Protein AF-0000000075661983 (afdb_homodimer)

Radius of gyration: 36.16 Å; Cα contacts (8 Å, |Δi|>4): 3374; chains: 2; bounding box: 96×124×109 Å

Structure (mmCIF, N/CA/C/O backbone):
data_AF-0000000075661983-model_v1
#
loop_
_entity.id
_entity.type
_entity.pdbx_description
1 polymer 'Chloride channel protein'
#
loop_
_atom_site.group_PDB
_atom_site.id
_atom_site.type_symbol
_atom_site.label_atom_id
_atom_site.label_alt_id
_atom_site.label_comp_id
_atom_site.label_asym_id
_atom_site.label_entity_id
_atom_site.label_seq_id
_atom_site.pdbx_PDB_ins_code
_atom_site.Cartn_x
_atom_site.Cartn_y
_atom_site.Cartn_z
_atom_site.occupancy
_atom_site.B_iso_or_equiv
_atom_site.auth_seq_id
_atom_site.auth_comp_id
_atom_site.auth_asym_id
_atom_site.auth_atom_id
_atom_site.pdbx_PDB_model_num
ATOM 1 N N . MET A 1 1 ? -43.844 42.156 27.781 1 22.03 1 MET A N 1
ATOM 2 C CA . MET A 1 1 ? -42.781 41.406 28.438 1 22.03 1 MET A CA 1
ATOM 3 C C . MET A 1 1 ? -43.062 39.938 28.422 1 22.03 1 MET A C 1
ATOM 5 O O . MET A 1 1 ? -42.156 39.094 28.359 1 22.03 1 MET A O 1
ATOM 9 N N . ALA A 1 2 ? -44.281 39.469 28.75 1 28.72 2 ALA A N 1
ATOM 10 C CA . ALA A 1 2 ? -44.906 38.156 28.812 1 28.72 2 ALA A CA 1
ATOM 11 C C . ALA A 1 2 ? -44.969 37.531 27.422 1 28.72 2 ALA A C 1
ATOM 13 O O . ALA A 1 2 ? -44.812 36.312 27.281 1 28.72 2 ALA A O 1
ATOM 14 N N . GLU A 1 3 ? -45.406 38.281 26.469 1 25.56 3 GLU A N 1
ATOM 15 C CA . GLU A 1 3 ? -45.625 37.75 25.125 1 25.56 3 GLU A CA 1
ATOM 16 C C . GLU A 1 3 ? -44.312 37.406 24.438 1 25.56 3 GLU A C 1
ATOM 18 O O . GLU A 1 3 ? -44.312 36.594 23.484 1 25.56 3 GLU A O 1
ATOM 23 N N . VAL A 1 4 ? -43.281 38.219 24.688 1 26.27 4 VAL A N 1
ATOM 24 C CA . VAL A 1 4 ? -42.031 37.938 24.016 1 26.27 4 VAL A CA 1
ATOM 25 C C . VAL A 1 4 ? -41.438 36.625 24.516 1 26.27 4 VAL A C 1
ATOM 27 O O . VAL A 1 4 ? -40.438 36.156 23.984 1 26.27 4 VAL A O 1
ATOM 30 N N . ARG A 1 5 ? -41.812 36.031 25.688 1 28.92 5 ARG A N 1
ATOM 31 C CA . ARG A 1 5 ? -41.438 34.781 26.297 1 28.92 5 ARG A CA 1
ATOM 32 C C . ARG A 1 5 ? -41.938 33.594 25.484 1 28.92 5 ARG A C 1
ATOM 34 O O . ARG A 1 5 ? -41.406 32.469 25.609 1 28.92 5 ARG A O 1
ATOM 41 N N . SER A 1 6 ? -43.125 33.656 24.938 1 29.36 6 SER A N 1
ATOM 42 C CA . SER A 1 6 ? -43.781 32.5 24.312 1 29.36 6 SER A CA 1
ATOM 43 C C . SER A 1 6 ? -43.062 32.094 23.031 1 29.36 6 SER A C 1
ATOM 45 O O . SER A 1 6 ? -43.25 30.969 22.531 1 29.36 6 SER A O 1
ATOM 47 N N . ARG A 1 7 ? -42.656 32.969 22.203 1 29.38 7 ARG A N 1
ATOM 48 C CA . ARG A 1 7 ? -42.156 32.688 20.875 1 29.38 7 ARG A CA 1
ATOM 49 C C . ARG A 1 7 ? -40.719 32.156 20.922 1 29.38 7 ARG A C 1
ATOM 51 O O . ARG A 1 7 ? -40.031 32.062 19.906 1 29.38 7 ARG A O 1
ATOM 58 N N . ARG A 1 8 ? -39.969 32.312 22.078 1 33.81 8 ARG A N 1
ATOM 59 C CA . ARG A 1 8 ? -38.656 31.656 22.094 1 33.81 8 ARG A CA 1
ATOM 60 C C . ARG A 1 8 ? -38.812 30.156 21.812 1 33.81 8 ARG A C 1
ATOM 62 O O . ARG A 1 8 ? -39.094 29.375 22.719 1 33.81 8 ARG A O 1
ATOM 69 N N . LYS A 1 9 ? -39.625 29.797 20.906 1 32.94 9 LYS A N 1
ATOM 70 C CA . LYS A 1 9 ? -39.812 28.453 20.344 1 32.94 9 LYS A CA 1
ATOM 71 C C . LYS A 1 9 ? -38.531 27.672 20.281 1 32.94 9 LYS A C 1
ATOM 73 O O . LYS A 1 9 ? -37.438 28.266 20.203 1 32.94 9 LYS A O 1
ATOM 78 N N . LYS A 1 10 ? -38.625 26.312 20.234 1 33.84 10 LYS A N 1
ATOM 79 C CA . LYS A 1 10 ? -38.031 24.984 20.297 1 33.84 10 LYS A CA 1
ATOM 80 C C . LYS A 1 10 ? -36.938 24.828 19.234 1 33.84 10 LYS A C 1
ATOM 82 O O . LYS A 1 10 ? -36.938 23.875 18.469 1 33.84 10 LYS A O 1
ATOM 87 N N . HIS A 1 11 ? -36.5 25.797 18.609 1 34.69 11 HIS A N 1
ATOM 88 C CA . HIS A 1 11 ? -35.469 25.375 17.688 1 34.69 11 HIS A CA 1
ATOM 89 C C . HIS A 1 11 ? -34.312 24.734 18.422 1 34.69 11 HIS A C 1
ATOM 91 O O . HIS A 1 11 ? -33.188 25.297 18.438 1 34.69 11 HIS A O 1
ATOM 97 N N . THR A 1 12 ? -34.5 24.266 19.672 1 33.44 12 THR A N 1
ATOM 98 C CA . THR A 1 12 ? -33.406 23.562 20.344 1 33.44 12 THR A CA 1
ATOM 99 C C . THR A 1 12 ? -32.75 22.562 19.406 1 33.44 12 THR A C 1
ATOM 101 O O . THR A 1 12 ? -33.438 21.703 18.828 1 33.44 12 THR A O 1
ATOM 104 N N . TYR A 1 13 ? -31.75 22.969 18.656 1 36.19 13 TYR A N 1
ATOM 105 C CA . TYR A 1 13 ? -30.938 21.953 18.016 1 36.19 13 TYR A CA 1
ATOM 106 C C . TYR A 1 13 ? -30.766 20.734 18.922 1 36.19 13 TYR A C 1
ATOM 108 O O . TYR A 1 13 ? -30.047 20.797 19.922 1 36.19 13 TYR A O 1
ATOM 116 N N . SER A 1 14 ? -31.875 20.203 19.438 1 35.03 14 SER A N 1
ATOM 117 C CA . SER A 1 14 ? -31.719 18.922 20.125 1 35.03 14 SER A CA 1
ATOM 118 C C . SER A 1 14 ? -30.734 18.016 19.391 1 35.03 14 SER A C 1
ATOM 120 O O . SER A 1 14 ? -30.969 17.641 18.234 1 35.03 14 SER A O 1
ATOM 122 N N . VAL A 1 15 ? -29.578 18.219 19.578 1 38.28 15 VAL A N 1
ATOM 123 C CA . VAL A 1 15 ? -28.547 17.266 19.141 1 38.28 15 VAL A CA 1
ATOM 124 C C . VAL A 1 15 ? -29.109 15.852 19.188 1 38.28 15 VAL A C 1
ATOM 126 O O . VAL A 1 15 ? -28.703 14.992 18.406 1 38.28 15 VAL A O 1
ATOM 129 N N . SER A 1 16 ? -29.875 15.531 20.312 1 35 16 SER A N 1
ATOM 130 C CA . SER A 1 16 ? -30.203 14.18 20.75 1 35 16 SER A CA 1
ATOM 131 C C . SER A 1 16 ? -31.219 13.531 19.812 1 35 16 SER A C 1
ATOM 133 O O . SER A 1 16 ? -31.344 12.305 19.781 1 35 16 SER A O 1
ATOM 135 N N . GLN A 1 17 ? -32.25 14.227 19.438 1 34.88 17 GLN A N 1
ATOM 136 C CA . GLN A 1 17 ? -33.438 13.43 19.062 1 34.88 17 GLN A CA 1
ATOM 137 C C . GLN A 1 17 ? -33.281 12.898 17.641 1 34.88 17 GLN A C 1
ATOM 139 O O . GLN A 1 17 ? -34.281 12.883 16.891 1 34.88 17 GLN A O 1
ATOM 144 N N . VAL A 1 18 ? -32.188 13.086 17.047 1 36.97 18 VAL A N 1
ATOM 145 C CA . VAL A 1 18 ? -32.375 12.25 15.867 1 36.97 18 VAL A CA 1
ATOM 146 C C . VAL A 1 18 ? -32.812 10.844 16.281 1 36.97 18 VAL A C 1
ATOM 148 O O . VAL A 1 18 ? -32.031 10.125 16.938 1 36.97 18 VAL A O 1
ATOM 151 N N . HIS A 1 19 ? -34.031 10.703 16.672 1 35.12 19 HIS A N 1
ATOM 152 C CA . HIS A 1 19 ? -34.5 9.32 16.781 1 35.12 19 HIS A CA 1
ATOM 153 C C . HIS A 1 19 ? -33.688 8.398 15.867 1 35.12 19 HIS A C 1
ATOM 155 O O . HIS A 1 19 ? -33.469 8.719 14.703 1 35.12 19 HIS A O 1
ATOM 161 N N . SER A 1 20 ? -32.844 7.691 16.422 1 38.06 20 SER A N 1
ATOM 162 C CA . SER A 1 20 ? -32 6.645 15.859 1 38.06 20 SER A CA 1
ATOM 163 C C . SER A 1 20 ? -32.75 5.812 14.836 1 38.06 20 SER A C 1
ATOM 165 O O . SER A 1 20 ? -33.188 4.688 15.125 1 38.06 20 SER A O 1
ATOM 167 N N . VAL A 1 21 ? -33.781 6.285 14.32 1 38.88 21 VAL A N 1
ATOM 168 C CA . VAL A 1 21 ? -34.375 5.301 13.422 1 38.88 21 VAL A CA 1
ATOM 169 C C . VAL A 1 21 ? -33.344 4.828 12.406 1 38.88 21 VAL A C 1
ATOM 171 O O . VAL A 1 21 ? -32.781 5.637 11.648 1 38.88 21 VAL A O 1
ATOM 174 N N . ASP A 1 22 ? -32.656 3.848 12.695 1 43.91 22 ASP A N 1
ATOM 175 C CA . ASP A 1 22 ? -31.703 3.113 11.844 1 43.91 22 ASP A CA 1
ATOM 176 C C . ASP A 1 22 ? -31.984 3.371 10.367 1 43.91 22 ASP A C 1
ATOM 178 O O . ASP A 1 22 ? -31.062 3.449 9.562 1 43.91 22 ASP A O 1
ATOM 182 N N . ASP A 1 23 ? -33.281 3.01 9.812 1 46.06 23 ASP A N 1
ATOM 183 C CA . ASP A 1 23 ? -33.688 2.912 8.406 1 46.06 23 ASP A CA 1
ATOM 184 C C . ASP A 1 23 ? -34.344 4.199 7.934 1 46.06 23 ASP A C 1
ATOM 186 O O . ASP A 1 23 ? -34.719 4.324 6.762 1 46.06 23 ASP A O 1
ATOM 190 N N . VAL A 1 24 ? -35 5.031 8.805 1 42.31 24 VAL A N 1
ATOM 191 C CA . VAL A 1 24 ? -36.094 5.891 8.414 1 42.31 24 VAL A CA 1
ATOM 192 C C . VAL A 1 24 ? -35.594 7.055 7.574 1 42.31 24 VAL A C 1
ATOM 194 O O . VAL A 1 24 ? -36.375 7.762 6.934 1 42.31 24 VAL A O 1
ATOM 197 N N . HIS A 1 25 ? -34.406 7.469 7.719 1 45.62 25 HIS A N 1
ATOM 198 C CA . HIS A 1 25 ? -34.062 8.789 7.215 1 45.62 25 HIS A CA 1
ATOM 199 C C . HIS A 1 25 ? -34.156 8.844 5.695 1 45.62 25 HIS A C 1
ATOM 201 O O . HIS A 1 25 ? -34.156 9.93 5.105 1 45.62 25 HIS A O 1
ATOM 207 N N . LEU A 1 26 ? -33.938 7.703 5.023 1 49.19 26 LEU A N 1
ATOM 208 C CA . LEU A 1 26 ? -33.719 7.781 3.584 1 49.19 26 LEU A CA 1
ATOM 209 C C . LEU A 1 26 ? -35.031 7.98 2.836 1 49.19 26 LEU A C 1
ATOM 211 O O . LEU A 1 26 ? -35.031 8.109 1.611 1 49.19 26 LEU A O 1
ATOM 215 N N . ALA A 1 27 ? -36.156 7.676 3.455 1 48.12 27 ALA A N 1
ATOM 216 C CA . ALA A 1 27 ? -37.438 7.605 2.748 1 48.12 27 ALA A CA 1
ATOM 217 C C . ALA A 1 27 ? -37.812 8.953 2.133 1 48.12 27 ALA A C 1
ATOM 219 O O . ALA A 1 27 ? -38.531 9.016 1.142 1 48.12 27 ALA A O 1
ATOM 220 N N . GLN A 1 28 ? -37.312 10.039 2.732 1 48.91 28 GLN A N 1
ATOM 221 C CA . GLN A 1 28 ? -37.969 11.266 2.291 1 48.91 28 GLN A CA 1
ATOM 22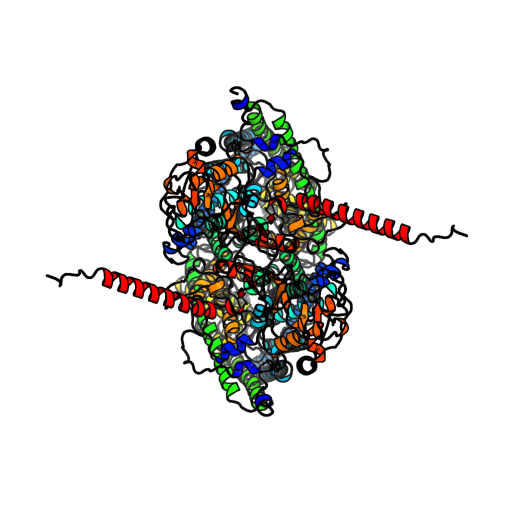2 C C . GLN A 1 28 ? -37.25 11.867 1.082 1 48.91 28 GLN A C 1
ATOM 224 O O . GLN A 1 28 ? -37.656 12.93 0.587 1 48.91 28 GLN A O 1
ATOM 229 N N . ALA A 1 29 ? -36.219 11.18 0.588 1 50.44 29 ALA A N 1
ATOM 230 C CA . ALA A 1 29 ? -35.5 11.977 -0.423 1 50.44 29 ALA A CA 1
ATOM 231 C C . ALA A 1 29 ? -36.344 12.094 -1.695 1 50.44 29 ALA A C 1
ATOM 233 O O . ALA A 1 29 ? -36.969 11.117 -2.127 1 50.44 29 ALA A O 1
ATOM 234 N N . ASP A 1 30 ? -36.719 13.289 -2.119 1 52.12 30 ASP A N 1
ATOM 235 C CA . ASP A 1 30 ? -37.438 13.758 -3.301 1 52.12 30 ASP A CA 1
ATOM 236 C C . ASP A 1 30 ? -36.969 13.016 -4.551 1 52.12 30 ASP A C 1
ATOM 238 O O . ASP A 1 30 ? -35.812 13.141 -4.973 1 52.12 30 ASP A O 1
ATOM 242 N N . THR A 1 31 ? -37.438 11.828 -4.809 1 54.28 31 THR A N 1
ATOM 243 C CA . THR A 1 31 ? -37.344 11.008 -6.008 1 54.28 31 THR A CA 1
ATOM 244 C C . THR A 1 31 ? -37.875 11.758 -7.227 1 54.28 31 THR A C 1
ATOM 246 O O . THR A 1 31 ? -38.188 11.148 -8.25 1 54.28 31 THR A O 1
ATOM 249 N N . SER A 1 32 ? -38.062 13.031 -7.113 1 52.72 32 SER A N 1
ATOM 250 C CA . SER A 1 32 ? -38.781 13.664 -8.219 1 52.72 32 SER A CA 1
ATOM 251 C C . SER A 1 32 ? -37.938 13.648 -9.492 1 52.72 32 SER A C 1
ATOM 253 O O . SER A 1 32 ? -38.406 14.062 -10.555 1 52.72 32 SER A O 1
ATOM 255 N N . GLU A 1 33 ? -36.688 13.352 -9.336 1 58.03 33 GLU A N 1
ATOM 256 C CA . GLU A 1 33 ? -36 13.555 -10.617 1 58.03 33 GLU A CA 1
ATOM 257 C C . GLU A 1 33 ? -36.156 12.336 -11.516 1 58.03 33 GLU A C 1
ATOM 259 O O . GLU A 1 33 ? -36.344 11.219 -11.031 1 58.03 33 GLU A O 1
ATOM 264 N N . GLY A 1 34 ? -36.406 12.625 -12.867 1 58.12 34 GLY A N 1
ATOM 265 C CA . GLY A 1 34 ? -36.562 11.641 -13.93 1 58.12 34 GLY A CA 1
ATOM 266 C C . GLY A 1 34 ? -35.531 10.523 -13.859 1 58.12 34 GLY A C 1
ATOM 267 O O . GLY A 1 34 ? -34.5 10.648 -13.164 1 58.12 34 GLY A O 1
ATOM 268 N N . PHE A 1 35 ? -35.844 9.367 -14.359 1 63.06 35 PHE A N 1
ATOM 269 C CA . PHE A 1 35 ? -35.062 8.133 -14.367 1 63.06 35 PHE A CA 1
ATOM 270 C C . PHE A 1 35 ? -33.656 8.375 -14.875 1 63.06 35 PHE A C 1
ATOM 272 O O . PHE A 1 35 ? -32.688 7.809 -14.344 1 63.06 35 PHE A O 1
ATOM 279 N N . PHE A 1 36 ? -33.5 9.211 -15.805 1 61.91 36 PHE A N 1
ATOM 280 C CA . PHE A 1 36 ? -32.188 9.445 -16.391 1 61.91 36 PHE A CA 1
ATOM 281 C C . PHE A 1 36 ? -31.672 10.828 -16.016 1 61.91 36 PHE A C 1
ATOM 283 O O . PHE A 1 36 ? -30.891 11.422 -16.766 1 61.91 36 PHE A O 1
ATOM 290 N N . ALA A 1 37 ? -32.125 11.297 -14.984 1 63.09 37 ALA A N 1
ATOM 291 C CA . ALA A 1 37 ? -31.688 12.633 -14.602 1 63.09 37 ALA A CA 1
ATOM 292 C C . ALA A 1 37 ? -30.203 12.648 -14.297 1 63.09 37 ALA A C 1
ATOM 294 O O . ALA A 1 37 ? -29.688 11.766 -13.594 1 63.09 37 ALA A O 1
ATOM 295 N N . ARG A 1 38 ? -29.609 13.602 -15.086 1 63.78 38 ARG A N 1
ATOM 296 C CA . ARG A 1 38 ? -28.156 13.766 -14.938 1 63.78 38 ARG A CA 1
ATOM 297 C C . ARG A 1 38 ? -27.828 14.445 -13.617 1 63.78 38 ARG A C 1
ATOM 299 O O . ARG A 1 38 ? -28.688 15.086 -13.008 1 63.78 38 ARG A O 1
ATOM 306 N N . GLY A 1 39 ? -26.672 14.148 -13.102 1 62.06 39 GLY A N 1
ATOM 307 C CA . GLY A 1 39 ? -26.156 14.867 -11.953 1 62.06 39 GLY A CA 1
ATOM 308 C C . GLY A 1 39 ? -26.203 14.055 -10.672 1 62.06 39 GLY A C 1
ATOM 309 O O . GLY A 1 39 ? -25.641 14.461 -9.656 1 62.06 39 GLY A O 1
ATOM 310 N N . ARG A 1 40 ? -26.922 12.938 -10.883 1 65.75 40 ARG A N 1
ATOM 311 C CA . ARG A 1 40 ? -27.062 12.242 -9.609 1 65.75 40 ARG A CA 1
ATOM 312 C C . ARG A 1 40 ? -26.531 10.812 -9.711 1 65.75 40 ARG A C 1
ATOM 314 O O . ARG A 1 40 ? -25.656 10.414 -8.938 1 65.75 40 ARG A O 1
ATOM 321 N N . GLU A 1 41 ? -27.094 10.078 -10.703 1 68.81 41 GLU A N 1
ATOM 322 C CA . GLU A 1 41 ? -26.75 8.664 -10.688 1 68.81 41 GLU A CA 1
ATOM 323 C C . GLU A 1 41 ? -25.875 8.297 -11.883 1 68.81 41 GLU A C 1
ATOM 325 O O . GLU A 1 41 ? -25.109 7.332 -11.82 1 68.81 41 GLU A O 1
ATOM 330 N N . PHE A 1 42 ? -26 8.961 -12.859 1 76.62 42 PHE A N 1
ATOM 331 C CA . PHE A 1 42 ? -25.25 8.664 -14.078 1 76.62 42 PHE A CA 1
ATOM 332 C C . PHE A 1 42 ? -24.25 9.773 -14.391 1 76.62 42 PHE A C 1
ATOM 334 O O . PHE A 1 42 ? -24.484 10.578 -15.297 1 76.62 42 PHE A O 1
ATOM 341 N N . GLU A 1 43 ? -23.312 9.828 -13.562 1 83.62 43 GLU A N 1
ATOM 342 C CA . GLU A 1 43 ? -22.281 10.852 -13.766 1 83.62 43 GLU A CA 1
ATOM 343 C C . GLU A 1 43 ? -20.891 10.258 -13.641 1 83.62 43 GLU A C 1
ATOM 345 O O . GLU A 1 43 ? -20.672 9.328 -12.859 1 83.62 43 GLU A O 1
ATOM 350 N N . SER A 1 44 ? -20.109 10.836 -14.5 1 84.12 44 SER A N 1
ATOM 351 C CA . SER A 1 44 ? -18.703 10.445 -14.438 1 84.12 44 SER A CA 1
ATOM 352 C C . SER A 1 44 ? -18.062 10.875 -13.117 1 84.12 44 SER A C 1
ATOM 354 O O . SER A 1 44 ? -18.625 11.703 -12.398 1 84.12 44 SER A O 1
ATOM 356 N N . VAL A 1 45 ? -16.938 10.273 -12.805 1 84.81 45 VAL A N 1
ATOM 357 C CA . VAL A 1 45 ? -16.219 10.586 -11.578 1 84.81 45 VAL A CA 1
ATOM 358 C C . VAL A 1 45 ? -15.75 12.047 -11.609 1 84.81 45 VAL A C 1
ATOM 360 O O . VAL A 1 45 ? -15.461 12.633 -10.562 1 84.81 45 VAL A O 1
ATOM 363 N N . TYR A 1 46 ? -15.805 12.68 -12.742 1 83.56 46 TYR A N 1
ATOM 364 C CA . TYR A 1 46 ? -15.312 14.039 -12.922 1 83.56 46 TYR A CA 1
ATOM 365 C C . TYR A 1 46 ? -16.406 15.062 -12.656 1 83.56 46 TYR A C 1
ATOM 367 O O . TYR A 1 46 ? -16.188 16.266 -12.727 1 83.56 46 TYR A O 1
ATOM 375 N N . VAL A 1 47 ? -17.594 14.523 -12.383 1 86.38 47 VAL A N 1
ATOM 376 C CA . VAL A 1 47 ? -18.703 15.383 -12.016 1 86.38 47 VAL A CA 1
ATOM 377 C C . VAL A 1 47 ? -19.172 15.062 -10.602 1 86.38 47 VAL A C 1
ATOM 379 O O . VAL A 1 47 ? -19.469 13.906 -10.289 1 86.38 47 VAL A O 1
ATOM 382 N N . ASN A 1 48 ? -19.219 16.078 -9.773 1 88.25 48 ASN A N 1
ATOM 383 C CA . ASN A 1 48 ? -19.609 15.875 -8.383 1 88.25 48 ASN A CA 1
ATOM 384 C C . ASN A 1 48 ? -21.109 15.641 -8.25 1 88.25 48 ASN A C 1
ATOM 386 O O . ASN A 1 48 ? -21.891 16.188 -9.023 1 88.25 48 ASN A O 1
ATOM 390 N N . HIS A 1 49 ? -21.453 14.852 -7.297 1 87.62 49 HIS A N 1
ATOM 391 C CA . HIS A 1 49 ? -22.859 14.57 -6.996 1 87.62 49 HIS A CA 1
ATOM 392 C C . HIS A 1 49 ? -23.578 15.82 -6.52 1 87.62 49 HIS A C 1
ATOM 394 O O . HIS A 1 49 ? -23.062 16.578 -5.703 1 87.62 49 HIS A O 1
ATOM 400 N N . ARG A 1 50 ? -24.766 16.062 -7.059 1 85.62 50 ARG A N 1
ATOM 401 C CA . ARG A 1 50 ? -25.594 17.188 -6.648 1 85.62 50 ARG A CA 1
ATOM 402 C C . ARG A 1 50 ? -26.641 16.75 -5.629 1 85.62 50 ARG A C 1
ATOM 404 O O . ARG A 1 50 ? -27.5 15.922 -5.93 1 85.62 50 ARG A O 1
ATOM 411 N N . TYR A 1 51 ? -26.578 17.328 -4.473 1 88.25 51 TYR A N 1
ATOM 412 C CA . TYR A 1 51 ? -27.5 17 -3.395 1 88.25 51 TYR A CA 1
ATOM 413 C C . TYR A 1 51 ? -28.734 17.906 -3.434 1 88.25 51 TYR A C 1
ATOM 415 O O . TYR A 1 51 ? -28.625 19.094 -3.691 1 88.25 51 TYR A O 1
ATOM 423 N N . THR A 1 52 ? -29.922 17.359 -3.203 1 85.31 52 THR A N 1
ATOM 424 C CA . THR A 1 52 ? -31.141 18.141 -3.047 1 85.31 52 THR A CA 1
ATOM 425 C C . THR A 1 52 ? -31.188 18.797 -1.674 1 85.31 52 THR A C 1
ATOM 427 O O . THR A 1 52 ? -30.359 18.5 -0.809 1 85.31 52 THR A O 1
ATOM 430 N N . ALA A 1 53 ? -32.125 19.688 -1.476 1 86.06 53 ALA A N 1
ATOM 431 C CA . ALA A 1 53 ? -32.25 20.406 -0.205 1 86.06 53 ALA A CA 1
ATOM 432 C C . ALA A 1 53 ? -32.5 19.438 0.943 1 86.06 53 ALA A C 1
ATOM 434 O O . ALA A 1 53 ? -31.953 19.578 2.033 1 86.06 53 ALA A O 1
ATOM 435 N N . GLN A 1 54 ? -33.312 18.453 0.637 1 84.62 54 GLN A N 1
ATOM 436 C CA . GLN A 1 54 ? -33.625 17.453 1.663 1 84.62 54 GLN A CA 1
ATOM 437 C C . GLN A 1 54 ? -32.375 16.594 1.981 1 84.62 54 GLN A C 1
ATOM 439 O O . GLN A 1 54 ? -32.156 16.25 3.139 1 84.62 54 GLN A O 1
ATOM 444 N N . GLU A 1 55 ? -31.703 16.203 0.962 1 87.38 55 GLU A N 1
ATOM 445 C CA . GLU A 1 55 ? -30.484 15.398 1.156 1 87.38 55 GLU A CA 1
ATOM 446 C C . GLU A 1 55 ? -29.422 16.188 1.92 1 87.38 55 GLU A C 1
ATOM 448 O O . GLU A 1 55 ? -28.656 15.617 2.699 1 87.38 55 GLU A O 1
ATOM 453 N N . ARG A 1 56 ? -29.359 17.453 1.683 1 89.12 56 ARG A N 1
ATOM 454 C CA . ARG A 1 56 ? -28.422 18.312 2.391 1 89.12 56 ARG A CA 1
ATOM 455 C C . ARG A 1 56 ? -28.734 18.375 3.881 1 89.12 56 ARG A C 1
ATOM 457 O O . ARG A 1 56 ? -27.828 18.453 4.715 1 89.12 56 ARG A O 1
ATOM 464 N N . GLU A 1 57 ? -29.969 18.359 4.168 1 87.62 57 GLU A N 1
ATOM 465 C CA . GLU A 1 57 ? -30.375 18.328 5.57 1 87.62 57 GLU A CA 1
ATOM 466 C C . GLU A 1 57 ? -29.953 17.031 6.238 1 87.62 57 GLU A C 1
ATOM 468 O O . GLU A 1 57 ? -29.516 17.031 7.395 1 87.62 57 GLU A O 1
ATOM 473 N N . GLU A 1 58 ? -30.094 15.945 5.508 1 87.62 58 GLU A N 1
ATOM 474 C CA . GLU A 1 58 ? -29.656 14.656 6.039 1 87.62 58 GLU A CA 1
ATOM 475 C C . GLU A 1 58 ? -28.141 14.625 6.227 1 87.62 58 GLU A C 1
ATOM 477 O O . GLU A 1 58 ? -27.641 14.055 7.195 1 87.62 58 GLU A O 1
ATOM 482 N N . LEU A 1 59 ? -27.5 15.172 5.297 1 89.31 59 LEU A N 1
ATOM 483 C CA . LEU A 1 59 ? -26.047 15.242 5.34 1 89.31 59 LEU A CA 1
ATOM 484 C C . LEU A 1 59 ? -25.578 16.016 6.57 1 89.31 59 LEU A C 1
ATOM 486 O O . LEU A 1 59 ? -24.547 15.672 7.16 1 89.31 59 LEU A O 1
ATOM 490 N N . SER A 1 60 ? -26.297 16.984 6.984 1 87.31 60 SER A N 1
ATOM 491 C CA . SER A 1 60 ? -25.922 17.875 8.086 1 87.31 60 SER A CA 1
ATOM 492 C C . SER A 1 60 ? -26.062 17.172 9.43 1 87.31 60 SER A C 1
ATOM 494 O O . SER A 1 60 ? -25.469 17.594 10.43 1 87.31 60 SER A O 1
ATOM 496 N N . LYS A 1 61 ? -26.766 16.062 9.391 1 85.25 61 LYS A N 1
ATOM 497 C CA . LYS A 1 61 ? -27.016 15.359 10.641 1 85.25 61 LYS A CA 1
ATOM 498 C C . LYS A 1 61 ? -25.812 14.508 11.047 1 85.25 61 LYS A C 1
ATOM 500 O O . LYS A 1 61 ? -25.703 14.102 12.211 1 85.25 61 LYS A O 1
ATOM 505 N N . PHE A 1 62 ? -24.938 14.242 10.18 1 88.38 62 PHE A N 1
ATOM 506 C CA . PHE A 1 62 ? -23.781 13.414 10.484 1 88.38 62 PHE A CA 1
ATOM 507 C C . PHE A 1 62 ? -22.703 14.219 11.203 1 88.38 62 PHE A C 1
ATOM 509 O O . PHE A 1 62 ? -22.484 15.391 10.883 1 88.38 62 PHE A O 1
ATOM 516 N N . ASP A 1 63 ? -22.109 13.555 12.188 1 87.06 63 ASP A N 1
ATOM 517 C CA . ASP A 1 63 ? -20.984 14.156 12.906 1 87.06 63 ASP A CA 1
ATOM 518 C C . ASP A 1 63 ? -19.656 13.555 12.453 1 87.06 63 ASP A C 1
ATOM 520 O O . ASP A 1 63 ? -19.625 12.492 11.828 1 87.06 63 ASP A O 1
ATOM 524 N N . SER A 1 64 ? -18.609 14.305 12.695 1 87.69 64 SER A N 1
ATOM 525 C CA . SER A 1 64 ? -17.266 13.844 12.328 1 87.69 64 SER A CA 1
ATOM 526 C C . SER A 1 64 ? -16.422 13.57 13.57 1 87.69 64 SER A C 1
ATOM 528 O O . SER A 1 64 ? -16.766 14.016 14.672 1 87.69 64 SER A O 1
ATOM 530 N N . LEU A 1 65 ? -15.414 12.75 13.367 1 85.5 65 LEU A N 1
ATOM 531 C CA . LEU A 1 65 ? -14.477 12.406 14.438 1 85.5 65 LEU A CA 1
ATOM 532 C C . LEU A 1 65 ? -13.047 12.742 14.031 1 85.5 65 LEU A C 1
ATOM 534 O O . LEU A 1 65 ? -12.703 12.688 12.852 1 85.5 65 LEU A O 1
ATOM 538 N N . ASP A 1 66 ? -12.289 13.086 15.133 1 85.56 66 ASP A N 1
ATOM 539 C CA . ASP A 1 66 ? -10.859 13.281 14.914 1 85.56 66 ASP A CA 1
ATOM 540 C C . ASP A 1 66 ? -10.102 11.953 14.977 1 85.56 66 ASP A C 1
ATOM 542 O O . ASP A 1 66 ? -10.484 11.047 15.719 1 85.56 66 ASP A O 1
ATOM 546 N N . TYR A 1 67 ? -9.062 11.883 14.227 1 85.25 67 TYR A N 1
ATOM 547 C CA . TYR A 1 67 ? -8.227 10.695 14.281 1 85.25 67 TYR A CA 1
ATOM 548 C C . TYR A 1 67 ? -7.383 10.68 15.555 1 85.25 67 TYR A C 1
ATOM 550 O O . TYR A 1 67 ? -7.367 9.68 16.281 1 85.25 67 TYR A O 1
ATOM 558 N N . LEU A 1 68 ? -6.664 11.789 15.844 1 88.06 68 LEU A N 1
ATOM 559 C CA . LEU A 1 68 ? -5.824 11.883 17.031 1 88.06 68 LEU A CA 1
ATOM 560 C C . LEU A 1 68 ? -6.617 12.414 18.219 1 88.06 68 LEU A C 1
ATOM 562 O O . LEU A 1 68 ? -7.504 13.258 18.047 1 88.06 68 LEU A O 1
ATOM 566 N N . PRO A 1 69 ? -6.27 11.992 19.391 1 89.81 69 PRO A N 1
ATOM 567 C CA . PRO A 1 69 ? -6.965 12.492 20.578 1 89.81 69 PRO A CA 1
ATOM 568 C C . PRO A 1 69 ? -6.66 13.969 20.859 1 89.81 69 PRO A C 1
ATOM 570 O O . PRO A 1 69 ? -5.691 14.516 20.328 1 89.81 69 PRO A O 1
ATOM 573 N N . SER A 1 70 ? -7.512 14.547 21.703 1 91.56 70 SER A N 1
ATOM 574 C CA . SER A 1 70 ? -7.32 15.938 22.094 1 91.56 70 SER A CA 1
ATOM 575 C C . SER A 1 70 ? -6.066 16.109 22.938 1 91.56 70 SER A C 1
ATOM 577 O O . SER A 1 70 ? -5.895 15.422 23.953 1 91.56 70 SER A O 1
ATOM 579 N N . HIS A 1 71 ? -5.199 16.953 22.5 1 94 71 HIS A N 1
ATOM 580 C CA . HIS A 1 71 ? -3.951 17.219 23.203 1 94 71 HIS A CA 1
ATOM 581 C C . HIS A 1 71 ? -4.156 18.219 24.328 1 94 71 HIS A C 1
ATOM 583 O O . HIS A 1 71 ? -3.572 19.312 24.312 1 94 71 HIS A O 1
ATOM 589 N N . SER A 1 72 ? -4.973 17.891 25.344 1 94.19 72 SER A N 1
ATOM 590 C CA . SER A 1 72 ? -5.25 18.703 26.516 1 94.19 72 SER A CA 1
ATOM 591 C C . SER A 1 72 ? -4.348 18.312 27.688 1 94.19 72 SER A C 1
ATOM 593 O O . SER A 1 72 ? -3.607 17.344 27.609 1 94.19 72 SER A O 1
ATOM 595 N N . PHE A 1 73 ? -4.402 19.141 28.688 1 93.31 73 PHE A N 1
ATOM 596 C CA . PHE A 1 73 ? -3.637 18.812 29.891 1 93.31 73 PHE A CA 1
ATOM 597 C C . PHE A 1 73 ? -4.172 17.531 30.547 1 93.31 73 PHE A C 1
ATOM 599 O O . PHE A 1 73 ? -3.404 16.75 31.109 1 93.31 73 PHE A O 1
ATOM 606 N N . ALA A 1 74 ? -5.438 17.375 30.406 1 91.25 74 ALA A N 1
ATOM 607 C CA . ALA A 1 74 ? -6.035 16.141 30.922 1 91.25 74 ALA A CA 1
ATOM 608 C C . ALA A 1 74 ? -5.477 14.922 30.188 1 91.25 74 ALA A C 1
ATOM 610 O O . ALA A 1 74 ? -5.211 13.883 30.812 1 91.25 74 ALA A O 1
ATOM 611 N N . TYR A 1 75 ? -5.359 15.031 28.891 1 91.44 75 TYR A N 1
ATOM 612 C CA . TYR A 1 75 ? -4.789 13.961 28.078 1 91.44 75 TYR A CA 1
ATOM 613 C C . TYR A 1 75 ? -3.334 13.711 28.453 1 91.44 75 TYR A C 1
ATOM 615 O O . TYR A 1 75 ? -2.906 12.562 28.578 1 91.44 75 TYR A O 1
ATOM 623 N N . LYS A 1 76 ? -2.568 14.727 28.625 1 91.31 76 LYS A N 1
ATOM 624 C CA . LYS A 1 76 ? -1.161 14.609 29 1 91.31 76 LYS A CA 1
ATOM 625 C C . LYS A 1 76 ? -1.007 13.906 30.344 1 91.31 76 LYS A C 1
ATOM 627 O O . LYS A 1 76 ? -0.116 13.07 30.516 1 91.31 76 LYS A O 1
ATOM 632 N N . ASN A 1 77 ? -1.861 14.266 31.281 1 89.81 77 ASN A N 1
ATOM 633 C CA . ASN A 1 77 ? -1.832 13.617 32.594 1 89.81 77 ASN A CA 1
ATOM 634 C C . ASN A 1 77 ? -2.17 12.133 32.5 1 89.81 77 ASN A C 1
ATOM 636 O O . ASN A 1 77 ? -1.611 11.312 33.219 1 89.81 77 ASN A O 1
ATOM 640 N N . TRP A 1 78 ? -3.066 11.883 31.641 1 86.81 78 TRP A N 1
ATOM 641 C CA . TRP A 1 78 ? -3.438 10.492 31.422 1 86.81 78 TRP A CA 1
ATOM 642 C C . TRP A 1 78 ? -2.271 9.703 30.828 1 86.81 78 TRP A C 1
ATOM 644 O O . TRP A 1 78 ? -2.018 8.57 31.219 1 86.81 78 TRP A O 1
ATOM 654 N N . ILE A 1 79 ? -1.587 10.25 29.875 1 86.5 79 ILE A N 1
ATOM 655 C CA . ILE A 1 79 ? -0.461 9.594 29.219 1 86.5 79 ILE A CA 1
ATOM 656 C C . ILE A 1 79 ? 0.643 9.32 30.234 1 86.5 79 ILE A C 1
ATOM 658 O O . ILE A 1 79 ? 1.327 8.297 30.156 1 86.5 79 ILE A O 1
ATOM 662 N N . LYS A 1 80 ? 0.854 10.258 31.156 1 85.25 80 LYS A N 1
ATOM 663 C CA . LYS A 1 80 ? 1.892 10.117 32.156 1 85.25 80 LYS A CA 1
ATOM 664 C C . LYS A 1 80 ? 1.625 8.906 33.062 1 85.25 80 LYS A C 1
ATOM 666 O O . LYS A 1 80 ? 2.561 8.297 33.594 1 85.25 80 LYS A O 1
ATOM 671 N N . ARG A 1 81 ? 0.396 8.578 33.219 1 81.12 81 ARG A N 1
ATOM 672 C CA . ARG A 1 81 ? 0.02 7.488 34.094 1 81.12 81 ARG A CA 1
ATOM 673 C C . ARG A 1 81 ? 0.033 6.152 33.375 1 81.12 81 ARG A C 1
ATOM 675 O O . ARG A 1 81 ? -0.076 5.094 34 1 81.12 81 ARG A O 1
ATOM 682 N N . GLN A 1 82 ? 0.1 6.234 32.094 1 78 82 GLN A N 1
ATOM 683 C CA . GLN A 1 82 ? 0.096 4.996 31.328 1 78 82 GLN A CA 1
ATOM 684 C C . GLN A 1 82 ? 1.477 4.344 31.328 1 78 82 GLN A C 1
ATOM 686 O O . GLN A 1 82 ? 2.496 5.039 31.359 1 78 82 GLN A O 1
ATOM 691 N N . PRO A 1 83 ? 1.441 3.045 31.609 1 67.62 83 PRO A N 1
ATOM 692 C CA . PRO A 1 83 ? 2.74 2.371 31.562 1 67.62 83 PRO A CA 1
ATOM 693 C C . PRO A 1 83 ? 3.465 2.58 30.234 1 67.62 83 PRO A C 1
ATOM 695 O O . PRO A 1 83 ? 2.822 2.684 29.188 1 67.62 83 PRO A O 1
ATOM 698 N N . SER A 1 84 ? 4.605 3.17 30.359 1 59.31 84 SER A N 1
ATOM 699 C CA . SER A 1 84 ? 5.426 3.414 29.172 1 59.31 84 SER A CA 1
ATOM 700 C C . SER A 1 84 ? 5.543 2.16 28.312 1 59.31 84 SER A C 1
ATOM 702 O O . SER A 1 84 ? 6.41 2.08 27.438 1 59.31 84 SER A O 1
ATOM 704 N N . ARG A 1 85 ? 4.453 1.237 28.672 1 55.38 85 ARG A N 1
ATOM 705 C CA . ARG A 1 85 ? 4.668 -0.116 28.172 1 55.38 85 ARG A CA 1
ATOM 706 C C . ARG A 1 85 ? 4.684 -0.138 26.641 1 55.38 85 ARG A C 1
ATOM 708 O O . ARG A 1 85 ? 4.07 0.713 26 1 55.38 85 ARG A O 1
ATOM 715 N N . LEU A 1 86 ? 5.508 -1.078 26.094 1 61.44 86 LEU A N 1
ATOM 716 C CA . LEU A 1 86 ? 5.941 -1.599 24.797 1 61.44 86 LEU A CA 1
ATOM 717 C C . LEU A 1 86 ? 4.742 -2.018 23.953 1 61.44 86 LEU A C 1
ATOM 719 O O . LEU A 1 86 ? 3.654 -2.254 24.484 1 61.44 86 LEU A O 1
ATOM 723 N N . ASP A 1 87 ? 4.551 -1.726 22.688 1 75.88 87 ASP A N 1
ATOM 724 C CA . ASP A 1 87 ? 3.645 -2.055 21.594 1 75.88 87 ASP A CA 1
ATOM 725 C C . ASP A 1 87 ? 3.26 -3.531 21.625 1 75.88 87 ASP A C 1
ATOM 727 O O . ASP A 1 87 ? 2.648 -4.039 20.688 1 75.88 87 ASP A O 1
ATOM 731 N N . TRP A 1 88 ? 3.432 -4.309 22.906 1 81.62 88 TRP A N 1
ATOM 732 C CA . TRP A 1 88 ? 3.127 -5.738 22.922 1 81.62 88 TRP A CA 1
ATOM 733 C C . TRP A 1 88 ? 1.622 -5.969 23.016 1 81.62 88 TRP A C 1
ATOM 735 O O . TRP A 1 88 ? 1.1 -6.922 22.422 1 81.62 88 TRP A O 1
ATOM 745 N N . ASP A 1 89 ? 0.908 -5.18 23.781 1 86.5 89 ASP A N 1
ATOM 746 C CA . ASP A 1 89 ? -0.538 -5.32 23.938 1 86.5 89 ASP A CA 1
ATOM 747 C C . ASP A 1 89 ? -1.253 -5.094 22.609 1 86.5 89 ASP A C 1
ATOM 749 O O . ASP A 1 89 ? -2.266 -5.738 22.328 1 86.5 89 ASP A O 1
ATOM 753 N N . ARG A 1 90 ? -0.708 -4.176 21.844 1 90.19 90 ARG A N 1
ATOM 754 C CA . ARG A 1 90 ? -1.309 -3.93 20.547 1 90.19 90 ARG A CA 1
ATOM 755 C C . ARG A 1 90 ? -1.16 -5.148 19.641 1 90.19 90 ARG A C 1
ATOM 757 O O . ARG A 1 90 ? -2.076 -5.484 18.891 1 90.19 90 ARG A O 1
ATOM 764 N N . TRP A 1 91 ? -0.049 -5.867 19.719 1 92.06 91 TRP A N 1
ATOM 765 C CA . TRP A 1 91 ? 0.196 -7.055 18.906 1 92.06 91 TRP A CA 1
ATOM 766 C C . TRP A 1 91 ? -0.719 -8.203 19.328 1 92.06 91 TRP A C 1
ATOM 768 O O . TRP A 1 91 ? -1.229 -8.938 18.484 1 92.06 91 TRP A O 1
ATOM 778 N N . VAL A 1 92 ? -0.887 -8.328 20.547 1 92.88 92 VAL A N 1
ATOM 779 C CA . VAL A 1 92 ? -1.764 -9.383 21.062 1 92.88 92 VAL A CA 1
ATOM 780 C C . VAL A 1 92 ? -3.199 -9.117 20.609 1 92.88 92 VAL A C 1
ATOM 782 O O . VAL A 1 92 ? -3.902 -10.039 20.188 1 92.88 92 VAL A O 1
ATOM 785 N N . MET A 1 93 ? -3.594 -7.844 20.703 1 94.12 93 MET A N 1
ATOM 786 C CA . MET A 1 93 ? -4.945 -7.488 20.281 1 94.12 93 MET A CA 1
ATOM 787 C C . MET A 1 93 ? -5.121 -7.734 18.781 1 94.12 93 MET A C 1
ATOM 789 O O . MET A 1 93 ? -6.156 -8.25 18.359 1 94.12 93 MET A O 1
ATOM 793 N N . MET A 1 94 ? -4.09 -7.379 18 1 97.12 94 MET A N 1
ATOM 794 C CA . MET A 1 94 ? -4.148 -7.633 16.562 1 97.12 94 MET A CA 1
ATOM 795 C C . MET A 1 94 ? -4.258 -9.125 16.281 1 97.12 94 MET A C 1
ATOM 797 O O . MET A 1 94 ? -4.992 -9.539 15.383 1 97.12 94 MET A O 1
ATOM 801 N N . GLY A 1 95 ? -3.508 -9.906 17.047 1 97 95 GLY A N 1
ATOM 802 C CA . GLY A 1 95 ? -3.588 -11.359 16.922 1 97 95 GLY A CA 1
ATOM 803 C C . GLY A 1 95 ? -4.945 -11.914 17.297 1 97 95 GLY A C 1
ATOM 804 O O . GLY A 1 95 ? -5.477 -12.789 16.609 1 97 95 GLY A O 1
ATOM 805 N N . LEU A 1 96 ? -5.5 -11.383 18.312 1 96.81 96 LEU A N 1
ATOM 806 C CA . LEU A 1 96 ? -6.809 -11.836 18.766 1 96.81 96 LEU A CA 1
ATOM 807 C C . LEU A 1 96 ? -7.891 -11.484 17.75 1 96.81 96 LEU A C 1
ATOM 809 O O . LEU A 1 96 ? -8.805 -12.273 17.5 1 96.81 96 LEU A O 1
ATOM 813 N N . ILE A 1 97 ? -7.809 -10.273 17.219 1 97.88 97 ILE A N 1
ATOM 814 C CA . ILE A 1 97 ? -8.766 -9.867 16.188 1 97.88 97 ILE A CA 1
ATOM 815 C C . ILE A 1 97 ? -8.641 -10.781 14.977 1 97.88 97 ILE A C 1
ATOM 817 O O . ILE A 1 97 ? -9.648 -11.281 14.469 1 97.88 97 ILE A O 1
ATOM 821 N N . GLY A 1 98 ? -7.387 -11.039 14.523 1 98.5 98 GLY A N 1
ATOM 822 C CA . GLY A 1 98 ? -7.18 -11.938 13.398 1 98.5 98 GLY A CA 1
ATOM 823 C C . GLY A 1 98 ? -7.719 -13.336 13.641 1 98.5 98 GLY A C 1
ATOM 824 O O . GLY A 1 98 ? -8.383 -13.906 12.773 1 98.5 98 GLY A O 1
ATOM 825 N N . PHE A 1 99 ? -7.488 -13.844 14.758 1 98.19 99 PHE A N 1
ATOM 826 C CA . PHE A 1 99 ? -7.945 -15.188 15.109 1 98.19 99 PHE A CA 1
ATOM 827 C C . PHE A 1 99 ? -9.469 -15.25 15.133 1 98.19 99 PHE A C 1
ATOM 829 O O . PHE A 1 99 ? -10.062 -16.188 14.586 1 98.19 99 PHE A O 1
ATOM 836 N N . SER A 1 100 ? -10.062 -14.258 15.742 1 98.06 100 SER A N 1
ATOM 837 C CA . SER A 1 100 ? -11.516 -14.242 15.875 1 98.06 100 SER A CA 1
ATOM 838 C C . SER A 1 100 ? -12.188 -14.094 14.508 1 98.06 100 SER A C 1
ATOM 840 O O . SER A 1 100 ? -13.18 -14.766 14.234 1 98.06 100 SER A O 1
ATOM 842 N N . VAL A 1 101 ? -11.656 -13.234 13.703 1 98.38 101 VAL A N 1
ATOM 843 C CA . VAL A 1 101 ? -12.227 -13.039 12.375 1 98.38 101 VAL A CA 1
ATOM 844 C C . VAL A 1 101 ? -12.055 -14.305 11.539 1 98.38 101 VAL A C 1
ATOM 846 O O . VAL A 1 101 ? -12.969 -14.719 10.82 1 98.38 101 VAL A O 1
ATOM 849 N N . GLY A 1 102 ? -10.844 -14.922 11.594 1 97.88 102 GLY A N 1
ATOM 850 C CA . GLY A 1 102 ? -10.609 -16.172 10.883 1 97.88 102 GLY A CA 1
ATOM 851 C C . GLY A 1 102 ? -11.539 -17.281 11.328 1 97.88 102 GLY A C 1
ATOM 852 O O . GLY A 1 102 ? -12.055 -18.031 10.492 1 97.88 102 GLY A O 1
ATOM 853 N N . PHE A 1 103 ? -11.766 -17.375 12.523 1 97.38 103 PHE A N 1
ATOM 854 C CA . PHE A 1 103 ? -12.656 -18.391 13.062 1 97.38 103 PHE A CA 1
ATOM 855 C C . PHE A 1 103 ? -14.094 -18.141 12.625 1 97.38 103 PHE A C 1
ATOM 857 O O . PHE A 1 103 ? -14.82 -19.078 12.305 1 97.38 103 PHE A O 1
ATOM 864 N N . LEU A 1 104 ? -14.445 -16.875 12.648 1 97.56 104 LEU A N 1
ATOM 865 C CA . LEU A 1 104 ? -15.781 -16.5 12.195 1 97.56 104 LEU A CA 1
ATOM 866 C C . LEU A 1 104 ? -15.992 -16.891 10.734 1 97.56 104 LEU A C 1
ATOM 868 O O . LEU A 1 104 ? -17.062 -17.375 10.367 1 97.56 104 LEU A O 1
ATOM 872 N N . GLY A 1 105 ? -15 -16.578 9.938 1 96 105 GLY A N 1
ATOM 873 C CA . GLY A 1 105 ? -15.094 -16.953 8.531 1 96 105 GLY A CA 1
ATOM 874 C C . GLY A 1 105 ? -15.258 -18.453 8.328 1 96 105 GLY A C 1
ATOM 875 O O . GLY A 1 105 ? -16.047 -18.891 7.488 1 96 105 GLY A O 1
ATOM 876 N N . PHE A 1 106 ? -14.555 -19.281 9.102 1 93.81 106 PHE A N 1
ATOM 877 C CA . PHE A 1 106 ? -14.672 -20.734 9.055 1 93.81 106 PHE A CA 1
ATOM 878 C C . PHE A 1 106 ? -16.078 -21.188 9.438 1 93.81 106 PHE A C 1
ATOM 880 O O . PHE A 1 106 ? -16.688 -22 8.742 1 93.81 106 PHE A O 1
ATOM 887 N N . LEU A 1 107 ? -16.625 -20.578 10.477 1 96 107 LEU A N 1
ATOM 888 C CA . LEU A 1 107 ? -17.953 -20.953 10.961 1 96 107 LEU A CA 1
ATOM 889 C C . LEU A 1 107 ? -19.016 -20.609 9.93 1 96 107 LEU A C 1
ATOM 891 O O . LEU A 1 107 ? -19.922 -21.406 9.672 1 96 107 LEU A O 1
ATOM 895 N N . LEU A 1 108 ? -18.906 -19.438 9.398 1 95.88 108 LEU A N 1
ATOM 896 C CA . LEU A 1 108 ? -19.875 -18.984 8.406 1 95.88 108 LEU A CA 1
ATOM 897 C C . LEU A 1 108 ? -19.859 -19.906 7.184 1 95.88 108 LEU A C 1
ATOM 899 O O . LEU A 1 108 ? -20.922 -20.297 6.684 1 95.88 108 LEU A O 1
ATOM 903 N N . HIS A 1 109 ? -18.75 -20.281 6.773 1 92.19 109 HIS A N 1
ATOM 904 C CA . HIS A 1 109 ? -18.625 -21.125 5.598 1 92.19 109 HIS A CA 1
ATOM 905 C C . HIS A 1 109 ? -19.188 -22.516 5.863 1 92.19 109 HIS A C 1
ATOM 907 O O . HIS A 1 109 ? -19.828 -23.109 4.988 1 92.19 109 HIS A O 1
ATOM 913 N N . GLN A 1 110 ? -18.938 -23.078 7.016 1 93.44 110 GLN A N 1
ATOM 914 C CA . GLN A 1 110 ? -19.438 -24.406 7.363 1 93.44 110 GLN A CA 1
ATOM 915 C C . GLN A 1 110 ? -20.953 -24.438 7.41 1 93.44 110 GLN A C 1
ATOM 917 O O . GLN A 1 110 ? -21.594 -25.375 6.938 1 93.44 110 GLN A O 1
ATOM 922 N N . ILE A 1 111 ? -21.484 -23.375 7.914 1 95.12 111 ILE A N 1
ATOM 923 C CA . ILE A 1 111 ? -22.938 -23.281 8.023 1 95.12 111 ILE A CA 1
ATOM 924 C C . ILE A 1 111 ? -23.562 -23.188 6.633 1 95.12 111 ILE A C 1
ATOM 926 O O . ILE A 1 111 ? -24.531 -23.875 6.328 1 95.12 111 ILE A O 1
ATOM 930 N N . ILE A 1 112 ? -23.031 -22.375 5.805 1 93.5 112 ILE A N 1
ATOM 931 C CA . ILE A 1 112 ? -23.516 -22.203 4.445 1 93.5 112 ILE A CA 1
ATOM 932 C C . ILE A 1 112 ? -23.406 -23.516 3.684 1 93.5 112 ILE A C 1
ATOM 934 O O . ILE A 1 112 ? -24.344 -23.922 2.992 1 93.5 112 ILE A O 1
ATOM 938 N N . GLU A 1 113 ? -22.312 -24.234 3.855 1 90.81 113 GLU A N 1
ATOM 939 C CA . GLU A 1 113 ? -22.047 -25.453 3.117 1 90.81 113 GLU A CA 1
ATOM 940 C C . GLU A 1 113 ? -23.016 -26.562 3.531 1 90.81 113 GLU A C 1
ATOM 942 O O . GLU A 1 113 ? -23.547 -27.281 2.682 1 90.81 113 GLU A O 1
ATOM 947 N N . ILE A 1 114 ? -23.234 -26.719 4.789 1 93.25 114 ILE A N 1
ATOM 948 C CA . ILE A 1 114 ? -24.078 -27.797 5.273 1 93.25 114 ILE A CA 1
ATOM 949 C C . ILE A 1 114 ? -25.516 -27.578 4.797 1 93.25 114 ILE A C 1
ATOM 951 O O . ILE A 1 114 ? -26.172 -28.531 4.367 1 93.25 114 ILE A O 1
ATOM 955 N N . ILE A 1 115 ? -25.953 -26.375 4.82 1 94.31 115 ILE A N 1
ATOM 956 C CA . ILE A 1 115 ? -27.328 -26.078 4.418 1 94.31 115 ILE A CA 1
ATOM 957 C C . ILE A 1 115 ? -27.469 -26.219 2.906 1 94.31 115 ILE A C 1
ATOM 959 O O . ILE A 1 115 ? -28.438 -26.797 2.416 1 94.31 115 ILE A O 1
ATOM 963 N N . SER A 1 116 ? -26.516 -25.719 2.211 1 91.44 116 SER A N 1
ATOM 964 C CA . SER A 1 116 ? -26.562 -25.781 0.753 1 91.44 116 SER A CA 1
ATOM 965 C C . SER A 1 116 ? -26.469 -27.234 0.27 1 91.44 116 SER A C 1
ATOM 967 O O . SER A 1 116 ? -27.172 -27.609 -0.67 1 91.44 116 SER A O 1
ATOM 969 N N . GLU A 1 117 ? -25.609 -28.031 0.857 1 89.69 117 GLU A N 1
ATOM 970 C CA . GLU A 1 117 ? -25.469 -29.438 0.479 1 89.69 117 GLU A CA 1
ATOM 971 C C . GLU A 1 117 ? -26.766 -30.203 0.746 1 89.69 117 GLU A C 1
ATOM 973 O O . GLU A 1 117 ? -27.203 -31 -0.085 1 89.69 117 GLU A O 1
ATOM 978 N N . TYR A 1 118 ? -27.281 -29.922 1.856 1 92.19 118 TYR A N 1
ATOM 979 C CA . TYR A 1 118 ? -28.531 -30.594 2.205 1 92.19 118 TYR A CA 1
ATOM 980 C C . TYR A 1 118 ? -29.641 -30.203 1.242 1 92.19 118 TYR A C 1
ATOM 982 O O . TYR A 1 118 ? -30.422 -31.047 0.795 1 92.19 118 TYR A O 1
ATOM 990 N N . LYS A 1 119 ? -29.734 -29.016 0.89 1 93.12 119 LYS A N 1
ATOM 991 C CA . LYS A 1 119 ? -30.766 -28.484 -0.004 1 93.12 119 LYS A CA 1
ATOM 992 C C . LYS A 1 119 ? -30.625 -29.062 -1.408 1 93.12 119 LYS A C 1
ATOM 994 O O . LYS A 1 119 ? -31.578 -29.609 -1.96 1 93.12 119 LYS A O 1
ATOM 999 N N . TRP A 1 120 ? -29.453 -29.109 -1.941 1 89.38 120 TRP A N 1
ATOM 1000 C CA . TRP A 1 120 ? -29.266 -29.469 -3.342 1 89.38 120 TRP A CA 1
ATOM 1001 C C . TRP A 1 120 ? -29.141 -30.984 -3.5 1 89.38 120 TRP A C 1
ATOM 1003 O O . TRP A 1 120 ? -29.531 -31.531 -4.523 1 89.38 120 TRP A O 1
ATOM 1013 N N . ASP A 1 121 ? -28.594 -31.672 -2.482 1 89.5 121 ASP A N 1
ATOM 1014 C CA . ASP A 1 121 ? -28.484 -33.125 -2.562 1 89.5 121 ASP A CA 1
ATOM 1015 C C . ASP A 1 121 ? -29.875 -33.781 -2.631 1 89.5 121 ASP A C 1
ATOM 1017 O O . ASP A 1 121 ? -30.125 -34.656 -3.449 1 89.5 121 ASP A O 1
ATOM 1021 N N . LYS A 1 122 ? -30.734 -33.312 -1.823 1 92.5 122 LYS A N 1
ATOM 1022 C CA . LYS A 1 122 ? -32.094 -33.844 -1.826 1 92.5 122 LYS A CA 1
ATOM 1023 C C . LYS A 1 122 ? -32.844 -33.469 -3.1 1 92.5 122 LYS A C 1
ATOM 1025 O O . LYS A 1 122 ? -33.625 -34.25 -3.617 1 92.5 122 LYS A O 1
ATOM 1030 N N . ALA A 1 123 ? -32.594 -32.281 -3.572 1 92.5 123 ALA A N 1
ATOM 1031 C CA . ALA A 1 123 ? -33.219 -31.844 -4.82 1 92.5 123 ALA A CA 1
ATOM 1032 C C . ALA A 1 123 ? -32.75 -32.719 -5.992 1 92.5 123 ALA A C 1
ATOM 1034 O O . ALA A 1 123 ? -33.531 -33.062 -6.871 1 92.5 123 ALA A O 1
ATOM 1035 N N . GLU A 1 124 ? -31.5 -33.031 -6.023 1 88.38 124 GLU A N 1
ATOM 1036 C CA . GLU A 1 124 ? -30.969 -33.875 -7.082 1 88.38 124 GLU A CA 1
ATOM 1037 C C . GLU A 1 124 ? -31.578 -35.281 -7.043 1 88.38 124 GLU A C 1
ATOM 1039 O O . GLU A 1 124 ? -31.828 -35.875 -8.094 1 88.38 124 GLU A O 1
ATOM 1044 N N . ASP A 1 125 ? -31.812 -35.781 -5.871 1 90.31 125 ASP A N 1
ATOM 1045 C CA . ASP A 1 125 ? -32.438 -37.062 -5.719 1 90.31 125 ASP A CA 1
ATOM 1046 C C . ASP A 1 125 ? -33.875 -37.062 -6.273 1 90.31 125 ASP A C 1
ATOM 1048 O O . ASP A 1 125 ? -34.312 -38 -6.938 1 90.31 125 ASP A O 1
ATOM 1052 N N . PHE A 1 126 ? -34.531 -35.969 -5.996 1 93.19 126 PHE A N 1
ATOM 1053 C CA . PHE A 1 126 ? -35.906 -35.844 -6.492 1 93.19 126 PHE A CA 1
ATOM 1054 C C . PHE A 1 126 ? -35.906 -35.75 -8.016 1 93.19 126 PHE A C 1
ATOM 1056 O O . PHE A 1 126 ? -36.781 -36.344 -8.664 1 93.19 126 PHE A O 1
ATOM 1063 N N . ILE A 1 127 ? -35 -35.125 -8.602 1 89.31 127 ILE A N 1
ATOM 1064 C CA . ILE A 1 127 ? -34.938 -34.938 -10.047 1 89.31 127 ILE A CA 1
ATOM 1065 C C . ILE A 1 127 ? -34.562 -36.25 -10.719 1 89.31 127 ILE A C 1
ATOM 1067 O O . ILE A 1 127 ? -35.125 -36.594 -11.773 1 89.31 127 ILE A O 1
ATOM 1071 N N . LYS A 1 128 ? -33.656 -37 -10.102 1 84.62 128 LYS A N 1
ATOM 1072 C CA . LYS A 1 128 ? -33.25 -38.281 -10.625 1 84.62 128 LYS A CA 1
ATOM 1073 C C . LYS A 1 128 ? -34.438 -39.25 -10.648 1 84.62 128 LYS A C 1
ATOM 1075 O O . LYS A 1 128 ? -34.562 -40.094 -11.531 1 84.62 128 LYS A O 1
ATOM 1080 N N . GLU A 1 129 ? -35.344 -39.094 -9.711 1 88.81 129 GLU A N 1
ATOM 1081 C CA . GLU A 1 129 ? -36.531 -39.938 -9.633 1 88.81 129 GLU A CA 1
ATOM 1082 C C . GLU A 1 129 ? -37.625 -39.438 -10.578 1 88.81 129 GLU A C 1
ATOM 1084 O O . GLU A 1 129 ? -38.656 -40.094 -10.734 1 88.81 129 GLU A O 1
ATOM 1089 N N . GLY A 1 130 ? -37.375 -38.344 -11.219 1 86.44 130 GLY A N 1
ATOM 1090 C CA . GLY A 1 130 ? -38.281 -37.844 -12.234 1 86.44 130 GLY A CA 1
ATOM 1091 C C . GLY A 1 130 ? -39.312 -36.875 -11.695 1 86.44 130 GLY A C 1
ATOM 1092 O O . GLY A 1 130 ? -40.219 -36.469 -12.406 1 86.44 130 GLY A O 1
ATOM 1093 N N . ASP A 1 131 ? -39.188 -36.469 -10.516 1 91.94 131 ASP A N 1
ATOM 1094 C CA . ASP A 1 131 ? -40.125 -35.562 -9.891 1 91.94 131 ASP A CA 1
ATOM 1095 C C . ASP A 1 131 ? -39.594 -34.125 -9.82 1 91.94 131 ASP A C 1
ATOM 1097 O O . ASP A 1 131 ? -39.219 -33.656 -8.742 1 91.94 131 ASP A O 1
ATOM 1101 N N . ILE A 1 132 ? -39.656 -33.438 -10.797 1 91.44 132 ILE A N 1
ATOM 1102 C CA . ILE A 1 132 ? -39.094 -32.094 -10.883 1 91.44 132 ILE A CA 1
ATOM 1103 C C . ILE A 1 132 ? -39.938 -31.125 -10.055 1 91.44 132 ILE A C 1
ATOM 1105 O O . ILE A 1 132 ? -39.438 -30.172 -9.461 1 91.44 132 ILE A O 1
ATOM 1109 N N . ALA A 1 133 ? -41.219 -31.375 -9.969 1 93.75 133 ALA A N 1
ATOM 1110 C CA . ALA A 1 133 ? -42.125 -30.516 -9.211 1 93.75 133 ALA A CA 1
ATOM 1111 C C . ALA A 1 133 ? -41.844 -30.594 -7.719 1 93.75 133 ALA A C 1
ATOM 1113 O O . ALA A 1 133 ? -41.844 -29.578 -7.02 1 93.75 133 ALA A O 1
ATOM 1114 N N . VAL A 1 134 ? -41.562 -31.797 -7.289 1 95.12 134 VAL A N 1
ATOM 1115 C CA . VAL A 1 134 ? -41.281 -31.969 -5.875 1 95.12 134 VAL A CA 1
ATOM 1116 C C . VAL A 1 134 ? -39.938 -31.312 -5.547 1 95.12 134 VAL A C 1
ATOM 1118 O O . VAL A 1 134 ? -39.75 -30.734 -4.477 1 95.12 134 VAL A O 1
ATOM 1121 N N . ALA A 1 135 ? -39 -31.516 -6.492 1 94.81 135 ALA A N 1
ATOM 1122 C CA . ALA A 1 135 ? -37.719 -30.859 -6.309 1 94.81 135 ALA A CA 1
ATOM 1123 C C . ALA A 1 135 ? -37.875 -29.344 -6.219 1 94.81 135 ALA A C 1
ATOM 1125 O O . ALA A 1 135 ? -37.25 -28.703 -5.391 1 94.81 135 ALA A O 1
ATOM 1126 N N . TYR A 1 136 ? -38.719 -28.75 -6.988 1 95.94 136 TYR A N 1
ATOM 1127 C CA . TYR A 1 136 ? -38.969 -27.312 -6.996 1 95.94 136 TYR A CA 1
ATOM 1128 C C . TYR A 1 136 ? -39.562 -26.859 -5.676 1 95.94 136 TYR A C 1
ATOM 1130 O O . TYR A 1 136 ? -39.125 -25.859 -5.094 1 95.94 136 TYR A O 1
ATOM 1138 N N . ILE A 1 137 ? -40.531 -27.562 -5.156 1 96.94 137 ILE A N 1
ATOM 1139 C CA . ILE A 1 137 ? -41.219 -27.203 -3.914 1 96.94 137 ILE A CA 1
ATOM 1140 C C . ILE A 1 137 ? -40.25 -27.312 -2.746 1 96.94 137 ILE A C 1
ATOM 1142 O O . ILE A 1 137 ? -40.25 -26.5 -1.822 1 96.94 137 ILE A O 1
ATOM 1146 N N . TRP A 1 138 ? -39.375 -28.328 -2.828 1 96.44 138 TRP A N 1
ATOM 1147 C CA . TRP A 1 138 ? -38.406 -28.531 -1.774 1 96.44 138 TRP A CA 1
ATOM 1148 C C . TRP A 1 138 ? -37.406 -27.359 -1.73 1 96.44 138 TRP A C 1
ATOM 1150 O O . TRP A 1 138 ? -37.188 -26.75 -0.676 1 96.44 138 TRP A O 1
ATOM 1160 N N . VAL A 1 139 ? -36.875 -27.062 -2.867 1 96.56 139 VAL A N 1
ATOM 1161 C CA . VAL A 1 139 ? -35.844 -26.016 -2.922 1 96.56 139 VAL A CA 1
ATOM 1162 C C . VAL A 1 139 ? -36.5 -24.672 -2.6 1 96.56 139 VAL A C 1
ATOM 1164 O O . VAL A 1 139 ? -35.938 -23.859 -1.852 1 96.56 139 VAL A O 1
ATOM 1167 N N . LEU A 1 140 ? -37.625 -24.391 -3.115 1 97.69 140 LEU A N 1
ATOM 1168 C CA . LEU A 1 140 ? -38.344 -23.141 -2.861 1 97.69 140 LEU A CA 1
ATOM 1169 C C . LEU A 1 140 ? -38.719 -23.016 -1.393 1 97.69 140 LEU A C 1
ATOM 1171 O O . LEU A 1 140 ? -38.594 -21.953 -0.796 1 97.69 140 LEU A O 1
ATOM 1175 N N . GLY A 1 141 ? -39.219 -24.094 -0.834 1 97.75 141 GLY A N 1
ATOM 1176 C CA . GLY A 1 141 ? -39.625 -24.078 0.564 1 97.75 141 GLY A CA 1
ATOM 1177 C C . GLY A 1 141 ? -38.469 -23.766 1.508 1 97.75 141 GLY A C 1
ATOM 1178 O O . GLY A 1 141 ? -38.594 -22.906 2.387 1 97.75 141 GLY A O 1
ATOM 1179 N N . ILE A 1 142 ? -37.406 -24.422 1.311 1 97.56 142 ILE A N 1
ATOM 1180 C CA . ILE A 1 142 ? -36.219 -24.203 2.17 1 97.56 142 ILE A CA 1
ATOM 1181 C C . ILE A 1 142 ? -35.688 -22.797 1.949 1 97.56 142 ILE A C 1
ATOM 1183 O O . ILE A 1 142 ? -35.312 -22.109 2.906 1 97.56 142 ILE A O 1
ATOM 1187 N N . SER A 1 143 ? -35.562 -22.406 0.717 1 98.06 143 SER A N 1
ATOM 1188 C CA . SER A 1 143 ? -35.031 -21.094 0.393 1 98.06 143 SER A CA 1
ATOM 1189 C C . SER A 1 143 ? -35.906 -19.984 0.939 1 98.06 143 SER A C 1
ATOM 1191 O O . SER A 1 143 ? -35.406 -18.969 1.437 1 98.06 143 SER A O 1
ATOM 1193 N N . LEU A 1 144 ? -37.219 -20.156 0.839 1 98.31 144 LEU A N 1
ATOM 1194 C CA . LEU A 1 144 ? -38.125 -19.156 1.374 1 98.31 144 LEU A CA 1
ATOM 1195 C C . LEU A 1 144 ? -38.031 -19.078 2.893 1 98.31 144 LEU A C 1
ATOM 1197 O O . LEU A 1 144 ? -38.062 -17.984 3.465 1 98.31 144 LEU A O 1
ATOM 1201 N N . LEU A 1 145 ? -37.875 -20.188 3.496 1 98.19 145 LEU A N 1
ATOM 1202 C CA . LEU A 1 145 ? -37.719 -20.203 4.949 1 98.19 145 LEU A CA 1
ATOM 1203 C C . LEU A 1 145 ? -36.469 -19.453 5.371 1 98.19 145 LEU A C 1
ATOM 1205 O O . LEU A 1 145 ? -36.5 -18.641 6.297 1 98.19 145 LEU A O 1
ATOM 1209 N N . LEU A 1 146 ? -35.438 -19.75 4.727 1 98.25 146 LEU A N 1
ATOM 1210 C CA . LEU A 1 146 ? -34.156 -19.109 5.059 1 98.25 146 LEU A CA 1
ATOM 1211 C C . LEU A 1 146 ? -34.219 -17.609 4.809 1 98.25 146 LEU A C 1
ATOM 1213 O O . LEU A 1 146 ? -33.719 -16.828 5.613 1 98.25 146 LEU A O 1
ATOM 1217 N N . VAL A 1 147 ? -34.781 -17.172 3.73 1 98.25 147 VAL A N 1
ATOM 1218 C CA . VAL A 1 147 ? -34.875 -15.766 3.385 1 98.25 147 VAL A CA 1
ATOM 1219 C C . VAL A 1 147 ? -35.812 -15.039 4.367 1 98.25 147 VAL A C 1
ATOM 1221 O O . VAL A 1 147 ? -35.531 -13.914 4.777 1 98.25 147 VAL A O 1
ATOM 1224 N N . ILE A 1 148 ? -36.906 -15.672 4.77 1 98.19 148 ILE A N 1
ATOM 1225 C CA . ILE A 1 148 ? -37.844 -15.07 5.711 1 98.19 148 ILE A CA 1
ATOM 1226 C C . ILE A 1 148 ? -37.156 -14.891 7.07 1 98.19 148 ILE A C 1
ATOM 1228 O O . ILE A 1 148 ? -37.281 -13.836 7.695 1 98.19 148 ILE A O 1
ATOM 1232 N N . VAL A 1 149 ? -36.406 -15.859 7.43 1 97.94 149 VAL A N 1
ATOM 1233 C CA . VAL A 1 149 ? -35.719 -15.766 8.703 1 97.94 149 VAL A CA 1
ATOM 1234 C C . VAL A 1 149 ? -34.594 -14.727 8.609 1 97.94 149 VAL A C 1
ATOM 1236 O O . VAL A 1 149 ? -34.438 -13.883 9.5 1 97.94 149 VAL A O 1
ATOM 1239 N N . GLY A 1 150 ? -33.844 -14.82 7.555 1 97.69 150 GLY A N 1
ATOM 1240 C CA . GLY A 1 150 ? -32.719 -13.891 7.387 1 97.69 150 GLY A CA 1
ATOM 1241 C C . GLY A 1 150 ? -33.188 -12.445 7.273 1 97.69 150 GLY A C 1
ATOM 1242 O O . GLY A 1 150 ? -32.625 -11.57 7.93 1 97.69 150 GLY A O 1
ATOM 1243 N N . SER A 1 151 ? -34.094 -12.172 6.438 1 97.75 151 SER A N 1
ATOM 1244 C CA . SER A 1 151 ? -34.625 -10.82 6.258 1 97.75 151 SER A CA 1
ATOM 1245 C C . SER A 1 151 ? -35.406 -10.359 7.48 1 97.75 151 SER A C 1
ATOM 1247 O O . SER A 1 151 ? -35.375 -9.188 7.848 1 97.75 151 SER A O 1
ATOM 1249 N N . GLY A 1 152 ? -36.125 -11.258 8.102 1 96.94 152 GLY A N 1
ATOM 1250 C CA . GLY A 1 152 ? -36.875 -10.93 9.305 1 96.94 152 GLY A CA 1
ATOM 1251 C C . GLY A 1 152 ? -36 -10.438 10.438 1 96.94 152 GLY A C 1
ATOM 1252 O O . GLY A 1 152 ? -36.375 -9.508 11.156 1 96.94 152 GLY A O 1
ATOM 1253 N N . LEU A 1 153 ? -34.875 -11.016 10.594 1 96.88 153 LEU A N 1
ATOM 1254 C CA . LEU A 1 153 ? -33.938 -10.602 11.633 1 96.88 153 LEU A CA 1
ATOM 1255 C C . LEU A 1 153 ? -33.438 -9.18 11.391 1 96.88 153 LEU A C 1
ATOM 1257 O O . LEU A 1 153 ? -33.281 -8.398 12.328 1 96.88 153 LEU A O 1
ATOM 1261 N N . VAL A 1 154 ? -33.25 -8.844 10.133 1 95.94 154 VAL A N 1
ATOM 1262 C CA . VAL A 1 154 ? -32.719 -7.523 9.789 1 95.94 154 VAL A CA 1
ATOM 1263 C C . VAL A 1 154 ? -33.812 -6.48 9.961 1 95.94 154 VAL A C 1
ATOM 1265 O O . VAL A 1 154 ? -33.594 -5.418 10.539 1 95.94 154 VAL A O 1
ATOM 1268 N N . VAL A 1 155 ? -35.031 -6.785 9.539 1 95.31 155 VAL A N 1
ATOM 1269 C CA . VAL A 1 155 ? -36.125 -5.816 9.5 1 95.31 155 VAL A CA 1
ATOM 1270 C C . VAL A 1 155 ? -36.656 -5.59 10.906 1 95.31 155 VAL A C 1
ATOM 1272 O O . VAL A 1 155 ? -36.969 -4.453 11.289 1 95.31 155 VAL A O 1
ATOM 1275 N N . TYR A 1 156 ? -36.688 -6.629 11.734 1 94 156 TYR A N 1
ATOM 1276 C CA . TYR A 1 156 ? -37.344 -6.516 13.023 1 94 156 TYR A CA 1
ATOM 1277 C C . TYR A 1 156 ? -36.344 -6.273 14.141 1 94 156 TYR A C 1
ATOM 1279 O O . TYR A 1 156 ? -36.656 -5.625 15.141 1 94 156 TYR A O 1
ATOM 1287 N N . LEU A 1 157 ? -35.156 -6.719 13.992 1 92.44 157 LEU A N 1
ATOM 1288 C CA . LEU A 1 157 ? -34.219 -6.613 15.102 1 92.44 157 LEU A CA 1
ATOM 1289 C C . LEU A 1 157 ? -33.219 -5.469 14.875 1 92.44 157 LEU A C 1
ATOM 1291 O O . LEU A 1 157 ? -33.094 -4.582 15.719 1 92.44 157 LEU A O 1
ATOM 1295 N N . ARG A 1 158 ? -32.469 -5.562 13.758 1 91.44 158 ARG A N 1
ATOM 1296 C CA . ARG A 1 158 ? -31.438 -4.547 13.523 1 91.44 158 ARG A CA 1
ATOM 1297 C C . ARG A 1 158 ? -31.312 -4.23 12.039 1 91.44 158 ARG A C 1
ATOM 1299 O O . ARG A 1 158 ? -30.469 -4.812 11.352 1 91.44 158 ARG A O 1
ATOM 1306 N N . PRO A 1 159 ? -31.922 -3.186 11.586 1 89.62 159 PRO A N 1
ATOM 1307 C CA . PRO A 1 159 ? -31.859 -2.816 10.164 1 89.62 159 PRO A CA 1
ATOM 1308 C C . PRO A 1 159 ? -30.469 -2.363 9.727 1 89.62 159 PRO A C 1
ATOM 1310 O O . PRO A 1 159 ? -30.156 -2.389 8.539 1 89.62 159 PRO A O 1
ATOM 1313 N N . SER A 1 160 ? -29.594 -1.989 10.688 1 88.56 160 SER A N 1
ATOM 1314 C CA . SER A 1 160 ? -28.234 -1.559 10.359 1 88.56 160 SER A CA 1
ATOM 1315 C C . SER A 1 160 ? -27.391 -2.723 9.844 1 88.56 160 SER A C 1
ATOM 1317 O O . SER A 1 160 ? -26.344 -2.514 9.25 1 88.56 160 SER A O 1
ATOM 1319 N N . ALA A 1 161 ? -27.922 -3.875 10.039 1 92.12 161 ALA A N 1
ATOM 1320 C CA . ALA A 1 161 ? -27.188 -5.066 9.609 1 92.12 161 ALA A CA 1
ATOM 1321 C C . ALA A 1 161 ? -27.5 -5.398 8.156 1 92.12 161 ALA A C 1
ATOM 1323 O O . ALA A 1 161 ? -26.875 -6.293 7.574 1 92.12 161 ALA A O 1
ATOM 1324 N N . GLY A 1 162 ? -28.391 -4.625 7.551 1 91.81 162 GLY A N 1
ATOM 1325 C CA . GLY A 1 162 ? -28.766 -4.883 6.168 1 91.81 162 GLY A CA 1
ATOM 1326 C C . GLY A 1 162 ? -27.703 -4.465 5.176 1 91.81 162 GLY A C 1
ATOM 1327 O O . GLY A 1 162 ? -26.953 -3.52 5.422 1 91.81 162 GLY A O 1
ATOM 1328 N N . GLY A 1 163 ? -27.625 -5.195 4.023 1 91.44 163 GLY A N 1
ATOM 1329 C CA . GLY A 1 163 ? -26.672 -4.859 2.984 1 91.44 163 GLY A CA 1
ATOM 1330 C C . GLY A 1 163 ? -25.266 -5.336 3.295 1 91.44 163 GLY A C 1
ATOM 1331 O O . GLY A 1 163 ? -25.062 -6.191 4.16 1 91.44 163 GLY A O 1
ATOM 1332 N N . SER A 1 164 ? -24.359 -4.852 2.621 1 91.69 164 SER A N 1
ATOM 1333 C CA . SER A 1 164 ? -22.969 -5.254 2.811 1 91.69 164 SER A CA 1
ATOM 1334 C C . SER A 1 164 ? -22.344 -4.539 4.008 1 91.69 164 SER A C 1
ATOM 1336 O O . SER A 1 164 ? -21.469 -5.09 4.676 1 91.69 164 SER A O 1
ATOM 1338 N N . GLY A 1 165 ? -22.703 -3.297 4.363 1 91.94 165 GLY A N 1
ATOM 1339 C CA . GLY A 1 165 ? -22.141 -2.48 5.422 1 91.94 165 GLY A CA 1
ATOM 1340 C C . GLY A 1 165 ? -20.875 -1.737 4.996 1 91.94 165 GLY A C 1
ATOM 1341 O O . GLY A 1 165 ? -20.281 -1.003 5.789 1 91.94 165 GLY A O 1
ATOM 1342 N N . MET A 1 166 ? -20.531 -1.825 3.684 1 93.44 166 MET A N 1
ATOM 1343 C CA . MET A 1 166 ? -19.266 -1.271 3.182 1 93.44 166 MET A CA 1
ATOM 1344 C C . MET A 1 166 ? -19.328 0.252 3.145 1 93.44 166 MET A C 1
ATOM 1346 O O . MET A 1 166 ? -18.391 0.922 3.596 1 93.44 166 MET A O 1
ATOM 1350 N N . PRO A 1 167 ? -20.422 0.856 2.631 1 93.12 167 PRO A N 1
ATOM 1351 C CA . PRO A 1 167 ? -20.453 2.32 2.6 1 93.12 167 PRO A CA 1
ATOM 1352 C C . PRO A 1 167 ? -20.359 2.941 3.99 1 93.12 167 PRO A C 1
ATOM 1354 O O . PRO A 1 167 ? -19.656 3.943 4.176 1 93.12 167 PRO A O 1
ATOM 1357 N N . GLU A 1 168 ? -21 2.318 4.977 1 92.94 168 GLU A N 1
ATOM 1358 C CA . GLU A 1 168 ? -20.969 2.814 6.348 1 92.94 168 GLU A CA 1
ATOM 1359 C C . GLU A 1 168 ? -19.562 2.664 6.949 1 92.94 168 GLU A C 1
ATOM 1361 O O . GLU A 1 168 ? -19.094 3.551 7.66 1 92.94 168 GLU A O 1
ATOM 1366 N N . LEU A 1 169 ? -18.984 1.557 6.629 1 93.69 169 LEU A N 1
ATOM 1367 C CA . LEU A 1 169 ? -17.641 1.311 7.133 1 93.69 169 LEU A CA 1
ATOM 1368 C C . LEU A 1 169 ? -16.641 2.297 6.527 1 93.69 169 LEU A C 1
ATOM 1370 O O . LEU A 1 169 ? -15.781 2.826 7.234 1 93.69 169 LEU A O 1
ATOM 1374 N N . ILE A 1 170 ? -16.734 2.543 5.219 1 93.56 170 ILE A N 1
ATOM 1375 C CA . ILE A 1 170 ? -15.875 3.498 4.531 1 93.56 170 ILE A CA 1
ATOM 1376 C C . ILE A 1 170 ? -16.094 4.89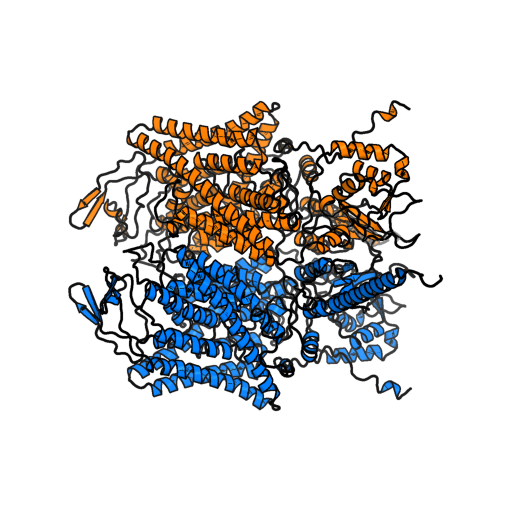5 5.102 1 93.56 170 ILE A C 1
ATOM 1378 O O . ILE A 1 170 ? -15.133 5.621 5.367 1 93.56 170 ILE A O 1
ATOM 1382 N N . GLY A 1 171 ? -17.359 5.273 5.336 1 92.5 171 GLY A N 1
ATOM 1383 C CA . GLY A 1 171 ? -17.672 6.566 5.926 1 92.5 171 GLY A CA 1
ATOM 1384 C C . GLY A 1 171 ? -17.078 6.75 7.309 1 92.5 171 GLY A C 1
ATOM 1385 O O . GLY A 1 171 ? -16.484 7.789 7.605 1 92.5 171 GLY A O 1
ATOM 1386 N N . PHE A 1 172 ? -17.156 5.715 8.18 1 91.12 172 PHE A N 1
ATOM 1387 C CA . PHE A 1 172 ? -16.641 5.793 9.539 1 91.12 172 PHE A CA 1
ATOM 1388 C C . PHE A 1 172 ? -15.133 5.949 9.531 1 91.12 172 PHE A C 1
ATOM 1390 O O . PHE A 1 172 ? -14.586 6.766 10.281 1 91.12 172 PHE A O 1
ATOM 1397 N N . LEU A 1 173 ? -14.484 5.156 8.703 1 91 173 LEU A N 1
ATOM 1398 C CA . LEU A 1 173 ? -13.031 5.156 8.703 1 91 173 LEU A CA 1
ATOM 1399 C C . LEU A 1 173 ? -12.484 6.402 8.016 1 91 173 LEU A C 1
ATOM 1401 O O . LEU A 1 173 ? -11.297 6.719 8.141 1 91 173 LEU A O 1
ATOM 1405 N N . ASN A 1 174 ? -13.336 7.117 7.285 1 89.06 174 ASN A N 1
ATOM 1406 C CA . ASN A 1 174 ? -12.977 8.414 6.734 1 89.06 174 ASN A CA 1
ATOM 1407 C C . ASN A 1 174 ? -13.281 9.547 7.715 1 89.06 174 ASN A C 1
ATOM 1409 O O . ASN A 1 174 ? -13.016 10.711 7.422 1 89.06 174 ASN A O 1
ATOM 1413 N N . GLY A 1 175 ? -13.875 9.227 8.914 1 87.81 175 GLY A N 1
ATOM 1414 C CA . GLY A 1 175 ? -14.023 10.211 9.969 1 87.81 175 GLY A CA 1
ATOM 1415 C C . GLY A 1 175 ? -15.469 10.57 10.25 1 87.81 175 GLY A C 1
ATOM 1416 O O . GLY A 1 175 ? -15.75 11.5 11.016 1 87.81 175 GLY A O 1
ATOM 1417 N N . THR A 1 176 ? -16.438 9.844 9.656 1 89.25 176 THR A N 1
ATOM 1418 C CA . THR A 1 176 ? -17.844 10.141 9.883 1 89.25 176 THR A CA 1
ATOM 1419 C C . THR A 1 176 ? -18.453 9.164 10.891 1 89.25 176 THR A C 1
ATOM 1421 O O . THR A 1 176 ? -18.188 7.957 10.828 1 89.25 176 THR A O 1
ATOM 1424 N N . VAL A 1 177 ? -19.156 9.695 11.797 1 84.12 177 VAL A N 1
ATOM 1425 C CA . VAL A 1 177 ? -19.766 8.852 12.812 1 84.12 177 VAL A CA 1
ATOM 1426 C C . VAL A 1 177 ? -21.062 8.242 12.258 1 84.12 177 VAL A C 1
ATOM 1428 O O . VAL A 1 177 ? -21.969 8.969 11.852 1 84.12 177 VAL A O 1
ATOM 1431 N N . VAL A 1 178 ? -21.047 7 12.141 1 80.38 178 VAL A N 1
ATOM 1432 C CA . VAL A 1 178 ? -22.25 6.273 11.734 1 80.38 178 VAL A CA 1
ATOM 1433 C C . VAL A 1 178 ? -22.797 5.473 12.914 1 80.38 178 VAL A C 1
ATOM 1435 O O . VAL A 1 178 ? -22.062 4.691 13.531 1 80.38 178 VAL A O 1
ATOM 1438 N N . ARG A 1 179 ? -23.938 5.613 13.203 1 75.69 179 ARG A N 1
ATOM 1439 C CA . ARG A 1 179 ? -24.516 5.055 14.414 1 75.69 179 ARG A CA 1
ATOM 1440 C C . ARG A 1 179 ? -24.891 3.588 14.219 1 75.69 179 ARG A C 1
ATOM 1442 O O . ARG A 1 179 ? -25.266 3.18 13.125 1 75.69 179 ARG A O 1
ATOM 1449 N N . HIS A 1 180 ? -24.781 2.764 15.195 1 74.62 180 HIS A N 1
ATOM 1450 C CA . HIS A 1 180 ? -25.25 1.395 15.359 1 74.62 180 HIS A CA 1
ATOM 1451 C C . HIS A 1 180 ? -24.547 0.443 14.398 1 74.62 180 HIS A C 1
ATOM 1453 O O . HIS A 1 180 ? -25.062 -0.638 14.102 1 74.62 180 HIS A O 1
ATOM 1459 N N . ILE A 1 181 ? -23.516 0.848 13.914 1 80.94 181 ILE A N 1
ATOM 1460 C CA . ILE A 1 181 ? -22.828 -0.037 12.977 1 80.94 181 ILE A CA 1
ATOM 1461 C C . ILE A 1 181 ? -21.844 -0.933 13.734 1 80.94 181 ILE A C 1
ATOM 1463 O O . ILE A 1 181 ? -21.469 -1.999 13.242 1 80.94 181 ILE A O 1
ATOM 1467 N N . PHE A 1 182 ? -21.562 -0.518 14.953 1 82.69 182 PHE A N 1
ATOM 1468 C CA . PHE A 1 182 ? -20.594 -1.313 15.695 1 82.69 182 PHE A CA 1
ATOM 1469 C C . PHE A 1 182 ? -21.188 -1.803 17.016 1 82.69 182 PHE A C 1
ATOM 1471 O O . PHE A 1 182 ? -20.641 -1.537 18.078 1 82.69 182 PHE A O 1
ATOM 1478 N N . ASN A 1 183 ? -22.312 -2.453 16.938 1 86.5 183 ASN A N 1
ATOM 1479 C CA . ASN A 1 183 ? -23 -3.039 18.094 1 86.5 183 ASN A CA 1
ATOM 1480 C C . ASN A 1 183 ? -23 -4.562 18.016 1 86.5 183 ASN A C 1
ATOM 1482 O O . ASN A 1 183 ? -22.938 -5.145 16.938 1 86.5 183 ASN A O 1
ATOM 1486 N N . VAL A 1 184 ? -23.031 -5.168 19.125 1 88.81 184 VAL A N 1
ATOM 1487 C CA . VAL A 1 184 ? -23 -6.625 19.203 1 88.81 184 VAL A CA 1
ATOM 1488 C C . VAL A 1 184 ? -24.266 -7.203 18.578 1 88.81 184 VAL A C 1
ATOM 1490 O O . VAL A 1 184 ? -24.234 -8.273 17.969 1 88.81 184 VAL A O 1
ATOM 1493 N N . LYS A 1 185 ? -25.375 -6.535 18.703 1 90.94 185 LYS A N 1
ATOM 1494 C CA . LYS A 1 185 ? -26.609 -6.988 18.078 1 90.94 185 LYS A CA 1
ATOM 1495 C C . LYS A 1 185 ? -26.484 -6.984 16.562 1 90.94 185 LYS A C 1
ATOM 1497 O O . LYS A 1 185 ? -26.984 -7.891 15.891 1 90.94 185 LYS A O 1
ATOM 1502 N N . THR A 1 186 ? -25.891 -5.902 16.109 1 93 186 THR A N 1
ATOM 1503 C CA . THR A 1 186 ? -25.656 -5.832 14.672 1 93 186 THR A CA 1
ATOM 1504 C C . THR A 1 186 ? -24.766 -6.984 14.211 1 93 186 THR A C 1
ATOM 1506 O O . THR A 1 186 ? -24.984 -7.555 13.141 1 93 186 THR A O 1
ATOM 1509 N N . PHE A 1 187 ? -23.859 -7.375 15.047 1 95.12 187 PHE A N 1
ATOM 1510 C CA . PHE A 1 187 ? -22.922 -8.461 14.734 1 95.12 187 PHE A CA 1
ATOM 1511 C C . PHE A 1 187 ? -23.672 -9.781 14.602 1 95.12 187 PHE A C 1
ATOM 1513 O O . PHE A 1 187 ? -23.531 -10.492 13.602 1 95.12 187 PHE A O 1
ATOM 1520 N N . VAL A 1 188 ? -24.469 -10.148 15.531 1 95.38 188 VAL A N 1
ATOM 1521 C CA . VAL A 1 188 ? -25.172 -11.422 15.578 1 95.38 188 VAL A CA 1
ATOM 1522 C C . VAL A 1 188 ? -26.203 -11.492 14.445 1 95.38 188 VAL A C 1
ATOM 1524 O O . VAL A 1 188 ? -26.297 -12.516 13.758 1 95.38 188 VAL A O 1
ATOM 1527 N N . VAL A 1 189 ? -26.906 -10.414 14.242 1 96.62 189 VAL A N 1
ATOM 1528 C CA . VAL A 1 189 ? -27.938 -10.383 13.203 1 96.62 189 VAL A CA 1
ATOM 1529 C C . VAL A 1 189 ? -27.281 -10.484 11.828 1 96.62 189 VAL A C 1
ATOM 1531 O O . VAL A 1 189 ? -27.781 -11.195 10.953 1 96.62 189 VAL A O 1
ATOM 1534 N N . LYS A 1 190 ? -26.203 -9.742 11.633 1 96.75 190 LYS A N 1
ATOM 1535 C CA . LYS A 1 190 ? -25.516 -9.789 10.344 1 96.75 190 LYS A CA 1
ATOM 1536 C C . LYS A 1 190 ? -24.969 -11.188 10.07 1 96.75 190 LYS A C 1
ATOM 1538 O O . LYS A 1 190 ? -25.016 -11.664 8.93 1 96.75 190 LYS A O 1
ATOM 1543 N N . PHE A 1 191 ? -24.438 -11.844 11.07 1 97.62 191 PHE A N 1
ATOM 1544 C CA . PHE A 1 191 ? -23.891 -13.188 10.93 1 97.62 191 PHE A CA 1
ATOM 1545 C C . PHE A 1 191 ? -24.969 -14.18 10.531 1 97.62 191 PHE A C 1
ATOM 1547 O O . PHE A 1 191 ? -24.812 -14.914 9.555 1 97.62 191 PHE A O 1
ATOM 1554 N N . LEU A 1 192 ? -26.047 -14.18 11.203 1 97.75 192 LEU A N 1
ATOM 1555 C CA . LEU A 1 192 ? -27.141 -15.125 10.953 1 97.75 192 LEU A CA 1
ATOM 1556 C C . LEU A 1 192 ? -27.844 -14.805 9.641 1 97.75 192 LEU A C 1
ATOM 1558 O O . LEU A 1 192 ? -28.188 -15.711 8.875 1 97.75 192 LEU A O 1
ATOM 1562 N N . SER A 1 193 ? -28.062 -13.531 9.414 1 98.19 193 SER A N 1
ATOM 1563 C CA . SER A 1 193 ? -28.719 -13.125 8.18 1 98.19 193 SER A CA 1
ATOM 1564 C C . SER A 1 193 ? -27.875 -13.469 6.961 1 98.19 193 SER A C 1
ATOM 1566 O O . SER A 1 193 ? -28.406 -13.883 5.93 1 98.19 193 SER A O 1
ATOM 1568 N N . CYS A 1 194 ? -26.594 -13.234 7.051 1 97.69 194 CYS A N 1
ATOM 1569 C CA . CYS A 1 194 ? -25.688 -13.547 5.945 1 97.69 194 CYS A CA 1
ATOM 1570 C C . CYS A 1 194 ? -25.688 -15.047 5.656 1 97.69 194 CYS A C 1
ATOM 1572 O O . CYS A 1 194 ? -25.734 -15.453 4.496 1 97.69 194 CYS A O 1
ATOM 1574 N N . ALA A 1 195 ? -25.625 -15.867 6.695 1 97.5 195 ALA A N 1
ATOM 1575 C CA . ALA A 1 195 ? -25.656 -17.312 6.531 1 97.5 195 ALA A CA 1
ATOM 1576 C C . ALA A 1 195 ? -26.922 -17.766 5.809 1 97.5 195 ALA A C 1
ATOM 1578 O O . ALA A 1 195 ? -26.875 -18.594 4.895 1 97.5 195 ALA A O 1
ATOM 1579 N N . CYS A 1 196 ? -28.031 -17.156 6.172 1 97.62 196 CYS A N 1
ATOM 1580 C CA . CYS A 1 196 ? -29.312 -17.5 5.562 1 97.62 196 CYS A CA 1
ATOM 1581 C C . CYS A 1 196 ? -29.375 -17.016 4.121 1 97.62 196 CYS A C 1
ATOM 1583 O O . CYS A 1 196 ? -29.859 -17.719 3.242 1 97.62 196 CYS A O 1
ATOM 1585 N N . ALA A 1 197 ? -28.844 -15.828 3.9 1 97.44 197 ALA A N 1
ATOM 1586 C CA . ALA A 1 197 ? -28.891 -15.234 2.566 1 97.44 197 ALA A CA 1
ATOM 1587 C C . ALA A 1 197 ? -28.109 -16.078 1.564 1 97.44 197 ALA A C 1
ATOM 1589 O O . ALA A 1 197 ? -28.625 -16.422 0.499 1 97.44 197 ALA A O 1
ATOM 1590 N N . VAL A 1 198 ? -26.938 -16.438 1.893 1 96 198 VAL A N 1
ATOM 1591 C CA . VAL A 1 198 ? -26.062 -17.156 0.973 1 96 198 VAL A CA 1
ATOM 1592 C C . VAL A 1 198 ? -26.531 -18.594 0.827 1 96 198 VAL A C 1
ATOM 1594 O O . VAL A 1 198 ? -26.547 -19.141 -0.279 1 96 198 VAL A O 1
ATOM 1597 N N . ALA A 1 199 ? -26.969 -19.234 1.886 1 96 199 ALA A N 1
ATOM 1598 C CA . ALA A 1 199 ? -27.422 -20.625 1.86 1 96 199 ALA A CA 1
ATOM 1599 C C . ALA A 1 199 ? -28.734 -20.766 1.097 1 96 199 ALA A C 1
ATOM 1601 O O . ALA A 1 199 ? -29.031 -21.828 0.569 1 96 199 ALA A O 1
ATOM 1602 N N . SER A 1 200 ? -29.562 -19.734 1.083 1 96.19 200 SER A N 1
ATOM 1603 C CA . SER A 1 200 ? -30.828 -19.797 0.376 1 96.19 200 SER A CA 1
ATOM 1604 C C . SER A 1 200 ? -30.625 -19.922 -1.129 1 96.19 200 SER A C 1
ATOM 1606 O O . SER A 1 200 ? -31.5 -20.438 -1.84 1 96.19 200 SER A O 1
ATOM 1608 N N . GLY A 1 201 ? -29.5 -19.406 -1.58 1 94.12 201 GLY A N 1
ATOM 1609 C CA . GLY A 1 201 ? -29.234 -19.453 -3.008 1 94.12 201 GLY A CA 1
ATOM 1610 C C . GLY A 1 201 ? -29.438 -18.109 -3.699 1 94.12 201 GLY A C 1
ATOM 1611 O O . GLY A 1 201 ? -29.344 -18.031 -4.926 1 94.12 201 GLY A O 1
ATOM 1612 N N . LEU A 1 202 ? -29.688 -17.047 -2.963 1 95.88 202 LEU A N 1
ATOM 1613 C CA . LEU A 1 202 ? -29.719 -15.703 -3.539 1 95.88 202 LEU A CA 1
ATOM 1614 C C . LEU A 1 202 ? -28.406 -15.367 -4.227 1 95.88 202 LEU A C 1
ATOM 1616 O O . LEU A 1 202 ? -27.344 -15.891 -3.85 1 95.88 202 LEU A O 1
ATOM 1620 N N . PRO A 1 203 ? -28.438 -14.586 -5.324 1 96.19 203 PRO A N 1
ATOM 1621 C CA . PRO A 1 203 ? -27.188 -14.188 -5.98 1 96.19 203 PRO A CA 1
ATOM 1622 C C . PRO A 1 203 ? -26.375 -13.188 -5.156 1 96.19 203 PRO A C 1
ATOM 1624 O O . PRO A 1 203 ? -26.203 -12.039 -5.57 1 96.19 203 PRO A O 1
ATOM 1627 N N . VAL A 1 204 ? -25.875 -13.648 -4.012 1 96.19 204 VAL A N 1
ATOM 1628 C CA . VAL A 1 204 ? -25.109 -12.82 -3.084 1 96.19 204 VAL A CA 1
ATOM 1629 C C . VAL A 1 204 ? -23.891 -13.602 -2.588 1 96.19 204 VAL A C 1
ATOM 1631 O O . VAL A 1 204 ? -23.719 -14.773 -2.922 1 96.19 204 VAL A O 1
ATOM 1634 N N . GLY A 1 205 ? -22.984 -12.875 -1.934 1 94.25 205 GLY A N 1
ATOM 1635 C CA . GLY A 1 205 ? -21.797 -13.484 -1.339 1 94.25 205 GLY A CA 1
ATOM 1636 C C . GLY A 1 205 ? -21.578 -13.07 0.102 1 94.25 205 GLY A C 1
ATOM 1637 O O . GLY A 1 205 ? -22.188 -12.102 0.576 1 94.25 205 GLY A O 1
ATOM 1638 N N . PRO A 1 206 ? -20.797 -13.781 0.757 1 95.19 206 PRO A N 1
ATOM 1639 C CA . PRO A 1 206 ? -20.562 -13.5 2.176 1 95.19 206 PRO A CA 1
ATOM 1640 C C . PRO A 1 206 ? -19.469 -12.461 2.396 1 95.19 206 PRO A C 1
ATOM 1642 O O . PRO A 1 206 ? -19.266 -12 3.523 1 95.19 206 PRO A O 1
ATOM 1645 N N . GLU A 1 207 ? -18.75 -11.992 1.449 1 93.62 207 GLU A N 1
ATOM 1646 C CA . GLU A 1 207 ? -17.531 -11.203 1.587 1 93.62 207 GLU A CA 1
ATOM 1647 C C . GLU A 1 207 ? -17.828 -9.82 2.168 1 93.62 207 GLU A C 1
ATOM 1649 O O . GLU A 1 207 ? -17.125 -9.352 3.055 1 93.62 207 GLU A O 1
ATOM 1654 N N . GLY A 1 208 ? -18.859 -9.156 1.641 1 94.75 208 GLY A N 1
ATOM 1655 C CA . GLY A 1 208 ? -19.234 -7.852 2.17 1 94.75 208 GLY A CA 1
ATOM 1656 C C . GLY A 1 208 ? -19.516 -7.871 3.658 1 94.75 208 GLY A C 1
ATOM 1657 O O . GLY A 1 208 ? -18.859 -7.18 4.438 1 94.75 208 GLY A O 1
ATOM 1658 N N . PRO A 1 209 ? -20.438 -8.711 4.008 1 96.75 209 PRO A N 1
ATOM 1659 C CA . PRO A 1 209 ? -20.75 -8.852 5.434 1 96.75 209 PRO A CA 1
ATOM 1660 C C . PRO A 1 209 ? -19.547 -9.25 6.27 1 96.75 209 PRO A C 1
ATOM 1662 O O . PRO A 1 209 ? -19.391 -8.805 7.414 1 96.75 209 PRO A O 1
ATOM 1665 N N . MET A 1 210 ? -18.688 -10.102 5.734 1 97.31 210 MET A N 1
ATOM 1666 C CA . MET A 1 210 ? -17.5 -10.531 6.469 1 97.31 210 MET A CA 1
ATOM 1667 C C . MET A 1 210 ? -16.578 -9.352 6.742 1 97.31 210 MET A C 1
ATOM 1669 O O . MET A 1 210 ? -15.945 -9.281 7.805 1 97.31 210 MET A O 1
ATOM 1673 N N . ILE A 1 211 ? -16.422 -8.438 5.828 1 96.94 211 ILE A N 1
ATOM 1674 C CA . ILE A 1 211 ? -15.602 -7.25 6.012 1 96.94 211 ILE A CA 1
ATOM 1675 C C . ILE A 1 211 ? -16.172 -6.391 7.137 1 96.94 211 ILE A C 1
ATOM 1677 O O . ILE A 1 211 ? -15.445 -5.93 8.016 1 96.94 211 ILE A O 1
ATOM 1681 N N . HIS A 1 212 ? -17.484 -6.254 7.098 1 96.5 212 HIS A N 1
ATOM 1682 C CA . HIS A 1 212 ? -18.141 -5.48 8.141 1 96.5 212 HIS A CA 1
ATOM 1683 C C . HIS A 1 212 ? -18.031 -6.164 9.5 1 96.5 212 HIS A C 1
ATOM 1685 O O . HIS A 1 212 ? -17.734 -5.512 10.5 1 96.5 212 HIS A O 1
ATOM 1691 N N . MET A 1 213 ? -18.281 -7.43 9.523 1 97.75 213 MET A N 1
ATOM 1692 C CA . MET A 1 213 ? -18.156 -8.172 10.781 1 97.75 213 MET A CA 1
ATOM 1693 C C . MET A 1 213 ? -16.734 -8.133 11.305 1 97.75 213 MET A C 1
ATOM 1695 O O . MET A 1 213 ? -16.516 -8.094 12.516 1 97.75 213 MET A O 1
ATOM 1699 N N . GLY A 1 214 ? -15.758 -8.211 10.367 1 97.75 214 GLY A N 1
ATOM 1700 C CA . GLY A 1 214 ? -14.383 -8.023 10.797 1 97.75 214 GLY A CA 1
ATOM 1701 C C . GLY A 1 214 ? -14.156 -6.699 11.5 1 97.75 214 GLY A C 1
ATOM 1702 O O . GLY A 1 214 ? -13.484 -6.648 12.531 1 97.75 214 GLY A O 1
ATOM 1703 N N . GLY A 1 215 ? -14.703 -5.621 10.93 1 96.31 215 GLY A N 1
ATOM 1704 C CA . GLY A 1 215 ? -14.641 -4.328 11.594 1 96.31 215 GLY A CA 1
ATOM 1705 C C . GLY A 1 215 ? -15.312 -4.32 12.945 1 96.31 215 GLY A C 1
ATOM 1706 O O . GLY A 1 215 ? -14.812 -3.713 13.891 1 96.31 215 GLY A O 1
ATOM 1707 N N . LEU A 1 216 ? -16.438 -5.059 13.07 1 96.19 216 LEU A N 1
ATOM 1708 C CA . LEU A 1 216 ? -17.172 -5.152 14.32 1 96.19 216 LEU A CA 1
ATOM 1709 C C . LEU A 1 216 ? -16.359 -5.867 15.391 1 96.19 216 LEU A C 1
ATOM 1711 O O . LEU A 1 216 ? -16.375 -5.469 16.562 1 96.19 216 LEU A O 1
ATOM 1715 N N . ILE A 1 217 ? -15.68 -6.852 14.977 1 96.88 217 ILE A N 1
ATOM 1716 C CA . ILE A 1 217 ? -14.82 -7.574 15.914 1 96.88 217 ILE A CA 1
ATOM 1717 C C . ILE A 1 217 ? -13.672 -6.672 16.359 1 96.88 217 ILE A C 1
ATOM 1719 O O . ILE A 1 217 ? -13.32 -6.648 17.547 1 96.88 217 ILE A O 1
ATOM 1723 N N . GLY A 1 218 ? -13.094 -5.988 15.422 1 95.56 218 GLY A N 1
ATOM 1724 C CA . GLY A 1 218 ? -12.055 -5.031 15.773 1 95.56 218 GLY A CA 1
ATOM 1725 C C . GLY A 1 218 ? -12.516 -3.994 16.781 1 95.56 218 GLY A C 1
ATOM 1726 O O . GLY A 1 218 ? -11.789 -3.666 17.719 1 95.56 218 GLY A O 1
ATOM 1727 N N . ALA A 1 219 ? -13.727 -3.521 16.625 1 92.88 219 ALA A N 1
ATOM 1728 C CA . ALA A 1 219 ? -14.297 -2.535 17.547 1 92.88 219 ALA A CA 1
ATOM 1729 C C . ALA A 1 219 ? -14.633 -3.168 18.891 1 92.88 219 ALA A C 1
ATOM 1731 O O . ALA A 1 219 ? -14.344 -2.592 19.938 1 92.88 219 ALA A O 1
ATOM 1732 N N . GLY A 1 220 ? -15.188 -4.328 18.922 1 90.12 220 GLY A N 1
ATOM 1733 C CA . GLY A 1 220 ? -15.656 -4.984 20.141 1 90.12 220 GLY A CA 1
ATOM 1734 C C . GLY A 1 220 ? -14.523 -5.473 21.016 1 90.12 220 GLY A C 1
ATOM 1735 O O . GLY A 1 220 ? -14.547 -5.262 22.234 1 90.12 220 GLY A O 1
ATOM 1736 N N . LEU A 1 221 ? -13.578 -6.078 20.406 1 90.19 221 LEU A N 1
ATOM 1737 C CA . LEU A 1 221 ? -12.484 -6.641 21.188 1 90.19 221 LEU A CA 1
ATOM 1738 C C . LEU A 1 221 ? -11.586 -5.535 21.734 1 90.19 221 LEU A C 1
ATOM 1740 O O . LEU A 1 221 ? -11.031 -5.668 22.828 1 90.19 221 LEU A O 1
ATOM 1744 N N . SER A 1 222 ? -11.461 -4.504 21 1 86.31 222 SER A N 1
ATOM 1745 C CA . SER A 1 222 ? -10.555 -3.447 21.438 1 86.31 222 SER A CA 1
ATOM 1746 C C . SER A 1 222 ? -11.172 -2.609 22.562 1 86.31 222 SER A C 1
ATOM 1748 O O . SER A 1 222 ? -10.461 -2.117 23.438 1 86.31 222 SER A O 1
ATOM 1750 N N . GLN A 1 223 ? -12.453 -2.465 22.547 1 80.31 223 GLN A N 1
ATOM 1751 C CA . GLN A 1 223 ? -13.109 -1.643 23.562 1 80.31 223 GLN A CA 1
ATOM 1752 C C . GLN A 1 223 ? -13.617 -2.496 24.719 1 80.31 223 GLN A C 1
ATOM 1754 O O . GLN A 1 223 ? -13.672 -2.035 25.859 1 80.31 223 GLN A O 1
ATOM 1759 N N . PHE A 1 224 ? -13.859 -3.791 24.562 1 73.25 224 PHE A N 1
ATOM 1760 C CA . PHE A 1 224 ? -14.406 -4.75 25.516 1 73.25 224 PHE A CA 1
ATOM 1761 C C . PHE A 1 224 ? -15.5 -4.105 26.359 1 73.25 224 PHE A C 1
ATOM 1763 O O . PHE A 1 224 ? -15.516 -4.254 27.578 1 73.25 224 PHE A O 1
ATOM 1770 N N . ARG A 1 225 ? -16.172 -3.133 25.828 1 70.5 225 ARG A N 1
ATOM 1771 C CA . ARG A 1 225 ? -17.344 -2.531 26.453 1 70.5 225 ARG A CA 1
ATOM 1772 C C . ARG A 1 225 ? -18.578 -2.73 25.578 1 70.5 225 ARG A C 1
ATOM 1774 O O . ARG A 1 225 ? -18.484 -2.717 24.344 1 70.5 225 ARG A O 1
ATOM 1781 N N . SER A 1 226 ? -19.625 -3.287 26.203 1 69.19 226 SER A N 1
ATOM 1782 C CA . SER A 1 226 ? -20.859 -3.445 25.453 1 69.19 226 SER A CA 1
ATOM 1783 C C . SER A 1 226 ? -22 -2.643 26.094 1 69.19 226 SER A C 1
ATOM 1785 O O . SER A 1 226 ? -22.328 -2.852 27.266 1 69.19 226 SER A O 1
ATOM 1787 N N . GLY A 1 227 ? -22.406 -1.587 25.375 1 65 227 GLY A N 1
ATOM 1788 C CA . GLY A 1 227 ? -23.562 -0.843 25.859 1 65 227 GLY A CA 1
ATOM 1789 C C . GLY A 1 227 ? -24.812 -1.68 25.938 1 65 227 GLY A C 1
ATOM 1790 O O . GLY A 1 227 ? -25.594 -1.548 26.891 1 65 227 GLY A O 1
ATOM 1791 N N . THR A 1 228 ? -24.969 -2.645 25.094 1 65 228 THR A N 1
ATOM 1792 C CA . THR A 1 228 ? -26.156 -3.494 25.047 1 65 228 THR A CA 1
ATOM 1793 C C . THR A 1 228 ? -26.156 -4.504 26.188 1 65 228 THR A C 1
ATOM 1795 O O . THR A 1 228 ? -27.188 -4.742 26.812 1 65 228 THR A O 1
ATOM 1798 N N . LEU A 1 229 ? -24.906 -5.062 26.422 1 70.69 229 LEU A N 1
ATOM 1799 C CA . LEU A 1 229 ? -24.828 -6.059 27.484 1 70.69 229 LEU A CA 1
ATOM 1800 C C . LEU A 1 229 ? -24.5 -5.398 28.812 1 70.69 229 LEU A C 1
ATOM 1802 O O . LEU A 1 229 ? -24.609 -6.035 29.875 1 70.69 229 LEU A O 1
ATOM 1806 N N . GLY A 1 230 ? -24.188 -4.16 28.797 1 64.94 230 GLY A N 1
ATOM 1807 C CA . GLY A 1 230 ? -23.969 -3.348 29.984 1 64.94 230 GLY A CA 1
ATOM 1808 C C . GLY A 1 230 ? -22.703 -3.717 30.719 1 64.94 230 GLY A C 1
ATOM 1809 O O . GLY A 1 230 ? -22.656 -3.666 31.953 1 64.94 230 GLY A O 1
ATOM 1810 N N . PHE A 1 231 ? -21.734 -4.395 30.047 1 69.75 231 PHE A N 1
ATOM 1811 C CA . PHE A 1 231 ? -20.516 -4.727 30.781 1 69.75 231 PHE A CA 1
ATOM 1812 C C . PHE A 1 231 ? -19.328 -3.934 30.25 1 69.75 231 PHE A C 1
ATOM 1814 O O . PHE A 1 231 ? -19.312 -3.549 29.078 1 69.75 231 PHE A O 1
ATOM 1821 N N . ALA A 1 232 ? -18.594 -3.379 31.078 1 67.94 232 ALA A N 1
ATOM 1822 C CA . ALA A 1 232 ? -17.312 -2.752 30.75 1 67.94 232 ALA A CA 1
ATOM 1823 C C . ALA A 1 232 ? -16.156 -3.434 31.5 1 67.94 232 ALA A C 1
ATOM 1825 O O . ALA A 1 232 ? -16.016 -3.258 32.719 1 67.94 232 ALA A O 1
ATOM 1826 N N . LEU A 1 233 ? -15.469 -4.316 30.781 1 70.62 233 LEU A N 1
ATOM 1827 C CA . LEU A 1 233 ? -14.359 -5.012 31.422 1 70.62 233 LEU A CA 1
ATOM 1828 C C . LEU A 1 233 ? -13.156 -4.086 31.578 1 70.62 233 LEU A C 1
ATOM 1830 O O . LEU A 1 233 ? -12.875 -3.281 30.688 1 70.62 233 LEU A O 1
ATOM 1834 N N . PRO A 1 234 ? -12.625 -4.059 32.75 1 68.38 234 PRO A N 1
ATOM 1835 C CA . PRO A 1 234 ? -11.531 -3.137 33.031 1 68.38 234 PRO A CA 1
ATOM 1836 C C . PRO A 1 234 ? -10.234 -3.506 32.312 1 68.38 234 PRO A C 1
ATOM 1838 O O . PRO A 1 234 ? -9.172 -2.963 32.625 1 68.38 234 PRO A O 1
ATOM 1841 N N . PHE A 1 235 ? -10.43 -4.43 31.359 1 69.88 235 PHE A N 1
ATOM 1842 C CA . PHE A 1 235 ? -9.219 -4.805 30.641 1 69.88 235 PHE A CA 1
ATOM 1843 C C . PHE A 1 235 ? -9.07 -3.992 29.359 1 69.88 235 PHE A C 1
ATOM 1845 O O . PHE A 1 235 ? -10.07 -3.598 28.75 1 69.88 235 PHE A O 1
ATOM 1852 N N . PHE A 1 236 ? -7.953 -3.479 29.016 1 73.25 236 PHE A N 1
ATOM 1853 C CA . PHE A 1 236 ? -7.574 -2.818 27.766 1 73.25 236 PHE A CA 1
ATOM 1854 C C . PHE A 1 236 ? -8.211 -1.438 27.672 1 73.25 236 PHE A C 1
ATOM 1856 O O . PHE A 1 236 ? -8.656 -1.026 26.594 1 73.25 236 PHE A O 1
ATOM 1863 N N . GLU A 1 237 ? -8.43 -0.774 28.75 1 74.88 237 GLU A N 1
ATOM 1864 C CA . GLU A 1 237 ? -8.969 0.58 28.781 1 74.88 237 GLU A CA 1
ATOM 1865 C C . GLU A 1 237 ? -8.07 1.561 28.047 1 74.88 237 GLU A C 1
ATOM 1867 O O . GLU A 1 237 ? -8.523 2.615 27.594 1 74.88 237 GLU A O 1
ATOM 1872 N N . ARG A 1 238 ? -6.926 1.059 27.844 1 78.38 238 ARG A N 1
ATOM 1873 C CA . ARG A 1 238 ? -5.945 1.928 27.188 1 78.38 238 ARG A CA 1
ATOM 1874 C C . ARG A 1 238 ? -6.289 2.148 25.719 1 78.38 238 ARG A C 1
ATOM 1876 O O . ARG A 1 238 ? -5.891 3.154 25.141 1 78.38 238 ARG A O 1
ATOM 1883 N N . PHE A 1 239 ? -7.066 1.24 25.172 1 83.69 239 PHE A N 1
ATOM 1884 C CA . PHE A 1 239 ? -7.352 1.302 23.75 1 83.69 239 PHE A CA 1
ATOM 1885 C C . PHE A 1 239 ? -8.633 2.086 23.484 1 83.69 239 PHE A C 1
ATOM 1887 O O . PHE A 1 239 ? -9.078 2.191 22.344 1 83.69 239 PHE A O 1
ATOM 1894 N N . ARG A 1 240 ? -9.164 2.674 24.562 1 80.38 240 ARG A N 1
ATOM 1895 C CA . ARG A 1 240 ? -10.414 3.416 24.406 1 80.38 240 ARG A CA 1
ATOM 1896 C C . ARG A 1 240 ? -10.141 4.859 24 1 80.38 240 ARG A C 1
ATOM 1898 O O . ARG A 1 240 ? -10.547 5.797 24.688 1 80.38 240 ARG A O 1
ATOM 1905 N N . ASN A 1 241 ? -9.43 5.047 22.953 1 81.56 241 ASN A N 1
ATOM 1906 C CA . ASN A 1 241 ? -9.18 6.32 22.297 1 81.56 241 ASN A CA 1
ATOM 1907 C C . ASN A 1 241 ? -9.508 6.254 20.797 1 81.56 241 ASN A C 1
ATOM 1909 O O . ASN A 1 241 ? -9.648 5.164 20.234 1 81.56 241 ASN A O 1
ATOM 1913 N N . SER A 1 242 ? -9.711 7.344 20.234 1 83.69 242 SER A N 1
ATOM 1914 C CA . SER A 1 242 ? -10.188 7.422 18.859 1 83.69 242 SER A CA 1
ATOM 1915 C C . SER A 1 242 ? -9.18 6.797 17.891 1 83.69 242 SER A C 1
ATOM 1917 O O . SER A 1 242 ? -9.57 6.125 16.938 1 83.69 242 SER A O 1
ATOM 1919 N N . GLU A 1 243 ? -7.938 6.965 18.156 1 87.44 243 GLU A N 1
ATOM 1920 C CA . GLU A 1 243 ? -6.91 6.449 17.25 1 87.44 243 GLU A CA 1
ATOM 1921 C C . GLU A 1 243 ? -6.895 4.926 17.25 1 87.44 243 GLU A C 1
ATOM 1923 O O . GLU A 1 243 ? -6.945 4.301 16.188 1 87.44 243 GLU A O 1
ATOM 1928 N N . ASP A 1 244 ? -6.805 4.324 18.391 1 89.12 244 ASP A N 1
ATOM 1929 C CA . ASP A 1 244 ? -6.723 2.871 18.5 1 89.12 244 ASP A CA 1
ATOM 1930 C C . ASP A 1 244 ? -8.008 2.213 18.016 1 89.12 244 ASP A C 1
ATOM 1932 O O . ASP A 1 244 ? -7.969 1.16 17.375 1 89.12 244 ASP A O 1
ATOM 1936 N N . ARG A 1 245 ? -9.094 2.801 18.359 1 88.62 245 ARG A N 1
ATOM 1937 C CA . ARG A 1 245 ? -10.375 2.25 17.922 1 88.62 245 ARG A CA 1
ATOM 1938 C C . ARG A 1 245 ? -10.43 2.16 16.391 1 88.62 245 ARG A C 1
ATOM 1940 O O . ARG A 1 245 ? -10.797 1.121 15.844 1 88.62 245 ARG A O 1
ATOM 1947 N N . ARG A 1 246 ? -10.094 3.193 15.75 1 91.31 246 ARG A N 1
ATOM 1948 C CA . ARG A 1 246 ? -10.117 3.223 14.289 1 91.31 246 ARG A CA 1
ATOM 1949 C C . ARG A 1 246 ? -9.094 2.256 13.703 1 91.31 246 ARG A C 1
ATOM 1951 O O . ARG A 1 246 ? -9.367 1.59 12.703 1 91.31 246 ARG A O 1
ATOM 1958 N N . ASN A 1 247 ? -7.938 2.176 14.336 1 93.25 247 ASN A N 1
ATOM 1959 C CA . ASN A 1 247 ? -6.879 1.296 13.852 1 93.25 247 ASN A CA 1
ATOM 1960 C C . ASN A 1 247 ? -7.293 -0.171 13.93 1 93.25 247 ASN A C 1
ATOM 1962 O O . ASN A 1 247 ? -7.066 -0.933 12.984 1 93.25 247 ASN A O 1
ATOM 1966 N N . PHE A 1 248 ? -7.895 -0.563 15.031 1 95.44 248 PHE A N 1
ATOM 1967 C CA . PHE A 1 248 ? -8.289 -1.956 15.203 1 95.44 248 PHE A CA 1
ATOM 1968 C C . PHE A 1 248 ? -9.461 -2.299 14.289 1 95.44 248 PHE A C 1
ATOM 1970 O O . PHE A 1 248 ? -9.555 -3.416 13.773 1 95.44 248 PHE A O 1
ATOM 1977 N N . ILE A 1 249 ? -10.391 -1.349 14.07 1 95.12 249 ILE A N 1
ATOM 1978 C CA . ILE A 1 249 ? -11.508 -1.571 13.164 1 95.12 249 ILE A CA 1
ATOM 1979 C C . ILE A 1 249 ? -10.992 -1.744 11.742 1 95.12 249 ILE A C 1
ATOM 1981 O O . ILE A 1 249 ? -11.453 -2.627 11.008 1 95.12 249 ILE A O 1
ATOM 1985 N N . GLN A 1 250 ? -10.07 -0.927 11.406 1 95.56 250 GLN A N 1
ATOM 1986 C CA . GLN A 1 250 ? -9.461 -1.033 10.078 1 95.56 250 GLN A CA 1
ATOM 1987 C C . GLN A 1 250 ? -8.766 -2.377 9.898 1 95.56 250 GLN A C 1
ATOM 1989 O O . GLN A 1 250 ? -8.875 -3.006 8.844 1 95.56 250 GLN A O 1
ATOM 1994 N N . ALA A 1 251 ? -8.008 -2.814 10.875 1 97.06 251 ALA A N 1
ATOM 1995 C CA . ALA A 1 251 ? -7.348 -4.117 10.836 1 97.06 251 ALA A CA 1
ATOM 1996 C C . ALA A 1 251 ? -8.367 -5.246 10.734 1 97.06 251 ALA A C 1
ATOM 1998 O O . ALA A 1 251 ? -8.156 -6.219 10 1 97.06 251 ALA A O 1
ATOM 1999 N N . GLY A 1 252 ? -9.414 -5.09 11.469 1 97.88 252 GLY A N 1
ATOM 2000 C CA . GLY A 1 252 ? -10.477 -6.078 11.398 1 97.88 252 GLY A CA 1
ATOM 2001 C C . GLY A 1 252 ? -11.117 -6.168 10.023 1 97.88 252 GLY A C 1
ATOM 2002 O O . GLY A 1 252 ? -11.406 -7.262 9.539 1 97.88 252 GLY A O 1
ATOM 2003 N N . ALA A 1 253 ? -11.367 -5.043 9.414 1 97.25 253 ALA A N 1
ATOM 2004 C CA . ALA A 1 253 ? -11.938 -5.023 8.07 1 97.25 253 ALA A CA 1
ATOM 2005 C C . ALA A 1 253 ? -11.016 -5.734 7.078 1 97.25 253 ALA A C 1
ATOM 2007 O O . ALA A 1 253 ? -11.477 -6.527 6.254 1 97.25 253 ALA A O 1
ATOM 2008 N N . GLY A 1 254 ? -9.711 -5.43 7.141 1 97.5 254 GLY A N 1
ATOM 2009 C CA . GLY A 1 254 ? -8.75 -6.137 6.301 1 97.5 254 GLY A CA 1
ATOM 2010 C C . GLY A 1 254 ? -8.727 -7.633 6.551 1 97.5 254 GLY A C 1
ATOM 2011 O O . GLY A 1 254 ? -8.656 -8.422 5.609 1 97.5 254 GLY A O 1
ATOM 2012 N N . ALA A 1 255 ? -8.812 -8.047 7.816 1 98.31 255 ALA A N 1
ATOM 2013 C CA . ALA A 1 255 ? -8.852 -9.453 8.188 1 98.31 255 ALA A CA 1
ATOM 2014 C C . ALA A 1 255 ? -10.102 -10.133 7.637 1 98.31 255 ALA A C 1
ATOM 2016 O O . ALA A 1 255 ? -10.078 -11.32 7.312 1 98.31 255 ALA A O 1
ATOM 2017 N N . GLY A 1 256 ? -11.164 -9.375 7.617 1 97.69 256 GLY A N 1
ATOM 2018 C CA . GLY A 1 256 ? -12.375 -9.914 7.02 1 97.69 256 GLY A CA 1
ATOM 2019 C C . GLY A 1 256 ? -12.188 -10.336 5.574 1 97.69 256 GLY A C 1
ATOM 2020 O O . GLY A 1 256 ? -12.609 -11.422 5.184 1 97.69 256 GLY A O 1
ATOM 2021 N N . VAL A 1 257 ? -11.555 -9.492 4.793 1 96 257 VAL A N 1
ATOM 2022 C CA . VAL A 1 257 ? -11.273 -9.82 3.4 1 96 257 VAL A CA 1
ATOM 2023 C C . VAL A 1 257 ? -10.312 -11.008 3.334 1 96 257 VAL A C 1
ATOM 2025 O O . VAL A 1 257 ? -10.5 -11.922 2.529 1 96 257 VAL A O 1
ATOM 2028 N N . ALA A 1 258 ? -9.297 -10.992 4.184 1 96.94 258 ALA A N 1
ATOM 2029 C CA . ALA A 1 258 ? -8.305 -12.055 4.227 1 96.94 258 ALA A CA 1
ATOM 2030 C C . ALA A 1 258 ? -8.953 -13.406 4.504 1 96.94 258 ALA A C 1
ATOM 2032 O O . ALA A 1 258 ? -8.609 -14.414 3.873 1 96.94 258 ALA A O 1
ATOM 2033 N N . SER A 1 259 ? -9.875 -13.43 5.367 1 95.69 259 SER A N 1
ATOM 2034 C CA . SER A 1 259 ? -10.547 -14.664 5.742 1 95.69 259 SER A CA 1
ATOM 2035 C C . SER A 1 259 ? -11.516 -15.117 4.656 1 95.69 259 SER A C 1
ATOM 2037 O O . SER A 1 259 ? -11.602 -16.312 4.348 1 95.69 259 SER A O 1
ATOM 2039 N N . ALA A 1 260 ? -12.164 -14.172 4.074 1 92.94 260 ALA A N 1
ATOM 2040 C CA . ALA A 1 260 ? -13.203 -14.492 3.098 1 92.94 260 ALA A CA 1
ATOM 2041 C C . ALA A 1 260 ? -12.594 -15.008 1.797 1 92.94 260 ALA A C 1
ATOM 2043 O O . ALA A 1 260 ? -13.141 -15.906 1.156 1 92.94 260 ALA A O 1
ATOM 2044 N N . PHE A 1 261 ? -11.43 -14.477 1.395 1 90.12 261 PHE A N 1
ATOM 2045 C CA . PHE A 1 261 ? -10.867 -14.797 0.088 1 90.12 261 PHE A CA 1
ATOM 2046 C C . PHE A 1 261 ? -9.617 -15.648 0.232 1 90.12 261 PHE A C 1
ATOM 2048 O O . PHE A 1 261 ? -9.086 -16.156 -0.759 1 90.12 261 PHE A O 1
ATOM 2055 N N . GLY A 1 262 ? -9.18 -15.797 1.436 1 91.81 262 GLY A N 1
ATOM 2056 C CA . GLY A 1 262 ? -7.875 -16.422 1.589 1 91.81 262 GLY A CA 1
ATOM 2057 C C . GLY A 1 262 ? -6.746 -15.578 1.021 1 91.81 262 GLY A C 1
ATOM 2058 O O . GLY A 1 262 ? -5.82 -16.109 0.406 1 91.81 262 GLY A O 1
ATOM 2059 N N . ALA A 1 263 ? -6.898 -14.32 1.133 1 94.94 263 ALA A N 1
ATOM 2060 C CA . ALA A 1 263 ? -5.941 -13.375 0.563 1 94.94 263 ALA A CA 1
ATOM 2061 C C . ALA A 1 263 ? -5.418 -12.414 1.626 1 94.94 263 ALA A C 1
ATOM 2063 O O . ALA A 1 263 ? -5.887 -11.273 1.722 1 94.94 263 ALA A O 1
ATOM 2064 N N . PRO A 1 264 ? -4.414 -12.812 2.383 1 96.19 264 PRO A N 1
ATOM 2065 C CA . PRO A 1 264 ? -3.936 -11.969 3.482 1 96.19 264 PRO A CA 1
ATOM 2066 C C . PRO A 1 264 ? -3.34 -10.648 2.998 1 96.19 264 PRO A C 1
ATOM 2068 O O . PRO A 1 264 ? -3.607 -9.594 3.584 1 96.19 264 PRO A O 1
ATOM 2071 N N . VAL A 1 265 ? -2.537 -10.633 1.959 1 96.38 265 VAL A N 1
ATOM 2072 C CA . VAL A 1 265 ? -1.952 -9.398 1.449 1 96.38 265 VAL A CA 1
ATOM 2073 C C . VAL A 1 265 ? -3.027 -8.562 0.754 1 96.38 265 VAL A C 1
ATOM 2075 O O . VAL A 1 265 ? -3.049 -7.336 0.879 1 96.38 265 VAL A O 1
ATOM 2078 N N . GLY A 1 266 ? -3.902 -9.289 0.052 1 96.31 266 GLY A N 1
ATOM 2079 C CA . GLY A 1 266 ? -5.027 -8.602 -0.568 1 96.31 266 GLY A CA 1
ATOM 2080 C C . GLY A 1 266 ? -5.902 -7.867 0.429 1 96.31 266 GLY A C 1
ATOM 2081 O O . GLY A 1 266 ? -6.367 -6.758 0.156 1 96.31 266 GLY A O 1
ATOM 2082 N N . GLY A 1 267 ? -6.121 -8.492 1.572 1 96.88 267 GLY A N 1
ATOM 2083 C CA . GLY A 1 267 ? -6.898 -7.848 2.617 1 96.88 267 GLY A CA 1
ATOM 2084 C C . GLY A 1 267 ? -6.246 -6.586 3.15 1 96.88 267 GLY A C 1
ATOM 2085 O O . GLY A 1 267 ? -6.926 -5.582 3.383 1 96.88 267 GLY A O 1
ATOM 2086 N N . LEU A 1 268 ? -4.973 -6.625 3.332 1 96.31 268 LEU A N 1
ATOM 2087 C CA . LEU A 1 268 ? -4.211 -5.461 3.771 1 96.31 268 LEU A CA 1
ATOM 2088 C C . LEU A 1 268 ? -4.328 -4.32 2.764 1 96.31 268 LEU A C 1
ATOM 2090 O O . LEU A 1 268 ? -4.621 -3.184 3.137 1 96.31 268 LEU A O 1
ATOM 2094 N N . LEU A 1 269 ? -4.129 -4.637 1.49 1 95.31 269 LEU A N 1
ATOM 2095 C CA . LEU A 1 269 ? -4.152 -3.615 0.447 1 95.31 269 LEU A CA 1
ATOM 2096 C C . LEU A 1 269 ? -5.562 -3.068 0.252 1 95.31 269 LEU A C 1
ATOM 2098 O O . LEU A 1 269 ? -5.738 -1.888 -0.058 1 95.31 269 LEU A O 1
ATOM 2102 N N . PHE A 1 270 ? -6.504 -3.91 0.451 1 95.19 270 PHE A N 1
ATOM 2103 C CA . PHE A 1 270 ? -7.891 -3.465 0.372 1 95.19 270 PHE A CA 1
ATOM 2104 C C . PHE A 1 270 ? -8.188 -2.422 1.443 1 95.19 270 PHE A C 1
ATOM 2106 O O . PHE A 1 270 ? -8.836 -1.409 1.169 1 95.19 270 PHE A O 1
ATOM 2113 N N . ALA A 1 271 ? -7.793 -2.732 2.641 1 94.62 271 ALA A N 1
ATOM 2114 C CA . ALA A 1 271 ? -7.98 -1.777 3.73 1 94.62 271 ALA A CA 1
ATOM 2115 C C . ALA A 1 271 ? -7.293 -0.451 3.42 1 94.62 271 ALA A C 1
ATOM 2117 O O . ALA A 1 271 ? -7.832 0.618 3.717 1 94.62 271 ALA A O 1
ATOM 2118 N N . MET A 1 272 ? -6.203 -0.518 2.738 1 90.56 272 MET A N 1
ATOM 2119 C CA . MET A 1 272 ? -5.418 0.676 2.441 1 90.56 272 MET A CA 1
ATOM 2120 C C . MET A 1 272 ? -6.027 1.453 1.279 1 90.56 272 MET A C 1
ATOM 2122 O O . MET A 1 272 ? -6.047 2.686 1.293 1 90.56 272 MET A O 1
ATOM 2126 N N . GLU A 1 273 ? -6.516 0.804 0.273 1 90.25 273 GLU A N 1
ATOM 2127 C CA . GLU A 1 273 ? -6.957 1.447 -0.96 1 90.25 273 GLU A CA 1
ATOM 2128 C C . GLU A 1 273 ? -8.414 1.898 -0.855 1 90.25 273 GLU A C 1
ATOM 2130 O O . GLU A 1 273 ? -8.766 2.975 -1.341 1 90.25 273 GLU A O 1
ATOM 2135 N N . GLU A 1 274 ? -9.203 1.095 -0.217 1 88 274 GLU A N 1
ATOM 2136 C CA . GLU A 1 274 ? -10.641 1.35 -0.279 1 88 274 GLU A CA 1
ATOM 2137 C C . GLU A 1 274 ? -11.156 1.915 1.04 1 88 274 GLU A C 1
ATOM 2139 O O . GLU A 1 274 ? -12.047 2.768 1.05 1 88 274 GLU A O 1
ATOM 2144 N N . VAL A 1 275 ? -10.641 1.49 2.16 1 84.25 275 VAL A N 1
ATOM 2145 C CA . VAL A 1 275 ? -11.359 1.699 3.414 1 84.25 275 VAL A CA 1
ATOM 2146 C C . VAL A 1 275 ? -10.727 2.855 4.184 1 84.25 275 VAL A C 1
ATOM 2148 O O . VAL A 1 275 ? -11.43 3.693 4.75 1 84.25 275 VAL A O 1
ATOM 2151 N N . SER A 1 276 ? -9.43 2.967 4.172 1 80.56 276 SER A N 1
ATOM 2152 C CA . SER A 1 276 ? -8.82 3.934 5.082 1 80.56 276 SER A CA 1
ATOM 2153 C C . SER A 1 276 ? -8.258 5.129 4.324 1 80.56 276 SER A C 1
ATOM 2155 O O . SER A 1 276 ? -7.77 4.98 3.199 1 80.56 276 SER A O 1
ATOM 2157 N N . SER A 1 277 ? -8.453 6.305 4.984 1 76 277 SER A N 1
ATOM 2158 C CA . SER A 1 277 ? -7.871 7.523 4.43 1 76 277 SER A CA 1
ATOM 2159 C C . SER A 1 277 ? -6.523 7.832 5.074 1 76 277 SER A C 1
ATOM 2161 O O . SER A 1 277 ? -5.68 8.5 4.473 1 76 277 SER A O 1
ATOM 2163 N N . PHE A 1 278 ? -6.34 7.426 6.309 1 75.19 278 PHE A N 1
ATOM 2164 C CA . PHE A 1 278 ? -5.082 7.668 7.004 1 75.19 278 PHE A CA 1
ATOM 2165 C C . PHE A 1 278 ? -4.324 6.363 7.223 1 75.19 278 PHE A C 1
ATOM 2167 O O . PHE A 1 278 ? -4.922 5.348 7.602 1 75.19 278 PHE A O 1
ATOM 2174 N N . TRP A 1 279 ? -3.072 6.414 6.883 1 75.25 279 TRP A N 1
ATOM 2175 C CA . TRP A 1 279 ? -2.295 5.184 6.969 1 75.25 279 TRP A CA 1
ATOM 2176 C C . TRP A 1 279 ? -0.848 5.477 7.348 1 75.25 279 TRP A C 1
ATOM 2178 O O . TRP A 1 279 ? -0.269 6.465 6.895 1 75.25 279 TRP A O 1
ATOM 2188 N N . ASN A 1 280 ? -0.366 4.762 8.375 1 80.81 280 ASN A N 1
ATOM 2189 C CA . ASN A 1 280 ? 1.043 4.828 8.75 1 80.81 280 ASN A CA 1
ATOM 2190 C C . ASN A 1 280 ? 1.721 3.465 8.617 1 80.81 280 ASN A C 1
ATOM 2192 O O . ASN A 1 280 ? 1.047 2.439 8.508 1 80.81 280 ASN A O 1
ATOM 2196 N N . MET A 1 281 ? 2.973 3.439 8.578 1 82.44 281 MET A N 1
ATOM 2197 C CA . MET A 1 281 ? 3.748 2.225 8.336 1 82.44 281 MET A CA 1
ATOM 2198 C C . MET A 1 281 ? 3.615 1.251 9.5 1 82.44 281 MET A C 1
ATOM 2200 O O . MET A 1 281 ? 3.594 0.036 9.297 1 82.44 281 MET A O 1
ATOM 2204 N N . LYS A 1 282 ? 3.531 1.754 10.688 1 85.5 282 LYS A N 1
ATOM 2205 C CA . LYS A 1 282 ? 3.344 0.882 11.844 1 85.5 282 LYS A CA 1
ATOM 2206 C C . LYS A 1 282 ? 2.02 0.131 11.758 1 85.5 282 LYS A C 1
ATOM 2208 O O . LYS A 1 282 ? 1.962 -1.072 12.016 1 85.5 282 LYS A O 1
ATOM 2213 N N . LEU A 1 283 ? 1.014 0.872 11.414 1 89.25 283 LEU A N 1
ATOM 2214 C CA . LEU A 1 283 ? -0.303 0.262 11.266 1 89.25 283 LEU A CA 1
ATOM 2215 C C . LEU A 1 283 ? -0.299 -0.768 10.141 1 89.25 283 LEU A C 1
ATOM 2217 O O . LEU A 1 283 ? -0.976 -1.795 10.227 1 89.25 283 LEU A O 1
ATOM 2221 N N . THR A 1 284 ? 0.472 -0.537 9.117 1 89.75 284 THR A N 1
ATOM 2222 C CA . THR A 1 284 ? 0.58 -1.478 8.008 1 89.75 284 THR A CA 1
ATOM 2223 C C . THR A 1 284 ? 1.157 -2.809 8.477 1 89.75 284 THR A C 1
ATOM 2225 O O . THR A 1 284 ? 0.64 -3.873 8.133 1 89.75 284 THR A O 1
ATOM 2228 N N . TRP A 1 285 ? 2.129 -2.721 9.242 1 89.94 285 TRP A N 1
ATOM 2229 C CA . TRP A 1 285 ? 2.801 -3.914 9.742 1 89.94 285 TRP A CA 1
ATOM 2230 C C . TRP A 1 285 ? 1.892 -4.695 10.688 1 89.94 285 TRP A C 1
ATOM 2232 O O . TRP A 1 285 ? 1.861 -5.926 10.648 1 89.94 285 TRP A O 1
ATOM 2242 N N . GLN A 1 286 ? 1.203 -4.004 11.492 1 94 286 GLN A N 1
ATOM 2243 C CA . GLN A 1 286 ? 0.284 -4.648 12.43 1 94 286 GLN A CA 1
ATOM 2244 C C . GLN A 1 286 ? -0.893 -5.281 11.695 1 94 286 GLN A C 1
ATOM 2246 O O . GLN A 1 286 ? -1.324 -6.387 12.031 1 94 286 GLN A O 1
ATOM 2251 N N . THR A 1 287 ? -1.441 -4.527 10.734 1 95.88 287 THR A N 1
ATOM 2252 C CA . THR A 1 287 ? -2.547 -5.066 9.945 1 95.88 287 THR A CA 1
ATOM 2253 C C . THR A 1 287 ? -2.09 -6.262 9.117 1 95.88 287 THR A C 1
ATOM 2255 O O . THR A 1 287 ? -2.85 -7.215 8.922 1 95.88 287 THR A O 1
ATOM 2258 N N . PHE A 1 288 ? -0.799 -6.184 8.656 1 95.38 288 PHE A N 1
ATOM 2259 C CA . PHE A 1 288 ? -0.185 -7.312 7.969 1 95.38 288 PHE A CA 1
ATOM 2260 C C . PHE A 1 288 ? -0.218 -8.562 8.836 1 95.38 288 PHE A C 1
ATOM 2262 O O . PHE A 1 288 ? -0.634 -9.633 8.383 1 95.38 288 PHE A O 1
ATOM 2269 N N . PHE A 1 289 ? 0.131 -8.438 10.016 1 96.5 289 PHE A N 1
ATOM 2270 C CA . PHE A 1 289 ? 0.127 -9.523 10.984 1 96.5 289 PHE A CA 1
ATOM 2271 C C . PHE A 1 289 ? -1.294 -10.008 11.25 1 96.5 289 PHE A C 1
ATOM 2273 O O . PHE A 1 289 ? -1.548 -11.211 11.297 1 96.5 289 PHE A O 1
ATOM 2280 N N . CYS A 1 290 ? -2.213 -9.078 11.461 1 98.06 290 CYS A N 1
ATOM 2281 C CA . CYS A 1 290 ? -3.609 -9.406 11.727 1 98.06 290 CYS A CA 1
ATOM 2282 C C . CYS A 1 290 ? -4.199 -10.227 10.586 1 98.06 290 CYS A C 1
ATOM 2284 O O . CYS A 1 290 ? -4.848 -11.25 10.82 1 98.06 290 CYS A O 1
ATOM 2286 N N . CYS A 1 291 ? -3.984 -9.852 9.336 1 98.12 291 CYS A N 1
ATOM 2287 C CA . CYS A 1 291 ? -4.492 -10.547 8.164 1 98.12 291 CYS A CA 1
ATOM 2288 C C . CYS A 1 291 ? -3.861 -11.93 8.031 1 98.12 291 CYS A C 1
ATOM 2290 O O . CYS A 1 291 ? -4.527 -12.883 7.641 1 98.12 291 CYS A O 1
ATOM 2292 N N . MET A 1 292 ? -2.605 -12.031 8.336 1 96.81 292 MET A N 1
ATOM 2293 C CA . MET A 1 292 ? -1.903 -13.312 8.305 1 96.81 292 MET A CA 1
ATOM 2294 C C . MET A 1 292 ? -2.531 -14.305 9.273 1 96.81 292 MET A C 1
ATOM 2296 O O . MET A 1 292 ? -2.801 -15.453 8.906 1 96.81 292 MET A O 1
ATOM 2300 N N . ILE A 1 293 ? -2.83 -13.859 10.453 1 97.62 293 ILE A N 1
ATOM 2301 C CA . ILE A 1 293 ? -3.414 -14.719 11.477 1 97.62 293 ILE A CA 1
ATOM 2302 C C . ILE A 1 293 ? -4.828 -15.125 11.07 1 97.62 293 ILE A C 1
ATOM 2304 O O . ILE A 1 293 ? -5.238 -16.266 11.289 1 97.62 293 ILE A O 1
ATOM 2308 N N . ALA A 1 294 ? -5.516 -14.164 10.523 1 98.25 294 ALA A N 1
ATOM 2309 C CA . ALA A 1 294 ? -6.879 -14.469 10.086 1 98.25 294 ALA A CA 1
ATOM 2310 C C . ALA A 1 294 ? -6.879 -15.562 9.023 1 98.25 294 ALA A C 1
ATOM 2312 O O . ALA A 1 294 ? -7.656 -16.516 9.109 1 98.25 294 ALA A O 1
ATOM 2313 N N . THR A 1 295 ? -6.051 -15.438 8.047 1 95.88 295 THR A N 1
ATOM 2314 C CA . THR A 1 295 ? -5.973 -16.422 6.973 1 95.88 295 THR A CA 1
ATOM 2315 C C . THR A 1 295 ? -5.48 -17.766 7.508 1 95.88 295 THR A C 1
ATOM 2317 O O . THR A 1 295 ? -6 -18.812 7.129 1 95.88 295 THR A O 1
ATOM 2320 N N . PHE A 1 296 ? -4.508 -17.734 8.367 1 94.06 296 PHE A N 1
ATOM 2321 C CA . PHE A 1 296 ? -3.979 -18.953 8.984 1 94.06 296 PHE A CA 1
ATOM 2322 C C . PHE A 1 296 ? -5.07 -19.703 9.742 1 94.06 296 PHE A C 1
ATOM 2324 O O . PHE A 1 296 ? -5.203 -20.922 9.609 1 94.06 296 PHE A O 1
ATOM 2331 N N . THR A 1 297 ? -5.797 -18.969 10.5 1 95.5 297 THR A N 1
ATOM 2332 C CA . THR A 1 297 ? -6.859 -19.562 11.297 1 95.5 297 THR A CA 1
ATOM 2333 C C . THR A 1 297 ? -7.938 -20.156 10.406 1 95.5 297 THR A C 1
ATOM 2335 O O . THR A 1 297 ? -8.375 -21.297 10.625 1 95.5 297 THR A O 1
ATOM 2338 N N . THR A 1 298 ? -8.352 -19.438 9.438 1 94.12 298 THR A N 1
ATOM 2339 C CA . THR A 1 298 ? -9.367 -19.938 8.516 1 94.12 298 THR A CA 1
ATOM 2340 C C . THR A 1 298 ? -8.883 -21.203 7.812 1 94.12 298 THR A C 1
ATOM 2342 O O . THR A 1 298 ? -9.617 -22.188 7.727 1 94.12 298 THR A O 1
ATOM 2345 N N . ASP A 1 299 ? -7.66 -21.188 7.344 1 90.38 299 ASP A N 1
ATOM 2346 C CA . ASP A 1 299 ? -7.113 -22.328 6.602 1 90.38 299 ASP A CA 1
ATOM 2347 C C . ASP A 1 299 ? -6.922 -23.531 7.512 1 90.38 299 ASP A C 1
ATOM 2349 O O . ASP A 1 299 ? -7.117 -24.672 7.086 1 90.38 299 ASP A O 1
ATOM 2353 N N . LEU A 1 300 ? -6.52 -23.312 8.703 1 90.62 300 LEU A N 1
ATOM 2354 C CA . LEU A 1 300 ? -6.305 -24.391 9.664 1 90.62 300 LEU A CA 1
ATOM 2355 C C . LEU A 1 300 ? -7.605 -25.141 9.938 1 90.62 300 LEU A C 1
ATOM 2357 O O . LEU A 1 300 ? -7.652 -26.375 9.844 1 90.62 300 LEU A O 1
ATOM 2361 N N . PHE A 1 301 ? -8.617 -24.438 10.148 1 91.25 301 PHE A N 1
ATOM 2362 C CA . PHE A 1 301 ? -9.883 -25.078 10.484 1 91.25 301 PHE A CA 1
ATOM 2363 C C . PHE A 1 301 ? -10.555 -25.641 9.234 1 91.25 301 PHE A C 1
ATOM 2365 O O . PHE A 1 301 ? -11.227 -26.672 9.297 1 91.25 301 PHE A O 1
ATOM 2372 N N . ASN A 1 302 ? -10.398 -24.984 8.148 1 88.38 302 ASN A N 1
ATOM 2373 C CA . ASN A 1 302 ? -10.961 -25.5 6.902 1 88.38 302 ASN A CA 1
ATOM 2374 C C . ASN A 1 302 ? -10.258 -26.781 6.465 1 88.38 302 ASN A C 1
ATOM 2376 O O . ASN A 1 302 ? -10.836 -27.594 5.738 1 88.38 302 ASN A O 1
ATOM 2380 N N . SER A 1 303 ? -9.008 -26.953 6.812 1 85.38 303 SER A N 1
ATOM 2381 C CA . SER A 1 303 ? -8.289 -28.188 6.484 1 85.38 303 SER A CA 1
ATOM 2382 C C . SER A 1 303 ? -8.828 -29.359 7.281 1 85.38 303 SER A C 1
ATOM 2384 O O . SER A 1 303 ? -8.82 -30.5 6.801 1 85.38 303 SER A O 1
ATOM 2386 N N . ALA A 1 304 ? -9.344 -29.078 8.414 1 82.94 304 ALA A N 1
ATOM 2387 C CA . ALA A 1 304 ? -9.766 -30.141 9.32 1 82.94 304 ALA A CA 1
ATOM 2388 C C . ALA A 1 304 ? -11.242 -30.484 9.125 1 82.94 304 ALA A C 1
ATOM 2390 O O . ALA A 1 304 ? -11.648 -31.641 9.258 1 82.94 304 ALA A O 1
ATOM 2391 N N . PHE A 1 305 ? -11.953 -29.406 8.773 1 82.5 305 PHE A N 1
ATOM 2392 C CA . PHE A 1 305 ? -13.391 -29.609 8.805 1 82.5 305 PHE A CA 1
ATOM 2393 C C . PHE A 1 305 ? -14.023 -29.234 7.469 1 82.5 305 PHE A C 1
ATOM 2395 O O . PHE A 1 305 ? -13.609 -28.266 6.836 1 82.5 305 PHE A O 1
ATOM 2402 N N . THR A 1 306 ? -14.852 -30.078 6.949 1 76.5 306 THR A N 1
ATOM 2403 C CA . THR A 1 306 ? -15.758 -29.766 5.84 1 76.5 306 THR A CA 1
ATOM 2404 C C . THR A 1 306 ? -17.203 -30.062 6.227 1 76.5 306 THR A C 1
ATOM 2406 O O . THR A 1 306 ? -17.547 -31.203 6.543 1 76.5 306 THR A O 1
ATOM 2409 N N . SER A 1 307 ? -18.078 -29.109 6.215 1 83.12 307 SER A N 1
ATOM 2410 C CA . SER A 1 307 ? -19.469 -29.281 6.656 1 83.12 307 SER A CA 1
ATOM 2411 C C . SER A 1 307 ? -19.531 -29.844 8.07 1 83.12 307 SER A C 1
ATOM 2413 O O . SER A 1 307 ? -20.25 -30.812 8.32 1 83.12 307 SER A O 1
ATOM 2415 N N . PHE A 1 308 ? -18.688 -29.359 8.93 1 84.31 308 PHE A N 1
ATOM 2416 C CA . PHE A 1 308 ? -18.578 -29.688 10.344 1 84.31 308 PHE A CA 1
ATOM 2417 C C . PHE A 1 308 ? -18.188 -31.156 10.516 1 84.31 308 PHE A C 1
ATOM 2419 O O . PHE A 1 308 ? -18.406 -31.734 11.586 1 84.31 308 PHE A O 1
ATOM 2426 N N . GLN A 1 309 ? -17.703 -31.766 9.445 1 86.06 309 GLN A N 1
ATOM 2427 C CA . GLN A 1 309 ? -17.188 -33.125 9.531 1 86.06 309 GLN A CA 1
ATOM 2428 C C . GLN A 1 309 ? -15.664 -33.156 9.469 1 86.06 309 GLN A C 1
ATOM 2430 O O . GLN A 1 309 ? -15.062 -32.5 8.617 1 86.06 309 GLN A O 1
ATOM 2435 N N . TYR A 1 310 ? -15.117 -33.812 10.367 1 83.62 310 TYR A N 1
ATOM 2436 C CA . TYR A 1 310 ? -13.664 -33.906 10.445 1 83.62 310 TYR A CA 1
ATOM 2437 C C . TYR A 1 310 ? -13.125 -34.812 9.328 1 83.62 310 TYR A C 1
ATOM 2439 O O . TYR A 1 310 ? -13.555 -35.938 9.18 1 83.62 310 TYR A O 1
ATOM 2447 N N . LYS A 1 311 ? -12.344 -34.375 8.344 1 76.31 311 LYS A N 1
ATOM 2448 C CA . LYS A 1 311 ? -11.844 -35.125 7.195 1 76.31 311 LYS A CA 1
ATOM 2449 C C . LYS A 1 311 ? -10.445 -35.688 7.453 1 76.31 311 LYS A C 1
ATOM 2451 O O . LYS A 1 311 ? -9.797 -36.188 6.539 1 76.31 311 LYS A O 1
ATOM 2456 N N . GLY A 1 312 ? -9.922 -35.656 8.672 1 67.94 312 GLY A N 1
ATOM 2457 C CA . GLY A 1 312 ? -8.695 -36.312 9.047 1 67.94 312 GLY A CA 1
ATOM 2458 C C . GLY A 1 312 ? -7.445 -35.562 8.609 1 67.94 312 GLY A C 1
ATOM 2459 O O . GLY A 1 312 ? -6.344 -36.125 8.648 1 67.94 312 GLY A O 1
ATOM 2460 N N . SER A 1 313 ? -7.504 -34.594 8 1 76.56 313 SER A N 1
ATOM 2461 C CA . SER A 1 313 ? -6.305 -33.906 7.504 1 76.56 313 SER A CA 1
ATOM 2462 C C . SER A 1 313 ? -6.082 -32.562 8.211 1 76.56 313 SER A C 1
ATOM 2464 O O . SER A 1 313 ? -5.949 -31.547 7.555 1 76.56 313 SER A O 1
ATOM 2466 N N . PHE A 1 314 ? -6.062 -32.688 9.57 1 78.06 314 PHE A N 1
ATOM 2467 C CA . PHE A 1 314 ? -5.859 -31.469 10.344 1 78.06 314 PHE A CA 1
ATOM 2468 C C . PHE A 1 314 ? -4.469 -30.906 10.102 1 78.06 314 PHE A C 1
ATOM 2470 O O . PHE A 1 314 ? -3.467 -31.609 10.266 1 78.06 314 PHE A O 1
ATOM 2477 N N . GLY A 1 315 ? -4.465 -29.75 9.547 1 76.31 315 GLY A N 1
ATOM 2478 C CA . GLY A 1 315 ? -3.197 -29.062 9.406 1 76.31 315 GLY A CA 1
ATOM 2479 C C . GLY A 1 315 ? -2.59 -29.188 8.023 1 76.31 315 GLY A C 1
ATOM 2480 O O . GLY A 1 315 ? -1.52 -28.641 7.754 1 76.31 315 GLY A O 1
ATOM 2481 N N . LEU A 1 316 ? -3.229 -29.953 7.164 1 75.56 316 LEU A N 1
ATOM 2482 C CA . LEU A 1 316 ? -2.76 -30.094 5.789 1 75.56 316 LEU A CA 1
ATOM 2483 C C . LEU A 1 316 ? -3.416 -29.047 4.887 1 75.56 316 LEU A C 1
ATOM 2485 O O . LEU A 1 316 ? -4.602 -29.156 4.57 1 75.56 316 LEU A O 1
ATOM 2489 N N . PHE A 1 317 ? -2.646 -28.016 4.504 1 75.56 317 PHE A N 1
ATOM 2490 C CA . PHE A 1 317 ? -3.148 -26.922 3.662 1 75.56 317 PHE A CA 1
ATOM 2491 C C . PHE A 1 317 ? -3.045 -27.297 2.188 1 75.56 317 PHE A C 1
ATOM 2493 O O . PHE A 1 317 ? -2.035 -27.016 1.54 1 75.56 317 PHE A O 1
ATOM 2500 N N . ARG A 1 318 ? -4.059 -27.891 1.692 1 72.44 318 ARG A N 1
ATOM 2501 C CA . ARG A 1 318 ? -4.098 -28.234 0.277 1 72.44 318 ARG A CA 1
ATOM 2502 C C . ARG A 1 318 ? -4.504 -27.031 -0.573 1 72.44 318 ARG A C 1
ATOM 2504 O O . ARG A 1 318 ? -5.348 -26.234 -0.167 1 72.44 318 ARG A O 1
ATOM 2511 N N . ALA A 1 319 ? -3.889 -26.922 -1.706 1 69.31 319 ALA A N 1
ATOM 2512 C CA . ALA A 1 319 ? -4.172 -25.812 -2.602 1 69.31 319 ALA A CA 1
ATOM 2513 C C . ALA A 1 319 ? -5.652 -25.75 -2.963 1 69.31 319 ALA A C 1
ATOM 2515 O O . ALA A 1 319 ? -6.23 -24.672 -3.082 1 69.31 319 ALA A O 1
ATOM 2516 N N . GLU A 1 320 ? -6.258 -26.922 -3.025 1 64.31 320 GLU A N 1
ATOM 2517 C CA . GLU A 1 320 ? -7.656 -26.969 -3.445 1 64.31 320 GLU A CA 1
ATOM 2518 C C . GLU A 1 320 ? -8.578 -26.375 -2.389 1 64.31 320 GLU A C 1
ATOM 2520 O O . GLU A 1 320 ? -9.633 -25.828 -2.715 1 64.31 320 GLU A O 1
ATOM 2525 N N . LYS A 1 321 ? -8.117 -26.438 -1.179 1 64.25 321 LYS A N 1
ATOM 2526 C CA . LYS A 1 321 ? -8.961 -25.938 -0.098 1 64.25 321 LYS A CA 1
ATOM 2527 C C . LYS A 1 321 ? -8.555 -24.516 0.301 1 64.25 321 LYS A C 1
ATOM 2529 O O . LYS A 1 321 ? -9.398 -23.719 0.703 1 64.25 321 LYS A O 1
ATOM 2534 N N . TYR A 1 322 ? -7.316 -24.266 0.059 1 67.06 322 TYR A N 1
ATOM 2535 C CA . TYR A 1 322 ? -6.738 -23.016 0.511 1 67.06 322 TYR A CA 1
ATOM 2536 C C . TYR A 1 322 ? -6.957 -21.906 -0.521 1 67.06 322 TYR A C 1
ATOM 2538 O O . TYR A 1 322 ? -7.145 -20.75 -0.165 1 67.06 322 TYR A O 1
ATOM 2546 N N . ILE A 1 323 ? -6.941 -22.312 -1.732 1 67.88 323 ILE A N 1
ATOM 2547 C CA . ILE A 1 323 ? -7.133 -21.359 -2.822 1 67.88 323 ILE A CA 1
ATOM 2548 C C . ILE A 1 323 ? -8.539 -21.516 -3.402 1 67.88 323 ILE A C 1
ATOM 2550 O O . ILE A 1 323 ? -8.859 -22.547 -4 1 67.88 323 ILE A O 1
ATOM 2554 N N . LEU A 1 324 ? -9.273 -20.5 -3.229 1 63.91 324 LEU A N 1
ATOM 2555 C CA . LEU A 1 324 ? -10.711 -20.547 -3.496 1 63.91 324 LEU A CA 1
ATOM 2556 C C . LEU A 1 324 ? -10.977 -20.938 -4.945 1 63.91 324 LEU A C 1
ATOM 2558 O O . LEU A 1 324 ? -11.875 -21.734 -5.223 1 63.91 324 LEU A O 1
ATOM 2562 N N . PHE A 1 325 ? -10.086 -20.344 -5.902 1 72.38 325 PHE A N 1
ATOM 2563 C CA . PHE A 1 325 ? -10.281 -20.594 -7.324 1 72.38 325 PHE A CA 1
ATOM 2564 C C . PHE A 1 325 ? -8.984 -21.047 -7.98 1 72.38 325 PHE A C 1
ATOM 2566 O O . PHE A 1 325 ? -8.539 -20.438 -8.961 1 72.38 325 PHE A O 1
ATOM 2573 N N . GLN A 1 326 ? -8.445 -22.188 -7.465 1 67.75 326 GLN A N 1
ATOM 2574 C CA . GLN A 1 326 ? -7.148 -22.672 -7.926 1 67.75 326 GLN A CA 1
ATOM 2575 C C . GLN A 1 326 ? -7.207 -23.078 -9.391 1 67.75 326 GLN A C 1
ATOM 2577 O O . GLN A 1 326 ? -8.078 -23.859 -9.789 1 67.75 326 GLN A O 1
ATOM 2582 N N . VAL A 1 327 ? -6.312 -22.453 -10.188 1 65.88 327 VAL A N 1
ATOM 2583 C CA . VAL A 1 327 ? -6.156 -22.828 -11.586 1 65.88 327 VAL A CA 1
ATOM 2584 C C . VAL A 1 327 ? -5 -23.812 -11.727 1 65.88 327 VAL A C 1
ATOM 2586 O O . VAL A 1 327 ? -3.875 -23.531 -11.305 1 65.88 327 VAL A O 1
ATOM 2589 N N . ARG A 1 328 ? -5.055 -25 -12.109 1 62.69 328 ARG A N 1
ATOM 2590 C CA . ARG A 1 328 ? -4.051 -26.062 -12.117 1 62.69 328 ARG A CA 1
ATOM 2591 C C . ARG A 1 328 ? -3.244 -26.047 -13.414 1 62.69 328 ARG A C 1
ATOM 2593 O O . ARG A 1 328 ? -2.035 -26.266 -13.406 1 62.69 328 ARG A O 1
ATOM 2600 N N . ASN A 1 329 ? -3.898 -25.766 -14.547 1 66 329 ASN A N 1
ATOM 2601 C CA . ASN A 1 329 ? -3.18 -25.844 -15.812 1 66 329 ASN A CA 1
ATOM 2602 C C . ASN A 1 329 ? -2.811 -24.469 -16.344 1 66 329 ASN A C 1
ATOM 2604 O O . ASN A 1 329 ? -3.686 -23.641 -16.594 1 66 329 ASN A O 1
ATOM 2608 N N . GLU A 1 330 ? -1.371 -24.391 -16.359 1 72.38 330 GLU A N 1
ATOM 2609 C CA . GLU A 1 330 ? -0.888 -23.094 -16.797 1 72.38 330 GLU A CA 1
ATOM 2610 C C . GLU A 1 330 ? -0.816 -23.031 -18.328 1 72.38 330 GLU A C 1
ATOM 2612 O O . GLU A 1 330 ? -0.464 -24 -18.984 1 72.38 330 GLU A O 1
ATOM 2617 N N . ILE A 1 331 ? -1.416 -22.062 -18.859 1 77.38 331 ILE A N 1
ATOM 2618 C CA . ILE A 1 331 ? -1.354 -21.766 -20.281 1 77.38 331 ILE A CA 1
ATOM 2619 C C . ILE A 1 331 ? -0.508 -20.516 -20.516 1 77.38 331 ILE A C 1
ATOM 2621 O O . ILE A 1 331 ? -0.606 -19.547 -19.766 1 77.38 331 ILE A O 1
ATOM 2625 N N . PRO A 1 332 ? 0.364 -20.609 -21.469 1 81.38 332 PRO A N 1
ATOM 2626 C CA . PRO A 1 332 ? 1.169 -19.422 -21.75 1 81.38 332 PRO A CA 1
ATOM 2627 C C . PRO A 1 332 ? 0.341 -18.266 -22.312 1 81.38 332 PRO A C 1
ATOM 2629 O O . PRO A 1 332 ? -0.667 -18.5 -22.984 1 81.38 332 PRO A O 1
ATOM 2632 N N . VAL A 1 333 ? 0.799 -17.109 -22.031 1 85.75 333 VAL A N 1
ATOM 2633 C CA . VAL A 1 333 ? 0.111 -15.906 -22.5 1 85.75 333 VAL A CA 1
ATOM 2634 C C . VAL A 1 333 ? 0.808 -15.359 -23.734 1 85.75 333 VAL A C 1
ATOM 2636 O O . VAL A 1 333 ? 2.037 -15.398 -23.828 1 85.75 333 VAL A O 1
ATOM 2639 N N . ASN A 1 334 ? -0.008 -15.047 -24.734 1 89.69 334 ASN A N 1
ATOM 2640 C CA . ASN A 1 334 ? 0.487 -14.43 -25.969 1 89.69 334 ASN A CA 1
ATOM 2641 C C . ASN A 1 334 ? 0.149 -12.938 -26.016 1 89.69 334 ASN A C 1
ATOM 2643 O O . ASN A 1 334 ? -0.816 -12.492 -25.406 1 89.69 334 ASN A O 1
ATOM 2647 N N . ILE A 1 335 ? 0.973 -12.141 -26.719 1 90.12 335 ILE A N 1
ATOM 2648 C CA . ILE A 1 335 ? 0.775 -10.703 -26.844 1 90.12 335 ILE A CA 1
ATOM 2649 C C . ILE A 1 335 ? -0.581 -10.422 -27.484 1 90.12 335 ILE A C 1
ATOM 2651 O O . ILE A 1 335 ? -1.229 -9.422 -27.172 1 90.12 335 ILE A O 1
ATOM 2655 N N . LEU A 1 336 ? -1.03 -11.281 -28.281 1 91.38 336 LEU A N 1
ATOM 2656 C CA . LEU A 1 336 ? -2.303 -11.102 -28.969 1 91.38 336 LEU A CA 1
ATOM 2657 C C . LEU A 1 336 ? -3.471 -11.219 -28 1 91.38 336 LEU A C 1
ATOM 2659 O O . LEU A 1 336 ? -4.57 -10.734 -28.281 1 91.38 336 LEU A O 1
ATOM 2663 N N . ALA A 1 337 ? -3.205 -11.906 -26.922 1 93.31 337 ALA A N 1
ATOM 2664 C CA . ALA A 1 337 ? -4.258 -12.07 -25.922 1 93.31 337 ALA A CA 1
ATOM 2665 C C . ALA A 1 337 ? -4.656 -10.734 -25.312 1 93.31 337 ALA A C 1
ATOM 2667 O O . ALA A 1 337 ? -5.719 -10.617 -24.688 1 93.31 337 ALA A O 1
ATOM 2668 N N . PHE A 1 338 ? -3.838 -9.695 -25.5 1 94.88 338 PHE A N 1
ATOM 2669 C CA . PHE A 1 338 ? -4.105 -8.391 -24.906 1 94.88 338 PHE A CA 1
ATOM 2670 C C . PHE A 1 338 ? -5.195 -7.656 -25.672 1 94.88 338 PHE A C 1
ATOM 2672 O O . PHE A 1 338 ? -5.848 -6.758 -25.141 1 94.88 338 PHE A O 1
ATOM 2679 N N . ILE A 1 339 ? -5.434 -8.016 -26.859 1 95.62 339 ILE A N 1
ATOM 2680 C CA . ILE A 1 339 ? -6.5 -7.391 -27.641 1 95.62 339 ILE A CA 1
ATOM 2681 C C . ILE A 1 339 ? -7.855 -7.75 -27.031 1 95.62 339 ILE A C 1
ATOM 2683 O O . ILE A 1 339 ? -8.617 -6.867 -26.625 1 95.62 339 ILE A O 1
ATOM 2687 N N . PRO A 1 340 ? -8.148 -9.109 -26.922 1 96.5 340 PRO A N 1
ATOM 2688 C CA . PRO A 1 340 ? -9.406 -9.422 -26.25 1 96.5 340 PRO A CA 1
ATOM 2689 C C . PRO A 1 340 ? -9.43 -8.969 -24.797 1 96.5 340 PRO A C 1
ATOM 2691 O O . PRO A 1 340 ? -10.5 -8.719 -24.234 1 96.5 340 PRO A O 1
ATOM 2694 N N . THR A 1 341 ? -8.266 -8.898 -24.188 1 97.69 341 THR A N 1
ATOM 2695 C CA . THR A 1 341 ? -8.195 -8.422 -22.812 1 97.69 341 THR A CA 1
ATOM 2696 C C . THR A 1 341 ? -8.672 -6.977 -22.719 1 97.69 341 THR A C 1
ATOM 2698 O O . THR A 1 341 ? -9.391 -6.617 -21.781 1 97.69 341 THR A O 1
ATOM 2701 N N . VAL A 1 342 ? -8.289 -6.141 -23.641 1 97.94 342 VAL A N 1
ATOM 2702 C CA . VAL A 1 342 ? -8.719 -4.746 -23.656 1 97.94 342 VAL A CA 1
ATOM 2703 C C . VAL A 1 342 ? -10.227 -4.684 -23.922 1 97.94 342 VAL A C 1
ATOM 2705 O O . VAL A 1 342 ? -10.93 -3.867 -23.312 1 97.94 342 VAL A O 1
ATOM 2708 N N . VAL A 1 343 ? -10.695 -5.547 -24.734 1 98.19 343 VAL A N 1
ATOM 2709 C CA . VAL A 1 343 ? -12.133 -5.609 -25.016 1 98.19 343 VAL A CA 1
ATOM 2710 C C . VAL A 1 343 ? -12.891 -5.973 -23.734 1 98.19 343 VAL A C 1
ATOM 2712 O O . VAL A 1 343 ? -13.922 -5.371 -23.438 1 98.19 343 VAL A O 1
ATOM 2715 N N . LEU A 1 344 ? -12.344 -6.922 -23.062 1 98.56 344 LEU A N 1
ATOM 2716 C CA . LEU A 1 344 ? -12.961 -7.316 -21.797 1 98.56 344 LEU A CA 1
ATOM 2717 C C . LEU A 1 344 ? -12.945 -6.156 -20.812 1 98.56 344 LEU A C 1
ATOM 2719 O O . LEU A 1 344 ? -13.898 -5.973 -20.047 1 98.56 344 LEU A O 1
ATOM 2723 N N . GLY A 1 345 ? -11.828 -5.43 -20.766 1 98.56 345 GLY A N 1
ATOM 2724 C CA . GLY A 1 345 ? -11.758 -4.262 -19.906 1 98.56 345 GLY A CA 1
ATOM 2725 C C . GLY A 1 345 ? -12.812 -3.221 -20.234 1 98.56 345 GLY A C 1
ATOM 2726 O O . GLY A 1 345 ? -13.461 -2.678 -19.328 1 98.56 345 GLY A O 1
ATOM 2727 N N . VAL A 1 346 ? -13.008 -2.971 -21.469 1 98.44 346 VAL A N 1
ATOM 2728 C CA . VAL A 1 346 ? -14.008 -2.004 -21.906 1 98.44 346 VAL A CA 1
ATOM 2729 C C . VAL A 1 346 ? -15.398 -2.498 -21.531 1 98.44 346 VAL A C 1
ATOM 2731 O O . VAL A 1 346 ? -16.203 -1.745 -20.969 1 98.44 346 VAL A O 1
ATOM 2734 N N . LEU A 1 347 ? -15.648 -3.756 -21.766 1 98.25 347 LEU A N 1
ATOM 2735 C CA . LEU A 1 347 ? -16.938 -4.336 -21.422 1 98.25 347 LEU A CA 1
ATOM 2736 C C . LEU A 1 347 ? -17.156 -4.316 -19.906 1 98.25 347 LEU A C 1
ATOM 2738 O O . LEU A 1 347 ? -18.266 -4.059 -19.438 1 98.25 347 LEU A O 1
ATOM 2742 N N . GLY A 1 348 ? -16.125 -4.648 -19.234 1 98.38 348 GLY A N 1
ATOM 2743 C CA . GLY A 1 348 ? -16.219 -4.609 -17.781 1 98.38 348 GLY A CA 1
ATOM 2744 C C . GLY A 1 348 ? -16.547 -3.232 -17.234 1 98.38 348 GLY A C 1
ATOM 2745 O O . GLY A 1 348 ? -17.328 -3.1 -16.297 1 98.38 348 GLY A O 1
ATOM 2746 N N . GLY A 1 349 ? -15.906 -2.217 -17.797 1 98 349 GLY A N 1
ATOM 2747 C CA . GLY A 1 349 ? -16.203 -0.854 -17.391 1 98 349 GLY A CA 1
ATOM 2748 C C . GLY A 1 349 ? -17.625 -0.431 -17.75 1 98 349 GLY A C 1
ATOM 2749 O O . GLY A 1 349 ? -18.297 0.209 -16.938 1 98 349 GLY A O 1
ATOM 2750 N N . LEU A 1 350 ? -18.094 -0.85 -18.875 1 97.81 350 LEU A N 1
ATOM 2751 C CA . LEU A 1 350 ? -19.422 -0.477 -19.328 1 97.81 350 LEU A CA 1
ATOM 2752 C C . LEU A 1 350 ? -20.5 -1.232 -18.547 1 97.81 350 LEU A C 1
ATOM 2754 O O . LEU A 1 350 ? -21.438 -0.629 -18.031 1 97.81 350 LEU A O 1
ATOM 2758 N N . LEU A 1 351 ? -20.297 -2.533 -18.453 1 98.06 351 LEU A N 1
ATOM 2759 C CA . LEU A 1 351 ? -21.266 -3.334 -17.703 1 98.06 351 LEU A CA 1
ATOM 2760 C C . LEU A 1 351 ? -21.203 -3.006 -16.219 1 98.06 351 LEU A C 1
ATOM 2762 O O . LEU A 1 351 ? -22.234 -3.068 -15.531 1 98.06 351 LEU A O 1
ATOM 2766 N N . GLY A 1 352 ? -20 -2.713 -15.75 1 97.5 352 GLY A N 1
ATOM 2767 C CA . GLY A 1 352 ? -19.891 -2.271 -14.375 1 97.5 352 GLY A CA 1
ATOM 2768 C C . GLY A 1 352 ? -20.609 -0.964 -14.109 1 97.5 352 GLY A C 1
ATOM 2769 O O . GLY A 1 352 ? -21.281 -0.813 -13.078 1 97.5 352 GLY A O 1
ATOM 2770 N N . GLY A 1 353 ? -20.453 -0.002 -15.023 1 96.06 353 GLY A N 1
ATOM 2771 C CA . GLY A 1 353 ? -21.219 1.235 -14.93 1 96.06 353 GLY A CA 1
ATOM 2772 C C . GLY A 1 353 ? -22.719 1.024 -15 1 96.06 353 GLY A C 1
ATOM 2773 O O . GLY A 1 353 ? -23.469 1.667 -14.273 1 96.06 353 GLY A O 1
ATOM 2774 N N . LEU A 1 354 ? -23.109 0.119 -15.844 1 96.12 354 LEU A N 1
ATOM 2775 C CA . LEU A 1 354 ? -24.531 -0.198 -15.969 1 96.12 354 LEU A CA 1
ATOM 2776 C C . LEU A 1 354 ? -25.062 -0.84 -14.688 1 96.12 354 LEU A C 1
ATOM 2778 O O . LEU A 1 354 ? -26.172 -0.545 -14.258 1 96.12 354 LEU A O 1
ATOM 2782 N N . PHE A 1 355 ? -24.281 -1.747 -14.18 1 97.31 355 PHE A N 1
ATOM 2783 C CA . PHE A 1 355 ? -24.656 -2.391 -12.93 1 97.31 355 PHE A CA 1
ATOM 2784 C C . PHE A 1 355 ? -24.859 -1.355 -11.828 1 97.31 355 PHE A C 1
ATOM 2786 O O . PHE A 1 355 ? -25.828 -1.413 -11.086 1 97.31 355 PHE A O 1
ATOM 2793 N N . THR A 1 356 ? -23.953 -0.409 -11.68 1 95.75 356 THR A N 1
ATOM 2794 C CA . THR A 1 356 ? -24.031 0.641 -10.672 1 95.75 356 THR A CA 1
ATOM 2795 C C . THR A 1 356 ? -25.25 1.529 -10.906 1 95.75 356 THR A C 1
ATOM 2797 O O . THR A 1 356 ? -25.969 1.862 -9.969 1 95.75 356 THR A O 1
ATOM 2800 N N . PHE A 1 357 ? -25.484 1.846 -12.125 1 94.06 357 PHE A N 1
ATOM 2801 C CA . PHE A 1 357 ? -26.609 2.686 -12.492 1 94.06 357 PHE A CA 1
ATOM 2802 C C . PHE A 1 357 ? -27.922 2 -12.148 1 94.06 357 PHE A C 1
ATOM 2804 O O . PHE A 1 357 ? -28.797 2.604 -11.523 1 94.06 357 PHE A O 1
ATOM 2811 N N . CYS A 1 358 ? -28.016 0.722 -12.539 1 93.94 358 CYS A N 1
ATOM 2812 C CA . CYS A 1 358 ? -29.234 -0.036 -12.281 1 93.94 358 CYS A CA 1
ATOM 2813 C C . CYS A 1 358 ? -29.453 -0.218 -10.781 1 93.94 358 CYS A C 1
ATOM 2815 O O . CYS A 1 358 ? -30.578 -0.099 -10.297 1 93.94 358 CYS A O 1
ATOM 2817 N N . ASN A 1 359 ? -28.453 -0.502 -10.102 1 94.56 359 ASN A N 1
ATOM 2818 C CA . ASN A 1 359 ? -28.562 -0.696 -8.656 1 94.56 359 ASN A CA 1
ATOM 2819 C C . ASN A 1 359 ? -29.031 0.575 -7.957 1 94.56 359 ASN A C 1
ATOM 2821 O O . ASN A 1 359 ? -29.859 0.518 -7.051 1 94.56 359 ASN A O 1
ATOM 2825 N N . LEU A 1 360 ? -28.5 1.717 -8.312 1 92.44 360 LEU A N 1
ATOM 2826 C CA . LEU A 1 360 ? -28.875 2.984 -7.699 1 92.44 360 LEU A CA 1
ATOM 2827 C C . LEU A 1 360 ? -30.344 3.305 -7.977 1 92.44 360 LEU A C 1
ATOM 2829 O O . LEU A 1 360 ? -31.047 3.807 -7.102 1 92.44 360 LEU A O 1
ATOM 2833 N N . LYS A 1 361 ? -30.812 2.961 -9.18 1 91.94 361 LYS A N 1
ATOM 2834 C CA . LYS A 1 361 ? -32.219 3.199 -9.531 1 91.94 361 LYS A CA 1
ATOM 2835 C C . LYS A 1 361 ? -33.125 2.281 -8.742 1 91.94 361 LYS A C 1
ATOM 2837 O O . LYS A 1 361 ? -34.219 2.691 -8.336 1 91.94 361 LYS A O 1
ATOM 2842 N N . ILE A 1 362 ? -32.688 1.12 -8.57 1 92.81 362 ILE A N 1
ATOM 2843 C CA . ILE A 1 362 ? -33.469 0.163 -7.809 1 92.81 362 ILE A CA 1
ATOM 2844 C C . ILE A 1 362 ? -33.562 0.601 -6.348 1 92.81 362 ILE A C 1
ATOM 2846 O O . ILE A 1 362 ? -34.625 0.517 -5.727 1 92.81 362 ILE A O 1
ATOM 2850 N N . VAL A 1 363 ? -32.5 1.042 -5.812 1 90.19 363 VAL A N 1
ATOM 2851 C CA . VAL A 1 363 ? -32.469 1.489 -4.422 1 90.19 363 VAL A CA 1
ATOM 2852 C C . VAL A 1 363 ? -33.375 2.707 -4.254 1 90.19 363 VAL A C 1
ATOM 2854 O O . VAL A 1 363 ? -34.094 2.811 -3.27 1 90.19 363 VAL A O 1
ATOM 2857 N N . ARG A 1 364 ? -33.344 3.588 -5.156 1 87.88 364 ARG A N 1
ATOM 2858 C CA . ARG A 1 364 ? -34.219 4.762 -5.109 1 87.88 364 ARG A CA 1
ATOM 2859 C C . ARG A 1 364 ? -35.688 4.363 -5.25 1 87.88 364 ARG A C 1
ATOM 2861 O O . ARG A 1 364 ? -36.562 4.934 -4.59 1 87.88 364 ARG A O 1
ATOM 2868 N N . GLY A 1 365 ? -35.906 3.463 -6.234 1 87.06 365 GLY A N 1
ATOM 2869 C CA . GLY A 1 365 ? -37.25 2.959 -6.395 1 87.06 365 GLY A CA 1
ATOM 2870 C C . GLY A 1 365 ? -37.781 2.291 -5.145 1 87.06 365 GLY A C 1
ATOM 2871 O O . GLY A 1 365 ? -38.969 2.451 -4.805 1 87.06 365 GLY A O 1
ATOM 2872 N N . ARG A 1 366 ? -36.969 1.552 -4.48 1 88.88 366 ARG A N 1
ATOM 2873 C CA . ARG A 1 366 ? -37.344 0.909 -3.221 1 88.88 366 ARG A CA 1
ATOM 2874 C C . ARG A 1 366 ? -37.688 1.944 -2.156 1 88.88 366 ARG A C 1
ATOM 2876 O O . ARG A 1 366 ? -38.688 1.786 -1.427 1 88.88 366 ARG A O 1
ATOM 2883 N N . ARG A 1 367 ? -36.938 2.943 -2.064 1 85.19 367 ARG A N 1
ATOM 2884 C CA . ARG A 1 367 ? -37.156 4.004 -1.091 1 85.19 367 ARG A CA 1
ATOM 2885 C C . ARG A 1 367 ? -38.469 4.727 -1.377 1 85.19 367 ARG A C 1
ATOM 2887 O O . ARG A 1 367 ? -39.219 5.074 -0.452 1 85.19 367 ARG A O 1
ATOM 2894 N N . ALA A 1 368 ? -38.719 4.945 -2.629 1 84.75 368 ALA A N 1
ATOM 2895 C CA . ALA A 1 368 ? -39.938 5.621 -3.029 1 84.75 368 ALA A CA 1
ATOM 2896 C C . ALA A 1 368 ? -41.188 4.773 -2.695 1 84.75 368 ALA A C 1
ATOM 2898 O O . ALA A 1 368 ? -42.188 5.297 -2.248 1 84.75 368 ALA A O 1
ATOM 2899 N N . LEU A 1 369 ? -41.031 3.533 -2.943 1 87.88 369 LEU A N 1
ATOM 2900 C CA . LEU A 1 369 ? -42.156 2.621 -2.664 1 87.88 369 LEU A CA 1
ATOM 2901 C C . LEU A 1 369 ? -42.438 2.545 -1.167 1 87.88 369 LEU A C 1
ATOM 2903 O O . LEU A 1 369 ? -43.594 2.531 -0.747 1 87.88 369 LEU A O 1
ATOM 2907 N N . LEU A 1 370 ? -41.469 2.482 -0.405 1 88.31 370 LEU A N 1
ATOM 2908 C CA . LEU A 1 370 ? -41.625 2.383 1.043 1 88.31 370 LEU A CA 1
ATOM 2909 C C . LEU A 1 370 ? -42.156 3.689 1.624 1 88.31 370 LEU A C 1
ATOM 2911 O O . LEU A 1 370 ? -42.875 3.678 2.617 1 88.31 370 LEU A O 1
ATOM 2915 N N . ALA A 1 371 ? -41.75 4.812 1.037 1 83.44 371 ALA A N 1
ATOM 2916 C CA . ALA A 1 371 ? -42.188 6.117 1.507 1 83.44 371 ALA A CA 1
ATOM 2917 C C . ALA A 1 371 ? -43.688 6.289 1.284 1 83.44 371 ALA A C 1
ATOM 2919 O O . ALA A 1 371 ? -44.375 7.012 2.031 1 83.44 371 ALA A O 1
ATOM 2920 N N . LYS A 1 372 ? -44.219 5.617 0.314 1 85.62 372 LYS A N 1
ATOM 2921 C CA . LYS A 1 372 ? -45.656 5.719 -0.016 1 85.62 372 LYS A CA 1
ATOM 2922 C C . LYS A 1 372 ? -46.5 4.926 0.971 1 85.62 372 LYS A C 1
ATOM 2924 O O . LYS A 1 372 ? -47.688 5.188 1.118 1 85.62 372 LYS A O 1
ATOM 2929 N N . LEU A 1 373 ? -45.781 4.066 1.63 1 87.69 373 LEU A N 1
ATOM 2930 C CA . LEU A 1 373 ? -46.531 3.229 2.574 1 87.69 373 LEU A CA 1
ATOM 2931 C C . LEU A 1 373 ? -46.562 3.877 3.955 1 87.69 373 LEU A C 1
ATOM 2933 O O . LEU A 1 373 ? -45.531 4.293 4.48 1 87.69 373 LEU A O 1
ATOM 2937 N N . SER A 1 374 ? -47.656 4.297 4.512 1 78.75 374 SER A N 1
ATOM 2938 C CA . SER A 1 374 ? -47.844 5.062 5.742 1 78.75 374 SER A CA 1
ATOM 2939 C C . SER A 1 374 ? -47.719 4.168 6.969 1 78.75 374 SER A C 1
ATOM 2941 O O . SER A 1 374 ? -47.219 4.609 8.016 1 78.75 374 SER A O 1
ATOM 2943 N N . SER A 1 375 ? -48 2.914 6.82 1 88.12 375 SER A N 1
ATOM 2944 C CA . SER A 1 375 ? -48 2.062 8.008 1 88.12 375 SER A CA 1
ATOM 2945 C C . SER A 1 375 ? -46.688 1.313 8.164 1 88.12 375 SER A C 1
ATOM 2947 O O . SER A 1 375 ? -46.125 0.822 7.18 1 88.12 375 SER A O 1
ATOM 2949 N N . ASP A 1 376 ? -46.156 1.255 9.359 1 87.88 376 ASP A N 1
ATOM 2950 C CA . ASP A 1 376 ? -44.906 0.612 9.664 1 87.88 376 ASP A CA 1
ATOM 2951 C C . ASP A 1 376 ? -44.969 -0.89 9.398 1 87.88 376 ASP A C 1
ATOM 2953 O O . ASP A 1 376 ? -44 -1.48 8.906 1 87.88 376 ASP A O 1
ATOM 2957 N N . TRP A 1 377 ? -46.062 -1.454 9.758 1 90.19 377 TRP A N 1
ATOM 2958 C CA . TRP A 1 377 ? -46.188 -2.896 9.57 1 90.19 377 TRP A CA 1
ATOM 2959 C C . TRP A 1 377 ? -46.188 -3.258 8.086 1 90.19 377 TRP A C 1
ATOM 2961 O O . TRP A 1 377 ? -45.625 -4.281 7.695 1 90.19 377 TRP A O 1
ATOM 2971 N N . LYS A 1 378 ? -46.781 -2.506 7.227 1 92.44 378 LYS A N 1
ATOM 2972 C CA . LYS A 1 378 ? -46.781 -2.742 5.785 1 92.44 378 LYS A CA 1
ATOM 2973 C C . LYS A 1 378 ? -45.375 -2.555 5.195 1 92.44 378 LYS A C 1
ATOM 2975 O O . LYS A 1 378 ? -45 -3.273 4.273 1 92.44 378 LYS A O 1
ATOM 2980 N N . ARG A 1 379 ? -44.688 -1.608 5.715 1 91.38 379 ARG A N 1
ATOM 2981 C CA . ARG A 1 379 ? -43.312 -1.378 5.246 1 91.38 379 ARG A CA 1
ATOM 2982 C C . ARG A 1 379 ? -42.438 -2.586 5.527 1 91.38 379 ARG A C 1
ATOM 2984 O O . ARG A 1 379 ? -41.625 -2.988 4.676 1 91.38 379 ARG A O 1
ATOM 2991 N N . LYS A 1 380 ? -42.562 -3.105 6.695 1 93.62 380 LYS A N 1
ATOM 2992 C CA . LYS A 1 380 ? -41.781 -4.273 7.07 1 93.62 380 LYS A CA 1
ATOM 2993 C C . LYS A 1 380 ? -42.156 -5.488 6.234 1 93.62 380 LYS A C 1
ATOM 2995 O O . LYS A 1 380 ? -41.281 -6.258 5.809 1 93.62 380 LYS A O 1
ATOM 3000 N N . LEU A 1 381 ? -43.406 -5.598 5.977 1 94.12 381 LEU A N 1
ATOM 3001 C CA . LEU A 1 381 ? -43.875 -6.719 5.18 1 94.12 381 LEU A CA 1
ATOM 3002 C C . LEU A 1 381 ? -43.406 -6.602 3.732 1 94.12 381 LEU A C 1
ATOM 3004 O O . LEU A 1 381 ? -43.094 -7.605 3.098 1 94.12 381 LEU A O 1
ATOM 3008 N N . VAL A 1 382 ? -43.406 -5.449 3.238 1 94.44 382 VAL A N 1
ATOM 3009 C CA . VAL A 1 382 ? -42.969 -5.238 1.854 1 94.44 382 VAL A CA 1
ATOM 3010 C C . VAL A 1 382 ? -41.5 -5.551 1.703 1 94.44 382 VAL A C 1
ATOM 3012 O O . VAL A 1 382 ? -41.062 -6.098 0.684 1 94.44 382 VAL A O 1
ATOM 3015 N N . ARG A 1 383 ? -40.75 -5.184 2.674 1 94.81 383 ARG A N 1
ATOM 3016 C CA . ARG A 1 383 ? -39.312 -5.465 2.631 1 94.81 383 ARG A CA 1
ATOM 3017 C C . ARG A 1 383 ? -39.062 -6.965 2.586 1 94.81 383 ARG A C 1
ATOM 3019 O O . ARG A 1 383 ? -38.188 -7.43 1.822 1 94.81 383 ARG A O 1
ATOM 3026 N N . ILE A 1 384 ? -39.719 -7.711 3.34 1 96.62 384 ILE A N 1
ATOM 3027 C CA . ILE A 1 384 ? -39.562 -9.156 3.379 1 96.62 384 ILE A CA 1
ATOM 3028 C C . ILE A 1 384 ? -40.156 -9.781 2.113 1 96.62 384 ILE A C 1
ATOM 3030 O O . ILE A 1 384 ? -39.562 -10.703 1.541 1 96.62 384 ILE A O 1
ATOM 3034 N N . SER A 1 385 ? -41.281 -9.25 1.639 1 96.44 385 SER A N 1
ATOM 3035 C CA . SER A 1 385 ? -41.938 -9.797 0.457 1 96.44 385 SER A CA 1
ATOM 3036 C C . SER A 1 385 ? -41.094 -9.594 -0.793 1 96.44 385 SER A C 1
ATOM 3038 O O . SER A 1 385 ? -41.125 -10.422 -1.706 1 96.44 385 SER A O 1
ATOM 3040 N N . GLU A 1 386 ? -40.438 -8.484 -0.811 1 96.38 386 GLU A N 1
ATOM 3041 C CA . GLU A 1 386 ? -39.562 -8.258 -1.948 1 96.38 386 GLU A CA 1
ATOM 3042 C C . GLU A 1 386 ? -38.531 -9.375 -2.08 1 96.38 386 GLU A C 1
ATOM 3044 O O . GLU A 1 386 ? -38.312 -9.891 -3.178 1 96.38 386 GLU A O 1
ATOM 3049 N N . LEU A 1 387 ? -37.938 -9.758 -0.979 1 97.38 387 LEU A N 1
ATOM 3050 C CA . LEU A 1 387 ? -36.906 -10.797 -0.994 1 97.38 387 LEU A CA 1
ATOM 3051 C C . LEU A 1 387 ? -37.531 -12.156 -1.301 1 97.38 387 LEU A C 1
ATOM 3053 O O . LEU A 1 387 ? -36.906 -13 -1.933 1 97.38 387 LEU A O 1
ATOM 3057 N N . CYS A 1 388 ? -38.75 -12.336 -0.855 1 97.88 388 CYS A N 1
ATOM 3058 C CA . CYS A 1 388 ? -39.438 -13.57 -1.177 1 97.88 388 CYS A CA 1
ATOM 3059 C C . CYS A 1 388 ? -39.719 -13.68 -2.676 1 97.88 388 CYS A C 1
ATOM 3061 O O . CYS A 1 388 ? -39.625 -14.766 -3.25 1 97.88 388 CYS A O 1
ATOM 3063 N N . LEU A 1 389 ? -39.969 -12.562 -3.268 1 97.81 389 LEU A N 1
ATOM 3064 C CA . LEU A 1 389 ? -40.188 -12.547 -4.711 1 97.81 389 LEU A CA 1
ATOM 3065 C C . LEU A 1 389 ? -38.875 -12.836 -5.449 1 97.81 389 LEU A C 1
ATOM 3067 O O . LEU A 1 389 ? -38.844 -13.609 -6.41 1 97.81 389 LEU A O 1
ATOM 3071 N N . ILE A 1 390 ? -37.812 -12.234 -5.008 1 97.88 390 ILE A N 1
ATOM 3072 C CA . ILE A 1 390 ? -36.531 -12.414 -5.664 1 97.88 390 ILE A CA 1
ATOM 3073 C C . ILE A 1 390 ? -36.094 -13.875 -5.57 1 97.88 390 ILE A C 1
ATOM 3075 O O . ILE A 1 390 ? -35.625 -14.453 -6.555 1 97.88 390 ILE A O 1
ATOM 3079 N N . ILE A 1 391 ? -36.25 -14.469 -4.383 1 98 391 ILE A N 1
ATOM 3080 C CA . ILE A 1 391 ? -35.781 -15.844 -4.195 1 98 391 ILE A CA 1
ATOM 3081 C C . ILE A 1 391 ? -36.656 -16.797 -4.992 1 98 391 ILE A C 1
ATOM 3083 O O . ILE A 1 391 ? -36.188 -17.812 -5.504 1 98 391 ILE A O 1
ATOM 3087 N N . THR A 1 392 ? -38 -16.5 -5.137 1 98.06 392 THR A N 1
ATOM 3088 C CA . THR A 1 392 ? -38.875 -17.328 -5.941 1 98.06 392 THR A CA 1
ATOM 3089 C C . THR A 1 392 ? -38.469 -17.312 -7.41 1 98.06 392 THR A C 1
ATOM 3091 O O . THR A 1 392 ? -38.438 -18.344 -8.07 1 98.06 392 THR A O 1
ATOM 3094 N N . LEU A 1 393 ? -38.125 -16.141 -7.84 1 97.56 393 LEU A N 1
ATOM 3095 C CA . LEU A 1 393 ? -37.688 -16.031 -9.227 1 97.56 393 LEU A CA 1
ATOM 3096 C C . LEU A 1 393 ? -36.344 -16.719 -9.422 1 97.56 393 LEU A C 1
ATOM 3098 O O . LEU A 1 393 ? -36.094 -17.344 -10.461 1 97.56 393 LEU A O 1
ATOM 3102 N N . THR A 1 394 ? -35.469 -16.562 -8.453 1 96.88 394 THR A N 1
ATOM 3103 C CA . THR A 1 394 ? -34.125 -17.172 -8.555 1 96.88 394 THR A CA 1
ATOM 3104 C C . THR A 1 394 ? -34.25 -18.688 -8.562 1 96.88 394 THR A C 1
ATOM 3106 O O . THR A 1 394 ? -33.594 -19.359 -9.367 1 96.88 394 THR A O 1
ATOM 3109 N N . VAL A 1 395 ? -35.062 -19.25 -7.695 1 96.69 395 VAL A N 1
ATOM 3110 C CA . VAL A 1 395 ? -35.25 -20.688 -7.609 1 96.69 395 VAL A CA 1
ATOM 3111 C C . VAL A 1 395 ? -35.938 -21.203 -8.859 1 96.69 395 VAL A C 1
ATOM 3113 O O . VAL A 1 395 ? -35.625 -22.266 -9.383 1 96.69 395 VAL A O 1
ATOM 3116 N N . THR A 1 396 ? -36.906 -20.469 -9.367 1 96.31 396 THR A N 1
ATOM 3117 C CA . THR A 1 396 ? -37.594 -20.859 -10.594 1 96.31 396 THR A CA 1
ATOM 3118 C C . THR A 1 396 ? -36.625 -20.891 -11.766 1 96.31 396 THR A C 1
ATOM 3120 O O . THR A 1 396 ? -36.656 -21.828 -12.57 1 96.31 396 THR A O 1
ATOM 3123 N N . ALA A 1 397 ? -35.812 -19.922 -11.805 1 95.31 397 ALA A N 1
ATOM 3124 C CA . ALA A 1 397 ? -34.812 -19.906 -12.875 1 95.31 397 ALA A CA 1
ATOM 3125 C C . ALA A 1 397 ? -33.812 -21.047 -12.711 1 95.31 397 ALA A C 1
ATOM 3127 O O . ALA A 1 397 ? -33.438 -21.672 -13.695 1 95.31 397 ALA A O 1
ATOM 3128 N N . SER A 1 398 ? -33.438 -21.375 -11.516 1 93.88 398 SER A N 1
ATOM 3129 C CA . SER A 1 398 ? -32.438 -22.391 -11.258 1 93.88 398 SER A CA 1
ATOM 3130 C C . SER A 1 398 ? -32.938 -23.781 -11.555 1 93.88 398 SER A C 1
ATOM 3132 O O . SER A 1 398 ? -32.219 -24.641 -12.062 1 93.88 398 SER A O 1
ATOM 3134 N N . VAL A 1 399 ? -34.25 -24.031 -11.312 1 92.5 399 VAL A N 1
ATOM 3135 C CA . VAL A 1 399 ? -34.781 -25.391 -11.438 1 92.5 399 VAL A CA 1
ATOM 3136 C C . VAL A 1 399 ? -35.375 -25.594 -12.836 1 92.5 399 VAL A C 1
ATOM 3138 O O . VAL A 1 399 ? -35.219 -26.672 -13.43 1 92.5 399 VAL A O 1
ATOM 3141 N N . PHE A 1 400 ? -35.875 -24.531 -13.453 1 92.69 400 PHE A N 1
ATOM 3142 C CA . PHE A 1 400 ? -36.594 -24.766 -14.688 1 92.69 400 PHE A CA 1
ATOM 3143 C C . PHE A 1 400 ? -35.781 -24.266 -15.891 1 92.69 400 PHE A C 1
ATOM 3145 O O . PHE A 1 400 ? -36 -24.719 -17.016 1 92.69 400 PHE A O 1
ATOM 3152 N N . LEU A 1 401 ? -34.938 -23.391 -15.742 1 93.12 401 LEU A N 1
ATOM 3153 C CA . LEU A 1 401 ? -34.188 -22.859 -16.875 1 93.12 401 LEU A CA 1
ATOM 3154 C C . LEU A 1 401 ? -33.375 -23.953 -17.562 1 93.12 401 LEU A C 1
ATOM 3156 O O . LEU A 1 401 ? -33.25 -23.969 -18.781 1 93.12 401 LEU A O 1
ATOM 3160 N N . PRO A 1 402 ? -32.75 -24.859 -16.812 1 93.75 402 PRO A N 1
ATOM 3161 C CA . PRO A 1 402 ? -31.984 -25.922 -17.453 1 93.75 402 PRO A CA 1
ATOM 3162 C C . PRO A 1 402 ? -32.812 -26.812 -18.359 1 93.75 402 PRO A C 1
ATOM 3164 O O . PRO A 1 402 ? -32.312 -27.359 -19.344 1 93.75 402 PRO A O 1
ATOM 3167 N N . ALA A 1 403 ? -34.094 -26.922 -18.078 1 90.25 403 ALA A N 1
ATOM 3168 C CA . ALA A 1 403 ? -35 -27.766 -18.875 1 90.25 403 ALA A CA 1
ATOM 3169 C C . ALA A 1 403 ? -35.219 -27.156 -20.266 1 90.25 403 ALA A C 1
ATOM 3171 O O . ALA A 1 403 ? -35.594 -27.875 -21.203 1 90.25 403 ALA A O 1
ATOM 3172 N N . ALA A 1 404 ? -34.969 -25.922 -20.375 1 92.06 404 ALA A N 1
ATOM 3173 C CA . ALA A 1 404 ? -35.156 -25.25 -21.656 1 92.06 404 ALA A CA 1
ATOM 3174 C C . ALA A 1 404 ? -34 -25.516 -22.594 1 92.06 404 ALA A C 1
ATOM 3176 O O . ALA A 1 404 ? -34.094 -25.234 -23.797 1 92.06 404 ALA A O 1
ATOM 3177 N N . PHE A 1 405 ? -32.969 -26.109 -22.109 1 93.62 405 PHE A N 1
ATOM 3178 C CA . PHE A 1 405 ? -31.797 -26.344 -22.938 1 93.62 405 PHE A CA 1
ATOM 3179 C C . PHE A 1 405 ? -31.531 -27.844 -23.078 1 93.62 405 PHE A C 1
ATOM 3181 O O . PHE A 1 405 ? -31.859 -28.625 -22.172 1 93.62 405 PHE A O 1
ATOM 3188 N N . ALA A 1 406 ? -30.922 -28.266 -24.188 1 90.12 406 ALA A N 1
ATOM 3189 C CA . ALA A 1 406 ? -30.672 -29.672 -24.5 1 90.12 406 ALA A CA 1
ATOM 3190 C C . ALA A 1 406 ? -29.422 -30.188 -23.781 1 90.12 406 ALA A C 1
ATOM 3192 O O . ALA A 1 406 ? -28.562 -29.391 -23.406 1 90.12 406 ALA A O 1
ATOM 3193 N N . CYS A 1 407 ? -29.5 -31.438 -23.516 1 90 407 CYS A N 1
ATOM 3194 C CA . CYS A 1 407 ? -28.328 -32.094 -22.938 1 90 407 CYS A CA 1
ATOM 3195 C C . CYS A 1 407 ? -27.172 -32.094 -23.922 1 90 407 CYS A C 1
ATOM 3197 O O . CYS A 1 407 ? -27.375 -32.219 -25.125 1 90 407 CYS A O 1
ATOM 3199 N N . SER A 1 408 ? -26.062 -31.828 -23.406 1 88.5 408 SER A N 1
ATOM 3200 C CA . SER A 1 408 ? -24.859 -31.781 -24.219 1 88.5 408 SER A CA 1
ATOM 3201 C C . SER A 1 408 ? -23.969 -33 -23.984 1 88.5 408 SER A C 1
ATOM 3203 O O . SER A 1 408 ? -23.844 -33.469 -22.844 1 88.5 408 SER A O 1
ATOM 3205 N N . PRO A 1 409 ? -23.359 -33.531 -25.016 1 81.69 409 PRO A N 1
ATOM 3206 C CA . PRO A 1 409 ? -22.469 -34.656 -24.828 1 81.69 409 PRO A CA 1
ATOM 3207 C C . PRO A 1 409 ? -21.094 -34.25 -24.281 1 81.69 409 PRO A C 1
ATOM 3209 O O . PRO A 1 409 ? -20.703 -33.094 -24.406 1 81.69 409 PRO A O 1
ATOM 3212 N N . PHE A 1 410 ? -20.484 -35.188 -23.594 1 77.94 410 PHE A N 1
ATOM 3213 C CA . PHE A 1 410 ? -19.094 -34.969 -23.156 1 77.94 410 PHE A CA 1
ATOM 3214 C C . PHE A 1 410 ? -18.156 -34.969 -24.359 1 77.94 410 PHE A C 1
ATOM 3216 O O . PHE A 1 410 ? -18.266 -35.781 -25.266 1 77.94 410 PHE A O 1
ATOM 3223 N N . THR A 1 411 ? -17.453 -33.906 -24.531 1 72.31 411 THR A N 1
ATOM 3224 C CA . THR A 1 411 ? -16.594 -33.75 -25.688 1 72.31 411 THR A CA 1
ATOM 3225 C C . THR A 1 411 ? -15.117 -33.75 -25.266 1 72.31 411 THR A C 1
ATOM 3227 O O . THR A 1 411 ? -14.789 -33.312 -24.156 1 72.31 411 THR A O 1
ATOM 3230 N N . CYS A 1 412 ? -14.188 -34.5 -25.891 1 68.62 412 CYS A N 1
ATOM 3231 C CA . CYS A 1 412 ? -12.742 -34.438 -25.734 1 68.62 412 CYS A CA 1
ATOM 3232 C C . CYS A 1 412 ? -12.055 -34.219 -27.094 1 68.62 412 CYS A C 1
ATOM 3234 O O . CYS A 1 412 ? -12.703 -34.281 -28.125 1 68.62 412 CYS A O 1
ATOM 3236 N N . TYR A 1 413 ? -11.016 -33.5 -27.109 1 62.66 413 TYR A N 1
ATOM 3237 C CA . TYR A 1 413 ? -10.281 -33.281 -28.359 1 62.66 413 TYR A CA 1
ATOM 3238 C C . TYR A 1 413 ? -9.141 -34.281 -28.5 1 62.66 413 TYR A C 1
ATOM 3240 O O . TYR A 1 413 ? -8.422 -34.562 -27.531 1 62.66 413 TYR A O 1
ATOM 3248 N N . SER A 1 414 ? -9.352 -35.188 -29.578 1 55.88 414 SER A N 1
ATOM 3249 C CA . SER A 1 414 ? -8.258 -36.094 -29.906 1 55.88 414 SER A CA 1
ATOM 3250 C C . SER A 1 414 ? -7.02 -35.312 -30.359 1 55.88 414 SER A C 1
ATOM 3252 O O . SER A 1 414 ? -7.09 -34.125 -30.625 1 55.88 414 SER A O 1
ATOM 3254 N N . SER A 1 415 ? -5.812 -35.906 -30.219 1 51.31 415 SER A N 1
ATOM 3255 C CA . SER A 1 415 ? -4.516 -35.375 -30.656 1 51.31 415 SER A CA 1
ATOM 3256 C C . SER A 1 415 ? -4.625 -34.719 -32.031 1 51.31 415 SER A C 1
ATOM 3258 O O . SER A 1 415 ? -3.775 -33.906 -32.375 1 51.31 415 SER A O 1
ATOM 3260 N N . HIS A 1 416 ? -5.562 -35.031 -32.938 1 48.06 416 HIS A N 1
ATOM 3261 C CA . HIS A 1 416 ? -5.629 -34.5 -34.281 1 48.06 416 HIS A CA 1
ATOM 3262 C C . HIS A 1 416 ? -6.656 -33.375 -34.375 1 48.06 416 HIS A C 1
ATOM 3264 O O . HIS A 1 416 ? -7.227 -33.156 -35.438 1 48.06 416 HIS A O 1
ATOM 3270 N N . ASN A 1 417 ? -6.84 -32.562 -33.375 1 53.31 417 ASN A N 1
ATOM 3271 C CA . ASN A 1 417 ? -7.66 -31.344 -33.344 1 53.31 417 ASN A CA 1
ATOM 3272 C C . ASN A 1 417 ? -9.117 -31.641 -33.688 1 53.31 417 ASN A C 1
ATOM 3274 O O . ASN A 1 417 ? -9.82 -30.781 -34.219 1 53.31 417 ASN A O 1
ATOM 3278 N N . ASP A 1 418 ? -9.508 -32.969 -33.719 1 54.12 418 ASP A N 1
ATOM 3279 C CA . ASP A 1 418 ? -10.898 -33.25 -34.031 1 54.12 418 ASP A CA 1
ATOM 3280 C C . ASP A 1 418 ? -11.719 -33.438 -32.75 1 54.12 418 ASP A C 1
ATOM 3282 O O . ASP A 1 418 ? -11.227 -34 -31.781 1 54.12 418 ASP A O 1
ATOM 3286 N N . VAL A 1 419 ? -12.852 -32.719 -32.719 1 56.31 419 VAL A N 1
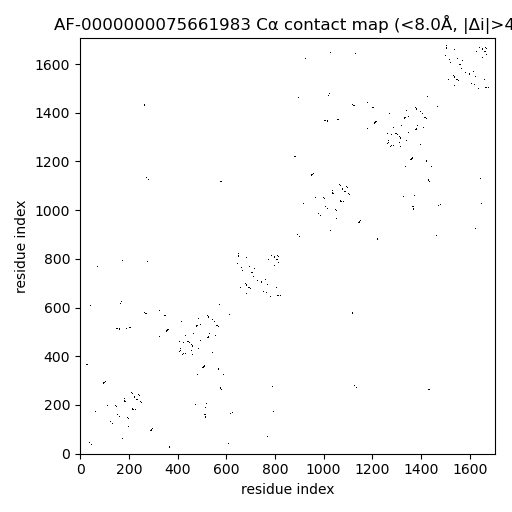ATOM 3287 C CA . VAL A 1 419 ? -13.781 -32.844 -31.594 1 56.31 419 VAL A CA 1
ATOM 3288 C C . VAL A 1 419 ? -14.328 -34.281 -31.547 1 56.31 419 VAL A C 1
ATOM 3290 O O . VAL A 1 419 ? -14.875 -34.781 -32.531 1 56.31 419 VAL A O 1
ATOM 3293 N N . VAL A 1 420 ? -13.734 -35.156 -30.766 1 57.25 420 VAL A N 1
ATOM 3294 C CA . VAL A 1 420 ? -14.258 -36.5 -30.625 1 57.25 420 VAL A CA 1
ATOM 3295 C C . VAL A 1 420 ? -15.352 -36.531 -29.562 1 57.25 420 VAL A C 1
ATOM 3297 O O . VAL A 1 420 ? -15.203 -35.938 -28.484 1 57.25 420 VAL A O 1
ATOM 3300 N N . ARG A 1 421 ? -16.469 -36.781 -30.016 1 53.72 421 ARG A N 1
ATOM 3301 C CA . ARG A 1 421 ? -17.625 -36.969 -29.125 1 53.72 421 ARG A CA 1
ATOM 3302 C C . ARG A 1 421 ? -17.656 -38.406 -28.562 1 53.72 421 ARG A C 1
ATOM 3304 O O . ARG A 1 421 ? -18.297 -39.281 -29.141 1 53.72 421 ARG A O 1
ATOM 3311 N N . SER A 1 422 ? -16.438 -38.656 -27.875 1 50.31 422 SER A N 1
ATOM 3312 C CA . SER A 1 422 ? -16.359 -40 -27.344 1 50.31 422 SER A CA 1
ATOM 3313 C C . SER A 1 422 ? -16.406 -40 -25.828 1 50.31 422 SER A C 1
ATOM 3315 O O . SER A 1 422 ? -16.078 -39 -25.188 1 50.31 422 SER A O 1
ATOM 3317 N N . PRO A 1 423 ? -17 -41.031 -25.344 1 45.78 423 PRO A N 1
ATOM 3318 C CA . PRO A 1 423 ? -17.016 -41.219 -23.891 1 45.78 423 PRO A CA 1
ATOM 3319 C C . PRO A 1 423 ? -15.641 -41.094 -23.25 1 45.78 423 PRO A C 1
ATOM 3321 O O . PRO A 1 423 ? -15.531 -41 -22.031 1 45.78 423 PRO A O 1
ATOM 3324 N N . GLU A 1 424 ? -14.672 -41.219 -24.031 1 45.84 424 GLU A N 1
ATOM 3325 C CA . GLU A 1 424 ? -13.281 -41.25 -23.578 1 45.84 424 GLU A CA 1
ATOM 3326 C C . GLU A 1 424 ? -12.844 -39.875 -23.078 1 45.84 424 GLU A C 1
ATOM 3328 O O . GLU A 1 424 ? -11.789 -39.719 -22.453 1 45.84 424 GLU A O 1
ATOM 3333 N N . CYS A 1 425 ? -13.578 -39 -23.375 1 55.31 425 CYS A N 1
ATOM 3334 C CA . CYS A 1 425 ? -13.18 -37.625 -23.031 1 55.31 425 CYS A CA 1
ATOM 3335 C C . CYS A 1 425 ? -13.281 -37.375 -21.531 1 55.31 425 CYS A C 1
ATOM 3337 O O . CYS A 1 425 ? -12.977 -36.281 -21.047 1 55.31 425 CYS A O 1
ATOM 3339 N N . LEU A 1 426 ? -13.711 -38.469 -20.781 1 51.28 426 LEU A N 1
ATOM 3340 C CA . LEU A 1 426 ? -13.828 -38.344 -19.344 1 51.28 426 LEU A CA 1
ATOM 3341 C C . LEU A 1 426 ? -12.461 -38.469 -18.672 1 51.28 426 LEU A C 1
ATOM 3343 O O . LEU A 1 426 ? -12.297 -38.156 -17.5 1 51.28 426 LEU A O 1
ATOM 3347 N N . SER A 1 427 ? -11.531 -39.156 -19.25 1 47.44 427 SER A N 1
ATOM 3348 C CA . SER A 1 427 ? -10.305 -39.375 -18.484 1 47.44 427 SER A CA 1
ATOM 3349 C C . SER A 1 427 ? -9.297 -38.281 -18.734 1 47.44 427 SER A C 1
ATOM 3351 O O . SER A 1 427 ? -8.844 -38.094 -19.859 1 47.44 427 SER A O 1
ATOM 3353 N N . PRO A 1 428 ? -9.227 -37.312 -17.781 1 49.25 428 PRO A N 1
ATOM 3354 C CA . PRO A 1 428 ? -8.234 -36.25 -17.875 1 49.25 428 PRO A CA 1
ATOM 3355 C C . PRO A 1 428 ? -6.855 -36.75 -18.297 1 49.25 428 PRO A C 1
ATOM 3357 O O . PRO A 1 428 ? -6.016 -35.969 -18.75 1 49.25 428 PRO A O 1
ATOM 3360 N N . GLU A 1 429 ? -6.559 -38.094 -17.969 1 47.84 429 GLU A N 1
ATOM 3361 C CA . GLU A 1 429 ? -5.211 -38.625 -18.172 1 47.84 429 GLU A CA 1
ATOM 3362 C C . GLU A 1 429 ? -4.863 -38.656 -19.656 1 47.84 429 GLU A C 1
ATOM 3364 O O . GLU A 1 429 ? -3.695 -38.531 -20.031 1 47.84 429 GLU A O 1
ATOM 3369 N N . ASN A 1 430 ? -5.977 -38.812 -20.484 1 45.97 430 ASN A N 1
ATOM 3370 C CA . ASN A 1 430 ? -5.637 -39.125 -21.875 1 45.97 430 ASN A CA 1
ATOM 3371 C C . ASN A 1 430 ? -5.816 -37.906 -22.766 1 45.97 430 ASN A C 1
ATOM 3373 O O . ASN A 1 430 ? -5.23 -37.812 -23.844 1 45.97 430 ASN A O 1
ATOM 3377 N N . HIS A 1 431 ? -6.746 -37 -22.359 1 55.09 431 HIS A N 1
ATOM 3378 C CA . HIS A 1 431 ? -6.945 -35.875 -23.25 1 55.09 431 HIS A CA 1
ATOM 3379 C C . HIS A 1 431 ? -6.871 -34.562 -22.5 1 55.09 431 HIS A C 1
ATOM 3381 O O . HIS A 1 431 ? -7.539 -34.375 -21.484 1 55.09 431 HIS A O 1
ATOM 3387 N N . THR A 1 432 ? -5.934 -33.719 -23 1 62.38 432 THR A N 1
ATOM 3388 C CA . THR A 1 432 ? -5.668 -32.469 -22.359 1 62.38 432 THR A CA 1
ATOM 3389 C C . THR A 1 432 ? -6.922 -31.578 -22.344 1 62.38 432 THR A C 1
ATOM 3391 O O . THR A 1 432 ? -7.277 -31 -21.312 1 62.38 432 THR A O 1
ATOM 3394 N N . ILE A 1 433 ? -7.73 -31.625 -23.469 1 70.69 433 ILE A N 1
ATOM 3395 C CA . ILE A 1 433 ? -8.953 -30.828 -23.531 1 70.69 433 ILE A CA 1
ATOM 3396 C C . ILE A 1 433 ? -10.164 -31.734 -23.266 1 70.69 433 ILE A C 1
ATOM 3398 O O . ILE A 1 433 ? -10.391 -32.719 -23.969 1 70.69 433 ILE A O 1
ATOM 3402 N N . HIS A 1 434 ? -10.836 -31.516 -22.125 1 73.69 434 HIS A N 1
ATOM 3403 C CA . HIS A 1 434 ? -11.914 -32.375 -21.688 1 73.69 434 HIS A CA 1
ATOM 3404 C C . HIS A 1 434 ? -13.023 -31.594 -21 1 73.69 434 HIS A C 1
ATOM 3406 O O . HIS A 1 434 ? -12.898 -30.391 -20.812 1 73.69 434 HIS A O 1
ATOM 3412 N N . THR A 1 435 ? -14.086 -32.281 -20.828 1 77.19 435 THR A N 1
ATOM 3413 C CA . THR A 1 435 ? -15.164 -31.766 -19.984 1 77.19 435 THR A CA 1
ATOM 3414 C C . THR A 1 435 ? -14.992 -32.219 -18.547 1 77.19 435 THR A C 1
ATOM 3416 O O . THR A 1 435 ? -14.594 -33.375 -18.281 1 77.19 435 THR A O 1
ATOM 3419 N N . GLU A 1 436 ? -15.258 -31.344 -17.594 1 81.19 436 GLU A N 1
ATOM 3420 C CA . GLU A 1 436 ? -15.078 -31.656 -16.188 1 81.19 436 GLU A CA 1
ATOM 3421 C C . GLU A 1 436 ? -16 -32.781 -15.75 1 81.19 436 GLU A C 1
ATOM 3423 O O . GLU A 1 436 ? -17.125 -32.906 -16.266 1 81.19 436 GLU A O 1
ATOM 3428 N N . ASN A 1 437 ? -15.562 -33.531 -14.836 1 73.38 437 ASN A N 1
ATOM 3429 C CA . ASN A 1 437 ? -16.328 -34.656 -14.359 1 73.38 437 ASN A CA 1
ATOM 3430 C C . ASN A 1 437 ? -17.438 -34.25 -13.406 1 73.38 437 ASN A C 1
ATOM 3432 O O . ASN A 1 437 ? -18.422 -34.969 -13.242 1 73.38 437 ASN A O 1
ATOM 3436 N N . ASP A 1 438 ? -17.328 -33.094 -12.789 1 78.5 438 ASP A N 1
ATOM 3437 C CA . ASP A 1 438 ? -18.281 -32.719 -11.75 1 78.5 438 ASP A CA 1
ATOM 3438 C C . ASP A 1 438 ? -19.359 -31.797 -12.305 1 78.5 438 ASP A C 1
ATOM 3440 O O . ASP A 1 438 ? -19.938 -30.984 -11.57 1 78.5 438 ASP A O 1
ATOM 3444 N N . VAL A 1 439 ? -19.656 -31.984 -13.578 1 85.94 439 VAL A N 1
ATOM 3445 C CA . VAL A 1 439 ? -20.734 -31.219 -14.18 1 85.94 439 VAL A CA 1
ATOM 3446 C C . VAL A 1 439 ? -22.078 -31.797 -13.75 1 85.94 439 VAL A C 1
ATOM 3448 O O . VAL A 1 439 ? -22.156 -32.938 -13.312 1 85.94 439 VAL A O 1
ATOM 3451 N N . SER A 1 440 ? -23.078 -31.047 -13.82 1 86.62 440 SER A N 1
ATOM 3452 C CA . SER A 1 440 ? -24.391 -31.453 -13.352 1 86.62 440 SER A CA 1
ATOM 3453 C C . SER A 1 440 ? -25.172 -32.156 -14.453 1 86.62 440 SER A C 1
ATOM 3455 O O . SER A 1 440 ? -25.25 -31.672 -15.578 1 86.62 440 SER A O 1
ATOM 3457 N N . LEU A 1 441 ? -25.781 -33.312 -14.109 1 83.25 441 LEU A N 1
ATOM 3458 C CA . LEU A 1 441 ? -26.547 -34.094 -15.078 1 83.25 441 LEU A CA 1
ATOM 3459 C C . LEU A 1 441 ? -27.984 -33.594 -15.156 1 83.25 441 LEU A C 1
ATOM 3461 O O . LEU A 1 441 ? -28.562 -33.5 -16.234 1 83.25 441 LEU A O 1
ATOM 3465 N N . TYR A 1 442 ? -28.562 -33.094 -14.102 1 87.69 442 TYR A N 1
ATOM 3466 C CA . TYR A 1 442 ? -29.953 -32.656 -14.039 1 87.69 442 TYR A CA 1
ATOM 3467 C C . TYR A 1 442 ? -30.906 -33.75 -14.508 1 87.69 442 TYR A C 1
ATOM 3469 O O . TYR A 1 442 ? -30.922 -34.844 -13.938 1 87.69 442 TYR A O 1
ATOM 3477 N N . THR A 1 443 ? -31.594 -33.625 -15.664 1 84.44 443 THR A N 1
ATOM 3478 C CA . THR A 1 443 ? -32.5 -34.625 -16.172 1 84.44 443 THR A CA 1
ATOM 3479 C C . THR A 1 443 ? -31.859 -35.438 -17.297 1 84.44 443 THR A C 1
ATOM 3481 O O . THR A 1 443 ? -32.5 -36.281 -17.922 1 84.44 443 THR A O 1
ATOM 3484 N N . CYS A 1 444 ? -30.594 -35.219 -17.438 1 87 444 CYS A N 1
ATOM 3485 C CA . CYS A 1 444 ? -29.906 -35.906 -18.531 1 87 444 CYS A CA 1
ATOM 3486 C C . CYS A 1 444 ? -29.578 -37.344 -18.156 1 87 444 CYS A C 1
ATOM 3488 O O . CYS A 1 444 ? -29.344 -37.656 -16.984 1 87 444 CYS A O 1
ATOM 3490 N N . PRO A 1 445 ? -29.578 -38.25 -19.109 1 81.44 445 PRO A N 1
ATOM 3491 C CA . PRO A 1 445 ? -29.312 -39.656 -18.828 1 81.44 445 PRO A CA 1
ATOM 3492 C C . PRO A 1 445 ? -27.875 -39.906 -18.391 1 81.44 445 PRO A C 1
ATOM 3494 O O . PRO A 1 445 ? -26.953 -39.344 -18.938 1 81.44 445 PRO A O 1
ATOM 3497 N N . PRO A 1 446 ? -27.656 -40.562 -17.266 1 76.81 446 PRO A N 1
ATOM 3498 C CA . PRO A 1 446 ? -26.312 -40.844 -16.75 1 76.81 446 PRO A CA 1
ATOM 3499 C C . PRO A 1 446 ? -25.484 -41.688 -17.688 1 76.81 446 PRO A C 1
ATOM 3501 O O . PRO A 1 446 ? -24.25 -41.656 -17.641 1 76.81 446 PRO A O 1
ATOM 3504 N N . GLY A 1 447 ? -26 -42.094 -18.625 1 71.44 447 GLY A N 1
ATOM 3505 C CA . GLY A 1 447 ? -25.281 -42.875 -19.625 1 71.44 447 GLY A CA 1
ATOM 3506 C C . GLY A 1 447 ? -24.484 -44 -19.031 1 71.44 447 GLY A C 1
ATOM 3507 O O . GLY A 1 447 ? -24.484 -44.219 -17.812 1 71.44 447 GLY A O 1
ATOM 3508 N N . VAL A 1 448 ? -23.938 -45.062 -19.766 1 62.91 448 VAL A N 1
ATOM 3509 C CA . VAL A 1 448 ? -23.188 -46.25 -19.359 1 62.91 448 VAL A CA 1
ATOM 3510 C C . VAL A 1 448 ? -21.719 -46.094 -19.734 1 62.91 448 VAL A C 1
ATOM 3512 O O . VAL A 1 448 ? -21.391 -45.562 -20.797 1 62.91 448 VAL A O 1
ATOM 3515 N N . VAL A 1 449 ? -20.844 -46.062 -18.609 1 63.47 449 VAL A N 1
ATOM 3516 C CA . VAL A 1 449 ? -19.406 -46 -18.844 1 63.47 449 VAL A CA 1
ATOM 3517 C C . VAL A 1 449 ? -18.922 -47.375 -19.297 1 63.47 449 VAL A C 1
ATOM 3519 O O . VAL A 1 449 ? -19.109 -48.375 -18.594 1 63.47 449 VAL A O 1
ATOM 3522 N N . THR A 1 450 ? -18.688 -47.594 -20.703 1 58.59 450 THR A N 1
ATOM 3523 C CA . THR A 1 450 ? -18.172 -48.875 -21.219 1 58.59 450 THR A CA 1
ATOM 3524 C C . THR A 1 450 ? -16.656 -48.812 -21.328 1 58.59 450 THR A C 1
ATOM 3526 O O . THR A 1 450 ? -16.094 -47.938 -21.969 1 58.59 450 THR A O 1
ATOM 3529 N N . ARG A 1 451 ? -15.891 -49.531 -20.422 1 59.31 451 ARG A N 1
ATOM 3530 C CA . ARG A 1 451 ? -14.438 -49.656 -20.453 1 59.31 451 ARG A CA 1
ATOM 3531 C C . ARG A 1 451 ? -13.992 -50.719 -21.438 1 59.31 451 ARG A C 1
ATOM 3533 O O . ARG A 1 451 ? -14.5 -51.844 -21.406 1 59.31 451 ARG A O 1
ATOM 3540 N N . PHE A 1 452 ? -13.461 -50.188 -22.531 1 51 452 PHE A N 1
ATOM 3541 C CA . PHE A 1 452 ? -12.922 -51.188 -23.438 1 51 452 PHE A CA 1
ATOM 3542 C C . PHE A 1 452 ? -11.516 -51.594 -23.016 1 51 452 PHE A C 1
ATOM 3544 O O . PHE A 1 452 ? -10.875 -50.906 -22.219 1 51 452 PHE A O 1
ATOM 3551 N N . GLY A 1 453 ? -11.094 -52.906 -23.391 1 47.44 453 GLY A N 1
ATOM 3552 C CA . GLY A 1 453 ? -9.828 -53.531 -23.031 1 47.44 453 GLY A CA 1
ATOM 3553 C C . GLY A 1 453 ? -8.633 -52.625 -23.25 1 47.44 453 GLY A C 1
ATOM 3554 O O . GLY A 1 453 ? -7.562 -52.844 -22.672 1 47.44 453 GLY A O 1
ATOM 3555 N N . ASN A 1 454 ? -8.625 -51.812 -24.281 1 44.62 454 ASN A N 1
ATOM 3556 C CA . ASN A 1 454 ? -7.441 -51 -24.562 1 44.62 454 ASN A CA 1
ATOM 3557 C C . ASN A 1 454 ? -7.453 -49.719 -23.781 1 44.62 454 ASN A C 1
ATOM 3559 O O . ASN A 1 454 ? -6.895 -48.688 -24.234 1 44.62 454 ASN A O 1
ATOM 3563 N N . ASN A 1 455 ? -8.094 -49.688 -22.625 1 50.72 455 ASN A N 1
ATOM 3564 C CA . ASN A 1 455 ? -8.086 -48.562 -21.672 1 50.72 455 ASN A CA 1
ATOM 3565 C C . ASN A 1 455 ? -8.898 -47.375 -22.188 1 50.72 455 ASN A C 1
ATOM 3567 O O . ASN A 1 455 ? -8.68 -46.25 -21.781 1 50.72 455 ASN A O 1
ATOM 3571 N N . SER A 1 456 ? -9.57 -47.688 -23.344 1 51.22 456 SER A N 1
ATOM 3572 C CA . SER A 1 456 ? -10.445 -46.625 -23.844 1 51.22 456 SER A CA 1
ATOM 3573 C C . SER A 1 456 ? -11.797 -46.656 -23.141 1 51.22 456 SER A C 1
ATOM 3575 O O . SER A 1 456 ? -12.359 -47.719 -22.906 1 51.22 456 SER A O 1
ATOM 3577 N N . VAL A 1 457 ? -12.156 -45.656 -22.391 1 57.47 457 VAL A N 1
ATOM 3578 C CA . VAL A 1 457 ? -13.438 -45.562 -21.703 1 57.47 457 VAL A CA 1
ATOM 3579 C C . VAL A 1 457 ? -14.398 -44.719 -22.547 1 57.47 457 VAL A C 1
ATOM 3581 O O . VAL A 1 457 ? -14.039 -43.625 -23.016 1 57.47 457 VAL A O 1
ATOM 3584 N N . THR A 1 458 ? -15.508 -45.375 -23.234 1 58.03 458 THR A N 1
ATOM 3585 C CA . THR A 1 458 ? -16.547 -44.625 -23.922 1 58.03 458 THR A CA 1
ATOM 3586 C C . THR A 1 458 ? -17.75 -44.406 -23.016 1 58.03 458 THR A C 1
ATOM 3588 O O . THR A 1 458 ? -18.031 -45.25 -22.141 1 58.03 458 THR A O 1
ATOM 3591 N N . THR A 1 459 ? -18.141 -43.094 -22.828 1 61.81 459 THR A N 1
ATOM 3592 C CA . THR A 1 459 ? -19.344 -42.875 -22.031 1 61.81 459 THR A CA 1
ATOM 3593 C C . THR A 1 459 ? -20.406 -42.156 -22.844 1 61.81 459 THR A C 1
ATOM 3595 O O . THR A 1 459 ? -20.078 -41.344 -23.734 1 61.81 459 THR A O 1
ATOM 3598 N N . ASN A 1 460 ? -21.734 -42.562 -22.922 1 66.62 460 ASN A N 1
ATOM 3599 C CA . ASN A 1 460 ? -22.859 -41.844 -23.484 1 66.62 460 ASN A CA 1
ATOM 3600 C C . ASN A 1 460 ? -23.5 -40.906 -22.469 1 66.62 460 ASN A C 1
ATOM 3602 O O . ASN A 1 460 ? -24.656 -40.531 -22.594 1 66.62 460 ASN A O 1
ATOM 3606 N N . LYS A 1 461 ? -22.656 -40.5 -21.562 1 76.94 461 LYS A N 1
ATOM 3607 C CA . LYS A 1 461 ? -23.125 -39.594 -20.516 1 76.94 461 LYS A CA 1
ATOM 3608 C C . LYS A 1 461 ? -23.297 -38.188 -21.062 1 76.94 461 LYS A C 1
ATOM 3610 O O . LYS A 1 461 ? -22.484 -37.719 -21.844 1 76.94 461 LYS A O 1
ATOM 3615 N N . THR A 1 462 ? -24.484 -37.562 -20.844 1 84.62 462 THR A N 1
ATOM 3616 C CA . THR A 1 462 ? -24.734 -36.188 -21.219 1 84.62 462 THR A CA 1
ATOM 3617 C C . THR A 1 462 ? -24.922 -35.312 -19.969 1 84.62 462 THR A C 1
ATOM 3619 O O . THR A 1 462 ? -25.125 -35.844 -18.875 1 84.62 462 THR A O 1
ATOM 3622 N N . PHE A 1 463 ? -24.688 -34.031 -20.109 1 88.81 463 PHE A N 1
ATOM 3623 C CA . PHE A 1 463 ? -24.844 -33.094 -18.984 1 88.81 463 PHE A CA 1
ATOM 3624 C C . PHE A 1 463 ? -25.578 -31.844 -19.422 1 88.81 463 PHE A C 1
ATOM 3626 O O . PHE A 1 463 ? -25.766 -31.609 -20.609 1 88.81 463 PHE A O 1
ATOM 3633 N N . ASN A 1 464 ? -26.094 -31.156 -18.516 1 93 464 ASN A N 1
ATOM 3634 C CA . ASN A 1 464 ? -26.781 -29.891 -18.766 1 93 464 ASN A CA 1
ATOM 3635 C C . ASN A 1 464 ? -25.906 -28.703 -18.406 1 93 464 ASN A C 1
ATOM 3637 O O . ASN A 1 464 ? -25.516 -28.531 -17.234 1 93 464 ASN A O 1
ATOM 3641 N N . GLN A 1 465 ? -25.703 -27.828 -19.375 1 94.38 465 GLN A N 1
ATOM 3642 C CA . GLN A 1 465 ? -24.781 -26.703 -19.203 1 94.38 465 GLN A CA 1
ATOM 3643 C C . GLN A 1 465 ? -25.328 -25.672 -18.234 1 94.38 465 GLN A C 1
ATOM 3645 O O . GLN A 1 465 ? -24.594 -25.141 -17.391 1 94.38 465 GLN A O 1
ATOM 3650 N N . VAL A 1 466 ? -26.562 -25.422 -18.297 1 95.62 466 VAL A N 1
ATOM 3651 C CA . VAL A 1 466 ? -27.172 -24.406 -17.438 1 95.62 466 VAL A CA 1
ATOM 3652 C C . VAL A 1 466 ? -27.266 -24.906 -16 1 95.62 466 VAL A C 1
ATOM 3654 O O . VAL A 1 466 ? -27.016 -24.156 -15.055 1 95.62 466 VAL A O 1
ATOM 3657 N N . ALA A 1 467 ? -27.578 -26.188 -15.867 1 93.19 467 ALA A N 1
ATOM 3658 C CA . ALA A 1 467 ? -27.641 -26.781 -14.531 1 93.19 467 ALA A CA 1
ATOM 3659 C C . ALA A 1 467 ? -26.281 -26.766 -13.859 1 93.19 467 ALA A C 1
ATOM 3661 O O . ALA A 1 467 ? -26.188 -26.625 -12.641 1 93.19 467 ALA A O 1
ATOM 3662 N N . THR A 1 468 ? -25.25 -26.891 -14.648 1 93.25 468 THR A N 1
ATOM 3663 C CA . THR A 1 468 ? -23.891 -26.875 -14.133 1 93.25 468 THR A CA 1
ATOM 3664 C C . THR A 1 468 ? -23.547 -25.516 -13.531 1 93.25 468 THR A C 1
ATOM 3666 O O . THR A 1 468 ? -22.719 -25.422 -12.625 1 93.25 468 THR A O 1
ATOM 3669 N N . LEU A 1 469 ? -24.25 -24.484 -13.922 1 94.44 469 LEU A N 1
ATOM 3670 C CA . LEU A 1 469 ? -23.938 -23.141 -13.469 1 94.44 469 LEU A CA 1
ATOM 3671 C C . LEU A 1 469 ? -24.953 -22.672 -12.422 1 94.44 469 LEU A C 1
ATOM 3673 O O . LEU A 1 469 ? -24.641 -21.859 -11.562 1 94.44 469 LEU A O 1
ATOM 3677 N N . MET A 1 470 ? -26.156 -23.188 -12.477 1 91.38 470 MET A N 1
ATOM 3678 C CA . MET A 1 470 ? -27.203 -22.594 -11.656 1 91.38 470 MET A CA 1
ATOM 3679 C C . MET A 1 470 ? -27.656 -23.547 -10.555 1 91.38 470 MET A C 1
ATOM 3681 O O . MET A 1 470 ? -28.266 -23.141 -9.57 1 91.38 470 MET A O 1
ATOM 3685 N N . PHE A 1 471 ? -27.344 -24.906 -10.727 1 84.75 471 PHE A N 1
ATOM 3686 C CA . PHE A 1 471 ? -27.781 -25.875 -9.734 1 84.75 471 PHE A CA 1
ATOM 3687 C C . PHE A 1 471 ? -26.719 -26.078 -8.664 1 84.75 471 PHE A C 1
ATOM 3689 O O . PHE A 1 471 ? -26.703 -27.094 -7.969 1 84.75 471 PHE A O 1
ATOM 3696 N N . VAL A 1 472 ? -25.781 -25.172 -8.578 1 82.81 472 VAL A N 1
ATOM 3697 C CA . VAL A 1 472 ? -24.672 -25.234 -7.625 1 82.81 472 VAL A CA 1
ATOM 3698 C C . VAL A 1 472 ? -24.5 -23.875 -6.941 1 82.81 472 VAL A C 1
ATOM 3700 O O . VAL A 1 472 ? -25.219 -22.922 -7.242 1 82.81 472 VAL A O 1
ATOM 3703 N N . THR A 1 473 ? -23.656 -23.875 -5.945 1 84.5 473 THR A N 1
ATOM 3704 C CA . THR A 1 473 ? -23.344 -22.625 -5.273 1 84.5 473 THR A CA 1
ATOM 3705 C C . THR A 1 473 ? -22.578 -21.688 -6.199 1 84.5 473 THR A C 1
ATOM 3707 O O . THR A 1 473 ? -21.984 -22.125 -7.188 1 84.5 473 THR A O 1
ATOM 3710 N N . GLY A 1 474 ? -22.672 -20.406 -5.965 1 87.19 474 GLY A N 1
ATOM 3711 C CA . GLY A 1 474 ? -21.953 -19.422 -6.758 1 87.19 474 GLY A CA 1
ATOM 3712 C C . GLY A 1 474 ? -20.469 -19.703 -6.859 1 87.19 474 GLY A C 1
ATOM 3713 O O . GLY A 1 474 ? -19.859 -19.5 -7.918 1 87.19 474 GLY A O 1
ATOM 3714 N N . GLU A 1 475 ? -19.891 -20.219 -5.848 1 87.56 475 GLU A N 1
ATOM 3715 C CA . GLU A 1 475 ? -18.469 -20.516 -5.828 1 87.56 475 GLU A CA 1
ATOM 3716 C C . GLU A 1 475 ? -18.125 -21.672 -6.758 1 87.56 475 GLU A C 1
ATOM 3718 O O . GLU A 1 475 ? -17.125 -21.641 -7.461 1 87.56 475 GLU A O 1
ATOM 3723 N N . GLU A 1 476 ? -18.953 -22.672 -6.789 1 88.44 476 GLU A N 1
ATOM 3724 C CA . GLU A 1 476 ? -18.734 -23.828 -7.664 1 88.44 476 GLU A CA 1
ATOM 3725 C C . GLU A 1 476 ? -18.938 -23.438 -9.133 1 88.44 476 GLU A C 1
ATOM 3727 O O . GLU A 1 476 ? -18.234 -23.953 -10.008 1 88.44 476 GLU A O 1
ATOM 3732 N N . ALA A 1 477 ? -19.891 -22.609 -9.305 1 92.62 477 ALA A N 1
ATOM 3733 C CA . ALA A 1 477 ? -20.109 -22.141 -10.664 1 92.62 477 ALA A CA 1
ATOM 3734 C C . ALA A 1 477 ? -18.875 -21.406 -11.195 1 92.62 477 ALA A C 1
ATOM 3736 O O . ALA A 1 477 ? -18.5 -21.578 -12.359 1 92.62 477 ALA A O 1
ATOM 3737 N N . ILE A 1 478 ? -18.281 -20.609 -10.352 1 93.69 478 ILE A N 1
ATOM 3738 C CA . ILE A 1 478 ? -17.094 -19.859 -10.734 1 93.69 478 ILE A CA 1
ATOM 3739 C C . ILE A 1 478 ? -15.945 -20.828 -11.031 1 93.69 478 ILE A C 1
ATOM 3741 O O . ILE A 1 478 ? -15.18 -20.625 -11.977 1 93.69 478 ILE A O 1
ATOM 3745 N N . HIS A 1 479 ? -15.891 -21.891 -10.312 1 90.19 479 HIS A N 1
ATOM 3746 C CA . HIS A 1 479 ? -14.859 -22.906 -10.547 1 90.19 479 HIS A CA 1
ATOM 3747 C C . HIS A 1 479 ? -15.008 -23.547 -11.922 1 90.19 479 HIS A C 1
ATOM 3749 O O . HIS A 1 479 ? -14.008 -23.766 -12.609 1 90.19 479 HIS A O 1
ATOM 3755 N N . HIS A 1 480 ? -16.234 -23.812 -12.25 1 91.56 480 HIS A N 1
ATOM 3756 C CA . HIS A 1 480 ? -16.484 -24.406 -13.555 1 91.56 480 HIS A CA 1
ATOM 3757 C C . HIS A 1 480 ? -16.156 -23.438 -14.68 1 91.56 480 HIS A C 1
ATOM 3759 O O . HIS A 1 480 ? -15.672 -23.844 -15.742 1 91.56 480 HIS A O 1
ATOM 3765 N N . LEU A 1 481 ? -16.375 -22.234 -14.391 1 94.88 481 LEU A N 1
ATOM 3766 C CA . LEU A 1 481 ? -16.125 -21.234 -15.43 1 94.88 481 LEU A CA 1
ATOM 3767 C C . LEU A 1 481 ? -14.625 -21 -15.594 1 94.88 481 LEU A C 1
ATOM 3769 O O . LEU A 1 481 ? -14.156 -20.719 -16.703 1 94.88 481 LEU A O 1
ATOM 3773 N N . PHE A 1 482 ? -13.836 -21.109 -14.516 1 92.06 482 PHE A N 1
ATOM 3774 C CA . PHE A 1 482 ? -12.406 -20.828 -14.523 1 92.06 482 PHE A CA 1
ATOM 3775 C C . PHE A 1 482 ? -11.633 -22.047 -15.031 1 92.06 482 PHE A C 1
ATOM 3777 O O . PHE A 1 482 ? -10.438 -21.938 -15.328 1 92.06 482 PHE A O 1
ATOM 3784 N N . SER A 1 483 ? -12.32 -23.188 -15.18 1 88.88 483 SER A N 1
ATOM 3785 C CA . SER A 1 483 ? -11.633 -24.422 -15.555 1 88.88 483 SER A CA 1
ATOM 3786 C C . SER A 1 483 ? -10.938 -24.266 -16.906 1 88.88 483 SER A C 1
ATOM 3788 O O . SER A 1 483 ? -11.523 -23.766 -17.859 1 88.88 483 SER A O 1
ATOM 3790 N N . ARG A 1 484 ? -9.664 -24.734 -16.875 1 87.25 484 ARG A N 1
ATOM 3791 C CA . ARG A 1 484 ? -8.844 -24.625 -18.078 1 87.25 484 ARG A CA 1
ATOM 3792 C C . ARG A 1 484 ? -9 -25.844 -18.969 1 87.25 484 ARG A C 1
ATOM 3794 O O . ARG A 1 484 ? -9.391 -26.922 -18.5 1 87.25 484 ARG A O 1
ATOM 3801 N N . GLU A 1 485 ? -8.812 -25.672 -20.203 1 84.56 485 GLU A N 1
ATOM 3802 C CA . GLU A 1 485 ? -8.828 -26.75 -21.188 1 84.56 485 GLU A CA 1
ATOM 3803 C C . GLU A 1 485 ? -10.227 -27.359 -21.312 1 84.56 485 GLU A C 1
ATOM 3805 O O . GLU A 1 485 ? -10.367 -28.578 -21.469 1 84.56 485 GLU A O 1
ATOM 3810 N N . THR A 1 486 ? -11.242 -26.547 -21.047 1 87.62 486 THR A N 1
ATOM 3811 C CA . THR A 1 486 ? -12.641 -26.922 -21.234 1 87.62 486 THR A CA 1
ATOM 3812 C C . THR A 1 486 ? -13.305 -26.047 -22.281 1 87.62 486 THR A C 1
ATOM 3814 O O . THR A 1 486 ? -14.305 -25.391 -22 1 87.62 486 THR A O 1
ATOM 3817 N N . HIS A 1 487 ? -12.867 -26.125 -23.422 1 86.19 487 HIS A N 1
ATOM 3818 C CA . HIS A 1 487 ? -13.211 -25.203 -24.5 1 86.19 487 HIS A CA 1
ATOM 3819 C C . HIS A 1 487 ? -14.672 -25.359 -24.906 1 86.19 487 HIS A C 1
ATOM 3821 O O . HIS A 1 487 ? -15.336 -24.375 -25.25 1 86.19 487 HIS A O 1
ATOM 3827 N N . HIS A 1 488 ? -15.164 -26.578 -24.812 1 82.38 488 HIS A N 1
ATOM 3828 C CA . HIS A 1 488 ? -16.516 -26.797 -25.344 1 82.38 488 HIS A CA 1
ATOM 3829 C C . HIS A 1 488 ? -17.469 -27.219 -24.234 1 82.38 488 HIS A C 1
ATOM 3831 O O . HIS A 1 488 ? -18.484 -27.859 -24.5 1 82.38 488 HIS A O 1
ATOM 3837 N N . GLU A 1 489 ? -17.047 -26.938 -23.062 1 88.31 489 GLU A N 1
ATOM 3838 C CA . GLU A 1 489 ? -17.906 -27.281 -21.938 1 88.31 489 GLU A CA 1
ATOM 3839 C C . GLU A 1 489 ? -19.188 -26.453 -21.938 1 88.31 489 GLU A C 1
ATOM 3841 O O . GLU A 1 489 ? -20.25 -26.922 -21.531 1 88.31 489 GLU A O 1
ATOM 3846 N N . PHE A 1 490 ? -19.062 -25.219 -22.375 1 93.94 490 PHE A N 1
ATOM 3847 C CA . PHE A 1 490 ? -20.203 -24.328 -22.406 1 93.94 490 PHE A CA 1
ATOM 3848 C C . PHE A 1 490 ? -20.391 -23.75 -23.797 1 93.94 490 PHE A C 1
ATOM 3850 O O . PHE A 1 490 ? -19.422 -23.469 -24.5 1 93.94 490 PHE A O 1
ATOM 3857 N N . SER A 1 491 ? -21.656 -23.625 -24.219 1 94.31 491 SER A N 1
ATOM 3858 C CA . SER A 1 491 ? -22 -23.016 -25.5 1 94.31 491 SER A CA 1
ATOM 3859 C C . SER A 1 491 ? -22.531 -21.594 -25.297 1 94.31 491 SER A C 1
ATOM 3861 O O . SER A 1 491 ? -22.672 -21.125 -24.172 1 94.31 491 SER A O 1
ATOM 3863 N N . TYR A 1 492 ? -22.781 -20.828 -26.359 1 96.12 492 TYR A N 1
ATOM 3864 C CA . TYR A 1 492 ? -23.172 -19.422 -26.312 1 96.12 492 TYR A CA 1
ATOM 3865 C C . TYR A 1 492 ? -24.547 -19.266 -25.672 1 96.12 492 TYR A C 1
ATOM 3867 O O . TYR A 1 492 ? -24.734 -18.391 -24.812 1 96.12 492 TYR A O 1
ATOM 3875 N N . GLY A 1 493 ? -25.5 -20.062 -26 1 95.69 493 GLY A N 1
ATOM 3876 C CA . GLY A 1 493 ? -26.875 -19.938 -25.531 1 95.69 493 GLY A CA 1
ATOM 3877 C C . GLY A 1 493 ? -26.984 -19.953 -24.016 1 95.69 493 GLY A C 1
ATOM 3878 O O . GLY A 1 493 ? -27.469 -18.984 -23.422 1 95.69 493 GLY A O 1
ATOM 3879 N N . PRO A 1 494 ? -26.531 -21.047 -23.422 1 96.31 494 PRO A N 1
ATOM 3880 C CA . PRO A 1 494 ? -26.578 -21.125 -21.969 1 96.31 494 PRO A CA 1
ATOM 3881 C C . PRO A 1 494 ? -25.828 -19.969 -21.297 1 96.31 494 PRO A C 1
ATOM 3883 O O . PRO A 1 494 ? -26.312 -19.422 -20.297 1 96.31 494 PRO A O 1
ATOM 3886 N N . LEU A 1 495 ? -24.672 -19.562 -21.781 1 97.81 495 LEU A N 1
ATOM 3887 C CA . LEU A 1 495 ? -23.875 -18.5 -21.172 1 97.81 495 LEU A CA 1
ATOM 3888 C C . LEU A 1 495 ? -24.625 -17.172 -21.234 1 97.81 495 LEU A C 1
ATOM 3890 O O . LEU A 1 495 ? -24.672 -16.438 -20.234 1 97.81 495 LEU A O 1
ATOM 3894 N N . PHE A 1 496 ? -25.219 -16.844 -22.328 1 97.88 496 PHE A N 1
ATOM 3895 C CA . PHE A 1 496 ? -25.953 -15.602 -22.453 1 97.88 496 PHE A CA 1
ATOM 3896 C C . PHE A 1 496 ? -27.203 -15.609 -21.562 1 97.88 496 PHE A C 1
ATOM 3898 O O . PHE A 1 496 ? -27.547 -14.586 -20.969 1 97.88 496 PHE A O 1
ATOM 3905 N N . ALA A 1 497 ? -27.844 -16.719 -21.5 1 97.19 497 ALA A N 1
ATOM 3906 C CA . ALA A 1 497 ? -29.047 -16.828 -20.688 1 97.19 497 ALA A CA 1
ATOM 3907 C C . ALA A 1 497 ? -28.734 -16.641 -19.203 1 97.19 497 ALA A C 1
ATOM 3909 O O . ALA A 1 497 ? -29.406 -15.859 -18.516 1 97.19 497 ALA A O 1
ATOM 3910 N N . VAL A 1 498 ? -27.734 -17.328 -18.75 1 97.62 498 VAL A N 1
ATOM 3911 C CA . VAL A 1 498 ? -27.359 -17.234 -17.344 1 97.62 498 VAL A CA 1
ATOM 3912 C C . VAL A 1 498 ? -26.859 -15.828 -17.031 1 97.62 498 VAL A C 1
ATOM 3914 O O . VAL A 1 498 ? -27.141 -15.273 -15.969 1 97.62 498 VAL A O 1
ATOM 3917 N N . LEU A 1 499 ? -26.062 -15.195 -17.906 1 98.19 499 LEU A N 1
ATOM 3918 C CA . LEU A 1 499 ? -25.531 -13.844 -17.719 1 98.19 499 LEU A CA 1
ATOM 3919 C C . LEU A 1 499 ? -26.672 -12.836 -17.547 1 98.19 499 LEU A C 1
ATOM 3921 O O . LEU A 1 499 ? -26.656 -12.031 -16.609 1 98.19 499 LEU A O 1
ATOM 3925 N N . ALA A 1 500 ? -27.625 -12.914 -18.375 1 97.38 500 ALA A N 1
ATOM 3926 C CA . ALA A 1 500 ? -28.734 -11.961 -18.328 1 97.38 500 ALA A CA 1
ATOM 3927 C C . ALA A 1 500 ? -29.562 -12.125 -17.062 1 97.38 500 ALA A C 1
ATOM 3929 O O . ALA A 1 500 ? -29.844 -11.141 -16.375 1 97.38 500 ALA A O 1
ATOM 3930 N N . ILE A 1 501 ? -29.906 -13.305 -16.734 1 96.56 501 ILE A N 1
ATOM 3931 C CA . ILE A 1 501 ? -30.766 -13.562 -15.586 1 96.56 501 ILE A CA 1
ATOM 3932 C C . ILE A 1 501 ? -30.016 -13.258 -14.297 1 96.56 501 ILE A C 1
ATOM 3934 O O . ILE A 1 501 ? -30.531 -12.57 -13.414 1 96.56 501 ILE A O 1
ATOM 3938 N N . TYR A 1 502 ? -28.781 -13.773 -14.25 1 96.88 502 TYR A N 1
ATOM 3939 C CA . TYR A 1 502 ? -28 -13.578 -13.039 1 96.88 502 TYR A CA 1
ATOM 3940 C C . TYR A 1 502 ? -27.656 -12.109 -12.844 1 96.88 502 TYR A C 1
ATOM 3942 O O . TYR A 1 502 ? -27.625 -11.617 -11.711 1 96.88 502 TYR A O 1
ATOM 3950 N N . PHE A 1 503 ? -27.328 -11.352 -13.867 1 97.94 503 PHE A N 1
ATOM 3951 C CA . PHE A 1 503 ? -27.031 -9.93 -13.805 1 97.94 503 PHE A CA 1
ATOM 3952 C C . PHE A 1 503 ? -28.188 -9.148 -13.203 1 97.94 503 PHE A C 1
ATOM 3954 O O . PHE A 1 503 ? -28 -8.352 -12.281 1 97.94 503 PHE A O 1
ATOM 3961 N N . PHE A 1 504 ? -29.344 -9.445 -13.602 1 96.81 504 PHE A N 1
ATOM 3962 C CA . PHE A 1 504 ? -30.516 -8.711 -13.156 1 96.81 504 PHE A CA 1
ATOM 3963 C C . PHE A 1 504 ? -30.891 -9.102 -11.727 1 96.81 504 PHE A C 1
ATOM 3965 O O . PHE A 1 504 ? -31.219 -8.234 -10.914 1 96.81 504 PHE A O 1
ATOM 3972 N N . LEU A 1 505 ? -30.828 -10.359 -11.445 1 97.06 505 LEU A N 1
ATOM 3973 C CA . LEU A 1 505 ? -31.188 -10.812 -10.109 1 97.06 505 LEU A CA 1
ATOM 3974 C C . LEU A 1 505 ? -30.188 -10.32 -9.07 1 97.06 505 LEU A C 1
ATOM 3976 O O . LEU A 1 505 ? -30.562 -9.945 -7.961 1 97.06 505 LEU A O 1
ATOM 3980 N N . ALA A 1 506 ? -28.906 -10.344 -9.484 1 97.06 506 ALA A N 1
ATOM 3981 C CA . ALA A 1 506 ? -27.875 -9.844 -8.578 1 97.06 506 ALA A CA 1
ATOM 3982 C C . ALA A 1 506 ? -28.031 -8.344 -8.344 1 97.06 506 ALA A C 1
ATOM 3984 O O . ALA A 1 506 ? -27.891 -7.871 -7.211 1 97.06 506 ALA A O 1
ATOM 3985 N N . CYS A 1 507 ? -28.328 -7.629 -9.344 1 96.44 507 CYS A N 1
ATOM 3986 C CA . CYS A 1 507 ? -28.531 -6.188 -9.25 1 96.44 507 CYS A CA 1
ATOM 3987 C C . CYS A 1 507 ? -29.719 -5.863 -8.359 1 96.44 507 CYS A C 1
ATOM 3989 O O . CYS A 1 507 ? -29.688 -4.914 -7.578 1 96.44 507 CYS A O 1
ATOM 3991 N N . TRP A 1 508 ? -30.734 -6.676 -8.492 1 96 508 TRP A N 1
ATOM 3992 C CA . TRP A 1 508 ? -31.969 -6.469 -7.734 1 96 508 TRP A CA 1
ATOM 3993 C C . TRP A 1 508 ? -31.766 -6.82 -6.266 1 96 508 TRP A C 1
ATOM 3995 O O . TRP A 1 508 ? -32.281 -6.133 -5.379 1 96 508 TRP A O 1
ATOM 4005 N N . THR A 1 509 ? -31.031 -7.82 -5.984 1 96.38 509 THR A N 1
ATOM 4006 C CA . THR A 1 509 ? -30.828 -8.289 -4.613 1 96.38 509 THR A CA 1
ATOM 4007 C C . THR A 1 509 ? -29.922 -7.336 -3.846 1 96.38 509 THR A C 1
ATOM 4009 O O . THR A 1 509 ? -30.047 -7.188 -2.629 1 96.38 509 THR A O 1
ATOM 4012 N N . ALA A 1 510 ? -29.062 -6.676 -4.582 1 93.25 510 ALA A N 1
ATOM 4013 C CA . ALA A 1 510 ? -28.109 -5.77 -3.945 1 93.25 510 ALA A CA 1
ATOM 4014 C C . ALA A 1 510 ? -28.828 -4.609 -3.262 1 93.25 510 ALA A C 1
ATOM 4016 O O . ALA A 1 510 ? -29.578 -3.875 -3.9 1 93.25 510 ALA A O 1
ATOM 4017 N N . GLY A 1 511 ? -28.703 -4.449 -1.987 1 89.06 511 GLY A N 1
ATOM 4018 C CA . GLY A 1 511 ? -29.297 -3.355 -1.236 1 89.06 511 GLY A CA 1
ATOM 4019 C C . GLY A 1 511 ? -30.609 -3.73 -0.567 1 89.06 511 GLY A C 1
ATOM 4020 O O . GLY A 1 511 ? -31.234 -2.895 0.08 1 89.06 511 GLY A O 1
ATOM 4021 N N . SER A 1 512 ? -31.031 -4.953 -0.719 1 93.5 512 SER A N 1
ATOM 4022 C CA . SER A 1 512 ? -32.25 -5.418 -0.063 1 93.5 512 SER A CA 1
ATOM 4023 C C . SER A 1 512 ? -32.062 -5.574 1.439 1 93.5 512 SER A C 1
ATOM 4025 O O . SER A 1 512 ? -30.938 -5.379 1.943 1 93.5 512 SER A O 1
ATOM 4027 N N . ALA A 1 513 ? -33.156 -5.844 2.127 1 94.75 513 ALA A N 1
ATOM 4028 C CA . ALA A 1 513 ? -33.125 -5.883 3.586 1 94.75 513 ALA A CA 1
ATOM 4029 C C . ALA A 1 513 ? -32.594 -7.223 4.09 1 94.75 513 ALA A C 1
ATOM 4031 O O . ALA A 1 513 ? -33.25 -7.91 4.863 1 94.75 513 ALA A O 1
ATOM 4032 N N . ILE A 1 514 ? -31.5 -7.59 3.652 1 96.38 514 ILE A N 1
ATOM 4033 C CA . ILE A 1 514 ? -30.797 -8.797 4.078 1 96.38 514 ILE A CA 1
ATOM 4034 C C . ILE A 1 514 ? -29.281 -8.562 4.02 1 96.38 514 ILE A C 1
ATOM 4036 O O . ILE A 1 514 ? -28.812 -7.688 3.287 1 96.38 514 ILE A O 1
ATOM 4040 N N . SER A 1 515 ? -28.547 -9.156 4.906 1 96.69 515 SER A N 1
ATOM 4041 C CA . SER A 1 515 ? -27.094 -9.023 4.898 1 96.69 515 SER A CA 1
ATOM 4042 C C . SER A 1 515 ? -26.484 -9.797 3.74 1 96.69 515 SER A C 1
ATOM 4044 O O . SER A 1 515 ? -26.484 -11.031 3.734 1 96.69 515 SER A O 1
ATOM 4046 N N . SER A 1 516 ? -26.016 -9.039 2.762 1 95.06 516 SER A N 1
ATOM 4047 C CA . SER A 1 516 ? -25.5 -9.695 1.563 1 95.06 516 SER A CA 1
ATOM 4048 C C . SER A 1 516 ? -24.312 -8.938 0.973 1 95.06 516 SER A C 1
ATOM 4050 O O . SER A 1 516 ? -24.203 -7.723 1.139 1 95.06 516 SER A O 1
ATOM 4052 N N . GLY A 1 517 ? -23.391 -9.664 0.37 1 94.06 517 GLY A N 1
ATOM 4053 C CA . GLY A 1 517 ? -22.266 -9.109 -0.348 1 94.06 517 GLY A CA 1
ATOM 4054 C C . GLY A 1 517 ? -22.375 -9.266 -1.854 1 94.06 517 GLY A C 1
ATOM 4055 O O . GLY A 1 517 ? -23.156 -10.078 -2.342 1 94.06 517 GLY A O 1
ATOM 4056 N N . LEU A 1 518 ? -21.547 -8.492 -2.57 1 94.75 518 LEU A N 1
ATOM 4057 C CA . LEU A 1 518 ? -21.703 -8.453 -4.02 1 94.75 518 LEU A CA 1
ATOM 4058 C C . LEU A 1 518 ? -20.469 -9.016 -4.715 1 94.75 518 LEU A C 1
ATOM 4060 O O . LEU A 1 518 ? -20.406 -9.07 -5.945 1 94.75 518 LEU A O 1
ATOM 4064 N N . VAL A 1 519 ? -19.516 -9.523 -4.004 1 93 519 VAL A N 1
ATOM 4065 C CA . VAL A 1 519 ? -18.25 -9.914 -4.617 1 93 519 VAL A CA 1
ATOM 4066 C C . VAL A 1 519 ? -18.438 -11.172 -5.465 1 93 519 VAL A C 1
ATOM 4068 O O . VAL A 1 519 ? -18.016 -11.219 -6.621 1 93 519 VAL A O 1
ATOM 4071 N N . VAL A 1 520 ? -19.109 -12.203 -4.934 1 93.94 520 VAL A N 1
ATOM 4072 C CA . VAL A 1 520 ? -19.328 -13.445 -5.664 1 93.94 520 VAL A CA 1
ATOM 4073 C C . VAL A 1 520 ? -20.125 -13.156 -6.938 1 93.94 520 VAL A C 1
ATOM 4075 O O . VAL A 1 520 ? -19.734 -13.578 -8.031 1 93.94 520 VAL A O 1
ATOM 4078 N N . PRO A 1 521 ? -21.125 -12.398 -6.832 1 96.12 521 PRO A N 1
ATOM 4079 C CA . PRO A 1 521 ? -21.859 -12.07 -8.055 1 96.12 521 PRO A CA 1
ATOM 4080 C C . PRO A 1 521 ? -21.016 -11.297 -9.062 1 96.12 521 PRO A C 1
ATOM 4082 O O . PRO A 1 521 ? -21.141 -11.516 -10.273 1 96.12 521 PRO A O 1
ATOM 4085 N N . MET A 1 522 ? -20.172 -10.398 -8.578 1 97.19 522 MET A N 1
ATOM 4086 C CA . MET A 1 522 ? -19.312 -9.641 -9.492 1 97.19 522 MET A CA 1
ATOM 4087 C C . MET A 1 522 ? -18.359 -10.562 -10.234 1 97.19 522 MET A C 1
ATOM 4089 O O . MET A 1 522 ? -18.172 -10.422 -11.445 1 97.19 522 MET A O 1
ATOM 4093 N N . VAL A 1 523 ? -17.828 -11.477 -9.516 1 96.5 523 VAL A N 1
ATOM 4094 C CA . VAL A 1 523 ? -16.875 -12.406 -10.125 1 96.5 523 VAL A CA 1
ATOM 4095 C C . VAL A 1 523 ? -17.609 -13.32 -11.109 1 96.5 523 VAL A C 1
ATOM 4097 O O . VAL A 1 523 ? -17.109 -13.586 -12.203 1 96.5 523 VAL A O 1
ATOM 4100 N N . LEU A 1 524 ? -18.812 -13.773 -10.734 1 97.38 524 LEU A N 1
ATOM 4101 C CA . LEU A 1 524 ? -19.578 -14.688 -11.578 1 97.38 524 LEU A CA 1
ATOM 4102 C C . LEU A 1 524 ? -20.016 -14 -12.867 1 97.38 524 LEU A C 1
ATOM 4104 O O . LEU A 1 524 ? -19.875 -14.555 -13.961 1 97.38 524 LEU A O 1
ATOM 4108 N N . ILE A 1 525 ? -20.516 -12.828 -12.789 1 98.31 525 ILE A N 1
ATOM 4109 C CA . ILE A 1 525 ? -20.953 -12.07 -13.953 1 98.31 525 ILE A CA 1
ATOM 4110 C C . ILE A 1 525 ? -19.766 -11.836 -14.891 1 98.31 525 ILE A C 1
ATOM 4112 O O . ILE A 1 525 ? -19.875 -12.055 -16.109 1 98.31 525 ILE A O 1
ATOM 4116 N N . GLY A 1 526 ? -18.703 -11.406 -14.297 1 98.62 526 GLY A N 1
ATOM 4117 C CA . GLY A 1 526 ? -17.5 -11.188 -15.094 1 98.62 526 GLY A CA 1
ATOM 4118 C C . GLY A 1 526 ? -16.984 -12.453 -15.758 1 98.62 526 GLY A C 1
ATOM 4119 O O . GLY A 1 526 ? -16.547 -12.422 -16.906 1 98.62 526 GLY A O 1
ATOM 4120 N N . ALA A 1 527 ? -17.047 -13.539 -15.039 1 98.19 527 ALA A N 1
ATOM 4121 C CA . ALA A 1 527 ? -16.594 -14.82 -15.578 1 98.19 527 ALA A CA 1
ATOM 4122 C C . ALA A 1 527 ? -17.453 -15.266 -16.75 1 98.19 527 ALA A C 1
ATOM 4124 O O . ALA A 1 527 ? -16.953 -15.859 -17.703 1 98.19 527 ALA A O 1
ATOM 4125 N N . LEU A 1 528 ? -18.734 -14.969 -16.719 1 98.38 528 LEU A N 1
ATOM 4126 C CA . LEU A 1 528 ? -19.672 -15.375 -17.766 1 98.38 528 LEU A CA 1
ATOM 4127 C C . LEU A 1 528 ? -19.359 -14.656 -19.078 1 98.38 528 LEU A C 1
ATOM 4129 O O . LEU A 1 528 ? -19.156 -15.305 -20.109 1 98.38 528 LEU A O 1
ATOM 4133 N N . TYR A 1 529 ? -19.281 -13.352 -19.062 1 98.25 529 TYR A N 1
ATOM 4134 C CA . TYR A 1 529 ? -19 -12.695 -20.328 1 98.25 529 TYR A CA 1
ATOM 4135 C C . TYR A 1 529 ? -17.547 -12.891 -20.734 1 98.25 529 TYR A C 1
ATOM 4137 O O . TYR A 1 529 ? -17.203 -12.828 -21.922 1 98.25 529 TYR A O 1
ATOM 4145 N N . GLY A 1 530 ? -16.641 -13.07 -19.734 1 98.31 530 GLY A N 1
ATOM 4146 C CA . GLY A 1 530 ? -15.289 -13.453 -20.094 1 98.31 530 GLY A CA 1
ATOM 4147 C C . GLY A 1 530 ? -15.219 -14.766 -20.844 1 98.31 530 GLY A C 1
ATOM 4148 O O . GLY A 1 530 ? -14.469 -14.883 -21.828 1 98.31 530 GLY A O 1
ATOM 4149 N N . ARG A 1 531 ? -16.016 -15.75 -20.406 1 97.75 531 ARG A N 1
ATOM 4150 C CA . ARG A 1 531 ? -16.062 -17.047 -21.078 1 97.75 531 ARG A CA 1
ATOM 4151 C C . ARG A 1 531 ? -16.656 -16.906 -22.469 1 97.75 531 ARG A C 1
ATOM 4153 O O . ARG A 1 531 ? -16.25 -17.625 -23.391 1 97.75 531 ARG A O 1
ATOM 4160 N N . ILE A 1 532 ? -17.578 -16.031 -22.656 1 97.88 532 ILE A N 1
ATOM 4161 C CA . ILE A 1 532 ? -18.203 -15.797 -23.953 1 97.88 532 ILE A CA 1
ATOM 4162 C C . ILE A 1 532 ? -17.156 -15.266 -24.938 1 97.88 532 ILE A C 1
ATOM 4164 O O . ILE A 1 532 ? -17.078 -15.719 -26.078 1 97.88 532 ILE A O 1
ATOM 4168 N N . ILE A 1 533 ? -16.375 -14.328 -24.469 1 97.12 533 ILE A N 1
ATOM 4169 C CA . ILE A 1 533 ? -15.328 -13.781 -25.312 1 97.12 533 ILE A CA 1
ATOM 4170 C C . ILE A 1 533 ? -14.289 -14.852 -25.609 1 97.12 533 ILE A C 1
ATOM 4172 O O . ILE A 1 533 ? -13.773 -14.938 -26.734 1 97.12 533 ILE A O 1
ATOM 4176 N N . GLY A 1 534 ? -13.969 -15.625 -24.578 1 95.38 534 GLY A N 1
ATOM 4177 C CA . GLY A 1 534 ? -13.055 -16.734 -24.812 1 95.38 534 GLY A CA 1
ATOM 4178 C C . GLY A 1 534 ? -13.586 -17.734 -25.828 1 95.38 534 GLY A C 1
ATOM 4179 O O . GLY A 1 534 ? -12.836 -18.203 -26.688 1 95.38 534 GLY A O 1
ATOM 4180 N N . LEU A 1 535 ? -14.867 -18.031 -25.766 1 94.94 535 LEU A N 1
ATOM 4181 C CA . LEU A 1 535 ? -15.508 -18.938 -26.703 1 94.94 535 LEU A CA 1
ATOM 4182 C C . LEU A 1 535 ? -15.523 -18.359 -28.109 1 94.94 535 LEU A C 1
ATOM 4184 O O . LEU A 1 535 ? -15.375 -19.094 -29.094 1 94.94 535 LEU A O 1
ATOM 4188 N N . SER A 1 536 ? -15.68 -17.109 -28.219 1 94.69 536 SER A N 1
ATOM 4189 C CA . SER A 1 536 ? -15.672 -16.453 -29.516 1 94.69 536 SER A CA 1
ATOM 4190 C C . SER A 1 536 ? -14.305 -16.578 -30.188 1 94.69 536 SER A C 1
ATOM 4192 O O . SER A 1 536 ? -14.219 -16.703 -31.406 1 94.69 536 SER A O 1
ATOM 4194 N N . MET A 1 537 ? -13.328 -16.547 -29.391 1 92.12 537 MET A N 1
ATOM 4195 C CA . MET A 1 537 ? -11.984 -16.719 -29.953 1 92.12 537 MET A CA 1
ATOM 4196 C C . MET A 1 537 ? -11.789 -18.141 -30.469 1 92.12 537 MET A C 1
ATOM 4198 O O . MET A 1 537 ? -11.18 -18.344 -31.516 1 92.12 537 MET A O 1
ATOM 4202 N N . VAL A 1 538 ? -12.32 -19.047 -29.688 1 88.75 538 VAL A N 1
ATOM 4203 C CA . VAL A 1 538 ? -12.211 -20.453 -30.078 1 88.75 538 VAL A CA 1
ATOM 4204 C C . VAL A 1 538 ? -13.023 -20.703 -31.344 1 88.75 538 VAL A C 1
ATOM 4206 O O . VAL A 1 538 ? -12.602 -21.453 -32.219 1 88.75 538 VAL A O 1
ATOM 4209 N N . SER A 1 539 ? -14.164 -20.109 -31.453 1 90 539 SER A N 1
ATOM 4210 C CA . SER A 1 539 ? -15.031 -20.297 -32.594 1 90 539 SER A CA 1
ATOM 4211 C C . SER A 1 539 ? -14.422 -19.656 -33.844 1 90 539 SER A C 1
ATOM 4213 O O . SER A 1 539 ? -14.578 -20.172 -34.969 1 90 539 SER A O 1
ATOM 4215 N N . MET A 1 540 ? -13.719 -18.641 -33.625 1 89.31 540 MET A N 1
ATOM 4216 C CA . MET A 1 540 ? -13.156 -17.906 -34.781 1 89.31 540 MET A CA 1
ATOM 4217 C C . MET A 1 540 ? -11.844 -18.531 -35.219 1 89.31 540 MET A C 1
ATOM 4219 O O . MET A 1 540 ? -11.555 -18.609 -36.406 1 89.31 540 MET A O 1
ATOM 4223 N N . PHE A 1 541 ? -11.055 -19.031 -34.25 1 86.31 541 PHE A N 1
ATOM 4224 C CA . PHE A 1 541 ? -9.695 -19.406 -34.594 1 86.31 541 PHE A CA 1
ATOM 4225 C C . PHE A 1 541 ? -9.453 -20.891 -34.344 1 86.31 541 PHE A C 1
ATOM 4227 O O . PHE A 1 541 ? -8.406 -21.422 -34.688 1 86.31 541 PHE A O 1
ATOM 4234 N N . GLY A 1 542 ? -10.352 -21.594 -33.719 1 80.94 542 GLY A N 1
ATOM 4235 C CA . GLY A 1 542 ? -10.234 -23.016 -33.469 1 80.94 542 GLY A CA 1
ATOM 4236 C C . GLY A 1 542 ? -9.516 -23.344 -32.156 1 80.94 542 GLY A C 1
ATOM 4237 O O . GLY A 1 542 ? -9.055 -22.438 -31.469 1 80.94 542 GLY A O 1
ATOM 4238 N N . VAL A 1 543 ? -9.562 -24.656 -31.797 1 78.88 543 VAL A N 1
ATOM 4239 C CA . VAL A 1 543 ? -8.93 -25.125 -30.562 1 78.88 543 VAL A CA 1
ATOM 4240 C C . VAL A 1 543 ? -7.516 -25.609 -30.859 1 78.88 543 VAL A C 1
ATOM 4242 O O . VAL A 1 543 ? -7.285 -26.281 -31.859 1 78.88 543 VAL A O 1
ATOM 4245 N N . MET A 1 544 ? -6.586 -24.984 -30.188 1 72 544 MET A N 1
ATOM 4246 C CA . MET A 1 544 ? -5.215 -25.453 -30.359 1 72 544 MET A CA 1
ATOM 4247 C C . MET A 1 544 ? -4.645 -25.969 -29.047 1 72 544 MET A C 1
ATOM 4249 O O . MET A 1 544 ? -4.652 -25.266 -28.047 1 72 544 MET A O 1
ATOM 4253 N N . ASP A 1 545 ? -4.332 -27.25 -29.016 1 70.56 545 ASP A N 1
ATOM 4254 C CA . ASP A 1 545 ? -3.744 -27.891 -27.844 1 70.56 545 ASP A CA 1
ATOM 4255 C C . ASP A 1 545 ? -2.305 -27.422 -27.625 1 70.56 545 ASP A C 1
ATOM 4257 O O . ASP A 1 545 ? -1.573 -27.188 -28.594 1 70.56 545 ASP A O 1
ATOM 4261 N N . LYS A 1 546 ? -1.937 -27.219 -26.438 1 70.94 546 LYS A N 1
ATOM 4262 C CA . LYS A 1 546 ? -0.595 -26.797 -26.047 1 70.94 546 LYS A CA 1
ATOM 4263 C C . LYS A 1 546 ? 0.467 -27.719 -26.625 1 70.94 546 LYS A C 1
ATOM 4265 O O . LYS A 1 546 ? 1.564 -27.281 -26.969 1 70.94 546 LYS A O 1
ATOM 4270 N N . SER A 1 547 ? 0.108 -28.984 -26.812 1 65.94 547 SER A N 1
ATOM 4271 C CA . SER A 1 547 ? 1.069 -29.984 -27.266 1 65.94 547 SER A CA 1
ATOM 4272 C C . SER A 1 547 ? 1.316 -29.875 -28.766 1 65.94 547 SER A C 1
ATOM 4274 O O . SER A 1 547 ? 2.383 -30.266 -29.25 1 65.94 547 SER A O 1
ATOM 4276 N N . VAL A 1 548 ? 0.293 -29.328 -29.484 1 66.69 548 VAL A N 1
ATOM 4277 C CA . VAL A 1 548 ? 0.422 -29.219 -30.922 1 66.69 548 VAL A CA 1
ATOM 4278 C C . VAL A 1 548 ? 1.041 -27.875 -31.297 1 66.69 548 VAL A C 1
ATOM 4280 O O . VAL A 1 548 ? 1.998 -27.812 -32.062 1 66.69 548 VAL A O 1
ATOM 4283 N N . ASN A 1 549 ? 0.467 -26.859 -30.797 1 75.88 549 ASN A N 1
ATOM 4284 C CA . ASN A 1 549 ? 0.958 -25.516 -31.062 1 75.88 549 ASN A CA 1
ATOM 4285 C C . ASN A 1 549 ? 0.827 -24.609 -29.844 1 75.88 549 ASN A C 1
ATOM 4287 O O . ASN A 1 549 ? -0.247 -24.078 -29.578 1 75.88 549 ASN A O 1
ATOM 4291 N N . GLU A 1 550 ? 1.899 -24.375 -29.25 1 77.81 550 GLU A N 1
ATOM 4292 C CA . GLU A 1 550 ? 1.947 -23.609 -28.016 1 77.81 550 GLU A CA 1
ATOM 4293 C C . GLU A 1 550 ? 1.66 -22.141 -28.281 1 77.81 550 GLU A C 1
ATOM 4295 O O . GLU A 1 550 ? 1.159 -21.422 -27.391 1 77.81 550 GLU A O 1
ATOM 4300 N N . TYR A 1 551 ? 1.877 -21.688 -29.5 1 77.75 551 TYR A N 1
ATOM 4301 C CA . TYR A 1 551 ? 1.778 -20.266 -29.828 1 77.75 551 TYR A CA 1
ATOM 4302 C C . TYR A 1 551 ? 0.326 -19.812 -29.812 1 77.75 551 TYR A C 1
ATOM 4304 O O . TYR A 1 551 ? 0.032 -18.672 -29.469 1 77.75 551 TYR A O 1
ATOM 4312 N N . TRP A 1 552 ? -0.565 -20.734 -30.156 1 77.38 552 TRP A N 1
ATOM 4313 C CA . TRP A 1 552 ? -1.971 -20.344 -30.25 1 77.38 552 TRP A CA 1
ATOM 4314 C C . TRP A 1 552 ? -2.785 -20.969 -29.125 1 77.38 552 TRP A C 1
ATOM 4316 O O . TRP A 1 552 ? -4.012 -20.859 -29.109 1 77.38 552 TRP A O 1
ATOM 4326 N N . ALA A 1 553 ? -2.166 -21.578 -28.125 1 81.25 553 ALA A N 1
ATOM 4327 C CA . ALA A 1 553 ? -2.838 -22.281 -27.031 1 81.25 553 ALA A CA 1
ATOM 4328 C C . ALA A 1 553 ? -3.418 -21.297 -26.016 1 81.25 553 ALA A C 1
ATOM 4330 O O . ALA A 1 553 ? -4.195 -21.688 -25.141 1 81.25 553 ALA A O 1
ATOM 4331 N N . TRP A 1 554 ? -3.191 -20 -26.203 1 83.62 554 TRP A N 1
ATOM 4332 C CA . TRP A 1 554 ? -3.627 -18.984 -25.25 1 83.62 554 TRP A CA 1
ATOM 4333 C C . TRP A 1 554 ? -5.133 -18.766 -25.344 1 83.62 554 TRP A C 1
ATOM 4335 O O . TRP A 1 554 ? -5.742 -18.219 -24.422 1 83.62 554 TRP A O 1
ATOM 4345 N N . MET A 1 555 ? -5.754 -19.297 -26.422 1 89.06 555 MET A N 1
ATOM 4346 C CA . MET A 1 555 ? -7.184 -19.094 -26.625 1 89.06 555 MET A CA 1
ATOM 4347 C C . MET A 1 555 ? -8 -20.078 -25.781 1 89.06 555 MET A C 1
ATOM 4349 O O . MET A 1 555 ? -8.594 -21.016 -26.328 1 89.06 555 MET A O 1
ATOM 4353 N N . ASP A 1 556 ? -7.992 -19.859 -24.453 1 91.06 556 ASP A N 1
ATOM 4354 C CA . ASP A 1 556 ? -8.719 -20.688 -23.516 1 91.06 556 ASP A CA 1
ATOM 4355 C C . ASP A 1 556 ? -9.859 -19.906 -22.859 1 91.06 556 ASP A C 1
ATOM 4357 O O . ASP A 1 556 ? -9.641 -18.875 -22.234 1 91.06 556 ASP A O 1
ATOM 4361 N N . PRO A 1 557 ? -11.047 -20.406 -22.984 1 94.06 557 PRO A N 1
ATOM 4362 C CA . PRO A 1 557 ? -12.188 -19.688 -22.422 1 94.06 557 PRO A CA 1
ATOM 4363 C C . PRO A 1 557 ? -12.109 -19.562 -20.891 1 94.06 557 PRO A C 1
ATOM 4365 O O . PRO A 1 557 ? -12.617 -18.594 -20.328 1 94.06 557 PRO A O 1
ATOM 4368 N N . GLY A 1 558 ? -11.57 -20.562 -20.203 1 93.44 558 GLY A N 1
ATOM 4369 C CA . GLY A 1 558 ? -11.391 -20.469 -18.766 1 93.44 558 GLY A CA 1
ATOM 4370 C C . GLY A 1 558 ? -10.477 -19.328 -18.344 1 93.44 558 GLY A C 1
ATOM 4371 O O . GLY A 1 558 ? -10.727 -18.672 -17.344 1 93.44 558 GLY A O 1
ATOM 4372 N N . ALA A 1 559 ? -9.43 -19.094 -19.141 1 92.88 559 ALA A N 1
ATOM 4373 C CA . ALA A 1 559 ? -8.508 -18 -18.859 1 92.88 559 ALA A CA 1
ATOM 4374 C C . ALA A 1 559 ? -9.188 -16.641 -19.062 1 92.88 559 ALA A C 1
ATOM 4376 O O . ALA A 1 559 ? -9 -15.719 -18.266 1 92.88 559 ALA A O 1
ATOM 4377 N N . PHE A 1 560 ? -9.977 -16.562 -20.031 1 96.38 560 PHE A N 1
ATOM 4378 C CA . PHE A 1 560 ? -10.656 -15.312 -20.312 1 96.38 560 PHE A CA 1
ATOM 4379 C C . PHE A 1 560 ? -11.789 -15.07 -19.328 1 96.38 560 PHE A C 1
ATOM 4381 O O . PHE A 1 560 ? -12.172 -13.93 -19.062 1 96.38 560 PHE A O 1
ATOM 4388 N N . ALA A 1 561 ? -12.328 -16.188 -18.766 1 97.38 561 ALA A N 1
ATOM 4389 C CA . ALA A 1 561 ? -13.305 -16.031 -17.688 1 97.38 561 ALA A CA 1
ATOM 4390 C C . ALA A 1 561 ? -12.672 -15.344 -16.484 1 97.38 561 ALA A C 1
ATOM 4392 O O . ALA A 1 561 ? -13.312 -14.516 -15.836 1 97.38 561 ALA A O 1
ATOM 4393 N N . LEU A 1 562 ? -11.461 -15.703 -16.234 1 96.06 562 LEU A N 1
ATOM 4394 C CA . LEU A 1 562 ? -10.742 -15.094 -15.125 1 96.06 562 LEU A CA 1
ATOM 4395 C C . LEU A 1 562 ? -10.508 -13.609 -15.375 1 96.06 562 LEU A C 1
ATOM 4397 O O . LEU A 1 562 ? -10.734 -12.781 -14.492 1 96.06 562 LEU A O 1
ATOM 4401 N N . ILE A 1 563 ? -10.062 -13.234 -16.562 1 97.56 563 ILE A N 1
ATOM 4402 C CA . ILE A 1 563 ? -9.812 -11.844 -16.938 1 97.56 563 ILE A CA 1
ATOM 4403 C C . ILE A 1 563 ? -11.125 -11.062 -16.906 1 97.56 563 ILE A C 1
ATOM 4405 O O . ILE A 1 563 ? -11.156 -9.914 -16.469 1 97.56 563 ILE A O 1
ATOM 4409 N N . GLY A 1 564 ? -12.148 -11.742 -17.375 1 98.5 564 GLY A N 1
ATOM 4410 C CA . GLY A 1 564 ? -13.453 -11.109 -17.312 1 98.5 564 GLY A CA 1
ATOM 4411 C C . GLY A 1 564 ? -13.922 -10.844 -15.891 1 98.5 564 GLY A C 1
ATOM 4412 O O . GLY A 1 564 ? -14.484 -9.781 -15.609 1 98.5 564 GLY A O 1
ATOM 4413 N N . ALA A 1 565 ? -13.75 -11.789 -15.023 1 98.06 565 ALA A N 1
ATOM 4414 C CA . ALA A 1 565 ? -14.109 -11.617 -13.617 1 98.06 565 ALA A CA 1
ATOM 4415 C C . ALA A 1 565 ? -13.383 -10.414 -13.008 1 98.06 565 ALA A C 1
ATOM 4417 O O . ALA A 1 565 ? -14 -9.602 -12.312 1 98.06 565 ALA A O 1
ATOM 4418 N N . ALA A 1 566 ? -12.109 -10.297 -13.297 1 98 566 ALA A N 1
ATOM 4419 C CA . ALA A 1 566 ? -11.32 -9.18 -12.789 1 98 566 ALA A CA 1
ATOM 4420 C C . ALA A 1 566 ? -11.805 -7.852 -13.359 1 98 566 ALA A C 1
ATOM 4422 O O . ALA A 1 566 ? -11.875 -6.848 -12.648 1 98 566 ALA A O 1
ATOM 4423 N N . SER A 1 567 ? -12.141 -7.844 -14.602 1 98.5 567 SER A N 1
ATOM 4424 C CA . SER A 1 567 ? -12.562 -6.617 -15.266 1 98.5 567 SER A CA 1
ATOM 4425 C C . SER A 1 567 ? -13.891 -6.113 -14.719 1 98.5 567 SER A C 1
ATOM 4427 O O . SER A 1 567 ? -14.055 -4.918 -14.477 1 98.5 567 SER A O 1
ATOM 4429 N N . PHE A 1 568 ? -14.836 -6.988 -14.508 1 98.69 568 PHE A N 1
ATOM 4430 C CA . PHE A 1 568 ? -16.125 -6.559 -13.984 1 98.69 568 PHE A CA 1
ATOM 4431 C C . PHE A 1 568 ? -16 -6.086 -12.547 1 98.69 568 PHE A C 1
ATOM 4433 O O . PHE A 1 568 ? -16.578 -5.062 -12.164 1 98.69 568 PHE A O 1
ATOM 4440 N N . PHE A 1 569 ? -15.273 -6.887 -11.758 1 97.88 569 PHE A N 1
ATOM 4441 C CA . PHE A 1 569 ? -15.016 -6.504 -10.375 1 97.88 569 PHE A CA 1
ATOM 4442 C C . PHE A 1 569 ? -14.359 -5.129 -10.305 1 97.88 569 PHE A C 1
ATOM 4444 O O . PHE A 1 569 ? -14.75 -4.285 -9.5 1 97.88 569 PHE A O 1
ATOM 4451 N N . GLY A 1 570 ? -13.414 -4.902 -11.164 1 97.38 570 GLY A N 1
ATOM 4452 C CA . GLY A 1 570 ? -12.75 -3.611 -11.234 1 97.38 570 GLY A CA 1
ATOM 4453 C C . GLY A 1 570 ? -13.648 -2.51 -11.766 1 97.38 570 GLY A C 1
ATOM 4454 O O . GLY A 1 570 ? -13.523 -1.351 -11.367 1 97.38 570 GLY A O 1
ATOM 4455 N N . GLY A 1 571 ? -14.523 -2.846 -12.68 1 97.75 571 GLY A N 1
ATOM 4456 C CA . GLY A 1 571 ? -15.445 -1.87 -13.25 1 97.75 571 GLY A CA 1
ATOM 4457 C C . GLY A 1 571 ? -16.469 -1.372 -12.25 1 97.75 571 GLY A C 1
ATOM 4458 O O . GLY A 1 571 ? -16.875 -0.209 -12.305 1 97.75 571 GLY A O 1
ATOM 4459 N N . VAL A 1 572 ? -16.812 -2.221 -11.359 1 97.31 572 VAL A N 1
ATOM 4460 C CA . VAL A 1 572 ? -17.844 -1.857 -10.383 1 97.31 572 VAL A CA 1
ATOM 4461 C C . VAL A 1 572 ? -17.188 -1.17 -9.188 1 97.31 572 VAL A C 1
ATOM 4463 O O . VAL A 1 572 ? -17.641 -0.113 -8.75 1 97.31 572 VAL A O 1
ATOM 4466 N N . SER A 1 573 ? -16.125 -1.721 -8.656 1 95.88 573 SER A N 1
ATOM 4467 C CA . SER A 1 573 ? -15.508 -1.233 -7.43 1 95.88 573 SER A CA 1
ATOM 4468 C C . SER A 1 573 ? -14.461 -0.163 -7.727 1 95.88 573 SER A C 1
ATOM 4470 O O . SER A 1 573 ? -14.133 0.647 -6.859 1 95.88 573 SER A O 1
ATOM 4472 N N . ARG A 1 574 ? -13.844 -0.142 -8.898 1 96.19 574 ARG A N 1
ATOM 4473 C CA . ARG A 1 574 ? -12.766 0.735 -9.336 1 96.19 574 ARG A CA 1
ATOM 4474 C C . ARG A 1 574 ? -11.492 0.485 -8.531 1 96.19 574 ARG A C 1
ATOM 4476 O O . ARG A 1 574 ? -10.633 1.363 -8.422 1 96.19 574 ARG A O 1
ATOM 4483 N N . LEU A 1 575 ? -11.359 -0.715 -7.898 1 95.25 575 LEU A N 1
ATOM 4484 C CA . LEU A 1 575 ? -10.133 -1.121 -7.219 1 95.25 575 LEU A CA 1
ATOM 4485 C C . LEU A 1 575 ? -9.047 -1.478 -8.227 1 95.25 575 LEU A C 1
ATOM 4487 O O . LEU A 1 575 ? -9.344 -1.938 -9.328 1 95.25 575 LEU A O 1
ATOM 4491 N N . THR A 1 576 ? -7.781 -1.322 -7.855 1 94.19 576 THR A N 1
ATOM 4492 C CA . THR A 1 576 ? -6.703 -1.601 -8.797 1 94.19 576 THR A CA 1
ATOM 4493 C C . THR A 1 576 ? -5.695 -2.576 -8.188 1 94.19 576 THR A C 1
ATOM 4495 O O . THR A 1 576 ? -5.883 -3.793 -8.266 1 94.19 576 THR A O 1
ATOM 4498 N N . MET A 1 577 ? -4.715 -2.035 -7.285 1 94.31 577 MET A N 1
ATOM 4499 C CA . MET A 1 577 ? -3.633 -2.867 -6.766 1 94.31 577 MET A CA 1
ATOM 4500 C C . MET A 1 577 ? -4.18 -3.951 -5.84 1 94.31 577 MET A C 1
ATOM 4502 O O . MET A 1 577 ? -3.729 -5.098 -5.887 1 94.31 577 MET A O 1
ATOM 4506 N N . SER A 1 578 ? -5.141 -3.582 -4.965 1 95.44 578 SER A N 1
ATOM 4507 C CA . SER A 1 578 ? -5.695 -4.566 -4.043 1 95.44 578 SER A CA 1
ATOM 4508 C C . SER A 1 578 ? -6.422 -5.68 -4.789 1 95.44 578 SER A C 1
ATOM 4510 O O . SER A 1 578 ? -6.27 -6.855 -4.465 1 95.44 578 SER A O 1
ATOM 4512 N N . LEU A 1 579 ? -7.18 -5.309 -5.809 1 97.06 579 LEU A N 1
ATOM 4513 C CA . LEU A 1 579 ? -7.918 -6.301 -6.582 1 97.06 579 LEU A CA 1
ATOM 4514 C C . LEU A 1 579 ? -6.965 -7.23 -7.324 1 97.06 579 LEU A C 1
ATOM 4516 O O . LEU A 1 579 ? -7.199 -8.438 -7.398 1 97.06 579 LEU A O 1
ATOM 4520 N N . THR A 1 580 ? -5.922 -6.691 -7.902 1 96.44 580 THR A N 1
ATOM 4521 C CA . THR A 1 580 ? -4.941 -7.492 -8.625 1 96.44 580 THR A CA 1
ATOM 4522 C C . THR A 1 580 ? -4.332 -8.555 -7.715 1 96.44 580 THR A C 1
ATOM 4524 O O . THR A 1 580 ? -4.238 -9.727 -8.094 1 96.44 580 THR A O 1
ATOM 4527 N N . VAL A 1 581 ? -3.988 -8.164 -6.504 1 95.69 581 VAL A N 1
ATOM 4528 C CA . VAL A 1 581 ? -3.352 -9.094 -5.574 1 95.69 581 VAL A CA 1
ATOM 4529 C C . VAL A 1 581 ? -4.375 -10.109 -5.074 1 95.69 581 VAL A C 1
ATOM 4531 O O . VAL A 1 581 ? -4.066 -11.289 -4.926 1 95.69 581 VAL A O 1
ATOM 4534 N N . ILE A 1 582 ? -5.57 -9.656 -4.832 1 95.25 582 ILE A N 1
ATOM 4535 C CA . ILE A 1 582 ? -6.629 -10.562 -4.41 1 95.25 582 ILE A CA 1
ATOM 4536 C C . ILE A 1 582 ? -6.852 -11.633 -5.48 1 95.25 582 ILE A C 1
ATOM 4538 O O . ILE A 1 582 ? -6.918 -12.82 -5.172 1 95.25 582 ILE A O 1
ATOM 4542 N N . MET A 1 583 ? -6.926 -11.227 -6.754 1 94.38 583 MET A N 1
ATOM 4543 C CA . MET A 1 583 ? -7.145 -12.172 -7.848 1 94.38 583 MET A CA 1
ATOM 4544 C C . MET A 1 583 ? -5.988 -13.156 -7.957 1 94.38 583 MET A C 1
ATOM 4546 O O . MET A 1 583 ? -6.199 -14.344 -8.219 1 94.38 583 MET A O 1
ATOM 4550 N N . MET A 1 584 ? -4.785 -12.688 -7.707 1 91.62 584 MET A N 1
ATOM 4551 C CA . MET A 1 584 ? -3.617 -13.562 -7.758 1 91.62 584 MET A CA 1
ATOM 4552 C C . MET A 1 584 ? -3.646 -14.578 -6.617 1 91.62 584 MET A C 1
ATOM 4554 O O . MET A 1 584 ? -3.338 -15.75 -6.82 1 91.62 584 MET A O 1
ATOM 4558 N N . GLU A 1 585 ? -4 -14.086 -5.438 1 91.38 585 GLU A N 1
ATOM 4559 C CA . GLU A 1 585 ? -3.998 -14.961 -4.266 1 91.38 585 GLU A CA 1
ATOM 4560 C C . GLU A 1 585 ? -5.141 -15.969 -4.324 1 91.38 585 GLU A C 1
ATOM 4562 O O . GLU A 1 585 ? -5 -17.094 -3.855 1 91.38 585 GLU A O 1
ATOM 4567 N N . MET A 1 586 ? -6.223 -15.594 -4.984 1 89.19 586 MET A N 1
ATOM 4568 C CA . MET A 1 586 ? -7.391 -16.469 -5 1 89.19 586 MET A CA 1
ATOM 4569 C C . MET A 1 586 ? -7.273 -17.516 -6.113 1 89.19 586 MET A C 1
ATOM 4571 O O . MET A 1 586 ? -7.973 -18.531 -6.098 1 89.19 586 MET A O 1
ATOM 4575 N N . THR A 1 587 ? -6.414 -17.266 -7.102 1 88.06 587 THR A N 1
ATOM 4576 C CA . THR A 1 587 ? -6.359 -18.172 -8.242 1 88.06 587 THR A CA 1
ATOM 4577 C C . THR A 1 587 ? -4.996 -18.859 -8.328 1 88.06 587 THR A C 1
ATOM 4579 O O . THR A 1 587 ? -4.84 -19.844 -9.031 1 88.06 587 THR A O 1
ATOM 4582 N N . ASN A 1 588 ? -3.977 -18.328 -7.68 1 85.06 588 ASN A N 1
ATOM 4583 C CA . ASN A 1 588 ? -2.604 -18.812 -7.758 1 85.06 588 ASN A CA 1
ATOM 4584 C C . ASN A 1 588 ? -2.08 -18.797 -9.188 1 85.06 588 ASN A C 1
ATOM 4586 O O . ASN A 1 588 ? -1.431 -19.734 -9.633 1 85.06 588 ASN A O 1
ATOM 4590 N N . ASP A 1 589 ? -2.531 -17.781 -9.961 1 84.94 589 ASP A N 1
ATOM 4591 C CA . ASP A 1 589 ? -2.115 -17.672 -11.359 1 84.94 589 ASP A CA 1
ATOM 4592 C C . ASP A 1 589 ? -1.393 -16.359 -11.609 1 84.94 589 ASP A C 1
ATOM 4594 O O . ASP A 1 589 ? -1.993 -15.398 -12.109 1 84.94 589 ASP A O 1
ATOM 4598 N N . VAL A 1 590 ? -0.117 -16.422 -11.461 1 86.06 590 VAL A N 1
ATOM 4599 C CA . VAL A 1 590 ? 0.672 -15.211 -11.672 1 86.06 590 VAL A CA 1
ATOM 4600 C C . VAL A 1 590 ? 0.951 -15.016 -13.156 1 86.06 590 VAL A C 1
ATOM 4602 O O . VAL A 1 590 ? 1.274 -13.914 -13.602 1 86.06 590 VAL A O 1
ATOM 4605 N N . GLN A 1 591 ? 0.781 -16.062 -13.938 1 85.62 591 GLN A N 1
ATOM 4606 C CA . GLN A 1 591 ? 1.062 -15.984 -15.367 1 85.62 591 GLN A CA 1
ATOM 4607 C C . GLN A 1 591 ? 0.13 -14.992 -16.062 1 85.62 591 GLN A C 1
ATOM 4609 O O . GLN A 1 591 ? 0.517 -14.344 -17.031 1 85.62 591 GLN A O 1
ATOM 4614 N N . PHE A 1 592 ? -1.037 -14.945 -15.523 1 89.94 592 PHE A N 1
ATOM 4615 C CA . PHE A 1 592 ? -2.01 -14.062 -16.156 1 89.94 592 PHE A CA 1
ATOM 4616 C C . PHE A 1 592 ? -2.07 -12.719 -15.422 1 89.94 592 PHE A C 1
ATOM 4618 O O . PHE A 1 592 ? -3.031 -11.969 -15.586 1 89.94 592 PHE A O 1
ATOM 4625 N N . LEU A 1 593 ? -1.089 -12.43 -14.672 1 92.25 593 LEU A N 1
ATOM 4626 C CA . LEU A 1 593 ? -1.063 -11.203 -13.883 1 92.25 593 LEU A CA 1
ATOM 4627 C C . LEU A 1 593 ? -1.157 -9.977 -14.781 1 92.25 593 LEU A C 1
ATOM 4629 O O . LEU A 1 593 ? -1.946 -9.062 -14.516 1 92.25 593 LEU A O 1
ATOM 4633 N N . LEU A 1 594 ? -0.418 -9.945 -15.883 1 93.62 594 LEU A N 1
ATOM 4634 C CA . LEU A 1 594 ? -0.35 -8.766 -16.734 1 93.62 594 LEU A CA 1
ATOM 4635 C C . LEU A 1 594 ? -1.68 -8.531 -17.438 1 93.62 594 LEU A C 1
ATOM 4637 O O . LEU A 1 594 ? -2.207 -7.414 -17.422 1 93.62 594 LEU A O 1
ATOM 4641 N N . PRO A 1 595 ? -2.246 -9.586 -18.031 1 95.5 595 PRO A N 1
ATOM 4642 C CA . PRO A 1 595 ? -3.568 -9.367 -18.625 1 95.5 595 PRO A CA 1
ATOM 4643 C C . PRO A 1 595 ? -4.609 -8.922 -17.594 1 95.5 595 PRO A C 1
ATOM 4645 O O . PRO A 1 595 ? -5.469 -8.094 -17.906 1 95.5 595 PRO A O 1
ATOM 4648 N N . ILE A 1 596 ? -4.551 -9.461 -16.422 1 96.5 596 ILE A N 1
ATOM 4649 C CA . ILE A 1 596 ? -5.473 -9.07 -15.359 1 96.5 596 ILE A CA 1
ATOM 4650 C C . ILE A 1 596 ? -5.293 -7.59 -15.031 1 96.5 596 ILE A C 1
ATOM 4652 O O . ILE A 1 596 ? -6.27 -6.848 -14.93 1 96.5 596 ILE A O 1
ATOM 4656 N N . MET A 1 597 ? -4.055 -7.137 -14.938 1 97 597 MET A N 1
ATOM 4657 C CA . MET A 1 597 ? -3.762 -5.738 -14.641 1 97 597 MET A CA 1
ATOM 4658 C C . MET A 1 597 ? -4.289 -4.82 -15.734 1 97 597 MET A C 1
ATOM 4660 O O . MET A 1 597 ? -4.879 -3.779 -15.453 1 97 597 MET A O 1
ATOM 4664 N N . VAL A 1 598 ? -4.113 -5.238 -16.984 1 96.88 598 VAL A N 1
ATOM 4665 C CA . VAL A 1 598 ? -4.547 -4.426 -18.109 1 96.88 598 VAL A CA 1
ATOM 4666 C C . VAL A 1 598 ? -6.07 -4.324 -18.125 1 96.88 598 VAL A C 1
ATOM 4668 O O . VAL A 1 598 ? -6.621 -3.238 -18.328 1 96.88 598 VAL A O 1
ATOM 4671 N N . SER A 1 599 ? -6.688 -5.434 -17.922 1 98.19 599 SER A N 1
ATOM 4672 C CA . SER A 1 599 ? -8.148 -5.43 -17.953 1 98.19 599 SER A CA 1
ATOM 4673 C C . SER A 1 599 ? -8.711 -4.559 -16.828 1 98.19 599 SER A C 1
ATOM 4675 O O . SER A 1 599 ? -9.703 -3.844 -17.031 1 98.19 599 SER A O 1
ATOM 4677 N N . ILE A 1 600 ? -8.148 -4.598 -15.633 1 97.88 600 ILE A N 1
ATOM 4678 C CA . ILE A 1 600 ? -8.602 -3.801 -14.5 1 97.88 600 ILE A CA 1
ATOM 4679 C C . ILE A 1 600 ? -8.406 -2.316 -14.805 1 97.88 600 ILE A C 1
ATOM 4681 O O . ILE A 1 600 ? -9.297 -1.501 -14.539 1 97.88 600 ILE A O 1
ATOM 4685 N N . MET A 1 601 ? -7.309 -1.973 -15.375 1 96.25 601 MET A N 1
ATOM 4686 C CA . MET A 1 601 ? -6.996 -0.578 -15.68 1 96.25 601 MET A CA 1
ATOM 4687 C C . MET A 1 601 ? -7.977 -0.012 -16.703 1 96.25 601 MET A C 1
ATOM 4689 O O . MET A 1 601 ? -8.492 1.095 -16.531 1 96.25 601 MET A O 1
ATOM 4693 N N . VAL A 1 602 ? -8.18 -0.772 -17.734 1 97.5 602 VAL A N 1
ATOM 4694 C CA . VAL A 1 602 ? -9.094 -0.322 -18.797 1 97.5 602 VAL A CA 1
ATOM 4695 C C . VAL A 1 602 ? -10.516 -0.243 -18.25 1 97.5 602 VAL A C 1
ATOM 4697 O O . VAL A 1 602 ? -11.25 0.702 -18.547 1 97.5 602 VAL A O 1
ATOM 4700 N N . ALA A 1 603 ? -10.867 -1.224 -17.453 1 98.44 603 ALA A N 1
ATOM 4701 C CA . ALA A 1 603 ? -12.203 -1.226 -16.859 1 98.44 603 ALA A CA 1
ATOM 4702 C C . ALA A 1 603 ? -12.406 -0.004 -15.969 1 98.44 603 ALA A C 1
ATOM 4704 O O . ALA A 1 603 ? -13.469 0.622 -16 1 98.44 603 ALA A O 1
ATOM 4705 N N . LYS A 1 604 ? -11.461 0.29 -15.164 1 96.38 604 LYS A N 1
ATOM 4706 C CA . LYS A 1 604 ? -11.547 1.459 -14.297 1 96.38 604 LYS A CA 1
ATOM 4707 C C . LYS A 1 604 ? -11.656 2.744 -15.109 1 96.38 604 LYS A C 1
ATOM 4709 O O . LYS A 1 604 ? -12.461 3.623 -14.789 1 96.38 604 LYS A O 1
ATOM 4714 N N . TRP A 1 605 ? -10.852 2.885 -16.203 1 94.31 605 TRP A N 1
ATOM 4715 C CA . TRP A 1 605 ? -10.867 4.074 -17.047 1 94.31 605 TRP A CA 1
ATOM 4716 C C . TRP A 1 605 ? -12.234 4.273 -17.688 1 94.31 605 TRP A C 1
ATOM 4718 O O . TRP A 1 605 ? -12.781 5.379 -17.672 1 94.31 605 TRP A O 1
ATOM 4728 N N . VAL A 1 606 ? -12.758 3.209 -18.156 1 96.81 606 VAL A N 1
ATOM 4729 C CA . VAL A 1 606 ? -14.047 3.279 -18.828 1 96.81 606 VAL A CA 1
ATOM 4730 C C . VAL A 1 606 ? -15.156 3.5 -17.797 1 96.81 606 VAL A C 1
ATOM 4732 O O . VAL A 1 606 ? -16.047 4.316 -18.016 1 96.81 606 VAL A O 1
ATOM 4735 N N . GLY A 1 607 ? -15.07 2.791 -16.719 1 96.19 607 GLY A N 1
ATOM 4736 C CA . GLY A 1 607 ? -16.062 2.939 -15.664 1 96.19 607 GLY A CA 1
ATOM 4737 C C . GLY A 1 607 ? -16.109 4.34 -15.078 1 96.19 607 GLY A C 1
ATOM 4738 O O . GLY A 1 607 ? -17.188 4.852 -14.766 1 96.19 607 GLY A O 1
ATOM 4739 N N . ASP A 1 608 ? -14.984 4.949 -14.922 1 93.25 608 ASP A N 1
ATOM 4740 C CA . ASP A 1 608 ? -14.891 6.281 -14.328 1 93.25 608 ASP A CA 1
ATOM 4741 C C . ASP A 1 608 ? -15.57 7.32 -15.219 1 93.25 608 ASP A C 1
ATOM 4743 O O . ASP A 1 608 ? -16.016 8.367 -14.734 1 93.25 608 ASP A O 1
ATOM 4747 N N . PHE A 1 609 ? -15.703 7.039 -16.484 1 91.81 609 PHE A N 1
ATOM 4748 C CA . PHE A 1 609 ? -16.344 7.973 -17.406 1 91.81 609 PHE A CA 1
ATOM 4749 C C . PHE A 1 609 ? -17.859 7.812 -17.375 1 91.81 609 PHE A C 1
ATOM 4751 O O . PHE A 1 609 ? -18.594 8.695 -17.812 1 91.81 609 PHE A O 1
ATOM 4758 N N . VAL A 1 610 ? -18.266 6.703 -16.766 1 91.56 610 VAL A N 1
ATOM 4759 C CA . VAL A 1 610 ? -19.703 6.41 -16.844 1 91.56 610 VAL A CA 1
ATOM 4760 C C . VAL A 1 610 ? -20.359 6.746 -15.516 1 91.56 610 VAL A C 1
ATOM 4762 O O . VAL A 1 610 ? -21.391 7.438 -15.484 1 91.56 610 VAL A O 1
ATOM 4765 N N . THR A 1 611 ? -19.844 6.203 -14.477 1 93.75 611 THR A N 1
ATOM 4766 C CA . THR A 1 611 ? -20.453 6.414 -13.164 1 93.75 611 THR A CA 1
ATOM 4767 C C . THR A 1 611 ? -19.391 6.523 -12.086 1 93.75 611 THR A C 1
ATOM 4769 O O . THR A 1 611 ? -18.219 6.227 -12.328 1 93.75 611 THR A O 1
ATOM 4772 N N . HIS A 1 612 ? -19.797 6.992 -10.891 1 93.38 612 HIS A N 1
ATOM 4773 C CA . HIS A 1 612 ? -18.969 6.832 -9.695 1 93.38 612 HIS A CA 1
ATOM 4774 C C . HIS A 1 612 ? -18.875 5.371 -9.273 1 93.38 612 HIS A C 1
ATOM 4776 O O . HIS A 1 612 ? -19.734 4.562 -9.641 1 93.38 612 HIS A O 1
ATOM 4782 N N . PRO A 1 613 ? -17.828 4.98 -8.609 1 94.19 613 PRO A N 1
ATOM 4783 C CA . PRO A 1 613 ? -17.781 3.607 -8.102 1 94.19 613 PRO A CA 1
ATOM 4784 C C . PRO A 1 613 ? -18.984 3.246 -7.242 1 94.19 613 PRO A C 1
ATOM 4786 O O . PRO A 1 613 ? -19.531 4.105 -6.551 1 94.19 613 PRO A O 1
ATOM 4789 N N . LEU A 1 614 ? -19.344 2.078 -7.211 1 94.94 614 LEU A N 1
ATOM 4790 C CA . LEU A 1 614 ? -20.578 1.628 -6.586 1 94.94 614 LEU A CA 1
ATOM 4791 C C . LEU A 1 614 ? -20.641 2.059 -5.125 1 94.94 614 LEU A C 1
ATOM 4793 O O . LEU A 1 614 ? -21.625 2.664 -4.695 1 94.94 614 LEU A O 1
ATOM 4797 N N . TYR A 1 615 ? -19.672 1.79 -4.363 1 93.56 615 TYR A N 1
ATOM 4798 C CA . TYR A 1 615 ? -19.734 2.055 -2.93 1 93.56 615 TYR A CA 1
ATOM 4799 C C . TYR A 1 615 ? -19.703 3.553 -2.65 1 93.56 615 TYR A C 1
ATOM 4801 O O . TYR A 1 615 ? -20.312 4.023 -1.69 1 93.56 615 TYR A O 1
ATOM 4809 N N . HIS A 1 616 ? -19.016 4.301 -3.457 1 91.69 616 HIS A N 1
ATOM 4810 C CA . HIS A 1 616 ? -19.031 5.754 -3.309 1 91.69 616 HIS A CA 1
ATOM 4811 C C . HIS A 1 616 ? -20.391 6.332 -3.691 1 91.69 616 HIS A C 1
ATOM 4813 O O . HIS A 1 616 ? -20.875 7.277 -3.061 1 91.69 616 HIS A O 1
ATOM 4819 N N . ALA A 1 617 ? -20.938 5.754 -4.703 1 93.06 617 ALA A N 1
ATOM 4820 C CA . ALA A 1 617 ? -22.281 6.191 -5.113 1 93.06 617 ALA A CA 1
ATOM 4821 C C . ALA A 1 617 ? -23.312 5.883 -4.039 1 93.06 617 ALA A C 1
ATOM 4823 O O . ALA A 1 617 ? -24.234 6.668 -3.814 1 93.06 617 ALA A O 1
ATOM 4824 N N . LEU A 1 618 ? -23.125 4.785 -3.439 1 92.38 618 LEU A N 1
ATOM 4825 C CA . LEU A 1 618 ? -24.047 4.426 -2.361 1 92.38 618 LEU A CA 1
ATOM 4826 C C . LEU A 1 618 ? -23.844 5.336 -1.154 1 92.38 618 LEU A C 1
ATOM 4828 O O . LEU A 1 618 ? -24.812 5.652 -0.449 1 92.38 618 LEU A O 1
ATOM 4832 N N . LEU A 1 619 ? -22.641 5.77 -0.891 1 91.5 619 LEU A N 1
ATOM 4833 C CA . LEU A 1 619 ? -22.359 6.734 0.164 1 91.5 619 LEU A CA 1
ATOM 4834 C C . LEU A 1 619 ? -23.078 8.055 -0.099 1 91.5 619 LEU A C 1
ATOM 4836 O O . LEU A 1 619 ? -23.609 8.672 0.824 1 91.5 619 LEU A O 1
ATOM 4840 N N . GLU A 1 620 ? -23.016 8.406 -1.297 1 90.31 620 GLU A N 1
ATOM 4841 C CA . GLU A 1 620 ? -23.672 9.648 -1.691 1 90.31 620 GLU A CA 1
ATOM 4842 C C . GLU A 1 620 ? -25.188 9.539 -1.55 1 90.31 620 GLU A C 1
ATOM 4844 O O . GLU A 1 620 ? -25.844 10.484 -1.119 1 90.31 620 GLU A O 1
ATOM 4849 N N . LEU A 1 621 ? -25.672 8.398 -1.898 1 88.56 621 LEU A N 1
ATOM 4850 C CA . LEU A 1 621 ? -27.109 8.172 -1.797 1 88.56 621 LEU A CA 1
ATOM 4851 C C . LEU A 1 621 ? -27.562 8.172 -0.339 1 88.56 621 LEU A C 1
ATOM 4853 O O . LEU A 1 621 ? -28.656 8.633 -0.025 1 88.56 621 LEU A O 1
ATOM 4857 N N . LYS A 1 622 ? -26.719 7.664 0.543 1 88.5 622 LYS A N 1
ATOM 4858 C CA . LYS A 1 622 ? -27.031 7.645 1.971 1 88.5 622 LYS A CA 1
ATOM 4859 C C . LYS A 1 622 ? -26.656 8.969 2.629 1 88.5 622 LYS A C 1
ATOM 4861 O O . LYS A 1 622 ? -26.859 9.148 3.832 1 88.5 622 LYS A O 1
ATOM 4866 N N . CYS A 1 623 ? -26.062 9.859 1.906 1 91.25 623 CYS A N 1
ATOM 4867 C CA . CYS A 1 623 ? -25.688 11.203 2.338 1 91.25 623 CYS A CA 1
ATOM 4868 C C . CYS A 1 623 ? -24.672 11.148 3.467 1 91.25 623 CYS A C 1
ATOM 4870 O O . CYS A 1 623 ? -24.781 11.883 4.449 1 91.25 623 CYS A O 1
ATOM 4872 N N . ILE A 1 624 ? -23.797 10.219 3.389 1 92.19 624 ILE A N 1
ATOM 4873 C CA . ILE A 1 624 ? -22.688 10.156 4.332 1 92.19 624 ILE A CA 1
ATOM 4874 C C . ILE A 1 624 ? -21.531 11.008 3.822 1 92.19 624 ILE A C 1
ATOM 4876 O O . ILE A 1 624 ? -21.031 10.812 2.705 1 92.19 624 ILE A O 1
ATOM 4880 N N . PRO A 1 625 ? -21.141 11.953 4.586 1 92.94 625 PRO A N 1
ATOM 4881 C CA . PRO A 1 625 ? -20.062 12.82 4.121 1 92.94 625 PRO A CA 1
ATOM 4882 C C . PRO A 1 625 ? -18.766 12.055 3.885 1 92.94 625 PRO A C 1
ATOM 4884 O O . PRO A 1 625 ? -18.375 11.219 4.703 1 92.94 625 PRO A O 1
ATOM 4887 N N . PHE A 1 626 ? -18.188 12.305 2.713 1 91.19 626 PHE A N 1
ATOM 4888 C CA . PHE A 1 626 ? -16.953 11.641 2.326 1 91.19 626 PHE A CA 1
ATOM 4889 C C . PHE A 1 626 ? -16.078 12.562 1.479 1 91.19 626 PHE A C 1
ATOM 4891 O O . PHE A 1 626 ? -16.594 13.297 0.635 1 91.19 626 PHE A O 1
ATOM 4898 N N . LEU A 1 627 ? -14.75 12.578 1.836 1 91.38 627 LEU A N 1
ATOM 4899 C CA . LEU A 1 627 ? -13.805 13.359 1.042 1 91.38 627 LEU A CA 1
ATOM 4900 C C . LEU A 1 627 ? -13.031 12.469 0.084 1 91.38 627 LEU A C 1
ATOM 4902 O O . LEU A 1 627 ? -12.375 11.516 0.513 1 91.38 627 LEU A O 1
ATOM 4906 N N . ASP A 1 628 ? -13.094 12.773 -1.148 1 88.94 628 ASP A N 1
ATOM 4907 C CA . ASP A 1 628 ? -12.352 12.023 -2.156 1 88.94 628 ASP A CA 1
ATOM 4908 C C . ASP A 1 628 ? -10.852 12.273 -2.027 1 88.94 628 ASP A C 1
ATOM 4910 O O . ASP A 1 628 ? -10.43 13.258 -1.41 1 88.94 628 ASP A O 1
ATOM 4914 N N . SER A 1 629 ? -10.094 11.406 -2.629 1 83.31 629 SER A N 1
ATOM 4915 C CA . SER A 1 629 ? -8.641 11.547 -2.58 1 83.31 629 SER A CA 1
ATOM 4916 C C . SER A 1 629 ? -8.172 12.789 -3.334 1 83.31 629 SER A C 1
ATOM 4918 O O . SER A 1 629 ? -7.238 13.461 -2.906 1 83.31 629 SER A O 1
ATOM 4920 N N . GLU A 1 630 ? -8.773 13.07 -4.473 1 82.5 630 GLU A N 1
ATOM 4921 C CA . GLU A 1 630 ? -8.484 14.281 -5.242 1 82.5 630 GLU A CA 1
ATOM 4922 C C . GLU A 1 630 ? -9.773 15.031 -5.586 1 82.5 630 GLU A C 1
ATOM 4924 O O . GLU A 1 630 ? -10.68 14.469 -6.195 1 82.5 630 GLU A O 1
ATOM 4929 N N . PRO A 1 631 ? -9.727 16.188 -5.152 1 86 631 PRO A N 1
ATOM 4930 C CA . PRO A 1 631 ? -10.914 16.969 -5.488 1 86 631 PRO A CA 1
ATOM 4931 C C . PRO A 1 631 ? -10.945 17.391 -6.953 1 86 631 PRO A C 1
ATOM 4933 O O . PRO A 1 631 ? -9.93 17.859 -7.488 1 86 631 PRO A O 1
ATOM 4936 N N . VAL A 1 632 ? -12 17.094 -7.617 1 83.38 632 VAL A N 1
ATOM 4937 C CA . VAL A 1 632 ? -12.219 17.562 -8.984 1 83.38 632 VAL A CA 1
ATOM 4938 C C . VAL A 1 632 ? -13.375 18.562 -9.008 1 83.38 632 VAL A C 1
ATOM 4940 O O . VAL A 1 632 ? -14.523 18.188 -8.766 1 83.38 632 VAL A O 1
ATOM 4943 N N . ILE A 1 633 ? -13.008 19.781 -9.25 1 84.12 633 ILE A N 1
ATOM 4944 C CA . ILE A 1 633 ? -14.016 20.828 -9.234 1 84.12 633 ILE A CA 1
ATOM 4945 C C . ILE A 1 633 ? -14.156 21.438 -10.625 1 84.12 633 ILE A C 1
ATOM 4947 O O . ILE A 1 633 ? -13.156 21.797 -11.258 1 84.12 633 ILE A O 1
ATOM 4951 N N . VAL A 1 634 ? -15.344 21.484 -11.125 1 81.62 634 VAL A N 1
ATOM 4952 C CA . VAL A 1 634 ? -15.602 22.031 -12.445 1 81.62 634 VAL A CA 1
ATOM 4953 C C . VAL A 1 634 ? -16.5 23.266 -12.328 1 81.62 634 VAL A C 1
ATOM 4955 O O . VAL A 1 634 ? -17.328 23.344 -11.422 1 81.62 634 VAL A O 1
ATOM 4958 N N . HIS A 1 635 ? -16.125 24.234 -13.094 1 77.81 635 HIS A N 1
ATOM 4959 C CA . HIS A 1 635 ? -16.938 25.438 -13.18 1 77.81 635 HIS A CA 1
ATOM 4960 C C . HIS A 1 635 ? -17.609 25.562 -14.547 1 77.81 635 HIS A C 1
ATOM 4962 O O . HIS A 1 635 ? -16.969 25.328 -15.578 1 77.81 635 HIS A O 1
ATOM 4968 N N . GLU A 1 636 ? -18.812 26.109 -14.578 1 67.75 636 GLU A N 1
ATOM 4969 C CA . GLU A 1 636 ? -19.609 26.359 -15.773 1 67.75 636 GLU A CA 1
ATOM 4970 C C . GLU A 1 636 ? -19.5 25.203 -16.766 1 67.75 636 GLU A C 1
ATOM 4972 O O . GLU A 1 636 ? -19.25 25.422 -17.953 1 67.75 636 GLU A O 1
ATOM 4977 N N . GLY A 1 637 ? -19.578 23.938 -16.234 1 61.03 637 GLY A N 1
ATOM 4978 C CA . GLY A 1 637 ? -19.781 22.734 -17.031 1 61.03 637 GLY A CA 1
ATOM 4979 C C . GLY A 1 637 ? -18.484 22.047 -17.406 1 61.03 637 GLY A C 1
ATOM 4980 O O . GLY A 1 637 ? -18.391 20.812 -17.359 1 61.03 637 GLY A O 1
ATOM 4981 N N . ASP A 1 638 ? -17.438 22.75 -17.984 1 66.12 638 ASP A N 1
ATOM 4982 C CA . ASP A 1 638 ? -16.391 21.906 -18.562 1 66.12 638 ASP A CA 1
ATOM 4983 C C . ASP A 1 638 ? -15.008 22.391 -18.125 1 66.12 638 ASP A C 1
ATOM 4985 O O . ASP A 1 638 ? -13.992 21.859 -18.578 1 66.12 638 ASP A O 1
ATOM 4989 N N . LYS A 1 639 ? -14.992 23.422 -17.281 1 76.12 639 LYS A N 1
ATOM 4990 C CA . LYS A 1 639 ? -13.625 23.891 -17.031 1 76.12 639 LYS A CA 1
ATOM 4991 C C . LYS A 1 639 ? -13.164 23.516 -15.625 1 76.12 639 LYS A C 1
ATOM 4993 O O . LYS A 1 639 ? -13.797 23.891 -14.641 1 76.12 639 LYS A O 1
ATOM 4998 N N . PRO A 1 640 ? -12.133 22.766 -15.57 1 83.19 640 PRO A N 1
ATOM 4999 C CA . PRO A 1 640 ? -11.609 22.422 -14.25 1 83.19 640 PRO A CA 1
ATOM 5000 C C . PRO A 1 640 ? -11.031 23.625 -13.508 1 83.19 640 PRO A C 1
ATOM 5002 O O . PRO A 1 640 ? -10.398 24.484 -14.117 1 83.19 640 PRO A O 1
ATOM 5005 N N . VAL A 1 641 ? -11.383 23.812 -12.305 1 87.44 641 VAL A N 1
ATOM 5006 C CA . VAL A 1 641 ? -10.898 24.891 -11.453 1 87.44 641 VAL A CA 1
ATOM 5007 C C . VAL A 1 641 ? -9.672 24.422 -10.672 1 87.44 641 VAL A C 1
ATOM 5009 O O . VAL A 1 641 ? -9.68 23.344 -10.078 1 87.44 641 VAL A O 1
ATOM 5012 N N . ASN A 1 642 ? -8.594 25.141 -10.797 1 89.06 642 ASN A N 1
ATOM 5013 C CA . ASN A 1 642 ? -7.402 24.844 -10.016 1 89.06 642 ASN A CA 1
ATOM 5014 C C . ASN A 1 642 ? -7.516 25.375 -8.586 1 89.06 642 ASN A C 1
ATOM 5016 O O . ASN A 1 642 ? -7.492 26.594 -8.375 1 89.06 642 ASN A O 1
ATOM 5020 N N . LEU A 1 643 ? -7.559 24.547 -7.656 1 92.25 643 LEU A N 1
ATOM 5021 C CA . LEU A 1 643 ? -7.801 24.906 -6.262 1 92.25 643 LEU A CA 1
ATOM 5022 C C . LEU A 1 643 ? -6.613 25.656 -5.676 1 92.25 643 LEU A C 1
ATOM 5024 O O . LEU A 1 643 ? -6.727 26.281 -4.617 1 92.25 643 LEU A O 1
ATOM 5028 N N . GLU A 1 644 ? -5.457 25.672 -6.332 1 91.81 644 GLU A N 1
ATOM 5029 C CA . GLU A 1 644 ? -4.285 26.406 -5.871 1 91.81 644 GLU A CA 1
ATOM 5030 C C . GLU A 1 644 ? -4.477 27.922 -6.035 1 91.81 644 GLU A C 1
ATOM 5032 O O . GLU A 1 644 ? -3.781 28.703 -5.398 1 91.81 644 GLU A O 1
ATOM 5037 N N . LEU A 1 645 ? -5.402 28.297 -6.891 1 92.25 645 LEU A N 1
ATOM 5038 C CA . LEU A 1 645 ? -5.656 29.719 -7.152 1 92.25 645 LEU A CA 1
ATOM 5039 C C . LEU A 1 645 ? -6.676 30.281 -6.164 1 92.25 645 LEU A C 1
ATOM 5041 O O . LEU A 1 645 ? -6.914 31.484 -6.129 1 92.25 645 LEU A O 1
ATOM 5045 N N . HIS A 1 646 ? -7.188 29.391 -5.324 1 94.69 646 HIS A N 1
ATOM 5046 C CA . HIS A 1 646 ? -8.148 29.797 -4.312 1 94.69 646 HIS A CA 1
ATOM 5047 C C . HIS A 1 646 ? -7.582 29.625 -2.906 1 94.69 646 HIS A C 1
ATOM 5049 O O . HIS A 1 646 ? -6.516 29.031 -2.732 1 94.69 646 HIS A O 1
ATOM 5055 N N . MET A 1 647 ? -8.258 30.25 -1.965 1 96.75 647 MET A N 1
ATOM 5056 C CA . MET A 1 647 ? -7.715 30.312 -0.609 1 96.75 647 MET A CA 1
ATOM 5057 C C . MET A 1 647 ? -8.688 29.688 0.391 1 96.75 647 MET A C 1
ATOM 5059 O O . MET A 1 647 ? -9.859 29.469 0.067 1 96.75 647 MET A O 1
ATOM 5063 N N . ALA A 1 648 ? -8.203 29.391 1.574 1 97.38 648 ALA A N 1
ATOM 5064 C CA . ALA A 1 648 ? -9.008 28.797 2.641 1 97.38 648 ALA A CA 1
ATOM 5065 C C . ALA A 1 648 ? -10.203 29.688 2.979 1 97.38 648 ALA A C 1
ATOM 5067 O O . ALA A 1 648 ? -11.289 29.188 3.285 1 97.38 648 ALA A O 1
ATOM 5068 N N . ARG A 1 649 ? -10.078 31.016 2.896 1 96.31 649 ARG A N 1
ATOM 5069 C CA . ARG A 1 649 ? -11.125 31.969 3.252 1 96.31 649 ARG A CA 1
ATOM 5070 C C . ARG A 1 649 ? -12.32 31.828 2.311 1 96.31 649 ARG A C 1
ATOM 5072 O O . ARG A 1 649 ? -13.438 32.219 2.658 1 96.31 649 ARG A O 1
ATOM 5079 N N . ASP A 1 650 ? -12.07 31.281 1.144 1 95.5 650 ASP A N 1
ATOM 5080 C CA . ASP A 1 650 ? -13.117 31.188 0.128 1 95.5 650 ASP A CA 1
ATOM 5081 C C . ASP A 1 650 ? -14.141 30.109 0.482 1 95.5 650 ASP A C 1
ATOM 5083 O O . ASP A 1 650 ? -15.258 30.109 -0.037 1 95.5 650 ASP A O 1
ATOM 5087 N N . VAL A 1 651 ? -13.797 29.219 1.402 1 95.75 651 VAL A N 1
ATOM 5088 C CA . VAL A 1 651 ? -14.688 28.094 1.658 1 95.75 651 VAL A CA 1
ATOM 5089 C C . VAL A 1 651 ? -15.008 28.016 3.15 1 95.75 651 VAL A C 1
ATOM 5091 O O . VAL A 1 651 ? -15.938 27.312 3.557 1 95.75 651 VAL A O 1
ATOM 5094 N N . MET A 1 652 ? -14.359 28.734 3.973 1 95.38 652 MET A N 1
ATOM 5095 C CA . MET A 1 652 ? -14.523 28.656 5.422 1 95.38 652 MET A CA 1
ATOM 5096 C C . MET A 1 652 ? -15.906 29.141 5.836 1 95.38 652 MET A C 1
ATOM 5098 O O . MET A 1 652 ? -16.531 29.938 5.121 1 95.38 652 MET A O 1
ATOM 5102 N N . ALA A 1 653 ? -16.406 28.594 6.906 1 94.19 653 ALA A N 1
ATOM 5103 C CA . ALA A 1 653 ? -17.609 29.141 7.539 1 94.19 653 ALA A CA 1
ATOM 5104 C C . ALA A 1 653 ? -17.281 30.328 8.43 1 94.19 653 ALA A C 1
ATOM 5106 O O . ALA A 1 653 ? -16.344 30.281 9.227 1 94.19 653 ALA A O 1
ATOM 5107 N N . ALA A 1 654 ? -17.906 31.359 8.227 1 92.81 654 ALA A N 1
ATOM 5108 C CA . ALA A 1 654 ? -17.688 32.594 8.969 1 92.81 654 ALA A CA 1
ATOM 5109 C C . ALA A 1 654 ? -19 33.312 9.25 1 92.81 654 ALA A C 1
ATOM 5111 O O . ALA A 1 654 ? -19.922 33.281 8.422 1 92.81 654 ALA A O 1
ATOM 5112 N N . PRO A 1 655 ? -19.297 33.969 10.43 1 90.94 655 PRO A N 1
ATOM 5113 C CA . PRO A 1 655 ? -18.375 34.125 11.555 1 90.94 655 PRO A CA 1
ATOM 5114 C C . PRO A 1 655 ? -18.375 32.875 12.469 1 90.94 655 PRO A C 1
ATOM 5116 O O . PRO A 1 655 ? -19.422 32.281 12.68 1 90.94 655 PRO A O 1
ATOM 5119 N N . PRO A 1 656 ? -17.281 32.531 12.984 1 93.75 656 PRO A N 1
ATOM 5120 C CA . PRO A 1 656 ? -17.203 31.359 13.859 1 93.75 656 PRO A CA 1
ATOM 5121 C C . PRO A 1 656 ? -17.719 31.641 15.266 1 93.75 656 PRO A C 1
ATOM 5123 O O . PRO A 1 656 ? -17.703 32.781 15.719 1 93.75 656 PRO A O 1
ATOM 5126 N N . CYS A 1 657 ? -18.281 30.703 15.891 1 94.94 657 CYS A N 1
ATOM 5127 C CA . CYS A 1 657 ? -18.609 30.781 17.312 1 94.94 657 CYS A CA 1
ATOM 5128 C C . CYS A 1 657 ? -17.391 30.469 18.172 1 94.94 657 CYS A C 1
ATOM 5130 O O . CYS A 1 657 ? -16.906 29.344 18.188 1 94.94 657 CYS A O 1
ATOM 5132 N N . ILE A 1 658 ? -16.906 31.438 18.859 1 95.56 658 ILE A N 1
ATOM 5133 C CA . ILE A 1 658 ? -15.656 31.281 19.609 1 95.56 658 ILE A CA 1
ATOM 5134 C C . ILE A 1 658 ? -15.961 31.312 21.109 1 95.56 658 ILE A C 1
ATOM 5136 O O . ILE A 1 658 ? -16.969 31.875 21.531 1 95.56 658 ILE A O 1
ATOM 5140 N N . ILE A 1 659 ? -15.156 30.641 21.891 1 95.88 659 ILE A N 1
ATOM 5141 C CA . ILE A 1 659 ? -15.258 30.594 23.344 1 95.88 659 ILE A CA 1
ATOM 5142 C C . ILE A 1 659 ? -13.953 31.078 23.984 1 95.88 659 ILE A C 1
ATOM 5144 O O . ILE A 1 659 ? -12.867 30.781 23.469 1 95.88 659 ILE A O 1
ATOM 5148 N N . SER A 1 660 ? -14.086 31.766 25.031 1 94.12 660 SER A N 1
ATOM 5149 C CA . SER A 1 660 ? -12.891 32.156 25.766 1 94.12 660 SER A CA 1
ATOM 5150 C C . SER A 1 660 ? -12.43 31.062 26.719 1 94.12 660 SER A C 1
ATOM 5152 O O . SER A 1 660 ? -13.211 30.188 27.078 1 94.12 660 SER A O 1
ATOM 5154 N N . THR A 1 661 ? -11.188 31.062 27.109 1 92.88 661 THR A N 1
ATOM 5155 C CA . THR A 1 661 ? -10.633 30.062 28 1 92.88 661 THR A CA 1
ATOM 5156 C C . THR A 1 661 ? -11.383 30.047 29.328 1 92.88 661 THR A C 1
ATOM 5158 O O . THR A 1 661 ? -11.477 29.016 30 1 92.88 661 THR A O 1
ATOM 5161 N N . ARG A 1 662 ? -11.805 31.25 29.812 1 91.12 662 ARG A N 1
ATOM 5162 C CA . ARG A 1 662 ? -12.68 31.375 30.969 1 91.12 662 ARG A CA 1
ATOM 5163 C C . ARG A 1 662 ? -14.023 31.984 30.578 1 91.12 662 ARG A C 1
ATOM 5165 O O . ARG A 1 662 ? -14.078 33.125 30.094 1 91.12 662 ARG A O 1
ATOM 5172 N N . GLU A 1 663 ? -15.016 31.203 30.703 1 92.62 663 GLU A N 1
ATOM 5173 C CA . GLU A 1 663 ? -16.328 31.625 30.234 1 92.62 663 GLU A CA 1
ATOM 5174 C C . GLU A 1 663 ? -17.406 31.328 31.266 1 92.62 663 GLU A C 1
ATOM 5176 O O . GLU A 1 663 ? -17.281 30.406 32.062 1 92.62 663 GLU A O 1
ATOM 5181 N N . SER A 1 664 ? -18.469 32.156 31.281 1 93.56 664 SER A N 1
ATOM 5182 C CA . SER A 1 664 ? -19.594 31.953 32.188 1 93.56 664 SER A CA 1
ATOM 5183 C C . SER A 1 664 ? -20.375 30.688 31.828 1 93.56 664 SER A C 1
ATOM 5185 O O . SER A 1 664 ? -20.516 30.359 30.656 1 93.56 664 SER A O 1
ATOM 5187 N N . VAL A 1 665 ? -20.859 30.031 32.875 1 95.5 665 VAL A N 1
ATOM 5188 C CA . VAL A 1 665 ? -21.625 28.797 32.688 1 95.5 665 VAL A CA 1
ATOM 5189 C C . VAL A 1 665 ? -22.875 29.078 31.891 1 95.5 665 VAL A C 1
ATOM 5191 O O . VAL A 1 665 ? -23.25 28.281 31.016 1 95.5 665 VAL A O 1
ATOM 5194 N N . ALA A 1 666 ? -23.5 30.156 32.125 1 94.62 666 ALA A N 1
ATOM 5195 C CA . ALA A 1 666 ? -24.719 30.516 31.406 1 94.62 666 ALA A CA 1
ATOM 5196 C C . ALA A 1 666 ? -24.438 30.734 29.922 1 94.62 666 ALA A C 1
ATOM 5198 O O . ALA A 1 666 ? -25.219 30.297 29.062 1 94.62 666 ALA A O 1
ATOM 5199 N N . ASN A 1 667 ? -23.406 31.406 29.609 1 94.62 667 ASN A N 1
ATOM 5200 C CA . ASN A 1 667 ? -23.031 31.641 28.219 1 94.62 667 ASN A CA 1
ATOM 5201 C C . ASN A 1 667 ? -22.75 30.344 27.484 1 94.62 667 ASN A C 1
ATOM 5203 O O . ASN A 1 667 ? -23.109 30.203 26.312 1 94.62 667 ASN A O 1
ATOM 5207 N N . LEU A 1 668 ? -22.016 29.5 28.094 1 96.06 668 LEU A N 1
ATOM 5208 C CA . LEU A 1 668 ? -21.719 28.203 27.484 1 96.06 668 LEU A CA 1
ATOM 5209 C C . LEU A 1 668 ? -23 27.406 27.25 1 96.06 668 LEU A C 1
ATOM 5211 O O . LEU A 1 668 ? -23.141 26.75 26.219 1 96.06 668 LEU A O 1
ATOM 5215 N N . ALA A 1 669 ? -23.859 27.453 28.219 1 94.81 669 ALA A N 1
ATOM 5216 C CA . ALA A 1 669 ? -25.141 26.75 28.078 1 94.81 669 ALA A CA 1
ATOM 5217 C C . ALA A 1 669 ? -25.953 27.328 26.922 1 94.81 669 ALA A C 1
ATOM 5219 O O . ALA A 1 669 ? -26.562 26.578 26.156 1 94.81 669 ALA A O 1
ATOM 5220 N N . HIS A 1 670 ? -25.984 28.625 26.812 1 93.44 670 HIS A N 1
ATOM 5221 C CA . HIS A 1 670 ? -26.672 29.266 25.688 1 93.44 670 HIS A CA 1
ATOM 5222 C C . HIS A 1 670 ? -26.078 28.844 24.359 1 93.44 670 HIS A C 1
ATOM 5224 O O . HIS A 1 670 ? -26.797 28.594 23.391 1 93.44 670 HIS A O 1
ATOM 5230 N N . LEU A 1 671 ? -24.75 28.797 24.312 1 93.88 671 LEU A N 1
ATOM 5231 C CA . LEU A 1 671 ? -24.047 28.406 23.094 1 93.88 671 LEU A CA 1
ATOM 5232 C C . LEU A 1 671 ? -24.438 27 22.656 1 93.88 671 LEU A C 1
ATOM 5234 O O . LEU A 1 671 ? -24.688 26.75 21.484 1 93.88 671 LEU A O 1
ATOM 5238 N N . LEU A 1 672 ? -24.484 26.078 23.578 1 92.88 672 LEU A N 1
ATOM 5239 C CA . LEU A 1 672 ? -24.781 24.688 23.281 1 92.88 672 LEU A CA 1
ATOM 5240 C C . LEU A 1 672 ? -26.25 24.516 22.891 1 92.88 672 LEU A C 1
ATOM 5242 O O . LEU A 1 672 ? -26.578 23.641 22.078 1 92.88 672 LEU A O 1
ATOM 5246 N N . LEU A 1 673 ? -27.109 25.328 23.422 1 91.38 673 LEU A N 1
ATOM 5247 C CA . LEU A 1 673 ? -28.531 25.219 23.109 1 91.38 673 LEU A CA 1
ATOM 5248 C C . LEU A 1 673 ? -28.844 25.906 21.781 1 91.38 673 LEU A C 1
ATOM 5250 O O . LEU A 1 673 ? -29.734 25.469 21.047 1 91.38 673 LEU A O 1
ATOM 5254 N N . ASP A 1 674 ? -28.078 26.953 21.438 1 90.62 674 ASP A N 1
ATOM 5255 C CA . ASP A 1 674 ? -28.422 27.812 20.297 1 90.62 674 ASP A CA 1
ATOM 5256 C C . ASP A 1 674 ? -27.75 27.328 19.031 1 90.62 674 ASP A C 1
ATOM 5258 O O . ASP A 1 674 ? -28.141 27.703 17.922 1 90.62 674 ASP A O 1
ATOM 5262 N N . THR A 1 675 ? -26.703 26.562 19.125 1 91 675 THR A N 1
ATOM 5263 C CA . THR A 1 675 ? -25.969 26.172 17.938 1 91 675 THR A CA 1
ATOM 5264 C C . THR A 1 675 ? -25.828 24.656 17.875 1 91 675 THR A C 1
ATOM 5266 O O . THR A 1 675 ? -25.75 23.984 18.906 1 91 675 THR A O 1
ATOM 5269 N N . PRO A 1 676 ? -25.781 24.125 16.609 1 88.19 676 PRO A N 1
ATOM 5270 C CA . PRO A 1 676 ? -25.578 22.688 16.438 1 88.19 676 PRO A CA 1
ATOM 5271 C C . PRO A 1 676 ? -24.109 22.328 16.188 1 88.19 676 PRO A C 1
ATOM 5273 O O . PRO A 1 676 ? -23.812 21.188 15.797 1 88.19 676 PRO A O 1
ATOM 5276 N N . HIS A 1 677 ? -23.188 23.156 16.469 1 91.44 677 HIS A N 1
ATOM 5277 C CA . HIS A 1 677 ? -21.781 22.938 16.109 1 91.44 677 HIS A CA 1
ATOM 5278 C C . HIS A 1 677 ? -21.156 21.844 16.969 1 91.44 677 HIS A C 1
ATOM 5280 O O . HIS A 1 677 ? -21.484 21.734 18.156 1 91.44 677 HIS A O 1
ATOM 5286 N N . GLY A 1 678 ? -20.297 21.031 16.391 1 90.19 678 GLY A N 1
ATOM 5287 C CA . GLY A 1 678 ? -19.641 19.938 17.094 1 90.19 678 GLY A CA 1
ATOM 5288 C C . GLY A 1 678 ? -18.359 20.344 17.781 1 90.19 678 GLY A C 1
ATOM 5289 O O . GLY A 1 678 ? -17.828 19.609 18.625 1 90.19 678 GLY A O 1
ATOM 5290 N N . GLY A 1 679 ? -17.812 21.469 17.469 1 94.12 679 GLY A N 1
ATOM 5291 C CA . GLY A 1 679 ? -16.578 21.984 18.031 1 94.12 679 GLY A CA 1
ATOM 5292 C C . GLY A 1 679 ? -16.484 23.5 18 1 94.12 679 GLY A C 1
ATOM 5293 O O . GLY A 1 679 ? -17.156 24.141 17.188 1 94.12 679 GLY A O 1
ATOM 5294 N N . PHE A 1 680 ? -15.703 24.031 18.953 1 96.69 680 PHE A N 1
ATOM 5295 C CA . PHE A 1 680 ? -15.594 25.484 19.094 1 96.69 680 PHE A CA 1
ATOM 5296 C C . PHE A 1 680 ? -14.133 25.891 19.281 1 96.69 680 PHE A C 1
ATOM 5298 O O . PHE A 1 680 ? -13.422 25.312 20.109 1 96.69 680 PHE A O 1
ATOM 5305 N N . PRO A 1 681 ? -13.672 26.844 18.422 1 97.38 681 PRO A N 1
ATOM 5306 C CA . PRO A 1 681 ? -12.352 27.406 18.719 1 97.38 681 PRO A CA 1
ATOM 5307 C C . PRO A 1 681 ? -12.32 28.172 20.031 1 97.38 681 PRO A C 1
ATOM 5309 O O . PRO A 1 681 ? -13.281 28.875 20.375 1 97.38 681 PRO A O 1
ATOM 5312 N N . VAL A 1 682 ? -11.32 27.984 20.797 1 97.38 682 VAL A N 1
ATOM 5313 C CA . VAL A 1 682 ? -11.125 28.672 22.062 1 97.38 682 VAL A CA 1
ATOM 5314 C C . VAL A 1 682 ? -10.078 29.766 21.906 1 97.38 682 VAL A C 1
ATOM 5316 O O . VAL A 1 682 ? -9.039 29.562 21.281 1 97.38 682 VAL A O 1
ATOM 5319 N N . VAL A 1 683 ? -10.383 30.906 22.375 1 96.19 683 VAL A N 1
ATOM 5320 C CA . VAL A 1 683 ? -9.477 32.062 22.281 1 96.19 683 VAL A CA 1
ATOM 5321 C C . VAL A 1 683 ? -9.016 32.469 23.672 1 96.19 683 VAL A C 1
ATOM 5323 O O . VAL A 1 683 ? -9.672 32.156 24.672 1 96.19 683 VAL A O 1
ATOM 5326 N N . HIS A 1 684 ? -7.879 33 23.734 1 91.81 684 HIS A N 1
ATOM 5327 C CA . HIS A 1 684 ? -7.289 33.438 24.984 1 91.81 684 HIS A CA 1
ATOM 5328 C C . HIS A 1 684 ? -6.68 34.844 24.859 1 91.81 684 HIS A C 1
ATOM 5330 O O . HIS A 1 684 ? -6.125 35.188 23.812 1 91.81 684 HIS A O 1
ATOM 5336 N N . SER A 1 685 ? -6.918 35.656 25.828 1 86.81 685 SER A N 1
ATOM 5337 C CA . SER A 1 685 ? -6.246 36.938 25.922 1 86.81 685 SER A CA 1
ATOM 5338 C C . SER A 1 685 ? -5.18 36.938 27.016 1 86.81 685 SER A C 1
ATOM 5340 O O . SER A 1 685 ? -5.477 36.656 28.172 1 86.81 685 SER A O 1
ATOM 5342 N N . SER A 1 686 ? -3.926 37.031 26.672 1 70.88 686 SER A N 1
ATOM 5343 C CA . SER A 1 686 ? -2.85 37 27.656 1 70.88 686 SER A CA 1
ATOM 5344 C C . SER A 1 686 ? -2.91 38.219 28.578 1 70.88 686 SER A C 1
ATOM 5346 O O . SER A 1 686 ? -2.562 38.125 29.766 1 70.88 686 SER A O 1
ATOM 5348 N N . ARG A 1 687 ? -3.109 39.531 28.094 1 69.38 687 ARG A N 1
ATOM 5349 C CA . ARG A 1 687 ? -3.146 40.75 28.906 1 69.38 687 ARG A CA 1
ATOM 5350 C C . ARG A 1 687 ? -4.488 41.438 28.781 1 69.38 687 ARG A C 1
ATOM 5352 O O . ARG A 1 687 ? -5.172 41.312 27.766 1 69.38 687 ARG A O 1
ATOM 5359 N N . GLU A 1 688 ? -4.867 42 29.828 1 66.19 688 GLU A N 1
ATOM 5360 C CA . GLU A 1 688 ? -6.09 42.781 29.828 1 66.19 688 GLU A CA 1
ATOM 5361 C C . GLU A 1 688 ? -6.059 43.844 28.719 1 66.19 688 GLU A C 1
ATOM 5363 O O . GLU A 1 688 ? -5.102 44.594 28.609 1 66.19 688 GLU A O 1
ATOM 5368 N N . GLY A 1 689 ? -6.934 43.781 27.734 1 64.69 689 GLY A N 1
ATOM 5369 C CA . GLY A 1 689 ? -7.035 44.781 26.656 1 64.69 689 GLY A CA 1
ATOM 5370 C C . GLY A 1 689 ? -6.496 44.281 25.344 1 64.69 689 GLY A C 1
ATOM 5371 O O . GLY A 1 689 ? -6.68 44.906 24.297 1 64.69 689 GLY A O 1
ATOM 5372 N N . GLN A 1 690 ? -5.797 43.125 25.391 1 73.5 690 GLN A N 1
ATOM 5373 C CA . GLN A 1 690 ? -5.227 42.594 24.156 1 73.5 690 GLN A CA 1
ATOM 5374 C C . GLN A 1 690 ? -6.25 41.781 23.375 1 73.5 690 GLN A C 1
ATOM 5376 O O . GLN A 1 690 ? -7.18 41.219 23.969 1 73.5 690 GLN A O 1
ATOM 5381 N N . GLU A 1 691 ? -6.051 41.781 22.109 1 82.38 691 GLU A N 1
ATOM 5382 C CA . GLU A 1 691 ? -6.953 41.031 21.219 1 82.38 691 GLU A CA 1
ATOM 5383 C C . GLU A 1 691 ? -6.887 39.531 21.484 1 82.38 691 GLU A C 1
ATOM 5385 O O . GLU A 1 691 ? -5.82 39 21.797 1 82.38 691 GLU A O 1
ATOM 5390 N N . LYS A 1 692 ? -8.047 38.875 21.531 1 90.94 692 LYS A N 1
ATOM 5391 C CA . LYS A 1 692 ? -8.164 37.438 21.734 1 90.94 692 LYS A CA 1
ATOM 5392 C C . LYS A 1 692 ? -7.605 36.656 20.531 1 90.94 692 LYS A C 1
ATOM 5394 O O . LYS A 1 692 ? -7.91 36.969 19.391 1 90.94 692 LYS A O 1
ATOM 5399 N N . THR A 1 693 ? -6.672 35.812 20.844 1 94.19 693 THR A N 1
ATOM 5400 C CA . THR A 1 693 ? -6.031 35.031 19.812 1 94.19 693 THR A CA 1
ATOM 5401 C C . THR A 1 693 ? -6.402 33.531 19.953 1 94.19 693 THR A C 1
ATOM 5403 O O . THR A 1 693 ? -6.898 33.125 21 1 94.19 693 THR A O 1
ATOM 5406 N N . PHE A 1 694 ? -6.211 32.781 18.875 1 96 694 PHE A N 1
ATOM 5407 C CA . PHE A 1 694 ? -6.547 31.375 18.828 1 96 694 PHE A CA 1
ATOM 5408 C C . PHE A 1 694 ? -5.715 30.594 19.828 1 96 694 PHE A C 1
ATOM 5410 O O . PHE A 1 694 ? -4.484 30.688 19.844 1 96 694 PHE A O 1
ATOM 5417 N N . TYR A 1 695 ? -6.359 29.812 20.719 1 94.94 695 TYR A N 1
ATOM 5418 C CA . TYR A 1 695 ? -5.703 29.062 21.766 1 94.94 695 TYR A CA 1
ATOM 5419 C C . TYR A 1 695 ? -5.797 27.562 21.516 1 94.94 695 TYR A C 1
ATOM 5421 O O . TYR A 1 695 ? -4.879 26.812 21.844 1 94.94 695 TYR A O 1
ATOM 5429 N N . GLY A 1 696 ? -6.871 27.109 20.984 1 96.19 696 GLY A N 1
ATOM 5430 C CA . GLY A 1 696 ? -7.113 25.703 20.719 1 96.19 696 GLY A CA 1
ATOM 5431 C C . GLY A 1 696 ? -8.562 25.406 20.375 1 96.19 696 GLY A C 1
ATOM 5432 O O . GLY A 1 696 ? -9.289 26.281 19.922 1 96.19 696 GLY A O 1
ATOM 5433 N N . MET A 1 697 ? -8.906 24.094 20.438 1 96.62 697 MET A N 1
ATOM 5434 C CA . MET A 1 697 ? -10.258 23.656 20.094 1 96.62 697 MET A CA 1
ATOM 5435 C C . MET A 1 697 ? -10.852 22.828 21.219 1 96.62 697 MET A C 1
ATOM 5437 O O . MET A 1 697 ? -10.125 22.125 21.922 1 96.62 697 MET A O 1
ATOM 5441 N N . ILE A 1 698 ? -12.125 22.922 21.438 1 95.56 698 ILE A N 1
ATOM 5442 C CA . ILE A 1 698 ? -12.852 22.078 22.391 1 95.56 698 ILE A CA 1
ATOM 5443 C C . ILE A 1 698 ? -14.117 21.531 21.719 1 95.56 698 ILE A C 1
ATOM 5445 O O . ILE A 1 698 ? -14.773 22.25 20.953 1 95.56 698 ILE A O 1
ATOM 5449 N N . THR A 1 699 ? -14.438 20.312 21.953 1 92.94 699 THR A N 1
ATOM 5450 C CA . THR A 1 699 ? -15.586 19.688 21.312 1 92.94 699 THR A CA 1
ATOM 5451 C C . THR A 1 699 ? -16.844 19.891 22.141 1 92.94 699 THR A C 1
ATOM 5453 O O . THR A 1 699 ? -16.781 20.188 23.328 1 92.94 699 THR A O 1
ATOM 5456 N N . ARG A 1 700 ? -17.953 19.766 21.484 1 91.69 700 ARG A N 1
ATOM 5457 C CA . ARG A 1 700 ? -19.266 19.906 22.141 1 91.69 700 ARG A CA 1
ATOM 5458 C C . ARG A 1 700 ? -19.422 18.891 23.266 1 91.69 700 ARG A C 1
ATOM 5460 O O . ARG A 1 700 ? -19.922 19.219 24.344 1 91.69 700 ARG A O 1
ATOM 5467 N N . ILE A 1 701 ? -18.984 17.703 23.062 1 88.69 701 ILE A N 1
ATOM 5468 C CA . ILE A 1 701 ? -19.125 16.625 24.047 1 88.69 701 ILE A CA 1
ATOM 5469 C C . ILE A 1 701 ? -18.281 16.953 25.281 1 88.69 701 ILE A C 1
ATOM 5471 O O . ILE A 1 701 ? -18.719 16.75 26.406 1 88.69 701 ILE A O 1
ATOM 5475 N N . GLU A 1 702 ? -17.094 17.406 25.109 1 90.44 702 GLU A N 1
ATOM 5476 C CA . GLU A 1 702 ? -16.234 17.766 26.234 1 90.44 702 GLU A CA 1
ATOM 5477 C C . GLU A 1 702 ? -16.844 18.906 27.031 1 90.44 702 GLU A C 1
ATOM 5479 O O . GLU A 1 702 ? -16.812 18.891 28.266 1 90.44 702 GLU A O 1
ATOM 5484 N N . LEU A 1 703 ? -17.375 19.844 26.328 1 91.81 703 LEU A N 1
ATOM 5485 C CA . LEU A 1 703 ? -18.016 20.969 27 1 91.81 703 LEU A CA 1
ATOM 5486 C C . LEU A 1 703 ? -19.219 20.5 27.812 1 91.81 703 LEU A C 1
ATOM 5488 O O . LEU A 1 703 ? -19.453 20.984 28.922 1 91.81 703 LEU A O 1
ATOM 5492 N N . SER A 1 704 ? -20.016 19.625 27.234 1 90.62 704 SER A N 1
ATOM 5493 C CA . SER A 1 704 ? -21.188 19.094 27.922 1 90.62 704 SER A CA 1
ATOM 5494 C C . SER A 1 704 ? -20.781 18.344 29.188 1 90.62 704 SER A C 1
ATOM 5496 O O . SER A 1 704 ? -21.438 18.484 30.234 1 90.62 704 SER A O 1
ATOM 5498 N N . VAL A 1 705 ? -19.781 17.578 29.109 1 89.31 705 VAL A N 1
ATOM 5499 C CA . VAL A 1 705 ? -19.312 16.828 30.281 1 89.31 705 VAL A CA 1
ATOM 5500 C C . VAL A 1 705 ? -18.828 17.781 31.359 1 89.31 705 VAL A C 1
ATOM 5502 O O . VAL A 1 705 ? -19.062 17.562 32.531 1 89.31 705 VAL A O 1
ATOM 5505 N N . ILE A 1 706 ? -18.109 18.797 30.953 1 90.38 706 ILE A N 1
ATOM 5506 C CA . ILE A 1 706 ? -17.578 19.781 31.891 1 90.38 706 ILE A CA 1
ATOM 5507 C C . ILE A 1 706 ? -18.734 20.469 32.625 1 90.38 706 ILE A C 1
ATOM 5509 O O . ILE A 1 706 ? -18.672 20.672 33.844 1 90.38 706 ILE A O 1
ATOM 5513 N N . LEU A 1 707 ? -19.797 20.781 31.938 1 90.5 707 LEU A N 1
ATOM 5514 C CA . LEU A 1 707 ? -20.938 21.484 32.5 1 90.5 707 LEU A CA 1
ATOM 5515 C C . LEU A 1 707 ? -21.719 20.562 33.438 1 90.5 707 LEU A C 1
ATOM 5517 O O . LEU A 1 707 ? -22.469 21.031 34.312 1 90.5 707 LEU A O 1
ATOM 5521 N N . PHE A 1 708 ? -21.562 19.328 33.219 1 87.94 708 PHE A N 1
ATOM 5522 C CA . PHE A 1 708 ? -22.266 18.359 34.062 1 87.94 708 PHE A CA 1
ATOM 5523 C C . PHE A 1 708 ? -21.516 18.141 35.375 1 87.94 708 PHE A C 1
ATOM 5525 O O . PHE A 1 708 ? -22.016 17.453 36.281 1 87.94 708 PHE A O 1
ATOM 5532 N N . HIS A 1 709 ? -20.438 18.688 35.531 1 88.94 709 HIS A N 1
ATOM 5533 C CA . HIS A 1 709 ? -19.672 18.594 36.781 1 88.94 709 HIS A CA 1
ATOM 5534 C C . HIS A 1 709 ? -19.578 19.953 37.438 1 88.94 709 HIS A C 1
ATOM 5536 O O . HIS A 1 709 ? -18.578 20.672 37.281 1 88.94 709 HIS A O 1
ATOM 5542 N N . PRO A 1 710 ? -20.453 20.234 38.312 1 87.62 710 PRO A N 1
ATOM 5543 C CA . PRO A 1 710 ? -20.5 21.547 38.969 1 87.62 710 PRO A CA 1
ATOM 5544 C C . PRO A 1 710 ? -19.281 21.812 39.844 1 87.62 710 PRO A C 1
ATOM 5546 O O . PRO A 1 710 ? -19 22.953 40.188 1 87.62 710 PRO A O 1
ATOM 5549 N N . GLU A 1 711 ? -18.578 20.75 40.188 1 85.31 711 GLU A N 1
ATOM 5550 C CA . GLU A 1 711 ? -17.375 20.906 40.969 1 85.31 711 GLU A CA 1
ATOM 5551 C C . GLU A 1 711 ? -16.328 21.766 40.25 1 85.31 711 GLU A C 1
ATOM 5553 O O . GLU A 1 711 ? -15.43 22.328 40.875 1 85.31 711 GLU A O 1
ATOM 5558 N N . LEU A 1 712 ? -16.547 21.938 38.938 1 89 712 LEU A N 1
ATOM 5559 C CA . LEU A 1 712 ? -15.594 22.703 38.125 1 89 712 LEU A CA 1
ATOM 5560 C C . LEU A 1 712 ? -15.977 24.172 38.062 1 89 712 LEU A C 1
ATOM 5562 O O . LEU A 1 712 ? -15.211 25 37.594 1 89 712 LEU A O 1
ATOM 5566 N N . PHE A 1 713 ? -17.125 24.516 38.625 1 90.88 713 PHE A N 1
ATOM 5567 C CA . PHE A 1 713 ? -17.594 25.906 38.594 1 90.88 713 PHE A CA 1
ATOM 5568 C C . PHE A 1 713 ? -16.859 26.766 39.594 1 90.88 713 PHE A C 1
ATOM 5570 O O . PHE A 1 713 ? -16.562 26.297 40.719 1 90.88 713 PHE A O 1
ATOM 5577 N N . GLU A 1 714 ? -16.406 27.859 39.031 1 88.81 714 GLU A N 1
ATOM 5578 C CA . GLU A 1 714 ? -15.719 28.797 39.906 1 88.81 714 GLU A CA 1
ATOM 5579 C C . GLU A 1 714 ? -16.406 30.156 39.906 1 88.81 714 GLU A C 1
ATOM 5581 O O . GLU A 1 714 ? -17.172 30.484 39 1 88.81 714 GLU A O 1
ATOM 5586 N N . THR A 1 715 ? -16.234 30.906 40.938 1 85.12 715 THR A N 1
ATOM 5587 C CA . THR A 1 715 ? -16.734 32.281 41.031 1 85.12 715 THR A CA 1
ATOM 5588 C C . THR A 1 715 ? -15.586 33.281 41 1 85.12 715 THR A C 1
ATOM 5590 O O . THR A 1 715 ? -14.422 32.875 41.156 1 85.12 715 THR A O 1
ATOM 5593 N N . ILE A 1 716 ? -15.891 34.5 40.594 1 78.69 716 ILE A N 1
ATOM 5594 C CA . ILE A 1 716 ? -14.875 35.531 40.5 1 78.69 716 ILE A CA 1
ATOM 5595 C C . ILE A 1 716 ? -14.141 35.656 41.844 1 78.69 716 ILE A C 1
ATOM 5597 O O . ILE A 1 716 ? -12.938 35.906 41.875 1 78.69 716 ILE A O 1
ATOM 5601 N N . GLU A 1 717 ? -14.828 35.406 42.969 1 73.31 717 GLU A N 1
ATOM 5602 C CA . GLU A 1 717 ? -14.258 35.531 44.312 1 73.31 717 GLU A CA 1
ATOM 5603 C C . GLU A 1 717 ? -13.375 34.344 44.656 1 73.31 717 GLU A C 1
ATOM 5605 O O . GLU A 1 717 ? -12.422 34.438 45.406 1 73.31 717 GLU A O 1
ATOM 5610 N N . ASN A 1 718 ? -13.695 33.219 44.062 1 70.56 718 ASN A N 1
ATOM 5611 C CA . ASN A 1 718 ? -12.953 31.984 44.312 1 70.56 718 ASN A CA 1
ATOM 5612 C C . ASN A 1 718 ? -12.469 31.328 43.031 1 70.56 718 ASN A C 1
ATOM 5614 O O . ASN A 1 718 ? -13.062 30.359 42.562 1 70.56 718 ASN A O 1
ATOM 5618 N N . PRO A 1 719 ? -11.375 31.891 42.562 1 69.75 719 PRO A N 1
ATOM 5619 C CA . PRO A 1 719 ? -10.898 31.328 41.281 1 69.75 719 PRO A CA 1
ATOM 5620 C C . PRO A 1 719 ? -10.172 30 41.469 1 69.75 719 PRO A C 1
ATOM 5622 O O . PRO A 1 719 ? -9.617 29.734 42.531 1 69.75 719 PRO A O 1
ATOM 5625 N N . SER A 1 720 ? -10.539 28.938 40.688 1 64.81 720 SER A N 1
ATOM 5626 C CA . SER A 1 720 ? -9.805 27.672 40.656 1 64.81 720 SER A CA 1
ATOM 5627 C C . SER A 1 720 ? -8.305 27.906 40.5 1 64.81 720 SER A C 1
ATOM 5629 O O . SER A 1 720 ? -7.883 28.969 40.031 1 64.81 720 SER A O 1
ATOM 5631 N N . PRO A 1 721 ? -7.527 26.844 41.094 1 60.91 721 PRO A N 1
ATOM 5632 C CA . PRO A 1 721 ? -6.078 26.984 40.938 1 60.91 721 PRO A CA 1
ATOM 5633 C C . PRO A 1 721 ? -5.656 27.344 39.531 1 60.91 721 PRO A C 1
ATOM 5635 O O . PRO A 1 721 ? -6.273 26.891 38.562 1 60.91 721 PRO A O 1
ATOM 5638 N N . GLU A 1 722 ? -4.867 28.328 39.375 1 62.19 722 GLU A N 1
ATOM 5639 C CA . GLU A 1 722 ? -4.402 28.953 38.125 1 62.19 722 GLU A CA 1
ATOM 5640 C C . GLU A 1 722 ? -3.566 27.969 37.312 1 62.19 722 GLU A C 1
ATOM 5642 O O . GLU A 1 722 ? -3.367 28.188 36.094 1 62.19 722 GLU A O 1
ATOM 5647 N N . ASP A 1 723 ? -3.332 26.766 37.906 1 69.88 723 ASP A N 1
ATOM 5648 C CA . ASP A 1 723 ? -2.438 25.891 37.156 1 69.88 723 ASP A CA 1
ATOM 5649 C C . ASP A 1 723 ? -3.225 24.922 36.281 1 69.88 723 ASP A C 1
ATOM 5651 O O . ASP A 1 723 ? -3.908 24.031 36.781 1 69.88 723 ASP A O 1
ATOM 5655 N N . PRO A 1 724 ? -3.133 25.078 35.031 1 72.94 724 PRO A N 1
ATOM 5656 C CA . PRO A 1 724 ? -3.889 24.234 34.125 1 72.94 724 PRO A CA 1
ATOM 5657 C C . PRO A 1 724 ? -3.482 22.766 34.188 1 72.94 724 PRO A C 1
ATOM 5659 O O . PRO A 1 724 ? -4.207 21.906 33.688 1 72.94 724 PRO A O 1
ATOM 5662 N N . GLU A 1 725 ? -2.479 22.453 34.781 1 75.12 725 GLU A N 1
ATOM 5663 C CA . GLU A 1 725 ? -2.014 21.078 34.875 1 75.12 725 GLU A CA 1
ATOM 5664 C C . GLU A 1 725 ? -2.857 20.266 35.875 1 75.12 725 GLU A C 1
ATOM 5666 O O . GLU A 1 725 ? -2.879 19.047 35.812 1 75.12 725 GLU A O 1
ATOM 5671 N N . VAL A 1 726 ? -3.541 21.016 36.719 1 71.44 726 VAL A N 1
ATOM 5672 C CA . VAL A 1 726 ? -4.41 20.344 37.688 1 71.44 726 VAL A CA 1
ATOM 5673 C C . VAL A 1 726 ? -5.789 20.125 37.094 1 71.44 726 VAL A C 1
ATOM 5675 O O . VAL A 1 726 ? -6.512 21.094 36.812 1 71.44 726 VAL A O 1
ATOM 5678 N N . THR A 1 727 ? -6.035 18.859 36.75 1 74.62 727 THR A N 1
ATOM 5679 C CA . THR A 1 727 ? -7.312 18.531 36.125 1 74.62 727 THR A CA 1
ATOM 5680 C C . THR A 1 727 ? -8.227 17.797 37.125 1 74.62 727 THR A C 1
ATOM 5682 O O . THR A 1 727 ? -7.836 16.781 37.688 1 74.62 727 THR A O 1
ATOM 5685 N N . LEU A 1 728 ? -9.305 18.312 37.281 1 77.06 728 LEU A N 1
ATOM 5686 C CA . LEU A 1 728 ? -10.273 17.688 38.188 1 77.06 728 LEU A CA 1
ATOM 5687 C C . LEU A 1 728 ? -10.984 16.516 37.5 1 77.06 728 LEU A C 1
ATOM 5689 O O . LEU A 1 728 ? -11.383 15.555 38.156 1 77.06 728 LEU A O 1
ATOM 5693 N N . LEU A 1 729 ? -11.133 16.609 36.219 1 83.56 729 LEU A N 1
ATOM 5694 C CA . LEU A 1 729 ? -11.734 15.531 35.438 1 83.56 729 LEU A CA 1
ATOM 5695 C C . LEU A 1 729 ? -10.664 14.75 34.688 1 83.56 729 LEU A C 1
ATOM 5697 O O . LEU A 1 729 ? -9.766 15.336 34.094 1 83.56 729 LEU A O 1
ATOM 5701 N N . ASP A 1 730 ? -10.812 13.461 34.812 1 82.06 730 ASP A N 1
ATOM 5702 C CA . ASP A 1 730 ? -9.867 12.602 34.125 1 82.06 730 ASP A CA 1
ATOM 5703 C C . ASP A 1 730 ? -10.203 12.531 32.625 1 82.06 730 ASP A C 1
ATOM 5705 O O . ASP A 1 730 ? -11.344 12.758 32.219 1 82.06 730 ASP A O 1
ATOM 5709 N N . TYR A 1 731 ? -9.188 12.195 31.844 1 82.94 731 TYR A N 1
ATOM 5710 C CA . TYR A 1 731 ? -9.305 12.109 30.406 1 82.94 731 TYR A CA 1
ATOM 5711 C C . TYR A 1 731 ? -10.375 11.102 30 1 82.94 731 TYR A C 1
ATOM 5713 O O . TYR A 1 731 ? -11.133 11.336 29.062 1 82.94 731 TYR A O 1
ATOM 5721 N N . GLN A 1 732 ? -10.484 10.039 30.719 1 75.88 732 GLN A N 1
ATOM 5722 C CA . GLN A 1 732 ? -11.438 8.977 30.391 1 75.88 732 GLN A CA 1
ATOM 5723 C C . GLN A 1 732 ? -12.875 9.43 30.641 1 75.88 732 GLN A C 1
ATOM 5725 O O . GLN A 1 732 ? -13.805 8.914 30.016 1 75.88 732 GLN A O 1
ATOM 5730 N N . GLN A 1 733 ? -12.992 10.352 31.484 1 75.56 733 GLN A N 1
ATOM 5731 C CA . GLN A 1 733 ? -14.312 10.875 31.797 1 75.56 733 GLN A CA 1
ATOM 5732 C C . GLN A 1 733 ? -14.75 11.906 30.75 1 75.56 733 GLN A C 1
ATOM 5734 O O . GLN A 1 733 ? -15.945 12.055 30.484 1 75.56 733 GLN A O 1
ATOM 5739 N N . THR A 1 734 ? -13.773 12.5 30.203 1 71.94 734 THR A N 1
ATOM 5740 C CA . THR A 1 734 ? -14.078 13.578 29.281 1 71.94 734 THR A CA 1
ATOM 5741 C C . THR A 1 734 ? -14.273 13.031 27.859 1 71.94 734 THR A C 1
ATOM 5743 O O . THR A 1 734 ? -14.922 13.672 27.031 1 71.94 734 THR A O 1
ATOM 5746 N N . THR A 1 735 ? -13.664 11.984 27.594 1 67.44 735 THR A N 1
ATOM 5747 C CA . THR A 1 735 ? -13.664 11.516 26.203 1 67.44 735 THR A CA 1
ATOM 5748 C C . THR A 1 735 ? -14.734 10.453 25.984 1 67.44 735 THR A C 1
ATOM 5750 O O . THR A 1 735 ? -14.43 9.305 25.672 1 67.44 735 THR A O 1
ATOM 5753 N N . ILE A 1 736 ? -15.898 10.734 26.453 1 62.09 736 ILE A N 1
ATOM 5754 C CA . ILE A 1 736 ? -17 9.82 26.188 1 62.09 736 ILE A CA 1
ATOM 5755 C C . ILE A 1 736 ? -17.547 10.062 24.781 1 62.09 736 ILE A C 1
ATOM 5757 O O . ILE A 1 736 ? -17.562 11.195 24.297 1 62.09 736 ILE A O 1
ATOM 5761 N N . HIS A 1 737 ? -17.672 9.047 24.016 1 59.03 737 HIS A N 1
ATOM 5762 C CA . HIS A 1 737 ? -18.094 9.172 22.625 1 59.03 737 HIS A CA 1
ATOM 5763 C C . HIS A 1 737 ? -19.594 9.445 22.547 1 59.03 737 HIS A C 1
ATOM 5765 O O . HIS A 1 737 ? -20.078 9.953 21.531 1 59.03 737 HIS A O 1
ATOM 5771 N N . LYS A 1 738 ? -20.391 9.078 23.547 1 59.81 738 LYS A N 1
ATOM 5772 C CA . LYS A 1 738 ? -21.828 9.305 23.484 1 59.81 738 LYS A CA 1
ATOM 5773 C C . LYS A 1 738 ? -22.375 9.719 24.844 1 59.81 738 LYS A C 1
ATOM 5775 O O . LYS A 1 738 ? -21.969 9.188 25.875 1 59.81 738 LYS A O 1
ATOM 5780 N N . LEU A 1 739 ? -23.188 10.836 24.75 1 62.47 739 LEU A N 1
ATOM 5781 C CA . LEU A 1 739 ? -23.891 11.258 25.953 1 62.47 739 LEU A CA 1
ATOM 5782 C C . LEU A 1 739 ? -25.156 10.453 26.156 1 62.47 739 LEU A C 1
ATOM 5784 O O . LEU A 1 739 ? -25.969 10.336 25.234 1 62.47 739 LEU A O 1
ATOM 5788 N N . TYR A 1 740 ? -25.25 9.633 26.969 1 56.12 740 TYR A N 1
ATOM 5789 C CA . TYR A 1 740 ? -26.359 8.711 27.188 1 56.12 740 TYR A CA 1
ATOM 5790 C C . TYR A 1 740 ? -27.641 9.461 27.562 1 56.12 740 TYR A C 1
ATOM 5792 O O . TYR A 1 740 ? -28.719 9.102 27.109 1 56.12 740 TYR A O 1
ATOM 5800 N N . ASN A 1 741 ? -27.641 10.438 28.375 1 66.44 741 ASN A N 1
ATOM 5801 C CA . ASN A 1 741 ? -28.859 11.062 28.859 1 66.44 741 ASN A CA 1
ATOM 5802 C C . ASN A 1 741 ? -29.031 12.477 28.297 1 66.44 741 ASN A C 1
ATOM 5804 O O . ASN A 1 741 ? -28.797 13.453 29.016 1 66.44 741 ASN A O 1
ATOM 5808 N N . THR A 1 742 ? -29.5 12.547 26.969 1 72.56 742 THR A N 1
ATOM 5809 C CA . THR A 1 742 ? -29.578 13.82 26.266 1 72.56 742 THR A CA 1
ATOM 5810 C C . THR A 1 742 ? -30.656 14.711 26.875 1 72.56 742 THR A C 1
ATOM 5812 O O . THR A 1 742 ? -30.5 15.93 26.953 1 72.56 742 THR A O 1
ATOM 5815 N N . ASP A 1 743 ? -31.75 14.094 27.359 1 77.69 743 ASP A N 1
ATOM 5816 C CA . ASP A 1 743 ? -32.844 14.875 27.953 1 77.69 743 ASP A CA 1
ATOM 5817 C C . ASP A 1 743 ? -32.406 15.531 29.266 1 77.69 743 ASP A C 1
ATOM 5819 O O . ASP A 1 743 ? -32.719 16.688 29.516 1 77.69 743 ASP A O 1
ATOM 5823 N N . GLU A 1 744 ? -31.703 14.773 29.938 1 80.81 744 GLU A N 1
ATOM 5824 C CA . GLU A 1 744 ? -31.219 15.312 31.203 1 80.81 744 GLU A CA 1
ATOM 5825 C C . GLU A 1 744 ? -30.234 16.453 30.969 1 80.81 744 GLU A C 1
ATOM 5827 O O . GLU A 1 744 ? -30.219 17.422 31.734 1 80.81 744 GLU A O 1
ATOM 5832 N N . ILE A 1 745 ? -29.547 16.344 29.906 1 82.56 745 ILE A N 1
ATOM 5833 C CA . ILE A 1 745 ? -28.562 17.359 29.594 1 82.56 745 ILE A CA 1
ATOM 5834 C C . ILE A 1 745 ? -29.266 18.641 29.156 1 82.56 745 ILE A C 1
ATOM 5836 O O . ILE A 1 745 ? -28.859 19.75 29.547 1 82.56 745 ILE A O 1
ATOM 5840 N N . GLU A 1 746 ? -30.234 18.484 28.391 1 86.12 746 GLU A N 1
ATOM 5841 C CA . GLU A 1 746 ? -30.984 19.656 27.922 1 86.12 746 GLU A CA 1
ATOM 5842 C C . GLU A 1 746 ? -31.672 20.375 29.078 1 86.12 746 GLU A C 1
ATOM 5844 O O . GLU A 1 746 ? -31.75 21.594 29.094 1 86.12 746 GLU A O 1
ATOM 5849 N N . ASP A 1 747 ? -32.188 19.578 29.984 1 88.38 747 ASP A N 1
ATOM 5850 C CA . ASP A 1 747 ? -32.812 20.156 31.156 1 88.38 747 ASP A CA 1
ATOM 5851 C C . ASP A 1 747 ? -31.812 20.938 32 1 88.38 747 ASP A C 1
ATOM 5853 O O . ASP A 1 747 ? -32.125 22.016 32.5 1 88.38 747 ASP A O 1
ATOM 5857 N N . LEU A 1 748 ? -30.75 20.344 32.125 1 89.06 748 LEU A N 1
ATOM 5858 C CA . LEU A 1 748 ? -29.719 20.984 32.906 1 89.06 748 LEU A CA 1
ATOM 5859 C C . LEU A 1 748 ? -29.234 22.266 32.25 1 89.06 748 LEU A C 1
ATOM 5861 O O . LEU A 1 748 ? -29 23.281 32.906 1 89.06 748 LEU A O 1
ATOM 5865 N N . LEU A 1 749 ? -29.047 22.266 30.922 1 92 749 LEU A N 1
ATOM 5866 C CA . LEU A 1 749 ? -28.609 23.438 30.172 1 92 749 LEU A CA 1
ATOM 5867 C C . LEU A 1 749 ? -29.641 24.562 30.266 1 92 749 LEU A C 1
ATOM 5869 O O . LEU A 1 749 ? -29.266 25.734 30.391 1 92 749 LEU A O 1
ATOM 5873 N N . THR A 1 750 ? -30.875 24.219 30.281 1 91.94 750 THR A N 1
ATOM 5874 C CA . THR A 1 750 ? -31.938 25.203 30.391 1 91.94 750 THR A CA 1
ATOM 5875 C C . THR A 1 750 ? -31.938 25.828 31.781 1 91.94 750 THR A C 1
ATOM 5877 O O . THR A 1 750 ? -32.156 27.031 31.922 1 91.94 750 THR A O 1
ATOM 5880 N N . LYS A 1 751 ? -31.672 24.984 32.719 1 92.69 751 LYS A N 1
ATOM 5881 C CA . LYS A 1 751 ? -31.594 25.484 34.094 1 92.69 751 LYS A CA 1
ATOM 5882 C C . LYS A 1 751 ? -30.453 26.5 34.219 1 92.69 751 LYS A C 1
ATOM 5884 O O . LYS A 1 751 ? -30.625 27.531 34.875 1 92.69 751 LYS A O 1
ATOM 5889 N N . PHE A 1 752 ? -29.359 26.188 33.625 1 93.38 752 PHE A N 1
ATOM 5890 C CA . PHE A 1 752 ? -28.203 27.078 33.688 1 93.38 752 PHE A CA 1
ATOM 5891 C C . PHE A 1 752 ? -28.516 28.406 33 1 93.38 752 PHE A C 1
ATOM 5893 O O . PHE A 1 752 ? -27.984 29.453 33.406 1 93.38 752 PHE A O 1
ATOM 5900 N N . CYS A 1 753 ? -29.328 28.438 31.969 1 90.81 753 CYS A N 1
ATOM 5901 C CA . CYS A 1 753 ? -29.688 29.641 31.219 1 90.81 753 CYS A CA 1
ATOM 5902 C C . CYS A 1 753 ? -30.703 30.484 31.984 1 90.81 753 CYS A C 1
ATOM 5904 O O . CYS A 1 753 ? -30.688 31.703 31.922 1 90.81 753 CYS A O 1
ATOM 5906 N N . ASP A 1 754 ? -31.594 29.859 32.75 1 91.75 754 ASP A N 1
ATOM 5907 C CA . ASP A 1 754 ? -32.719 30.547 33.406 1 91.75 754 ASP A CA 1
ATOM 5908 C C . ASP A 1 754 ? -32.344 31.094 34.75 1 91.75 754 ASP A C 1
ATOM 5910 O O . ASP A 1 754 ? -32.875 32.094 35.219 1 91.75 754 ASP A O 1
ATOM 5914 N N . ASP A 1 755 ? -31.484 30.406 35.469 1 92.25 755 ASP A N 1
ATOM 5915 C CA . ASP A 1 755 ? -31.078 30.828 36.781 1 92.25 755 ASP A CA 1
ATOM 5916 C C . ASP A 1 755 ? -29.938 31.844 36.719 1 92.25 755 ASP A C 1
ATOM 5918 O O . ASP A 1 755 ? -28.844 31.531 36.281 1 92.25 755 ASP A O 1
ATOM 5922 N N . PRO A 1 756 ? -30.125 33 37.188 1 90.81 756 PRO A N 1
ATOM 5923 C CA . PRO A 1 756 ? -29.125 34.094 37.094 1 90.81 756 PRO A CA 1
ATOM 5924 C C . PRO A 1 756 ? -27.875 33.781 37.938 1 90.81 756 PRO A C 1
ATOM 5926 O O . PRO A 1 756 ? -26.828 34.438 37.75 1 90.81 756 PRO A O 1
ATOM 5929 N N . VAL A 1 757 ? -27.938 32.812 38.812 1 90.31 757 VAL A N 1
ATOM 5930 C CA . VAL A 1 757 ? -26.797 32.469 39.656 1 90.31 757 VAL A CA 1
ATOM 5931 C C . VAL A 1 757 ? -25.641 31.984 38.75 1 90.31 757 VAL A C 1
ATOM 5933 O O . VAL A 1 757 ? -24.469 32.219 39.094 1 90.31 757 VAL A O 1
ATOM 5936 N N . TYR A 1 758 ? -26 31.484 37.688 1 91.81 758 TYR A N 1
ATOM 5937 C CA . TYR A 1 758 ? -24.984 30.859 36.844 1 91.81 758 TYR A CA 1
ATOM 5938 C C . TYR A 1 758 ? -24.359 31.875 35.875 1 91.81 758 TYR A C 1
ATOM 5940 O O . TYR A 1 758 ? -23.406 31.562 35.188 1 91.81 758 TYR A O 1
ATOM 5948 N N . ASP A 1 759 ? -24.859 33.062 35.844 1 90.06 759 ASP A N 1
ATOM 5949 C CA . ASP A 1 759 ? -24.219 34.156 35.094 1 90.06 759 ASP A CA 1
ATOM 5950 C C . ASP A 1 759 ? -22.906 34.562 35.781 1 90.06 759 ASP A C 1
ATOM 5952 O O . ASP A 1 759 ? -22 35.062 35.156 1 90.06 759 ASP A O 1
ATOM 5956 N N . GLN A 1 760 ? -22.922 34.281 37.094 1 90.19 760 GLN A N 1
ATOM 5957 C CA . GLN A 1 760 ? -21.766 34.719 37.875 1 90.19 760 GLN A CA 1
ATOM 5958 C C . GLN A 1 760 ? -20.844 33.531 38.188 1 90.19 760 GLN A C 1
ATOM 5960 O O . GLN A 1 760 ? -19.859 33.656 38.906 1 90.19 760 GLN A O 1
ATOM 5965 N N . GLN A 1 761 ? -21.219 32.406 37.625 1 92.62 761 GLN A N 1
ATOM 5966 C CA . GLN A 1 761 ? -20.359 31.25 37.719 1 92.62 761 GLN A CA 1
ATOM 5967 C C . GLN A 1 761 ? -19.578 31 36.438 1 92.62 761 GLN A C 1
ATOM 5969 O O . GLN A 1 761 ? -20.141 31.125 35.344 1 92.62 761 GLN A O 1
ATOM 5974 N N . PHE A 1 762 ? -18.266 30.766 36.625 1 93.31 762 PHE A N 1
ATOM 5975 C CA . PHE A 1 762 ? -17.391 30.609 35.469 1 93.31 762 PHE A CA 1
ATOM 5976 C C . PHE A 1 762 ? -16.703 29.25 35.5 1 93.31 762 PHE A C 1
ATOM 5978 O O . PHE A 1 762 ? -16.672 28.578 36.531 1 93.31 762 PHE A O 1
ATOM 5985 N N . VAL A 1 763 ? -16.359 28.797 34.312 1 92.44 763 VAL A N 1
ATOM 5986 C CA . VAL A 1 763 ? -15.578 27.562 34.188 1 92.44 763 VAL A CA 1
ATOM 5987 C C . VAL A 1 763 ? -14.258 27.859 33.469 1 92.44 763 VAL A C 1
ATOM 5989 O O . VAL A 1 763 ? -14.234 28.578 32.469 1 92.44 763 VAL A O 1
ATOM 5992 N N . ASN A 1 764 ? -13.156 27.375 34 1 91.69 764 ASN A N 1
ATOM 5993 C CA . ASN A 1 764 ? -11.852 27.422 33.344 1 91.69 764 ASN A CA 1
ATOM 5994 C C . ASN A 1 764 ? -11.672 26.25 32.406 1 91.69 764 ASN A C 1
ATOM 5996 O O . ASN A 1 764 ? -11.5 25.109 32.812 1 91.69 764 ASN A O 1
ATOM 6000 N N . LEU A 1 765 ? -11.609 26.5 31.094 1 93.12 765 LEU A N 1
ATOM 6001 C CA . LEU A 1 765 ? -11.562 25.453 30.078 1 93.12 765 LEU A CA 1
ATOM 6002 C C . LEU A 1 765 ? -10.125 25.109 29.719 1 93.12 765 LEU A C 1
ATOM 6004 O O . LEU A 1 765 ? -9.875 24.141 28.984 1 93.12 765 LEU A O 1
ATOM 6008 N N . GLN A 1 766 ? -9.102 25.766 30.188 1 91.5 766 GLN A N 1
ATOM 6009 C CA . GLN A 1 766 ? -7.707 25.656 29.781 1 91.5 766 GLN A CA 1
ATOM 6010 C C . GLN A 1 766 ? -7.211 24.219 29.922 1 91.5 766 GLN A C 1
ATOM 6012 O O . GLN A 1 766 ? -6.52 23.703 29.031 1 91.5 766 GLN A O 1
ATOM 6017 N N . PRO A 1 767 ? -7.605 23.5 31 1 92.06 767 PRO A N 1
ATOM 6018 C CA . PRO A 1 767 ? -7.082 22.141 31.188 1 92.06 767 PRO A CA 1
ATOM 6019 C C . PRO A 1 767 ? -7.645 21.156 30.156 1 92.06 767 PRO A C 1
ATOM 6021 O O . PRO A 1 767 ? -7.078 20.094 29.953 1 92.06 767 PRO A O 1
ATOM 6024 N N . TYR A 1 768 ? -8.688 21.531 29.5 1 93.31 768 TYR A N 1
ATOM 6025 C CA . TYR A 1 768 ? -9.398 20.547 28.688 1 93.31 768 TYR A CA 1
ATOM 6026 C C . TYR A 1 768 ? -9.344 20.922 27.219 1 93.31 768 TYR A C 1
ATOM 6028 O O . TYR A 1 768 ? -9.844 20.188 26.359 1 93.31 768 TYR A O 1
ATOM 6036 N N . VAL A 1 769 ? -8.711 22 26.844 1 94.75 769 VAL A N 1
ATOM 6037 C CA . VAL A 1 769 ? -8.648 22.484 25.484 1 94.75 769 VAL A CA 1
ATOM 6038 C C . VAL A 1 769 ? -7.547 21.75 24.719 1 94.75 769 VAL A C 1
ATOM 6040 O O . VAL A 1 769 ? -6.473 21.5 25.266 1 94.75 769 VAL A O 1
ATOM 6043 N N . ASN A 1 770 ? -7.859 21.312 23.438 1 95.38 770 ASN A N 1
ATOM 6044 C CA . ASN A 1 770 ? -6.852 20.766 22.547 1 95.38 770 ASN A CA 1
ATOM 6045 C C . ASN A 1 770 ? -5.875 21.844 22.062 1 95.38 770 ASN A C 1
ATOM 6047 O O . ASN A 1 770 ? -6.156 22.562 21.109 1 95.38 770 ASN A O 1
ATOM 6051 N N . GLN A 1 771 ? -4.727 21.844 22.609 1 94.38 771 GLN A N 1
ATOM 6052 C CA . GLN A 1 771 ? -3.744 22.891 22.328 1 94.38 771 GLN A CA 1
ATOM 6053 C C . GLN A 1 771 ? -3.02 22.625 21.016 1 94.38 771 GLN A C 1
ATOM 6055 O O . GLN A 1 771 ? -2.357 23.516 20.469 1 94.38 771 GLN A O 1
ATOM 6060 N N . SER A 1 772 ? -3.113 21.453 20.516 1 96 772 SER A N 1
ATOM 6061 C CA . SER A 1 772 ? -2.449 21.109 19.266 1 96 772 SER A CA 1
ATOM 6062 C C . SER A 1 772 ? -3.455 20.984 18.125 1 96 772 SER A C 1
ATOM 6064 O O . SER A 1 772 ? -3.342 20.078 17.281 1 96 772 SER A O 1
ATOM 6066 N N . ALA A 1 773 ? -4.504 21.766 18.188 1 94.94 773 ALA A N 1
ATOM 6067 C CA . ALA A 1 773 ? -5.422 21.875 17.062 1 94.94 773 ALA A CA 1
ATOM 6068 C C . ALA A 1 773 ? -4.793 22.688 15.922 1 94.94 773 ALA A C 1
ATOM 6070 O O . ALA A 1 773 ? -4.27 23.781 16.141 1 94.94 773 ALA A O 1
ATOM 6071 N N . LEU A 1 774 ? -4.832 22.203 14.742 1 94.25 774 LEU A N 1
ATOM 6072 C CA . LEU A 1 774 ? -4.172 22.844 13.602 1 94.25 774 LEU A CA 1
ATOM 6073 C C . LEU A 1 774 ? -4.977 24.047 13.117 1 94.25 774 LEU A C 1
ATOM 6075 O O . LEU A 1 774 ? -6.207 24.031 13.172 1 94.25 774 LEU A O 1
ATOM 6079 N N . SER A 1 775 ? -4.301 25.047 12.727 1 96.38 775 SER A N 1
ATOM 6080 C CA . SER A 1 775 ? -4.891 26.219 12.117 1 96.38 775 SER A CA 1
ATOM 6081 C C . SER A 1 775 ? -4.137 26.625 10.852 1 96.38 775 SER A C 1
ATOM 6083 O O . SER A 1 775 ? -2.961 26.297 10.695 1 96.38 775 SER A O 1
ATOM 6085 N N . VAL A 1 776 ? -4.844 27.219 9.922 1 96.38 776 VAL A N 1
ATOM 6086 C CA . VAL A 1 776 ? -4.23 27.734 8.703 1 96.38 776 VAL A CA 1
ATOM 6087 C C . VAL A 1 776 ? -4.633 29.203 8.516 1 96.38 776 VAL A C 1
ATOM 6089 O O . VAL A 1 776 ? -5.652 29.641 9.047 1 96.38 776 VAL A O 1
ATOM 6092 N N . ARG A 1 777 ? -3.842 29.922 7.801 1 95.94 777 ARG A N 1
ATOM 6093 C CA . ARG A 1 777 ? -4.148 31.328 7.516 1 95.94 777 ARG A CA 1
ATOM 6094 C C . ARG A 1 777 ? -5.277 31.438 6.496 1 95.94 777 ARG A C 1
ATOM 6096 O O . ARG A 1 777 ? -5.504 30.516 5.707 1 95.94 777 ARG A O 1
ATOM 6103 N N . ASP A 1 778 ? -5.938 32.531 6.5 1 96.56 778 ASP A N 1
ATOM 6104 C CA . ASP A 1 778 ? -7.066 32.75 5.602 1 96.56 778 ASP A CA 1
ATOM 6105 C C . ASP A 1 778 ? -6.613 32.75 4.141 1 96.56 778 ASP A C 1
ATOM 6107 O O . ASP A 1 778 ? -7.367 32.312 3.26 1 96.56 778 ASP A O 1
ATOM 6111 N N . ASN A 1 779 ? -5.371 33.125 3.844 1 95.19 779 ASN A N 1
ATOM 6112 C CA . ASN A 1 779 ? -4.871 33.156 2.475 1 95.19 779 ASN A CA 1
ATOM 6113 C C . ASN A 1 779 ? -4.137 31.859 2.113 1 95.19 779 ASN A C 1
ATOM 6115 O O . ASN A 1 779 ? -3.475 31.781 1.076 1 95.19 779 ASN A O 1
ATOM 6119 N N . PHE A 1 780 ? -4.246 30.875 2.971 1 96.88 780 PHE A N 1
ATOM 6120 C CA . PHE A 1 780 ? -3.645 29.562 2.709 1 96.88 780 PHE A CA 1
ATOM 6121 C C . PHE A 1 780 ? -4.289 28.906 1.495 1 96.88 780 PHE A C 1
ATOM 6123 O O . PHE A 1 780 ? -5.496 29.047 1.279 1 96.88 780 PHE A O 1
ATOM 6130 N N . SER A 1 781 ? -3.467 28.25 0.677 1 97 781 SER A N 1
ATOM 6131 C CA . SER A 1 781 ? -3.973 27.594 -0.519 1 97 781 SER A CA 1
ATOM 6132 C C . SER A 1 781 ? -5.094 26.609 -0.176 1 97 781 SER A C 1
ATOM 6134 O O . SER A 1 781 ? -4.98 25.844 0.779 1 97 781 SER A O 1
ATOM 6136 N N . LEU A 1 782 ? -6.184 26.672 -0.957 1 96.88 782 LEU A N 1
ATOM 6137 C CA . LEU A 1 782 ? -7.316 25.781 -0.73 1 96.88 782 LEU A CA 1
ATOM 6138 C C . LEU A 1 782 ? -6.938 24.344 -1.045 1 96.88 782 LEU A C 1
ATOM 6140 O O . LEU A 1 782 ? -7.379 23.406 -0.36 1 96.88 782 LEU A O 1
ATOM 6144 N N . HIS A 1 783 ? -6.172 24.125 -2.088 1 94.62 783 HIS A N 1
ATOM 6145 C CA . HIS A 1 783 ? -5.715 22.797 -2.455 1 94.62 783 HIS A CA 1
ATOM 6146 C C . HIS A 1 783 ? -4.922 22.156 -1.322 1 94.62 783 HIS A C 1
ATOM 6148 O O . HIS A 1 783 ? -5.148 21 -0.979 1 94.62 783 HIS A O 1
ATOM 6154 N N . ARG A 1 784 ? -4.008 22.875 -0.786 1 94.5 784 ARG A N 1
ATOM 6155 C CA . ARG A 1 784 ? -3.174 22.359 0.297 1 94.5 784 ARG A CA 1
ATOM 6156 C C . ARG A 1 784 ? -3.986 22.172 1.572 1 94.5 784 ARG A C 1
ATOM 6158 O O . ARG A 1 784 ? -3.707 21.266 2.363 1 94.5 784 ARG A O 1
ATOM 6165 N N . THR A 1 785 ? -4.957 23.078 1.783 1 96.56 785 THR A N 1
ATOM 6166 C CA . THR A 1 785 ? -5.879 22.922 2.9 1 96.56 785 THR A CA 1
ATOM 6167 C C . THR A 1 785 ? -6.609 21.578 2.803 1 96.56 785 THR A C 1
ATOM 6169 O O . THR A 1 785 ? -6.754 20.875 3.799 1 96.56 785 THR A O 1
ATOM 6172 N N . TYR A 1 786 ? -7.074 21.266 1.586 1 95.19 786 TYR A N 1
ATOM 6173 C CA . TYR A 1 786 ? -7.758 20 1.339 1 95.19 786 TYR A CA 1
ATOM 6174 C C . TYR A 1 786 ? -6.855 18.812 1.662 1 95.19 786 TYR A C 1
ATOM 6176 O O . TYR A 1 786 ? -7.277 17.859 2.326 1 95.19 786 TYR A O 1
ATOM 6184 N N . ILE A 1 787 ? -5.637 18.891 1.286 1 90.19 787 ILE A N 1
ATOM 6185 C CA . ILE A 1 787 ? -4.676 17.812 1.484 1 90.19 787 ILE A CA 1
ATOM 6186 C C . ILE A 1 787 ? -4.414 17.625 2.977 1 90.19 787 ILE A C 1
ATOM 6188 O O . ILE A 1 787 ? -4.41 16.484 3.473 1 90.19 787 ILE A O 1
ATOM 6192 N N . ILE A 1 788 ? -4.238 18.703 3.65 1 92.44 788 ILE A N 1
ATOM 6193 C CA . ILE A 1 788 ? -3.936 18.641 5.078 1 92.44 788 ILE A CA 1
ATOM 6194 C C . ILE A 1 788 ? -5.125 18.062 5.832 1 92.44 788 ILE A C 1
ATOM 6196 O O . ILE A 1 788 ? -4.953 17.172 6.68 1 92.44 788 ILE A O 1
ATOM 6200 N N . PHE A 1 789 ? -6.309 18.547 5.488 1 93.5 789 PHE A N 1
ATOM 6201 C CA . PHE A 1 789 ? -7.516 18.109 6.18 1 93.5 789 PHE A CA 1
ATOM 6202 C C . PHE A 1 789 ? -7.727 16.609 6.004 1 93.5 789 PHE A C 1
ATOM 6204 O O . PHE A 1 789 ? -7.973 15.898 6.98 1 93.5 789 PHE A O 1
ATOM 6211 N N . ARG A 1 790 ? -7.578 16.156 4.867 1 90.5 790 ARG A N 1
ATOM 6212 C CA . ARG A 1 790 ? -7.852 14.75 4.559 1 90.5 790 ARG A CA 1
ATOM 6213 C C . ARG A 1 790 ? -6.738 13.852 5.082 1 90.5 790 ARG A C 1
ATOM 6215 O O . ARG A 1 790 ? -7.012 12.789 5.656 1 90.5 790 ARG A O 1
ATOM 6222 N N . THR A 1 791 ? -5.496 14.219 4.895 1 85.81 791 THR A N 1
ATOM 6223 C CA . THR A 1 791 ? -4.359 13.359 5.219 1 85.81 791 THR A CA 1
ATOM 6224 C C . THR A 1 791 ? -4.207 13.211 6.73 1 85.81 791 THR A C 1
ATOM 6226 O O . THR A 1 791 ? -3.799 12.156 7.219 1 85.81 791 THR A O 1
ATOM 6229 N N . LEU A 1 792 ? -4.574 14.266 7.48 1 88.25 792 LEU A N 1
ATOM 6230 C CA . LEU A 1 792 ? -4.414 14.195 8.93 1 88.25 792 LEU A CA 1
ATOM 6231 C C . LEU A 1 792 ? -5.695 13.719 9.602 1 88.25 792 LEU A C 1
ATOM 6233 O O . LEU A 1 792 ? -5.734 13.539 10.82 1 88.25 792 LEU A O 1
ATOM 6237 N N . GLY A 1 793 ? -6.75 13.453 8.82 1 87.94 793 GLY A N 1
ATOM 6238 C CA . GLY A 1 793 ? -8.008 12.984 9.383 1 87.94 793 GLY A CA 1
ATOM 6239 C C . GLY A 1 793 ? -8.609 13.961 10.375 1 87.94 793 GLY A C 1
ATOM 6240 O O . GLY A 1 793 ? -8.992 13.578 11.484 1 87.94 793 GLY A O 1
ATOM 6241 N N . LEU A 1 794 ? -8.719 15.211 9.977 1 92 794 LEU A N 1
ATOM 6242 C CA . LEU A 1 794 ? -9.188 16.25 10.883 1 92 794 LEU A CA 1
ATOM 6243 C C . LEU A 1 794 ? -10.711 16.328 10.883 1 92 794 LEU A C 1
ATOM 6245 O O . LEU A 1 794 ? -11.359 15.945 9.906 1 92 794 LEU A O 1
ATOM 6249 N N . ARG A 1 795 ? -11.219 16.734 12.023 1 92.75 795 ARG A N 1
ATOM 6250 C CA . ARG A 1 795 ? -12.641 17.047 12.156 1 92.75 795 ARG A CA 1
ATOM 6251 C C . ARG A 1 795 ? -12.898 18.531 11.875 1 92.75 795 ARG A C 1
ATOM 6253 O O . ARG A 1 795 ? -13.914 18.875 11.266 1 92.75 795 ARG A O 1
ATOM 6260 N N . HIS A 1 796 ? -12.062 19.359 12.406 1 95 796 HIS A N 1
ATOM 6261 C CA . HIS A 1 796 ? -12.133 20.812 12.273 1 95 796 HIS A CA 1
ATOM 6262 C C . HIS A 1 796 ? -10.781 21.391 11.898 1 95 796 HIS A C 1
ATOM 6264 O O . HIS A 1 796 ? -9.734 20.859 12.289 1 95 796 HIS A O 1
ATOM 6270 N N . LEU A 1 797 ? -10.773 22.375 11.102 1 96.94 797 LEU A N 1
ATOM 6271 C CA . LEU A 1 797 ? -9.594 23.188 10.805 1 96.94 797 LEU A CA 1
ATOM 6272 C C . LEU A 1 797 ? -9.891 24.672 10.984 1 96.94 797 LEU A C 1
ATOM 6274 O O . LEU A 1 797 ? -10.727 25.234 10.266 1 96.94 797 LEU A O 1
ATOM 6278 N N . THR A 1 798 ? -9.219 25.297 11.938 1 97.75 798 THR A N 1
ATOM 6279 C CA . THR A 1 798 ? -9.461 26.688 12.25 1 97.75 798 THR A CA 1
ATOM 6280 C C . THR A 1 798 ? -8.703 27.594 11.289 1 97.75 798 THR A C 1
ATOM 6282 O O . THR A 1 798 ? -7.551 27.312 10.938 1 97.75 798 THR A O 1
ATOM 6285 N N . VAL A 1 799 ? -9.352 28.609 10.812 1 98.12 799 VAL A N 1
ATOM 6286 C CA . VAL A 1 799 ? -8.734 29.609 9.945 1 98.12 799 VAL A CA 1
ATOM 6287 C C . VAL A 1 799 ? -8.461 30.891 10.734 1 98.12 799 VAL A C 1
ATOM 6289 O O . VAL A 1 799 ? -9.352 31.422 11.398 1 98.12 799 VAL A O 1
ATOM 6292 N N . VAL A 1 800 ? -7.273 31.375 10.695 1 96.81 800 VAL A N 1
ATOM 6293 C CA . VAL A 1 800 ? -6.863 32.531 11.461 1 96.81 800 VAL A CA 1
ATOM 6294 C C . VAL A 1 800 ? -6.352 33.625 10.516 1 96.81 800 VAL A C 1
ATOM 6296 O O . VAL A 1 800 ? -6.027 33.344 9.359 1 96.81 800 VAL A O 1
ATOM 6299 N N . ASP A 1 801 ? -6.359 34.812 10.938 1 93.69 801 ASP A N 1
ATOM 6300 C CA . ASP A 1 801 ? -5.832 35.938 10.148 1 93.69 801 ASP A CA 1
ATOM 6301 C C . ASP A 1 801 ? -4.367 36.188 10.492 1 93.69 801 ASP A C 1
ATOM 6303 O O . ASP A 1 801 ? -3.707 35.344 11.109 1 93.69 801 ASP A O 1
ATOM 6307 N N . GLU A 1 802 ? -3.809 37.281 10.094 1 90.31 802 GLU A N 1
ATOM 6308 C CA . GLU A 1 802 ? -2.395 37.625 10.227 1 90.31 802 GLU A CA 1
ATOM 6309 C C . GLU A 1 802 ? -2.002 37.781 11.695 1 90.31 802 GLU A C 1
ATOM 6311 O O . GLU A 1 802 ? -0.843 37.562 12.062 1 90.31 802 GLU A O 1
ATOM 6316 N N . THR A 1 803 ? -2.912 38.156 12.594 1 89.19 803 THR A N 1
ATOM 6317 C CA . THR A 1 803 ? -2.621 38.344 14.008 1 89.19 803 THR A CA 1
ATOM 6318 C C . THR A 1 803 ? -3.078 37.156 14.844 1 89.19 803 THR A C 1
ATOM 6320 O O . THR A 1 803 ? -3.24 37.281 16.062 1 89.19 803 THR A O 1
ATOM 6323 N N . ASN A 1 804 ? -3.418 36.031 14.219 1 93.31 804 ASN A N 1
ATOM 6324 C CA . ASN A 1 804 ? -3.838 34.781 14.852 1 93.31 804 ASN A CA 1
ATOM 6325 C C . ASN A 1 804 ? -5.242 34.906 15.445 1 93.31 804 ASN A C 1
ATOM 6327 O O . ASN A 1 804 ? -5.57 34.219 16.422 1 93.31 804 ASN A O 1
ATOM 6331 N N . LYS A 1 805 ? -5.992 35.844 14.969 1 93.69 805 LYS A N 1
ATOM 6332 C CA . LYS A 1 805 ? -7.406 35.938 15.32 1 93.69 805 LYS A CA 1
ATOM 6333 C C . LYS A 1 805 ? -8.242 34.938 14.516 1 93.69 805 LYS A C 1
ATOM 6335 O O . LYS A 1 805 ? -8.016 34.781 13.312 1 93.69 805 LYS A O 1
ATOM 6340 N N . VAL A 1 806 ? -9.156 34.312 15.18 1 96.81 806 VAL A N 1
ATOM 6341 C CA . VAL A 1 806 ? -9.977 33.312 14.5 1 96.81 806 VAL A CA 1
ATOM 6342 C C . VAL A 1 806 ? -10.984 34 13.586 1 96.81 806 VAL A C 1
ATOM 6344 O O . VAL A 1 806 ? -11.766 34.844 14.031 1 96.81 806 VAL A O 1
ATOM 6347 N N . VAL A 1 807 ? -10.961 33.688 12.312 1 96.81 807 VAL A N 1
ATOM 6348 C CA . VAL A 1 807 ? -11.836 34.344 11.359 1 96.81 807 VAL A CA 1
ATOM 6349 C C . VAL A 1 807 ? -12.812 33.344 10.742 1 96.81 807 VAL A C 1
ATOM 6351 O O . VAL A 1 807 ? -13.836 33.719 10.172 1 96.81 807 VAL A O 1
ATOM 6354 N N . GLY A 1 808 ? -12.492 32.125 10.883 1 97.31 808 GLY A N 1
ATOM 6355 C CA . GLY A 1 808 ? -13.367 31.109 10.312 1 97.31 808 GLY A CA 1
ATOM 6356 C C . GLY A 1 808 ? -13.008 29.703 10.734 1 97.31 808 GLY A C 1
ATOM 6357 O O . GLY A 1 808 ? -12.07 29.484 11.508 1 97.31 808 GLY A O 1
ATOM 6358 N N . ILE A 1 809 ? -13.844 28.703 10.312 1 97.38 809 ILE A N 1
ATOM 6359 C CA . ILE A 1 809 ? -13.641 27.297 10.602 1 97.38 809 ILE A CA 1
ATOM 6360 C C . ILE A 1 809 ? -14 26.453 9.367 1 97.38 809 ILE A C 1
ATOM 6362 O O . ILE A 1 809 ? -14.93 26.797 8.633 1 97.38 809 ILE A O 1
ATOM 6366 N N . ILE A 1 810 ? -13.203 25.484 9.07 1 97.25 810 ILE A N 1
ATOM 6367 C CA . ILE A 1 810 ? -13.453 24.578 7.957 1 97.25 810 ILE A CA 1
ATOM 6368 C C . ILE A 1 810 ? -13.758 23.188 8.492 1 97.25 810 ILE A C 1
ATOM 6370 O O . ILE A 1 810 ? -13.023 22.656 9.336 1 97.25 810 ILE A O 1
ATOM 6374 N N . THR A 1 811 ? -14.852 22.609 8.117 1 95.56 811 THR A N 1
ATOM 6375 C CA . THR A 1 811 ? -15.219 21.234 8.453 1 95.56 811 THR A CA 1
ATOM 6376 C C . THR A 1 811 ? -15.227 20.359 7.207 1 95.56 811 THR A C 1
ATOM 6378 O O . THR A 1 811 ? -14.977 20.844 6.102 1 95.56 811 THR A O 1
ATOM 6381 N N . ARG A 1 812 ? -15.477 19.109 7.402 1 93.75 812 ARG A N 1
ATOM 6382 C CA . ARG A 1 812 ? -15.508 18.125 6.316 1 93.75 812 ARG A CA 1
ATOM 6383 C C . ARG A 1 812 ? -16.562 18.5 5.277 1 93.75 812 ARG A C 1
ATOM 6385 O O . ARG A 1 812 ? -16.312 18.375 4.074 1 93.75 812 ARG A O 1
ATOM 6392 N N . LYS A 1 813 ? -17.703 18.922 5.68 1 93.38 813 LYS A N 1
ATOM 6393 C CA . LYS A 1 813 ? -18.828 19.219 4.793 1 93.38 813 LYS A CA 1
ATOM 6394 C C . LYS A 1 813 ? -18.516 20.422 3.906 1 93.38 813 LYS A C 1
ATOM 6396 O O . LYS A 1 813 ? -19.016 20.516 2.783 1 93.38 813 LYS A O 1
ATOM 6401 N N . ASP A 1 814 ? -17.625 21.312 4.383 1 94.81 814 ASP A N 1
ATOM 6402 C CA . ASP A 1 814 ? -17.234 22.484 3.609 1 94.81 814 ASP A CA 1
ATOM 6403 C C . ASP A 1 814 ? -16.328 22.094 2.443 1 94.81 814 ASP A C 1
ATOM 6405 O O . ASP A 1 814 ? -16.25 22.812 1.448 1 94.81 814 ASP A O 1
ATOM 6409 N N . LEU A 1 815 ? -15.664 20.969 2.602 1 95.38 815 LEU A N 1
ATOM 6410 C CA . LEU A 1 815 ? -14.664 20.594 1.613 1 95.38 815 LEU A CA 1
ATOM 6411 C C . LEU A 1 815 ? -15.227 19.547 0.645 1 95.38 815 LEU A C 1
ATOM 6413 O O . LEU A 1 815 ? -14.516 19.078 -0.24 1 95.38 815 LEU A O 1
ATOM 6417 N N . MET A 1 816 ? -16.484 19.234 0.825 1 94.19 816 MET A N 1
ATOM 6418 C CA . MET A 1 816 ? -17.094 18.297 -0.116 1 94.19 816 MET A CA 1
ATOM 6419 C C . MET A 1 816 ? -17.219 18.922 -1.499 1 94.19 816 MET A C 1
ATOM 6421 O O . MET A 1 816 ? -17.422 20.141 -1.619 1 94.19 816 MET A O 1
ATOM 6425 N N . GLY A 1 817 ? -17.234 18.172 -2.541 1 91.12 817 GLY A N 1
ATOM 6426 C CA . GLY A 1 817 ? -17.188 18.625 -3.92 1 91.12 817 GLY A CA 1
ATOM 6427 C C . GLY A 1 817 ? -18.297 19.594 -4.27 1 91.12 817 GLY A C 1
ATOM 6428 O O . GLY A 1 817 ? -18.062 20.656 -4.848 1 91.12 817 GLY A O 1
ATOM 6429 N N . PHE A 1 818 ? -19.531 19.266 -3.932 1 88.75 818 PHE A N 1
ATOM 6430 C CA . PHE A 1 818 ? -20.656 20.109 -4.309 1 88.75 818 PHE A CA 1
ATOM 6431 C C . PHE A 1 818 ? -20.578 21.453 -3.615 1 88.75 818 PHE A C 1
ATOM 6433 O O . PHE A 1 818 ? -20.906 22.484 -4.211 1 88.75 818 PHE A O 1
ATOM 6440 N N . HIS A 1 819 ? -20.125 21.484 -2.393 1 92.06 819 HIS A N 1
ATOM 6441 C CA . HIS A 1 819 ? -20.016 22.734 -1.654 1 92.06 819 HIS A CA 1
ATOM 6442 C C . HIS A 1 819 ? -18.875 23.578 -2.201 1 92.06 819 HIS A C 1
ATOM 6444 O O . HIS A 1 819 ? -18.969 24.812 -2.227 1 92.06 819 HIS A O 1
ATOM 6450 N N . LEU A 1 820 ? -17.766 22.922 -2.521 1 93.62 820 LEU A N 1
ATOM 6451 C CA . LEU A 1 820 ? -16.641 23.641 -3.105 1 93.62 820 LEU A CA 1
ATOM 6452 C C . LEU A 1 820 ? -17.031 24.297 -4.422 1 93.62 820 LEU A C 1
ATOM 6454 O O . LEU A 1 820 ? -16.641 25.438 -4.699 1 93.62 820 LEU A O 1
ATOM 6458 N N . GLU A 1 821 ? -17.812 23.609 -5.211 1 91.88 821 GLU A N 1
ATOM 6459 C CA . GLU A 1 821 ? -18.25 24.141 -6.492 1 91.88 821 GLU A CA 1
ATOM 6460 C C . GLU A 1 821 ? -19.172 25.344 -6.293 1 91.88 821 GLU A C 1
ATOM 6462 O O . GLU A 1 821 ? -19.078 26.344 -7.008 1 91.88 821 GLU A O 1
ATOM 6467 N N . GLU A 1 822 ? -20.031 25.25 -5.391 1 90.38 822 GLU A N 1
ATOM 6468 C CA . GLU A 1 822 ? -20.953 26.344 -5.113 1 90.38 822 GLU A CA 1
ATOM 6469 C C . GLU A 1 822 ? -20.219 27.562 -4.559 1 90.38 822 GLU A C 1
ATOM 6471 O O . GLU A 1 822 ? -20.469 28.688 -4.973 1 90.38 822 GLU A O 1
ATOM 6476 N N . ALA A 1 823 ? -19.344 27.312 -3.629 1 91.75 823 ALA A N 1
ATOM 6477 C CA . ALA A 1 823 ? -18.594 28.406 -3.012 1 91.75 823 ALA A CA 1
ATOM 6478 C C . ALA A 1 823 ? -17.703 29.109 -4.031 1 91.75 823 ALA A C 1
ATOM 6480 O O . ALA A 1 823 ? -17.609 30.328 -4.039 1 91.75 823 ALA A O 1
ATOM 6481 N N . LEU A 1 824 ? -17.062 28.359 -4.855 1 92.19 824 LEU A N 1
ATOM 6482 C CA . LEU A 1 824 ? -16.125 28.922 -5.828 1 92.19 824 LEU A CA 1
ATOM 6483 C C . LEU A 1 824 ? -16.891 29.547 -7 1 92.19 824 LEU A C 1
ATOM 6485 O O . LEU A 1 824 ? -16.406 30.5 -7.617 1 92.19 824 LEU A O 1
ATOM 6489 N N . ALA A 1 825 ? -18.031 28.938 -7.41 1 89.38 825 ALA A N 1
ATOM 6490 C CA . ALA A 1 825 ? -18.828 29.531 -8.484 1 89.38 825 ALA A CA 1
ATOM 6491 C C . ALA A 1 825 ? -19.266 30.953 -8.133 1 89.38 825 ALA A C 1
ATOM 6493 O O . ALA A 1 825 ? -19.281 31.828 -9 1 89.38 825 ALA A O 1
ATOM 6494 N N . ALA A 1 826 ? -19.594 31.109 -6.98 1 86 826 ALA A N 1
ATOM 6495 C CA . ALA A 1 826 ? -20 32.438 -6.52 1 86 826 ALA A CA 1
ATOM 6496 C C . ALA A 1 826 ? -18.859 33.438 -6.621 1 86 826 ALA A C 1
ATOM 6498 O O . ALA A 1 826 ? -19.062 34.594 -7.023 1 86 826 ALA A O 1
ATOM 6499 N N . ILE A 1 827 ? -17.734 33 -6.289 1 88.81 827 ILE A N 1
ATOM 6500 C CA . ILE A 1 827 ? -16.562 33.844 -6.309 1 88.81 827 ILE A CA 1
ATOM 6501 C C . ILE A 1 827 ? -16.156 34.125 -7.754 1 88.81 827 ILE A C 1
ATOM 6503 O O . ILE A 1 827 ? -15.82 35.281 -8.102 1 88.81 827 ILE A O 1
ATOM 6507 N N . LEU A 1 828 ? -16.172 33.156 -8.57 1 86.81 828 LEU A N 1
ATOM 6508 C CA . LEU A 1 828 ? -15.773 33.281 -9.961 1 86.81 828 LEU A CA 1
ATOM 6509 C C . LEU A 1 828 ? -16.766 34.156 -10.734 1 86.81 828 LEU A C 1
ATOM 6511 O O . LEU A 1 828 ? -16.375 34.906 -11.617 1 86.81 828 LEU A O 1
ATOM 6515 N N . GLN A 1 829 ? -17.969 34 -10.438 1 82.81 829 GLN A N 1
ATOM 6516 C CA . GLN A 1 829 ? -18.984 34.844 -11.062 1 82.81 829 GLN A CA 1
ATOM 6517 C C . GLN A 1 829 ? -18.781 36.312 -10.68 1 82.81 829 GLN A C 1
ATOM 6519 O O . GLN A 1 829 ? -18.922 37.188 -11.516 1 82.81 829 GLN A O 1
ATOM 6524 N N . ASN A 1 830 ? -18.469 36.469 -9.453 1 81.69 830 ASN A N 1
ATOM 6525 C CA . ASN A 1 830 ? -18.219 37.844 -8.992 1 81.69 830 ASN A CA 1
ATOM 6526 C C . ASN A 1 830 ? -17 38.438 -9.664 1 81.69 830 ASN A C 1
ATOM 6528 O O . ASN A 1 830 ? -16.969 39.625 -9.984 1 81.69 830 ASN A O 1
ATOM 6532 N N . GLN A 1 831 ? -16 37.656 -9.875 1 79.44 831 GLN A N 1
ATOM 6533 C CA . GLN A 1 831 ? -14.789 38.094 -10.539 1 79.44 831 GLN A CA 1
ATOM 6534 C C . GLN A 1 831 ? -15.062 38.438 -12.008 1 79.44 831 GLN A C 1
ATOM 6536 O O . GLN A 1 831 ? -14.508 39.406 -12.547 1 79.44 831 GLN A O 1
ATOM 6541 N N . MET A 1 832 ? -15.883 37.656 -12.625 1 76.81 832 MET A N 1
ATOM 6542 C CA . MET A 1 832 ? -16.234 37.906 -14.023 1 76.81 832 MET A CA 1
ATOM 6543 C C . MET A 1 832 ? -17.031 39.188 -14.164 1 76.81 832 MET A C 1
ATOM 6545 O O . MET A 1 832 ? -16.828 39.938 -15.117 1 76.81 832 MET A O 1
ATOM 6549 N N . GLU A 1 833 ? -17.891 39.406 -13.234 1 74.44 833 GLU A N 1
ATOM 6550 C CA . GLU A 1 833 ? -18.688 40.625 -13.25 1 74.44 833 GLU A CA 1
ATOM 6551 C C . GLU A 1 833 ? -17.812 41.844 -13.031 1 74.44 833 GLU A C 1
ATOM 6553 O O . GLU A 1 833 ? -18 42.875 -13.688 1 74.44 833 GLU A O 1
ATOM 6558 N N . GLN A 1 834 ? -16.875 41.625 -12.156 1 73.56 834 GLN A N 1
ATOM 6559 C CA . GLN A 1 834 ? -15.969 42.75 -11.898 1 73.56 834 GLN A CA 1
ATOM 6560 C C . GLN A 1 834 ? -15.078 43.031 -13.109 1 73.56 834 GLN A C 1
ATOM 6562 O O . GLN A 1 834 ? -14.797 44.188 -13.414 1 73.56 834 GLN A O 1
ATOM 6567 N N . ASN A 1 835 ? -14.672 41.938 -13.727 1 71.75 835 ASN A N 1
ATOM 6568 C CA . ASN A 1 835 ? -13.859 42.125 -14.93 1 71.75 835 ASN A CA 1
ATOM 6569 C C . ASN A 1 835 ? -14.656 42.75 -16.062 1 71.75 835 ASN A C 1
ATOM 6571 O O . ASN A 1 835 ? -14.133 43.562 -16.812 1 71.75 835 ASN A O 1
ATOM 6575 N N . ASN A 1 836 ? -15.922 42.375 -16.188 1 70.75 836 ASN A N 1
ATOM 6576 C CA . ASN A 1 836 ? -16.781 42.969 -17.203 1 70.75 836 ASN A CA 1
ATOM 6577 C C . ASN A 1 836 ? -17.031 44.469 -16.922 1 70.75 836 ASN A C 1
ATOM 6579 O O . ASN A 1 836 ? -17.047 45.281 -17.859 1 70.75 836 ASN A O 1
ATOM 6583 N N . ILE A 1 837 ? -17.141 44.719 -15.68 1 67.81 837 ILE A N 1
ATOM 6584 C CA . ILE A 1 837 ? -17.328 46.125 -15.297 1 67.81 837 ILE A CA 1
ATOM 6585 C C . ILE A 1 837 ? -16.062 46.906 -15.617 1 67.81 837 ILE A C 1
ATOM 6587 O O . ILE A 1 837 ? -16.141 48.031 -16.109 1 67.81 837 ILE A O 1
ATOM 6591 N N . ARG A 1 838 ? -14.977 46.344 -15.375 1 72 838 ARG A N 1
ATOM 6592 C CA . ARG A 1 838 ? -13.711 47 -15.656 1 72 838 ARG A CA 1
ATOM 6593 C C . ARG A 1 838 ? -13.516 47.188 -17.156 1 72 838 ARG A C 1
ATOM 6595 O O . ARG A 1 838 ? -13.031 48.25 -17.594 1 72 838 ARG A O 1
ATOM 6602 N N . VAL A 1 839 ? -13.883 46.188 -17.891 1 70.81 839 VAL A N 1
ATOM 6603 C CA . VAL A 1 839 ? -13.766 46.281 -19.344 1 70.81 839 VAL A CA 1
ATOM 6604 C C . VAL A 1 839 ? -14.727 47.344 -19.875 1 70.81 839 VAL A C 1
ATOM 6606 O O . VAL A 1 839 ? -14.367 48.125 -20.75 1 70.81 839 VAL A O 1
ATOM 6609 N N . GLU A 1 840 ? -15.938 47.406 -19.359 1 66.12 840 GLU A N 1
ATOM 6610 C CA . GLU A 1 840 ? -16.922 48.406 -19.766 1 66.12 840 GLU A CA 1
ATOM 6611 C C . GLU A 1 840 ? -16.484 49.812 -19.391 1 66.12 840 GLU A C 1
ATOM 6613 O O . GLU A 1 840 ? -16.656 50.75 -20.172 1 66.12 840 GLU A O 1
ATOM 6618 N N . MET A 1 841 ? -15.922 49.844 -18.266 1 65.12 841 MET A N 1
ATOM 6619 C CA . MET A 1 841 ? -15.438 51.156 -17.828 1 65.12 841 MET A CA 1
ATOM 6620 C C . MET A 1 841 ? -14.234 51.594 -18.656 1 65.12 841 MET A C 1
ATOM 6622 O O . MET A 1 841 ? -14.078 52.781 -18.953 1 65.12 841 MET A O 1
ATOM 6626 N N . ALA A 1 842 ? -13.398 50.75 -18.953 1 72.62 842 ALA A N 1
ATOM 6627 C CA . ALA A 1 842 ? -12.266 51.062 -19.828 1 72.62 842 ALA A CA 1
ATOM 6628 C C . ALA A 1 842 ? -12.734 51.469 -21.219 1 72.62 842 ALA A C 1
ATOM 6630 O O . ALA A 1 842 ? -12.164 52.375 -21.828 1 72.62 842 ALA A O 1
ATOM 6631 N N . GLU A 1 843 ? -13.742 50.875 -21.734 1 65.38 843 GLU A N 1
ATOM 6632 C CA . GLU A 1 843 ? -14.32 51.219 -23.031 1 65.38 843 GLU A CA 1
ATOM 6633 C C . GLU A 1 843 ? -14.977 52.594 -22.969 1 65.38 843 GLU A C 1
ATOM 6635 O O . GLU A 1 843 ? -14.906 53.375 -23.938 1 65.38 843 GLU A O 1
ATOM 6640 N N . VAL A 1 844 ? -15.492 52.875 -21.891 1 65.12 844 VAL A N 1
ATOM 6641 C CA . VAL A 1 844 ? -16.141 54.188 -21.75 1 65.12 844 VAL A CA 1
ATOM 6642 C C . VAL A 1 844 ? -15.086 55.281 -21.641 1 65.12 844 VAL A C 1
ATOM 6644 O O . VAL A 1 844 ? -15.266 56.375 -22.172 1 65.12 844 VAL A O 1
ATOM 6647 N N . THR A 1 845 ? -14.055 54.969 -21.047 1 61.41 845 THR A N 1
ATOM 6648 C CA . THR A 1 845 ? -13 55.969 -20.891 1 61.41 845 THR A CA 1
ATOM 6649 C C . THR A 1 845 ? -12.266 56.156 -22.203 1 61.41 845 THR A C 1
ATOM 6651 O O . THR A 1 845 ? -11.688 57.219 -22.438 1 61.41 845 THR A O 1
ATOM 6654 N N . ASP A 1 846 ? -12.211 55.25 -23.016 1 55.09 846 ASP A N 1
ATOM 6655 C CA . ASP A 1 846 ? -11.555 55.406 -24.312 1 55.09 846 ASP A CA 1
ATOM 6656 C C . ASP A 1 846 ? -12.492 56.062 -25.344 1 55.09 846 ASP A C 1
ATOM 6658 O O . ASP A 1 846 ? -12.156 56.156 -26.516 1 55.09 846 ASP A O 1
ATOM 6662 N N . MET A 1 847 ? -13.742 56.406 -25.078 1 49.12 847 MET A N 1
ATOM 6663 C CA . MET A 1 847 ? -14.547 57.156 -26.031 1 49.12 847 MET A CA 1
ATOM 6664 C C . MET A 1 847 ? -14 58.562 -26.219 1 49.12 847 MET A C 1
ATOM 6666 O O . MET A 1 847 ? -13.812 59.281 -25.25 1 49.12 847 MET A O 1
ATOM 6670 N N . PRO A 1 848 ? -13.367 58.812 -27.344 1 47.5 848 PRO A N 1
ATOM 6671 C CA . PRO A 1 848 ? -12.852 60.125 -27.688 1 47.5 848 PRO A CA 1
ATOM 6672 C C . PRO A 1 848 ? -13.898 61.219 -27.531 1 47.5 848 PRO A C 1
ATOM 6674 O O . PRO A 1 848 ? -15.102 60.969 -27.656 1 47.5 848 PRO A O 1
ATOM 6677 N N . ASN A 1 849 ? -13.68 62.219 -26.672 1 42.19 849 ASN A N 1
ATOM 6678 C CA . ASN A 1 849 ? -14.375 63.5 -26.656 1 42.19 849 ASN A CA 1
ATOM 6679 C C . ASN A 1 849 ? -14.461 64.125 -28.047 1 42.19 849 ASN A C 1
ATOM 6681 O O . ASN A 1 849 ? -13.562 64.812 -28.469 1 42.19 849 ASN A O 1
ATOM 6685 N N . SER A 1 850 ? -14.75 63.438 -29.125 1 40.72 850 SER A N 1
ATOM 6686 C CA . SER A 1 850 ? -14.781 64.125 -30.406 1 40.72 850 SER A CA 1
ATOM 6687 C C . SER A 1 850 ? -15.852 65.188 -30.438 1 40.72 850 SER A C 1
ATOM 6689 O O . SER A 1 850 ? -16.031 65.875 -31.453 1 40.72 850 SER A O 1
ATOM 6691 N N . THR A 1 851 ? -16.906 65.312 -29.562 1 35.03 851 THR A N 1
ATOM 6692 C CA . THR A 1 851 ? -17.938 66.188 -30.062 1 35.03 851 THR A CA 1
ATOM 6693 C C . THR A 1 851 ? -17.516 67.625 -29.844 1 35.03 851 THR A C 1
ATOM 6695 O O . THR A 1 851 ? -18.266 68.562 -30.172 1 35.03 851 THR A O 1
ATOM 6698 N N . THR A 1 852 ? -16.578 68 -28.969 1 31.56 852 THR A N 1
ATOM 6699 C CA . THR A 1 852 ? -16.641 69.438 -28.828 1 31.56 852 THR A CA 1
ATOM 6700 C C . THR A 1 852 ? -15.984 70.125 -30.016 1 31.56 852 THR A C 1
ATOM 6702 O O . THR A 1 852 ? -15.875 71.375 -30.047 1 31.56 852 THR A O 1
ATOM 6705 N N . ALA A 1 853 ? -15.844 69.438 -31.297 1 27.66 853 ALA A N 1
ATOM 6706 C CA . ALA A 1 853 ? -15.719 70.5 -32.281 1 27.66 853 ALA A CA 1
ATOM 6707 C C . ALA A 1 853 ? -17.094 71 -32.688 1 27.66 853 ALA A C 1
ATOM 6709 O O . ALA A 1 853 ? -18.016 70.25 -32.938 1 27.66 853 ALA A O 1
ATOM 6710 N N . MET B 1 1 ? 44.781 51.406 9.641 1 21.94 1 MET B N 1
ATOM 6711 C CA . MET B 1 1 ? 43.438 51.375 9.094 1 21.94 1 MET B CA 1
ATOM 6712 C C . MET B 1 1 ? 43.344 50.375 7.949 1 21.94 1 MET B C 1
ATOM 6714 O O . MET B 1 1 ? 42.25 49.875 7.645 1 21.94 1 MET B O 1
ATOM 6718 N N . ALA B 1 2 ? 44.312 50.25 7.066 1 27.22 2 ALA B N 1
ATOM 6719 C CA . ALA B 1 2 ? 44.562 49.406 5.891 1 27.22 2 ALA B CA 1
ATOM 6720 C C . ALA B 1 2 ? 44.688 47.938 6.281 1 27.22 2 ALA B C 1
ATOM 6722 O O . ALA B 1 2 ? 44.281 47.062 5.516 1 27.22 2 ALA B O 1
ATOM 6723 N N . GLU B 1 3 ? 45.469 47.688 7.273 1 26 3 GLU B N 1
ATOM 6724 C CA . GLU B 1 3 ? 45.781 46.312 7.641 1 26 3 GLU B CA 1
ATOM 6725 C C . GLU B 1 3 ? 44.531 45.594 8.156 1 26 3 GLU B C 1
ATOM 6727 O O . GLU B 1 3 ? 44.5 44.375 8.273 1 26 3 GLU B O 1
ATOM 6732 N N . VAL B 1 4 ? 43.656 46.375 8.836 1 26.7 4 VAL B N 1
ATOM 6733 C CA . VAL B 1 4 ? 42.469 45.75 9.414 1 26.7 4 VAL B CA 1
ATOM 6734 C C . VAL B 1 4 ? 41.562 45.25 8.305 1 26.7 4 VAL B C 1
ATOM 6736 O O . VAL B 1 4 ? 40.531 44.594 8.57 1 26.7 4 VAL B O 1
ATOM 6739 N N . ARG B 1 5 ? 41.625 45.719 7.023 1 28.61 5 ARG B N 1
ATOM 6740 C CA . ARG B 1 5 ? 40.812 45.375 5.852 1 28.61 5 ARG B CA 1
ATOM 6741 C C . ARG B 1 5 ? 41.125 43.938 5.387 1 28.61 5 ARG B C 1
ATOM 6743 O O . ARG B 1 5 ? 40.406 43.406 4.551 1 28.61 5 ARG B O 1
ATOM 6750 N N . SER B 1 6 ? 42.375 43.531 5.398 1 28.94 6 SER B N 1
ATOM 6751 C CA . SER B 1 6 ? 42.812 42.312 4.727 1 28.94 6 SER B CA 1
ATOM 6752 C C . SER B 1 6 ? 42.188 41.094 5.359 1 28.94 6 SER B C 1
ATOM 6754 O O . SER B 1 6 ? 42.156 40.031 4.75 1 28.94 6 SER B O 1
ATOM 6756 N N . ARG B 1 7 ? 42.312 40.938 6.617 1 29.75 7 ARG B N 1
ATOM 6757 C CA . ARG B 1 7 ? 41.906 39.688 7.262 1 29.75 7 ARG B CA 1
ATOM 6758 C C . ARG B 1 7 ? 40.406 39.531 7.246 1 29.75 7 ARG B C 1
ATOM 6760 O O . ARG B 1 7 ? 39.75 39.5 8.297 1 29.75 7 ARG B O 1
ATOM 6767 N N . ARG B 1 8 ? 39.656 40.375 6.508 1 32.22 8 ARG B N 1
ATOM 6768 C CA . ARG B 1 8 ? 38.25 40 6.469 1 32.22 8 ARG B CA 1
ATOM 6769 C C . ARG B 1 8 ? 38.094 38.5 6.223 1 32.22 8 ARG B C 1
ATOM 6771 O O . ARG B 1 8 ? 38.688 37.969 5.281 1 32.22 8 ARG B O 1
ATOM 6778 N N . LYS B 1 9 ? 37.75 37.812 7.262 1 34.59 9 LYS B N 1
ATOM 6779 C CA . LYS B 1 9 ? 37.375 36.406 7.457 1 34.59 9 LYS B CA 1
ATOM 6780 C C . LYS B 1 9 ? 36.688 35.844 6.223 1 34.59 9 LYS B C 1
ATOM 6782 O O . LYS B 1 9 ? 35.719 36.406 5.727 1 34.59 9 LYS B O 1
ATOM 6787 N N . LYS B 1 10 ? 37.375 35.25 5.234 1 35.69 10 LYS B N 1
ATOM 6788 C CA . LYS B 1 10 ? 36.812 34.25 4.297 1 35.69 10 LYS B CA 1
ATOM 6789 C C . LYS B 1 10 ? 35.469 33.719 4.773 1 35.69 10 LYS B C 1
ATOM 6791 O O . LYS B 1 10 ? 35.375 33.156 5.867 1 35.69 10 LYS B O 1
ATOM 6796 N N . HIS B 1 11 ? 34.406 34.375 4.371 1 38.25 11 HIS B N 1
ATOM 6797 C CA . HIS B 1 11 ? 32.969 34.094 4.602 1 38.25 11 HIS B CA 1
ATOM 6798 C C . HIS B 1 11 ? 32.719 32.594 4.582 1 38.25 11 HIS B C 1
ATOM 6800 O O . HIS B 1 11 ? 33.062 31.891 3.629 1 38.25 11 HIS B O 1
ATOM 6806 N N . THR B 1 12 ? 32.719 31.969 5.762 1 37.31 12 THR B N 1
ATOM 6807 C CA . THR B 1 12 ? 32.625 30.609 6.277 1 37.31 12 THR B CA 1
ATOM 6808 C C . THR B 1 12 ? 31.594 29.797 5.488 1 37.31 12 THR B C 1
ATOM 6810 O O . THR B 1 12 ? 31.641 28.578 5.445 1 37.31 12 THR B O 1
ATOM 6813 N N . TYR B 1 13 ? 30.391 30.375 5.34 1 37.91 13 TYR B N 1
ATOM 6814 C CA . TYR B 1 13 ? 29.391 29.438 4.84 1 37.91 13 TYR B CA 1
ATOM 6815 C C . TYR B 1 13 ? 29.312 29.484 3.318 1 37.91 13 TYR B C 1
ATOM 6817 O O . TYR B 1 13 ? 28.578 30.281 2.742 1 37.91 13 TYR B O 1
ATOM 6825 N N . SER B 1 14 ? 30.453 29.641 2.617 1 35.75 14 SER B N 1
ATOM 6826 C CA . SER B 1 14 ? 30.344 29.469 1.173 1 35.75 14 SER B CA 1
ATOM 6827 C C . SER B 1 14 ? 29.453 28.266 0.83 1 35.75 14 SER B C 1
ATOM 6829 O O . SER B 1 14 ? 29.734 27.141 1.229 1 35.75 14 SER B O 1
ATOM 6831 N N . VAL B 1 15 ? 28.266 28.469 0.682 1 38.88 15 VAL B N 1
ATOM 6832 C CA . VAL B 1 15 ? 27.344 27.484 0.144 1 38.88 15 VAL B CA 1
ATOM 6833 C C . VAL B 1 15 ? 28.047 26.641 -0.925 1 38.88 15 VAL B C 1
ATOM 6835 O O . VAL B 1 15 ? 27.719 25.469 -1.131 1 38.88 15 VAL B O 1
ATOM 6838 N N . SER B 1 16 ? 28.891 27.344 -1.808 1 35.56 16 SER B N 1
ATOM 6839 C CA . SER B 1 16 ? 29.359 26.844 -3.096 1 35.56 16 SER B CA 1
ATOM 6840 C C . SER B 1 16 ? 30.406 25.75 -2.912 1 35.56 16 SER B C 1
ATOM 6842 O O . SER B 1 16 ? 30.625 24.938 -3.809 1 35.56 16 SER B O 1
ATOM 6844 N N . GLN B 1 17 ? 31.375 26 -2.082 1 34.97 17 GLN B N 1
ATOM 6845 C CA . GLN B 1 17 ? 32.594 25.266 -2.357 1 34.97 17 GLN B CA 1
ATOM 6846 C C . GLN B 1 17 ? 32.5 23.828 -1.854 1 34.97 17 GLN B C 1
ATOM 6848 O O . GLN B 1 17 ? 33.469 23.281 -1.327 1 34.97 17 GLN B O 1
ATOM 6853 N N . VAL B 1 18 ? 31.391 23.453 -1.381 1 37.25 18 VAL B N 1
ATOM 6854 C CA . VAL B 1 18 ? 31.609 22.016 -1.207 1 37.25 18 VAL B CA 1
ATOM 6855 C C . VAL B 1 18 ? 32.094 21.406 -2.523 1 37.25 18 VAL B C 1
ATOM 6857 O O . VAL B 1 18 ? 31.359 21.375 -3.506 1 37.25 18 VAL B O 1
ATOM 6860 N N . HIS B 1 19 ? 33.312 21.656 -2.863 1 35.38 19 HIS B N 1
ATOM 6861 C CA . HIS B 1 19 ? 33.844 20.828 -3.939 1 35.38 19 HIS B CA 1
ATOM 6862 C C . HIS B 1 19 ? 33.125 19.5 -4.02 1 35.38 19 HIS B C 1
ATOM 6864 O O . HIS B 1 19 ? 32.906 18.844 -2.996 1 35.38 19 HIS B O 1
ATOM 6870 N N . SER B 1 20 ? 32.281 19.375 -4.949 1 38.44 20 SER B N 1
ATOM 6871 C CA . SER B 1 20 ? 31.531 18.188 -5.352 1 38.44 20 SER B CA 1
ATOM 6872 C C . SER B 1 20 ? 32.375 16.922 -5.238 1 38.44 20 SER B C 1
ATOM 6874 O O . SER B 1 20 ? 32.906 16.422 -6.242 1 38.44 20 SER B O 1
ATOM 6876 N N . VAL B 1 21 ? 33.344 16.938 -4.5 1 38.84 21 VAL B N 1
ATOM 6877 C CA . VAL B 1 21 ? 34.062 15.656 -4.578 1 38.84 21 VAL B CA 1
ATOM 6878 C C . VAL B 1 21 ? 33.094 14.516 -4.289 1 38.84 21 VAL B C 1
ATOM 6880 O O . VAL B 1 21 ? 32.469 14.477 -3.219 1 38.84 21 VAL B O 1
ATOM 6883 N N . ASP B 1 22 ? 32.438 14.023 -5.238 1 43.91 22 ASP B N 1
ATOM 6884 C CA . ASP B 1 22 ? 31.578 12.844 -5.246 1 43.91 22 ASP B CA 1
ATOM 6885 C C . ASP B 1 22 ? 31.859 11.945 -4.047 1 43.91 22 ASP B C 1
ATOM 6887 O O . ASP B 1 22 ? 30.953 11.352 -3.473 1 43.91 22 ASP B O 1
ATOM 6891 N N . ASP B 1 23 ? 33.156 11.273 -3.906 1 46.34 23 ASP B N 1
ATOM 6892 C CA . ASP B 1 23 ? 33.562 10.172 -3.029 1 46.34 23 ASP B CA 1
ATOM 6893 C C . ASP B 1 23 ? 34.219 10.695 -1.752 1 46.34 23 ASP B C 1
ATOM 6895 O O . ASP B 1 23 ? 34.531 9.922 -0.849 1 46.34 23 ASP B O 1
ATOM 6899 N N . VAL B 1 24 ? 34.906 11.844 -1.735 1 41.88 24 VAL B N 1
ATOM 6900 C CA . VAL B 1 24 ? 36.062 12.078 -0.848 1 41.88 24 VAL B CA 1
ATOM 6901 C C . VAL B 1 24 ? 35.562 12.344 0.571 1 41.88 24 VAL B C 1
ATOM 6903 O O . VAL B 1 24 ? 36.344 12.32 1.525 1 41.88 24 VAL B O 1
ATOM 6906 N N . HIS B 1 25 ? 34.406 12.828 0.787 1 45.12 25 HIS B N 1
ATOM 6907 C CA . HIS B 1 25 ? 34.125 13.422 2.09 1 45.12 25 HIS B CA 1
ATOM 6908 C C . HIS B 1 25 ? 34.125 12.359 3.186 1 45.12 25 HIS B C 1
ATOM 6910 O O . HIS B 1 25 ? 34.125 12.695 4.375 1 45.12 25 HIS B O 1
ATOM 6916 N N . LEU B 1 26 ? 33.812 11.133 2.826 1 49.09 26 LEU B N 1
ATOM 6917 C CA . LEU B 1 26 ? 33.531 10.172 3.883 1 49.09 26 LEU B CA 1
ATOM 6918 C C . LEU B 1 26 ? 34.812 9.742 4.582 1 49.09 26 LEU B C 1
ATOM 6920 O O . LEU B 1 26 ? 34.75 8.945 5.527 1 49.09 26 LEU B O 1
ATOM 6924 N N . ALA B 1 27 ? 35.938 9.945 3.959 1 47.75 27 ALA B N 1
ATOM 6925 C CA . ALA B 1 27 ? 37.188 9.383 4.441 1 47.75 27 ALA B CA 1
ATOM 6926 C C . ALA B 1 27 ? 37.5 9.875 5.848 1 47.75 27 ALA B C 1
ATOM 6928 O O . ALA B 1 27 ? 38.25 9.211 6.598 1 47.75 27 ALA B O 1
ATOM 6929 N N . GLN B 1 28 ? 37.031 11.039 6.199 1 48.75 28 GLN B N 1
ATOM 6930 C CA . GLN B 1 28 ? 37.625 11.57 7.418 1 48.75 28 GLN B CA 1
ATOM 6931 C C . GLN B 1 28 ? 36.875 11.07 8.656 1 48.75 28 GLN B C 1
ATOM 6933 O O . GLN B 1 28 ? 37.219 11.461 9.781 1 48.75 28 GLN B O 1
ATOM 6938 N N . ALA B 1 29 ? 35.875 10.195 8.461 1 49.91 29 ALA B N 1
ATOM 6939 C CA . ALA B 1 29 ? 35.156 9.961 9.703 1 49.91 29 ALA B CA 1
ATOM 6940 C C . ALA B 1 29 ? 36 9.164 10.688 1 49.91 29 ALA B C 1
ATOM 6942 O O . ALA B 1 29 ? 36.688 8.234 10.297 1 49.91 29 ALA B O 1
ATOM 6943 N N . ASP B 1 30 ? 36.219 9.672 11.898 1 51.91 30 ASP B N 1
ATOM 6944 C CA . ASP B 1 30 ? 36.938 9.18 13.07 1 51.91 30 ASP B CA 1
ATOM 6945 C C . ASP B 1 30 ? 36.594 7.715 13.336 1 51.91 30 ASP B C 1
ATOM 6947 O O . ASP B 1 30 ? 35.469 7.379 13.664 1 51.91 30 ASP B O 1
ATOM 6951 N N . THR B 1 31 ? 37.188 6.781 12.633 1 53.88 31 THR B N 1
ATOM 6952 C CA . THR B 1 31 ? 37.219 5.336 12.805 1 53.88 31 THR B CA 1
ATOM 6953 C C . THR B 1 31 ? 37.719 4.973 14.195 1 53.88 31 THR B C 1
ATOM 6955 O O . THR B 1 31 ? 38.125 3.828 14.438 1 53.88 31 THR B O 1
ATOM 6958 N N . SER B 1 32 ? 37.844 5.914 15.07 1 52.59 32 SER B N 1
ATOM 6959 C CA . SER B 1 32 ? 38.562 5.551 16.297 1 52.59 32 SER B CA 1
ATOM 6960 C C . SER B 1 32 ? 37.75 4.574 17.125 1 52.59 32 SER B C 1
ATOM 6962 O O . SER B 1 32 ? 38.219 4.094 18.172 1 52.59 32 SER B O 1
ATOM 6964 N N . GLU B 1 33 ? 36.5 4.41 16.75 1 58.16 33 GLU B N 1
ATOM 6965 C CA . GLU B 1 33 ? 35.844 3.588 17.766 1 58.16 33 GLU B CA 1
ATOM 6966 C C . GLU B 1 33 ? 36.062 2.102 17.5 1 58.16 33 GLU B C 1
ATOM 6968 O O . GLU B 1 33 ? 36.312 1.703 16.359 1 58.16 33 GLU B O 1
ATOM 6973 N N . GLY B 1 34 ? 36.312 1.324 18.641 1 58.25 34 GLY B N 1
ATOM 6974 C CA . GLY B 1 34 ? 36.5 -0.113 18.656 1 58.25 34 GLY B CA 1
ATOM 6975 C C . GLY B 1 34 ? 35.562 -0.869 17.75 1 58.25 34 GLY B C 1
ATOM 6976 O O . GLY B 1 34 ? 34.531 -0.335 17.328 1 58.25 34 GLY B O 1
ATOM 6977 N N . PHE B 1 35 ? 35.969 -1.995 17.234 1 63.16 35 PHE B N 1
ATOM 6978 C CA . PHE B 1 35 ? 35.281 -2.871 16.297 1 63.16 35 PHE B CA 1
ATOM 6979 C C . PHE B 1 35 ? 33.844 -3.156 16.766 1 63.16 35 PHE B C 1
ATOM 6981 O O . PHE B 1 35 ? 32.938 -3.197 15.953 1 63.16 35 PHE B O 1
ATOM 6988 N N . PHE B 1 36 ? 33.656 -3.297 18 1 61.81 36 PHE B N 1
ATOM 6989 C CA . PHE B 1 36 ? 32.344 -3.637 18.531 1 61.81 36 PHE B CA 1
ATOM 6990 C C . PHE B 1 36 ? 31.75 -2.455 19.297 1 61.81 36 PHE B C 1
ATOM 6992 O O . PHE B 1 36 ? 30.953 -2.643 20.203 1 61.81 36 PHE B O 1
ATOM 6999 N N . ALA B 1 37 ? 32.156 -1.345 18.953 1 62.56 37 ALA B N 1
ATOM 7000 C CA . ALA B 1 37 ? 31.641 -0.184 19.656 1 62.56 37 ALA B CA 1
ATOM 7001 C C . ALA B 1 37 ? 30.141 -0.024 19.422 1 62.56 37 ALA B C 1
ATOM 7003 O O . ALA B 1 37 ? 29.672 -0.083 18.281 1 62.56 37 ALA B O 1
ATOM 7004 N N . ARG B 1 38 ? 29.531 -0.031 20.625 1 62.47 38 ARG B N 1
ATOM 7005 C CA . ARG B 1 38 ? 28.078 0.11 20.609 1 62.47 38 ARG B CA 1
ATOM 7006 C C . ARG B 1 38 ? 27.672 1.523 20.219 1 62.47 38 ARG B C 1
ATOM 7008 O O . ARG B 1 38 ? 28.453 2.463 20.344 1 62.47 38 ARG B O 1
ATOM 7015 N N . GLY B 1 39 ? 26.516 1.647 19.625 1 61.34 39 GLY B N 1
ATOM 7016 C CA . GLY B 1 39 ? 25.922 2.951 19.359 1 61.34 39 GLY B CA 1
ATOM 7017 C C . GLY B 1 39 ? 26 3.361 17.906 1 61.34 39 GLY B C 1
ATOM 7018 O O . GLY B 1 39 ? 25.422 4.371 17.5 1 61.34 39 GLY B O 1
ATOM 7019 N N . ARG B 1 40 ? 26.781 2.469 17.234 1 65.5 40 ARG B N 1
ATOM 7020 C CA . ARG B 1 40 ? 26.922 2.947 15.859 1 65.5 40 ARG B CA 1
ATOM 7021 C C . ARG B 1 40 ? 26.5 1.88 14.852 1 65.5 40 ARG B C 1
ATOM 7023 O O . ARG B 1 40 ? 25.641 2.125 14.008 1 65.5 40 ARG B O 1
ATOM 7030 N N . GLU B 1 41 ? 27.125 0.685 15.039 1 68.5 41 GLU B N 1
ATOM 7031 C CA . GLU B 1 41 ? 26.875 -0.283 13.977 1 68.5 41 GLU B CA 1
ATOM 7032 C C . GLU B 1 41 ? 26.078 -1.474 14.484 1 68.5 41 GLU B C 1
ATOM 7034 O O . GLU B 1 41 ? 25.453 -2.188 13.703 1 68.5 41 GLU B O 1
ATOM 7039 N N . PHE B 1 42 ? 26.094 -1.694 15.648 1 77.44 42 PHE B N 1
ATOM 7040 C CA . PHE B 1 42 ? 25.422 -2.844 16.234 1 77.44 42 PHE B CA 1
ATOM 7041 C C . PHE B 1 42 ? 24.359 -2.393 17.234 1 77.44 42 PHE B C 1
ATOM 7043 O O . PHE B 1 42 ? 24.531 -2.521 18.438 1 77.44 42 PHE B O 1
ATOM 7050 N N . GLU B 1 43 ? 23.438 -1.75 16.672 1 83.5 43 GLU B N 1
ATOM 7051 C CA . GLU B 1 43 ? 22.359 -1.289 17.547 1 83.5 43 GLU B CA 1
ATOM 7052 C C . GLU B 1 43 ? 21 -1.687 16.984 1 83.5 43 GLU B C 1
ATOM 7054 O O . GLU B 1 43 ? 20.812 -1.763 15.766 1 83.5 43 GLU B O 1
ATOM 7059 N N . SER B 1 44 ? 20.203 -1.988 17.969 1 84.25 44 SER B N 1
ATOM 7060 C CA . SER B 1 44 ? 18.828 -2.295 17.609 1 84.25 44 SER B CA 1
ATOM 7061 C C . SER B 1 44 ? 18.125 -1.078 17.016 1 84.25 44 SER B C 1
ATOM 7063 O O . SER B 1 44 ? 18.609 0.049 17.156 1 84.25 44 SER B O 1
ATOM 7065 N N . VAL B 1 45 ? 17.016 -1.325 16.328 1 84.81 45 VAL B N 1
ATOM 7066 C CA . VAL B 1 45 ? 16.234 -0.252 15.719 1 84.81 45 VAL B CA 1
ATOM 7067 C C . VAL B 1 45 ? 15.688 0.672 16.812 1 84.81 45 VAL B C 1
ATOM 7069 O O . VAL B 1 45 ? 15.328 1.819 16.531 1 84.81 45 VAL B O 1
ATOM 7072 N N . TYR B 1 46 ? 15.75 0.268 18.047 1 83.38 46 TYR B N 1
ATOM 7073 C CA . TYR B 1 46 ? 15.18 1.023 19.156 1 83.38 46 TYR B CA 1
ATOM 7074 C C . TYR B 1 46 ? 16.219 1.968 19.766 1 83.38 46 TYR B C 1
ATOM 7076 O O . TYR B 1 46 ? 15.914 2.703 20.703 1 83.38 46 TYR B O 1
ATOM 7084 N N . VAL B 1 47 ? 17.406 1.898 19.203 1 86.19 47 VAL B N 1
ATOM 7085 C CA . VAL B 1 47 ? 18.469 2.812 19.625 1 86.19 47 V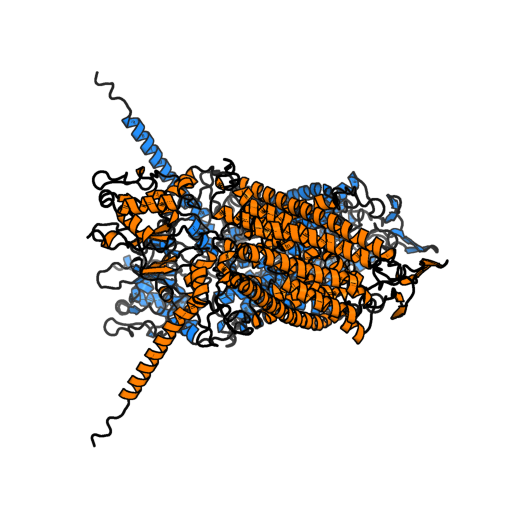AL B CA 1
ATOM 7086 C C . VAL B 1 47 ? 18.906 3.666 18.438 1 86.19 47 VAL B C 1
ATOM 7088 O O . VAL B 1 47 ? 19.25 3.137 17.375 1 86.19 47 VAL B O 1
ATOM 7091 N N . ASN B 1 48 ? 18.875 4.953 18.625 1 88.12 48 ASN B N 1
ATOM 7092 C CA . ASN B 1 48 ? 19.234 5.863 17.547 1 88.12 48 ASN B CA 1
ATOM 7093 C C . ASN B 1 48 ? 20.75 5.891 17.328 1 88.12 48 ASN B C 1
ATOM 7095 O O . ASN B 1 48 ? 21.531 5.734 18.266 1 88.12 48 ASN B O 1
ATOM 7099 N N . HIS B 1 49 ? 21.125 6.086 16.094 1 87.56 49 HIS B N 1
ATOM 7100 C CA . HIS B 1 49 ? 22.531 6.199 15.727 1 87.56 49 HIS B CA 1
ATOM 7101 C C . HIS B 1 49 ? 23.172 7.441 16.344 1 87.56 49 HIS B C 1
ATOM 7103 O O . HIS B 1 49 ? 22.562 8.516 16.344 1 87.56 49 HIS B O 1
ATOM 7109 N N . ARG B 1 50 ? 24.359 7.273 16.906 1 85.38 50 ARG B N 1
ATOM 7110 C CA . ARG B 1 50 ? 25.094 8.391 17.484 1 85.38 50 ARG B CA 1
ATOM 7111 C C . ARG B 1 50 ? 26.141 8.914 16.516 1 85.38 50 ARG B C 1
ATOM 7113 O O . ARG B 1 50 ? 27.062 8.18 16.141 1 85.38 50 ARG B O 1
ATOM 7120 N N . TYR B 1 51 ? 26 10.148 16.141 1 88.12 51 TYR B N 1
ATOM 7121 C CA . TYR B 1 51 ? 26.922 10.773 15.195 1 88.12 51 TYR B CA 1
ATOM 7122 C C . TYR B 1 51 ? 28.094 11.422 15.914 1 88.12 51 TYR B C 1
ATOM 7124 O O . TYR B 1 51 ? 27.922 12.047 16.969 1 88.12 51 TYR B O 1
ATOM 7132 N N . THR B 1 52 ? 29.312 11.289 15.391 1 85.25 52 THR B N 1
ATOM 7133 C CA . THR B 1 52 ? 30.484 12 15.883 1 85.25 52 THR B CA 1
ATOM 7134 C C . THR B 1 52 ? 30.453 13.461 15.445 1 85.25 52 THR B C 1
ATOM 7136 O O . THR B 1 52 ? 29.625 13.844 14.617 1 85.25 52 THR B O 1
ATOM 7139 N N . ALA B 1 53 ? 31.328 14.258 15.984 1 85.81 53 ALA B N 1
ATOM 7140 C CA . ALA B 1 53 ? 31.375 15.672 15.648 1 85.81 53 ALA B CA 1
ATOM 7141 C C . ALA B 1 53 ? 31.672 15.875 14.164 1 85.81 53 ALA B C 1
ATOM 7143 O O . ALA B 1 53 ? 31.078 16.75 13.516 1 85.81 53 ALA B O 1
ATOM 7144 N N . GLN B 1 54 ? 32.531 15.031 13.664 1 84.31 54 GLN B N 1
ATOM 7145 C CA . GLN B 1 54 ? 32.875 15.125 12.25 1 84.31 54 GLN B CA 1
ATOM 7146 C C . GLN B 1 54 ? 31.688 14.711 11.375 1 84.31 54 GLN B C 1
ATOM 7148 O O . GLN B 1 54 ? 31.453 15.305 10.32 1 84.31 54 GLN B O 1
ATOM 7153 N N . GLU B 1 55 ? 31.047 13.648 11.75 1 87.25 55 GLU B N 1
ATOM 7154 C CA . GLU B 1 55 ? 29.875 13.188 11.008 1 87.25 55 GLU B CA 1
ATOM 7155 C C . GLU B 1 55 ? 28.75 14.219 11.039 1 87.25 55 GLU B C 1
ATOM 7157 O O . GLU B 1 55 ? 28 14.359 10.07 1 87.25 55 GLU B O 1
ATOM 7162 N N . ARG B 1 56 ? 28.625 14.898 12.125 1 88.94 56 ARG B N 1
ATOM 7163 C CA . ARG B 1 56 ? 27.625 15.945 12.242 1 88.94 56 ARG B CA 1
ATOM 7164 C C . ARG B 1 56 ? 27.906 17.094 11.281 1 88.94 56 ARG B C 1
ATOM 7166 O O . ARG B 1 56 ? 26.969 17.703 10.75 1 88.94 56 ARG B O 1
ATOM 7173 N N . GLU B 1 57 ? 29.125 17.375 11.117 1 87.38 57 GLU B N 1
ATOM 7174 C CA . GLU B 1 57 ? 29.5 18.406 10.156 1 87.38 57 GLU B CA 1
ATOM 7175 C C . GLU B 1 57 ? 29.141 17.984 8.734 1 87.38 57 GLU B C 1
ATOM 7177 O O . GLU B 1 57 ? 28.672 18.812 7.938 1 87.38 57 GLU B O 1
ATOM 7182 N N . GLU B 1 58 ? 29.359 16.734 8.438 1 87.38 58 GLU B N 1
ATOM 7183 C CA . GLU B 1 58 ? 28.969 16.219 7.125 1 87.38 58 GLU B CA 1
ATOM 7184 C C . GLU B 1 58 ? 27.453 16.25 6.938 1 87.38 58 GLU B C 1
ATOM 7186 O O . GLU B 1 58 ? 26.969 16.547 5.844 1 87.38 58 GLU B O 1
ATOM 7191 N N . LEU B 1 59 ? 26.812 15.898 7.953 1 89.19 59 LEU B N 1
ATOM 7192 C CA . LEU B 1 59 ? 25.359 15.898 7.941 1 89.19 59 LEU B CA 1
ATOM 7193 C C . LEU B 1 59 ? 24.812 17.297 7.66 1 89.19 59 LEU B C 1
ATOM 7195 O O . LEU B 1 59 ? 23.797 17.453 6.988 1 89.19 59 LEU B O 1
ATOM 7199 N N . SER B 1 60 ? 25.469 18.297 8.117 1 87.12 60 SER B N 1
ATOM 7200 C CA . SER B 1 60 ? 25.016 19.688 8.016 1 87.12 60 SER B CA 1
ATOM 7201 C C . SER B 1 60 ? 25.172 20.203 6.59 1 87.12 60 SER B C 1
ATOM 7203 O O . SER B 1 60 ? 24.547 21.203 6.211 1 87.12 60 SER B O 1
ATOM 7205 N N . LYS B 1 61 ? 25.938 19.469 5.812 1 84.75 61 LYS B N 1
ATOM 7206 C CA . LYS B 1 61 ? 26.203 19.922 4.449 1 84.75 61 LYS B CA 1
ATOM 7207 C C . LYS B 1 61 ? 25.047 19.578 3.523 1 84.75 61 LYS B C 1
ATOM 7209 O O . LYS B 1 61 ? 24.922 20.156 2.438 1 84.75 61 LYS B O 1
ATOM 7214 N N . PHE B 1 62 ? 24.203 18.719 3.904 1 88.06 62 PHE B N 1
ATOM 7215 C CA . PHE B 1 62 ? 23.078 18.312 3.062 1 88.06 62 PHE B CA 1
ATOM 7216 C C . PHE B 1 62 ? 21.953 19.328 3.148 1 88.06 62 PHE B C 1
ATOM 7218 O O . PHE B 1 62 ? 21.672 19.875 4.219 1 88.06 62 PHE B O 1
ATOM 7225 N N . ASP B 1 63 ? 21.344 19.547 1.975 1 86.62 63 ASP B N 1
ATOM 7226 C CA . ASP B 1 63 ? 20.188 20.422 1.913 1 86.62 63 ASP B CA 1
ATOM 7227 C C . ASP B 1 63 ? 18.906 19.609 1.742 1 86.62 63 ASP B C 1
ATOM 7229 O O . ASP B 1 63 ? 18.953 18.422 1.386 1 86.62 63 ASP B O 1
ATOM 7233 N N . SER B 1 64 ? 17.797 20.219 2.107 1 87.38 64 SER B N 1
ATOM 7234 C CA . SER B 1 64 ? 16.5 19.562 1.985 1 87.38 64 SER B CA 1
ATOM 7235 C C . SER B 1 64 ? 15.641 20.219 0.905 1 87.38 64 SER B C 1
ATOM 7237 O O . SER B 1 64 ? 15.922 21.344 0.483 1 87.38 64 SER B O 1
ATOM 7239 N N . LEU B 1 65 ? 14.688 19.453 0.421 1 85 65 LEU B N 1
ATOM 7240 C CA . LEU B 1 65 ? 13.75 19.938 -0.595 1 85 65 LEU B CA 1
ATOM 7241 C C . LEU B 1 65 ? 12.312 19.812 -0.111 1 85 65 LEU B C 1
ATOM 7243 O O . LEU B 1 65 ? 11.992 18.922 0.673 1 85 65 LEU B O 1
ATOM 7247 N N . ASP B 1 66 ? 11.523 20.797 -0.652 1 84.81 66 ASP B N 1
ATOM 7248 C CA . ASP B 1 66 ? 10.094 20.703 -0.397 1 84.81 66 ASP B CA 1
ATOM 7249 C C . ASP B 1 66 ? 9.406 19.828 -1.433 1 84.81 66 ASP B C 1
ATOM 7251 O O . ASP B 1 66 ? 9.812 19.781 -2.596 1 84.81 66 ASP B O 1
ATOM 7255 N N . TYR B 1 67 ? 8.391 19.172 -0.997 1 84.38 67 TYR B N 1
ATOM 7256 C CA . TYR B 1 67 ? 7.609 18.359 -1.931 1 84.38 67 TYR B CA 1
ATOM 7257 C C . TYR B 1 67 ? 6.742 19.25 -2.82 1 84.38 67 TYR B C 1
ATOM 7259 O O . TYR B 1 67 ? 6.758 19.109 -4.047 1 84.38 67 TYR B O 1
ATOM 7267 N N . LEU B 1 68 ? 5.961 20.172 -2.213 1 87.62 68 LEU B N 1
ATOM 7268 C CA . LEU B 1 68 ? 5.082 21.047 -2.971 1 87.62 68 LEU B CA 1
ATOM 7269 C C . LEU B 1 68 ? 5.812 22.328 -3.363 1 87.62 68 LEU B C 1
ATOM 7271 O O . LEU B 1 68 ? 6.652 22.828 -2.609 1 87.62 68 LEU B O 1
ATOM 7275 N N . PRO B 1 69 ? 5.449 22.875 -4.473 1 89.81 69 PRO B N 1
ATOM 7276 C CA . PRO B 1 69 ? 6.082 24.141 -4.891 1 89.81 69 PRO B CA 1
ATOM 7277 C C . PRO B 1 69 ? 5.684 25.312 -4.004 1 89.81 69 PRO B C 1
ATOM 7279 O O . PRO B 1 69 ? 4.707 25.234 -3.26 1 89.81 69 PRO B O 1
ATOM 7282 N N . SER B 1 70 ? 6.477 26.375 -4.129 1 91.56 70 SER B N 1
ATOM 7283 C CA . SER B 1 70 ? 6.195 27.594 -3.369 1 91.56 70 SER B CA 1
ATOM 7284 C C . SER B 1 70 ? 4.914 28.266 -3.85 1 91.56 70 SER B C 1
ATOM 7286 O O . SER B 1 70 ? 4.758 28.531 -5.039 1 91.56 70 SER B O 1
ATOM 7288 N N . HIS B 1 71 ? 4.008 28.453 -2.961 1 93.94 71 HIS B N 1
ATOM 7289 C CA . HIS B 1 71 ? 2.729 29.078 -3.271 1 93.94 71 HIS B CA 1
ATOM 7290 C C . HIS B 1 71 ? 2.844 30.594 -3.283 1 93.94 71 HIS B C 1
ATOM 7292 O O . HIS B 1 71 ? 2.203 31.281 -2.482 1 93.94 71 HIS B O 1
ATOM 7298 N N . SER B 1 72 ? 3.656 31.141 -4.195 1 94.31 72 SER B N 1
ATOM 7299 C CA . SER B 1 72 ? 3.855 32.594 -4.383 1 94.31 72 SER B CA 1
ATOM 7300 C C . SER B 1 72 ? 2.949 33.125 -5.48 1 94.31 72 SER B C 1
ATOM 7302 O O . SER B 1 72 ? 2.266 32.375 -6.168 1 94.31 72 SER B O 1
ATOM 7304 N N . PHE B 1 73 ? 2.924 34.438 -5.566 1 93.31 73 PHE B N 1
ATOM 7305 C CA . PHE B 1 73 ? 2.148 35.031 -6.641 1 93.31 73 PHE B CA 1
ATOM 7306 C C . PHE B 1 73 ? 2.738 34.688 -8 1 93.31 73 PHE B C 1
ATOM 7308 O O . PHE B 1 73 ? 2.004 34.531 -8.977 1 93.31 73 PHE B O 1
ATOM 7315 N N . ALA B 1 74 ? 4.02 34.562 -8.008 1 91.25 74 ALA B N 1
ATOM 7316 C CA . ALA B 1 74 ? 4.676 34.125 -9.242 1 91.25 74 ALA B CA 1
ATOM 7317 C C . ALA B 1 74 ? 4.211 32.75 -9.656 1 91.25 74 ALA B C 1
ATOM 7319 O O . ALA B 1 74 ? 3.994 32.5 -10.844 1 91.25 74 ALA B O 1
ATOM 7320 N N . TYR B 1 75 ? 4.117 31.859 -8.695 1 91.44 75 TYR B N 1
ATOM 7321 C CA . TYR B 1 75 ? 3.635 30.5 -8.953 1 91.44 75 TYR B CA 1
ATOM 7322 C C . TYR B 1 75 ? 2.186 30.531 -9.422 1 91.44 75 TYR B C 1
ATOM 7324 O O . TYR B 1 75 ? 1.824 29.812 -10.367 1 91.44 75 TYR B O 1
ATOM 7332 N N . LYS B 1 76 ? 1.358 31.281 -8.812 1 91.38 76 LYS B N 1
ATOM 7333 C CA . LYS B 1 76 ? -0.048 31.406 -9.188 1 91.38 76 LYS B CA 1
ATOM 7334 C C . LYS B 1 76 ? -0.195 31.906 -10.625 1 91.38 76 LYS B C 1
ATOM 7336 O O . LYS B 1 76 ? -1.04 31.422 -11.375 1 91.38 76 LYS B O 1
ATOM 7341 N N . ASN B 1 77 ? 0.61 32.875 -10.977 1 89.81 77 ASN B N 1
ATOM 7342 C CA . ASN B 1 77 ? 0.584 33.406 -12.336 1 89.81 77 ASN B CA 1
ATOM 7343 C C . ASN B 1 77 ? 1.014 32.344 -13.352 1 89.81 77 ASN B C 1
ATOM 7345 O O . ASN B 1 77 ? 0.486 32.312 -14.461 1 89.81 77 ASN B O 1
ATOM 7349 N N . TRP B 1 78 ? 1.944 31.609 -12.93 1 86.81 78 TRP B N 1
ATOM 7350 C CA . TRP B 1 78 ? 2.404 30.531 -13.789 1 86.81 78 TRP B CA 1
ATOM 7351 C C . TRP B 1 78 ? 1.302 29.5 -14 1 86.81 78 TRP B C 1
ATOM 7353 O O . TRP B 1 78 ? 1.105 29.016 -15.117 1 86.81 78 TRP B O 1
ATOM 7363 N N . ILE B 1 79 ? 0.612 29.125 -12.969 1 86.44 79 ILE B N 1
ATOM 7364 C CA . ILE B 1 79 ? -0.456 28.125 -13.039 1 86.44 79 ILE B CA 1
ATOM 7365 C C . ILE B 1 79 ? -1.567 28.625 -13.953 1 86.44 79 ILE B C 1
ATOM 7367 O O . ILE B 1 79 ? -2.186 27.844 -14.68 1 86.44 79 ILE B O 1
ATOM 7371 N N . LYS B 1 80 ? -1.864 29.922 -13.898 1 85.25 80 LYS B N 1
ATOM 7372 C CA . LYS B 1 80 ? -2.916 30.516 -14.719 1 85.25 80 LYS B CA 1
ATOM 7373 C C . LYS B 1 80 ? -2.598 30.375 -16.203 1 85.25 80 LYS B C 1
ATOM 7375 O O . LYS B 1 80 ? -3.504 30.281 -17.031 1 85.25 80 LYS B O 1
ATOM 7380 N N . ARG B 1 81 ? -1.353 30.328 -16.516 1 81.12 81 ARG B N 1
ATOM 7381 C CA . ARG B 1 81 ? -0.933 30.281 -17.906 1 81.12 81 ARG B CA 1
ATOM 7382 C C . ARG B 1 81 ? -0.844 28.828 -18.391 1 81.12 81 ARG B C 1
ATOM 7384 O O . ARG B 1 81 ? -0.685 28.578 -19.594 1 81.12 81 ARG B O 1
ATOM 7391 N N . GLN B 1 82 ? -0.893 27.953 -17.469 1 78 82 GLN B N 1
ATOM 7392 C CA . GLN B 1 82 ? -0.795 26.547 -17.859 1 78 82 GLN B CA 1
ATOM 7393 C C . GLN B 1 82 ? -2.133 26.031 -18.375 1 78 82 GLN B C 1
ATOM 7395 O O . GLN B 1 82 ? -3.191 26.453 -17.922 1 78 82 GLN B O 1
ATOM 7400 N N . PRO B 1 83 ? -2.025 25.359 -19.531 1 67.94 83 PRO B N 1
ATOM 7401 C CA . PRO B 1 83 ? -3.279 24.797 -20.031 1 67.94 83 PRO B CA 1
ATOM 7402 C C . PRO B 1 83 ? -3.975 23.906 -19.016 1 67.94 83 PRO B C 1
ATOM 7404 O O . PRO B 1 83 ? -3.309 23.219 -18.234 1 67.94 83 PRO B O 1
ATOM 7407 N N . SER B 1 84 ? -5.16 24.297 -18.688 1 59.22 84 SER B N 1
ATOM 7408 C CA . SER B 1 84 ? -5.961 23.531 -17.734 1 59.22 84 SER B CA 1
ATOM 7409 C C . SER B 1 84 ? -6 22.062 -18.109 1 59.22 84 SER B C 1
ATOM 7411 O O . SER B 1 84 ? -6.828 21.312 -17.594 1 59.22 84 SER B O 1
ATOM 7413 N N . ARG B 1 85 ? -4.871 21.75 -19.031 1 55.53 85 ARG B N 1
ATOM 7414 C CA . ARG B 1 85 ? -5.004 20.453 -19.688 1 55.53 85 ARG B CA 1
ATOM 7415 C C . ARG B 1 85 ? -4.984 19.328 -18.672 1 55.53 85 ARG B C 1
ATOM 7417 O O . ARG B 1 85 ? -4.398 19.453 -17.594 1 55.53 85 ARG B O 1
ATOM 7424 N N . LEU B 1 86 ? -5.758 18.234 -18.984 1 61.38 86 LEU B N 1
ATOM 7425 C CA . LEU B 1 86 ? -6.105 16.922 -18.469 1 61.38 86 LEU B CA 1
ATOM 7426 C C . LEU B 1 86 ? -4.852 16.109 -18.172 1 61.38 86 LEU B C 1
ATOM 7428 O O . LEU B 1 86 ? -3.779 16.391 -18.703 1 61.38 86 LEU B O 1
ATOM 7432 N N . ASP B 1 87 ? -4.605 15.406 -17.078 1 76.06 87 ASP B N 1
ATOM 7433 C CA . ASP B 1 87 ? -3.633 14.453 -16.562 1 76.06 87 ASP B CA 1
ATOM 7434 C C . ASP B 1 87 ? -3.162 13.5 -17.656 1 76.06 87 ASP B C 1
ATOM 7436 O O . ASP B 1 87 ? -2.512 12.492 -17.375 1 76.06 87 ASP B O 1
ATOM 7440 N N . TRP B 1 88 ? -3.332 13.898 -19.109 1 81.88 88 TRP B N 1
ATOM 7441 C CA . TRP B 1 88 ? -2.939 12.961 -20.156 1 81.88 88 TRP B CA 1
ATOM 7442 C C . TRP B 1 88 ? -1.426 12.961 -20.344 1 81.88 88 TRP B C 1
ATOM 7444 O O . TRP B 1 88 ? -0.831 11.922 -20.625 1 81.88 88 TRP B O 1
ATOM 7454 N N . ASP B 1 89 ? -0.79 14.102 -20.266 1 86.44 89 ASP B N 1
ATOM 7455 C CA . ASP B 1 89 ? 0.657 14.203 -20.438 1 86.44 89 ASP B CA 1
ATOM 7456 C C . ASP B 1 89 ? 1.391 13.422 -19.344 1 86.44 89 ASP B C 1
ATOM 7458 O O . ASP B 1 89 ? 2.445 12.836 -19.594 1 86.44 89 ASP B O 1
ATOM 7462 N N . ARG B 1 90 ? 0.807 13.453 -18.172 1 90.19 90 ARG B N 1
ATOM 7463 C CA . ARG B 1 90 ? 1.425 12.695 -17.094 1 90.19 90 ARG B CA 1
ATOM 7464 C C . ARG B 1 90 ? 1.37 11.195 -17.375 1 90.19 90 ARG B C 1
ATOM 7466 O O . ARG B 1 90 ? 2.322 10.469 -17.094 1 90.19 90 ARG B O 1
ATOM 7473 N N . TRP B 1 91 ? 0.307 10.703 -17.984 1 92.06 91 TRP B N 1
ATOM 7474 C CA . TRP B 1 91 ? 0.15 9.289 -18.312 1 92.06 91 TRP B CA 1
ATOM 7475 C C . TRP B 1 91 ? 1.12 8.875 -19.422 1 92.06 91 TRP B C 1
ATOM 7477 O O . TRP B 1 91 ? 1.69 7.781 -19.375 1 92.06 91 TRP B O 1
ATOM 7487 N N . VAL B 1 92 ? 1.27 9.695 -20.344 1 92.81 92 VAL B N 1
ATOM 7488 C CA . VAL B 1 92 ? 2.193 9.406 -21.438 1 92.81 92 VAL B CA 1
ATOM 7489 C C . VAL B 1 92 ? 3.621 9.336 -20.906 1 92.81 92 VAL B C 1
ATOM 7491 O O . VAL B 1 92 ? 4.387 8.445 -21.281 1 92.81 92 VAL B O 1
ATOM 7494 N N . MET B 1 93 ? 3.928 10.297 -20.031 1 94.06 93 MET B N 1
ATOM 7495 C CA . MET B 1 93 ? 5.266 10.305 -19.438 1 94.06 93 MET B CA 1
ATOM 7496 C C . MET B 1 93 ? 5.496 9.055 -18.594 1 94.06 93 MET B C 1
ATOM 7498 O O . MET B 1 93 ? 6.57 8.453 -18.656 1 94.06 93 MET B O 1
ATOM 7502 N N . MET B 1 94 ? 4.465 8.648 -17.844 1 97.06 94 MET B N 1
ATOM 7503 C CA . MET B 1 94 ? 4.574 7.426 -17.062 1 97.06 94 MET B CA 1
ATOM 7504 C C . MET B 1 94 ? 4.777 6.215 -17.969 1 97.06 94 MET B C 1
ATOM 7506 O O . MET B 1 94 ? 5.555 5.312 -17.641 1 97.06 94 MET B O 1
ATOM 7510 N N . GLY B 1 95 ? 4.055 6.199 -19.078 1 97 95 GLY B N 1
ATOM 7511 C CA . GLY B 1 95 ? 4.223 5.133 -20.047 1 97 95 GLY B CA 1
ATOM 7512 C C . GLY B 1 95 ? 5.605 5.113 -20.688 1 97 95 GLY B C 1
ATOM 7513 O O . GLY B 1 95 ? 6.199 4.047 -20.844 1 97 95 GLY B O 1
ATOM 7514 N N . LEU B 1 96 ? 6.098 6.254 -20.953 1 96.75 96 LEU B N 1
ATOM 7515 C CA . LEU B 1 96 ? 7.422 6.359 -21.562 1 96.75 96 LEU B CA 1
ATOM 7516 C C . LEU B 1 96 ? 8.508 5.918 -20.578 1 96.75 96 LEU B C 1
ATOM 7518 O O . LEU B 1 96 ? 9.469 5.254 -20.969 1 96.75 96 LEU B O 1
ATOM 7522 N N . ILE B 1 97 ? 8.359 6.328 -19.344 1 97.88 97 ILE B N 1
ATOM 7523 C CA . ILE B 1 97 ? 9.32 5.91 -18.312 1 97.88 97 ILE B CA 1
ATOM 7524 C C . ILE B 1 97 ? 9.281 4.391 -18.172 1 97.88 97 ILE B C 1
ATOM 7526 O O . ILE B 1 97 ? 10.328 3.734 -18.172 1 97.88 97 ILE B O 1
ATOM 7530 N N . GLY B 1 98 ? 8.055 3.816 -18.094 1 98.44 98 GLY B N 1
ATOM 7531 C CA . GLY B 1 98 ? 7.93 2.371 -18 1 98.44 98 GLY B CA 1
ATOM 7532 C C . GLY B 1 98 ? 8.547 1.639 -19.172 1 98.44 98 GLY B C 1
ATOM 7533 O O . GLY B 1 98 ? 9.258 0.65 -19 1 98.44 98 GLY B O 1
ATOM 7534 N N . PHE B 1 99 ? 8.32 2.094 -20.312 1 98.12 99 PHE B N 1
ATOM 7535 C CA . PHE B 1 99 ? 8.844 1.479 -21.531 1 98.12 99 PHE B CA 1
ATOM 7536 C C . PHE B 1 99 ? 10.367 1.541 -21.547 1 98.12 99 PHE B C 1
ATOM 7538 O O . PHE B 1 99 ? 11.023 0.546 -21.859 1 98.12 99 PHE B O 1
ATOM 7545 N N . SER B 1 100 ? 10.883 2.691 -21.219 1 98 100 SER B N 1
ATOM 7546 C CA . SER B 1 100 ? 12.328 2.885 -21.25 1 98 100 SER B CA 1
ATOM 7547 C C . SER B 1 100 ? 13.023 2.02 -20.203 1 98 100 SER B C 1
ATOM 7549 O O . SER B 1 100 ? 14.062 1.418 -20.484 1 98 100 SER B O 1
ATOM 7551 N N . VAL B 1 101 ? 12.469 1.973 -19.047 1 98.38 101 VAL B N 1
ATOM 7552 C CA . VAL B 1 101 ? 13.062 1.163 -17.984 1 98.38 101 VAL B CA 1
ATOM 7553 C C . VAL B 1 101 ? 12.984 -0.315 -18.359 1 98.38 101 VAL B C 1
ATOM 7555 O O . VAL B 1 101 ? 13.938 -1.068 -18.141 1 98.38 101 VAL B O 1
ATOM 7558 N N . GLY B 1 102 ? 11.812 -0.761 -18.875 1 97.81 102 GLY B N 1
ATOM 7559 C CA . GLY B 1 102 ? 11.672 -2.139 -19.312 1 97.81 102 GLY B CA 1
ATOM 7560 C C . GLY B 1 102 ? 12.656 -2.516 -20.406 1 97.81 102 GLY B C 1
ATOM 7561 O O . GLY B 1 102 ? 13.234 -3.604 -20.391 1 97.81 102 GLY B O 1
ATOM 7562 N N . PHE B 1 103 ? 12.852 -1.676 -21.281 1 97.31 103 PHE B N 1
ATOM 7563 C CA . PHE B 1 103 ? 13.789 -1.914 -22.375 1 97.31 103 PHE B CA 1
ATOM 7564 C C . PHE B 1 103 ? 15.219 -1.982 -21.844 1 97.31 103 PHE B C 1
ATOM 7566 O O . PHE B 1 103 ? 16.016 -2.811 -22.312 1 97.31 103 PHE B O 1
ATOM 7573 N N . LEU B 1 104 ? 15.5 -1.103 -20.938 1 97.5 104 LEU B N 1
ATOM 7574 C CA . LEU B 1 104 ? 16.828 -1.104 -20.312 1 97.5 104 LEU B CA 1
ATOM 7575 C C . LEU B 1 104 ? 17.094 -2.428 -19.609 1 97.5 104 LEU B C 1
ATOM 7577 O O . LEU B 1 104 ? 18.203 -2.967 -19.688 1 97.5 104 LEU B O 1
ATOM 7581 N N . GLY B 1 105 ? 16.094 -2.863 -18.859 1 95.88 105 GLY B N 1
ATOM 7582 C CA . GLY B 1 105 ? 16.25 -4.141 -18.188 1 95.88 105 GLY B CA 1
ATOM 7583 C C . GLY B 1 105 ? 16.5 -5.297 -19.141 1 95.88 105 GLY B C 1
ATOM 7584 O O . GLY B 1 105 ? 17.344 -6.16 -18.875 1 95.88 105 GLY B O 1
ATOM 7585 N N . PHE B 1 106 ? 15.844 -5.324 -20.297 1 93.75 106 PHE B N 1
ATOM 7586 C CA . PHE B 1 106 ? 16.047 -6.332 -21.344 1 93.75 106 PHE B CA 1
ATOM 7587 C C . PHE B 1 106 ? 17.469 -6.266 -21.891 1 93.75 106 PHE B C 1
ATOM 7589 O O . PHE B 1 106 ? 18.141 -7.293 -22 1 93.75 106 PHE B O 1
ATOM 7596 N N . LEU B 1 107 ? 17.953 -5.066 -22.125 1 95.94 107 LEU B N 1
ATOM 7597 C CA . LEU B 1 107 ? 19.281 -4.883 -22.688 1 95.94 107 LEU B CA 1
ATOM 7598 C C . LEU B 1 107 ? 20.344 -5.348 -21.719 1 95.94 107 LEU B C 1
ATOM 7600 O O . LEU B 1 107 ? 21.312 -6.023 -22.109 1 95.94 107 LEU B O 1
ATOM 7604 N N . LEU B 1 108 ? 20.188 -4.957 -20.5 1 95.75 108 LEU B N 1
ATOM 7605 C CA . LEU B 1 108 ? 21.156 -5.332 -19.469 1 95.75 108 LEU B CA 1
ATOM 7606 C C . LEU B 1 108 ? 21.219 -6.848 -19.312 1 95.75 108 LEU B C 1
ATOM 7608 O O . LEU B 1 108 ? 22.312 -7.418 -19.234 1 95.75 108 LEU B O 1
ATOM 7612 N N . HIS B 1 109 ? 20.141 -7.457 -19.328 1 92 109 HIS B N 1
ATOM 7613 C CA . HIS B 1 109 ? 20.094 -8.906 -19.172 1 92 109 HIS B CA 1
ATOM 7614 C C . HIS B 1 109 ? 20.734 -9.617 -20.359 1 92 109 HIS B C 1
ATOM 7616 O O . HIS B 1 109 ? 21.422 -10.625 -20.188 1 92 109 HIS B O 1
ATOM 7622 N N . GLN B 1 110 ? 20.484 -9.164 -21.562 1 93.31 110 GLN B N 1
ATOM 7623 C CA . GLN B 1 110 ? 21.062 -9.773 -22.75 1 93.31 110 GLN B CA 1
ATOM 7624 C C . GLN B 1 110 ? 22.578 -9.672 -22.766 1 93.31 110 GLN B C 1
ATOM 7626 O O . GLN B 1 110 ? 23.281 -10.625 -23.125 1 93.31 110 GLN B O 1
ATOM 7631 N N . ILE B 1 111 ? 23.031 -8.547 -22.312 1 95 111 ILE B N 1
ATOM 7632 C CA . ILE B 1 111 ? 24.484 -8.328 -22.281 1 95 111 ILE B CA 1
ATOM 7633 C C . ILE B 1 111 ? 25.125 -9.25 -21.25 1 95 111 ILE B C 1
ATOM 7635 O O . ILE B 1 111 ? 26.156 -9.883 -21.531 1 95 111 ILE B O 1
ATOM 7639 N N . ILE B 1 112 ? 24.562 -9.336 -20.109 1 93.31 112 ILE B N 1
ATOM 7640 C CA . ILE B 1 112 ? 25.078 -10.188 -19.047 1 93.31 112 ILE B CA 1
ATOM 7641 C C . ILE B 1 112 ? 25.062 -11.648 -19.5 1 93.31 112 ILE B C 1
ATOM 7643 O O . ILE B 1 112 ? 26.031 -12.375 -19.312 1 93.31 112 ILE B O 1
ATOM 7647 N N . GLU B 1 113 ? 24.016 -12.062 -20.172 1 90.69 113 GLU B N 1
ATOM 7648 C CA . GLU B 1 113 ? 23.828 -13.453 -20.578 1 90.69 113 GLU B CA 1
ATOM 7649 C C . GLU B 1 113 ? 24.844 -13.844 -21.656 1 90.69 113 GLU B C 1
ATOM 7651 O O . GLU B 1 113 ? 25.438 -14.922 -21.594 1 90.69 113 GLU B O 1
ATOM 7656 N N . ILE B 1 114 ? 25.047 -13.008 -22.609 1 93.19 114 ILE B N 1
ATOM 7657 C CA . ILE B 1 114 ? 25.953 -13.336 -23.703 1 93.19 114 ILE B CA 1
ATOM 7658 C C . ILE B 1 114 ? 27.375 -13.453 -23.188 1 93.19 114 ILE B C 1
ATOM 7660 O O . ILE B 1 114 ? 28.109 -14.375 -23.578 1 93.19 114 ILE B O 1
ATOM 7664 N N . ILE B 1 115 ? 27.75 -12.594 -22.312 1 94.25 115 ILE B N 1
ATOM 7665 C CA . ILE B 1 115 ? 29.109 -12.609 -21.781 1 94.25 115 ILE B CA 1
ATOM 7666 C C . ILE B 1 115 ? 29.297 -13.805 -20.859 1 94.25 115 ILE B C 1
ATOM 7668 O O . ILE B 1 115 ? 30.312 -14.5 -20.922 1 94.25 115 ILE B O 1
ATOM 7672 N N . SER B 1 116 ? 28.328 -14.031 -20.031 1 91.5 116 SER B N 1
ATOM 7673 C CA . SER B 1 116 ? 28.422 -15.148 -19.109 1 91.5 116 SER B CA 1
ATOM 7674 C C . SER B 1 116 ? 28.438 -16.484 -19.844 1 91.5 116 SER B C 1
ATOM 7676 O O . SER B 1 116 ? 29.172 -17.391 -19.469 1 91.5 116 SER B O 1
ATOM 7678 N N . GLU B 1 117 ? 27.594 -16.641 -20.844 1 89.69 117 GLU B N 1
ATOM 7679 C CA . GLU B 1 117 ? 27.562 -17.875 -21.625 1 89.69 117 GLU B CA 1
ATOM 7680 C C . GLU B 1 117 ? 28.891 -18.125 -22.328 1 89.69 117 GLU B C 1
ATOM 7682 O O . GLU B 1 117 ? 29.406 -19.25 -22.344 1 89.69 117 GLU B O 1
ATOM 7687 N N . TYR B 1 118 ? 29.375 -17.078 -22.875 1 92.25 118 TYR B N 1
ATOM 7688 C CA . TYR B 1 118 ? 30.641 -17.203 -23.562 1 92.25 118 TYR B CA 1
ATOM 7689 C C . TYR B 1 118 ? 31.766 -17.578 -22.594 1 92.25 118 TYR B C 1
ATOM 7691 O O . TYR B 1 118 ? 32.594 -18.438 -22.891 1 92.25 118 TYR B O 1
ATOM 7699 N N . LYS B 1 119 ? 31.781 -17.047 -21.484 1 93.06 119 LYS B N 1
ATOM 7700 C CA . LYS B 1 119 ? 32.812 -17.281 -20.453 1 93.06 119 LYS B CA 1
ATOM 7701 C C . LYS B 1 119 ? 32.719 -18.703 -19.938 1 93.06 119 LYS B C 1
ATOM 7703 O O . LYS B 1 119 ? 33.719 -19.422 -19.938 1 93.06 119 LYS B O 1
ATOM 7708 N N . TRP B 1 120 ? 31.594 -19.203 -19.641 1 89.44 120 TRP B N 1
ATOM 7709 C CA . TRP B 1 120 ? 31.453 -20.484 -18.969 1 89.44 120 TRP B CA 1
ATOM 7710 C C . TRP B 1 120 ? 31.422 -21.625 -19.969 1 89.44 120 TRP B C 1
ATOM 7712 O O . TRP B 1 120 ? 31.875 -22.734 -19.672 1 89.44 120 TRP B O 1
ATOM 7722 N N . ASP B 1 121 ? 30.875 -21.391 -21.172 1 89.56 121 ASP B N 1
ATOM 7723 C CA . ASP B 1 121 ? 30.875 -22.438 -22.188 1 89.56 121 ASP B CA 1
ATOM 7724 C C . ASP B 1 121 ? 32.281 -22.828 -22.578 1 89.56 121 ASP B C 1
ATOM 7726 O O . ASP B 1 121 ? 32.625 -24.016 -22.672 1 89.56 121 ASP B O 1
ATOM 7730 N N . LYS B 1 122 ? 33.094 -21.875 -22.781 1 92.62 122 LYS B N 1
ATOM 7731 C CA . LYS B 1 122 ? 34.469 -22.156 -23.141 1 92.62 122 LYS B CA 1
ATOM 7732 C C . LYS B 1 122 ? 35.25 -22.797 -21.969 1 92.62 122 LYS B C 1
ATOM 7734 O O . LYS B 1 122 ? 36.094 -23.641 -22.172 1 92.62 122 LYS B O 1
ATOM 7739 N N . ALA B 1 123 ? 34.938 -22.359 -20.781 1 92.5 123 ALA B N 1
ATOM 7740 C CA . ALA B 1 123 ? 35.562 -22.938 -19.609 1 92.5 123 ALA B CA 1
ATOM 7741 C C . ALA B 1 123 ? 35.188 -24.422 -19.453 1 92.5 123 ALA B C 1
ATOM 7743 O O . ALA B 1 123 ? 36.031 -25.234 -19.094 1 92.5 123 ALA B O 1
ATOM 7744 N N . GLU B 1 124 ? 33.969 -24.734 -19.703 1 88.5 124 GLU B N 1
ATOM 7745 C CA . GLU B 1 124 ? 33.5 -26.109 -19.625 1 88.5 124 GLU B CA 1
ATOM 7746 C C . GLU B 1 124 ? 34.219 -26.984 -20.656 1 88.5 124 GLU B C 1
ATOM 7748 O O . GLU B 1 124 ? 34.5 -28.156 -20.391 1 88.5 124 GLU B O 1
ATOM 7753 N N . ASP B 1 125 ? 34.438 -26.453 -21.797 1 90.38 125 ASP B N 1
ATOM 7754 C CA . ASP B 1 125 ? 35.156 -27.188 -22.844 1 90.38 125 ASP B CA 1
ATOM 7755 C C . ASP B 1 125 ? 36.562 -27.484 -22.422 1 90.38 125 ASP B C 1
ATOM 7757 O O . ASP B 1 125 ? 37.062 -28.594 -22.656 1 90.38 125 ASP B O 1
ATOM 7761 N N . PHE B 1 126 ? 37.156 -26.5 -21.781 1 93.19 126 PHE B N 1
ATOM 7762 C CA . PHE B 1 126 ? 38.531 -26.703 -21.312 1 93.19 126 PHE B CA 1
ATOM 7763 C C . PHE B 1 126 ? 38.594 -27.781 -20.234 1 93.19 126 PHE B C 1
ATOM 7765 O O . PHE B 1 126 ? 39.531 -28.594 -20.203 1 93.19 126 PHE B O 1
ATOM 7772 N N . ILE B 1 127 ? 37.656 -27.828 -19.406 1 89.25 127 ILE B N 1
ATOM 7773 C CA . ILE B 1 127 ? 37.625 -28.766 -18.297 1 89.25 127 ILE B CA 1
ATOM 7774 C C . ILE B 1 127 ? 37.375 -30.172 -18.828 1 89.25 127 ILE B C 1
ATOM 7776 O O . ILE B 1 127 ? 37.938 -31.156 -18.344 1 89.25 127 ILE B O 1
ATOM 7780 N N . LYS B 1 128 ? 36.469 -30.266 -19.797 1 84.69 128 LYS B N 1
ATOM 7781 C CA . LYS B 1 128 ? 36.156 -31.562 -20.422 1 84.69 128 LYS B CA 1
ATOM 7782 C C . LYS B 1 128 ? 37.406 -32.156 -21.078 1 84.69 128 LYS B C 1
ATOM 7784 O O . LYS B 1 128 ? 37.594 -33.375 -21.109 1 84.69 128 LYS B O 1
ATOM 7789 N N . GLU B 1 129 ? 38.281 -31.281 -21.547 1 88.88 129 GLU B N 1
ATOM 7790 C CA . GLU B 1 129 ? 39.5 -31.719 -22.188 1 88.88 129 GLU B CA 1
ATOM 7791 C C . GLU B 1 129 ? 40.594 -32.031 -21.172 1 88.88 129 GLU B C 1
ATOM 7793 O O . GLU B 1 129 ? 41.656 -32.531 -21.516 1 88.88 129 GLU B O 1
ATOM 7798 N N . GLY B 1 130 ? 40.312 -31.781 -19.938 1 86.38 130 GLY B N 1
ATOM 7799 C CA . GLY B 1 130 ? 41.219 -32.156 -18.859 1 86.38 130 GLY B CA 1
ATOM 7800 C C . GLY B 1 130 ? 42.156 -31.016 -18.469 1 86.38 130 GLY B C 1
ATOM 7801 O O . GLY B 1 130 ? 43.062 -31.203 -17.656 1 86.38 130 GLY B O 1
ATOM 7802 N N . ASP B 1 131 ? 41.938 -29.875 -18.969 1 91.88 131 ASP B N 1
ATOM 7803 C CA . ASP B 1 131 ? 42.844 -28.75 -18.703 1 91.88 131 ASP B CA 1
ATOM 7804 C C . ASP B 1 131 ? 42.219 -27.766 -17.719 1 91.88 131 ASP B C 1
ATOM 7806 O O . ASP B 1 131 ? 41.781 -26.672 -18.109 1 91.88 131 ASP B O 1
ATOM 7810 N N . ILE B 1 132 ? 42.25 -28.016 -16.547 1 91.38 132 ILE B N 1
ATOM 7811 C CA . ILE B 1 132 ? 41.625 -27.203 -15.508 1 91.38 132 ILE B CA 1
ATOM 7812 C C . ILE B 1 132 ? 42.406 -25.891 -15.344 1 91.38 132 ILE B C 1
ATOM 7814 O O . ILE B 1 132 ? 41.812 -24.844 -15.07 1 91.38 132 ILE B O 1
ATOM 7818 N N . ALA B 1 133 ? 43.656 -25.922 -15.555 1 93.75 133 ALA B N 1
ATOM 7819 C CA . ALA B 1 133 ? 44.5 -24.734 -15.406 1 93.75 133 ALA B CA 1
ATOM 7820 C C . ALA B 1 133 ? 44.188 -23.703 -16.484 1 93.75 133 ALA B C 1
ATOM 7822 O O . ALA B 1 133 ? 44.125 -22.5 -16.219 1 93.75 133 ALA B O 1
ATOM 7823 N N . VAL B 1 134 ? 43.969 -24.219 -17.672 1 95.06 134 VAL B N 1
ATOM 7824 C CA . VAL B 1 134 ? 43.656 -23.312 -18.766 1 95.06 134 VAL B CA 1
ATOM 7825 C C . VAL B 1 134 ? 42.25 -22.719 -18.547 1 95.06 134 VAL B C 1
ATOM 7827 O O . VAL B 1 134 ? 42.031 -21.531 -18.844 1 95.06 134 VAL B O 1
ATOM 7830 N N . ALA B 1 135 ? 41.375 -23.594 -18.078 1 94.75 135 ALA B N 1
ATOM 7831 C CA . ALA B 1 135 ? 40.062 -23.094 -17.75 1 94.75 135 ALA B CA 1
ATOM 7832 C C . ALA B 1 135 ? 40.125 -22 -16.703 1 94.75 135 ALA B C 1
ATOM 7834 O O . ALA B 1 135 ? 39.406 -20.984 -16.797 1 94.75 135 ALA B O 1
ATOM 7835 N N . TYR B 1 136 ? 40.938 -22.109 -15.719 1 95.94 136 TYR B N 1
ATOM 7836 C CA . TYR B 1 136 ? 41.094 -21.125 -14.648 1 95.94 136 TYR B CA 1
ATOM 7837 C C . TYR B 1 136 ? 41.656 -19.812 -15.195 1 95.94 136 TYR B C 1
ATOM 7839 O O . TYR B 1 136 ? 41.125 -18.734 -14.875 1 95.94 136 TYR B O 1
ATOM 7847 N N . ILE B 1 137 ? 42.625 -19.844 -16.047 1 96.88 137 ILE B N 1
ATOM 7848 C CA . ILE B 1 137 ? 43.25 -18.656 -16.609 1 96.88 137 ILE B CA 1
ATOM 7849 C C . ILE B 1 137 ? 42.25 -17.922 -17.5 1 96.88 137 ILE B C 1
ATOM 7851 O O . ILE B 1 137 ? 42.219 -16.703 -17.531 1 96.88 137 ILE B O 1
ATOM 7855 N N . TRP B 1 138 ? 41.469 -18.734 -18.219 1 96.44 138 TRP B N 1
ATOM 7856 C CA . TRP B 1 138 ? 40.469 -18.156 -19.094 1 96.44 138 TRP B CA 1
ATOM 7857 C C . TRP B 1 138 ? 39.406 -17.391 -18.297 1 96.44 138 TRP B C 1
ATOM 7859 O O . TRP B 1 138 ? 39.125 -16.219 -18.578 1 96.44 138 TRP B O 1
ATOM 7869 N N . VAL B 1 139 ? 38.875 -18.062 -17.328 1 96.5 139 VAL B N 1
ATOM 7870 C CA . VAL B 1 139 ? 37.812 -17.438 -16.531 1 96.5 139 VAL B CA 1
ATOM 7871 C C . VAL B 1 139 ? 38.375 -16.25 -15.75 1 96.5 139 VAL B C 1
ATOM 7873 O O . VAL B 1 139 ? 37.75 -15.195 -15.688 1 96.5 139 VAL B O 1
ATOM 7876 N N . LEU B 1 140 ? 39.5 -16.391 -15.172 1 97.62 140 LEU B N 1
ATOM 7877 C CA . LEU B 1 140 ? 40.125 -15.312 -14.406 1 97.62 140 LEU B CA 1
ATOM 7878 C C . LEU B 1 140 ? 40.469 -14.125 -15.305 1 97.62 140 LEU B C 1
ATOM 7880 O O . LEU B 1 140 ? 40.25 -12.969 -14.93 1 97.62 140 LEU B O 1
ATOM 7884 N N . GLY B 1 141 ? 41 -14.414 -16.469 1 97.75 141 GLY B N 1
ATOM 7885 C CA . GLY B 1 141 ? 41.344 -13.352 -17.391 1 97.75 141 GLY B CA 1
ATOM 7886 C C . GLY B 1 141 ? 40.156 -12.516 -17.828 1 97.75 141 GLY B C 1
ATOM 7887 O O . GLY B 1 141 ? 40.219 -11.281 -17.797 1 97.75 141 GLY B O 1
ATOM 7888 N N . ILE B 1 142 ? 39.125 -13.172 -18.203 1 97.5 142 ILE B N 1
ATOM 7889 C CA . ILE B 1 142 ? 37.938 -12.461 -18.656 1 97.5 142 ILE B CA 1
ATOM 7890 C C . ILE B 1 142 ? 37.312 -11.703 -17.484 1 97.5 142 ILE B C 1
ATOM 7892 O O . ILE B 1 142 ? 36.906 -10.555 -17.641 1 97.5 142 ILE B O 1
ATOM 7896 N N . SER B 1 143 ? 37.219 -12.352 -16.375 1 98 143 SER B N 1
ATOM 7897 C CA . SER B 1 143 ? 36.594 -11.727 -15.203 1 98 143 SER B CA 1
ATOM 7898 C C . SER B 1 143 ? 37.406 -10.523 -14.734 1 98 143 SER B C 1
ATOM 7900 O O . SER B 1 143 ? 36.844 -9.5 -14.344 1 98 143 SER B O 1
ATOM 7902 N N . LEU B 1 144 ? 38.719 -10.641 -14.758 1 98.31 144 LEU B N 1
ATOM 7903 C CA . LEU B 1 144 ? 39.562 -9.516 -14.367 1 98.31 144 LEU B CA 1
ATOM 7904 C C . LEU B 1 144 ? 39.406 -8.352 -15.344 1 98.31 144 LEU B C 1
ATOM 7906 O O . LEU B 1 144 ? 39.375 -7.191 -14.93 1 98.31 144 LEU B O 1
ATOM 7910 N N . LEU B 1 145 ? 39.312 -8.672 -16.578 1 98.12 145 LEU B N 1
ATOM 7911 C CA . LEU B 1 145 ? 39.125 -7.625 -17.578 1 98.12 145 LEU B CA 1
ATOM 7912 C C . LEU B 1 145 ? 37.812 -6.875 -17.328 1 98.12 145 LEU B C 1
ATOM 7914 O O . LEU B 1 145 ? 37.781 -5.645 -17.359 1 98.12 145 LEU B O 1
ATOM 7918 N N . LEU B 1 146 ? 36.812 -7.613 -17.141 1 98.25 146 LEU B N 1
ATOM 7919 C CA . LEU B 1 146 ? 35.5 -7.016 -16.938 1 98.25 146 LEU B CA 1
ATOM 7920 C C . LEU B 1 146 ? 35.469 -6.18 -15.656 1 98.25 146 LEU B C 1
ATOM 7922 O O . LEU B 1 146 ? 34.906 -5.082 -15.633 1 98.25 146 LEU B O 1
ATOM 7926 N N . VAL B 1 147 ? 36.062 -6.645 -14.594 1 98.25 147 VAL B N 1
ATOM 7927 C CA . VAL B 1 147 ? 36.062 -5.938 -13.312 1 98.25 147 VAL B CA 1
ATOM 7928 C C . VAL B 1 147 ? 36.906 -4.676 -13.43 1 98.25 147 VAL B C 1
ATOM 7930 O O . VAL B 1 147 ? 36.562 -3.627 -12.883 1 98.25 147 VAL B O 1
ATOM 7933 N N . ILE B 1 148 ? 38.031 -4.738 -14.133 1 98.19 148 ILE B N 1
ATOM 7934 C CA . ILE B 1 148 ? 38.906 -3.586 -14.305 1 98.19 148 ILE B CA 1
ATOM 7935 C C . ILE B 1 148 ? 38.188 -2.506 -15.109 1 98.19 148 ILE B C 1
ATOM 7937 O O . ILE B 1 148 ? 38.25 -1.325 -14.75 1 98.19 148 ILE B O 1
ATOM 7941 N N . VAL B 1 149 ? 37.5 -2.936 -16.094 1 97.88 149 VAL B N 1
ATOM 7942 C CA . VAL B 1 149 ? 36.75 -1.977 -16.906 1 97.88 149 VAL B CA 1
ATOM 7943 C C . VAL B 1 149 ? 35.594 -1.408 -16.109 1 97.88 149 VAL B C 1
ATOM 7945 O O . VAL B 1 149 ? 35.375 -0.194 -16.094 1 97.88 149 VAL B O 1
ATOM 7948 N N . GLY B 1 150 ? 34.875 -2.287 -15.477 1 97.69 150 GLY B N 1
ATOM 7949 C CA . GLY B 1 150 ? 33.719 -1.849 -14.711 1 97.69 150 GLY B CA 1
ATOM 7950 C C . GLY B 1 150 ? 34.062 -0.928 -13.555 1 97.69 150 GLY B C 1
ATOM 7951 O O . GLY B 1 150 ? 33.438 0.115 -13.367 1 97.69 150 GLY B O 1
ATOM 7952 N N . SER B 1 151 ? 35 -1.302 -12.766 1 97.69 151 SER B N 1
ATOM 7953 C CA . SER B 1 151 ? 35.438 -0.491 -11.641 1 97.69 151 SER B CA 1
ATOM 7954 C C . SER B 1 151 ? 36.188 0.764 -12.109 1 97.69 151 SER B C 1
ATOM 7956 O O . SER B 1 151 ? 36.062 1.827 -11.5 1 97.69 151 SER B O 1
ATOM 7958 N N . GLY B 1 152 ? 36.938 0.657 -13.18 1 96.88 152 GLY B N 1
ATOM 7959 C CA . GLY B 1 152 ? 37.625 1.809 -13.734 1 96.88 152 GLY B CA 1
ATOM 7960 C C . GLY B 1 152 ? 36.688 2.916 -14.164 1 96.88 152 GLY B C 1
ATOM 7961 O O . GLY B 1 152 ? 36.969 4.098 -13.953 1 96.88 152 GLY B O 1
ATOM 7962 N N . LEU B 1 153 ? 35.594 2.568 -14.719 1 96.81 153 LEU B N 1
ATOM 7963 C CA . LEU B 1 153 ? 34.594 3.553 -15.141 1 96.81 153 LEU B CA 1
ATOM 7964 C C . LEU B 1 153 ? 34.031 4.309 -13.945 1 96.81 153 LEU B C 1
ATOM 7966 O O . LEU B 1 153 ? 33.812 5.52 -14.023 1 96.81 153 LEU B O 1
ATOM 7970 N N . VAL B 1 154 ? 33.844 3.602 -12.852 1 95.81 154 VAL B N 1
ATOM 7971 C CA . VAL B 1 154 ? 33.25 4.215 -11.664 1 95.81 154 VAL B CA 1
ATOM 7972 C C . VAL B 1 154 ? 34.281 5.113 -10.984 1 95.81 154 VAL B C 1
ATOM 7974 O O . VAL B 1 154 ? 34 6.25 -10.625 1 95.81 154 VAL B O 1
ATOM 7977 N N . VAL B 1 155 ? 35.5 4.668 -10.891 1 95.19 155 VAL B N 1
ATOM 7978 C CA . VAL B 1 155 ? 36.531 5.363 -10.133 1 95.19 155 VAL B CA 1
ATOM 7979 C C . VAL B 1 155 ? 37.031 6.586 -10.906 1 95.19 155 VAL B C 1
ATOM 7981 O O . VAL B 1 155 ? 37.25 7.648 -10.32 1 95.19 155 VAL B O 1
ATOM 7984 N N . TYR B 1 156 ? 37.094 6.477 -12.227 1 93.94 156 TYR B N 1
ATOM 7985 C CA . TYR B 1 156 ? 37.719 7.539 -13 1 93.94 156 TYR B CA 1
ATOM 7986 C C . TYR B 1 156 ? 36.688 8.469 -13.602 1 93.94 156 TYR B C 1
ATOM 7988 O O . TYR B 1 156 ? 36.938 9.656 -13.797 1 93.94 156 TYR B O 1
ATOM 7996 N N . LEU B 1 157 ? 35.5 7.984 -13.859 1 92.19 157 LEU B N 1
ATOM 7997 C CA . LEU B 1 157 ? 34.531 8.82 -14.555 1 92.19 157 LEU B CA 1
ATOM 7998 C C . LEU B 1 157 ? 33.5 9.359 -13.586 1 92.19 157 LEU B C 1
ATOM 8000 O O . LEU B 1 157 ? 33.281 10.57 -13.516 1 92.19 157 LEU B O 1
ATOM 8004 N N . ARG B 1 158 ? 32.781 8.438 -12.906 1 91.19 158 ARG B N 1
ATOM 8005 C CA . ARG B 1 158 ? 31.703 8.891 -12.031 1 91.19 158 ARG B CA 1
ATOM 8006 C C . ARG B 1 158 ? 31.594 8 -10.797 1 91.19 158 ARG B C 1
ATOM 8008 O O . ARG B 1 158 ? 30.797 7.059 -10.781 1 91.19 158 ARG B O 1
ATOM 8015 N N . PRO B 1 159 ? 32.156 8.414 -9.703 1 89.44 159 PRO B N 1
ATOM 8016 C CA . PRO B 1 159 ? 32.125 7.613 -8.469 1 89.44 159 PRO B CA 1
ATOM 8017 C C . PRO B 1 159 ? 30.703 7.516 -7.879 1 89.44 159 PRO B C 1
ATOM 8019 O O . PRO B 1 159 ? 30.422 6.602 -7.102 1 89.44 159 PRO B O 1
ATOM 8022 N N . SER B 1 160 ? 29.781 8.414 -8.281 1 88.25 160 SER B N 1
ATOM 8023 C CA . SER B 1 160 ? 28.406 8.383 -7.773 1 88.25 160 SER B CA 1
ATOM 8024 C C . SER B 1 160 ? 27.656 7.168 -8.305 1 88.25 160 SER B C 1
ATOM 8026 O O . SER B 1 160 ? 26.594 6.809 -7.777 1 88.25 160 SER B O 1
ATOM 8028 N N . ALA B 1 161 ? 28.234 6.57 -9.258 1 91.88 161 ALA B N 1
ATOM 8029 C CA . ALA B 1 161 ? 27.594 5.406 -9.867 1 91.88 161 ALA B CA 1
ATOM 8030 C C . ALA B 1 161 ? 27.953 4.129 -9.117 1 91.88 161 ALA B C 1
ATOM 8032 O O . ALA B 1 161 ? 27.422 3.059 -9.398 1 91.88 161 ALA B O 1
ATOM 8033 N N . GLY B 1 162 ? 28.828 4.266 -8.117 1 91.62 162 GLY B N 1
ATOM 8034 C CA . GLY B 1 162 ? 29.25 3.098 -7.367 1 91.62 162 GLY B CA 1
ATOM 8035 C C . GLY B 1 162 ? 28.188 2.584 -6.41 1 91.62 162 GLY B C 1
ATOM 8036 O O . GLY B 1 162 ? 27.375 3.361 -5.906 1 91.62 162 GLY B O 1
ATOM 8037 N N . GLY B 1 163 ? 28.188 1.239 -6.164 1 91.31 163 GLY B N 1
ATOM 8038 C CA . GLY B 1 163 ? 27.25 0.641 -5.238 1 91.31 163 GLY B CA 1
ATOM 8039 C C . GLY B 1 163 ? 25.859 0.465 -5.832 1 91.31 163 GLY B C 1
ATOM 8040 O O . GLY B 1 163 ? 25.688 0.5 -7.055 1 91.31 163 GLY B O 1
ATOM 8041 N N . SER B 1 164 ? 24.938 0.243 -5.051 1 91.62 164 SER B N 1
ATOM 8042 C CA . SER B 1 164 ? 23.562 0.029 -5.508 1 91.62 164 SER B CA 1
ATOM 8043 C C . SER B 1 164 ? 22.875 1.353 -5.809 1 91.62 164 SER B C 1
ATOM 8045 O O . SER B 1 164 ? 22.016 1.422 -6.684 1 91.62 164 SER B O 1
ATOM 8047 N N . GLY B 1 165 ? 23.156 2.48 -5.129 1 91.81 165 GLY B N 1
ATOM 8048 C CA . GLY B 1 165 ? 22.516 3.775 -5.258 1 91.81 165 GLY B CA 1
ATOM 8049 C C . GLY B 1 165 ? 21.234 3.887 -4.457 1 91.81 165 GLY B C 1
ATOM 8050 O O . GLY B 1 165 ? 20.578 4.93 -4.469 1 91.81 165 GLY B O 1
ATOM 8051 N N . MET B 1 166 ? 20.906 2.844 -3.635 1 93.31 166 MET B N 1
ATOM 8052 C CA . MET B 1 166 ? 19.641 2.775 -2.922 1 93.31 166 MET B CA 1
ATOM 8053 C C . MET B 1 166 ? 19.609 3.779 -1.775 1 93.31 166 MET B C 1
ATOM 8055 O O . MET B 1 166 ? 18.625 4.508 -1.612 1 93.31 166 MET B O 1
ATOM 8059 N N . PRO B 1 167 ? 20.688 3.871 -0.958 1 93 167 PRO B N 1
ATOM 8060 C CA . PRO B 1 167 ? 20.625 4.84 0.139 1 93 167 PRO B CA 1
ATOM 8061 C C . PRO B 1 167 ? 20.453 6.277 -0.352 1 93 167 PRO B C 1
ATOM 8063 O O . PRO B 1 167 ? 19.703 7.047 0.241 1 93 167 PRO B O 1
ATOM 8066 N N . GLU B 1 168 ? 21.109 6.625 -1.459 1 92.75 168 GLU B N 1
ATOM 8067 C CA . GLU B 1 168 ? 21 7.965 -2.027 1 92.75 168 GLU B CA 1
ATOM 8068 C C . GLU B 1 168 ? 19.609 8.219 -2.578 1 92.75 168 GLU B C 1
ATOM 8070 O O . GLU B 1 168 ? 19.062 9.312 -2.422 1 92.75 168 GLU B O 1
ATOM 8075 N N . LEU B 1 169 ? 19.094 7.207 -3.191 1 93.56 169 LEU B N 1
ATOM 8076 C CA . LEU B 1 169 ? 17.75 7.328 -3.742 1 93.56 169 LEU B CA 1
ATOM 8077 C C . LEU B 1 169 ? 16.719 7.488 -2.631 1 93.56 169 LEU B C 1
ATOM 8079 O O . LEU B 1 169 ? 15.805 8.312 -2.738 1 93.56 169 LEU B O 1
ATOM 8083 N N . ILE B 1 170 ? 16.844 6.695 -1.567 1 93.44 170 ILE B N 1
ATOM 8084 C CA . ILE B 1 170 ? 15.945 6.781 -0.418 1 93.44 170 ILE B CA 1
ATOM 8085 C C . ILE B 1 170 ? 16.062 8.156 0.227 1 93.44 170 ILE B C 1
ATOM 8087 O O . ILE B 1 170 ? 15.055 8.781 0.558 1 93.44 170 ILE B O 1
ATOM 8091 N N . GLY B 1 171 ? 17.297 8.656 0.375 1 92.19 171 GLY B N 1
ATOM 8092 C CA . GLY B 1 171 ? 17.5 9.977 0.936 1 92.19 171 GLY B CA 1
ATOM 8093 C C . GLY B 1 171 ? 16.859 11.086 0.119 1 92.19 171 GLY B C 1
ATOM 8094 O O . GLY B 1 171 ? 16.203 11.969 0.67 1 92.19 171 GLY B O 1
ATOM 8095 N N . PHE B 1 172 ? 16.984 11.023 -1.226 1 90.88 172 PHE B N 1
ATOM 8096 C CA . PHE B 1 172 ? 16.438 12.039 -2.104 1 90.88 172 PHE B CA 1
ATOM 8097 C C . PHE B 1 172 ? 14.906 12.047 -2.025 1 90.88 172 PHE B C 1
ATOM 8099 O O . PHE B 1 172 ? 14.289 13.109 -1.935 1 90.88 172 PHE B O 1
ATOM 8106 N N . LEU B 1 173 ? 14.328 10.867 -2.059 1 90.88 173 LEU B N 1
ATOM 8107 C CA . LEU B 1 173 ? 12.875 10.773 -2.1 1 90.88 173 LEU B CA 1
ATOM 8108 C C . LEU B 1 173 ? 12.273 11.07 -0.73 1 90.88 173 LEU B C 1
ATOM 8110 O O . LEU B 1 173 ? 11.07 11.297 -0.614 1 90.88 173 LEU B O 1
ATOM 8114 N N . ASN B 1 174 ? 13.109 11.07 0.307 1 88.75 174 ASN B N 1
ATOM 8115 C CA . ASN B 1 174 ? 12.68 11.516 1.628 1 88.75 174 ASN B CA 1
ATOM 8116 C C . ASN B 1 174 ? 12.891 13.016 1.817 1 88.75 174 ASN B C 1
ATOM 8118 O O . ASN B 1 174 ? 12.555 13.562 2.867 1 88.75 174 ASN B O 1
ATOM 8122 N N . GLY B 1 175 ? 13.477 13.719 0.796 1 87.62 175 GLY B N 1
ATOM 8123 C CA . GLY B 1 175 ? 13.531 15.172 0.822 1 87.62 175 GLY B CA 1
ATOM 8124 C C . GLY B 1 175 ? 14.945 15.719 0.942 1 87.62 175 GLY B C 1
ATOM 8125 O O . GLY B 1 175 ? 15.133 16.922 1.144 1 87.62 175 GLY B O 1
ATOM 8126 N N . THR B 1 176 ? 15.969 14.836 0.812 1 88.88 176 THR B N 1
ATOM 8127 C CA . THR B 1 176 ? 17.359 15.297 0.911 1 88.88 176 THR B CA 1
ATOM 8128 C C . THR B 1 176 ? 17.984 15.422 -0.475 1 88.88 176 THR B C 1
ATOM 8130 O O . THR B 1 176 ? 17.797 14.555 -1.327 1 88.88 176 THR B O 1
ATOM 8133 N N . VAL B 1 177 ? 18.625 16.5 -0.672 1 83.69 177 VAL B N 1
ATOM 8134 C CA . VAL B 1 177 ? 19.281 16.719 -1.964 1 83.69 177 VAL B CA 1
ATOM 8135 C C . VAL B 1 177 ? 20.609 15.969 -2.004 1 83.69 177 VAL B C 1
ATOM 8137 O O . VAL B 1 177 ? 21.484 16.203 -1.167 1 83.69 177 VAL B O 1
ATOM 8140 N N . VAL B 1 178 ? 20.672 15.055 -2.852 1 79.94 178 VAL B N 1
ATOM 8141 C CA . VAL B 1 178 ? 21.922 14.336 -3.08 1 79.94 178 VAL B CA 1
ATOM 8142 C C . VAL B 1 178 ? 22.484 14.695 -4.453 1 79.94 178 VAL B C 1
ATOM 8144 O O . VAL B 1 178 ? 21.781 14.578 -5.465 1 79.94 178 VAL B O 1
ATOM 8147 N N . ARG B 1 179 ? 23.594 15.078 -4.512 1 75.38 179 ARG B N 1
ATOM 8148 C CA . ARG B 1 179 ? 24.172 15.625 -5.73 1 75.38 179 ARG B CA 1
ATOM 8149 C C . ARG B 1 179 ? 24.641 14.516 -6.664 1 75.38 179 ARG B C 1
ATOM 8151 O O . ARG B 1 179 ? 25.078 13.461 -6.211 1 75.38 179 ARG B O 1
ATOM 8158 N N . HIS B 1 180 ? 24.562 14.664 -7.934 1 74.5 180 HIS B N 1
ATOM 8159 C CA . HIS B 1 180 ? 25.109 13.898 -9.039 1 74.5 180 HIS B CA 1
ATOM 8160 C C . HIS B 1 180 ? 24.5 12.5 -9.117 1 74.5 180 HIS B C 1
ATOM 8162 O O . HIS B 1 180 ? 25.078 11.586 -9.695 1 74.5 180 HIS B O 1
ATOM 8168 N N . ILE B 1 181 ? 23.438 12.352 -8.516 1 80.5 181 ILE B N 1
ATOM 8169 C CA . ILE B 1 181 ? 22.844 11.023 -8.547 1 80.5 181 ILE B CA 1
ATOM 8170 C C . ILE B 1 181 ? 21.906 10.914 -9.742 1 80.5 181 ILE B C 1
ATOM 8172 O O . ILE B 1 181 ? 21.594 9.812 -10.203 1 80.5 181 ILE B O 1
ATOM 8176 N N . PHE B 1 182 ? 21.547 12.07 -10.273 1 82.25 182 PHE B N 1
ATOM 8177 C CA . PHE B 1 182 ? 20.609 12.023 -11.391 1 82.25 182 PHE B CA 1
ATOM 8178 C C . PHE B 1 182 ? 21.203 12.688 -12.625 1 82.25 182 PHE B C 1
ATOM 8180 O O . PHE B 1 182 ? 20.609 13.609 -13.188 1 82.25 182 PHE B O 1
ATOM 8187 N N . ASN B 1 183 ? 22.375 12.289 -13.031 1 86.38 183 ASN B N 1
ATOM 8188 C CA . ASN B 1 183 ? 23.078 12.766 -14.219 1 86.38 183 ASN B CA 1
ATOM 8189 C C . ASN B 1 183 ? 23.156 11.688 -15.297 1 86.38 183 ASN B C 1
ATOM 8191 O O . ASN B 1 183 ? 23.156 10.5 -14.984 1 86.38 183 ASN B O 1
ATOM 8195 N N . VAL B 1 184 ? 23.188 12.086 -16.484 1 88.75 184 VAL B N 1
ATOM 8196 C CA . VAL B 1 184 ? 23.25 11.164 -17.609 1 88.75 184 VAL B CA 1
ATOM 8197 C C . VAL B 1 184 ? 24.562 10.383 -17.578 1 88.75 184 VAL B C 1
ATOM 8199 O O . VAL B 1 184 ? 24.594 9.203 -17.953 1 88.75 184 VAL B O 1
ATOM 8202 N N . LYS B 1 185 ? 25.625 11.008 -17.156 1 90.75 185 LYS B N 1
ATOM 8203 C CA . LYS B 1 185 ? 26.906 10.312 -17.031 1 90.75 185 LYS B CA 1
ATOM 8204 C C . LYS B 1 185 ? 26.812 9.188 -16 1 90.75 185 LYS B C 1
ATOM 8206 O O . LYS B 1 185 ? 27.391 8.117 -16.203 1 90.75 185 LYS B O 1
ATOM 8211 N N . THR B 1 186 ? 26.172 9.539 -14.914 1 92.81 186 THR B N 1
ATOM 8212 C CA . THR B 1 186 ? 25.969 8.516 -13.898 1 92.81 186 THR B CA 1
ATOM 8213 C C . THR B 1 186 ? 25.172 7.348 -14.453 1 92.81 186 THR B C 1
ATOM 8215 O O . THR B 1 186 ? 25.438 6.188 -14.148 1 92.81 186 THR B O 1
ATOM 8218 N N . PHE B 1 187 ? 24.25 7.637 -15.32 1 95 187 PHE B N 1
ATOM 8219 C CA . PHE B 1 187 ? 23.406 6.621 -15.93 1 95 187 PHE B CA 1
ATOM 8220 C C . PHE B 1 187 ? 24.219 5.676 -16.797 1 95 187 PHE B C 1
ATOM 8222 O O . PHE B 1 187 ? 24.141 4.457 -16.641 1 95 187 PHE B O 1
ATOM 8229 N N . VAL B 1 188 ? 25.016 6.164 -17.688 1 95.31 188 VAL B N 1
ATOM 8230 C CA . VAL B 1 188 ? 25.781 5.379 -18.641 1 95.31 188 VAL B CA 1
ATOM 8231 C C . VAL B 1 188 ? 26.844 4.562 -17.906 1 95.31 188 VAL B C 1
ATOM 8233 O O . VAL B 1 188 ? 27.031 3.375 -18.188 1 95.31 188 VAL B O 1
ATOM 8236 N N . VAL B 1 189 ? 27.5 5.191 -16.953 1 96.5 189 VAL B N 1
ATOM 8237 C CA . VAL B 1 189 ? 28.547 4.512 -16.203 1 96.5 189 VAL B CA 1
ATOM 8238 C C . VAL B 1 189 ? 27.953 3.393 -15.359 1 96.5 189 VAL B C 1
ATOM 8240 O O . VAL B 1 189 ? 28.516 2.297 -15.273 1 96.5 189 VAL B O 1
ATOM 8243 N N . LYS B 1 190 ? 26.828 3.68 -14.711 1 96.69 190 LYS B N 1
ATOM 8244 C CA . LYS B 1 190 ? 26.188 2.656 -13.898 1 96.69 190 LYS B CA 1
ATOM 8245 C C . LYS B 1 190 ? 25.734 1.475 -14.75 1 96.69 190 LYS B C 1
ATOM 8247 O O . LYS B 1 190 ? 25.828 0.322 -14.328 1 96.69 190 LYS B O 1
ATOM 8252 N N . PHE B 1 191 ? 25.203 1.737 -15.914 1 97.56 191 PHE B N 1
ATOM 8253 C CA . PHE B 1 191 ? 24.734 0.695 -16.828 1 97.56 191 PHE B CA 1
ATOM 8254 C C . PHE B 1 191 ? 25.891 -0.202 -17.25 1 97.56 191 PHE B C 1
ATOM 8256 O O . PHE B 1 191 ? 25.812 -1.426 -17.141 1 97.56 191 PHE B O 1
ATOM 8263 N N . LEU B 1 192 ? 26.953 0.351 -17.688 1 97.69 192 LEU B N 1
ATOM 8264 C CA . LEU B 1 192 ? 28.109 -0.4 -18.188 1 97.69 192 LEU B CA 1
ATOM 8265 C C . LEU B 1 192 ? 28.828 -1.107 -17.031 1 97.69 192 LEU B C 1
ATOM 8267 O O . LEU B 1 192 ? 29.234 -2.26 -17.172 1 97.69 192 LEU B O 1
ATOM 8271 N N . SER B 1 193 ? 28.969 -0.399 -15.945 1 98.19 193 SER B N 1
ATOM 8272 C CA . SER B 1 193 ? 29.641 -0.989 -14.789 1 98.19 193 SER B CA 1
ATOM 8273 C C . SER B 1 193 ? 28.844 -2.17 -14.234 1 98.19 193 SER B C 1
ATOM 8275 O O . SER B 1 193 ? 29.422 -3.18 -13.836 1 98.19 193 SER B O 1
ATOM 8277 N N . CYS B 1 194 ? 27.547 -2.025 -14.164 1 97.62 194 CYS B N 1
ATOM 8278 C CA . CYS B 1 194 ? 26.688 -3.105 -13.672 1 97.62 194 CYS B CA 1
ATOM 8279 C C . CYS B 1 194 ? 26.781 -4.328 -14.578 1 97.62 194 CYS B C 1
ATOM 8281 O O . CYS B 1 194 ? 26.891 -5.457 -14.094 1 97.62 194 CYS B O 1
ATOM 8283 N N . ALA B 1 195 ? 26.734 -4.121 -15.875 1 97.5 195 ALA B N 1
ATOM 8284 C CA . ALA B 1 195 ? 26.875 -5.219 -16.828 1 97.5 195 ALA B CA 1
ATOM 8285 C C . ALA B 1 195 ? 28.188 -5.973 -16.641 1 97.5 195 ALA B C 1
ATOM 8287 O O . ALA B 1 195 ? 28.203 -7.203 -16.625 1 97.5 195 ALA B O 1
ATOM 8288 N N . CYS B 1 196 ? 29.234 -5.23 -16.406 1 97.62 196 CYS B N 1
ATOM 8289 C CA . CYS B 1 196 ? 30.547 -5.832 -16.219 1 97.62 196 CYS B CA 1
ATOM 8290 C C . CYS B 1 196 ? 30.625 -6.555 -14.875 1 97.62 196 CYS B C 1
ATOM 8292 O O . CYS B 1 196 ? 31.172 -7.652 -14.781 1 97.62 196 CYS B O 1
ATOM 8294 N N . ALA B 1 197 ? 30.031 -5.949 -13.875 1 97.38 197 ALA B N 1
ATOM 8295 C CA . ALA B 1 197 ? 30.078 -6.523 -12.531 1 97.38 197 ALA B CA 1
ATOM 8296 C C . ALA B 1 197 ? 29.375 -7.871 -12.484 1 97.38 197 ALA B C 1
ATOM 8298 O O . ALA B 1 197 ? 29.938 -8.859 -12.008 1 97.38 197 ALA B O 1
ATOM 8299 N N . VAL B 1 198 ? 28.219 -7.949 -13.008 1 95.94 198 VAL B N 1
ATOM 8300 C CA . VAL B 1 198 ? 27.406 -9.164 -12.938 1 95.94 198 VAL B CA 1
ATOM 8301 C C . VAL B 1 198 ? 27.969 -10.219 -13.883 1 95.94 198 VAL B C 1
ATOM 8303 O O . VAL B 1 198 ? 28.047 -11.398 -13.539 1 95.94 198 VAL B O 1
ATOM 8306 N N . ALA B 1 199 ? 28.422 -9.836 -15.055 1 96 199 ALA B N 1
ATOM 8307 C CA . ALA B 1 199 ? 28.938 -10.773 -16.047 1 96 199 ALA B CA 1
ATOM 8308 C C . ALA B 1 199 ? 30.281 -11.352 -15.594 1 96 199 ALA B C 1
ATOM 8310 O O . ALA B 1 199 ? 30.656 -12.445 -16.016 1 96 199 ALA B O 1
ATOM 8311 N N . SER B 1 200 ? 31.047 -10.625 -14.82 1 96.12 200 SER B N 1
ATOM 8312 C CA . SER B 1 200 ? 32.344 -11.102 -14.344 1 96.12 200 SER B CA 1
ATOM 8313 C C . SER B 1 200 ? 32.188 -12.312 -13.43 1 96.12 200 SER B C 1
ATOM 8315 O O . SER B 1 200 ? 33.094 -13.125 -13.297 1 96.12 200 SER B O 1
ATOM 8317 N N . GLY B 1 201 ? 31.031 -12.359 -12.773 1 94.12 201 GLY B N 1
ATOM 8318 C CA . GLY B 1 201 ? 30.812 -13.461 -11.852 1 94.12 201 GLY B CA 1
ATOM 8319 C C . GLY B 1 201 ? 30.953 -13.055 -10.391 1 94.12 201 GLY B C 1
ATOM 8320 O O . GLY B 1 201 ? 30.891 -13.906 -9.5 1 94.12 201 GLY B O 1
ATOM 8321 N N . LEU B 1 202 ? 31.109 -11.781 -10.102 1 95.88 202 LEU B N 1
ATOM 8322 C CA . LEU B 1 202 ? 31.094 -11.297 -8.719 1 95.88 202 LEU B CA 1
ATOM 8323 C C . LEU B 1 202 ? 29.766 -11.656 -8.047 1 95.88 202 LEU B C 1
ATOM 8325 O O . LEU B 1 202 ? 28.75 -11.805 -8.711 1 95.88 202 LEU B O 1
ATOM 8329 N N . PRO B 1 203 ? 29.797 -11.922 -6.719 1 96.12 203 PRO B N 1
ATOM 8330 C CA . PRO B 1 203 ? 28.547 -12.211 -6.016 1 96.12 203 PRO B CA 1
ATOM 8331 C C . PRO B 1 203 ? 27.656 -10.984 -5.859 1 96.12 203 PRO B C 1
ATOM 8333 O O . PRO B 1 203 ? 27.422 -10.523 -4.738 1 96.12 203 PRO B O 1
ATOM 8336 N N . VAL B 1 204 ? 27.156 -10.484 -6.988 1 96.19 204 VAL B N 1
ATOM 8337 C CA . VAL B 1 204 ? 26.312 -9.289 -7.031 1 96.19 204 VAL B CA 1
ATOM 8338 C C . VAL B 1 204 ? 25.125 -9.523 -7.969 1 96.19 204 VAL B C 1
ATOM 8340 O O . VAL B 1 204 ? 25.031 -10.57 -8.609 1 96.19 204 VAL B O 1
ATOM 8343 N N . GLY B 1 205 ? 24.156 -8.602 -7.902 1 94.19 205 GLY B N 1
ATOM 8344 C CA . GLY B 1 205 ? 23 -8.648 -8.781 1 94.19 205 GLY B CA 1
ATOM 8345 C C . GLY B 1 205 ? 22.719 -7.32 -9.461 1 94.19 205 GLY B C 1
ATOM 8346 O O . GLY B 1 205 ? 23.25 -6.285 -9.055 1 94.19 205 GLY B O 1
ATOM 8347 N N . PRO B 1 206 ? 21.953 -7.371 -10.445 1 95.12 206 PRO B N 1
ATOM 8348 C CA . PRO B 1 206 ? 21.672 -6.148 -11.203 1 95.12 206 PRO B CA 1
ATOM 8349 C C . PRO B 1 206 ? 20.516 -5.352 -10.625 1 95.12 206 PRO B C 1
ATOM 8351 O O . PRO B 1 206 ? 20.25 -4.227 -11.055 1 95.12 206 PRO B O 1
ATOM 8354 N N . GLU B 1 207 ? 19.797 -5.773 -9.656 1 93.56 207 GLU B N 1
ATOM 8355 C CA . GLU B 1 207 ? 18.531 -5.215 -9.195 1 93.56 207 GLU B CA 1
ATOM 8356 C C . GLU B 1 207 ? 18.734 -3.838 -8.57 1 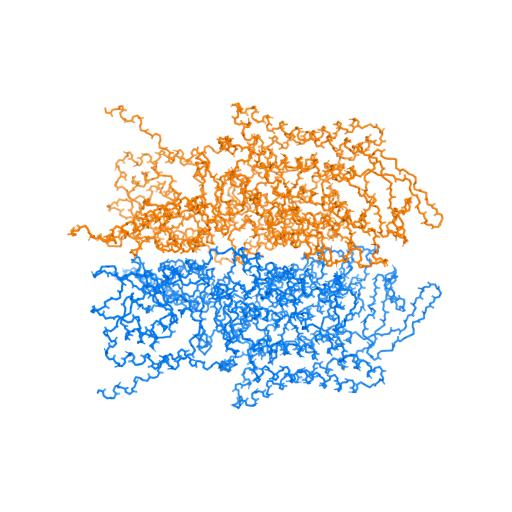93.56 207 GLU B C 1
ATOM 8358 O O . GLU B 1 207 ? 17.969 -2.91 -8.844 1 93.56 207 GLU B O 1
ATOM 8363 N N . GLY B 1 208 ? 19.75 -3.717 -7.691 1 94.69 208 GLY B N 1
ATOM 8364 C CA . GLY B 1 208 ? 20.016 -2.426 -7.078 1 94.69 208 GLY B CA 1
ATOM 8365 C C . GLY B 1 208 ? 20.266 -1.326 -8.094 1 94.69 208 GLY B C 1
ATOM 8366 O O . GLY B 1 208 ? 19.547 -0.327 -8.125 1 94.69 208 GLY B O 1
ATOM 8367 N N . PRO B 1 209 ? 21.219 -1.58 -8.938 1 96.69 209 PRO B N 1
ATOM 8368 C CA . PRO B 1 209 ? 21.5 -0.606 -9.992 1 96.69 209 PRO B CA 1
ATOM 8369 C C . PRO B 1 209 ? 20.297 -0.333 -10.891 1 96.69 209 PRO B C 1
ATOM 8371 O O . PRO B 1 209 ? 20.109 0.799 -11.336 1 96.69 209 PRO B O 1
ATOM 8374 N N . MET B 1 210 ? 19.5 -1.35 -11.148 1 97.25 210 MET B N 1
ATOM 8375 C CA . MET B 1 210 ? 18.328 -1.168 -11.992 1 97.25 210 MET B CA 1
ATOM 8376 C C . MET B 1 210 ? 17.328 -0.225 -11.328 1 97.25 210 MET B C 1
ATOM 8378 O O . MET B 1 210 ? 16.672 0.565 -12.008 1 97.25 210 MET B O 1
ATOM 8382 N N . ILE B 1 211 ? 17.141 -0.291 -10.07 1 96.88 211 ILE B N 1
ATOM 8383 C CA . ILE B 1 211 ? 16.25 0.599 -9.336 1 96.88 211 ILE B CA 1
ATOM 8384 C C . ILE B 1 211 ? 16.75 2.039 -9.453 1 96.88 211 ILE B C 1
ATOM 8386 O O . ILE B 1 211 ? 15.961 2.951 -9.727 1 96.88 211 ILE B O 1
ATOM 8390 N N . HIS B 1 212 ? 18.047 2.182 -9.289 1 96.44 212 HIS B N 1
ATOM 8391 C CA . HIS B 1 212 ? 18.641 3.51 -9.406 1 96.44 212 HIS B CA 1
ATOM 8392 C C . HIS B 1 212 ? 18.516 4.039 -10.828 1 96.44 212 HIS B C 1
ATOM 8394 O O . HIS B 1 212 ? 18.172 5.199 -11.039 1 96.44 212 HIS B O 1
ATOM 8400 N N . MET B 1 213 ? 18.844 3.223 -11.781 1 97.69 213 MET B N 1
ATOM 8401 C CA . MET B 1 213 ? 18.734 3.637 -13.18 1 97.69 213 MET B CA 1
ATOM 8402 C C . MET B 1 213 ? 17.297 3.963 -13.539 1 97.69 213 MET B C 1
ATOM 8404 O O . MET B 1 213 ? 17.031 4.867 -14.336 1 97.69 213 MET B O 1
ATOM 8408 N N . GLY B 1 214 ? 16.359 3.162 -12.984 1 97.69 214 GLY B N 1
ATOM 8409 C CA . GLY B 1 214 ? 14.961 3.525 -13.172 1 97.69 214 GLY B CA 1
ATOM 8410 C C . GLY B 1 214 ? 14.633 4.922 -12.68 1 97.69 214 GLY B C 1
ATOM 8411 O O . GLY B 1 214 ? 13.93 5.676 -13.359 1 97.69 214 GLY B O 1
ATOM 8412 N N . GLY B 1 215 ? 15.125 5.258 -11.484 1 96.19 215 GLY B N 1
ATOM 8413 C CA . GLY B 1 215 ? 14.969 6.613 -10.984 1 96.19 215 GLY B CA 1
ATOM 8414 C C . GLY B 1 215 ? 15.609 7.656 -11.883 1 96.19 215 GLY B C 1
ATOM 8415 O O . GLY B 1 215 ? 15.047 8.734 -12.094 1 96.19 215 GLY B O 1
ATOM 8416 N N . LEU B 1 216 ? 16.766 7.316 -12.469 1 96.06 216 LEU B N 1
ATOM 8417 C CA . LEU B 1 216 ? 17.484 8.219 -13.367 1 96.06 216 LEU B CA 1
ATOM 8418 C C . LEU B 1 216 ? 16.688 8.469 -14.641 1 96.06 216 LEU B C 1
ATOM 8420 O O . LEU B 1 216 ? 16.641 9.594 -15.141 1 96.06 216 LEU B O 1
ATOM 8424 N N . ILE B 1 217 ? 16.062 7.465 -15.109 1 96.81 217 ILE B N 1
ATOM 8425 C CA . ILE B 1 217 ? 15.234 7.609 -16.297 1 96.81 217 ILE B CA 1
ATOM 8426 C C . ILE B 1 217 ? 14.023 8.477 -15.969 1 96.81 217 ILE B C 1
ATOM 8428 O O . ILE B 1 217 ? 13.641 9.344 -16.766 1 96.81 217 ILE B O 1
ATOM 8432 N N . GLY B 1 218 ? 13.422 8.219 -14.844 1 95.5 218 GLY B N 1
ATOM 8433 C CA . GLY B 1 218 ? 12.32 9.062 -14.406 1 95.5 218 GLY B CA 1
ATOM 8434 C C . GLY B 1 218 ? 12.695 10.531 -14.312 1 95.5 218 GLY B C 1
ATOM 8435 O O . GLY B 1 218 ? 11.93 11.398 -14.727 1 95.5 218 GLY B O 1
ATOM 8436 N N . ALA B 1 219 ? 13.883 10.805 -13.828 1 92.75 219 ALA B N 1
ATOM 8437 C CA . ALA B 1 219 ? 14.367 12.18 -13.711 1 92.75 219 ALA B CA 1
ATOM 8438 C C . ALA B 1 219 ? 14.703 12.758 -15.078 1 92.75 219 ALA B C 1
ATOM 8440 O O . ALA B 1 219 ? 14.352 13.906 -15.375 1 92.75 219 ALA B O 1
ATOM 8441 N N . GLY B 1 220 ? 15.336 12.039 -15.945 1 89.94 220 GLY B N 1
ATOM 8442 C CA . GLY B 1 220 ? 15.805 12.516 -17.234 1 89.94 220 GLY B CA 1
ATOM 8443 C C . GLY B 1 220 ? 14.688 12.766 -18.234 1 89.94 220 GLY B C 1
ATOM 8444 O O . GLY B 1 220 ? 14.664 13.805 -18.891 1 89.94 220 GLY B O 1
ATOM 8445 N N . LEU B 1 221 ? 13.781 11.852 -18.266 1 90 221 LEU B N 1
ATOM 8446 C CA . LEU B 1 221 ? 12.711 11.992 -19.25 1 90 221 LEU B CA 1
ATOM 8447 C C . LEU B 1 221 ? 11.734 13.086 -18.828 1 90 221 LEU B C 1
ATOM 8449 O O . LEU B 1 221 ? 11.156 13.766 -19.688 1 90 221 LEU B O 1
ATOM 8453 N N . SER B 1 222 ? 11.57 13.234 -17.578 1 86.12 222 SER B N 1
ATOM 8454 C CA . SER B 1 222 ? 10.594 14.219 -17.125 1 86.12 222 SER B CA 1
ATOM 8455 C C . SER B 1 222 ? 11.141 15.641 -17.25 1 86.12 222 SER B C 1
ATOM 8457 O O . SER B 1 222 ? 10.383 16.578 -17.5 1 86.12 222 SER B O 1
ATOM 8459 N N . GLN B 1 223 ? 12.414 15.805 -17.094 1 79.81 223 GLN B N 1
ATOM 8460 C CA . GLN B 1 223 ? 13 17.141 -17.156 1 79.81 223 GLN B CA 1
ATOM 8461 C C . GLN B 1 223 ? 13.531 17.438 -18.562 1 79.81 223 GLN B C 1
ATOM 8463 O O . GLN B 1 223 ? 13.531 18.594 -18.984 1 79.81 223 GLN B O 1
ATOM 8468 N N . PHE B 1 224 ? 13.844 16.453 -19.391 1 72.94 224 PHE B N 1
ATOM 8469 C CA . PHE B 1 224 ? 14.43 16.531 -20.719 1 72.94 224 PHE B CA 1
ATOM 8470 C C . PHE B 1 224 ? 15.469 17.656 -20.781 1 72.94 224 PHE B C 1
ATOM 8472 O O . PHE B 1 224 ? 15.469 18.453 -21.719 1 72.94 224 PHE B O 1
ATOM 8479 N N . ARG B 1 225 ? 16.094 17.984 -19.703 1 70 225 ARG B N 1
ATOM 8480 C CA . ARG B 1 225 ? 17.219 18.906 -19.641 1 70 225 ARG B CA 1
ATOM 8481 C C . ARG B 1 225 ? 18.484 18.203 -19.172 1 70 225 ARG B C 1
ATOM 8483 O O . ARG B 1 225 ? 18.422 17.297 -18.328 1 70 225 ARG B O 1
ATOM 8490 N N . SER B 1 226 ? 19.516 18.328 -19.969 1 68.81 226 SER B N 1
ATOM 8491 C CA . SER B 1 226 ? 20.797 17.75 -19.562 1 68.81 226 SER B CA 1
ATOM 8492 C C . SER B 1 226 ? 21.859 18.828 -19.375 1 68.81 226 SER B C 1
ATOM 8494 O O . SER B 1 226 ? 22.172 19.562 -20.312 1 68.81 226 SER B O 1
ATOM 8496 N N . GLY B 1 227 ? 22.234 19.047 -18.109 1 64.56 227 GLY B N 1
ATOM 8497 C CA . GLY B 1 227 ? 23.312 19.969 -17.859 1 64.56 227 GLY B CA 1
ATOM 8498 C C . GLY B 1 227 ? 24.625 19.547 -18.5 1 64.56 227 GLY B C 1
ATOM 8499 O O . GLY B 1 227 ? 25.375 20.375 -19.016 1 64.56 227 GLY B O 1
ATOM 8500 N N . THR B 1 228 ? 24.859 18.266 -18.625 1 64.38 228 THR B N 1
ATOM 8501 C CA . THR B 1 228 ? 26.094 17.719 -19.188 1 64.38 228 THR B CA 1
ATOM 8502 C C . THR B 1 228 ? 26.125 17.875 -20.703 1 64.38 228 THR B C 1
ATOM 8504 O O . THR B 1 228 ? 27.172 18.234 -21.266 1 64.38 228 THR B O 1
ATOM 8507 N N . LEU B 1 229 ? 24.906 17.609 -21.297 1 70.12 229 LEU B N 1
ATOM 8508 C CA . LEU B 1 229 ? 24.859 17.719 -22.75 1 70.12 229 LEU B CA 1
ATOM 8509 C C . LEU B 1 229 ? 24.469 19.125 -23.172 1 70.12 229 LEU B C 1
ATOM 8511 O O . LEU B 1 229 ? 24.594 19.484 -24.344 1 70.12 229 LEU B O 1
ATOM 8515 N N . GLY B 1 230 ? 24.078 19.938 -22.25 1 64.44 230 GLY B N 1
ATOM 8516 C CA . GLY B 1 230 ? 23.781 21.344 -22.453 1 64.44 230 GLY B CA 1
ATOM 8517 C C . GLY B 1 230 ? 22.531 21.578 -23.266 1 64.44 230 GLY B C 1
ATOM 8518 O O . GLY B 1 230 ? 22.453 22.516 -24.047 1 64.44 230 GLY B O 1
ATOM 8519 N N . PHE B 1 231 ? 21.609 20.562 -23.344 1 69.25 231 PHE B N 1
ATOM 8520 C CA . PHE B 1 231 ? 20.391 20.812 -24.109 1 69.25 231 PHE B CA 1
ATOM 8521 C C . PHE B 1 231 ? 19.172 20.875 -23.203 1 69.25 231 PHE B C 1
ATOM 8523 O O . PHE B 1 231 ? 19.172 20.266 -22.125 1 69.25 231 PHE B O 1
ATOM 8530 N N . ALA B 1 232 ? 18.391 21.812 -23.359 1 67.62 232 ALA B N 1
ATOM 8531 C CA . ALA B 1 232 ? 17.078 21.922 -22.719 1 67.62 232 ALA B CA 1
ATOM 8532 C C . ALA B 1 232 ? 15.961 21.953 -23.766 1 67.62 232 ALA B C 1
ATOM 8534 O O . ALA B 1 232 ? 15.766 22.953 -24.453 1 67.62 232 ALA B O 1
ATOM 8535 N N . LEU B 1 233 ? 15.336 20.781 -23.953 1 69.88 233 LEU B N 1
ATOM 8536 C CA . LEU B 1 233 ? 14.258 20.719 -24.922 1 69.88 233 LEU B CA 1
ATOM 8537 C C . LEU B 1 233 ? 12.992 21.391 -24.391 1 69.88 233 LEU B C 1
ATOM 8539 O O . LEU B 1 233 ? 12.68 21.25 -23.203 1 69.88 233 LEU B O 1
ATOM 8543 N N . PRO B 1 234 ? 12.438 22.234 -25.172 1 67.69 234 PRO B N 1
ATOM 8544 C CA . PRO B 1 234 ? 11.273 23.016 -24.719 1 67.69 234 PRO B CA 1
ATOM 8545 C C . PRO B 1 234 ? 10.023 22.156 -24.547 1 67.69 234 PRO B C 1
ATOM 8547 O O . PRO B 1 234 ? 8.914 22.688 -24.438 1 67.69 234 PRO B O 1
ATOM 8550 N N . PHE B 1 235 ? 10.297 20.844 -24.531 1 69.25 235 PHE B N 1
ATOM 8551 C CA . PHE B 1 235 ? 9.125 19.984 -24.359 1 69.25 235 PHE B CA 1
ATOM 8552 C C . PHE B 1 235 ? 8.961 19.578 -22.891 1 69.25 235 PHE B C 1
ATOM 8554 O O . PHE B 1 235 ? 9.945 19.453 -22.172 1 69.25 235 PHE B O 1
ATOM 8561 N N . PHE B 1 236 ? 7.828 19.594 -22.312 1 72.12 236 PHE B N 1
ATOM 8562 C CA . PHE B 1 236 ? 7.445 19.109 -21 1 72.12 236 PHE B CA 1
ATOM 8563 C C . PHE B 1 236 ? 7.992 20 -19.891 1 72.12 236 PHE B C 1
ATOM 8565 O O . PHE B 1 236 ? 8.438 19.516 -18.859 1 72.12 236 PHE B O 1
ATOM 8572 N N . GLU B 1 237 ? 8.141 21.25 -20.141 1 74.69 237 GLU B N 1
ATOM 8573 C CA . GLU B 1 237 ? 8.594 22.234 -19.156 1 74.69 237 GLU B CA 1
ATOM 8574 C C . GLU B 1 237 ? 7.652 22.297 -17.969 1 74.69 237 GLU B C 1
ATOM 8576 O O . GLU B 1 237 ? 8.047 22.719 -16.875 1 74.69 237 GLU B O 1
ATOM 8581 N N . ARG B 1 238 ? 6.543 21.734 -18.219 1 78.25 238 ARG B N 1
ATOM 8582 C CA . ARG B 1 238 ? 5.531 21.797 -17.172 1 78.25 238 ARG B CA 1
ATOM 8583 C C . ARG B 1 238 ? 5.898 20.891 -16.016 1 78.25 238 ARG B C 1
ATOM 8585 O O . ARG B 1 238 ? 5.457 21.109 -14.875 1 78.25 238 ARG B O 1
ATOM 8592 N N . PHE B 1 239 ? 6.738 19.922 -16.281 1 83.31 239 PHE B N 1
ATOM 8593 C CA . PHE B 1 239 ? 7.055 18.922 -15.266 1 83.31 239 PHE B CA 1
ATOM 8594 C C . PHE B 1 239 ? 8.289 19.328 -14.477 1 83.31 239 PHE B C 1
ATOM 8596 O O . PHE B 1 239 ? 8.75 18.594 -13.602 1 83.31 239 PHE B O 1
ATOM 8603 N N . ARG B 1 240 ? 8.766 20.562 -14.766 1 80.12 240 ARG B N 1
ATOM 8604 C CA . ARG B 1 240 ? 9.961 21.016 -14.078 1 80.12 240 ARG B CA 1
ATOM 8605 C C . ARG B 1 240 ? 9.617 21.672 -12.742 1 80.12 240 ARG B C 1
ATOM 8607 O O . ARG B 1 240 ? 9.945 22.844 -12.508 1 80.12 240 ARG B O 1
ATOM 8614 N N . ASN B 1 241 ? 8.93 20.984 -11.922 1 81.5 241 ASN B N 1
ATOM 8615 C CA . ASN B 1 241 ? 8.617 21.344 -10.547 1 81.5 241 ASN B CA 1
ATOM 8616 C C . ASN B 1 241 ? 8.992 20.234 -9.578 1 81.5 241 ASN B C 1
ATOM 8618 O O . ASN B 1 241 ? 9.211 19.094 -9.992 1 81.5 241 ASN B O 1
ATOM 8622 N N . SER B 1 242 ? 9.141 20.562 -8.383 1 83.69 242 SER B N 1
ATOM 8623 C CA . SER B 1 242 ? 9.641 19.625 -7.379 1 83.69 242 SER B CA 1
ATOM 8624 C C . SER B 1 242 ? 8.703 18.438 -7.215 1 83.69 242 SER B C 1
ATOM 8626 O O . SER B 1 242 ? 9.156 17.297 -7.047 1 83.69 242 SER B O 1
ATOM 8628 N N . GLU B 1 243 ? 7.441 18.656 -7.309 1 87.25 243 GLU B N 1
ATOM 8629 C CA . GLU B 1 243 ? 6.469 17.594 -7.105 1 87.25 243 GLU B CA 1
ATOM 8630 C C . GLU B 1 243 ? 6.543 16.562 -8.227 1 87.25 243 GLU B C 1
ATOM 8632 O O . GLU B 1 243 ? 6.656 15.359 -7.969 1 87.25 243 GLU B O 1
ATOM 8637 N N . ASP B 1 244 ? 6.457 16.984 -9.445 1 89.06 244 ASP B N 1
ATOM 8638 C CA . ASP B 1 244 ? 6.461 16.078 -10.594 1 89.06 244 ASP B CA 1
ATOM 8639 C C . ASP B 1 244 ? 7.797 15.352 -10.711 1 89.06 244 ASP B C 1
ATOM 8641 O O . ASP B 1 244 ? 7.836 14.164 -11.047 1 89.06 244 ASP B O 1
ATOM 8645 N N . ARG B 1 245 ? 8.844 16.078 -10.484 1 88.56 245 ARG B N 1
ATOM 8646 C CA . ARG B 1 245 ? 10.156 15.453 -10.547 1 88.56 245 ARG B CA 1
ATOM 8647 C C . ARG B 1 245 ? 10.266 14.281 -9.578 1 88.56 245 ARG B C 1
ATOM 8649 O O . ARG B 1 245 ? 10.703 13.195 -9.953 1 88.56 245 ARG B O 1
ATOM 8656 N N . ARG B 1 246 ? 9.891 14.5 -8.391 1 91.19 246 ARG B N 1
ATOM 8657 C CA . ARG B 1 246 ? 9.945 13.453 -7.379 1 91.19 246 ARG B CA 1
ATOM 8658 C C . ARG B 1 246 ? 9.008 12.305 -7.723 1 91.19 246 ARG B C 1
ATOM 8660 O O . ARG B 1 246 ? 9.344 11.133 -7.531 1 91.19 246 ARG B O 1
ATOM 8667 N N . ASN B 1 247 ? 7.832 12.641 -8.242 1 93.12 247 ASN B N 1
ATOM 8668 C CA . ASN B 1 247 ? 6.844 11.625 -8.586 1 93.12 247 ASN B CA 1
ATOM 8669 C C . ASN B 1 247 ? 7.34 10.711 -9.703 1 93.12 247 ASN B C 1
ATOM 8671 O O . ASN B 1 247 ? 7.18 9.492 -9.633 1 93.12 247 ASN B O 1
ATOM 8675 N N . PHE B 1 248 ? 7.934 11.289 -10.719 1 95.31 248 PHE B N 1
ATOM 8676 C CA . PHE B 1 248 ? 8.406 10.5 -11.844 1 95.31 248 PHE B CA 1
ATOM 8677 C C . PHE B 1 248 ? 9.617 9.664 -11.445 1 95.31 248 PHE B C 1
ATOM 8679 O O . PHE B 1 248 ? 9.789 8.539 -11.914 1 95.31 248 PHE B O 1
ATOM 8686 N N . ILE B 1 249 ? 10.492 10.203 -10.578 1 95 249 ILE B N 1
ATOM 8687 C CA . ILE B 1 249 ? 11.641 9.453 -10.094 1 95 249 ILE B CA 1
ATOM 8688 C C . ILE B 1 249 ? 11.172 8.25 -9.266 1 95 249 ILE B C 1
ATOM 8690 O O . ILE B 1 249 ? 11.703 7.148 -9.406 1 95 249 ILE B O 1
ATOM 8694 N N . GLN B 1 250 ? 10.203 8.5 -8.469 1 95.44 250 GLN B N 1
ATOM 8695 C CA . GLN B 1 250 ? 9.633 7.426 -7.668 1 95.44 250 GLN B CA 1
ATOM 8696 C C . GLN B 1 250 ? 9.023 6.344 -8.555 1 95.44 250 GLN B C 1
ATOM 8698 O O . GLN B 1 250 ? 9.203 5.148 -8.297 1 95.44 250 GLN B O 1
ATOM 8703 N N . ALA B 1 251 ? 8.281 6.719 -9.562 1 97 251 ALA B N 1
ATOM 8704 C CA . ALA B 1 251 ? 7.703 5.77 -10.508 1 97 251 ALA B CA 1
ATOM 8705 C C . ALA B 1 251 ? 8.789 4.992 -11.242 1 97 251 ALA B C 1
ATOM 8707 O O . ALA B 1 251 ? 8.656 3.789 -11.469 1 97 251 ALA B O 1
ATOM 8708 N N . GLY B 1 252 ? 9.812 5.703 -11.594 1 97.81 252 GLY B N 1
ATOM 8709 C CA . GLY B 1 252 ? 10.938 5.047 -12.25 1 97.81 252 GLY B CA 1
ATOM 8710 C C . GLY B 1 252 ? 11.617 4.012 -11.367 1 97.81 252 GLY B C 1
ATOM 8711 O O . GLY B 1 252 ? 11.977 2.934 -11.836 1 97.81 252 GLY B O 1
ATOM 8712 N N . ALA B 1 253 ? 11.812 4.34 -10.125 1 97.25 253 ALA B N 1
ATOM 8713 C CA . ALA B 1 253 ? 12.414 3.396 -9.18 1 97.25 253 ALA B CA 1
ATOM 8714 C C . ALA B 1 253 ? 11.562 2.135 -9.055 1 97.25 253 ALA B C 1
ATOM 8716 O O . ALA B 1 253 ? 12.086 1.02 -9.07 1 97.25 253 ALA B O 1
ATOM 8717 N N . GLY B 1 254 ? 10.242 2.309 -8.914 1 97.5 254 GLY B N 1
ATOM 8718 C CA . GLY B 1 254 ? 9.352 1.159 -8.891 1 97.5 254 GLY B CA 1
ATOM 8719 C C . GLY B 1 254 ? 9.406 0.332 -10.156 1 97.5 254 GLY B C 1
ATOM 8720 O O . GLY B 1 254 ? 9.406 -0.9 -10.102 1 97.5 254 GLY B O 1
ATOM 8721 N N . ALA B 1 255 ? 9.477 0.989 -11.312 1 98.31 255 ALA B N 1
ATOM 8722 C CA . ALA B 1 255 ? 9.594 0.313 -12.602 1 98.31 255 ALA B CA 1
ATOM 8723 C C . ALA B 1 255 ? 10.891 -0.478 -12.695 1 98.31 255 ALA B C 1
ATOM 8725 O O . ALA B 1 255 ? 10.945 -1.521 -13.352 1 98.31 255 ALA B O 1
ATOM 8726 N N . GLY B 1 256 ? 11.906 0.074 -12.094 1 97.69 256 GLY B N 1
ATOM 8727 C CA . GLY B 1 256 ? 13.164 -0.658 -12.055 1 97.69 256 GLY B CA 1
ATOM 8728 C C . GLY B 1 256 ? 13.047 -2.016 -11.391 1 97.69 256 GLY B C 1
ATOM 8729 O O . GLY B 1 256 ? 13.539 -3.016 -11.914 1 97.69 256 GLY B O 1
ATOM 8730 N N . VAL B 1 257 ? 12.375 -2.057 -10.266 1 95.94 257 VAL B N 1
ATOM 8731 C CA . VAL B 1 257 ? 12.148 -3.32 -9.57 1 95.94 257 VAL B CA 1
ATOM 8732 C C . VAL B 1 257 ? 11.258 -4.223 -10.422 1 95.94 257 VAL B C 1
ATOM 8734 O O . VAL B 1 257 ? 11.523 -5.422 -10.555 1 95.94 257 VAL B O 1
ATOM 8737 N N . ALA B 1 258 ? 10.227 -3.645 -11.008 1 96.88 258 ALA B N 1
ATOM 8738 C CA . ALA B 1 258 ? 9.297 -4.391 -11.852 1 96.88 258 ALA B CA 1
ATOM 8739 C C . ALA B 1 258 ? 10.016 -5.062 -13.016 1 96.88 258 ALA B C 1
ATOM 8741 O O . ALA B 1 258 ? 9.75 -6.223 -13.336 1 96.88 258 ALA B O 1
ATOM 8742 N N . SER B 1 259 ? 10.914 -4.387 -13.586 1 95.62 259 SER B N 1
ATOM 8743 C CA . SER B 1 259 ? 11.648 -4.906 -14.734 1 95.62 259 SER B CA 1
ATOM 8744 C C . SER B 1 259 ? 12.672 -5.949 -14.312 1 95.62 259 SER B C 1
ATOM 8746 O O . SER B 1 259 ? 12.836 -6.977 -14.977 1 95.62 259 SER B O 1
ATOM 8748 N N . ALA B 1 260 ? 13.281 -5.703 -13.203 1 92.81 260 ALA B N 1
ATOM 8749 C CA . ALA B 1 260 ? 14.359 -6.582 -12.758 1 92.81 260 ALA B CA 1
ATOM 8750 C C . ALA B 1 260 ? 13.812 -7.922 -12.273 1 92.81 260 ALA B C 1
ATOM 8752 O O . ALA B 1 260 ? 14.43 -8.969 -12.484 1 92.81 260 ALA B O 1
ATOM 8753 N N . PHE B 1 261 ? 12.641 -7.926 -11.641 1 90.06 261 PHE B N 1
ATOM 8754 C CA . PHE B 1 261 ? 12.133 -9.141 -11.008 1 90.06 261 PHE B CA 1
ATOM 8755 C C . PHE B 1 261 ? 10.922 -9.68 -11.758 1 90.06 261 PHE B C 1
ATOM 8757 O O . PHE B 1 261 ? 10.453 -10.781 -11.477 1 90.06 261 PHE B O 1
ATOM 8764 N N . GLY B 1 262 ? 10.469 -8.922 -12.688 1 91.75 262 GLY B N 1
ATOM 8765 C CA . GLY B 1 262 ? 9.195 -9.305 -13.281 1 91.75 262 GLY B CA 1
ATOM 8766 C C . GLY B 1 262 ? 8.039 -9.219 -12.305 1 91.75 262 GLY B C 1
ATOM 8767 O O . GLY B 1 262 ? 7.16 -10.086 -12.305 1 91.75 262 GLY B O 1
ATOM 8768 N N . ALA B 1 263 ? 8.109 -8.281 -11.453 1 94.94 263 ALA B N 1
ATOM 8769 C CA . ALA B 1 263 ? 7.113 -8.125 -10.398 1 94.94 263 ALA B CA 1
ATOM 8770 C C . ALA B 1 263 ? 6.512 -6.719 -10.422 1 94.94 263 ALA B C 1
ATOM 8772 O O . ALA B 1 263 ? 6.906 -5.855 -9.641 1 94.94 263 ALA B O 1
ATOM 8773 N N . PRO B 1 264 ? 5.508 -6.488 -11.25 1 96.19 264 PRO B N 1
ATOM 8774 C CA . PRO B 1 264 ? 4.957 -5.141 -11.391 1 96.19 264 PRO B CA 1
ATOM 8775 C C . PRO B 1 264 ? 4.297 -4.637 -10.109 1 96.19 264 PRO B C 1
ATOM 8777 O O . PRO B 1 264 ? 4.488 -3.48 -9.727 1 96.19 264 PRO B O 1
ATOM 8780 N N . VAL B 1 265 ? 3.52 -5.434 -9.414 1 96.44 265 VAL B N 1
ATOM 8781 C CA . VAL B 1 265 ? 2.877 -5.004 -8.172 1 96.44 265 VAL B CA 1
ATOM 8782 C C . VAL B 1 265 ? 3.918 -4.895 -7.062 1 96.44 265 VAL B C 1
ATOM 8784 O O . VAL B 1 265 ? 3.865 -3.973 -6.242 1 96.44 265 VAL B O 1
ATOM 8787 N N . GLY B 1 266 ? 4.855 -5.844 -7.102 1 96.38 266 GLY B N 1
ATOM 8788 C CA . GLY B 1 266 ? 5.949 -5.773 -6.148 1 96.38 266 GLY B CA 1
ATOM 8789 C C . GLY B 1 266 ? 6.758 -4.496 -6.262 1 96.38 266 GLY B C 1
ATOM 8790 O O . GLY B 1 266 ? 7.164 -3.92 -5.25 1 96.38 266 GLY B O 1
ATOM 8791 N N . GLY B 1 267 ? 6.98 -4.066 -7.492 1 96.88 267 GLY B N 1
ATOM 8792 C CA . GLY B 1 267 ? 7.695 -2.816 -7.703 1 96.88 267 GLY B CA 1
ATOM 8793 C C . GLY B 1 267 ? 6.961 -1.609 -7.152 1 96.88 267 GLY B C 1
ATOM 8794 O O . GLY B 1 267 ? 7.57 -0.724 -6.551 1 96.88 267 GLY B O 1
ATOM 8795 N N . LEU B 1 268 ? 5.684 -1.571 -7.336 1 96.31 268 LEU B N 1
ATOM 8796 C CA . LEU B 1 268 ? 4.844 -0.507 -6.797 1 96.31 268 LEU B CA 1
ATOM 8797 C C . LEU B 1 268 ? 4.922 -0.473 -5.273 1 96.31 268 LEU B C 1
ATOM 8799 O O . LEU B 1 268 ? 5.141 0.586 -4.684 1 96.31 268 LEU B O 1
ATOM 8803 N N . LEU B 1 269 ? 4.777 -1.635 -4.648 1 95.25 269 LEU B N 1
ATOM 8804 C CA . LEU B 1 269 ? 4.766 -1.713 -3.193 1 95.25 269 LEU B CA 1
ATOM 8805 C C . LEU B 1 269 ? 6.148 -1.407 -2.623 1 95.25 269 LEU B C 1
ATOM 8807 O O . LEU B 1 269 ? 6.262 -0.828 -1.54 1 95.25 269 LEU B O 1
ATOM 8811 N N . PHE B 1 270 ? 7.137 -1.77 -3.348 1 95.06 270 PHE B N 1
ATOM 8812 C CA . PHE B 1 270 ? 8.492 -1.448 -2.93 1 95.06 270 PHE B CA 1
ATOM 8813 C C . PHE B 1 270 ? 8.703 0.061 -2.879 1 95.06 270 PHE B C 1
ATOM 8815 O O . PHE B 1 270 ? 9.297 0.579 -1.931 1 95.06 270 PHE B O 1
ATOM 8822 N N . ALA B 1 271 ? 8.289 0.707 -3.93 1 94.56 271 ALA B N 1
ATOM 8823 C CA . ALA B 1 271 ? 8.398 2.164 -3.959 1 94.56 271 ALA B CA 1
ATOM 8824 C C . ALA B 1 271 ? 7.645 2.793 -2.793 1 94.56 271 ALA B C 1
ATOM 8826 O O . ALA B 1 271 ? 8.109 3.762 -2.191 1 94.56 271 ALA B O 1
ATOM 8827 N N . MET B 1 272 ? 6.578 2.186 -2.41 1 90.56 272 MET B N 1
ATOM 8828 C CA . MET B 1 272 ? 5.734 2.73 -1.353 1 90.56 272 MET B CA 1
ATOM 8829 C C . MET B 1 272 ? 6.32 2.436 0.023 1 90.56 272 MET B C 1
ATOM 8831 O O . MET B 1 272 ? 6.262 3.275 0.922 1 90.56 272 MET B O 1
ATOM 8835 N N . GLU B 1 273 ? 6.871 1.287 0.238 1 90.19 273 GLU B N 1
ATOM 8836 C CA . GLU B 1 273 ? 7.305 0.841 1.56 1 90.19 273 GLU B CA 1
ATOM 8837 C C . GLU B 1 273 ? 8.727 1.305 1.859 1 90.19 273 GLU B C 1
ATOM 8839 O O . GLU B 1 273 ? 9.031 1.696 2.988 1 90.19 273 GLU B O 1
ATOM 8844 N N . GLU B 1 274 ? 9.539 1.27 0.855 1 87.81 274 GLU B N 1
ATOM 8845 C CA . GLU B 1 274 ? 10.961 1.476 1.125 1 87.81 274 GLU B CA 1
ATOM 8846 C C . GLU B 1 274 ? 11.414 2.861 0.67 1 87.81 274 GLU B C 1
ATOM 8848 O O . GLU B 1 274 ? 12.25 3.488 1.317 1 87.81 274 GLU B O 1
ATOM 8853 N N . VAL B 1 275 ? 10.898 3.375 -0.407 1 84.19 275 VAL B N 1
ATOM 8854 C CA . VAL B 1 275 ? 11.57 4.488 -1.072 1 84.19 275 VAL B CA 1
ATOM 8855 C C . VAL B 1 275 ? 10.844 5.793 -0.76 1 84.19 275 VAL B C 1
ATOM 8857 O O . VAL B 1 275 ? 11.477 6.816 -0.501 1 84.19 275 VAL B O 1
ATOM 8860 N N . SER B 1 276 ? 9.547 5.781 -0.718 1 80.5 276 SER B N 1
ATOM 8861 C CA . SER B 1 276 ? 8.852 7.062 -0.637 1 80.5 276 SER B CA 1
ATOM 8862 C C . SER B 1 276 ? 8.234 7.266 0.74 1 80.5 276 SER B C 1
ATOM 8864 O O . SER B 1 276 ? 7.777 6.309 1.372 1 80.5 276 SER B O 1
ATOM 8866 N N . SER B 1 277 ? 8.328 8.547 1.169 1 75.69 277 SER B N 1
ATOM 8867 C CA . SER B 1 277 ? 7.684 8.93 2.422 1 75.69 277 SER B CA 1
ATOM 8868 C C . SER B 1 277 ? 6.301 9.516 2.178 1 75.69 277 SER B C 1
ATOM 8870 O O . SER B 1 277 ? 5.434 9.469 3.053 1 75.69 277 SER B O 1
ATOM 8872 N N . PHE B 1 278 ? 6.109 10.133 1.043 1 74.19 278 PHE B N 1
ATOM 8873 C CA . PHE B 1 278 ? 4.824 10.734 0.72 1 74.19 278 PHE B CA 1
ATOM 8874 C C . PHE B 1 278 ? 4.148 9.984 -0.424 1 74.19 278 PHE B C 1
ATOM 8876 O O . PHE B 1 278 ? 4.801 9.625 -1.405 1 74.19 278 PHE B O 1
ATOM 8883 N N . TRP B 1 279 ? 2.9 9.68 -0.186 1 75.19 279 TRP B N 1
ATOM 8884 C CA . TRP B 1 279 ? 2.201 8.891 -1.194 1 75.19 279 TRP B CA 1
ATOM 8885 C C . TRP B 1 279 ? 0.732 9.289 -1.279 1 75.19 279 TRP B C 1
ATOM 8887 O O . TRP B 1 279 ? 0.102 9.586 -0.26 1 75.19 279 TRP B O 1
ATOM 8897 N N . ASN B 1 280 ? 0.284 9.547 -2.508 1 80.69 280 ASN B N 1
ATOM 8898 C CA . ASN B 1 280 ? -1.133 9.789 -2.76 1 80.69 280 ASN B CA 1
ATOM 8899 C C . ASN B 1 280 ? -1.727 8.734 -3.688 1 80.69 280 ASN B C 1
ATOM 8901 O O . ASN B 1 280 ? -0.993 8 -4.348 1 80.69 280 ASN B O 1
ATOM 8905 N N . MET B 1 281 ? -2.982 8.609 -3.701 1 82.75 281 MET B N 1
ATOM 8906 C CA . MET B 1 281 ? -3.678 7.562 -4.445 1 82.75 281 MET B CA 1
ATOM 8907 C C . MET B 1 281 ? -3.521 7.77 -5.949 1 82.75 281 MET B C 1
ATOM 8909 O O . MET B 1 281 ? -3.43 6.805 -6.707 1 82.75 281 MET B O 1
ATOM 8913 N N . LYS B 1 282 ? -3.492 8.992 -6.379 1 85.88 282 LYS B N 1
ATOM 8914 C CA . LYS B 1 282 ? -3.285 9.266 -7.801 1 85.88 282 LYS B CA 1
ATOM 8915 C C . LYS B 1 282 ? -1.914 8.773 -8.258 1 85.88 282 LYS B C 1
ATOM 8917 O O . LYS B 1 282 ? -1.793 8.156 -9.32 1 85.88 282 LYS B O 1
ATOM 8922 N N . LEU B 1 283 ? -0.945 9.086 -7.453 1 89.38 283 LEU B N 1
ATOM 8923 C CA . LEU B 1 283 ? 0.41 8.641 -7.766 1 89.38 283 LEU B CA 1
ATOM 8924 C C . LEU B 1 283 ? 0.497 7.117 -7.758 1 89.38 283 LEU B C 1
ATOM 8926 O O . LEU B 1 283 ? 1.229 6.531 -8.562 1 89.38 283 LEU B O 1
ATOM 8930 N N . THR B 1 284 ? -0.257 6.477 -6.906 1 90 284 THR B N 1
ATOM 8931 C CA . THR B 1 284 ? -0.28 5.02 -6.848 1 90 284 THR B CA 1
ATOM 8932 C C . THR B 1 284 ? -0.795 4.434 -8.156 1 90 284 THR B C 1
ATOM 8934 O O . THR B 1 284 ? -0.211 3.488 -8.695 1 90 284 THR B O 1
ATOM 8937 N N . TRP B 1 285 ? -1.785 4.988 -8.641 1 90.06 285 TRP B N 1
ATOM 8938 C CA . TRP B 1 285 ? -2.402 4.516 -9.875 1 90.06 285 TRP B CA 1
ATOM 8939 C C . TRP B 1 285 ? -1.477 4.734 -11.062 1 90.06 285 TRP B C 1
ATOM 8941 O O . TRP B 1 285 ? -1.371 3.875 -11.945 1 90.06 285 TRP B O 1
ATOM 8951 N N . GLN B 1 286 ? -0.845 5.836 -11.094 1 94.12 286 GLN B N 1
ATOM 8952 C CA . GLN B 1 286 ? 0.085 6.141 -12.18 1 94.12 286 GLN B CA 1
ATOM 8953 C C . GLN B 1 286 ? 1.314 5.238 -12.117 1 94.12 286 GLN B C 1
ATOM 8955 O O . GLN B 1 286 ? 1.8 4.77 -13.148 1 94.12 286 GLN B O 1
ATOM 8960 N N . THR B 1 287 ? 1.839 5.074 -10.891 1 95.94 287 THR B N 1
ATOM 8961 C CA . THR B 1 287 ? 2.994 4.199 -10.727 1 95.94 287 THR B CA 1
ATOM 8962 C C . THR B 1 287 ? 2.631 2.756 -11.055 1 95.94 287 THR B C 1
ATOM 8964 O O . THR B 1 287 ? 3.449 2.014 -11.602 1 95.94 287 THR B O 1
ATOM 8967 N N . PHE B 1 288 ? 1.353 2.396 -10.727 1 95.25 288 PHE B N 1
ATOM 8968 C CA . PHE B 1 288 ? 0.826 1.09 -11.102 1 95.25 288 PHE B CA 1
ATOM 8969 C C . PHE B 1 288 ? 0.907 0.884 -12.609 1 95.25 288 PHE B C 1
ATOM 8971 O O . PHE B 1 288 ? 1.395 -0.149 -13.07 1 95.25 288 PHE B O 1
ATOM 8978 N N . PHE B 1 289 ? 0.52 1.817 -13.32 1 96.5 289 PHE B N 1
ATOM 8979 C CA . PHE B 1 289 ? 0.563 1.799 -14.781 1 96.5 289 PHE B CA 1
ATOM 8980 C C . PHE B 1 289 ? 2.002 1.751 -15.281 1 96.5 289 PHE B C 1
ATOM 8982 O O . PHE B 1 289 ? 2.326 0.981 -16.188 1 96.5 289 PHE B O 1
ATOM 8989 N N . CYS B 1 290 ? 2.857 2.584 -14.719 1 98.06 290 CYS B N 1
ATOM 8990 C CA . CYS B 1 290 ? 4.266 2.637 -15.094 1 98.06 290 CYS B CA 1
ATOM 8991 C C . CYS B 1 290 ? 4.93 1.279 -14.906 1 98.06 290 CYS B C 1
ATOM 8993 O O . CYS B 1 290 ? 5.633 0.8 -15.805 1 98.06 290 CYS B O 1
ATOM 8995 N N . CYS B 1 291 ? 4.723 0.606 -13.797 1 98.06 291 CYS B N 1
ATOM 8996 C CA . CYS B 1 291 ? 5.301 -0.7 -13.5 1 98.06 291 CYS B CA 1
ATOM 8997 C C . CYS B 1 291 ? 4.754 -1.766 -14.445 1 98.06 291 CYS B C 1
ATOM 8999 O O . CYS B 1 291 ? 5.484 -2.662 -14.867 1 98.06 291 CYS B O 1
ATOM 9001 N N . MET B 1 292 ? 3.504 -1.687 -14.766 1 96.75 292 MET B N 1
ATOM 9002 C CA . MET B 1 292 ? 2.877 -2.617 -15.695 1 96.75 292 MET B CA 1
ATOM 9003 C C . MET B 1 292 ? 3.539 -2.537 -17.078 1 96.75 292 MET B C 1
ATOM 9005 O O . MET B 1 292 ? 3.879 -3.562 -17.656 1 96.75 292 MET B O 1
ATOM 9009 N N . ILE B 1 293 ? 3.781 -1.352 -17.531 1 97.56 293 ILE B N 1
ATOM 9010 C CA . ILE B 1 293 ? 4.387 -1.14 -18.844 1 97.56 293 ILE B CA 1
ATOM 9011 C C . ILE B 1 293 ? 5.832 -1.636 -18.828 1 97.56 293 ILE B C 1
ATOM 9013 O O . ILE B 1 293 ? 6.305 -2.215 -19.812 1 97.56 293 ILE B O 1
ATOM 9017 N N . ALA B 1 294 ? 6.477 -1.348 -17.734 1 98.25 294 ALA B N 1
ATOM 9018 C CA . ALA B 1 294 ? 7.863 -1.794 -17.625 1 98.25 294 ALA B CA 1
ATOM 9019 C C . ALA B 1 294 ? 7.957 -3.314 -17.719 1 98.25 294 ALA B C 1
ATOM 9021 O O . ALA B 1 294 ? 8.781 -3.852 -18.453 1 98.25 294 ALA B O 1
ATOM 9022 N N . THR B 1 295 ? 7.152 -4 -16.984 1 95.81 295 THR B N 1
ATOM 9023 C CA . THR B 1 295 ? 7.16 -5.457 -16.984 1 95.81 295 THR B CA 1
ATOM 9024 C C . THR B 1 295 ? 6.734 -6 -18.344 1 95.81 295 THR B C 1
ATOM 9026 O O . THR B 1 295 ? 7.324 -6.961 -18.844 1 95.81 295 THR B O 1
ATOM 9029 N N . PHE B 1 296 ? 5.738 -5.402 -18.938 1 94.06 296 PHE B N 1
ATOM 9030 C CA . PHE B 1 296 ? 5.262 -5.793 -20.25 1 94.06 296 PHE B CA 1
ATOM 9031 C C . PHE B 1 296 ? 6.375 -5.676 -21.281 1 94.06 296 PHE B C 1
ATOM 9033 O O . PHE B 1 296 ? 6.582 -6.586 -22.094 1 94.06 296 PHE B O 1
ATOM 9040 N N . THR B 1 297 ? 7.039 -4.59 -21.234 1 95.44 297 THR B N 1
ATOM 9041 C CA . THR B 1 297 ? 8.117 -4.34 -22.188 1 95.44 297 THR B CA 1
ATOM 9042 C C . THR B 1 297 ? 9.25 -5.34 -22 1 95.44 297 THR B C 1
ATOM 9044 O O . THR B 1 297 ? 9.75 -5.914 -22.969 1 95.44 297 THR B O 1
ATOM 9047 N N . THR B 1 298 ? 9.641 -5.543 -20.797 1 94.12 298 THR B N 1
ATOM 9048 C CA . THR B 1 298 ? 10.703 -6.496 -20.516 1 94.12 298 THR B CA 1
ATOM 9049 C C . THR B 1 298 ? 10.32 -7.898 -20.984 1 94.12 298 THR B C 1
ATOM 9051 O O . THR B 1 298 ? 11.109 -8.586 -21.625 1 94.12 298 THR B O 1
ATOM 9054 N N . ASP B 1 299 ? 9.109 -8.312 -20.688 1 90.19 299 ASP B N 1
ATOM 9055 C CA . ASP B 1 299 ? 8.648 -9.648 -21.031 1 90.19 299 ASP B CA 1
ATOM 9056 C C . ASP B 1 299 ? 8.508 -9.812 -22.547 1 90.19 299 ASP B C 1
ATOM 9058 O O . ASP B 1 299 ? 8.781 -10.883 -23.094 1 90.19 299 ASP B O 1
ATOM 9062 N N . LEU B 1 300 ? 8.062 -8.805 -23.203 1 90.44 300 LEU B N 1
ATOM 9063 C CA . LEU B 1 300 ? 7.891 -8.836 -24.656 1 90.44 300 LEU B CA 1
ATOM 9064 C C . LEU B 1 300 ? 9.227 -9.062 -25.359 1 90.44 300 LEU B C 1
ATOM 9066 O O . LEU B 1 300 ? 9.352 -9.961 -26.188 1 90.44 300 LEU B O 1
ATOM 9070 N N . PHE B 1 301 ? 10.195 -8.383 -24.953 1 91 301 PHE B N 1
ATOM 9071 C CA . PHE B 1 301 ? 11.484 -8.492 -25.625 1 91 301 PHE B CA 1
ATOM 9072 C C . PHE B 1 301 ? 12.219 -9.75 -25.172 1 91 301 PHE B C 1
ATOM 9074 O O . PHE B 1 301 ? 12.953 -10.359 -25.953 1 91 301 PHE B O 1
ATOM 9081 N N . ASN B 1 302 ? 12.047 -10.117 -23.953 1 88.31 302 ASN B N 1
ATOM 9082 C CA . ASN B 1 302 ? 12.664 -11.352 -23.484 1 88.31 302 ASN B CA 1
ATOM 9083 C C . ASN B 1 302 ? 12.047 -12.578 -24.156 1 88.31 302 ASN B C 1
ATOM 9085 O O . ASN B 1 302 ? 12.688 -13.625 -24.25 1 88.31 302 ASN B O 1
ATOM 9089 N N . SER B 1 303 ? 10.805 -12.508 -24.547 1 85.25 303 SER B N 1
ATOM 9090 C CA . SER B 1 303 ? 10.172 -13.617 -25.25 1 85.25 303 SER B CA 1
ATOM 9091 C C . SER B 1 303 ? 10.758 -13.797 -26.641 1 85.25 303 SER B C 1
ATOM 9093 O O . SER B 1 303 ? 10.812 -14.922 -27.156 1 85.25 303 SER B O 1
ATOM 9095 N N . ALA B 1 304 ? 11.234 -12.75 -27.188 1 82.75 304 ALA B N 1
ATOM 9096 C CA . ALA B 1 304 ? 11.695 -12.773 -28.578 1 82.75 304 ALA B CA 1
ATOM 9097 C C . ALA B 1 304 ? 13.195 -13.055 -28.641 1 82.75 304 ALA B C 1
ATOM 9099 O O . ALA B 1 304 ? 13.672 -13.719 -29.562 1 82.75 304 ALA B O 1
ATOM 9100 N N . PHE B 1 305 ? 13.844 -12.547 -27.594 1 81.69 305 PHE B N 1
ATOM 9101 C CA . PHE B 1 305 ? 15.297 -12.578 -27.719 1 81.69 305 PHE B CA 1
ATOM 9102 C C . PHE B 1 305 ? 15.938 -13.258 -26.516 1 81.69 305 PHE B C 1
ATOM 9104 O O . PHE B 1 305 ? 15.477 -13.086 -25.391 1 81.69 305 PHE B O 1
ATOM 9111 N N . THR B 1 306 ? 16.828 -14.164 -26.75 1 75.81 306 THR B N 1
ATOM 9112 C CA . THR B 1 306 ? 17.734 -14.719 -25.75 1 75.81 306 THR B CA 1
ATOM 9113 C C . THR B 1 306 ? 19.188 -14.547 -26.188 1 75.81 306 THR B C 1
ATOM 9115 O O . THR B 1 306 ? 19.594 -15.062 -27.234 1 75.81 306 THR B O 1
ATOM 9118 N N . SER B 1 307 ? 20 -13.867 -25.469 1 81.69 307 SER B N 1
ATOM 9119 C CA . SER B 1 307 ? 21.391 -13.578 -25.859 1 81.69 307 SER B CA 1
ATOM 9120 C C . SER B 1 307 ? 21.438 -12.93 -27.234 1 81.69 307 SER B C 1
ATOM 9122 O O . SER B 1 307 ? 22.219 -13.359 -28.094 1 81.69 307 SER B O 1
ATOM 9124 N N . PHE B 1 308 ? 20.562 -12.016 -27.484 1 83.62 308 PHE B N 1
ATOM 9125 C CA . PHE B 1 308 ? 20.422 -11.219 -28.703 1 83.62 308 PHE B CA 1
ATOM 9126 C C . PHE B 1 308 ? 20.125 -12.102 -29.906 1 83.62 308 PHE B C 1
ATOM 9128 O O . PHE B 1 308 ? 20.359 -11.703 -31.047 1 83.62 308 PHE B O 1
ATOM 9135 N N . GLN B 1 309 ? 19.703 -13.336 -29.625 1 85.25 309 GLN B N 1
ATOM 9136 C CA . GLN B 1 309 ? 19.266 -14.219 -30.703 1 85.25 309 GLN B CA 1
ATOM 9137 C C . GLN B 1 309 ? 17.75 -14.375 -30.719 1 85.25 309 GLN B C 1
ATOM 9139 O O . GLN B 1 309 ? 17.141 -14.57 -29.672 1 85.25 309 GLN B O 1
ATOM 9144 N N . TYR B 1 310 ? 17.219 -14.195 -31.828 1 82.94 310 TYR B N 1
ATOM 9145 C CA . TYR B 1 310 ? 15.781 -14.297 -31.984 1 82.94 310 TYR B CA 1
ATOM 9146 C C . TYR B 1 310 ? 15.32 -15.742 -31.891 1 82.94 310 TYR B C 1
ATOM 9148 O O . TYR B 1 310 ? 15.82 -16.609 -32.625 1 82.94 310 TYR B O 1
ATOM 9156 N N . LYS B 1 311 ? 14.539 -16.219 -30.922 1 75.81 311 LYS B N 1
ATOM 9157 C CA . LYS B 1 311 ? 14.117 -17.594 -30.688 1 75.81 311 LYS B CA 1
ATOM 9158 C C . LYS B 1 311 ? 12.742 -17.859 -31.297 1 75.81 311 LYS B C 1
ATOM 9160 O O . LYS B 1 311 ? 12.156 -18.922 -31.078 1 75.81 311 LYS B O 1
ATOM 9165 N N . GLY B 1 312 ? 12.188 -17 -32.125 1 67.94 312 GLY B N 1
ATOM 9166 C CA . GLY B 1 312 ? 10.984 -17.25 -32.906 1 67.94 312 GLY B CA 1
ATOM 9167 C C . GLY B 1 312 ? 9.711 -17.141 -32.094 1 67.94 312 GLY B C 1
ATOM 9168 O O . GLY B 1 312 ? 8.633 -17.531 -32.562 1 67.94 312 GLY B O 1
ATOM 9169 N N . SER B 1 313 ? 9.719 -16.891 -30.938 1 76.5 313 SER B N 1
ATOM 9170 C CA . SER B 1 313 ? 8.492 -16.875 -30.156 1 76.5 313 SER B CA 1
ATOM 9171 C C . SER B 1 313 ? 8.18 -15.469 -29.641 1 76.5 313 SER B C 1
ATOM 9173 O O . SER B 1 313 ? 7.984 -15.266 -28.453 1 76.5 313 SER B O 1
ATOM 9175 N N . PHE B 1 314 ? 8.141 -14.555 -30.672 1 77.88 314 PHE B N 1
ATOM 9176 C CA . PHE B 1 314 ? 7.855 -13.172 -30.297 1 77.88 314 PHE B CA 1
ATOM 9177 C C . PHE B 1 314 ? 6.438 -13.047 -29.75 1 77.88 314 PHE B C 1
ATOM 9179 O O . PHE B 1 314 ? 5.473 -13.453 -30.406 1 77.88 314 PHE B O 1
ATOM 9186 N N . GLY B 1 315 ? 6.383 -12.672 -28.547 1 76.12 315 GLY B N 1
ATOM 9187 C CA . GLY B 1 315 ? 5.082 -12.375 -27.969 1 76.12 315 GLY B CA 1
ATOM 9188 C C . GLY B 1 315 ? 4.52 -13.516 -27.141 1 76.12 315 GLY B C 1
ATOM 9189 O O . GLY B 1 315 ? 3.43 -13.406 -26.578 1 76.12 315 GLY B O 1
ATOM 9190 N N . LEU B 1 316 ? 5.223 -14.625 -27.109 1 75.31 316 LEU B N 1
ATOM 9191 C CA . LEU B 1 316 ? 4.801 -15.75 -26.281 1 75.31 316 LEU B CA 1
ATOM 9192 C C . LEU B 1 316 ? 5.422 -15.672 -24.891 1 75.31 316 LEU B C 1
ATOM 9194 O O . LEU B 1 316 ? 6.625 -15.898 -24.734 1 75.31 316 LEU B O 1
ATOM 9198 N N . PHE B 1 317 ? 4.598 -15.312 -23.891 1 75.5 317 PHE B N 1
ATOM 9199 C CA . PHE B 1 317 ? 5.059 -15.172 -22.516 1 75.5 317 PHE B CA 1
ATOM 9200 C C . PHE B 1 317 ? 5.016 -16.516 -21.797 1 75.5 317 PHE B C 1
ATOM 9202 O O . PHE B 1 317 ? 4 -16.859 -21.188 1 75.5 317 PHE B O 1
ATOM 9209 N N . ARG B 1 318 ? 6.082 -17.219 -21.859 1 71.5 318 ARG B N 1
ATOM 9210 C CA . ARG B 1 318 ? 6.18 -18.484 -21.156 1 71.5 318 ARG B CA 1
ATOM 9211 C C . ARG B 1 318 ? 6.531 -18.281 -19.688 1 71.5 318 ARG B C 1
ATOM 9213 O O . ARG B 1 318 ? 7.328 -17.391 -19.359 1 71.5 318 ARG B O 1
ATOM 9220 N N . ALA B 1 319 ? 5.922 -19.062 -18.859 1 69.06 319 ALA B N 1
ATOM 9221 C CA . ALA B 1 319 ? 6.164 -18.953 -17.422 1 69.06 319 ALA B CA 1
ATOM 9222 C C . ALA B 1 319 ? 7.648 -19.094 -17.094 1 69.06 319 ALA B C 1
ATOM 9224 O O . ALA B 1 319 ? 8.164 -18.422 -16.203 1 69.06 319 ALA B O 1
ATOM 9225 N N . GLU B 1 320 ? 8.32 -19.891 -17.906 1 63.88 320 GLU B N 1
ATOM 9226 C CA . GLU B 1 320 ? 9.727 -20.172 -17.625 1 63.88 320 GLU B CA 1
ATOM 9227 C C . GLU B 1 320 ? 10.586 -18.938 -17.875 1 63.88 320 GLU B C 1
ATOM 9229 O O . GLU B 1 320 ? 11.617 -18.75 -17.219 1 63.88 320 GLU B O 1
ATOM 9234 N N . LYS B 1 321 ? 10.102 -18.125 -18.766 1 63.66 321 LYS B N 1
ATOM 9235 C CA . LYS B 1 321 ? 10.898 -16.953 -19.109 1 63.66 321 LYS B CA 1
ATOM 9236 C C . LYS B 1 321 ? 10.414 -15.719 -18.344 1 63.66 321 LYS B C 1
ATOM 9238 O O . LYS B 1 321 ? 11.211 -14.836 -18.016 1 63.66 321 LYS B O 1
ATOM 9243 N N . TYR B 1 322 ? 9.172 -15.797 -18.016 1 66.62 322 TYR B N 1
ATOM 9244 C CA . TYR B 1 322 ? 8.531 -14.625 -17.422 1 66.62 322 TYR B CA 1
ATOM 9245 C C . TYR B 1 322 ? 8.695 -14.625 -15.914 1 66.62 322 TYR B C 1
ATOM 9247 O O . TYR B 1 322 ? 8.797 -13.57 -15.289 1 66.62 322 TYR B O 1
ATOM 9255 N N . ILE B 1 323 ? 8.719 -15.789 -15.391 1 67.31 323 ILE B N 1
ATOM 9256 C CA . ILE B 1 323 ? 8.875 -15.93 -13.945 1 67.31 323 ILE B CA 1
ATOM 9257 C C . ILE B 1 323 ? 10.297 -16.391 -13.625 1 67.31 323 ILE B C 1
ATOM 9259 O O . ILE B 1 323 ? 10.688 -17.516 -13.953 1 67.31 323 ILE B O 1
ATOM 9263 N N . LEU B 1 324 ? 10.961 -15.523 -12.977 1 63.84 324 LEU B N 1
ATOM 9264 C CA . LEU B 1 324 ? 12.406 -15.672 -12.789 1 63.84 324 LEU B CA 1
ATOM 9265 C C . LEU B 1 324 ? 12.727 -16.984 -12.078 1 63.84 324 LEU B C 1
ATOM 9267 O O . LEU B 1 324 ? 13.672 -17.688 -12.453 1 63.84 324 LEU B O 1
ATOM 9271 N N . PHE B 1 325 ? 11.82 -17.344 -11.016 1 72.19 325 PHE B N 1
ATOM 9272 C CA . PHE B 1 325 ? 12.062 -18.547 -10.227 1 72.19 325 PHE B CA 1
ATOM 9273 C C . PHE B 1 325 ? 10.805 -19.406 -10.141 1 72.19 325 PHE B C 1
ATOM 9275 O O . PHE B 1 325 ? 10.344 -19.719 -9.047 1 72.19 325 PHE B O 1
ATOM 9282 N N . GLN B 1 326 ? 10.336 -19.828 -11.352 1 67.94 326 GLN B N 1
ATOM 9283 C CA . GLN B 1 326 ? 9.086 -20.562 -11.422 1 67.94 326 GLN B CA 1
ATOM 9284 C C . GLN B 1 326 ? 9.203 -21.922 -10.734 1 67.94 326 GLN B C 1
ATOM 9286 O O . GLN B 1 326 ? 10.133 -22.688 -11.008 1 67.94 326 GLN B O 1
ATOM 9291 N N . VAL B 1 327 ? 8.281 -22.125 -9.758 1 65.75 327 VAL B N 1
ATOM 9292 C CA . VAL B 1 327 ? 8.18 -23.422 -9.094 1 65.75 327 VAL B CA 1
ATOM 9293 C C . VAL B 1 327 ? 7.09 -24.266 -9.758 1 65.75 327 VAL B C 1
ATOM 9295 O O . VAL B 1 327 ? 5.945 -23.812 -9.867 1 65.75 327 VAL B O 1
ATOM 9298 N N . ARG B 1 328 ? 7.25 -25.344 -10.367 1 62.81 328 ARG B N 1
ATOM 9299 C CA . ARG B 1 328 ? 6.316 -26.141 -11.164 1 62.81 328 ARG B CA 1
ATOM 9300 C C . ARG B 1 328 ? 5.535 -27.109 -10.289 1 62.81 328 ARG B C 1
ATOM 9302 O O . ARG B 1 328 ? 4.34 -27.312 -10.5 1 62.81 328 ARG B O 1
ATOM 9309 N N . ASN B 1 329 ? 6.203 -27.719 -9.32 1 66.44 329 ASN B N 1
ATOM 9310 C CA . ASN B 1 329 ? 5.508 -28.75 -8.555 1 66.44 329 ASN B CA 1
ATOM 9311 C C . ASN B 1 329 ? 5.062 -28.219 -7.191 1 66.44 329 ASN B C 1
ATOM 9313 O O . ASN B 1 329 ? 5.883 -27.734 -6.406 1 66.44 329 ASN B O 1
ATOM 9317 N N . GLU B 1 330 ? 3.627 -28.297 -7.148 1 72.62 330 GLU B N 1
ATOM 9318 C CA . GLU B 1 330 ? 3.074 -27.766 -5.902 1 72.62 330 GLU B CA 1
ATOM 9319 C C . GLU B 1 330 ? 3.043 -28.844 -4.82 1 72.62 330 GLU B C 1
ATOM 9321 O O . GLU B 1 330 ? 2.77 -30.016 -5.105 1 72.62 330 GLU B O 1
ATOM 9326 N N . ILE B 1 331 ? 3.607 -28.531 -3.746 1 77.62 331 ILE B N 1
ATOM 9327 C CA . ILE B 1 331 ? 3.566 -29.391 -2.561 1 77.62 331 ILE B CA 1
ATOM 9328 C C . ILE B 1 331 ? 2.656 -28.766 -1.507 1 77.62 331 ILE B C 1
ATOM 9330 O O . ILE B 1 331 ? 2.684 -27.547 -1.3 1 77.62 331 ILE B O 1
ATOM 9334 N N . PRO B 1 332 ? 1.812 -29.578 -0.937 1 81.62 332 PRO B N 1
ATOM 9335 C CA . PRO B 1 332 ? 0.948 -29.031 0.108 1 81.62 332 PRO B CA 1
ATOM 9336 C C . PRO B 1 332 ? 1.723 -28.609 1.357 1 81.62 332 PRO B C 1
ATOM 9338 O O . PRO B 1 332 ? 2.756 -29.203 1.673 1 81.62 332 PRO B O 1
ATOM 9341 N N . VAL B 1 333 ? 1.199 -27.641 2.002 1 86.12 333 VAL B N 1
ATOM 9342 C CA . VAL B 1 333 ? 1.827 -27.141 3.217 1 86.12 333 VAL B CA 1
ATOM 9343 C C . VAL B 1 333 ? 1.135 -27.719 4.445 1 86.12 333 VAL B C 1
ATOM 9345 O O . VAL B 1 333 ? -0.087 -27.891 4.453 1 86.12 333 VAL B O 1
ATOM 9348 N N . ASN B 1 334 ? 1.946 -28.188 5.379 1 89.81 334 ASN B N 1
ATOM 9349 C CA . ASN B 1 334 ? 1.448 -28.703 6.652 1 89.81 334 ASN B CA 1
ATOM 9350 C C . ASN B 1 334 ? 1.696 -27.719 7.789 1 89.81 334 ASN B C 1
ATOM 9352 O O . ASN B 1 334 ? 2.609 -26.906 7.719 1 89.81 334 ASN B O 1
ATOM 9356 N N . ILE B 1 335 ? 0.85 -27.75 8.828 1 90.25 335 ILE B N 1
ATOM 9357 C CA . ILE B 1 335 ? 0.963 -26.859 9.977 1 90.25 335 ILE B CA 1
ATOM 9358 C C . ILE B 1 335 ? 2.318 -27.062 10.648 1 90.25 335 ILE B C 1
ATOM 9360 O O . ILE B 1 335 ? 2.895 -26.109 11.188 1 90.25 335 ILE B O 1
ATOM 9364 N N . LEU B 1 336 ? 2.846 -28.188 10.57 1 91.44 336 LEU B N 1
ATOM 9365 C CA . LEU B 1 336 ? 4.125 -28.5 11.203 1 91.44 336 LEU B CA 1
ATOM 9366 C C . LEU B 1 336 ? 5.27 -27.797 10.484 1 91.44 336 LEU B C 1
ATOM 9368 O O . LEU B 1 336 ? 6.344 -27.609 11.055 1 91.44 336 LEU B O 1
ATOM 9372 N N . ALA B 1 337 ? 5.016 -27.484 9.234 1 93.31 337 ALA B N 1
ATOM 9373 C CA . ALA B 1 337 ? 6.051 -26.797 8.461 1 93.31 337 ALA B CA 1
ATOM 9374 C C . ALA B 1 337 ? 6.355 -25.422 9.039 1 93.31 337 ALA B C 1
ATOM 9376 O O . ALA B 1 337 ? 7.391 -24.828 8.734 1 93.31 337 ALA B O 1
ATOM 9377 N N . PHE B 1 338 ? 5.477 -24.906 9.914 1 94.88 338 PHE B N 1
ATOM 9378 C CA . PHE B 1 338 ? 5.652 -23.578 10.469 1 94.88 338 PHE B CA 1
ATOM 9379 C C . PHE B 1 338 ? 6.715 -23.578 11.562 1 94.88 338 PHE B C 1
ATOM 9381 O O . PHE B 1 338 ? 7.297 -22.547 11.875 1 94.88 338 PHE B O 1
ATOM 9388 N N . ILE B 1 339 ? 7.008 -24.688 12.109 1 95.62 339 ILE B N 1
ATOM 9389 C CA . ILE B 1 339 ? 8.055 -24.766 13.117 1 95.62 339 ILE B CA 1
ATOM 9390 C C . ILE B 1 339 ? 9.414 -24.484 12.477 1 95.62 339 ILE B C 1
ATOM 9392 O O . ILE B 1 339 ? 10.109 -23.547 12.875 1 95.62 339 ILE B O 1
ATOM 9396 N N . PRO B 1 340 ? 9.789 -25.312 11.414 1 96.5 340 PRO B N 1
ATOM 9397 C CA . PRO B 1 340 ? 11.047 -24.953 10.758 1 96.5 340 PRO B CA 1
ATOM 9398 C C . PRO B 1 340 ? 11 -23.578 10.102 1 96.5 340 PRO B C 1
ATOM 9400 O O . PRO B 1 340 ? 12.039 -22.938 9.938 1 96.5 340 PRO B O 1
ATOM 9403 N N . THR B 1 341 ? 9.82 -23.156 9.719 1 97.75 341 THR B N 1
ATOM 9404 C CA . THR B 1 341 ? 9.68 -21.828 9.133 1 97.75 341 THR B CA 1
ATOM 9405 C C . THR B 1 341 ? 10.07 -20.734 10.141 1 97.75 341 THR B C 1
ATOM 9407 O O . THR B 1 341 ? 10.734 -19.766 9.789 1 97.75 341 THR B O 1
ATOM 9410 N N . VAL B 1 342 ? 9.664 -20.875 11.367 1 97.94 342 VAL B N 1
ATOM 9411 C CA . VAL B 1 342 ? 10.016 -19.938 12.422 1 97.94 342 VAL B CA 1
ATOM 9412 C C . VAL B 1 342 ? 11.523 -19.984 12.68 1 97.94 342 VAL B C 1
ATOM 9414 O O . VAL B 1 342 ? 12.156 -18.953 12.891 1 97.94 342 VAL B O 1
ATOM 9417 N N . VAL B 1 343 ? 12.062 -21.156 12.617 1 98.19 343 VAL B N 1
ATOM 9418 C CA . VAL B 1 343 ? 13.5 -21.312 12.797 1 98.19 343 VAL B CA 1
ATOM 9419 C C . VAL B 1 343 ? 14.242 -20.578 11.688 1 98.19 343 VAL B C 1
ATOM 9421 O O . VAL B 1 343 ? 15.227 -19.875 11.945 1 98.19 343 VAL B O 1
ATOM 9424 N N . LEU B 1 344 ? 13.742 -20.75 10.508 1 98.56 344 LEU B N 1
ATOM 9425 C CA . LEU B 1 344 ? 14.344 -20.047 9.383 1 98.56 344 LEU B CA 1
ATOM 9426 C C . LEU B 1 344 ? 14.234 -18.531 9.555 1 98.56 344 LEU B C 1
ATOM 9428 O O . LEU B 1 344 ? 15.156 -17.797 9.203 1 98.56 344 LEU B O 1
ATOM 9432 N N . GLY B 1 345 ? 13.07 -18.094 10.039 1 98.5 345 GLY B N 1
ATOM 9433 C CA . GLY B 1 345 ? 12.914 -16.672 10.312 1 98.5 345 GLY B CA 1
ATOM 9434 C C . GLY B 1 345 ? 13.914 -16.141 11.328 1 98.5 345 GLY B C 1
ATOM 9435 O O . GLY B 1 345 ? 14.5 -15.078 11.133 1 98.5 345 GLY B O 1
ATOM 9436 N N . VAL B 1 346 ? 14.133 -16.875 12.352 1 98.44 346 VAL B N 1
ATOM 9437 C CA . VAL B 1 346 ? 15.086 -16.484 13.383 1 98.44 346 VAL B CA 1
ATOM 9438 C C . VAL B 1 346 ? 16.5 -16.453 12.805 1 98.44 346 VAL B C 1
ATOM 9440 O O . VAL B 1 346 ? 17.234 -15.484 12.992 1 98.44 346 VAL B O 1
ATOM 9443 N N . LEU B 1 347 ? 16.812 -17.469 12.039 1 98.25 347 LEU B N 1
ATOM 9444 C CA . LEU B 1 347 ? 18.141 -17.516 11.406 1 98.25 347 LEU B CA 1
ATOM 9445 C C . LEU B 1 347 ? 18.312 -16.391 10.406 1 98.25 347 LEU B C 1
ATOM 9447 O O . LEU B 1 347 ? 19.391 -15.805 10.305 1 98.25 347 LEU B O 1
ATOM 9451 N N . GLY B 1 348 ? 17.266 -16.172 9.68 1 98.38 348 GLY B N 1
ATOM 9452 C CA . GLY B 1 348 ? 17.328 -15.078 8.727 1 98.38 348 GLY B CA 1
ATOM 9453 C C . GLY B 1 348 ? 17.562 -13.727 9.383 1 98.38 348 GLY B C 1
ATOM 9454 O O . GLY B 1 348 ? 18.312 -12.898 8.859 1 98.38 348 GLY B O 1
ATOM 9455 N N . GLY B 1 349 ? 16.875 -13.484 10.5 1 97.94 349 GLY B N 1
ATOM 9456 C CA . GLY B 1 349 ? 17.094 -12.25 11.227 1 97.94 349 GLY B CA 1
ATOM 9457 C C . GLY B 1 349 ? 18.484 -12.133 11.812 1 97.94 349 GLY B C 1
ATOM 9458 O O . GLY B 1 349 ? 19.109 -11.07 11.758 1 97.94 349 GLY B O 1
ATOM 9459 N N . LEU B 1 350 ? 19.016 -13.219 12.273 1 97.75 350 LEU B N 1
ATOM 9460 C CA . LEU B 1 350 ? 20.328 -13.219 12.891 1 97.75 350 LEU B CA 1
ATOM 9461 C C . LEU B 1 350 ? 21.422 -13.094 11.836 1 97.75 350 LEU B C 1
ATOM 9463 O O . LEU B 1 350 ? 22.328 -12.258 11.969 1 97.75 350 LEU B O 1
ATOM 9467 N N . LEU B 1 351 ? 21.297 -13.914 10.82 1 98 351 LEU B N 1
ATOM 9468 C CA . LEU B 1 351 ? 22.297 -13.852 9.75 1 98 351 LEU B CA 1
ATOM 9469 C C . LEU B 1 351 ? 22.188 -12.539 8.984 1 98 351 LEU B C 1
ATOM 9471 O O . LEU B 1 351 ? 23.188 -12.008 8.508 1 98 351 LEU B O 1
ATOM 9475 N N . GLY B 1 352 ? 20.953 -12.078 8.844 1 97.38 352 GLY B N 1
ATOM 9476 C CA . GLY B 1 352 ? 20.781 -10.766 8.234 1 97.38 352 GLY B CA 1
ATOM 9477 C C . GLY B 1 352 ? 21.422 -9.648 9.039 1 97.38 352 GLY B C 1
ATOM 9478 O O . GLY B 1 352 ? 22.047 -8.75 8.469 1 97.38 352 GLY B O 1
ATOM 9479 N N . GLY B 1 353 ? 21.219 -9.68 10.359 1 96.06 353 GLY B N 1
ATOM 9480 C CA . GLY B 1 353 ? 21.906 -8.734 11.227 1 96.06 353 GLY B CA 1
ATOM 9481 C C . GLY B 1 353 ? 23.406 -8.836 11.156 1 96.06 353 GLY B C 1
ATOM 9482 O O . GLY B 1 353 ? 24.109 -7.824 11.164 1 96.06 353 GLY B O 1
ATOM 9483 N N . LEU B 1 354 ? 23.891 -10.039 11.07 1 96.12 354 LEU B N 1
ATOM 9484 C CA . LEU B 1 354 ? 25.328 -10.266 10.961 1 96.12 354 LEU B CA 1
ATOM 9485 C C . LEU B 1 354 ? 25.859 -9.727 9.633 1 96.12 354 LEU B C 1
ATOM 9487 O O . LEU B 1 354 ? 26.938 -9.141 9.586 1 96.12 354 LEU B O 1
ATOM 9491 N N . PHE B 1 355 ? 25.109 -10.016 8.609 1 97.31 355 PHE B N 1
ATOM 9492 C CA . PHE B 1 355 ? 25.484 -9.508 7.297 1 97.31 355 PHE B CA 1
ATOM 9493 C C . PHE B 1 355 ? 25.594 -7.984 7.316 1 97.31 355 PHE B C 1
ATOM 9495 O O . PHE B 1 355 ? 26.562 -7.422 6.801 1 97.31 355 PHE B O 1
ATOM 9502 N N . THR B 1 356 ? 24.641 -7.289 7.887 1 95.69 356 THR B N 1
ATOM 9503 C CA . THR B 1 356 ? 24.641 -5.832 7.98 1 95.69 356 THR B CA 1
ATOM 9504 C C . THR B 1 356 ? 25.797 -5.336 8.828 1 95.69 356 THR B C 1
ATOM 9506 O O . THR B 1 356 ? 26.484 -4.379 8.453 1 95.69 356 THR B O 1
ATOM 9509 N N . PHE B 1 357 ? 26.047 -6.008 9.891 1 94.06 357 PHE B N 1
ATOM 9510 C CA . PHE B 1 357 ? 27.141 -5.645 10.781 1 94.06 357 PHE B CA 1
ATOM 9511 C C . PHE B 1 357 ? 28.484 -5.773 10.078 1 94.06 357 PHE B C 1
ATOM 9513 O O . PHE B 1 357 ? 29.297 -4.852 10.117 1 94.06 357 PHE B O 1
ATOM 9520 N N . CYS B 1 358 ? 28.672 -6.922 9.406 1 94 358 CYS B N 1
ATOM 9521 C CA . CYS B 1 358 ? 29.922 -7.168 8.703 1 94 358 CYS B CA 1
ATOM 9522 C C . CYS B 1 358 ? 30.109 -6.176 7.559 1 94 358 CYS B C 1
ATOM 9524 O O . CYS B 1 358 ? 31.219 -5.672 7.344 1 94 358 CYS B O 1
ATOM 9526 N N . ASN B 1 359 ? 29.094 -5.926 6.859 1 94.56 359 ASN B N 1
ATOM 9527 C CA . ASN B 1 359 ? 29.188 -4.988 5.746 1 94.56 359 ASN B CA 1
ATOM 9528 C C . ASN B 1 359 ? 29.562 -3.588 6.219 1 94.56 359 ASN B C 1
ATOM 9530 O O . ASN B 1 359 ? 30.375 -2.91 5.582 1 94.56 359 ASN B O 1
ATOM 9534 N N . LEU B 1 360 ? 28.969 -3.115 7.289 1 92.38 360 LEU B N 1
ATOM 9535 C CA . LEU B 1 360 ? 29.266 -1.785 7.812 1 92.38 360 LEU B CA 1
ATOM 9536 C C . LEU B 1 360 ? 30.719 -1.685 8.273 1 92.38 360 LEU B C 1
ATOM 9538 O O . LEU B 1 360 ? 31.359 -0.659 8.07 1 92.38 360 LEU B O 1
ATOM 9542 N N . LYS B 1 361 ? 31.234 -2.775 8.844 1 91.88 361 LYS B N 1
ATOM 9543 C CA . LYS B 1 361 ? 32.625 -2.789 9.289 1 91.88 361 LYS B CA 1
ATOM 9544 C C . LYS B 1 361 ? 33.562 -2.773 8.102 1 91.88 361 LYS B C 1
ATOM 9546 O O . LYS B 1 361 ? 34.625 -2.131 8.156 1 91.88 361 LYS B O 1
ATOM 9551 N N . ILE B 1 362 ? 33.188 -3.455 7.121 1 92.75 362 ILE B N 1
ATOM 9552 C CA . ILE B 1 362 ? 34 -3.498 5.926 1 92.75 362 ILE B CA 1
ATOM 9553 C C . ILE B 1 362 ? 34.031 -2.123 5.262 1 92.75 362 ILE B C 1
ATOM 9555 O O . ILE B 1 362 ? 35.062 -1.661 4.805 1 92.75 362 ILE B O 1
ATOM 9559 N N . VAL B 1 363 ? 32.938 -1.491 5.195 1 89.88 363 VAL B N 1
ATOM 9560 C CA . VAL B 1 363 ? 32.844 -0.169 4.582 1 89.88 363 VAL B CA 1
ATOM 9561 C C . VAL B 1 363 ? 33.656 0.83 5.387 1 89.88 363 VAL B C 1
ATOM 9563 O O . VAL B 1 363 ? 34.375 1.669 4.816 1 89.88 363 VAL B O 1
ATOM 9566 N N . ARG B 1 364 ? 33.625 0.757 6.645 1 87.88 364 ARG B N 1
ATOM 9567 C CA . ARG B 1 364 ? 34.406 1.635 7.496 1 87.88 364 ARG B CA 1
ATOM 9568 C C . ARG B 1 364 ? 35.906 1.35 7.336 1 87.88 364 ARG B C 1
ATOM 9570 O O . ARG B 1 364 ? 36.719 2.273 7.332 1 87.88 364 ARG B O 1
ATOM 9577 N N . GLY B 1 365 ? 36.219 0.035 7.348 1 86.94 365 GLY B N 1
ATOM 9578 C CA . GLY B 1 365 ? 37.594 -0.343 7.117 1 86.94 365 GLY B CA 1
ATOM 9579 C C . GLY B 1 365 ? 38.125 0.158 5.793 1 86.94 365 GLY B C 1
ATOM 9580 O O . GLY B 1 365 ? 39.281 0.583 5.711 1 86.94 365 GLY B O 1
ATOM 9581 N N . ARG B 1 366 ? 37.344 0.104 4.777 1 88.81 366 ARG B N 1
ATOM 9582 C CA . ARG B 1 366 ? 37.719 0.615 3.461 1 88.81 366 ARG B CA 1
ATOM 9583 C C . ARG B 1 366 ? 37.969 2.117 3.508 1 88.81 366 ARG B C 1
ATOM 9585 O O . ARG B 1 366 ? 38.938 2.607 2.924 1 88.81 366 ARG B O 1
ATOM 9592 N N . ARG B 1 367 ? 37.125 2.807 4.152 1 84.94 367 ARG B N 1
ATOM 9593 C CA . ARG B 1 367 ? 37.281 4.254 4.277 1 84.94 367 ARG B CA 1
ATOM 9594 C C . ARG B 1 367 ? 38.562 4.613 5.035 1 84.94 367 ARG B C 1
ATOM 9596 O O . ARG B 1 367 ? 39.25 5.574 4.688 1 84.94 367 ARG B O 1
ATOM 9603 N N . ALA B 1 368 ? 38.812 3.855 6.059 1 84.69 368 ALA B N 1
ATOM 9604 C CA . ALA B 1 368 ? 40.031 4.09 6.859 1 84.69 368 ALA B CA 1
ATOM 9605 C C . ALA B 1 368 ? 41.281 3.838 6.043 1 84.69 368 ALA B C 1
ATOM 9607 O O . ALA B 1 368 ? 42.25 4.586 6.148 1 84.69 368 ALA B O 1
ATOM 9608 N N . LEU B 1 369 ? 41.25 2.809 5.293 1 87.81 369 LEU B N 1
ATOM 9609 C CA . LEU B 1 369 ? 42.375 2.465 4.461 1 87.81 369 LEU B CA 1
ATOM 9610 C C . LEU B 1 369 ? 42.625 3.529 3.398 1 87.81 369 LEU B C 1
ATOM 9612 O O . LEU B 1 369 ? 43.781 3.902 3.137 1 87.81 369 LEU B O 1
ATOM 9616 N N . LEU B 1 370 ? 41.656 3.996 2.807 1 88.25 370 LEU B N 1
ATOM 9617 C CA . LEU B 1 370 ? 41.781 5.004 1.757 1 88.25 370 LEU B CA 1
ATOM 9618 C C . LEU B 1 370 ? 42.219 6.344 2.336 1 88.25 370 LEU B C 1
ATOM 9620 O O . LEU B 1 370 ? 42.938 7.109 1.674 1 88.25 370 LEU B O 1
ATOM 9624 N N . ALA B 1 371 ? 41.75 6.641 3.549 1 83.38 371 ALA B N 1
ATOM 9625 C CA . ALA B 1 371 ? 42.125 7.895 4.203 1 83.38 371 ALA B CA 1
ATOM 9626 C C . ALA B 1 371 ? 43.594 7.938 4.516 1 83.38 371 ALA B C 1
ATOM 9628 O O . ALA B 1 371 ? 44.219 9.008 4.551 1 83.38 371 ALA B O 1
ATOM 9629 N N . LYS B 1 372 ? 44.219 6.797 4.691 1 85.44 372 LYS B N 1
ATOM 9630 C CA . LYS B 1 372 ? 45.625 6.707 5.027 1 85.44 372 LYS B CA 1
ATOM 9631 C C . LYS B 1 372 ? 46.5 6.941 3.795 1 85.44 372 LYS B C 1
ATOM 9633 O O . LYS B 1 372 ? 47.656 7.293 3.916 1 85.44 372 LYS B O 1
ATOM 9638 N N . LEU B 1 373 ? 45.812 6.801 2.695 1 87.69 373 LEU B N 1
ATOM 9639 C CA . LEU B 1 373 ? 46.562 6.969 1.457 1 87.69 373 LEU B CA 1
ATOM 9640 C C . LEU B 1 373 ? 46.531 8.422 0.993 1 87.69 373 LEU B C 1
ATOM 9642 O O . LEU B 1 373 ? 45.469 9.023 0.902 1 87.69 373 LEU B O 1
ATOM 9646 N N . SER B 1 374 ? 47.625 9.18 0.965 1 78.75 374 SER B N 1
ATOM 9647 C CA . SER B 1 374 ? 47.719 10.609 0.695 1 78.75 374 SER B CA 1
ATOM 9648 C C . SER B 1 374 ? 47.594 10.906 -0.797 1 78.75 374 SER B C 1
ATOM 9650 O O . SER B 1 374 ? 47.062 11.938 -1.195 1 78.75 374 SER B O 1
ATOM 9652 N N . SER B 1 375 ? 47.969 9.969 -1.601 1 88 375 SER B N 1
ATOM 9653 C CA . SER B 1 375 ? 48 10.266 -3.029 1 88 375 SER B CA 1
ATOM 9654 C C . SER B 1 375 ? 46.719 9.797 -3.721 1 88 375 SER B C 1
ATOM 9656 O O . SER B 1 375 ? 46.219 8.719 -3.422 1 88 375 SER B O 1
ATOM 9658 N N . ASP B 1 376 ? 46.188 10.609 -4.598 1 87.69 376 ASP B N 1
ATOM 9659 C CA . ASP B 1 376 ? 44.938 10.328 -5.312 1 87.69 376 ASP B CA 1
ATOM 9660 C C . ASP B 1 376 ? 45.094 9.117 -6.23 1 87.69 376 ASP B C 1
ATOM 9662 O O . ASP B 1 376 ? 44.188 8.297 -6.352 1 87.69 376 ASP B O 1
ATOM 9666 N N . TRP B 1 377 ? 46.219 9.062 -6.855 1 90.06 377 TRP B N 1
ATOM 9667 C CA . TRP B 1 377 ? 46.438 7.953 -7.785 1 90.06 377 TRP B CA 1
ATOM 9668 C C . TRP B 1 377 ? 46.5 6.621 -7.043 1 90.06 377 TRP B C 1
ATOM 9670 O O . TRP B 1 377 ? 46 5.605 -7.543 1 90.06 377 TRP B O 1
ATOM 9680 N N . LYS B 1 378 ? 47.031 6.531 -5.891 1 92.19 378 LYS B N 1
ATOM 9681 C CA . LYS B 1 378 ? 47.094 5.316 -5.086 1 92.19 378 LYS B CA 1
ATOM 9682 C C . LYS B 1 378 ? 45.719 4.926 -4.586 1 92.19 378 LYS B C 1
ATOM 9684 O O . LYS B 1 378 ? 45.375 3.738 -4.496 1 92.19 378 LYS B O 1
ATOM 9689 N N . ARG B 1 379 ? 44.938 5.906 -4.262 1 91.19 379 ARG B N 1
ATOM 9690 C CA . ARG B 1 379 ? 43.594 5.641 -3.811 1 91.19 379 ARG B CA 1
ATOM 9691 C C . ARG B 1 379 ? 42.75 4.977 -4.91 1 91.19 379 ARG B C 1
ATOM 9693 O O . ARG B 1 379 ? 42 4.035 -4.648 1 91.19 379 ARG B O 1
ATOM 9700 N N . LYS B 1 380 ? 42.906 5.492 -6.074 1 93.5 380 LYS B N 1
ATOM 9701 C CA . LYS B 1 380 ? 42.188 4.934 -7.211 1 93.5 380 LYS B CA 1
ATOM 9702 C C . LYS B 1 380 ? 42.656 3.52 -7.523 1 93.5 380 LYS B C 1
ATOM 9704 O O . LYS B 1 380 ? 41.844 2.639 -7.824 1 93.5 380 LYS B O 1
ATOM 9709 N N . LEU B 1 381 ? 43.906 3.332 -7.395 1 94.06 381 LEU B N 1
ATOM 9710 C CA . LEU B 1 381 ? 44.469 2.016 -7.664 1 94.06 381 LEU B CA 1
ATOM 9711 C C . LEU B 1 381 ? 44.031 1.005 -6.609 1 94.06 381 LEU B C 1
ATOM 9713 O O . LEU B 1 381 ? 43.781 -0.159 -6.93 1 94.06 381 LEU B O 1
ATOM 9717 N N . VAL B 1 382 ? 43.969 1.418 -5.438 1 94.38 382 VAL B N 1
ATOM 9718 C CA . VAL B 1 382 ? 43.562 0.521 -4.352 1 94.38 382 VAL B CA 1
ATOM 9719 C C . VAL B 1 382 ? 42.094 0.115 -4.52 1 94.38 382 VAL B C 1
ATOM 9721 O O . VAL B 1 382 ? 41.719 -1.028 -4.238 1 94.38 382 VAL B O 1
ATOM 9724 N N . ARG B 1 383 ? 41.312 1.031 -4.93 1 94.69 383 ARG B N 1
ATOM 9725 C CA . ARG B 1 383 ? 39.906 0.728 -5.141 1 94.69 383 ARG B CA 1
ATOM 9726 C C . ARG B 1 383 ? 39.719 -0.333 -6.223 1 94.69 383 ARG B C 1
ATOM 9728 O O . ARG B 1 383 ? 38.906 -1.256 -6.07 1 94.69 383 ARG B O 1
ATOM 9735 N N . ILE B 1 384 ? 40.438 -0.238 -7.258 1 96.56 384 ILE B N 1
ATOM 9736 C CA . ILE B 1 384 ? 40.344 -1.196 -8.352 1 96.56 384 ILE B CA 1
ATOM 9737 C C . ILE B 1 384 ? 41 -2.516 -7.938 1 96.56 384 ILE B C 1
ATOM 9739 O O . ILE B 1 384 ? 40.469 -3.592 -8.242 1 96.56 384 ILE B O 1
ATOM 9743 N N . SER B 1 385 ? 42.125 -2.438 -7.191 1 96.38 385 SER B N 1
ATOM 9744 C CA . SER B 1 385 ? 42.844 -3.637 -6.777 1 96.38 385 SER B CA 1
ATOM 9745 C C . SER B 1 385 ? 42 -4.469 -5.805 1 96.38 385 SER B C 1
ATOM 9747 O O . SER B 1 385 ? 42.094 -5.699 -5.789 1 96.38 385 SER B O 1
ATOM 9749 N N . GLU B 1 386 ? 41.281 -3.77 -4.996 1 96.31 386 GLU B N 1
ATOM 9750 C CA . GLU B 1 386 ? 40.406 -4.504 -4.078 1 96.31 386 GLU B CA 1
ATOM 9751 C C . GLU B 1 386 ? 39.469 -5.422 -4.84 1 96.31 386 GLU B C 1
ATOM 9753 O O . GLU B 1 386 ? 39.281 -6.586 -4.477 1 96.31 386 GLU B O 1
ATOM 9758 N N . LEU B 1 387 ? 38.875 -4.898 -5.875 1 97.31 387 LEU B N 1
ATOM 9759 C CA . LEU B 1 387 ? 37.906 -5.672 -6.656 1 97.31 387 LEU B CA 1
ATOM 9760 C C . LEU B 1 387 ? 38.625 -6.785 -7.434 1 97.31 387 LEU B C 1
ATOM 9762 O O . LEU B 1 387 ? 38.031 -7.855 -7.641 1 97.31 387 LEU B O 1
ATOM 9766 N N . CYS B 1 388 ? 39.844 -6.5 -7.828 1 97.88 388 CYS B N 1
ATOM 9767 C CA . CYS B 1 388 ? 40.625 -7.535 -8.5 1 97.88 388 CYS B CA 1
ATOM 9768 C C . CYS B 1 388 ? 40.906 -8.688 -7.555 1 97.88 388 CYS B C 1
ATOM 9770 O O . CYS B 1 388 ? 40.906 -9.852 -7.965 1 97.88 388 CYS B O 1
ATOM 9772 N N . LEU B 1 389 ? 41.125 -8.352 -6.328 1 97.75 389 LEU B N 1
ATOM 9773 C CA . LEU B 1 389 ? 41.375 -9.391 -5.332 1 97.75 389 LEU B CA 1
ATOM 9774 C C . LEU B 1 389 ? 40.094 -10.203 -5.078 1 97.75 389 LEU B C 1
ATOM 9776 O O . LEU B 1 389 ? 40.156 -11.43 -4.996 1 97.75 389 LEU B O 1
ATOM 9780 N N . ILE B 1 390 ? 39 -9.539 -4.973 1 97.81 390 ILE B N 1
ATOM 9781 C CA . ILE B 1 390 ? 37.75 -10.219 -4.691 1 97.81 390 ILE B CA 1
ATOM 9782 C C . ILE B 1 390 ? 37.406 -11.164 -5.844 1 97.81 390 ILE B C 1
ATOM 9784 O O . ILE B 1 390 ? 37 -12.305 -5.617 1 97.81 390 ILE B O 1
ATOM 9788 N N . ILE B 1 391 ? 37.562 -10.688 -7.078 1 98 391 ILE B N 1
ATOM 9789 C CA . ILE B 1 391 ? 37.156 -11.5 -8.227 1 98 391 ILE B CA 1
ATOM 9790 C C . ILE B 1 391 ? 38.125 -12.68 -8.359 1 98 391 ILE B C 1
ATOM 9792 O O . ILE B 1 391 ? 37.719 -13.773 -8.773 1 98 391 ILE B O 1
ATOM 9796 N N . THR B 1 392 ? 39.438 -12.508 -8.008 1 98.06 392 THR B N 1
ATOM 9797 C CA . THR B 1 392 ? 40.406 -13.602 -8.047 1 98.06 392 THR B CA 1
ATOM 9798 C C . THR B 1 392 ? 40.031 -14.688 -7.043 1 98.06 392 THR B C 1
ATOM 9800 O O . THR B 1 392 ? 40.062 -15.883 -7.363 1 98.06 392 THR B O 1
ATOM 9803 N N . LEU B 1 393 ? 39.625 -14.25 -5.91 1 97.56 393 LEU B N 1
ATOM 9804 C CA . LEU B 1 393 ? 39.188 -15.211 -4.895 1 97.56 393 LEU B CA 1
ATOM 9805 C C . LEU B 1 393 ? 37.906 -15.906 -5.305 1 97.56 393 LEU B C 1
ATOM 9807 O O . LEU B 1 393 ? 37.75 -17.109 -5.07 1 97.56 393 LEU B O 1
ATOM 9811 N N . THR B 1 394 ? 37 -15.141 -5.875 1 96.88 394 THR B N 1
ATOM 9812 C CA . THR B 1 394 ? 35.719 -15.703 -6.289 1 96.88 394 THR B CA 1
ATOM 9813 C C . THR B 1 394 ? 35.906 -16.734 -7.398 1 96.88 394 THR B C 1
ATOM 9815 O O . THR B 1 394 ? 35.312 -17.812 -7.363 1 96.88 394 THR B O 1
ATOM 9818 N N . VAL B 1 395 ? 36.75 -16.422 -8.359 1 96.69 395 VAL B N 1
ATOM 9819 C CA . VAL B 1 395 ? 37 -17.328 -9.477 1 96.69 395 VAL B CA 1
ATOM 9820 C C . VAL B 1 395 ? 37.781 -18.547 -8.984 1 96.69 395 VAL B C 1
ATOM 9822 O O . VAL B 1 395 ? 37.531 -19.672 -9.422 1 96.69 395 VAL B O 1
ATOM 9825 N N . THR B 1 396 ? 38.719 -18.359 -8.086 1 96.31 396 THR B N 1
ATOM 9826 C CA . THR B 1 396 ? 39.438 -19.484 -7.512 1 96.31 396 THR B CA 1
ATOM 9827 C C . THR B 1 396 ? 38.5 -20.422 -6.773 1 96.31 396 THR B C 1
ATOM 9829 O O . THR B 1 396 ? 38.625 -21.656 -6.91 1 96.31 396 THR B O 1
ATOM 9832 N N . ALA B 1 397 ? 37.656 -19.844 -6.062 1 95.25 397 ALA B N 1
ATOM 9833 C CA . ALA B 1 397 ? 36.688 -20.672 -5.352 1 95.25 397 ALA B CA 1
ATOM 9834 C C . ALA B 1 397 ? 35.75 -21.391 -6.324 1 95.25 397 ALA B C 1
ATOM 9836 O O . ALA B 1 397 ? 35.406 -22.562 -6.133 1 95.25 397 ALA B O 1
ATOM 9837 N N . SER B 1 398 ? 35.344 -20.766 -7.387 1 93.81 398 SER B N 1
ATOM 9838 C CA . SER B 1 398 ? 34.375 -21.312 -8.336 1 93.81 398 SER B CA 1
ATOM 9839 C C . SER B 1 398 ? 35 -22.453 -9.148 1 93.81 398 SER B C 1
ATOM 9841 O O . SER B 1 398 ? 34.312 -23.438 -9.453 1 93.81 398 SER B O 1
ATOM 9843 N N . VAL B 1 399 ? 36.312 -22.359 -9.461 1 92.38 399 VAL B N 1
ATOM 9844 C CA . VAL B 1 399 ? 36.938 -23.328 -10.359 1 92.38 399 VAL B CA 1
ATOM 9845 C C . VAL B 1 399 ? 37.531 -24.469 -9.539 1 92.38 399 VAL B C 1
ATOM 9847 O O . VAL B 1 399 ? 37.469 -25.641 -9.93 1 92.38 399 VAL B O 1
ATOM 9850 N N . PHE B 1 400 ? 38 -24.156 -8.328 1 92.62 400 PHE B N 1
ATOM 9851 C CA . PHE B 1 400 ? 38.781 -25.188 -7.641 1 92.62 400 PHE B CA 1
ATOM 9852 C C . PHE B 1 400 ? 37.969 -25.781 -6.488 1 92.62 400 PHE B C 1
ATOM 9854 O O . PHE B 1 400 ? 38.25 -26.906 -6.051 1 92.62 400 PHE B O 1
ATOM 9861 N N . LEU B 1 401 ? 37.062 -25.141 -5.969 1 93.19 401 LEU B N 1
ATOM 9862 C CA . LEU B 1 401 ? 36.312 -25.656 -4.824 1 93.19 401 LEU B CA 1
ATOM 9863 C C . LEU B 1 401 ? 35.594 -26.953 -5.191 1 93.19 401 LEU B C 1
ATOM 9865 O O . LEU B 1 401 ? 35.5 -27.875 -4.375 1 93.19 401 LEU B O 1
ATOM 9869 N N . PRO B 1 402 ? 35 -27.047 -6.391 1 93.75 402 PRO B N 1
ATOM 9870 C CA . PRO B 1 402 ? 34.312 -28.281 -6.758 1 93.75 402 PRO B CA 1
ATOM 9871 C C . PRO B 1 402 ? 35.219 -29.5 -6.766 1 93.75 402 PRO B C 1
ATOM 9873 O O . PRO B 1 402 ? 34.781 -30.609 -6.523 1 93.75 402 PRO B O 1
ATOM 9876 N N . ALA B 1 403 ? 36.5 -29.297 -7.016 1 90.12 403 ALA B N 1
ATOM 9877 C CA . ALA B 1 403 ? 37.469 -30.391 -7.066 1 90.12 403 ALA B CA 1
ATOM 9878 C C . ALA B 1 403 ? 37.719 -30.984 -5.684 1 90.12 403 ALA B C 1
ATOM 9880 O O . ALA B 1 403 ? 38.125 -32.125 -5.559 1 90.12 403 ALA B O 1
ATOM 9881 N N . ALA B 1 404 ? 37.344 -30.266 -4.711 1 92.06 404 ALA B N 1
ATOM 9882 C CA . ALA B 1 404 ? 37.562 -30.734 -3.34 1 92.06 404 ALA B CA 1
ATOM 9883 C C . ALA B 1 404 ? 36.438 -31.672 -2.916 1 92.06 404 ALA B C 1
ATOM 9885 O O . ALA B 1 404 ? 36.531 -32.375 -1.904 1 92.06 404 ALA B O 1
ATOM 9886 N N . PHE B 1 405 ? 35.406 -31.766 -3.711 1 93.62 405 PHE B N 1
ATOM 9887 C CA . PHE B 1 405 ? 34.281 -32.625 -3.355 1 93.62 405 PHE B CA 1
ATOM 9888 C C . PHE B 1 405 ? 34.094 -33.75 -4.363 1 93.62 405 PHE B C 1
ATOM 9890 O O . PHE B 1 405 ? 34.438 -33.594 -5.539 1 93.62 405 PHE B O 1
ATOM 9897 N N . ALA B 1 406 ? 33.562 -34.875 -3.93 1 90.06 406 ALA B N 1
ATOM 9898 C CA . ALA B 1 406 ? 33.406 -36.062 -4.762 1 90.06 406 ALA B CA 1
ATOM 9899 C C . ALA B 1 406 ? 32.156 -35.969 -5.652 1 90.06 406 ALA B C 1
ATOM 9901 O O . ALA B 1 406 ? 31.25 -35.219 -5.348 1 90.06 406 ALA B O 1
ATOM 9902 N N . CYS B 1 407 ? 32.312 -36.625 -6.754 1 89.75 407 CYS B N 1
ATOM 9903 C CA . CYS B 1 407 ? 31.156 -36.688 -7.656 1 89.75 407 CYS B CA 1
ATOM 9904 C C . CYS B 1 407 ? 30.031 -37.5 -7.02 1 89.75 407 CYS B C 1
ATOM 9906 O O . CYS B 1 407 ? 30.266 -38.469 -6.297 1 89.75 407 CYS B O 1
ATOM 9908 N N . SER B 1 408 ? 28.891 -36.969 -7.203 1 88.31 408 SER B N 1
ATOM 9909 C CA . SER B 1 408 ? 27.703 -37.625 -6.645 1 88.31 408 SER B CA 1
ATOM 9910 C C . SER B 1 408 ? 26.891 -38.312 -7.734 1 88.31 408 SER B C 1
ATOM 9912 O O . SER B 1 408 ? 26.75 -37.812 -8.844 1 88.31 408 SER B O 1
ATOM 9914 N N . PRO B 1 409 ? 26.344 -39.469 -7.422 1 81.12 409 PRO B N 1
ATOM 9915 C CA . PRO B 1 409 ? 25.516 -40.156 -8.406 1 81.12 409 PRO B CA 1
ATOM 9916 C C . PRO B 1 409 ? 24.109 -39.562 -8.516 1 81.12 409 PRO B C 1
ATOM 9918 O O . PRO B 1 409 ? 23.641 -38.875 -7.598 1 81.12 409 PRO B O 1
ATOM 9921 N N . PHE B 1 410 ? 23.531 -39.719 -9.688 1 77.69 410 PHE B N 1
ATOM 9922 C CA . PHE B 1 410 ? 22.141 -39.344 -9.883 1 77.69 410 PHE B CA 1
ATOM 9923 C C . PHE B 1 410 ? 21.219 -40.281 -9.086 1 77.69 410 PHE B C 1
ATOM 9925 O O . PHE B 1 410 ? 21.406 -41.5 -9.078 1 77.69 410 PHE B O 1
ATOM 9932 N N . THR B 1 411 ? 20.484 -39.75 -8.188 1 71.88 411 THR B N 1
ATOM 9933 C CA . THR B 1 411 ? 19.641 -40.531 -7.324 1 71.88 411 THR B CA 1
ATOM 9934 C C . THR B 1 411 ? 18.156 -40.312 -7.648 1 71.88 411 THR B C 1
ATOM 9936 O O . THR B 1 411 ? 17.781 -39.25 -8.078 1 71.88 411 THR B O 1
ATOM 9939 N N . CYS B 1 412 ? 17.297 -41.344 -7.805 1 68.12 412 CYS B N 1
ATOM 9940 C CA . CYS B 1 412 ? 15.844 -41.281 -7.898 1 68.12 412 CYS B CA 1
ATOM 9941 C C . CYS B 1 412 ? 15.188 -42.188 -6.855 1 68.12 412 CYS B C 1
ATOM 9943 O O . CYS B 1 412 ? 15.859 -42.969 -6.184 1 68.12 412 CYS B O 1
ATOM 9945 N N . TYR B 1 413 ? 14.102 -41.781 -6.328 1 62.5 413 TYR B N 1
ATOM 9946 C CA . TYR B 1 413 ? 13.391 -42.594 -5.344 1 62.5 413 TYR B CA 1
ATOM 9947 C C . TYR B 1 413 ? 12.305 -43.438 -6.012 1 62.5 413 TYR B C 1
ATOM 9949 O O . TYR B 1 413 ? 11.578 -42.938 -6.875 1 62.5 413 TYR B O 1
ATOM 9957 N N . SER B 1 414 ? 12.602 -44.812 -5.945 1 55.62 414 SER B N 1
ATOM 9958 C CA . SER B 1 414 ? 11.562 -45.719 -6.414 1 55.62 414 SER B CA 1
ATOM 9959 C C . SER B 1 414 ? 10.305 -45.625 -5.555 1 55.62 414 SER B C 1
ATOM 9961 O O . SER B 1 414 ? 10.328 -45.031 -4.477 1 55.62 414 SER B O 1
ATOM 9963 N N . SER B 1 415 ? 9.102 -45.938 -6.09 1 51.06 415 SER B N 1
ATOM 9964 C CA . SER B 1 415 ? 7.797 -46 -5.441 1 51.06 415 SER B CA 1
ATOM 9965 C C . SER B 1 415 ? 7.91 -46.562 -4.023 1 51.06 415 SER B C 1
ATOM 9967 O O . SER B 1 415 ? 7.027 -46.344 -3.191 1 51.06 415 SER B O 1
ATOM 9969 N N . HIS B 1 416 ? 8.898 -47.406 -3.633 1 47.38 416 HIS B N 1
ATOM 9970 C CA . HIS B 1 416 ? 8.961 -48.031 -2.324 1 47.38 416 HIS B CA 1
ATOM 9971 C C . HIS B 1 416 ? 9.938 -47.312 -1.406 1 47.38 416 HIS B C 1
ATOM 9973 O O . HIS B 1 416 ? 10.531 -47.938 -0.515 1 47.38 416 HIS B O 1
ATOM 9979 N N . ASN B 1 417 ? 10.023 -46 -1.43 1 52.78 417 ASN B N 1
ATOM 9980 C CA . ASN B 1 417 ? 10.773 -45.125 -0.544 1 52.78 417 ASN B CA 1
ATOM 9981 C C . ASN B 1 417 ? 12.25 -45.5 -0.497 1 52.78 417 ASN B C 1
ATOM 9983 O O . ASN B 1 417 ? 12.93 -45.25 0.503 1 52.78 417 ASN B O 1
ATOM 9987 N N . ASP B 1 418 ? 12.711 -46.375 -1.433 1 53.84 418 ASP B N 1
ATOM 9988 C CA . ASP B 1 418 ? 14.133 -46.75 -1.416 1 53.84 418 ASP B CA 1
ATOM 9989 C C . ASP B 1 418 ? 14.922 -45.875 -2.396 1 53.84 418 ASP B C 1
ATOM 9991 O O . ASP B 1 418 ? 14.43 -45.562 -3.48 1 53.84 418 ASP B O 1
ATOM 9995 N N . VAL B 1 419 ? 16.016 -45.25 -1.849 1 56.47 419 VAL B N 1
ATOM 9996 C CA . VAL B 1 419 ? 16.922 -44.469 -2.672 1 56.47 419 VAL B CA 1
ATOM 9997 C C . VAL B 1 419 ? 17.562 -45.344 -3.734 1 56.47 419 VAL B C 1
ATOM 9999 O O . VAL B 1 419 ? 18.172 -46.375 -3.412 1 56.47 419 VAL B O 1
ATOM 10002 N N . VAL B 1 420 ? 16.984 -45.438 -4.934 1 57 420 VAL B N 1
ATOM 10003 C CA . VAL B 1 420 ? 17.594 -46.188 -6.008 1 57 420 VAL B CA 1
ATOM 10004 C C . VAL B 1 420 ? 18.672 -45.375 -6.703 1 57 420 VAL B C 1
ATOM 10006 O O . VAL B 1 420 ? 18.453 -44.188 -6.996 1 57 420 VAL B O 1
ATOM 10009 N N . ARG B 1 421 ? 19.828 -45.781 -6.484 1 53.75 421 ARG B N 1
ATOM 10010 C CA . ARG B 1 421 ? 20.969 -45.188 -7.168 1 53.75 421 ARG B CA 1
ATOM 10011 C C . ARG B 1 421 ? 21.109 -45.719 -8.586 1 53.75 421 ARG B C 1
ATOM 10013 O O . ARG B 1 421 ? 21.828 -46.688 -8.812 1 53.75 421 ARG B O 1
ATOM 10020 N N . SER B 1 422 ? 19.906 -45.5 -9.305 1 50.5 422 SER B N 1
ATOM 10021 C CA . SER B 1 422 ? 19.938 -46.062 -10.656 1 50.5 422 SER B CA 1
ATOM 10022 C C . SER B 1 422 ? 19.969 -44.938 -11.703 1 50.5 422 SER B C 1
ATOM 10024 O O . SER B 1 422 ? 19.531 -43.812 -11.438 1 50.5 422 SER B O 1
ATOM 10026 N N . PRO B 1 423 ? 20.656 -45.25 -12.719 1 45.78 423 PRO B N 1
ATOM 10027 C CA . PRO B 1 423 ? 20.672 -44.344 -13.859 1 45.78 423 PRO B CA 1
ATOM 10028 C C . PRO B 1 423 ? 19.281 -43.875 -14.281 1 45.78 423 PRO B C 1
ATOM 10030 O O . PRO B 1 423 ? 19.156 -42.938 -15.07 1 45.78 423 PRO B O 1
ATOM 10033 N N . GLU B 1 424 ? 18.344 -44.625 -13.891 1 46.22 424 GLU B N 1
ATOM 10034 C CA . GLU B 1 424 ? 16.953 -44.406 -14.297 1 46.22 424 GLU B CA 1
ATOM 10035 C C . GLU B 1 424 ? 16.391 -43.125 -13.68 1 46.22 424 GLU B C 1
ATOM 10037 O O . GLU B 1 424 ? 15.312 -42.656 -14.07 1 46.22 424 GLU B O 1
ATOM 10042 N N . CYS B 1 425 ? 17.031 -42.656 -12.797 1 55.31 425 CYS B N 1
ATOM 10043 C CA . CYS B 1 425 ? 16.516 -41.5 -12.07 1 55.31 425 CYS B CA 1
ATOM 10044 C C . CYS B 1 425 ? 16.547 -40.25 -12.93 1 55.31 425 CYS B C 1
ATOM 10046 O O . CYS B 1 425 ? 16.172 -39.188 -12.484 1 55.31 425 CYS B O 1
ATOM 10048 N N . LEU B 1 426 ? 17.031 -40.438 -14.195 1 51.97 426 LEU B N 1
ATOM 10049 C CA . LEU B 1 426 ? 17.078 -39.281 -15.109 1 51.97 426 LEU B CA 1
ATOM 10050 C C . LEU B 1 426 ? 15.703 -39 -15.688 1 51.97 426 LEU B C 1
ATOM 10052 O O . LEU B 1 426 ? 15.469 -37.938 -16.25 1 51.97 426 LEU B O 1
ATOM 10056 N N . SER B 1 427 ? 14.828 -39.969 -15.844 1 47.62 427 SER B N 1
ATOM 10057 C CA . SER B 1 427 ? 13.602 -39.625 -16.562 1 47.62 427 SER B CA 1
ATOM 10058 C C . SER B 1 427 ? 12.539 -39.094 -15.602 1 47.62 427 SER B C 1
ATOM 10060 O O . SER B 1 427 ? 12.102 -39.781 -14.688 1 47.62 427 SER B O 1
ATOM 10062 N N . PRO B 1 428 ? 12.414 -37.75 -15.57 1 49.31 428 PRO B N 1
ATOM 10063 C CA . PRO B 1 428 ? 11.375 -37.094 -14.758 1 49.31 428 PRO B CA 1
ATOM 10064 C C . PRO B 1 428 ? 10.031 -37.812 -14.859 1 49.31 428 PRO B C 1
ATOM 10066 O O . PRO B 1 428 ? 9.172 -37.656 -13.984 1 49.31 428 PRO B O 1
ATOM 10069 N N . GLU B 1 429 ? 9.773 -38.5 -16.047 1 48.06 429 GLU B N 1
ATOM 10070 C CA . GLU B 1 429 ? 8.453 -39.062 -16.312 1 48.06 429 GLU B CA 1
ATOM 10071 C C . GLU B 1 429 ? 8.133 -40.188 -15.328 1 48.06 429 GLU B C 1
ATOM 10073 O O . GLU B 1 429 ? 6.973 -40.406 -14.984 1 48.06 429 GLU B O 1
ATOM 10078 N N . ASN B 1 430 ? 9.25 -40.875 -14.867 1 46.94 430 ASN B N 1
ATOM 10079 C CA . ASN B 1 430 ? 8.945 -42.094 -14.148 1 46.94 430 ASN B CA 1
ATOM 10080 C C . ASN B 1 430 ? 9.094 -41.906 -12.641 1 46.94 430 ASN B C 1
ATOM 10082 O O . ASN B 1 430 ? 8.555 -42.688 -11.859 1 46.94 430 ASN B O 1
ATOM 10086 N N . HIS B 1 431 ? 9.953 -40.938 -12.242 1 55.59 431 HIS B N 1
ATOM 10087 C CA . HIS B 1 431 ? 10.125 -40.812 -10.797 1 55.59 431 HIS B CA 1
ATOM 10088 C C . HIS B 1 431 ? 9.93 -39.375 -10.328 1 55.59 431 HIS B C 1
ATOM 10090 O O . HIS B 1 431 ? 10.539 -38.469 -10.875 1 55.59 431 HIS B O 1
ATOM 10096 N N . THR B 1 432 ? 8.977 -39.281 -9.383 1 62.72 432 THR B N 1
ATOM 10097 C CA . THR B 1 432 ? 8.594 -37.969 -8.867 1 62.72 432 THR B CA 1
ATOM 10098 C C . THR B 1 432 ? 9.789 -37.281 -8.211 1 62.72 432 THR B C 1
ATOM 10100 O O . THR B 1 432 ? 10.047 -36.094 -8.477 1 62.72 432 THR B O 1
ATOM 10103 N N . ILE B 1 433 ? 10.648 -38.062 -7.465 1 71.06 433 ILE B N 1
ATOM 10104 C CA . ILE B 1 433 ? 11.82 -37.469 -6.824 1 71.06 433 ILE B CA 1
ATOM 10105 C C . ILE B 1 433 ? 13.062 -37.812 -7.652 1 71.06 433 ILE B C 1
ATOM 10107 O O . ILE B 1 433 ? 13.375 -38.969 -7.887 1 71.06 433 ILE B O 1
ATOM 10111 N N . HIS B 1 434 ? 13.664 -36.75 -8.273 1 73.94 434 HIS B N 1
ATOM 10112 C CA . HIS B 1 434 ? 14.773 -36.969 -9.195 1 73.94 434 HIS B CA 1
ATOM 10113 C C . HIS B 1 434 ? 15.805 -35.844 -9.062 1 73.94 434 HIS B C 1
ATOM 10115 O O . HIS B 1 434 ? 15.594 -34.875 -8.32 1 73.94 434 HIS B O 1
ATOM 10121 N N . THR B 1 435 ? 16.906 -36.125 -9.625 1 77.25 435 THR B N 1
ATOM 10122 C CA . THR B 1 435 ? 17.938 -35.094 -9.781 1 77.25 435 THR B CA 1
ATOM 10123 C C . THR B 1 435 ? 17.75 -34.344 -11.094 1 77.25 435 THR B C 1
ATOM 10125 O O . THR B 1 435 ? 17.406 -34.938 -12.117 1 77.25 435 THR B O 1
ATOM 10128 N N . GLU B 1 436 ? 17.938 -33.031 -11.07 1 81.12 436 GLU B N 1
ATOM 10129 C CA . GLU B 1 436 ? 17.75 -32.219 -12.258 1 81.12 436 GLU B CA 1
ATOM 10130 C C . GLU B 1 436 ? 18.719 -32.594 -13.359 1 81.12 436 GLU B C 1
ATOM 10132 O O . GLU B 1 436 ? 19.844 -33 -13.086 1 81.12 436 GLU B O 1
ATOM 10137 N N . ASN B 1 437 ? 18.297 -32.438 -14.531 1 73.31 437 ASN B N 1
ATOM 10138 C CA . ASN B 1 437 ? 19.109 -32.812 -15.68 1 73.31 437 ASN B CA 1
ATOM 10139 C C . ASN B 1 437 ? 20.172 -31.766 -15.984 1 73.31 437 ASN B C 1
ATOM 10141 O O . ASN B 1 437 ? 21.203 -32.094 -16.578 1 73.31 437 ASN B O 1
ATOM 10145 N N . ASP B 1 438 ? 19.984 -30.547 -15.555 1 78.75 438 ASP B N 1
ATOM 10146 C CA . ASP B 1 438 ? 20.875 -29.453 -15.945 1 78.75 438 ASP B CA 1
ATOM 10147 C C . ASP B 1 438 ? 21.922 -29.188 -14.867 1 78.75 438 ASP B C 1
ATOM 10149 O O . ASP B 1 438 ? 22.406 -28.062 -14.742 1 78.75 438 ASP B O 1
ATOM 10153 N N . VAL B 1 439 ? 22.281 -30.25 -14.156 1 85.94 439 VAL B N 1
ATOM 10154 C CA . VAL B 1 439 ? 23.328 -30.109 -13.164 1 85.94 439 VAL B CA 1
ATOM 10155 C C . VAL B 1 439 ? 24.703 -30.109 -13.844 1 85.94 439 VAL B C 1
ATOM 10157 O O . VAL B 1 439 ? 24.828 -30.547 -14.992 1 85.94 439 VAL B O 1
ATOM 10160 N N . SER B 1 440 ? 25.656 -29.594 -13.203 1 86.62 440 SER B N 1
ATOM 10161 C CA . SER B 1 440 ? 26.984 -29.453 -13.797 1 86.62 440 SER B CA 1
ATOM 10162 C C . SER B 1 440 ? 27.828 -30.688 -13.547 1 86.62 440 SER B C 1
ATOM 10164 O O . SER B 1 440 ? 27.891 -31.188 -12.422 1 86.62 440 SER B O 1
ATOM 10166 N N . LEU B 1 441 ? 28.484 -31.203 -14.609 1 83.44 441 LEU B N 1
ATOM 10167 C CA . LEU B 1 441 ? 29.328 -32.375 -14.492 1 83.44 441 LEU B CA 1
ATOM 10168 C C . LEU B 1 441 ? 30.734 -32 -14.031 1 83.44 441 LEU B C 1
ATOM 10170 O O . LEU B 1 441 ? 31.328 -32.719 -13.211 1 83.44 441 LEU B O 1
ATOM 10174 N N . TYR B 1 442 ? 31.25 -30.859 -14.359 1 87.75 442 TYR B N 1
ATOM 10175 C CA . TYR B 1 442 ? 32.594 -30.438 -14.039 1 87.75 442 TYR B CA 1
ATOM 10176 C C . TYR B 1 442 ? 33.625 -31.469 -14.508 1 87.75 442 TYR B C 1
ATOM 10178 O O . TYR B 1 442 ? 33.688 -31.781 -15.695 1 87.75 442 TYR B O 1
ATOM 10186 N N . THR B 1 443 ? 34.344 -32.188 -13.625 1 84.38 443 THR B N 1
ATOM 10187 C CA . THR B 1 443 ? 35.312 -33.219 -13.992 1 84.38 443 THR B CA 1
ATOM 10188 C C . THR B 1 443 ? 34.75 -34.594 -13.836 1 84.38 443 THR B C 1
ATOM 10190 O O . THR B 1 443 ? 35.469 -35.594 -14.023 1 84.38 443 THR B O 1
ATOM 10193 N N . CYS B 1 444 ? 33.469 -34.625 -13.625 1 86.88 444 CYS B N 1
ATOM 10194 C CA . CYS B 1 444 ? 32.844 -35.938 -13.406 1 86.88 444 CYS B CA 1
ATOM 10195 C C . CYS B 1 444 ? 32.625 -36.656 -14.727 1 86.88 444 CYS B C 1
ATOM 10197 O O . CYS B 1 444 ? 32.344 -36.031 -15.75 1 86.88 444 CYS B O 1
ATOM 10199 N N . PRO B 1 445 ? 32.688 -37.969 -14.734 1 81.25 445 PRO B N 1
ATOM 10200 C CA . PRO B 1 445 ? 32.5 -38.75 -15.977 1 81.25 445 PRO B CA 1
ATOM 10201 C C . PRO B 1 445 ? 31.078 -38.688 -16.5 1 81.25 445 PRO B C 1
ATOM 10203 O O . PRO B 1 445 ? 30.125 -38.75 -15.711 1 81.25 445 PRO B O 1
ATOM 10206 N N . PRO B 1 446 ? 30.859 -38.312 -17.734 1 76.56 446 PRO B N 1
ATOM 10207 C CA . PRO B 1 446 ? 29.531 -38.188 -18.312 1 76.56 446 PRO B CA 1
ATOM 10208 C C . PRO B 1 446 ? 28.766 -39.5 -18.328 1 76.56 446 PRO B C 1
ATOM 10210 O O . PRO B 1 446 ? 27.531 -39.531 -18.375 1 76.56 446 PRO B O 1
ATOM 10213 N N . GLY B 1 447 ? 29.312 -40.469 -17.953 1 70.94 447 GLY B N 1
ATOM 10214 C CA . GLY B 1 447 ? 28.688 -41.75 -17.859 1 70.94 447 GLY B CA 1
ATOM 10215 C C . GLY B 1 447 ? 27.938 -42.156 -19.125 1 70.94 447 GLY B C 1
ATOM 10216 O O . GLY B 1 447 ? 27.922 -41.375 -20.094 1 70.94 447 GLY B O 1
ATOM 10217 N N . VAL B 1 448 ? 27.516 -43.438 -19.438 1 62.41 448 VAL B N 1
ATOM 10218 C CA . VAL B 1 448 ? 26.828 -43.969 -20.609 1 62.41 448 VAL B CA 1
ATOM 10219 C C . VAL B 1 448 ? 25.375 -44.25 -20.266 1 62.41 448 VAL B C 1
ATOM 10221 O O . VAL B 1 448 ? 25.062 -44.719 -19.172 1 62.41 448 VAL B O 1
ATOM 10224 N N . VAL B 1 449 ? 24.438 -43.469 -21 1 62.72 449 VAL B N 1
ATOM 10225 C CA . VAL B 1 449 ? 23 -43.75 -20.859 1 62.72 449 VAL B CA 1
ATOM 10226 C C . VAL B 1 449 ? 22.641 -45.062 -21.547 1 62.72 449 VAL B C 1
ATOM 10228 O O . VAL B 1 449 ? 22.875 -45.219 -22.75 1 62.72 449 VAL B O 1
ATOM 10231 N N . THR B 1 450 ? 22.484 -46.25 -20.734 1 57.78 450 THR B N 1
ATOM 10232 C CA . THR B 1 450 ? 22.078 -47.531 -21.312 1 57.78 450 THR B CA 1
ATOM 10233 C C . THR B 1 450 ? 20.562 -47.688 -21.234 1 57.78 450 THR B C 1
ATOM 10235 O O . THR B 1 450 ? 19.969 -47.562 -20.156 1 57.78 450 THR B O 1
ATOM 10238 N N . ARG B 1 451 ? 19.812 -47.594 -22.375 1 59.56 451 ARG B N 1
ATOM 10239 C CA . ARG B 1 451 ? 18.359 -47.781 -22.484 1 59.56 451 ARG B CA 1
ATOM 10240 C C . ARG B 1 451 ? 18.047 -49.281 -22.609 1 59.56 451 ARG B C 1
ATOM 10242 O O . ARG B 1 451 ? 18.609 -49.969 -23.438 1 59.56 451 ARG B O 1
ATOM 10249 N N . PHE B 1 452 ? 17.531 -49.75 -21.469 1 50.69 452 PHE B N 1
ATOM 10250 C CA . PHE B 1 452 ? 17.094 -51.125 -21.578 1 50.69 452 PHE B CA 1
ATOM 10251 C C . PHE B 1 452 ? 15.703 -51.219 -22.188 1 50.69 452 PHE B C 1
ATOM 10253 O O . PHE B 1 452 ? 14.984 -50.219 -22.25 1 50.69 452 PHE B O 1
ATOM 10260 N N . GLY B 1 453 ? 15.383 -52.406 -22.891 1 47.12 453 GLY B N 1
ATOM 10261 C CA . GLY B 1 453 ? 14.148 -52.656 -23.609 1 47.12 453 GLY B CA 1
ATOM 10262 C C . GLY B 1 453 ? 12.906 -52.312 -22.812 1 47.12 453 GLY B C 1
ATOM 10263 O O . GLY B 1 453 ? 11.828 -52.125 -23.391 1 47.12 453 GLY B O 1
ATOM 10264 N N . ASN B 1 454 ? 12.883 -52.5 -21.516 1 44.31 454 ASN B N 1
ATOM 10265 C CA . ASN B 1 454 ? 11.664 -52.25 -20.766 1 44.31 454 ASN B CA 1
ATOM 10266 C C . ASN B 1 454 ? 11.555 -50.781 -20.344 1 44.31 454 ASN B C 1
ATOM 10268 O O . ASN B 1 454 ? 10.961 -50.469 -19.312 1 44.31 454 ASN B O 1
ATOM 10272 N N . ASN B 1 455 ? 12.141 -49.875 -21.125 1 50.41 455 ASN B N 1
ATOM 10273 C CA . ASN B 1 455 ? 12.023 -48.438 -20.984 1 50.41 455 ASN B CA 1
ATOM 10274 C C . ASN B 1 455 ? 12.766 -47.938 -19.75 1 50.41 455 ASN B C 1
ATOM 10276 O O . ASN B 1 455 ? 12.461 -46.875 -19.219 1 50.41 455 ASN B O 1
ATOM 10280 N N . SER B 1 456 ? 13.523 -48.938 -19.141 1 51.12 456 SER B N 1
ATOM 10281 C CA . SER B 1 456 ? 14.336 -48.469 -18.016 1 51.12 456 SER B CA 1
ATOM 10282 C C . SER B 1 456 ? 15.656 -47.875 -18.484 1 51.12 456 SER B C 1
ATOM 10284 O O . SER B 1 456 ? 16.281 -48.406 -19.406 1 51.12 456 SER B O 1
ATOM 10286 N N . VAL B 1 457 ? 15.922 -46.625 -18.312 1 57.28 457 VAL B N 1
ATOM 10287 C CA . VAL B 1 457 ? 17.172 -45.969 -18.656 1 57.28 457 VAL B CA 1
ATOM 10288 C C . VAL B 1 457 ? 18.094 -45.938 -17.453 1 57.28 457 VAL B C 1
ATOM 10290 O O . VAL B 1 457 ? 17.672 -45.562 -16.359 1 57.28 457 VAL B O 1
ATOM 10293 N N . THR B 1 458 ? 19.266 -46.781 -17.438 1 57.69 458 THR B N 1
ATOM 10294 C CA . THR B 1 458 ? 20.281 -46.688 -16.406 1 57.69 458 THR B CA 1
ATOM 10295 C C . THR B 1 458 ? 21.438 -45.781 -16.844 1 57.69 458 THR B C 1
ATOM 10297 O O . THR B 1 458 ? 21.734 -45.688 -18.031 1 57.69 458 THR B O 1
ATOM 10300 N N . THR B 1 459 ? 21.719 -44.719 -16.031 1 61.41 459 THR B N 1
ATOM 10301 C CA . THR B 1 459 ? 22.875 -43.875 -16.375 1 61.41 459 THR B CA 1
ATOM 10302 C C . THR B 1 459 ? 23.906 -43.906 -15.266 1 61.41 459 THR B C 1
ATOM 10304 O O . THR B 1 459 ? 23.562 -44.031 -14.094 1 61.41 459 THR B O 1
ATOM 10307 N N . ASN B 1 460 ? 25.25 -44.156 -15.5 1 65.25 460 ASN B N 1
ATOM 10308 C CA . ASN B 1 460 ? 26.344 -44 -14.555 1 65.25 460 ASN B CA 1
ATOM 10309 C C . ASN B 1 460 ? 26.875 -42.562 -14.547 1 65.25 460 ASN B C 1
ATOM 10311 O O . ASN B 1 460 ? 28.031 -42.344 -14.172 1 65.25 460 ASN B O 1
ATOM 10315 N N . LYS B 1 461 ? 25.984 -41.719 -14.906 1 76.56 461 LYS B N 1
ATOM 10316 C CA . LYS B 1 461 ? 26.375 -40.312 -14.945 1 76.56 461 LYS B CA 1
ATOM 10317 C C . LYS B 1 461 ? 26.469 -39.719 -13.539 1 76.56 461 LYS B C 1
ATOM 10319 O O . LYS B 1 461 ? 25.641 -40.031 -12.672 1 76.56 461 LYS B O 1
ATOM 10324 N N . THR B 1 462 ? 27.594 -39.094 -13.195 1 84.25 462 THR B N 1
ATOM 10325 C CA . THR B 1 462 ? 27.781 -38.406 -11.922 1 84.25 462 THR B CA 1
ATOM 10326 C C . THR B 1 462 ? 27.891 -36.875 -12.125 1 84.25 462 THR B C 1
ATOM 10328 O O . THR B 1 462 ? 28.094 -36.438 -13.25 1 84.25 462 THR B O 1
ATOM 10331 N N . PHE B 1 463 ? 27.578 -36.125 -11.078 1 88.81 463 PHE B N 1
ATOM 10332 C CA . PHE B 1 463 ? 27.656 -34.688 -11.172 1 88.81 463 PHE B CA 1
ATOM 10333 C C . PHE B 1 463 ? 28.312 -34.094 -9.922 1 88.81 463 PHE B C 1
ATOM 10335 O O . PHE B 1 463 ? 28.516 -34.781 -8.938 1 88.81 463 PHE B O 1
ATOM 10342 N N . ASN B 1 464 ? 28.766 -32.938 -10.031 1 92.94 464 ASN B N 1
ATOM 10343 C CA . ASN B 1 464 ? 29.391 -32.219 -8.906 1 92.94 464 ASN B CA 1
ATOM 10344 C C . ASN B 1 464 ? 28.438 -31.203 -8.305 1 92.94 464 ASN B C 1
ATOM 10346 O O . ASN B 1 464 ? 28.016 -30.266 -8.984 1 92.94 464 ASN B O 1
ATOM 10350 N N . GLN B 1 465 ? 28.203 -31.344 -7.016 1 94.38 465 GLN B N 1
ATOM 10351 C CA . GLN B 1 465 ? 27.203 -30.516 -6.332 1 94.38 465 GLN B CA 1
ATOM 10352 C C . GLN B 1 465 ? 27.688 -29.078 -6.227 1 94.38 465 GLN B C 1
ATOM 10354 O O . GLN B 1 465 ? 26.891 -28.141 -6.414 1 94.38 465 GLN B O 1
ATOM 10359 N N . VAL B 1 466 ? 28.891 -28.859 -5.965 1 95.69 466 VAL B N 1
ATOM 10360 C CA . VAL B 1 466 ? 29.422 -27.516 -5.777 1 95.69 466 VAL B CA 1
ATOM 10361 C C . VAL B 1 466 ? 29.516 -26.812 -7.121 1 95.69 466 VAL B C 1
ATOM 10363 O O . VAL B 1 466 ? 29.203 -25.609 -7.219 1 95.69 466 VAL B O 1
ATOM 10366 N N . ALA B 1 467 ? 29.891 -27.547 -8.148 1 93.25 467 ALA B N 1
ATOM 10367 C CA . ALA B 1 467 ? 29.969 -26.969 -9.484 1 93.25 467 ALA B CA 1
ATOM 10368 C C . ALA B 1 467 ? 28.578 -26.531 -9.969 1 93.25 467 ALA B C 1
ATOM 10370 O O . ALA B 1 467 ? 28.453 -25.547 -10.688 1 93.25 467 ALA B O 1
ATOM 10371 N N . THR B 1 468 ? 27.594 -27.266 -9.539 1 93.25 468 THR B N 1
ATOM 10372 C CA . THR B 1 468 ? 26.219 -26.953 -9.922 1 93.25 468 THR B CA 1
ATOM 10373 C C . THR B 1 468 ? 25.781 -25.609 -9.336 1 93.25 468 THR B C 1
ATOM 10375 O O . THR B 1 468 ? 24.922 -24.938 -9.906 1 93.25 468 THR B O 1
ATOM 10378 N N . LEU B 1 469 ? 26.422 -25.172 -8.305 1 94.44 469 LEU B N 1
ATOM 10379 C CA . LEU B 1 469 ? 26.031 -23.938 -7.633 1 94.44 469 LEU B CA 1
ATOM 10380 C C . LEU B 1 469 ? 26.984 -22.797 -7.965 1 94.44 469 LEU B C 1
ATOM 10382 O O . LEU B 1 469 ? 26.578 -21.625 -7.957 1 94.44 469 LEU B O 1
ATOM 10386 N N . MET B 1 470 ? 28.219 -23.125 -8.281 1 91.44 470 MET B N 1
ATOM 10387 C CA . MET B 1 470 ? 29.203 -22.047 -8.367 1 91.44 470 MET B CA 1
ATOM 10388 C C . MET B 1 470 ? 29.672 -21.859 -9.805 1 91.44 470 MET B C 1
ATOM 10390 O O . MET B 1 470 ? 30.234 -20.828 -10.148 1 91.44 470 MET B O 1
ATOM 10394 N N . PHE B 1 471 ? 29.453 -22.922 -10.695 1 84.75 471 PHE B N 1
ATOM 10395 C CA . PHE B 1 471 ? 29.922 -22.828 -12.07 1 84.75 471 PHE B CA 1
ATOM 10396 C C . PHE B 1 471 ? 28.828 -22.234 -12.969 1 84.75 471 PHE B C 1
ATOM 10398 O O . PHE B 1 471 ? 28.828 -22.469 -14.18 1 84.75 471 PHE B O 1
ATOM 10405 N N . VAL B 1 472 ? 27.844 -21.594 -12.383 1 83.06 472 VAL B N 1
ATOM 10406 C CA . VAL B 1 472 ? 26.719 -21 -13.102 1 83.06 472 VAL B CA 1
ATOM 10407 C C . VAL B 1 472 ? 26.438 -19.609 -12.57 1 83.06 472 VAL B C 1
ATOM 10409 O O . VAL B 1 472 ? 27.109 -19.141 -11.648 1 83.06 472 VAL B O 1
ATOM 10412 N N . THR B 1 473 ? 25.562 -18.922 -13.258 1 84.44 473 THR B N 1
ATOM 10413 C CA . THR B 1 473 ? 25.172 -17.594 -12.797 1 84.44 473 THR B CA 1
ATOM 10414 C C . THR B 1 473 ? 24.375 -17.688 -11.5 1 84.44 473 THR B C 1
ATOM 10416 O O . THR B 1 473 ? 23.844 -18.75 -11.164 1 84.44 473 THR B O 1
ATOM 10419 N N . GLY B 1 474 ? 24.375 -16.656 -10.719 1 87.12 474 GLY B N 1
ATOM 10420 C CA . GLY B 1 474 ? 23.625 -16.609 -9.477 1 87.12 474 GLY B CA 1
ATOM 10421 C C . GLY B 1 474 ? 22.172 -16.969 -9.648 1 87.12 474 GLY B C 1
ATOM 10422 O O . GLY B 1 474 ? 21.578 -17.656 -8.805 1 87.12 474 GLY B O 1
ATOM 10423 N N . GLU B 1 475 ? 21.594 -16.609 -10.727 1 87.44 475 GLU B N 1
ATOM 10424 C CA . GLU B 1 475 ? 20.188 -16.875 -10.992 1 87.44 475 GLU B CA 1
ATOM 10425 C C . GLU B 1 475 ? 19.938 -18.375 -11.227 1 87.44 475 GLU B C 1
ATOM 10427 O O . GLU B 1 475 ? 18.953 -18.922 -10.75 1 87.44 475 GLU B O 1
ATOM 10432 N N . GLU B 1 476 ? 20.828 -19.016 -11.922 1 88.44 476 GLU B N 1
ATOM 10433 C CA .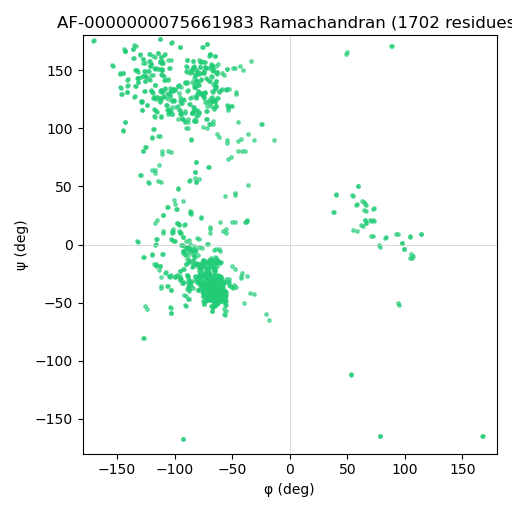 GLU B 1 476 ? 20.703 -20.438 -12.18 1 88.44 476 GLU B CA 1
ATOM 10434 C C . GLU B 1 476 ? 20.922 -21.25 -10.898 1 88.44 476 GLU B C 1
ATOM 10436 O O . GLU B 1 476 ? 20.281 -22.281 -10.695 1 88.44 476 GLU B O 1
ATOM 10441 N N . ALA B 1 477 ? 21.828 -20.766 -10.148 1 92.56 477 ALA B N 1
ATOM 10442 C CA . ALA B 1 477 ? 22.062 -21.438 -8.867 1 92.56 477 ALA B CA 1
ATOM 10443 C C . ALA B 1 477 ? 20.797 -21.406 -8.008 1 92.56 477 ALA B C 1
ATOM 10445 O O . ALA B 1 477 ? 20.453 -22.406 -7.359 1 92.56 477 ALA B O 1
ATOM 10446 N N . ILE B 1 478 ? 20.125 -20.281 -8.008 1 93.56 478 ILE B N 1
ATOM 10447 C CA . ILE B 1 478 ? 18.906 -20.141 -7.219 1 93.56 478 ILE B CA 1
ATOM 10448 C C . ILE B 1 478 ? 17.828 -21.078 -7.758 1 93.56 478 ILE B C 1
ATOM 10450 O O . ILE B 1 478 ? 17.078 -21.672 -6.988 1 93.56 478 ILE B O 1
ATOM 10454 N N . HIS B 1 479 ? 17.828 -21.25 -9.031 1 90.12 479 HIS B N 1
ATOM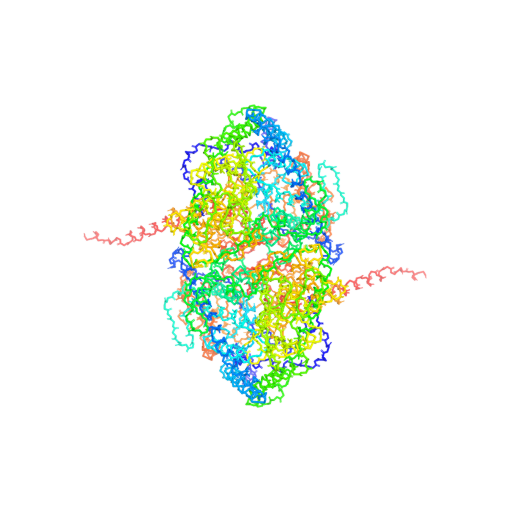 10455 C CA . HIS B 1 479 ? 16.859 -22.172 -9.648 1 90.12 479 HIS B CA 1
ATOM 10456 C C . HIS B 1 479 ? 17.078 -23.594 -9.18 1 90.12 479 HIS B C 1
ATOM 10458 O O . HIS B 1 479 ? 16.125 -24.328 -8.906 1 90.12 479 HIS B O 1
ATOM 10464 N N . HIS B 1 480 ? 18.328 -23.953 -9.133 1 91.56 480 HIS B N 1
ATOM 10465 C CA . HIS B 1 480 ? 18.656 -25.312 -8.68 1 91.56 480 HIS B CA 1
ATOM 10466 C C . HIS B 1 480 ? 18.297 -25.5 -7.211 1 91.56 480 HIS B C 1
ATOM 10468 O O . HIS B 1 480 ? 17.875 -26.578 -6.809 1 91.56 480 HIS B O 1
ATOM 10474 N N . LEU B 1 481 ? 18.438 -24.469 -6.512 1 94.88 481 LEU B N 1
ATOM 10475 C CA . LEU B 1 481 ? 18.156 -24.562 -5.086 1 94.88 481 LEU B CA 1
ATOM 10476 C C . LEU B 1 481 ? 16.641 -24.609 -4.832 1 94.88 481 LEU B C 1
ATOM 10478 O O . LEU B 1 481 ? 16.188 -25.281 -3.895 1 94.88 481 LEU B O 1
ATOM 10482 N N . PHE B 1 482 ? 15.852 -23.938 -5.66 1 92 482 PHE B N 1
ATOM 10483 C CA . PHE B 1 482 ? 14.406 -23.859 -5.488 1 92 482 PHE B CA 1
ATOM 10484 C C . PHE B 1 482 ? 13.711 -25.094 -6.047 1 92 482 PHE B C 1
ATOM 10486 O O . PHE B 1 482 ? 12.523 -25.312 -5.809 1 92 482 PHE B O 1
ATOM 10493 N N . SER B 1 483 ? 14.477 -25.922 -6.781 1 88.81 483 SER B N 1
ATOM 10494 C CA . SER B 1 483 ? 13.867 -27.078 -7.445 1 88.81 483 SER B CA 1
ATOM 10495 C C . SER B 1 483 ? 13.203 -28 -6.438 1 88.81 483 SER B C 1
ATOM 10497 O O . SER B 1 483 ? 13.789 -28.344 -5.406 1 88.81 483 SER B O 1
ATOM 10499 N N . ARG B 1 484 ? 11.961 -28.375 -6.828 1 87.19 484 ARG B N 1
ATOM 10500 C CA . ARG B 1 484 ? 11.172 -29.234 -5.949 1 87.19 484 ARG B CA 1
ATOM 10501 C C . ARG B 1 484 ? 11.422 -30.703 -6.25 1 87.19 484 ARG B C 1
ATOM 10503 O O . ARG B 1 484 ? 11.867 -31.047 -7.348 1 87.19 484 ARG B O 1
ATOM 10510 N N . GLU B 1 485 ? 11.242 -31.516 -5.293 1 84.75 485 GLU B N 1
ATOM 10511 C CA . GLU B 1 485 ? 11.352 -32.969 -5.41 1 84.75 485 GLU B CA 1
ATOM 10512 C C . GLU B 1 485 ? 12.781 -33.375 -5.746 1 84.75 485 GLU B C 1
ATOM 10514 O O . GLU B 1 485 ? 12.992 -34.312 -6.531 1 84.75 485 GLU B O 1
ATOM 10519 N N . THR B 1 486 ? 13.75 -32.594 -5.301 1 87.62 486 THR B N 1
ATOM 10520 C CA . THR B 1 486 ? 15.164 -32.875 -5.418 1 87.62 486 THR B CA 1
ATOM 10521 C C . THR B 1 486 ? 15.812 -33.031 -4.039 1 87.62 486 THR B C 1
ATOM 10523 O O . THR B 1 486 ? 16.766 -32.312 -3.727 1 87.62 486 THR B O 1
ATOM 10526 N N . HIS B 1 487 ? 15.398 -33.938 -3.344 1 86.12 487 HIS B N 1
ATOM 10527 C CA . HIS B 1 487 ? 15.719 -34.062 -1.927 1 86.12 487 HIS B CA 1
ATOM 10528 C C . HIS B 1 487 ? 17.188 -34.375 -1.723 1 86.12 487 HIS B C 1
ATOM 10530 O O . HIS B 1 487 ? 17.812 -33.938 -0.758 1 86.12 487 HIS B O 1
ATOM 10536 N N . HIS B 1 488 ? 17.75 -35.156 -2.678 1 82.44 488 HIS B N 1
ATOM 10537 C CA . HIS B 1 488 ? 19.125 -35.594 -2.451 1 82.44 488 HIS B CA 1
ATOM 10538 C C . HIS B 1 488 ? 20.062 -35 -3.502 1 82.44 488 HIS B C 1
ATOM 10540 O O . HIS B 1 488 ? 21.125 -35.562 -3.766 1 82.44 488 HIS B O 1
ATOM 10546 N N . GLU B 1 489 ? 19.609 -33.969 -4.074 1 88.38 489 GLU B N 1
ATOM 10547 C CA . GLU B 1 489 ? 20.453 -33.344 -5.074 1 88.38 489 GLU B CA 1
ATOM 10548 C C . GLU B 1 489 ? 21.688 -32.688 -4.426 1 88.38 489 GLU B C 1
ATOM 10550 O O . GLU B 1 489 ? 22.766 -32.656 -5.023 1 88.38 489 GLU B O 1
ATOM 10555 N N . PHE B 1 490 ? 21.5 -32.188 -3.234 1 93.94 490 PHE B N 1
ATOM 10556 C CA . PHE B 1 490 ? 22.594 -31.547 -2.521 1 93.94 490 PHE B CA 1
ATOM 10557 C C . PHE B 1 490 ? 22.781 -32.156 -1.143 1 93.94 490 PHE B C 1
ATOM 10559 O O . PHE B 1 490 ? 21.812 -32.562 -0.49 1 93.94 490 PHE B O 1
ATOM 10566 N N . SER B 1 491 ? 24.047 -32.312 -0.743 1 94.31 491 SER B N 1
ATOM 10567 C CA . SER B 1 491 ? 24.391 -32.812 0.582 1 94.31 491 SER B CA 1
ATOM 10568 C C . SER B 1 491 ? 24.828 -31.688 1.504 1 94.31 491 SER B C 1
ATOM 10570 O O . SER B 1 491 ? 24.922 -30.531 1.081 1 94.31 491 SER B O 1
ATOM 10572 N N . TYR B 1 492 ? 25.078 -31.938 2.797 1 96.19 492 TYR B N 1
ATOM 10573 C CA . TYR B 1 492 ? 25.391 -30.938 3.805 1 96.19 492 TYR B CA 1
ATOM 10574 C C . TYR B 1 492 ? 26.719 -30.266 3.521 1 96.19 492 TYR B C 1
ATOM 10576 O O . TYR B 1 492 ? 26.844 -29.031 3.6 1 96.19 492 TYR B O 1
ATOM 10584 N N . GLY B 1 493 ? 27.734 -30.984 3.182 1 95.69 493 GLY B N 1
ATOM 10585 C CA . GLY B 1 493 ? 29.078 -30.469 2.98 1 95.69 493 GLY B CA 1
ATOM 10586 C C . GLY B 1 493 ? 29.156 -29.359 1.954 1 95.69 493 GLY B C 1
ATOM 10587 O O . GLY B 1 493 ? 29.562 -28.234 2.271 1 95.69 493 GLY B O 1
ATOM 10588 N N . PRO B 1 494 ? 28.75 -29.703 0.735 1 96.31 494 PRO B N 1
ATOM 10589 C CA . PRO B 1 494 ? 28.75 -28.672 -0.306 1 96.31 494 PRO B CA 1
ATOM 10590 C C . PRO B 1 494 ? 27.922 -27.438 0.071 1 96.31 494 PRO B C 1
ATOM 10592 O O . PRO B 1 494 ? 28.344 -26.312 -0.184 1 96.31 494 PRO B O 1
ATOM 10595 N N . LEU B 1 495 ? 26.766 -27.594 0.669 1 97.81 495 LEU B N 1
ATOM 10596 C CA . LEU B 1 495 ? 25.891 -26.484 1.023 1 97.81 495 LEU B CA 1
ATOM 10597 C C . LEU B 1 495 ? 26.562 -25.578 2.055 1 97.81 495 LEU B C 1
ATOM 10599 O O . LEU B 1 495 ? 26.531 -24.359 1.924 1 97.81 495 LEU B O 1
ATOM 10603 N N . PHE B 1 496 ? 27.156 -26.125 3.049 1 97.88 496 PHE B N 1
ATOM 10604 C CA . PHE B 1 496 ? 27.828 -25.328 4.074 1 97.88 496 PHE B CA 1
ATOM 10605 C C . PHE B 1 496 ? 29.047 -24.609 3.496 1 97.88 496 PHE B C 1
ATOM 10607 O O . PHE B 1 496 ? 29.312 -23.469 3.852 1 97.88 496 PHE B O 1
ATOM 10614 N N . ALA B 1 497 ? 29.75 -25.281 2.643 1 97.19 497 ALA B N 1
ATOM 10615 C CA . ALA B 1 497 ? 30.938 -24.688 2.047 1 97.19 497 ALA B CA 1
ATOM 10616 C C . ALA B 1 497 ? 30.578 -23.484 1.176 1 97.19 497 ALA B C 1
ATOM 10618 O O . ALA B 1 497 ? 31.188 -22.406 1.298 1 97.19 497 ALA B O 1
ATOM 10619 N N . VAL B 1 498 ? 29.594 -23.688 0.33 1 97.56 498 VAL B N 1
ATOM 10620 C CA . VAL B 1 498 ? 29.188 -22.594 -0.562 1 97.56 498 VAL B CA 1
ATOM 10621 C C . VAL B 1 498 ? 28.594 -21.453 0.253 1 97.56 498 VAL B C 1
ATOM 10623 O O . VAL B 1 498 ? 28.812 -20.281 -0.055 1 97.56 498 VAL B O 1
ATOM 10626 N N . LEU B 1 499 ? 27.781 -21.719 1.289 1 98.19 499 LEU B N 1
ATOM 10627 C CA . LEU B 1 499 ? 27.172 -20.703 2.143 1 98.19 499 LEU B CA 1
ATOM 10628 C C . LEU B 1 499 ? 28.25 -19.828 2.793 1 98.19 499 LEU B C 1
ATOM 10630 O O . LEU B 1 499 ? 28.156 -18.594 2.752 1 98.19 499 LEU B O 1
ATOM 10634 N N . ALA B 1 500 ? 29.219 -20.422 3.32 1 97.31 500 ALA B N 1
ATOM 10635 C CA . ALA B 1 500 ? 30.266 -19.688 4.023 1 97.31 500 ALA B CA 1
ATOM 10636 C C . ALA B 1 500 ? 31.062 -18.812 3.062 1 97.31 500 ALA B C 1
ATOM 10638 O O . ALA B 1 500 ? 31.281 -17.625 3.328 1 97.31 500 ALA B O 1
ATOM 10639 N N . ILE B 1 501 ? 31.469 -19.359 1.975 1 96.56 501 ILE B N 1
ATOM 10640 C CA . ILE B 1 501 ? 32.312 -18.625 1.032 1 96.56 501 ILE B CA 1
ATOM 10641 C C . ILE B 1 501 ? 31.5 -17.516 0.362 1 96.56 501 ILE B C 1
ATOM 10643 O O . ILE B 1 501 ? 31.953 -16.375 0.278 1 96.56 501 ILE B O 1
ATOM 10647 N N . TYR B 1 502 ? 30.312 -17.906 -0.073 1 96.88 502 TYR B N 1
ATOM 10648 C CA . TYR B 1 502 ? 29.484 -16.938 -0.773 1 96.88 502 TYR B CA 1
ATOM 10649 C C . TYR B 1 502 ? 29.047 -15.812 0.164 1 96.88 502 TYR B C 1
ATOM 10651 O O . TYR B 1 502 ? 28.969 -14.656 -0.243 1 96.88 502 TYR B O 1
ATOM 10659 N N . PHE B 1 503 ? 28.719 -16.078 1.404 1 97.94 503 PHE B N 1
ATOM 10660 C CA . PHE B 1 503 ? 28.328 -15.094 2.402 1 97.94 503 PHE B CA 1
ATOM 10661 C C . PHE B 1 503 ? 29.422 -14.055 2.6 1 97.94 503 PHE B C 1
ATOM 10663 O O . PHE B 1 503 ? 29.156 -12.852 2.559 1 97.94 503 PHE B O 1
ATOM 10670 N N . PHE B 1 504 ? 30.609 -14.477 2.686 1 96.88 504 PHE B N 1
ATOM 10671 C CA . PHE B 1 504 ? 31.719 -13.586 2.949 1 96.88 504 PHE B CA 1
ATOM 10672 C C . PHE B 1 504 ? 32.062 -12.766 1.708 1 96.88 504 PHE B C 1
ATOM 10674 O O . PHE B 1 504 ? 32.344 -11.57 1.799 1 96.88 504 PHE B O 1
ATOM 10681 N N . LEU B 1 505 ? 32.062 -13.422 0.587 1 97.06 505 LEU B N 1
ATOM 10682 C CA . LEU B 1 505 ? 32.438 -12.719 -0.639 1 97.06 505 LEU B CA 1
ATOM 10683 C C . LEU B 1 505 ? 31.375 -11.688 -1.003 1 97.06 505 LEU B C 1
ATOM 10685 O O . LEU B 1 505 ? 31.688 -10.594 -1.47 1 97.06 505 LEU B O 1
ATOM 10689 N N . ALA B 1 506 ? 30.109 -12.078 -0.779 1 97.06 506 ALA B N 1
ATOM 10690 C CA . ALA B 1 506 ? 29.031 -11.141 -1.053 1 97.06 506 ALA B CA 1
ATOM 10691 C C . ALA B 1 506 ? 29.094 -9.945 -0.11 1 97.06 506 ALA B C 1
ATOM 10693 O O . ALA B 1 506 ? 28.891 -8.805 -0.534 1 97.06 506 ALA B O 1
ATOM 10694 N N . CYS B 1 507 ? 29.375 -10.18 1.104 1 96.44 507 CYS B N 1
ATOM 10695 C CA . CYS B 1 507 ? 29.484 -9.125 2.104 1 96.44 507 CYS B CA 1
ATOM 10696 C C . CYS B 1 507 ? 30.625 -8.188 1.776 1 96.44 507 CYS B C 1
ATOM 10698 O O . CYS B 1 507 ? 30.516 -6.969 1.942 1 96.44 507 CYS B O 1
ATOM 10700 N N . TRP B 1 508 ? 31.688 -8.758 1.291 1 96.06 508 TRP B N 1
ATOM 10701 C CA . TRP B 1 508 ? 32.875 -7.992 0.961 1 96.06 508 TRP B CA 1
ATOM 10702 C C . TRP B 1 508 ? 32.688 -7.16 -0.299 1 96.06 508 TRP B C 1
ATOM 10704 O O . TRP B 1 508 ? 33.125 -6.012 -0.378 1 96.06 508 TRP B O 1
ATOM 10714 N N . THR B 1 509 ? 31.984 -7.676 -1.245 1 96.38 509 THR B N 1
ATOM 10715 C CA . THR B 1 509 ? 31.781 -6.996 -2.52 1 96.38 509 THR B CA 1
ATOM 10716 C C . THR B 1 509 ? 30.797 -5.844 -2.367 1 96.38 509 THR B C 1
ATOM 10718 O O . THR B 1 509 ? 30.875 -4.844 -3.082 1 96.38 509 THR B O 1
ATOM 10721 N N . ALA B 1 510 ? 29.922 -5.988 -1.412 1 93.19 510 ALA B N 1
ATOM 10722 C CA . ALA B 1 510 ? 28.906 -4.965 -1.205 1 93.19 510 ALA B CA 1
ATOM 10723 C C . ALA B 1 510 ? 29.531 -3.639 -0.793 1 93.19 510 ALA B C 1
ATOM 10725 O O . ALA B 1 510 ? 30.266 -3.57 0.201 1 93.19 510 ALA B O 1
ATOM 10726 N N . GLY B 1 511 ? 29.359 -2.598 -1.534 1 88.81 511 GLY B N 1
ATOM 10727 C CA . GLY B 1 511 ? 29.875 -1.271 -1.218 1 88.81 511 GLY B CA 1
ATOM 10728 C C . GLY B 1 511 ? 31.188 -0.952 -1.915 1 88.81 511 GLY B C 1
ATOM 10729 O O . GLY B 1 511 ? 31.75 0.125 -1.72 1 88.81 511 GLY B O 1
ATOM 10730 N N . SER B 1 512 ? 31.688 -1.864 -2.711 1 93.44 512 SER B N 1
ATOM 10731 C CA . SER B 1 512 ? 32.906 -1.62 -3.465 1 93.44 512 SER B CA 1
ATOM 10732 C C . SER B 1 512 ? 32.688 -0.634 -4.602 1 93.44 512 SER B C 1
ATOM 10734 O O . SER B 1 512 ? 31.547 -0.192 -4.824 1 93.44 512 SER B O 1
ATOM 10736 N N . ALA B 1 513 ? 33.781 -0.251 -5.234 1 94.69 513 ALA B N 1
ATOM 10737 C CA . ALA B 1 513 ? 33.719 0.794 -6.254 1 94.69 513 ALA B CA 1
ATOM 10738 C C . ALA B 1 513 ? 33.25 0.229 -7.59 1 94.69 513 ALA B C 1
ATOM 10740 O O . ALA B 1 513 ? 33.938 0.366 -8.602 1 94.69 513 ALA B O 1
ATOM 10741 N N . ILE B 1 514 ? 32.188 -0.406 -7.59 1 96.31 514 ILE B N 1
ATOM 10742 C CA . ILE B 1 514 ? 31.547 -0.95 -8.781 1 96.31 514 ILE B CA 1
ATOM 10743 C C . ILE B 1 514 ? 30.031 -0.928 -8.602 1 96.31 514 ILE B C 1
ATOM 10745 O O . ILE B 1 514 ? 29.531 -0.903 -7.477 1 96.31 514 ILE B O 1
ATOM 10749 N N . SER B 1 515 ? 29.312 -0.736 -9.664 1 96.62 515 SER B N 1
ATOM 10750 C CA . SER B 1 515 ? 27.859 -0.74 -9.594 1 96.62 515 SER B CA 1
ATOM 10751 C C . SER B 1 515 ? 27.312 -2.152 -9.391 1 96.62 515 SER B C 1
ATOM 10753 O O . SER B 1 515 ? 27.406 -2.992 -10.289 1 96.62 515 SER B O 1
ATOM 10755 N N . SER B 1 516 ? 26.828 -2.383 -8.18 1 95 516 SER B N 1
ATOM 10756 C CA . SER B 1 516 ? 26.406 -3.74 -7.863 1 95 516 SER B CA 1
ATOM 10757 C C . SER B 1 516 ? 25.188 -3.73 -6.941 1 95 516 SER B C 1
ATOM 10759 O O . SER B 1 516 ? 25 -2.793 -6.164 1 95 516 SER B O 1
ATOM 10761 N N . GLY B 1 517 ? 24.328 -4.723 -7.082 1 93.94 517 GLY B N 1
ATOM 10762 C CA . GLY B 1 517 ? 23.172 -4.938 -6.219 1 93.94 517 GLY B CA 1
ATOM 10763 C C . GLY B 1 517 ? 23.328 -6.148 -5.316 1 93.94 517 GLY B C 1
ATOM 10764 O O . GLY B 1 517 ? 24.172 -7.016 -5.566 1 93.94 517 GLY B O 1
ATOM 10765 N N . LEU B 1 518 ? 22.484 -6.195 -4.277 1 94.62 518 LEU B N 1
ATOM 10766 C CA . LEU B 1 518 ? 22.672 -7.23 -3.266 1 94.62 518 LEU B CA 1
ATOM 10767 C C . LEU B 1 518 ? 21.484 -8.188 -3.246 1 94.62 518 LEU B C 1
ATOM 10769 O O . LEU B 1 518 ? 21.453 -9.141 -2.459 1 94.62 518 LEU B O 1
ATOM 10773 N N . VAL B 1 519 ? 20.547 -8.07 -4.125 1 92.88 519 VAL B N 1
ATOM 10774 C CA . VAL B 1 519 ? 19.312 -8.852 -4.031 1 92.88 519 VAL B CA 1
ATOM 10775 C C . VAL B 1 519 ? 19.609 -10.312 -4.375 1 92.88 519 VAL B C 1
ATOM 10777 O O . VAL B 1 519 ? 19.203 -11.219 -3.641 1 92.88 519 VAL B O 1
ATOM 10780 N N . VAL B 1 520 ? 20.328 -10.578 -5.473 1 93.88 520 VAL B N 1
ATOM 10781 C CA . VAL B 1 520 ? 20.625 -11.938 -5.883 1 93.88 520 VAL B CA 1
ATOM 10782 C C . VAL B 1 520 ? 21.453 -12.633 -4.797 1 93.88 520 VAL B C 1
ATOM 10784 O O . VAL B 1 520 ? 21.109 -13.742 -4.371 1 93.88 520 VAL B O 1
ATOM 10787 N N . PRO B 1 521 ? 22.406 -11.984 -4.289 1 96.06 521 PRO B N 1
ATOM 10788 C CA . PRO B 1 521 ? 23.156 -12.625 -3.203 1 96.06 521 PRO B CA 1
ATOM 10789 C C . PRO B 1 521 ? 22.281 -12.891 -1.973 1 96.06 521 PRO B C 1
ATOM 10791 O O . PRO B 1 521 ? 22.453 -13.922 -1.312 1 96.06 521 PRO B O 1
ATOM 10794 N N . MET B 1 522 ? 21.375 -11.984 -1.662 1 97.19 522 MET B N 1
ATOM 10795 C CA . MET B 1 522 ? 20.5 -12.188 -0.504 1 97.19 522 MET B CA 1
ATOM 10796 C C . MET B 1 522 ? 19.625 -13.414 -0.7 1 97.19 522 MET B C 1
ATOM 10798 O O . MET B 1 522 ? 19.453 -14.219 0.218 1 97.19 522 MET B O 1
ATOM 10802 N N . VAL B 1 523 ? 19.125 -13.531 -1.874 1 96.5 523 VAL B N 1
ATOM 10803 C CA . VAL B 1 523 ? 18.25 -14.664 -2.168 1 96.5 523 VAL B CA 1
ATOM 10804 C C . VAL B 1 523 ? 19.047 -15.961 -2.16 1 96.5 523 VAL B C 1
ATOM 10806 O O . VAL B 1 523 ? 18.594 -16.969 -1.625 1 96.5 523 VAL B O 1
ATOM 10809 N N . LEU B 1 524 ? 20.266 -15.93 -2.711 1 97.38 524 LEU B N 1
ATOM 10810 C CA . LEU B 1 524 ? 21.109 -17.125 -2.791 1 97.38 524 LEU B CA 1
ATOM 10811 C C . LEU B 1 524 ? 21.547 -17.562 -1.4 1 97.38 524 LEU B C 1
ATOM 10813 O O . LEU B 1 524 ? 21.469 -18.75 -1.078 1 97.38 524 LEU B O 1
ATOM 10817 N N . ILE B 1 525 ? 21.969 -16.688 -0.582 1 98.31 525 ILE B N 1
ATOM 10818 C CA . ILE B 1 525 ? 22.406 -17 0.776 1 98.31 525 ILE B CA 1
ATOM 10819 C C . ILE B 1 525 ? 21.234 -17.609 1.555 1 98.31 525 ILE B C 1
ATOM 10821 O O . ILE B 1 525 ? 21.391 -18.641 2.215 1 98.31 525 ILE B O 1
ATOM 10825 N N . GLY B 1 526 ? 20.125 -16.938 1.438 1 98.62 526 GLY B N 1
ATOM 10826 C CA . GLY B 1 526 ? 18.938 -17.453 2.109 1 98.62 526 GLY B CA 1
ATOM 10827 C C . GLY B 1 526 ? 18.516 -18.828 1.614 1 98.62 526 GLY B C 1
ATOM 10828 O O . GLY B 1 526 ? 18.094 -19.672 2.404 1 98.62 526 GLY B O 1
ATOM 10829 N N . ALA B 1 527 ? 18.609 -19.031 0.335 1 98.12 527 ALA B N 1
ATOM 10830 C CA . ALA B 1 527 ? 18.234 -20.312 -0.25 1 98.12 527 ALA B CA 1
ATOM 10831 C C . ALA B 1 527 ? 19.172 -21.422 0.242 1 98.12 527 ALA B C 1
ATOM 10833 O O . ALA B 1 527 ? 18.734 -22.562 0.438 1 98.12 527 ALA B O 1
ATOM 10834 N N . LEU B 1 528 ? 20.422 -21.125 0.46 1 98.31 528 LEU B N 1
ATOM 10835 C CA . LEU B 1 528 ? 21.406 -22.109 0.898 1 98.31 528 LEU B CA 1
ATOM 10836 C C . LEU B 1 528 ? 21.094 -22.609 2.303 1 98.31 528 LEU B C 1
ATOM 10838 O O . LEU B 1 528 ? 20.953 -23.812 2.521 1 98.31 528 LEU B O 1
ATOM 10842 N N . TYR B 1 529 ? 20.938 -21.719 3.248 1 98.31 529 TYR B N 1
ATOM 10843 C CA . TYR B 1 529 ? 20.656 -22.234 4.582 1 98.31 529 TYR B CA 1
ATOM 10844 C C . TYR B 1 529 ? 19.219 -22.75 4.676 1 98.31 529 TYR B C 1
ATOM 10846 O O . TYR B 1 529 ? 18.922 -23.594 5.516 1 98.31 529 TYR B O 1
ATOM 10854 N N . GLY B 1 530 ? 18.312 -22.188 3.857 1 98.31 530 GLY B N 1
ATOM 10855 C CA . GLY B 1 530 ? 16.984 -22.781 3.781 1 98.31 530 GLY B CA 1
ATOM 10856 C C . GLY B 1 530 ? 17.016 -24.234 3.33 1 98.31 530 GLY B C 1
ATOM 10857 O O . GLY B 1 530 ? 16.297 -25.078 3.887 1 98.31 530 GLY B O 1
ATOM 10858 N N . ARG B 1 531 ? 17.844 -24.516 2.32 1 97.75 531 ARG B N 1
ATOM 10859 C CA . ARG B 1 531 ? 17.984 -25.891 1.83 1 97.75 531 ARG B CA 1
ATOM 10860 C C . ARG B 1 531 ? 18.609 -26.781 2.891 1 97.75 531 ARG B C 1
ATOM 10862 O O . ARG B 1 531 ? 18.281 -27.969 2.979 1 97.75 531 ARG B O 1
ATOM 10869 N N . ILE B 1 532 ? 19.5 -26.281 3.684 1 97.88 532 ILE B N 1
ATOM 10870 C CA . ILE B 1 532 ? 20.141 -27.047 4.75 1 97.88 532 ILE B CA 1
ATOM 10871 C C . ILE B 1 532 ? 19.094 -27.469 5.777 1 97.88 532 ILE B C 1
ATOM 10873 O O . ILE B 1 532 ? 19.062 -28.625 6.215 1 97.88 532 ILE B O 1
ATOM 10877 N N . ILE B 1 533 ? 18.25 -26.531 6.125 1 97.19 533 ILE B N 1
ATOM 10878 C CA . ILE B 1 533 ? 17.188 -26.844 7.082 1 97.19 533 ILE B CA 1
ATOM 10879 C C . ILE B 1 533 ? 16.219 -27.844 6.465 1 97.19 533 ILE B C 1
ATOM 10881 O O . ILE B 1 533 ? 15.75 -28.766 7.148 1 97.19 533 ILE B O 1
ATOM 10885 N N . GLY B 1 534 ? 15.914 -27.625 5.191 1 95.38 534 GLY B N 1
ATOM 10886 C CA . GLY B 1 534 ? 15.086 -28.609 4.508 1 95.38 534 GLY B CA 1
ATOM 10887 C C . GLY B 1 534 ? 15.695 -30 4.469 1 95.38 534 GLY B C 1
ATOM 10888 O O . GLY B 1 534 ? 15 -30.984 4.695 1 95.38 534 GLY B O 1
ATOM 10889 N N . LEU B 1 535 ? 16.984 -30.078 4.25 1 95.06 535 LEU B N 1
ATOM 10890 C CA . LEU B 1 535 ? 17.719 -31.344 4.227 1 95.06 535 LEU B CA 1
ATOM 10891 C C . LEU B 1 535 ? 17.734 -31.984 5.609 1 95.06 535 LEU B C 1
ATOM 10893 O O . LEU B 1 535 ? 17.656 -33.219 5.73 1 95.06 535 LEU B O 1
ATOM 10897 N N . SER B 1 536 ? 17.812 -31.203 6.598 1 94.81 536 SER B N 1
ATOM 10898 C CA . SER B 1 536 ? 17.812 -31.719 7.965 1 94.81 536 SER B CA 1
ATOM 10899 C C . SER B 1 536 ? 16.469 -32.375 8.297 1 94.81 536 SER B C 1
ATOM 10901 O O . SER B 1 536 ? 16.422 -33.375 9.023 1 94.81 536 SER B O 1
ATOM 10903 N N . MET B 1 537 ? 15.469 -31.828 7.766 1 92.19 537 MET B N 1
ATOM 10904 C CA . MET B 1 537 ? 14.156 -32.438 7.98 1 92.19 537 MET B CA 1
ATOM 10905 C C . MET B 1 537 ? 14.055 -33.781 7.277 1 92.19 537 MET B C 1
ATOM 10907 O O . MET B 1 537 ? 13.492 -34.719 7.828 1 92.19 537 MET B O 1
ATOM 10911 N N . VAL B 1 538 ? 14.609 -33.781 6.098 1 88.81 538 VAL B N 1
ATOM 10912 C CA . VAL B 1 538 ? 14.594 -35.031 5.324 1 88.81 538 VAL B CA 1
ATOM 10913 C C . VAL B 1 538 ? 15.453 -36.094 6.012 1 88.81 538 VAL B C 1
ATOM 10915 O O . VAL B 1 538 ? 15.094 -37.25 6.047 1 88.81 538 VAL B O 1
ATOM 10918 N N . SER B 1 539 ? 16.562 -35.719 6.551 1 90.19 539 SER B N 1
ATOM 10919 C CA . SER B 1 539 ? 17.469 -36.625 7.223 1 90.19 539 SER B CA 1
ATOM 10920 C C . SER B 1 539 ? 16.859 -37.156 8.523 1 90.19 539 SER B C 1
ATOM 10922 O O . SER B 1 539 ? 17.078 -38.312 8.891 1 90.19 539 SER B O 1
ATOM 10924 N N . MET B 1 540 ? 16.094 -36.344 9.102 1 89.44 540 MET B N 1
ATOM 10925 C CA . MET B 1 540 ? 15.523 -36.719 10.391 1 89.44 540 MET B CA 1
ATOM 10926 C C . MET B 1 540 ? 14.258 -37.562 10.203 1 89.44 540 MET B C 1
ATOM 10928 O O . MET B 1 540 ? 14.008 -38.5 10.961 1 89.44 540 MET B O 1
ATOM 10932 N N . PHE B 1 541 ? 13.469 -37.219 9.172 1 86.38 541 PHE B N 1
ATOM 10933 C CA . PHE B 1 541 ? 12.148 -37.812 9.102 1 86.38 541 PHE B CA 1
ATOM 10934 C C . PHE B 1 541 ? 11.984 -38.625 7.824 1 86.38 541 PHE B C 1
ATOM 10936 O O . PHE B 1 541 ? 10.977 -39.312 7.641 1 86.38 541 PHE B O 1
ATOM 10943 N N . GLY B 1 542 ? 12.898 -38.594 6.902 1 80.88 542 GLY B N 1
ATOM 10944 C CA . GLY B 1 542 ? 12.859 -39.375 5.68 1 80.88 542 GLY B CA 1
ATOM 10945 C C . GLY B 1 542 ? 12.125 -38.688 4.547 1 80.88 542 GLY B C 1
ATOM 10946 O O . GLY B 1 542 ? 11.594 -37.594 4.723 1 80.88 542 GLY B O 1
ATOM 10947 N N . VAL B 1 543 ? 12.242 -39.312 3.344 1 78.75 543 VAL B N 1
ATOM 10948 C CA . VAL B 1 543 ? 11.609 -38.75 2.146 1 78.75 543 VAL B CA 1
ATOM 10949 C C . VAL B 1 543 ? 10.234 -39.406 1.961 1 78.75 543 VAL B C 1
ATOM 10951 O O . VAL B 1 543 ? 10.07 -40.594 2.135 1 78.75 543 VAL B O 1
ATOM 10954 N N . MET B 1 544 ? 9.25 -38.531 1.95 1 71.62 544 MET B N 1
ATOM 10955 C CA . MET B 1 544 ? 7.914 -39.062 1.698 1 71.62 544 MET B CA 1
ATOM 10956 C C . MET B 1 544 ? 7.336 -38.5 0.408 1 71.62 544 MET B C 1
ATOM 10958 O O . MET B 1 544 ? 7.277 -37.281 0.235 1 71.62 544 MET B O 1
ATOM 10962 N N . ASP B 1 545 ? 7.102 -39.344 -0.555 1 70.44 545 ASP B N 1
ATOM 10963 C CA . ASP B 1 545 ? 6.52 -38.969 -1.834 1 70.44 545 ASP B CA 1
ATOM 10964 C C . ASP B 1 545 ? 5.051 -38.562 -1.673 1 70.44 545 ASP B C 1
ATOM 10966 O O . ASP B 1 545 ? 4.332 -39.156 -0.863 1 70.44 545 ASP B O 1
ATOM 10970 N N . LYS B 1 546 ? 4.633 -37.594 -2.357 1 70.94 546 LYS B N 1
ATOM 10971 C CA . LYS B 1 546 ? 3.26 -37.094 -2.342 1 70.94 546 LYS B CA 1
ATOM 10972 C C . LYS B 1 546 ? 2.27 -38.219 -2.66 1 70.94 546 LYS B C 1
ATOM 10974 O O . LYS B 1 546 ? 1.157 -38.219 -2.131 1 70.94 546 LYS B O 1
ATOM 10979 N N . SER B 1 547 ? 2.715 -39.188 -3.441 1 65.56 547 SER B N 1
ATOM 10980 C CA . SER B 1 547 ? 1.828 -40.25 -3.893 1 65.56 547 SER B CA 1
ATOM 10981 C C . SER B 1 547 ? 1.609 -41.281 -2.795 1 65.56 547 SER B C 1
ATOM 10983 O O . SER B 1 547 ? 0.583 -41.969 -2.773 1 65.56 547 SER B O 1
ATOM 10985 N N . VAL B 1 548 ? 2.615 -41.375 -1.894 1 66.62 548 VAL B N 1
ATOM 10986 C CA . VAL B 1 548 ? 2.514 -42.375 -0.833 1 66.62 548 VAL B CA 1
ATOM 10987 C C . VAL B 1 548 ? 1.822 -41.75 0.385 1 66.62 548 VAL B C 1
ATOM 10989 O O . VAL B 1 548 ? 0.882 -42.344 0.929 1 66.62 548 VAL B O 1
ATOM 10992 N N . ASN B 1 549 ? 2.324 -40.656 0.805 1 75.75 549 ASN B N 1
ATOM 10993 C CA . ASN B 1 549 ? 1.764 -39.969 1.963 1 75.75 549 ASN B CA 1
ATOM 10994 C C . ASN B 1 549 ? 1.811 -38.469 1.794 1 75.75 549 ASN B C 1
ATOM 10996 O O . ASN B 1 549 ? 2.846 -37.844 2.031 1 75.75 549 ASN B O 1
ATOM 11000 N N . GLU B 1 550 ? 0.714 -37.938 1.537 1 77.75 550 GLU B N 1
ATOM 11001 C CA . GLU B 1 550 ? 0.592 -36.531 1.259 1 77.75 550 GLU B CA 1
ATOM 11002 C C . GLU B 1 550 ? 0.797 -35.688 2.523 1 77.75 550 GLU B C 1
ATOM 11004 O O . GLU B 1 550 ? 1.237 -34.531 2.455 1 77.75 550 GLU B O 1
ATOM 11009 N N . TYR B 1 551 ? 0.587 -36.281 3.676 1 77.75 551 TYR B N 1
ATOM 11010 C CA . TYR B 1 551 ? 0.613 -35.562 4.938 1 77.75 551 TYR B CA 1
ATOM 11011 C C . TYR B 1 551 ? 2.037 -35.156 5.309 1 77.75 551 TYR B C 1
ATOM 11013 O O . TYR B 1 551 ? 2.256 -34.094 5.906 1 77.75 551 TYR B O 1
ATOM 11021 N N . TRP B 1 552 ? 2.984 -36 4.887 1 77.31 552 TRP B N 1
ATOM 11022 C CA . TRP B 1 552 ? 4.367 -35.719 5.27 1 77.31 552 TRP B CA 1
ATOM 11023 C C . TRP B 1 552 ? 5.188 -35.281 4.066 1 77.31 552 TRP B C 1
ATOM 11025 O O . TRP B 1 552 ? 6.406 -35.094 4.164 1 77.31 552 TRP B O 1
ATOM 11035 N N . ALA B 1 553 ? 4.578 -34.969 2.922 1 81.06 553 ALA B N 1
ATOM 11036 C CA . ALA B 1 553 ? 5.266 -34.625 1.683 1 81.06 553 ALA B CA 1
ATOM 11037 C C . ALA B 1 553 ? 5.754 -33.188 1.723 1 81.06 553 ALA B C 1
ATOM 11039 O O . ALA B 1 553 ? 6.52 -32.75 0.856 1 81.06 553 ALA B O 1
ATOM 11040 N N . TRP B 1 554 ? 5.465 -32.469 2.801 1 83.69 554 TRP B N 1
ATOM 11041 C CA . TRP B 1 554 ? 5.812 -31.047 2.904 1 83.69 554 TRP B CA 1
ATOM 11042 C C . TRP B 1 554 ? 7.305 -30.859 3.16 1 83.69 554 TRP B C 1
ATOM 11044 O O . TRP B 1 554 ? 7.852 -29.781 2.961 1 83.69 554 TRP B O 1
ATOM 11054 N N . MET B 1 555 ? 7.98 -31.969 3.523 1 89.06 555 MET B N 1
ATOM 11055 C CA . MET B 1 555 ? 9.398 -31.891 3.854 1 89.06 555 MET B CA 1
ATOM 11056 C C . MET B 1 555 ? 10.25 -31.891 2.588 1 89.06 555 MET B C 1
ATOM 11058 O O . MET B 1 555 ? 10.922 -32.875 2.287 1 89.06 555 MET B O 1
ATOM 11062 N N . ASP B 1 556 ? 10.195 -30.766 1.841 1 91.06 556 ASP B N 1
ATOM 11063 C CA . ASP B 1 556 ? 10.945 -30.594 0.602 1 91.06 556 ASP B CA 1
ATOM 11064 C C . ASP B 1 556 ? 12.023 -29.516 0.764 1 91.06 556 ASP B C 1
ATOM 11066 O O . ASP B 1 556 ? 11.719 -28.375 1.104 1 91.06 556 ASP B O 1
ATOM 11070 N N . PRO B 1 557 ? 13.234 -29.859 0.528 1 94.06 557 PRO B N 1
ATOM 11071 C CA . PRO B 1 557 ? 14.312 -28.891 0.698 1 94.06 557 PRO B CA 1
ATOM 11072 C C . PRO B 1 557 ? 14.188 -27.688 -0.242 1 94.06 557 PRO B C 1
ATOM 11074 O O . PRO B 1 557 ? 14.617 -26.578 0.096 1 94.06 557 PRO B O 1
ATOM 11077 N N . GLY B 1 558 ? 13.688 -27.891 -1.45 1 93.38 558 GLY B N 1
ATOM 11078 C CA . GLY B 1 558 ? 13.469 -26.781 -2.365 1 93.38 558 GLY B CA 1
ATOM 11079 C C . GLY B 1 558 ? 12.477 -25.766 -1.839 1 93.38 558 GLY B C 1
ATOM 11080 O O . GLY B 1 558 ? 12.664 -24.562 -2.023 1 93.38 558 GLY B O 1
ATOM 11081 N N . ALA B 1 559 ? 11.438 -26.25 -1.162 1 92.88 559 ALA B N 1
ATOM 11082 C CA . ALA B 1 559 ? 10.445 -25.359 -0.564 1 92.88 559 ALA B CA 1
ATOM 11083 C C . ALA B 1 559 ? 11.047 -24.562 0.583 1 92.88 559 ALA B C 1
ATOM 11085 O O . ALA B 1 559 ? 10.781 -23.359 0.718 1 92.88 559 ALA B O 1
ATOM 11086 N N . PHE B 1 560 ? 11.852 -25.172 1.315 1 96.38 560 PHE B N 1
ATOM 11087 C CA . PHE B 1 560 ? 12.469 -24.484 2.449 1 96.38 560 PHE B CA 1
ATOM 11088 C C . PHE B 1 560 ? 13.555 -23.531 1.98 1 96.38 560 PHE B C 1
ATOM 11090 O O . PHE B 1 560 ? 13.859 -22.547 2.656 1 96.38 560 PHE B O 1
ATOM 11097 N N . ALA B 1 561 ? 14.156 -23.844 0.798 1 97.38 561 ALA B N 1
ATOM 11098 C CA . ALA B 1 561 ? 15.086 -22.891 0.205 1 97.38 561 ALA B CA 1
ATOM 11099 C C . ALA B 1 561 ? 14.391 -21.562 -0.126 1 97.38 561 ALA B C 1
ATOM 11101 O O . ALA B 1 561 ? 14.961 -20.484 0.059 1 97.38 561 ALA B O 1
ATOM 11102 N N . LEU B 1 562 ? 13.188 -21.703 -0.584 1 96 562 LEU B N 1
ATOM 11103 C CA . LEU B 1 562 ? 12.406 -20.516 -0.907 1 96 562 LEU B CA 1
ATOM 11104 C C . LEU B 1 562 ? 12.094 -19.719 0.352 1 96 562 LEU B C 1
ATOM 11106 O O . LEU B 1 562 ? 12.25 -18.484 0.372 1 96 562 LEU B O 1
ATOM 11110 N N . ILE B 1 563 ? 11.656 -20.359 1.415 1 97.62 563 ILE B N 1
ATOM 11111 C CA . ILE B 1 563 ? 11.344 -19.719 2.68 1 97.62 563 ILE B CA 1
ATOM 11112 C C . ILE B 1 563 ? 12.602 -19.094 3.27 1 97.62 563 ILE B C 1
ATOM 11114 O O . ILE B 1 563 ? 12.562 -17.984 3.814 1 97.62 563 ILE B O 1
ATOM 11118 N N . GLY B 1 564 ? 13.68 -19.828 3.104 1 98.5 564 GLY B N 1
ATOM 11119 C CA . GLY B 1 564 ? 14.945 -19.281 3.559 1 98.5 564 GLY B CA 1
ATOM 11120 C C . GLY B 1 564 ? 15.359 -18.031 2.809 1 98.5 564 GLY B C 1
ATOM 11121 O O . GLY B 1 564 ? 15.852 -17.062 3.412 1 98.5 564 GLY B O 1
ATOM 11122 N N . ALA B 1 565 ? 15.219 -18.031 1.519 1 98.06 565 ALA B N 1
ATOM 11123 C CA . ALA B 1 565 ? 15.523 -16.859 0.702 1 98.06 565 ALA B CA 1
ATOM 11124 C C . ALA B 1 565 ? 14.727 -15.648 1.157 1 98.06 565 ALA B C 1
ATOM 11126 O O . ALA B 1 565 ? 15.273 -14.555 1.303 1 98.06 565 ALA B O 1
ATOM 11127 N N . ALA B 1 566 ? 13.445 -15.859 1.413 1 98 566 ALA B N 1
ATOM 11128 C CA . ALA B 1 566 ? 12.578 -14.773 1.867 1 98 566 ALA B CA 1
ATOM 11129 C C . ALA B 1 566 ? 13 -14.273 3.244 1 98 566 ALA B C 1
ATOM 11131 O O . ALA B 1 566 ? 12.992 -13.07 3.502 1 98 566 ALA B O 1
ATOM 11132 N N . SER B 1 567 ? 13.367 -15.164 4.102 1 98.5 567 SER B N 1
ATOM 11133 C CA . SER B 1 567 ? 13.734 -14.797 5.465 1 98.5 567 SER B CA 1
ATOM 11134 C C . SER B 1 567 ? 15.016 -13.977 5.496 1 98.5 567 SER B C 1
ATOM 11136 O O . SER B 1 567 ? 15.109 -12.984 6.219 1 98.5 567 SER B O 1
ATOM 11138 N N . PHE B 1 568 ? 16 -14.352 4.73 1 98.69 568 PHE B N 1
ATOM 11139 C CA . PHE B 1 568 ? 17.25 -13.602 4.727 1 98.69 568 PHE B CA 1
ATOM 11140 C C . PHE B 1 568 ? 17.062 -12.227 4.098 1 98.69 568 PHE B C 1
ATOM 11142 O O . PHE B 1 568 ? 17.562 -11.227 4.609 1 98.69 568 PHE B O 1
ATOM 11149 N N . PHE B 1 569 ? 16.359 -12.242 2.963 1 97.88 569 PHE B N 1
ATOM 11150 C CA . PHE B 1 569 ? 16.047 -10.984 2.299 1 97.88 569 PHE B CA 1
ATOM 11151 C C . PHE B 1 569 ? 15.312 -10.039 3.246 1 97.88 569 PHE B C 1
ATOM 11153 O O . PHE B 1 569 ? 15.633 -8.852 3.326 1 97.88 569 PHE B O 1
ATOM 11160 N N . GLY B 1 570 ? 14.383 -10.57 3.969 1 97.31 570 GLY B N 1
ATOM 11161 C CA . GLY B 1 570 ? 13.648 -9.789 4.949 1 97.31 570 GLY B CA 1
ATOM 11162 C C . GLY B 1 570 ? 14.492 -9.383 6.145 1 97.31 570 GLY B C 1
ATOM 11163 O O . GLY B 1 570 ? 14.289 -8.312 6.719 1 97.31 570 GLY B O 1
ATOM 11164 N N . GLY B 1 571 ? 15.414 -10.227 6.531 1 97.69 571 GLY B N 1
ATOM 11165 C CA . GLY B 1 571 ? 16.281 -9.93 7.656 1 97.69 571 GLY B CA 1
ATOM 11166 C C . GLY B 1 571 ? 17.266 -8.805 7.375 1 97.69 571 GLY B C 1
ATOM 11167 O O . GLY B 1 571 ? 17.594 -8.031 8.273 1 97.69 571 GLY B O 1
ATOM 11168 N N . VAL B 1 572 ? 17.625 -8.695 6.152 1 97.25 572 VAL B N 1
ATOM 11169 C CA . VAL B 1 572 ? 18.594 -7.668 5.789 1 97.25 572 VAL B CA 1
ATOM 11170 C C . VAL B 1 572 ? 17.875 -6.363 5.465 1 97.25 572 VAL B C 1
ATOM 11172 O O . VAL B 1 572 ? 18.25 -5.297 5.957 1 97.25 572 VAL B O 1
ATOM 11175 N N . SER B 1 573 ? 16.828 -6.418 4.676 1 95.81 573 SER B N 1
ATOM 11176 C CA . SER B 1 573 ? 16.141 -5.223 4.184 1 95.81 573 SER B CA 1
ATOM 11177 C C . SER B 1 573 ? 15.047 -4.781 5.148 1 95.81 573 SER B C 1
ATOM 11179 O O . SER B 1 573 ? 14.641 -3.617 5.145 1 95.81 573 SER B O 1
ATOM 11181 N N . ARG B 1 574 ? 14.469 -5.672 5.941 1 96.12 574 ARG B N 1
ATOM 11182 C CA . ARG B 1 574 ? 13.352 -5.461 6.859 1 96.12 574 ARG B CA 1
ATOM 11183 C C . ARG B 1 574 ? 12.078 -5.117 6.098 1 96.12 574 ARG B C 1
ATOM 11185 O O . ARG B 1 574 ? 11.164 -4.5 6.652 1 96.12 574 ARG B O 1
ATOM 11192 N N . LEU B 1 575 ? 11.992 -5.469 4.785 1 95.19 575 LEU B N 1
ATOM 11193 C CA . LEU B 1 575 ? 10.773 -5.312 4 1 95.19 575 LEU B CA 1
ATOM 11194 C C . LEU B 1 575 ? 9.734 -6.359 4.395 1 95.19 575 LEU B C 1
ATOM 11196 O O . LEU B 1 575 ? 10.094 -7.465 4.812 1 95.19 575 LEU B O 1
ATOM 11200 N N . THR B 1 576 ? 8.453 -6.059 4.227 1 94.12 576 THR B N 1
ATOM 11201 C CA . THR B 1 576 ? 7.414 -7.004 4.625 1 94.12 576 THR B CA 1
ATOM 11202 C C . THR B 1 576 ? 6.453 -7.273 3.473 1 94.12 576 THR B C 1
ATOM 11204 O O . THR B 1 576 ? 6.711 -8.141 2.635 1 94.12 576 THR B O 1
ATOM 11207 N N . MET B 1 577 ? 5.418 -6.301 3.234 1 94.31 577 MET B N 1
ATOM 11208 C CA . MET B 1 577 ? 4.375 -6.543 2.24 1 94.31 577 MET B CA 1
ATOM 11209 C C . MET B 1 577 ? 4.961 -6.562 0.833 1 94.31 577 MET B C 1
ATOM 11211 O O . MET B 1 577 ? 4.582 -7.395 0.007 1 94.31 577 MET B O 1
ATOM 11215 N N . SER B 1 578 ? 5.879 -5.605 0.535 1 95.38 578 SER B N 1
ATOM 11216 C CA . SER B 1 578 ? 6.469 -5.555 -0.798 1 95.38 578 SER B CA 1
ATOM 11217 C C . SER B 1 578 ? 7.277 -6.812 -1.092 1 95.38 578 SER B C 1
ATOM 11219 O O . SER B 1 578 ? 7.188 -7.379 -2.184 1 95.38 578 SER B O 1
ATOM 11221 N N . LEU B 1 579 ? 8.039 -7.277 -0.114 1 97 579 LEU B N 1
ATOM 11222 C CA . LEU B 1 579 ? 8.859 -8.469 -0.306 1 97 579 LEU B CA 1
ATOM 11223 C C . LEU B 1 579 ? 7.98 -9.703 -0.51 1 97 579 LEU B C 1
ATOM 11225 O O . LEU B 1 579 ? 8.281 -10.555 -1.346 1 97 579 LEU B O 1
ATOM 11229 N N . THR B 1 580 ? 6.922 -9.828 0.248 1 96.44 580 THR B N 1
ATOM 11230 C CA . THR B 1 580 ? 6.008 -10.953 0.123 1 96.44 580 THR B CA 1
ATOM 11231 C C . THR B 1 580 ? 5.438 -11.039 -1.29 1 96.44 580 THR B C 1
ATOM 11233 O O . THR B 1 580 ? 5.422 -12.109 -1.897 1 96.44 580 THR B O 1
ATOM 11236 N N . VAL B 1 581 ? 5.039 -9.898 -1.825 1 95.69 581 VAL B N 1
ATOM 11237 C CA . VAL B 1 581 ? 4.434 -9.883 -3.152 1 95.69 581 VAL B CA 1
ATOM 11238 C C . VAL B 1 581 ? 5.5 -10.141 -4.211 1 95.69 581 VAL B C 1
ATOM 11240 O O . VAL B 1 581 ? 5.254 -10.844 -5.191 1 95.69 581 VAL B O 1
ATOM 11243 N N . ILE B 1 582 ? 6.664 -9.586 -4.008 1 95.19 582 ILE B N 1
ATOM 11244 C CA . ILE B 1 582 ? 7.766 -9.828 -4.938 1 95.19 582 ILE B CA 1
ATOM 11245 C C . ILE B 1 582 ? 8.078 -11.32 -4.992 1 95.19 582 ILE B C 1
ATOM 11247 O O . ILE B 1 582 ? 8.203 -11.898 -6.074 1 95.19 582 ILE B O 1
ATOM 11251 N N . MET B 1 583 ? 8.156 -11.984 -3.84 1 94.38 583 MET B N 1
ATOM 11252 C CA . MET B 1 583 ? 8.461 -13.414 -3.785 1 94.38 583 MET B CA 1
ATOM 11253 C C . MET B 1 583 ? 7.367 -14.227 -4.469 1 94.38 583 MET B C 1
ATOM 11255 O O . MET B 1 583 ? 7.652 -15.203 -5.16 1 94.38 583 MET B O 1
ATOM 11259 N N . MET B 1 584 ? 6.141 -13.797 -4.312 1 91.62 584 MET B N 1
ATOM 11260 C CA . MET B 1 584 ? 5.023 -14.492 -4.945 1 91.62 584 MET B CA 1
ATOM 11261 C C . MET B 1 584 ? 5.078 -14.336 -6.461 1 91.62 584 MET B C 1
ATOM 11263 O O . MET B 1 584 ? 4.844 -15.297 -7.199 1 91.62 584 MET B O 1
ATOM 11267 N N . GLU B 1 585 ? 5.371 -13.125 -6.898 1 91.38 585 GLU B N 1
ATOM 11268 C CA . GLU B 1 585 ? 5.391 -12.844 -8.336 1 91.38 585 GLU B CA 1
ATOM 11269 C C . GLU B 1 585 ? 6.59 -13.508 -9.008 1 91.38 585 GLU B C 1
ATOM 11271 O O . GLU B 1 585 ? 6.5 -13.938 -10.156 1 91.38 585 GLU B O 1
ATOM 11276 N N . MET B 1 586 ? 7.668 -13.664 -8.266 1 89.12 586 MET B N 1
ATOM 11277 C CA . MET B 1 586 ? 8.883 -14.203 -8.867 1 89.12 586 MET B CA 1
ATOM 11278 C C . MET B 1 586 ? 8.859 -15.727 -8.883 1 89.12 586 MET B C 1
ATOM 11280 O O . MET B 1 586 ? 9.617 -16.359 -9.617 1 89.12 586 MET B O 1
ATOM 11284 N N . THR B 1 587 ? 8.008 -16.328 -8.055 1 88.06 587 THR B N 1
ATOM 11285 C CA . THR B 1 587 ? 8.039 -17.781 -7.953 1 88.06 587 THR B CA 1
ATOM 11286 C C . THR B 1 587 ? 6.727 -18.391 -8.43 1 88.06 587 THR B C 1
ATOM 11288 O O . THR B 1 587 ? 6.645 -19.594 -8.688 1 88.06 587 THR B O 1
ATOM 11291 N N . ASN B 1 588 ? 5.652 -17.609 -8.516 1 85.38 588 ASN B N 1
ATOM 11292 C CA . ASN B 1 588 ? 4.312 -18.078 -8.852 1 85.38 588 ASN B CA 1
ATOM 11293 C C . ASN B 1 588 ? 3.826 -19.156 -7.879 1 85.38 588 ASN B C 1
ATOM 11295 O O . ASN B 1 588 ? 3.25 -20.156 -8.289 1 85.38 588 ASN B O 1
ATOM 11299 N N . ASP B 1 589 ? 4.238 -19.016 -6.609 1 85.06 589 ASP B N 1
ATOM 11300 C CA . ASP B 1 589 ? 3.85 -19.984 -5.594 1 85.06 589 ASP B CA 1
ATOM 11301 C C . ASP B 1 589 ? 3.061 -19.312 -4.469 1 85.06 589 ASP B C 1
ATOM 11303 O O . ASP B 1 589 ? 3.619 -19 -3.418 1 85.06 589 ASP B O 1
ATOM 11307 N N . VAL B 1 590 ? 1.785 -19.344 -4.641 1 86.31 590 VAL B N 1
ATOM 11308 C CA . VAL B 1 590 ? 0.933 -18.719 -3.633 1 86.31 590 VAL B CA 1
ATOM 11309 C C . VAL B 1 590 ? 0.686 -19.703 -2.49 1 86.31 590 VAL B C 1
ATOM 11311 O O . VAL B 1 590 ? 0.313 -19.297 -1.386 1 86.31 590 VAL B O 1
ATOM 11314 N N . GLN B 1 591 ? 0.928 -20.969 -2.723 1 85.75 591 GLN B N 1
ATOM 11315 C CA . GLN B 1 591 ? 0.681 -22 -1.707 1 85.75 591 GLN B CA 1
ATOM 11316 C C . GLN B 1 591 ? 1.568 -21.781 -0.484 1 85.75 591 GLN B C 1
ATOM 11318 O O . GLN B 1 591 ? 1.169 -22.078 0.641 1 85.75 591 GLN B O 1
ATOM 11323 N N . PHE B 1 592 ? 2.723 -21.281 -0.788 1 90.06 592 PHE B N 1
ATOM 11324 C CA . PHE B 1 592 ? 3.656 -21.094 0.316 1 90.06 592 PHE B CA 1
ATOM 11325 C C . PHE B 1 592 ? 3.621 -19.641 0.807 1 90.06 592 PHE B C 1
ATOM 11327 O O . PHE B 1 592 ? 4.539 -19.203 1.496 1 90.06 592 PHE B O 1
ATOM 11334 N N . LEU B 1 593 ? 2.604 -18.953 0.488 1 92.38 593 LEU B N 1
ATOM 11335 C CA . LEU B 1 593 ? 2.486 -17.547 0.854 1 92.38 593 LEU B CA 1
ATOM 11336 C C . LEU B 1 593 ? 2.529 -17.375 2.367 1 92.38 593 LEU B C 1
ATOM 11338 O O . LEU B 1 593 ? 3.258 -16.516 2.877 1 92.38 593 LEU B O 1
ATOM 11342 N N . LEU B 1 594 ? 1.827 -18.203 3.123 1 93.69 594 LEU B N 1
ATOM 11343 C CA . LEU B 1 594 ? 1.712 -18.047 4.57 1 93.69 594 LEU B CA 1
ATOM 11344 C C . LEU B 1 594 ? 3.043 -18.328 5.254 1 93.69 594 LEU B C 1
ATOM 11346 O O . LEU B 1 594 ? 3.508 -17.531 6.074 1 93.69 594 LEU B O 1
ATOM 11350 N N . PRO B 1 595 ? 3.686 -19.438 4.895 1 95.5 595 PRO B N 1
ATOM 11351 C CA . PRO B 1 595 ? 5.008 -19.656 5.488 1 95.5 595 PRO B CA 1
ATOM 11352 C C . PRO B 1 595 ? 5.992 -18.531 5.152 1 95.5 595 PRO B C 1
ATOM 11354 O O . PRO B 1 595 ? 6.809 -18.156 5.996 1 95.5 595 PRO B O 1
ATOM 11357 N N . ILE B 1 596 ? 5.934 -18.047 3.949 1 96.5 596 ILE B N 1
ATOM 11358 C CA . ILE B 1 596 ? 6.805 -16.938 3.541 1 96.5 596 ILE B CA 1
ATOM 11359 C C . ILE B 1 596 ? 6.531 -15.719 4.406 1 96.5 596 ILE B C 1
ATOM 11361 O O . ILE B 1 596 ? 7.461 -15.078 4.906 1 96.5 596 ILE B O 1
ATOM 11365 N N . MET B 1 597 ? 5.27 -15.406 4.637 1 97.06 597 MET B N 1
ATOM 11366 C CA . MET B 1 597 ? 4.887 -14.258 5.453 1 97.06 597 MET B CA 1
ATOM 11367 C C . MET B 1 597 ? 5.387 -14.422 6.883 1 97.06 597 MET B C 1
ATOM 11369 O O . MET B 1 597 ? 5.914 -13.477 7.473 1 97.06 597 MET B O 1
ATOM 11373 N N . VAL B 1 598 ? 5.266 -15.617 7.422 1 96.88 598 VAL B N 1
ATOM 11374 C CA . VAL B 1 598 ? 5.68 -15.883 8.797 1 96.88 598 VAL B CA 1
ATOM 11375 C C . VAL B 1 598 ? 7.195 -15.727 8.914 1 96.88 598 VAL B C 1
ATOM 11377 O O . VAL B 1 598 ? 7.688 -15.109 9.859 1 96.88 598 VAL B O 1
ATOM 11380 N N . SER B 1 599 ? 7.875 -16.297 7.984 1 98.19 599 SER B N 1
ATOM 11381 C CA . SER B 1 599 ? 9.336 -16.219 8.039 1 98.19 599 SER B CA 1
ATOM 11382 C C . SER B 1 599 ? 9.82 -14.781 7.941 1 98.19 599 SER B C 1
ATOM 11384 O O . SER B 1 599 ? 10.766 -14.391 8.625 1 98.19 599 SER B O 1
ATOM 11386 N N . ILE B 1 600 ? 9.227 -13.969 7.082 1 97.88 600 ILE B N 1
ATOM 11387 C CA . ILE B 1 600 ? 9.594 -12.562 6.91 1 97.88 600 ILE B CA 1
ATOM 11388 C C . ILE B 1 600 ? 9.328 -11.797 8.203 1 97.88 600 ILE B C 1
ATOM 11390 O O . ILE B 1 600 ? 10.156 -11 8.641 1 97.88 600 ILE B O 1
ATOM 11394 N N . MET B 1 601 ? 8.219 -12.055 8.812 1 96.19 601 MET B N 1
ATOM 11395 C CA . MET B 1 601 ? 7.84 -11.352 10.039 1 96.19 601 MET B CA 1
ATOM 11396 C C . MET B 1 601 ? 8.812 -11.664 11.172 1 96.19 601 MET B C 1
ATOM 11398 O O . MET B 1 601 ? 9.25 -10.758 11.883 1 96.19 601 MET B O 1
ATOM 11402 N N . VAL B 1 602 ? 9.094 -12.93 11.32 1 97.5 602 VAL B N 1
ATOM 11403 C CA . VAL B 1 602 ? 10 -13.344 12.383 1 97.5 602 VAL B CA 1
ATOM 11404 C C . VAL B 1 602 ? 11.398 -12.805 12.109 1 97.5 602 VAL B C 1
ATOM 11406 O O . VAL B 1 602 ? 12.086 -12.344 13.023 1 97.5 602 VAL B O 1
ATOM 11409 N N . ALA B 1 603 ? 11.789 -12.859 10.859 1 98.44 603 ALA B N 1
ATOM 11410 C CA . ALA B 1 603 ? 13.102 -12.344 10.492 1 98.44 603 ALA B CA 1
ATOM 11411 C C . ALA B 1 603 ? 13.211 -10.852 10.789 1 98.44 603 ALA B C 1
ATOM 11413 O O . ALA B 1 603 ? 14.234 -10.391 11.297 1 98.44 603 ALA B O 1
ATOM 11414 N N . LYS B 1 604 ? 12.234 -10.117 10.438 1 96.31 604 LYS B N 1
ATOM 11415 C CA . LYS B 1 604 ? 12.227 -8.68 10.711 1 96.31 604 LYS B CA 1
ATOM 11416 C C . LYS B 1 604 ? 12.281 -8.406 12.211 1 96.31 604 LYS B C 1
ATOM 11418 O O . LYS B 1 604 ? 13.023 -7.531 12.664 1 96.31 604 LYS B O 1
ATOM 11423 N N . TRP B 1 605 ? 11.5 -9.156 13.031 1 94.31 605 TRP B N 1
ATOM 11424 C CA . TRP B 1 605 ? 11.469 -8.977 14.477 1 94.31 605 TRP B CA 1
ATOM 11425 C C . TRP B 1 605 ? 12.844 -9.234 15.094 1 94.31 605 TRP B C 1
ATOM 11427 O O . TRP B 1 605 ? 13.32 -8.445 15.914 1 94.31 605 TRP B O 1
ATOM 11437 N N . VAL B 1 606 ? 13.438 -10.273 14.648 1 96.81 606 VAL B N 1
ATOM 11438 C CA . VAL B 1 606 ? 14.734 -10.648 15.188 1 96.81 606 VAL B CA 1
ATOM 11439 C C . VAL B 1 606 ? 15.805 -9.68 14.68 1 96.81 606 VAL B C 1
ATOM 11441 O O . VAL B 1 606 ? 16.656 -9.234 15.445 1 96.81 606 VAL B O 1
ATOM 11444 N N . GLY B 1 607 ? 15.727 -9.359 13.422 1 96.12 607 GLY B N 1
ATOM 11445 C CA . GLY B 1 607 ? 16.688 -8.43 12.844 1 96.12 607 GLY B CA 1
ATOM 11446 C C . GLY B 1 607 ? 16.641 -7.055 13.477 1 96.12 607 GLY B C 1
ATOM 11447 O O . GLY B 1 607 ? 17.672 -6.414 13.672 1 96.12 607 GLY B O 1
ATOM 11448 N N . ASP B 1 608 ? 15.469 -6.586 13.789 1 93.25 608 ASP B N 1
ATOM 11449 C CA . ASP B 1 608 ? 15.289 -5.258 14.367 1 93.25 608 ASP B CA 1
ATOM 11450 C C . ASP B 1 608 ? 15.922 -5.172 15.758 1 93.25 608 ASP B C 1
ATOM 11452 O O . ASP B 1 608 ? 16.297 -4.086 16.203 1 93.25 608 ASP B O 1
ATOM 11456 N N . PHE B 1 609 ? 16.109 -6.285 16.406 1 91.75 609 PHE B N 1
ATOM 11457 C CA . PHE B 1 609 ? 16.719 -6.297 17.719 1 91.75 609 PHE B CA 1
ATOM 11458 C C . PHE B 1 609 ? 18.234 -6.289 17.625 1 91.75 609 PHE B C 1
ATOM 11460 O O . PHE B 1 609 ? 18.922 -5.969 18.594 1 91.75 609 PHE B O 1
ATOM 11467 N N . VAL B 1 610 ? 18.688 -6.57 16.422 1 91.62 610 VAL B N 1
ATOM 11468 C CA . VAL B 1 610 ? 20.141 -6.734 16.297 1 91.62 610 VAL B CA 1
ATOM 11469 C C . VAL B 1 610 ? 20.75 -5.488 15.664 1 91.62 610 VAL B C 1
ATOM 11471 O O . VAL B 1 610 ? 21.719 -4.934 16.188 1 91.62 610 VAL B O 1
ATOM 11474 N N . THR B 1 611 ? 20.25 -5.121 14.539 1 93.81 611 THR B N 1
ATOM 11475 C CA . THR B 1 611 ? 20.797 -3.977 13.828 1 93.81 611 THR B CA 1
ATOM 11476 C C . THR B 1 611 ? 19.703 -3.174 13.148 1 93.81 611 THR B C 1
ATOM 11478 O O . THR B 1 611 ? 18.562 -3.623 13.062 1 93.81 611 THR B O 1
ATOM 11481 N N . HIS B 1 612 ? 20.031 -1.962 12.695 1 93.25 612 HIS B N 1
ATOM 11482 C CA . HIS B 1 612 ? 19.188 -1.243 11.75 1 93.25 612 HIS B CA 1
ATOM 11483 C C . HIS B 1 612 ? 19.172 -1.925 10.391 1 93.25 612 HIS B C 1
ATOM 11485 O O . HIS B 1 612 ? 20.094 -2.688 10.062 1 93.25 612 HIS B O 1
ATOM 11491 N N . PRO B 1 613 ? 18.141 -1.765 9.625 1 94.06 613 PRO B N 1
ATOM 11492 C CA . PRO B 1 613 ? 18.156 -2.322 8.273 1 94.06 613 PRO B CA 1
ATOM 11493 C C . PRO B 1 613 ? 19.359 -1.861 7.453 1 94.06 613 PRO B C 1
ATOM 11495 O O . PRO B 1 613 ? 19.828 -0.739 7.633 1 94.06 613 PRO B O 1
ATOM 11498 N N . LEU B 1 614 ? 19.797 -2.6 6.578 1 94.75 614 LEU B N 1
ATOM 11499 C CA . LEU B 1 614 ? 21.031 -2.369 5.855 1 94.75 614 LEU B CA 1
ATOM 11500 C C . LEU B 1 614 ? 21.031 -1 5.188 1 94.75 614 LEU B C 1
ATOM 11502 O O . LEU B 1 614 ? 21.969 -0.213 5.363 1 94.75 614 LEU B O 1
ATOM 11506 N N . TYR B 1 615 ? 20.047 -0.681 4.449 1 93.31 615 TYR B N 1
ATOM 11507 C CA . TYR B 1 615 ? 20.047 0.557 3.678 1 93.31 615 TYR B CA 1
ATOM 11508 C C . TYR B 1 615 ? 19.922 1.77 4.594 1 93.31 615 TYR B C 1
ATOM 11510 O O . TYR B 1 615 ? 20.484 2.83 4.309 1 93.31 615 TYR B O 1
ATOM 11518 N N . HIS B 1 616 ? 19.234 1.635 5.672 1 91.5 616 HIS B N 1
ATOM 11519 C CA . HIS B 1 616 ? 19.156 2.721 6.645 1 91.5 616 HIS B CA 1
ATOM 11520 C C . HIS B 1 616 ? 20.484 2.912 7.359 1 91.5 616 HIS B C 1
ATOM 11522 O O . HIS B 1 616 ? 20.891 4.043 7.641 1 91.5 616 HIS B O 1
ATOM 11528 N N . ALA B 1 617 ? 21.109 1.81 7.629 1 92.94 617 ALA B N 1
ATOM 11529 C CA . ALA B 1 617 ? 22.422 1.883 8.266 1 92.94 617 ALA B CA 1
ATOM 11530 C C . ALA B 1 617 ? 23.438 2.531 7.34 1 92.94 617 ALA B C 1
ATOM 11532 O O . ALA B 1 617 ? 24.312 3.281 7.789 1 92.94 617 ALA B O 1
ATOM 11533 N N . LEU B 1 618 ? 23.297 2.221 6.117 1 92.19 618 LEU B N 1
ATOM 11534 C CA . LEU B 1 618 ? 24.203 2.826 5.145 1 92.19 618 LEU B CA 1
ATOM 11535 C C . LEU B 1 618 ? 23.922 4.316 4.996 1 92.19 618 LEU B C 1
ATOM 11537 O O . LEU B 1 618 ? 24.844 5.109 4.773 1 92.19 618 LEU B O 1
ATOM 11541 N N . LEU B 1 619 ? 22.688 4.73 5.109 1 91.44 619 LEU B N 1
ATOM 11542 C CA . LEU B 1 619 ? 22.328 6.141 5.102 1 91.44 619 LEU B CA 1
ATOM 11543 C C . LEU B 1 619 ? 22.969 6.879 6.27 1 91.44 619 LEU B C 1
ATOM 11545 O O . LEU B 1 619 ? 23.438 8.008 6.113 1 91.44 619 LEU B O 1
ATOM 11549 N N . GLU B 1 620 ? 22.906 6.23 7.336 1 90.12 620 GLU B N 1
ATOM 11550 C CA . GLU B 1 620 ? 23.5 6.816 8.531 1 90.12 620 GLU B CA 1
ATOM 11551 C C . GLU B 1 620 ? 25.016 6.938 8.398 1 90.12 620 GLU B C 1
ATOM 11553 O O . GLU B 1 620 ? 25.609 7.938 8.82 1 90.12 620 GLU B O 1
ATOM 11558 N N . LEU B 1 621 ? 25.578 5.938 7.801 1 88.44 621 LEU B N 1
ATOM 11559 C CA . LEU B 1 621 ? 27.031 5.949 7.605 1 88.44 621 LEU B CA 1
ATOM 11560 C C . LEU B 1 621 ? 27.438 7.051 6.633 1 88.44 621 LEU B C 1
ATOM 11562 O O . LEU B 1 621 ? 28.5 7.656 6.789 1 88.44 621 LEU B O 1
ATOM 11566 N N . LYS B 1 622 ? 26.609 7.301 5.637 1 88.25 622 LYS B N 1
ATOM 11567 C CA . LYS B 1 622 ? 26.875 8.359 4.668 1 88.25 622 LYS B CA 1
ATOM 11568 C C . LYS B 1 622 ? 26.422 9.719 5.188 1 88.25 622 LYS B C 1
ATOM 11570 O O . LYS B 1 622 ? 26.562 10.734 4.508 1 88.25 622 LYS B O 1
ATOM 11575 N N . CYS B 1 623 ? 25.781 9.742 6.312 1 91.12 623 CYS B N 1
ATOM 11576 C CA . CYS B 1 623 ? 25.328 10.945 6.996 1 91.12 623 CYS B CA 1
ATOM 11577 C C . CYS B 1 623 ? 24.281 11.68 6.168 1 91.12 623 CYS B C 1
ATOM 11579 O O . CYS B 1 623 ? 24.328 12.906 6.039 1 91.12 623 CYS B O 1
ATOM 11581 N N . ILE B 1 624 ? 23.469 10.938 5.516 1 92 624 ILE B N 1
ATOM 11582 C CA . ILE B 1 624 ? 22.344 11.523 4.801 1 92 624 ILE B CA 1
ATOM 11583 C C . ILE B 1 624 ? 21.141 11.664 5.742 1 92 624 ILE B C 1
ATOM 11585 O O . ILE B 1 624 ? 20.703 10.68 6.34 1 92 624 ILE B O 1
ATOM 11589 N N . PRO B 1 625 ? 20.688 12.836 5.906 1 92.75 625 PRO B N 1
ATOM 11590 C CA . PRO B 1 625 ? 19.562 13.016 6.828 1 92.75 625 PRO B CA 1
ATOM 11591 C C . PRO B 1 625 ? 18.328 12.25 6.391 1 92.75 625 PRO B C 1
ATOM 11593 O O . PRO B 1 625 ? 17.969 12.266 5.211 1 92.75 625 PRO B O 1
ATOM 11596 N N . PHE B 1 626 ? 17.766 11.539 7.359 1 90.88 626 PHE B N 1
ATOM 11597 C CA . PHE B 1 626 ? 16.578 10.734 7.102 1 90.88 626 PHE B CA 1
ATOM 11598 C C . PHE B 1 626 ? 15.68 10.68 8.328 1 90.88 626 PHE B C 1
ATOM 11600 O O . PHE B 1 626 ? 16.172 10.586 9.461 1 90.88 626 PHE B O 1
ATOM 11607 N N . LEU B 1 627 ? 14.336 10.867 8.07 1 91.12 627 LEU B N 1
ATOM 11608 C CA . LEU B 1 627 ? 13.375 10.758 9.164 1 91.12 627 LEU B CA 1
ATOM 11609 C C . LEU B 1 627 ? 12.68 9.398 9.133 1 91.12 627 LEU B C 1
ATOM 11611 O O . LEU B 1 627 ? 12.07 9.023 8.125 1 91.12 627 LEU B O 1
ATOM 11615 N N . ASP B 1 628 ? 12.758 8.703 10.203 1 88.75 628 ASP B N 1
ATOM 11616 C CA . ASP B 1 628 ? 12.086 7.414 10.32 1 88.75 628 ASP B CA 1
ATOM 11617 C C . ASP B 1 628 ? 10.57 7.586 10.383 1 88.75 628 ASP B C 1
ATOM 11619 O O . ASP B 1 628 ? 10.078 8.68 10.68 1 88.75 628 ASP B O 1
ATOM 11623 N N . SER B 1 629 ? 9.875 6.516 10.125 1 83 629 SER B N 1
ATOM 11624 C CA . SER B 1 629 ? 8.414 6.559 10.156 1 83 629 SER B CA 1
ATOM 11625 C C . SER B 1 629 ? 7.898 6.812 11.57 1 83 629 SER B C 1
ATOM 11627 O O . SER B 1 629 ? 6.914 7.531 11.758 1 83 629 SER B O 1
ATOM 11629 N N . GLU B 1 630 ? 8.516 6.211 12.57 1 82.38 630 GLU B N 1
ATOM 11630 C CA . GLU B 1 630 ? 8.18 6.445 13.969 1 82.38 630 GLU B CA 1
ATOM 11631 C C . GLU B 1 630 ? 9.422 6.77 14.789 1 82.38 630 GLU B C 1
ATOM 11633 O O . GLU B 1 630 ? 10.383 5.992 14.812 1 82.38 630 GLU B O 1
ATOM 11638 N N . PRO B 1 631 ? 9.297 7.875 15.344 1 86 631 PRO B N 1
ATOM 11639 C CA . PRO B 1 631 ? 10.453 8.227 16.172 1 86 631 PRO B CA 1
ATOM 11640 C C . PRO B 1 631 ? 10.5 7.438 17.484 1 86 631 PRO B C 1
ATOM 11642 O O . PRO B 1 631 ? 9.477 7.289 18.156 1 86 631 PRO B O 1
ATOM 11645 N N . VAL B 1 632 ? 11.578 6.801 17.734 1 83.31 632 VAL B N 1
ATOM 11646 C CA . VAL B 1 632 ? 11.805 6.125 19 1 83.31 632 VAL B CA 1
ATOM 11647 C C . VAL B 1 632 ? 12.906 6.848 19.781 1 83.31 632 VAL B C 1
ATOM 11649 O O . VAL B 1 632 ? 14.07 6.844 19.375 1 83.31 632 VAL B O 1
ATOM 11652 N N . ILE B 1 633 ? 12.469 7.469 20.828 1 84.25 633 ILE B N 1
ATOM 11653 C CA . ILE B 1 633 ? 13.414 8.258 21.625 1 84.25 633 ILE B CA 1
ATOM 11654 C C . ILE B 1 633 ? 13.562 7.648 23.016 1 84.25 633 ILE B C 1
ATOM 11656 O O . ILE B 1 633 ? 12.562 7.352 23.672 1 84.25 633 ILE B O 1
ATOM 11660 N N . VAL B 1 634 ? 14.75 7.395 23.406 1 81.5 634 VAL B N 1
ATOM 11661 C CA . VAL B 1 634 ? 15.023 6.801 24.719 1 81.5 634 VAL B CA 1
ATOM 11662 C C . VAL B 1 634 ? 15.844 7.77 25.562 1 81.5 634 VAL B C 1
ATOM 11664 O O . VAL B 1 634 ? 16.641 8.539 25.031 1 81.5 634 VAL B O 1
ATOM 11667 N N . HIS B 1 635 ? 15.438 7.84 26.797 1 78.06 635 HIS B N 1
ATOM 11668 C CA . HIS B 1 635 ? 16.172 8.641 27.766 1 78.06 635 HIS B CA 1
ATOM 11669 C C . HIS B 1 635 ? 16.891 7.75 28.766 1 78.06 635 HIS B C 1
ATOM 11671 O O . HIS B 1 635 ? 16.312 6.785 29.281 1 78.06 635 HIS B O 1
ATOM 11677 N N . GLU B 1 636 ? 18.062 8.164 29.203 1 68.06 636 GLU B N 1
ATOM 11678 C CA . GLU B 1 636 ? 18.906 7.5 30.203 1 68.06 636 GLU B CA 1
ATOM 11679 C C . GLU B 1 636 ? 18.891 5.984 30 1 68.06 636 GLU B C 1
ATOM 11681 O O . GLU B 1 636 ? 18.688 5.234 30.953 1 68.06 636 GLU B O 1
ATOM 11686 N N . GLY B 1 637 ? 18.984 5.535 28.703 1 61.41 637 GLY B N 1
ATOM 11687 C CA . GLY B 1 637 ? 19.266 4.152 28.359 1 61.41 637 GLY B CA 1
ATOM 11688 C C . GLY B 1 637 ? 18.016 3.336 28.094 1 61.41 637 GLY B C 1
ATOM 11689 O O . GLY B 1 637 ? 17.969 2.566 27.125 1 61.41 637 GLY B O 1
ATOM 11690 N N . ASP B 1 638 ? 16.984 3.301 28.984 1 66.44 638 ASP B N 1
ATOM 11691 C CA . ASP B 1 638 ? 15.984 2.252 28.75 1 66.44 638 ASP B CA 1
ATOM 11692 C C . ASP B 1 638 ? 14.57 2.816 28.797 1 66.44 638 ASP B C 1
ATOM 11694 O O . ASP B 1 638 ? 13.594 2.07 28.688 1 66.44 638 ASP B O 1
ATOM 11698 N N . LYS B 1 639 ? 14.477 4.141 29 1 76.25 639 LYS B N 1
ATOM 11699 C CA . LYS B 1 639 ? 13.086 4.57 29.156 1 76.25 639 LYS B CA 1
ATOM 11700 C C . LYS B 1 639 ? 12.602 5.312 27.922 1 76.25 639 LYS B C 1
ATOM 11702 O O . LYS B 1 639 ? 13.172 6.336 27.531 1 76.25 639 LYS B O 1
ATOM 11707 N N . PRO B 1 640 ? 11.602 4.797 27.312 1 83.25 640 PRO B N 1
ATOM 11708 C CA . PRO B 1 640 ? 11.055 5.5 26.141 1 83.25 640 PRO B CA 1
ATOM 11709 C C . PRO B 1 640 ? 10.398 6.828 26.516 1 83.25 640 PRO B C 1
ATOM 11711 O O . PRO B 1 640 ? 9.742 6.93 27.547 1 83.25 640 PRO B O 1
ATOM 11714 N N . VAL B 1 641 ? 10.703 7.852 25.828 1 87.44 641 VAL B N 1
ATOM 11715 C CA . VAL B 1 641 ? 10.133 9.18 26.031 1 87.44 641 VAL B CA 1
ATOM 11716 C C . VAL B 1 641 ? 8.914 9.367 25.125 1 87.44 641 VAL B C 1
ATOM 11718 O O . VAL B 1 641 ? 8.969 9.07 23.938 1 87.44 641 VAL B O 1
ATOM 11721 N N . ASN B 1 642 ? 7.805 9.703 25.703 1 89.06 642 ASN B N 1
ATOM 11722 C CA . ASN B 1 642 ? 6.605 10.008 24.938 1 89.06 642 ASN B CA 1
ATOM 11723 C C . ASN B 1 642 ? 6.652 11.422 24.359 1 89.06 642 ASN B C 1
ATOM 11725 O O . ASN B 1 642 ? 6.547 12.398 25.109 1 89.06 642 ASN B O 1
ATOM 11729 N N . LEU B 1 643 ? 6.723 11.547 23.125 1 92.31 643 LEU B N 1
ATOM 11730 C CA . LEU B 1 643 ? 6.902 12.828 22.453 1 92.31 643 LEU B CA 1
ATOM 11731 C C . LEU B 1 643 ? 5.656 13.688 22.578 1 92.31 643 LEU B C 1
ATOM 11733 O O . LEU B 1 643 ? 5.699 14.898 22.328 1 92.31 643 LEU B O 1
ATOM 11737 N N . GLU B 1 644 ? 4.516 13.148 23 1 91.81 644 GLU B N 1
ATOM 11738 C CA . GLU B 1 644 ? 3.291 13.914 23.203 1 91.81 644 GLU B CA 1
ATOM 11739 C C . GLU B 1 644 ? 3.398 14.82 24.422 1 91.81 644 GLU B C 1
ATOM 11741 O O . GLU B 1 644 ? 2.639 15.781 24.562 1 91.81 644 GLU B O 1
ATOM 11746 N N . LEU B 1 645 ? 4.324 14.492 25.312 1 92.25 645 LEU B N 1
ATOM 11747 C CA . LEU B 1 645 ? 4.5 15.273 26.531 1 92.25 645 LEU B CA 1
ATOM 11748 C C . LEU B 1 645 ? 5.461 16.438 26.297 1 92.25 645 LEU B C 1
ATOM 11750 O O . LEU B 1 645 ? 5.637 17.281 27.188 1 92.25 645 LEU B O 1
ATOM 11754 N N . HIS B 1 646 ? 6.004 16.5 25.094 1 94.69 646 HIS B N 1
ATOM 11755 C CA . HIS B 1 646 ? 6.914 17.578 24.734 1 94.69 646 HIS B CA 1
ATOM 11756 C C . HIS B 1 646 ? 6.32 18.453 23.641 1 94.69 646 HIS B C 1
ATOM 11758 O O . HIS B 1 646 ? 5.289 18.125 23.062 1 94.69 646 HIS B O 1
ATOM 11764 N N . MET B 1 647 ? 6.922 19.609 23.484 1 96.81 647 MET B N 1
ATOM 11765 C CA . MET B 1 647 ? 6.344 20.609 22.594 1 96.81 647 MET B CA 1
ATOM 11766 C C . MET B 1 647 ? 7.324 21 21.5 1 96.81 647 MET B C 1
ATOM 11768 O O . MET B 1 647 ? 8.516 20.688 21.578 1 96.81 647 MET B O 1
ATOM 11772 N N . ALA B 1 648 ? 6.82 21.641 20.453 1 97.38 648 ALA B N 1
ATOM 11773 C CA . ALA B 1 648 ? 7.629 22.062 19.328 1 97.38 648 ALA B CA 1
ATOM 11774 C C . ALA B 1 648 ? 8.758 22.984 19.781 1 97.38 648 ALA B C 1
ATOM 11776 O O . ALA B 1 648 ? 9.867 22.938 19.234 1 97.38 648 ALA B O 1
ATOM 11777 N N . ARG B 1 649 ? 8.562 23.828 20.797 1 96.38 649 ARG B N 1
ATOM 11778 C CA . ARG B 1 649 ? 9.555 24.781 21.281 1 96.38 649 ARG B CA 1
ATOM 11779 C C . ARG B 1 649 ? 10.773 24.078 21.859 1 96.38 649 ARG B C 1
ATOM 11781 O O . ARG B 1 649 ? 11.859 24.656 21.938 1 96.38 649 ARG B O 1
ATOM 11788 N N . ASP B 1 650 ? 10.586 22.828 22.234 1 95.5 650 ASP B N 1
ATOM 11789 C CA . ASP B 1 650 ? 11.664 22.078 22.891 1 95.5 650 ASP B CA 1
ATOM 11790 C C . ASP B 1 650 ? 12.734 21.672 21.875 1 95.5 650 ASP B C 1
ATOM 11792 O O . ASP B 1 650 ? 13.859 21.359 22.266 1 95.5 650 ASP B O 1
ATOM 11796 N N . VAL B 1 651 ? 12.422 21.734 20.594 1 95.75 651 VAL B N 1
ATOM 11797 C CA . VAL B 1 651 ? 13.367 21.203 19.625 1 95.75 651 VAL B CA 1
ATOM 11798 C C . VAL B 1 651 ? 13.656 22.266 18.562 1 95.75 651 VAL B C 1
ATOM 11800 O O . VAL B 1 651 ? 14.617 22.156 17.797 1 95.75 651 VAL B O 1
ATOM 11803 N N . MET B 1 652 ? 12.945 23.328 18.516 1 95.44 652 MET B N 1
ATOM 11804 C CA . MET B 1 652 ? 13.078 24.344 17.469 1 95.44 652 MET B CA 1
ATOM 11805 C C . MET B 1 652 ? 14.414 25.062 17.578 1 95.44 652 MET B C 1
ATOM 11807 O O . MET B 1 652 ? 15.023 25.094 18.656 1 95.44 652 MET B O 1
ATOM 11811 N N . ALA B 1 653 ? 14.922 25.516 16.469 1 94.19 653 ALA B N 1
ATOM 11812 C CA . ALA B 1 653 ? 16.078 26.406 16.469 1 94.19 653 ALA B CA 1
ATOM 11813 C C . ALA B 1 653 ? 15.656 27.844 16.734 1 94.19 653 ALA B C 1
ATOM 11815 O O . ALA B 1 653 ? 14.695 28.344 16.141 1 94.19 653 ALA B O 1
ATOM 11816 N N . ALA B 1 654 ? 16.203 28.438 17.641 1 92.88 654 ALA B N 1
ATOM 11817 C CA . ALA B 1 654 ? 15.898 29.797 18.047 1 92.88 654 ALA B CA 1
ATOM 11818 C C . ALA B 1 654 ? 17.172 30.562 18.406 1 92.88 654 ALA B C 1
ATOM 11820 O O . ALA B 1 654 ? 18.109 29.984 18.969 1 92.88 654 ALA B O 1
ATOM 11821 N N . PRO B 1 655 ? 17.391 31.906 18.109 1 91.06 655 PRO B N 1
ATOM 11822 C CA . PRO B 1 655 ? 16.422 32.75 17.406 1 91.06 655 PRO B CA 1
ATOM 11823 C C . PRO B 1 655 ? 16.484 32.594 15.898 1 91.06 655 PRO B C 1
ATOM 11825 O O . PRO B 1 655 ? 17.562 32.406 15.336 1 91.06 655 PRO B O 1
ATOM 11828 N N . PRO B 1 656 ? 15.398 32.688 15.266 1 93.75 656 PRO B N 1
ATOM 11829 C CA . PRO B 1 656 ? 15.367 32.531 13.805 1 93.75 656 PRO B CA 1
ATOM 11830 C C . PRO B 1 656 ? 15.82 33.781 13.07 1 93.75 656 PRO B C 1
ATOM 11832 O O . PRO B 1 656 ? 15.734 34.875 13.609 1 93.75 656 PRO B O 1
ATOM 11835 N N . CYS B 1 657 ? 16.438 33.656 11.969 1 94.88 657 CYS B N 1
ATOM 11836 C CA . CYS B 1 657 ? 16.719 34.75 11.07 1 94.88 657 CYS B CA 1
ATOM 11837 C C . CYS B 1 657 ? 15.5 35.094 10.227 1 94.88 657 CYS B C 1
ATOM 11839 O O . CYS B 1 657 ? 15.094 34.312 9.367 1 94.88 657 CYS B O 1
ATOM 11841 N N . ILE B 1 658 ? 14.938 36.219 10.461 1 95.56 658 ILE B N 1
ATOM 11842 C CA . ILE B 1 658 ? 13.688 36.594 9.812 1 95.56 658 ILE B CA 1
ATOM 11843 C C . ILE B 1 658 ? 13.945 37.75 8.82 1 95.56 658 ILE B C 1
ATOM 11845 O O . ILE B 1 658 ? 14.906 38.5 8.969 1 95.56 658 ILE B O 1
ATOM 11849 N N . ILE B 1 659 ? 13.164 37.812 7.773 1 95.94 659 ILE B N 1
ATOM 11850 C CA . ILE B 1 659 ? 13.227 38.844 6.746 1 95.94 659 ILE B CA 1
ATOM 11851 C C . ILE B 1 659 ? 11.883 39.562 6.645 1 95.94 659 ILE B C 1
ATOM 11853 O O . ILE B 1 659 ? 10.828 38.938 6.754 1 95.94 659 ILE B O 1
ATOM 11857 N N . SER B 1 660 ? 11.945 40.812 6.445 1 94.19 660 SER B N 1
ATOM 11858 C CA . SER B 1 660 ? 10.711 41.562 6.215 1 94.19 660 SER B CA 1
ATOM 11859 C C . SER B 1 660 ? 10.289 41.5 4.75 1 94.19 660 SER B C 1
ATOM 11861 O O . SER B 1 660 ? 11.109 41.219 3.877 1 94.19 660 SER B O 1
ATOM 11863 N N . THR B 1 661 ? 9.031 41.719 4.449 1 92.94 661 THR B N 1
ATOM 11864 C CA . THR B 1 661 ? 8.523 41.656 3.084 1 92.94 661 THR B CA 1
ATOM 11865 C C . THR B 1 661 ? 9.234 42.688 2.201 1 92.94 661 THR B C 1
ATOM 11867 O O . THR B 1 661 ? 9.375 42.469 0.994 1 92.94 661 THR B O 1
ATOM 11870 N N . ARG B 1 662 ? 9.578 43.875 2.773 1 91.19 662 ARG B N 1
ATOM 11871 C CA . ARG B 1 662 ? 10.414 44.844 2.113 1 91.19 662 ARG B CA 1
ATOM 11872 C C . ARG B 1 662 ? 11.727 45.062 2.861 1 91.19 662 ARG B C 1
ATOM 11874 O O . ARG B 1 662 ? 11.727 45.469 4.023 1 91.19 662 ARG B O 1
ATOM 11881 N N . GLU B 1 663 ? 12.758 44.688 2.223 1 92.69 663 GLU B N 1
ATOM 11882 C CA . GLU B 1 663 ? 14.055 44.688 2.895 1 92.69 663 GLU B CA 1
ATOM 11883 C C . GLU B 1 663 ? 15.133 45.312 2.004 1 92.69 663 GLU B C 1
ATOM 11885 O O . GLU B 1 663 ? 15.023 45.25 0.776 1 92.69 663 GLU B O 1
ATOM 11890 N N . SER B 1 664 ? 16.141 45.938 2.621 1 93.69 664 SER B N 1
ATOM 11891 C CA . SER B 1 664 ? 17.25 46.531 1.871 1 93.69 664 SER B CA 1
ATOM 11892 C C . SER B 1 664 ? 18.109 45.469 1.213 1 93.69 664 SER B C 1
ATOM 11894 O O . SER B 1 664 ? 18.297 44.375 1.772 1 93.69 664 SER B O 1
ATOM 11896 N N . VAL B 1 665 ? 18.609 45.812 0.044 1 95.62 665 VAL B N 1
ATOM 11897 C CA . VAL B 1 665 ? 19.438 44.906 -0.73 1 95.62 665 VAL B CA 1
ATOM 11898 C C . VAL B 1 665 ? 20.703 44.562 0.06 1 95.62 665 VAL B C 1
ATOM 11900 O O . VAL B 1 665 ? 21.141 43.406 0.076 1 95.62 665 VAL B O 1
ATOM 11903 N N . ALA B 1 666 ? 21.266 45.5 0.711 1 94.69 666 ALA B N 1
ATOM 11904 C CA . ALA B 1 666 ? 22.484 45.281 1.499 1 94.69 666 ALA B CA 1
ATOM 11905 C C . ALA B 1 666 ? 22.234 44.312 2.65 1 94.69 666 ALA B C 1
ATOM 11907 O O . ALA B 1 666 ? 23.062 43.469 2.936 1 94.69 666 ALA B O 1
ATOM 11908 N N . ASN B 1 667 ? 21.156 44.5 3.318 1 94.69 667 ASN B N 1
ATOM 11909 C CA . ASN B 1 667 ? 20.812 43.625 4.434 1 94.69 667 ASN B CA 1
ATOM 11910 C C . ASN B 1 667 ? 20.625 42.188 3.971 1 94.69 667 ASN B C 1
ATOM 11912 O O . ASN B 1 667 ? 21.016 41.25 4.668 1 94.69 667 ASN B O 1
ATOM 11916 N N . LEU B 1 668 ? 19.906 42 2.926 1 96.06 668 LEU B N 1
ATOM 11917 C CA . LEU B 1 668 ? 19.703 40.688 2.377 1 96.06 668 LEU B CA 1
ATOM 11918 C C . LEU B 1 668 ? 21.031 40.031 1.988 1 96.06 668 LEU B C 1
ATOM 11920 O O . LEU B 1 668 ? 21.234 38.844 2.201 1 96.06 668 LEU B O 1
ATOM 11924 N N . ALA B 1 669 ? 21.891 40.812 1.387 1 94.81 669 ALA B N 1
ATOM 11925 C CA . ALA B 1 669 ? 23.203 40.344 1.003 1 94.81 669 ALA B CA 1
ATOM 11926 C C . ALA B 1 669 ? 24.016 39.906 2.229 1 94.81 669 ALA B C 1
ATOM 11928 O O . ALA B 1 669 ? 24.688 38.875 2.211 1 94.81 669 ALA B O 1
ATOM 11929 N N . HIS B 1 670 ? 23.953 40.688 3.256 1 93.19 670 HIS B N 1
ATOM 11930 C CA . HIS B 1 670 ? 24.641 40.344 4.5 1 93.19 670 HIS B CA 1
ATOM 11931 C C . HIS B 1 670 ? 24.094 39.062 5.078 1 93.19 670 HIS B C 1
ATOM 11933 O O . HIS B 1 670 ? 24.875 38.219 5.559 1 93.19 670 HIS B O 1
ATOM 11939 N N . LEU B 1 671 ? 22.781 38.906 5.039 1 93.69 671 LEU B N 1
ATOM 11940 C CA . LEU B 1 671 ? 22.141 37.719 5.559 1 93.69 671 LEU B CA 1
ATOM 11941 C C . LEU B 1 671 ? 22.625 36.469 4.824 1 93.69 671 LEU B C 1
ATOM 11943 O O . LEU B 1 671 ? 22.906 35.438 5.445 1 93.69 671 LEU B O 1
ATOM 11947 N N . LEU B 1 672 ? 22.703 36.531 3.527 1 92.69 672 LEU B N 1
ATOM 11948 C CA . LEU B 1 672 ? 23.094 35.375 2.709 1 92.69 672 LEU B CA 1
ATOM 11949 C C . LEU B 1 672 ? 24.562 35.062 2.896 1 92.69 672 LEU B C 1
ATOM 11951 O O . LEU B 1 672 ? 24.969 33.906 2.811 1 92.69 672 LEU B O 1
ATOM 11955 N N . LEU B 1 673 ? 25.359 36.062 3.15 1 90.94 673 LEU B N 1
ATOM 11956 C CA . LEU B 1 673 ? 26.797 35.844 3.32 1 90.94 673 LEU B CA 1
ATOM 11957 C C . LEU B 1 673 ? 27.109 35.344 4.734 1 90.94 673 LEU B C 1
ATOM 11959 O O . LEU B 1 673 ? 28.031 34.562 4.93 1 90.94 673 LEU B O 1
ATOM 11963 N N . ASP B 1 674 ? 26.297 35.75 5.711 1 90.31 674 ASP B N 1
ATOM 11964 C CA . ASP B 1 674 ? 26.625 35.531 7.113 1 90.31 674 ASP B CA 1
ATOM 11965 C C . ASP B 1 674 ? 26 34.219 7.609 1 90.31 674 ASP B C 1
ATOM 11967 O O . ASP B 1 674 ? 26.406 33.688 8.648 1 90.31 674 ASP B O 1
ATOM 11971 N N . THR B 1 675 ? 25 33.719 6.965 1 90.69 675 THR B N 1
ATOM 11972 C CA . THR B 1 675 ? 24.312 32.531 7.461 1 90.69 675 THR B CA 1
ATOM 11973 C C . THR B 1 675 ? 24.266 31.438 6.383 1 90.69 675 THR B C 1
ATOM 11975 O O . THR B 1 675 ? 24.203 31.75 5.191 1 90.69 675 THR B O 1
ATOM 11978 N N . PRO B 1 676 ? 24.281 30.156 6.84 1 88 676 PRO B N 1
ATOM 11979 C CA . PRO B 1 676 ? 24.172 29.047 5.898 1 88 676 PRO B CA 1
ATOM 11980 C C . PRO B 1 676 ? 22.734 28.531 5.762 1 88 676 PRO B C 1
ATOM 11982 O O . PRO B 1 676 ? 22.516 27.469 5.184 1 88 676 PRO B O 1
ATOM 11985 N N . HIS B 1 677 ? 21.75 29.25 6.168 1 91.38 677 HIS B N 1
ATOM 11986 C CA . HIS B 1 677 ? 20.375 28.75 6.215 1 91.38 677 HIS B CA 1
ATOM 11987 C C . HIS B 1 677 ? 19.797 28.625 4.812 1 91.38 677 HIS B C 1
ATOM 11989 O O . HIS B 1 677 ? 20.094 29.438 3.93 1 91.38 677 HIS B O 1
ATOM 11995 N N . GLY B 1 678 ? 19 27.594 4.582 1 90 678 GLY B N 1
ATOM 11996 C CA . GLY B 1 678 ? 18.391 27.328 3.289 1 90 678 GLY B CA 1
ATOM 11997 C C . GLY B 1 678 ? 17.062 28.031 3.086 1 90 678 GLY B C 1
ATOM 11998 O O . GLY B 1 678 ? 16.578 28.125 1.961 1 90 678 GLY B O 1
ATOM 11999 N N . GLY B 1 679 ? 16.469 28.531 4.113 1 94.06 679 GLY B N 1
ATOM 12000 C CA . GLY B 1 679 ? 15.195 29.234 4.07 1 94.06 679 GLY B CA 1
ATOM 12001 C C . GLY B 1 679 ? 15.016 30.219 5.207 1 94.06 679 GLY B C 1
ATOM 12002 O O . GLY B 1 679 ? 15.664 30.109 6.246 1 94.06 679 GLY B O 1
ATOM 12003 N N . PHE B 1 680 ? 14.172 31.234 4.926 1 96.69 680 PHE B N 1
ATOM 12004 C CA . PHE B 1 680 ? 13.969 32.312 5.895 1 96.69 680 PHE B CA 1
ATOM 12005 C C . PHE B 1 680 ? 12.492 32.625 6.031 1 96.69 680 PHE B C 1
ATOM 12007 O O . PHE B 1 680 ? 11.789 32.781 5.031 1 96.69 680 PHE B O 1
ATOM 12014 N N . PRO B 1 681 ? 12 32.625 7.301 1 97.38 681 PRO B N 1
ATOM 12015 C CA . PRO B 1 681 ? 10.641 33.125 7.488 1 97.38 681 PRO B CA 1
ATOM 12016 C C . PRO B 1 681 ? 10.523 34.625 7.152 1 97.38 681 PRO B C 1
ATOM 12018 O O . PRO B 1 681 ? 11.43 35.406 7.461 1 97.38 681 PRO B O 1
ATOM 12021 N N . VAL B 1 682 ? 9.523 35 6.477 1 97.44 682 VAL B N 1
ATOM 12022 C CA . VAL B 1 682 ? 9.25 36.375 6.113 1 97.44 682 VAL B CA 1
ATOM 12023 C C . VAL B 1 682 ? 8.148 36.938 7.004 1 97.44 682 VAL B C 1
ATOM 12025 O O . VAL B 1 682 ? 7.141 36.281 7.25 1 97.44 682 VAL B O 1
ATOM 12028 N N . VAL B 1 683 ? 8.359 38.094 7.531 1 96.19 683 VAL B N 1
ATOM 12029 C CA . VAL B 1 683 ? 7.395 38.719 8.414 1 96.19 683 VAL B CA 1
ATOM 12030 C C . VAL B 1 683 ? 6.871 40 7.77 1 96.19 683 VAL B C 1
ATOM 12032 O O . VAL B 1 683 ? 7.52 40.562 6.883 1 96.19 683 VAL B O 1
ATOM 12035 N N . HIS B 1 684 ? 5.715 40.344 8.086 1 91.88 684 HIS B N 1
ATOM 12036 C CA . HIS B 1 684 ? 5.066 41.531 7.543 1 91.88 684 HIS B CA 1
ATOM 12037 C C . HIS B 1 684 ? 4.375 42.344 8.641 1 91.88 684 HIS B C 1
ATOM 12039 O O . HIS B 1 684 ? 3.822 41.75 9.578 1 91.88 684 HIS B O 1
ATOM 12045 N N . SER B 1 685 ? 4.531 43.594 8.594 1 87.12 685 SER B N 1
ATOM 12046 C CA . SER B 1 685 ? 3.775 44.5 9.461 1 87.12 685 SER B CA 1
ATOM 12047 C C . SER B 1 685 ? 2.676 45.219 8.688 1 87.12 685 SER B C 1
ATOM 12049 O O . SER B 1 685 ? 2.951 45.906 7.699 1 87.12 685 SER B O 1
ATOM 12051 N N . SER B 1 686 ? 1.438 44.969 8.969 1 71.31 686 SER B N 1
ATOM 12052 C CA . SER B 1 686 ? 0.331 45.594 8.258 1 71.31 686 SER B CA 1
ATOM 12053 C C . SER B 1 686 ? 0.291 47.094 8.516 1 71.31 686 SER B C 1
ATOM 12055 O O . SER B 1 686 ? -0.108 47.875 7.641 1 71.31 686 SER B O 1
ATOM 12057 N N . ARG B 1 687 ? 0.438 47.625 9.797 1 70.25 687 ARG B N 1
ATOM 12058 C CA . ARG B 1 687 ? 0.379 49.062 10.117 1 70.25 687 ARG B CA 1
ATOM 12059 C C . ARG B 1 687 ? 1.677 49.531 10.758 1 70.25 687 ARG B C 1
ATOM 12061 O O . ARG B 1 687 ? 2.402 48.75 11.359 1 70.25 687 ARG B O 1
ATOM 12068 N N . GLU B 1 688 ? 1.989 50.719 10.453 1 66.38 688 GLU B N 1
ATOM 12069 C CA . GLU B 1 688 ? 3.162 51.312 11.07 1 66.38 688 GLU B CA 1
ATOM 12070 C C . GLU B 1 688 ? 3.104 51.219 12.594 1 66.38 688 GLU B C 1
ATOM 12072 O O . GLU B 1 688 ? 2.107 51.625 13.203 1 66.38 688 GLU B O 1
ATOM 12077 N N . GLY B 1 689 ? 4.016 50.531 13.25 1 64.69 689 GLY B N 1
ATOM 12078 C CA . GLY B 1 689 ? 4.094 50.406 14.695 1 64.69 689 GLY B CA 1
ATOM 12079 C C . GLY B 1 689 ? 3.621 49.062 15.219 1 64.69 689 GLY B C 1
ATOM 12080 O O . GLY B 1 689 ? 3.805 48.75 16.391 1 64.69 689 GLY B O 1
ATOM 12081 N N . GLN B 1 690 ? 2.982 48.281 14.336 1 73.56 690 GLN B N 1
ATOM 12082 C CA . GLN B 1 690 ? 2.48 47 14.781 1 73.56 690 GLN B CA 1
ATOM 12083 C C . GLN B 1 690 ? 3.57 45.938 14.719 1 73.56 690 GLN B C 1
ATOM 12085 O O . GLN B 1 690 ? 4.516 46.062 13.938 1 73.56 690 GLN B O 1
ATOM 12090 N N . GLU B 1 691 ? 3.412 44.969 15.562 1 82.44 691 GLU B N 1
ATOM 12091 C CA . GLU B 1 691 ? 4.375 43.875 15.648 1 82.44 691 GLU B CA 1
ATOM 12092 C C . GLU B 1 691 ? 4.391 43.062 14.367 1 82.44 691 GLU B C 1
ATOM 12094 O O . GLU B 1 691 ? 3.352 42.875 13.734 1 82.44 691 GLU B O 1
ATOM 12099 N N . LYS B 1 692 ? 5.594 42.719 13.891 1 91.06 692 LYS B N 1
ATOM 12100 C CA . LYS B 1 692 ? 5.789 41.875 12.695 1 91.06 692 LYS B CA 1
ATOM 12101 C C . LYS B 1 692 ? 5.312 40.469 12.922 1 91.06 692 LYS B C 1
ATOM 12103 O O . LYS B 1 692 ? 5.625 39.844 13.953 1 91.06 692 LYS B O 1
ATOM 12108 N N . THR B 1 693 ? 4.418 40.062 12.062 1 94.25 693 THR B N 1
ATOM 12109 C CA . THR B 1 693 ? 3.85 38.719 12.164 1 94.25 693 THR B CA 1
ATOM 12110 C C . THR B 1 693 ? 4.301 37.844 11 1 94.25 693 THR B C 1
ATOM 12112 O O . THR B 1 693 ? 4.793 38.375 9.992 1 94.25 693 THR B O 1
ATOM 12115 N N . PHE B 1 694 ? 4.184 36.531 11.18 1 96.06 694 PHE B N 1
ATOM 12116 C CA . PHE B 1 694 ? 4.602 35.562 10.18 1 96.06 694 PHE B CA 1
ATOM 12117 C C . PHE B 1 694 ? 3.793 35.719 8.898 1 96.06 694 PHE B C 1
ATOM 12119 O O . PHE B 1 694 ? 2.561 35.719 8.93 1 96.06 694 PHE B O 1
ATOM 12126 N N . TYR B 1 695 ? 4.457 35.875 7.754 1 95 695 TYR B N 1
ATOM 12127 C CA . TYR B 1 695 ? 3.82 36.125 6.461 1 95 695 TYR B CA 1
ATOM 12128 C C . TYR B 1 695 ? 4.012 34.906 5.543 1 95 695 TYR B C 1
ATOM 12130 O O . TYR B 1 695 ? 3.127 34.594 4.742 1 95 695 TYR B O 1
ATOM 12138 N N . GLY B 1 696 ? 5.121 34.281 5.594 1 96.19 696 GLY B N 1
ATOM 12139 C CA . GLY B 1 696 ? 5.453 33.156 4.738 1 96.19 696 GLY B CA 1
ATOM 12140 C C . GLY B 1 696 ? 6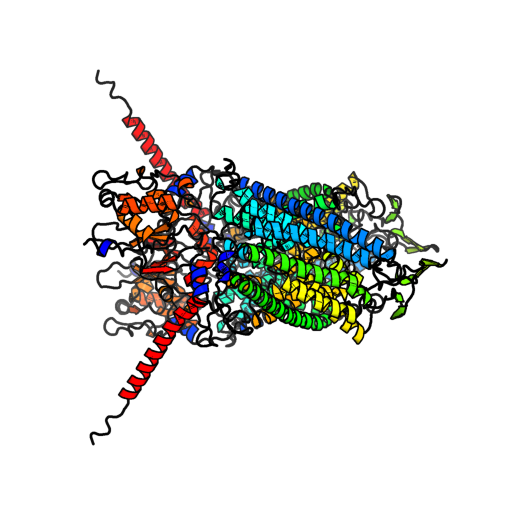.922 32.781 4.797 1 96.19 696 GLY B C 1
ATOM 12141 O O . GLY B 1 696 ? 7.609 33.094 5.77 1 96.19 696 GLY B O 1
ATOM 12142 N N . MET B 1 697 ? 7.352 31.969 3.797 1 96.62 697 MET B N 1
ATOM 12143 C CA . MET B 1 697 ? 8.734 31.516 3.738 1 96.62 697 MET B CA 1
ATOM 12144 C C . MET B 1 697 ? 9.352 31.812 2.375 1 96.62 697 MET B C 1
ATOM 12146 O O . MET B 1 697 ? 8.648 31.812 1.361 1 96.62 697 MET B O 1
ATOM 12150 N N . ILE B 1 698 ? 10.609 32.125 2.332 1 95.56 698 ILE B N 1
ATOM 12151 C CA . ILE B 1 698 ? 11.359 32.281 1.093 1 95.56 698 ILE B CA 1
ATOM 12152 C C . ILE B 1 698 ? 12.672 31.5 1.176 1 95.56 698 ILE B C 1
ATOM 12154 O O . ILE B 1 698 ? 13.305 31.438 2.234 1 95.56 698 ILE B O 1
ATOM 12158 N N . THR B 1 699 ? 13.055 30.859 0.117 1 92.88 699 THR B N 1
ATOM 12159 C CA . THR B 1 699 ? 14.258 30.031 0.125 1 92.88 699 THR B CA 1
ATOM 12160 C C . THR B 1 699 ? 15.484 30.844 -0.25 1 92.88 699 THR B C 1
ATOM 12162 O O . THR B 1 699 ? 15.359 31.922 -0.833 1 92.88 699 THR B O 1
ATOM 12165 N N . ARG B 1 700 ? 16.625 30.359 0.129 1 91.62 700 ARG B N 1
ATOM 12166 C CA . ARG B 1 700 ? 17.891 31 -0.181 1 91.62 700 ARG B CA 1
ATOM 12167 C C . ARG B 1 700 ? 18.078 31.156 -1.688 1 91.62 700 ARG B C 1
ATOM 12169 O O . ARG B 1 700 ? 18.531 32.188 -2.16 1 91.62 700 ARG B O 1
ATOM 12176 N N . ILE B 1 701 ? 17.719 30.172 -2.426 1 88.44 701 ILE B N 1
ATOM 12177 C CA . ILE B 1 701 ? 17.891 30.188 -3.873 1 88.44 701 ILE B CA 1
ATOM 12178 C C . ILE B 1 701 ? 17 31.266 -4.496 1 88.44 701 ILE B C 1
ATOM 12180 O O . ILE B 1 701 ? 17.422 31.984 -5.395 1 88.44 701 ILE B O 1
ATOM 12184 N N . GLU B 1 702 ? 15.797 31.359 -4.074 1 90.38 702 GLU B N 1
ATOM 12185 C CA . GLU B 1 702 ? 14.891 32.375 -4.582 1 90.38 702 GLU B CA 1
ATOM 12186 C C . GLU B 1 702 ? 15.414 33.781 -4.277 1 90.38 702 GLU B C 1
ATOM 12188 O O . GLU B 1 702 ? 15.344 34.688 -5.129 1 90.38 702 GLU B O 1
ATOM 12193 N N . LEU B 1 703 ? 15.906 33.938 -3.105 1 91.75 703 LEU B N 1
ATOM 12194 C CA . LEU B 1 703 ? 16.469 35.219 -2.709 1 91.75 703 LEU B CA 1
ATOM 12195 C C . LEU B 1 703 ? 17.672 35.562 -3.568 1 91.75 703 LEU B C 1
ATOM 12197 O O . LEU B 1 703 ? 17.844 36.75 -3.957 1 91.75 703 LEU B O 1
ATOM 12201 N N . SER B 1 704 ? 18.516 34.625 -3.812 1 90.5 704 SER B N 1
ATOM 12202 C CA . SER B 1 704 ? 19.703 34.844 -4.637 1 90.5 704 SER B CA 1
ATOM 12203 C C . SER B 1 704 ? 19.328 35.219 -6.055 1 90.5 704 SER B C 1
ATOM 12205 O O . SER B 1 704 ? 19.938 36.125 -6.637 1 90.5 704 SER B O 1
ATOM 12207 N N . VAL B 1 705 ? 18.359 34.594 -6.59 1 89.19 705 VAL B N 1
ATOM 12208 C CA . VAL B 1 705 ? 17.906 34.906 -7.941 1 89.19 705 VAL B CA 1
ATOM 12209 C C . VAL B 1 705 ? 17.344 36.344 -7.977 1 89.19 705 VAL B C 1
ATOM 12211 O O . VAL B 1 705 ? 17.562 37.062 -8.938 1 89.19 705 VAL B O 1
ATOM 12214 N N . ILE B 1 706 ? 16.578 36.688 -6.984 1 90.44 706 ILE B N 1
ATOM 12215 C CA . ILE B 1 706 ? 15.977 38 -6.91 1 90.44 706 ILE B CA 1
ATOM 12216 C C . ILE B 1 706 ? 17.062 39.062 -6.867 1 90.44 706 ILE B C 1
ATOM 12218 O O . ILE B 1 706 ? 16.969 40.094 -7.543 1 90.44 706 ILE B O 1
ATOM 12222 N N . LEU B 1 707 ? 18.125 38.844 -6.141 1 90.5 707 LEU B N 1
ATOM 12223 C CA . LEU B 1 707 ? 19.203 39.812 -5.984 1 90.5 707 LEU B CA 1
ATOM 12224 C C . LEU B 1 707 ? 20.016 39.906 -7.27 1 90.5 707 LEU B C 1
ATOM 12226 O O . LEU B 1 707 ? 20.703 40.906 -7.492 1 90.5 707 LEU B O 1
ATOM 12230 N N . PHE B 1 708 ? 19.922 38.906 -8.055 1 87.88 708 PHE B N 1
ATOM 12231 C CA . PHE B 1 708 ? 20.656 38.906 -9.312 1 87.88 708 PHE B CA 1
ATOM 12232 C C . PHE B 1 708 ? 19.906 39.688 -10.383 1 87.88 708 PHE B C 1
ATOM 12234 O O . PHE B 1 708 ? 20.422 39.906 -11.477 1 87.88 708 PHE B O 1
ATOM 12241 N N . HIS B 1 709 ? 18.781 40.094 -10.102 1 88.94 709 HIS B N 1
ATOM 12242 C CA . HIS B 1 709 ? 17.984 40.906 -11.023 1 88.94 709 HIS B CA 1
ATOM 12243 C C . HIS B 1 709 ? 17.797 42.312 -10.492 1 88.94 709 HIS B C 1
ATOM 12245 O O . HIS B 1 709 ? 16.766 42.625 -9.875 1 88.94 709 HIS B O 1
ATOM 12251 N N . PRO B 1 710 ? 18.625 43.219 -10.852 1 87.69 710 PRO B N 1
ATOM 12252 C CA . PRO B 1 710 ? 18.578 44.594 -10.328 1 87.69 710 PRO B CA 1
ATOM 12253 C C . PRO B 1 710 ? 17.328 45.344 -10.766 1 87.69 710 PRO B C 1
ATOM 12255 O O . PRO B 1 710 ? 16.969 46.344 -10.164 1 87.69 710 PRO B O 1
ATOM 12258 N N . GLU B 1 711 ? 16.656 44.812 -11.781 1 85.44 711 GLU B N 1
ATOM 12259 C CA . GLU B 1 711 ? 15.422 45.438 -12.234 1 85.44 711 GLU B CA 1
ATOM 12260 C C . GLU B 1 711 ? 14.359 45.406 -11.141 1 85.44 711 GLU B C 1
ATOM 12262 O O . GLU B 1 711 ? 13.414 46.188 -11.172 1 85.44 711 GLU B O 1
ATOM 12267 N N . LEU B 1 712 ? 14.617 44.594 -10.109 1 89.06 712 LEU B N 1
ATOM 12268 C CA . LEU B 1 712 ? 13.641 44.438 -9.031 1 89.06 712 LEU B CA 1
ATOM 12269 C C . LEU B 1 712 ? 13.945 45.438 -7.898 1 89.06 712 LEU B C 1
ATOM 12271 O O . LEU B 1 712 ? 13.148 45.562 -6.969 1 89.06 712 LEU B O 1
ATOM 12275 N N . PHE B 1 713 ? 15.055 46.125 -7.992 1 91 713 PHE B N 1
ATOM 12276 C CA . PHE B 1 713 ? 15.438 47.062 -6.934 1 91 713 PHE B CA 1
ATOM 12277 C C . PHE B 1 713 ? 14.625 48.344 -7.016 1 91 713 PHE B C 1
ATOM 12279 O O . PHE B 1 713 ? 14.328 48.812 -8.109 1 91 713 PHE B O 1
ATOM 12286 N N . GLU B 1 714 ? 14.125 48.625 -5.824 1 88.94 714 GLU B N 1
ATOM 12287 C CA . GLU B 1 714 ? 13.359 49.875 -5.746 1 88.94 714 GLU B CA 1
ATOM 12288 C C . GLU B 1 714 ? 13.969 50.844 -4.727 1 88.94 714 GLU B C 1
ATOM 12290 O O . GLU B 1 714 ? 14.742 50.406 -3.859 1 88.94 714 GLU B O 1
ATOM 12295 N N . THR B 1 715 ? 13.719 52.094 -4.898 1 85.19 715 THR B N 1
ATOM 12296 C CA . THR B 1 715 ? 14.133 53.094 -3.943 1 85.19 715 THR B CA 1
ATOM 12297 C C . THR B 1 715 ? 12.93 53.688 -3.221 1 85.19 715 THR B C 1
ATOM 12299 O O . THR B 1 715 ? 11.781 53.469 -3.621 1 85.19 715 THR B O 1
ATOM 12302 N N . ILE B 1 716 ? 13.172 54.219 -2.037 1 78.88 716 ILE B N 1
ATOM 12303 C CA . ILE B 1 716 ? 12.102 54.812 -1.24 1 78.88 716 ILE B CA 1
ATOM 12304 C C . ILE B 1 716 ? 11.336 55.844 -2.08 1 78.88 716 ILE B C 1
ATOM 12306 O O . ILE B 1 716 ? 10.117 55.969 -1.944 1 78.88 716 ILE B O 1
ATOM 12310 N N . GLU B 1 717 ? 12 56.531 -2.998 1 73.62 717 GLU B N 1
ATOM 12311 C CA . GLU B 1 717 ? 11.391 57.562 -3.832 1 73.62 717 GLU B CA 1
ATOM 12312 C C . GLU B 1 717 ? 10.586 56.938 -4.973 1 73.62 717 GLU B C 1
ATOM 12314 O O . GLU B 1 717 ? 9.609 57.531 -5.438 1 73.62 717 GLU B O 1
ATOM 12319 N N . ASN B 1 718 ? 10.969 55.781 -5.387 1 70.81 718 ASN B N 1
ATOM 12320 C CA . ASN B 1 718 ? 10.305 55.094 -6.492 1 70.81 718 ASN B CA 1
ATOM 12321 C C . ASN B 1 718 ? 9.891 53.688 -6.105 1 70.81 718 ASN B C 1
ATOM 12323 O O . ASN B 1 718 ? 10.547 52.719 -6.488 1 70.81 718 ASN B O 1
ATOM 12327 N N . PRO B 1 719 ? 8.781 53.656 -5.41 1 70.31 719 PRO B N 1
ATOM 12328 C CA . PRO B 1 719 ? 8.367 52.312 -4.973 1 70.31 719 PRO B CA 1
ATOM 12329 C C . PRO B 1 719 ? 7.715 51.5 -6.094 1 70.31 719 PRO B C 1
ATOM 12331 O O . PRO B 1 719 ? 7.152 52.062 -7.027 1 70.31 719 PRO B O 1
ATOM 12334 N N . SER B 1 720 ? 8.156 50.219 -6.324 1 65.19 720 SER B N 1
ATOM 12335 C CA . SER B 1 720 ? 7.492 49.312 -7.262 1 65.19 720 SER B CA 1
ATOM 12336 C C . SER B 1 720 ? 5.988 49.281 -7.012 1 65.19 720 SER B C 1
ATOM 12338 O O . SER B 1 720 ? 5.523 49.625 -5.918 1 65.19 720 SER B O 1
ATOM 12340 N N . PRO B 1 721 ? 5.258 48.969 -8.195 1 61.03 721 PRO B N 1
ATOM 12341 C CA . PRO B 1 721 ? 3.807 48.875 -8.031 1 61.03 721 PRO B CA 1
ATOM 12342 C C . PRO B 1 721 ? 3.408 48.031 -6.816 1 61.03 721 PRO B C 1
ATOM 12344 O O . PRO B 1 721 ? 4.078 47.031 -6.496 1 61.03 721 PRO B O 1
ATOM 12347 N N . GLU B 1 722 ? 2.557 48.5 -6.016 1 62.44 722 GLU B N 1
ATOM 12348 C CA . GLU B 1 722 ? 2.092 47.969 -4.734 1 62.44 722 GLU B CA 1
ATOM 12349 C C . GLU B 1 722 ? 1.339 46.656 -4.918 1 62.44 722 GLU B C 1
ATOM 12351 O O . GLU B 1 722 ? 1.173 45.906 -3.965 1 62.44 722 GLU B O 1
ATOM 12356 N N . ASP B 1 723 ? 1.157 46.281 -6.227 1 69.94 723 ASP B N 1
ATOM 12357 C CA . ASP B 1 723 ? 0.336 45.094 -6.387 1 69.94 723 ASP B CA 1
ATOM 12358 C C . ASP B 1 723 ? 1.202 43.844 -6.48 1 69.94 723 ASP B C 1
ATOM 12360 O O . ASP B 1 723 ? 1.922 43.656 -7.461 1 69.94 723 ASP B O 1
ATOM 12364 N N . PRO B 1 724 ? 1.124 43.031 -5.523 1 72.94 724 PRO B N 1
ATOM 12365 C CA . PRO B 1 724 ? 1.955 41.844 -5.488 1 72.94 724 PRO B CA 1
ATOM 12366 C C . PRO B 1 724 ? 1.638 40.844 -6.621 1 72.94 724 PRO B C 1
ATOM 12368 O O . PRO B 1 724 ? 2.426 39.938 -6.902 1 72.94 724 PRO B O 1
ATOM 12371 N N . GLU B 1 725 ? 0.641 41.031 -7.289 1 75.38 725 GLU B N 1
ATOM 12372 C CA . GLU B 1 725 ? 0.26 40.125 -8.383 1 75.38 725 GLU B CA 1
ATOM 12373 C C . GLU B 1 725 ? 1.12 40.375 -9.617 1 75.38 725 GLU B C 1
ATOM 12375 O O . GLU B 1 725 ? 1.217 39.5 -10.492 1 75.38 725 GLU B O 1
ATOM 12380 N N . VAL B 1 726 ? 1.737 41.531 -9.633 1 71.5 726 VAL B N 1
ATOM 12381 C CA . VAL B 1 726 ? 2.615 41.844 -10.758 1 71.5 726 VAL B CA 1
ATOM 12382 C C . VAL B 1 726 ? 4.023 41.344 -10.469 1 71.5 726 VAL B C 1
ATOM 12384 O O . VAL B 1 726 ? 4.691 41.812 -9.547 1 71.5 726 VAL B O 1
ATOM 12387 N N . THR B 1 727 ? 4.359 40.281 -11.188 1 74.62 727 THR B N 1
ATOM 12388 C CA . THR B 1 727 ? 5.672 39.688 -10.969 1 74.62 727 THR B CA 1
ATOM 12389 C C . THR B 1 727 ? 6.598 39.969 -12.148 1 74.62 727 THR B C 1
ATOM 12391 O O . THR B 1 727 ? 6.25 39.688 -13.305 1 74.62 727 THR B O 1
ATOM 12394 N N . LEU B 1 728 ? 7.645 40.469 -11.867 1 76.88 728 LEU B N 1
ATOM 12395 C CA . LEU B 1 728 ? 8.625 40.781 -12.906 1 76.88 728 LEU B CA 1
ATOM 12396 C C . LEU B 1 728 ? 9.414 39.531 -13.289 1 76.88 728 LEU B C 1
ATOM 12398 O O . LEU B 1 728 ? 9.867 39.406 -14.43 1 76.88 728 LEU B O 1
ATOM 12402 N N . LEU B 1 729 ? 9.586 38.656 -12.344 1 83.44 729 LEU B N 1
ATOM 12403 C CA . LEU B 1 729 ? 10.266 37.406 -12.602 1 83.44 729 LEU B CA 1
ATOM 12404 C C . LEU B 1 729 ? 9.266 36.25 -12.703 1 83.44 729 LEU B C 1
ATOM 12406 O O . LEU B 1 729 ? 8.344 36.156 -11.883 1 83.44 729 LEU B O 1
ATOM 12410 N N . ASP B 1 730 ? 9.5 35.469 -13.727 1 81.81 730 ASP B N 1
ATOM 12411 C CA . ASP B 1 730 ? 8.625 34.312 -13.906 1 81.81 730 ASP B CA 1
ATOM 12412 C C . ASP B 1 730 ? 9 33.188 -12.938 1 81.81 730 ASP B C 1
ATOM 12414 O O . ASP B 1 730 ? 10.141 33.125 -12.469 1 81.81 730 ASP B O 1
ATOM 12418 N N . TYR B 1 731 ? 8.031 32.344 -12.688 1 82.81 731 TYR B N 1
ATOM 12419 C CA . TYR B 1 731 ? 8.195 31.234 -11.766 1 82.81 731 TYR B CA 1
ATOM 12420 C C . TYR B 1 731 ? 9.336 30.312 -12.203 1 82.81 731 TYR B C 1
ATOM 12422 O O . TYR B 1 731 ? 10.109 29.828 -11.375 1 82.81 731 TYR B O 1
ATOM 12430 N N . GLN B 1 732 ? 9.5 30.141 -13.477 1 75.81 732 GLN B N 1
ATOM 12431 C CA . GLN B 1 732 ? 10.516 29.25 -14.008 1 75.81 732 GLN B CA 1
ATOM 12432 C C . GLN B 1 732 ? 11.922 29.812 -13.812 1 75.81 732 GLN B C 1
ATOM 12434 O O . GLN B 1 732 ? 12.898 29.062 -13.742 1 75.81 732 GLN B O 1
ATOM 12439 N N . GLN B 1 733 ? 11.953 31.078 -13.695 1 75.38 733 GLN B N 1
ATOM 12440 C CA . GLN B 1 733 ? 13.242 31.734 -13.477 1 75.38 733 GLN B CA 1
ATOM 12441 C C . GLN B 1 733 ? 13.641 31.688 -12.008 1 75.38 733 GLN B C 1
ATOM 12443 O O . GLN B 1 733 ? 14.828 31.672 -11.68 1 75.38 733 GLN B O 1
ATOM 12448 N N . THR B 1 734 ? 12.648 31.625 -11.227 1 71.88 734 THR B N 1
ATOM 12449 C CA . THR B 1 734 ? 12.906 31.688 -9.797 1 71.88 734 THR B CA 1
ATOM 12450 C C . THR B 1 734 ? 13.172 30.297 -9.234 1 71.88 734 THR B C 1
ATOM 12452 O O . THR B 1 734 ? 13.812 30.156 -8.188 1 71.88 734 THR B O 1
ATOM 12455 N N . THR B 1 735 ? 12.625 29.344 -9.828 1 67.19 735 THR B N 1
ATOM 12456 C CA . THR B 1 735 ? 12.695 28.016 -9.234 1 67.19 735 THR B CA 1
ATOM 12457 C C . THR B 1 735 ? 13.828 27.203 -9.852 1 67.19 735 THR B C 1
ATOM 12459 O O . THR B 1 735 ? 13.586 26.188 -10.508 1 67.19 735 THR B O 1
ATOM 12462 N N . ILE B 1 736 ? 14.969 27.797 -9.922 1 61.88 736 ILE B N 1
ATOM 12463 C CA . ILE B 1 736 ? 16.125 27.047 -10.398 1 61.88 736 ILE B CA 1
ATOM 12464 C C . ILE B 1 736 ? 16.703 26.203 -9.258 1 61.88 736 ILE B C 1
ATOM 12466 O O . ILE B 1 736 ? 16.672 26.609 -8.094 1 61.88 736 ILE B O 1
ATOM 12470 N N . HIS B 1 737 ? 16.891 24.969 -9.492 1 58.84 737 HIS B N 1
ATOM 12471 C CA . HIS B 1 737 ? 17.344 24.047 -8.453 1 58.84 737 HIS B CA 1
ATOM 12472 C C . HIS B 1 737 ? 18.828 24.266 -8.148 1 58.84 737 HIS B C 1
ATOM 12474 O O . HIS B 1 737 ? 19.312 23.891 -7.082 1 58.84 737 HIS B O 1
ATOM 12480 N N . LYS B 1 738 ? 19.609 24.797 -9.094 1 59.56 738 LYS B N 1
ATOM 12481 C CA . LYS B 1 738 ? 21.047 24.984 -8.844 1 59.56 738 LYS B CA 1
ATOM 12482 C C . LYS B 1 738 ? 21.531 26.297 -9.445 1 59.56 738 LYS B C 1
ATOM 12484 O O . LYS B 1 738 ? 21.125 26.672 -10.539 1 59.56 738 LYS B O 1
ATOM 12489 N N . LEU B 1 739 ? 22.266 27.016 -8.531 1 61.69 739 LEU B N 1
ATOM 12490 C CA . LEU B 1 739 ? 22.906 28.234 -9.016 1 61.69 739 LEU B CA 1
ATOM 12491 C C . LEU B 1 739 ? 24.234 27.906 -9.703 1 61.69 739 LEU B C 1
ATOM 12493 O O . LEU B 1 739 ? 25.078 27.219 -9.141 1 61.69 739 LEU B O 1
ATOM 12497 N N . TYR B 1 740 ? 24.344 27.969 -10.867 1 55.47 740 TYR B N 1
ATOM 12498 C CA . TYR B 1 740 ? 25.5 27.562 -11.656 1 55.47 740 TYR B CA 1
ATOM 12499 C C . TYR B 1 740 ? 26.719 28.406 -11.32 1 55.47 740 TYR B C 1
ATOM 12501 O O . TYR B 1 740 ? 27.844 27.891 -11.25 1 55.47 740 TYR B O 1
ATOM 12509 N N . ASN B 1 741 ? 26.641 29.672 -11.156 1 66.19 741 ASN B N 1
ATOM 12510 C CA . ASN B 1 741 ? 27.828 30.516 -10.984 1 66.19 741 ASN B CA 1
ATOM 12511 C C . ASN B 1 741 ? 27.906 31.062 -9.562 1 66.19 741 ASN B C 1
ATOM 12513 O O . ASN B 1 741 ? 27.625 32.25 -9.328 1 66.19 741 ASN B O 1
ATOM 12517 N N . THR B 1 742 ? 28.422 30.172 -8.586 1 72 742 THR B N 1
ATOM 12518 C CA . THR B 1 742 ? 28.453 30.516 -7.172 1 72 742 THR B CA 1
ATOM 12519 C C . THR B 1 742 ? 29.453 31.625 -6.91 1 72 742 THR B C 1
ATOM 12521 O O . THR B 1 742 ? 29.219 32.5 -6.074 1 72 742 THR B O 1
ATOM 12524 N N . ASP B 1 743 ? 30.547 31.641 -7.676 1 77.44 743 ASP B N 1
ATOM 12525 C CA . ASP B 1 743 ? 31.578 32.656 -7.473 1 77.44 743 ASP B CA 1
ATOM 12526 C C . ASP B 1 743 ? 31.062 34.031 -7.891 1 77.44 743 ASP B C 1
ATOM 12528 O O . ASP B 1 743 ? 31.312 35.031 -7.207 1 77.44 743 ASP B O 1
ATOM 12532 N N . GLU B 1 744 ? 30.391 34 -8.914 1 80.31 744 GLU B N 1
ATOM 12533 C CA . GLU B 1 744 ? 29.828 35.281 -9.391 1 80.31 744 GLU B CA 1
ATOM 12534 C C . GLU B 1 744 ? 28.797 35.812 -8.406 1 80.31 744 GLU B C 1
ATOM 12536 O O . GLU B 1 744 ? 28.703 37.031 -8.219 1 80.31 744 GLU B O 1
ATOM 12541 N N . ILE B 1 745 ? 28.156 34.906 -7.785 1 82.44 745 ILE B N 1
ATOM 12542 C CA . ILE B 1 745 ? 27.109 35.312 -6.844 1 82.44 745 ILE B CA 1
ATOM 12543 C C . ILE B 1 745 ? 27.75 35.906 -5.586 1 82.44 745 ILE B C 1
ATOM 12545 O O . ILE B 1 745 ? 27.281 36.906 -5.043 1 82.44 745 ILE B O 1
ATOM 12549 N N . GLU B 1 746 ? 28.766 35.281 -5.156 1 85.94 746 GLU B N 1
ATOM 12550 C CA . GLU B 1 746 ? 29.453 35.75 -3.965 1 85.94 746 GLU B CA 1
ATOM 12551 C C . GLU B 1 746 ? 30.062 37.125 -4.199 1 85.94 746 GLU B C 1
ATOM 12553 O O . GLU B 1 746 ? 30.078 37.969 -3.303 1 85.94 746 GLU B O 1
ATOM 12558 N N . ASP B 1 747 ? 30.594 37.312 -5.398 1 88 747 ASP B N 1
ATOM 12559 C CA . ASP B 1 747 ? 31.172 38.594 -5.75 1 88 747 ASP B CA 1
ATOM 12560 C C . ASP B 1 747 ? 30.094 39.688 -5.77 1 88 747 ASP B C 1
ATOM 12562 O O . ASP B 1 747 ? 30.328 40.812 -5.297 1 88 747 ASP B O 1
ATOM 12566 N N . LEU B 1 748 ? 29.062 39.312 -6.316 1 89 748 LEU B N 1
ATOM 12567 C CA . LEU B 1 748 ? 27.953 40.281 -6.398 1 89 748 LEU B CA 1
ATOM 12568 C C . LEU B 1 748 ? 27.438 40.594 -5.012 1 89 748 LEU B C 1
ATOM 12570 O O . LEU B 1 748 ? 27.109 41.781 -4.73 1 89 748 LEU B O 1
ATOM 12574 N N . LEU B 1 749 ? 27.266 39.625 -4.137 1 91.88 749 LEU B N 1
ATOM 12575 C CA . LEU B 1 749 ? 26.781 39.844 -2.781 1 91.88 749 LEU B CA 1
ATOM 12576 C C . LEU B 1 749 ? 27.75 40.719 -1.988 1 91.88 749 LEU B C 1
ATOM 12578 O O . LEU B 1 749 ? 27.312 41.562 -1.216 1 91.88 749 LEU B O 1
ATOM 12582 N N . THR B 1 750 ? 29 40.562 -2.219 1 91.81 750 THR B N 1
ATOM 12583 C CA . THR B 1 750 ? 30 41.375 -1.545 1 91.81 750 THR B CA 1
ATOM 12584 C C . THR B 1 750 ? 29.922 42.812 -2.023 1 91.81 750 THR B C 1
ATOM 12586 O O . THR B 1 750 ? 30.078 43.75 -1.23 1 91.81 750 THR B O 1
ATOM 12589 N N . LYS B 1 751 ? 29.703 42.938 -3.297 1 92.62 751 LYS B N 1
ATOM 12590 C CA . LYS B 1 751 ? 29.547 44.281 -3.852 1 92.62 751 LYS B CA 1
ATOM 12591 C C . LYS B 1 751 ? 28.344 45 -3.221 1 92.62 751 LYS B C 1
ATOM 12593 O O . LYS B 1 751 ? 28.438 46.188 -2.906 1 92.62 751 LYS B O 1
ATOM 12598 N N . PHE B 1 752 ? 27.281 44.281 -3.062 1 93.38 752 PHE B N 1
ATOM 12599 C CA . PHE B 1 752 ? 26.094 44.875 -2.479 1 93.38 752 PHE B CA 1
ATOM 12600 C C . PHE B 1 752 ? 26.328 45.25 -1.029 1 93.38 752 PHE B C 1
ATOM 12602 O O . PHE B 1 752 ? 25.734 46.219 -0.539 1 93.38 752 PHE B O 1
ATOM 12609 N N . CYS B 1 753 ? 27.172 44.562 -0.289 1 90.81 753 CYS B N 1
ATOM 12610 C CA . CYS B 1 753 ? 27.484 44.844 1.109 1 90.81 753 CYS B CA 1
ATOM 12611 C C . CYS B 1 753 ? 28.422 46.031 1.23 1 90.81 753 CYS B C 1
ATOM 12613 O O . CYS B 1 753 ? 28.344 46.812 2.186 1 90.81 753 CYS B O 1
ATOM 12615 N N . ASP B 1 754 ? 29.344 46.25 0.27 1 91.75 754 ASP B N 1
ATOM 12616 C CA . ASP B 1 754 ? 30.406 47.219 0.368 1 91.75 754 ASP B CA 1
ATOM 12617 C C . ASP B 1 754 ? 29.938 48.594 -0.156 1 91.75 754 ASP B C 1
ATOM 12619 O O . ASP B 1 754 ? 30.422 49.625 0.306 1 91.75 754 ASP B O 1
ATOM 12623 N N . ASP B 1 755 ? 29.125 48.594 -1.166 1 92.38 755 ASP B N 1
ATOM 12624 C CA . ASP B 1 755 ? 28.656 49.844 -1.769 1 92.38 755 ASP B CA 1
ATOM 12625 C C . ASP B 1 755 ? 27.469 50.406 -0.996 1 92.38 755 ASP B C 1
ATOM 12627 O O . ASP B 1 755 ? 26.391 49.781 -0.949 1 92.38 755 ASP B O 1
ATOM 12631 N N . PRO B 1 756 ? 27.547 51.531 -0.443 1 90.94 756 PRO B N 1
ATOM 12632 C CA . PRO B 1 756 ? 26.5 52.125 0.379 1 90.94 756 PRO B CA 1
ATOM 12633 C C . PRO B 1 756 ? 25.25 52.469 -0.428 1 90.94 756 PRO B C 1
ATOM 12635 O O . PRO B 1 756 ? 24.172 52.688 0.146 1 90.94 756 PRO B O 1
ATOM 12638 N N . VAL B 1 757 ? 25.359 52.469 -1.761 1 90.5 757 VAL B N 1
ATOM 12639 C CA . VAL B 1 757 ? 24.203 52.781 -2.604 1 90.5 757 VAL B CA 1
ATOM 12640 C C . VAL B 1 757 ? 23.109 51.75 -2.389 1 90.5 757 VAL B C 1
ATOM 12642 O O . VAL B 1 757 ? 21.922 52.062 -2.471 1 90.5 757 VAL B O 1
ATOM 12645 N N . TYR B 1 758 ? 23.531 50.625 -2.004 1 91.94 758 TYR B N 1
ATOM 12646 C CA . TYR B 1 758 ? 22.578 49.531 -1.917 1 91.94 758 TYR B CA 1
ATOM 12647 C C . TYR B 1 758 ? 21.906 49.5 -0.544 1 91.94 758 TYR B C 1
ATOM 12649 O O . TYR B 1 758 ? 20.984 48.688 -0.317 1 91.94 758 TYR B O 1
ATOM 12657 N N . ASP B 1 759 ? 22.344 50.25 0.37 1 90.31 759 ASP B N 1
ATOM 12658 C CA . ASP B 1 759 ? 21.641 50.438 1.644 1 90.31 759 ASP B CA 1
ATOM 12659 C C . ASP B 1 759 ? 20.312 51.125 1.45 1 90.31 759 ASP B C 1
ATOM 12661 O O . ASP B 1 759 ? 19.375 50.969 2.242 1 90.31 759 ASP B O 1
ATOM 12665 N N . GLN B 1 760 ? 20.312 51.906 0.366 1 90.44 760 GLN B N 1
ATOM 12666 C CA . GLN B 1 760 ? 19.109 52.688 0.119 1 90.44 760 GLN B CA 1
ATOM 12667 C C . GLN B 1 760 ? 18.25 52.062 -0.978 1 90.44 760 GLN B C 1
ATOM 12669 O O . GLN B 1 760 ? 17.25 52.656 -1.399 1 90.44 760 GLN B O 1
ATOM 12674 N N . GLN B 1 761 ? 18.703 50.938 -1.407 1 92.75 761 GLN B N 1
ATOM 12675 C CA . GLN B 1 761 ? 17.906 50.156 -2.365 1 92.75 761 GLN B CA 1
ATOM 12676 C C . GLN B 1 761 ? 17.172 49 -1.687 1 92.75 761 GLN B C 1
ATOM 12678 O O . GLN B 1 761 ? 17.75 48.312 -0.842 1 92.75 761 GLN B O 1
ATOM 12683 N N . PHE B 1 762 ? 15.875 48.906 -2.02 1 93.38 762 PHE B N 1
ATOM 12684 C CA . PHE B 1 762 ? 15.039 47.906 -1.378 1 93.38 762 PHE B CA 1
ATOM 12685 C C . PHE B 1 762 ? 14.438 46.969 -2.412 1 93.38 762 PHE B C 1
ATOM 12687 O O . PHE B 1 762 ? 14.414 47.281 -3.604 1 93.38 762 PHE B O 1
ATOM 12694 N N . VAL B 1 763 ? 14.141 45.781 -1.969 1 92.44 763 VAL B N 1
ATOM 12695 C CA . VAL B 1 763 ? 13.445 44.812 -2.803 1 92.44 763 VAL B CA 1
ATOM 12696 C C . VAL B 1 763 ? 12.125 44.406 -2.139 1 92.44 763 VAL B C 1
ATOM 12698 O O . VAL B 1 763 ? 12.078 44.156 -0.93 1 92.44 763 VAL B O 1
ATOM 12701 N N . ASN B 1 764 ? 11.039 44.406 -2.883 1 91.62 764 ASN B N 1
ATOM 12702 C CA . ASN B 1 764 ? 9.758 43.875 -2.432 1 91.62 764 ASN B CA 1
ATOM 12703 C C . ASN B 1 764 ? 9.664 42.375 -2.652 1 91.62 764 ASN B C 1
ATOM 12705 O O . ASN B 1 764 ? 9.562 41.906 -3.791 1 91.62 764 ASN B O 1
ATOM 12709 N N . LEU B 1 765 ? 9.617 41.594 -1.582 1 93.19 765 LEU B N 1
ATOM 12710 C CA . LEU B 1 765 ? 9.656 40.125 -1.668 1 93.19 765 LEU B CA 1
ATOM 12711 C C . LEU B 1 765 ? 8.25 39.531 -1.714 1 93.19 765 LEU B C 1
ATOM 12713 O O . LEU B 1 765 ? 8.078 38.344 -1.937 1 93.19 765 LEU B O 1
ATOM 12717 N N . GLN B 1 766 ? 7.18 40.25 -1.574 1 91.5 766 GLN B N 1
ATOM 12718 C CA . GLN B 1 766 ? 5.801 39.812 -1.425 1 91.5 766 GLN B CA 1
ATOM 12719 C C . GLN B 1 766 ? 5.391 38.906 -2.592 1 91.5 766 GLN B C 1
ATOM 12721 O O . GLN B 1 766 ? 4.758 37.875 -2.395 1 91.5 766 GLN B O 1
ATOM 12726 N N . PRO B 1 767 ? 5.805 39.25 -3.838 1 92.06 767 PRO B N 1
ATOM 12727 C CA . PRO B 1 767 ? 5.359 38.438 -4.969 1 92.06 767 PRO B CA 1
ATOM 12728 C C . PRO B 1 767 ? 6.012 37.062 -4.984 1 92.06 767 PRO B C 1
ATOM 12730 O O . PRO B 1 767 ? 5.516 36.125 -5.652 1 92.06 767 PRO B O 1
ATOM 12733 N N . TYR B 1 768 ? 7.047 36.875 -4.238 1 93.31 768 TYR B N 1
ATOM 12734 C CA . TYR B 1 768 ? 7.836 35.656 -4.391 1 93.31 768 TYR B CA 1
ATOM 12735 C C . TYR B 1 768 ? 7.801 34.812 -3.115 1 93.31 768 TYR B C 1
ATOM 12737 O O . TYR B 1 768 ? 8.359 33.719 -3.068 1 93.31 768 TYR B O 1
ATOM 12745 N N . VAL B 1 769 ? 7.117 35.25 -2.098 1 94.75 769 VAL B N 1
ATOM 12746 C CA . VAL B 1 769 ? 7.055 34.562 -0.808 1 94.75 769 VAL B CA 1
ATOM 12747 C C . VAL B 1 769 ? 6.023 33.438 -0.863 1 94.75 769 VAL B C 1
ATOM 12749 O O . VAL B 1 769 ? 4.949 33.625 -1.449 1 94.75 769 VAL B O 1
ATOM 12752 N N . ASN B 1 770 ? 6.391 32.219 -0.31 1 95.38 770 ASN B N 1
ATOM 12753 C CA . ASN B 1 770 ? 5.441 31.141 -0.131 1 95.38 770 ASN B CA 1
ATOM 12754 C C . ASN B 1 770 ? 4.414 31.453 0.954 1 95.38 770 ASN B C 1
ATOM 12756 O O . ASN B 1 770 ? 4.68 31.266 2.141 1 95.38 770 ASN B O 1
ATOM 12760 N N . GLN B 1 771 ? 3.258 31.781 0.568 1 94.44 771 GLN B N 1
ATOM 12761 C CA . GLN B 1 771 ? 2.227 32.219 1.5 1 94.44 771 GLN B CA 1
ATOM 12762 C C . GLN B 1 771 ? 1.554 31.047 2.182 1 94.44 771 GLN B C 1
ATOM 12764 O O . GLN B 1 771 ? 0.86 31.203 3.188 1 94.44 771 GLN B O 1
ATOM 12769 N N . SER B 1 772 ? 1.715 29.891 1.652 1 96 772 SER B N 1
ATOM 12770 C CA . SER B 1 772 ? 1.105 28.703 2.236 1 96 772 SER B CA 1
ATOM 12771 C C . SER B 1 772 ? 2.145 27.844 2.941 1 96 772 SER B C 1
ATOM 12773 O O . SER B 1 772 ? 2.109 26.609 2.846 1 96 772 SER B O 1
ATOM 12775 N N . ALA B 1 773 ? 3.137 28.484 3.498 1 94.88 773 ALA B N 1
ATOM 12776 C CA . ALA B 1 773 ? 4.074 27.781 4.375 1 94.88 773 ALA B CA 1
ATOM 12777 C C . ALA B 1 773 ? 3.428 27.469 5.719 1 94.88 773 ALA B C 1
ATOM 12779 O O . ALA B 1 773 ? 2.83 28.344 6.355 1 94.88 773 ALA B O 1
ATOM 12780 N N . LEU B 1 774 ? 3.527 26.281 6.176 1 94.19 774 LEU B N 1
ATOM 12781 C CA . LEU B 1 774 ? 2.865 25.828 7.398 1 94.19 774 LEU B CA 1
ATOM 12782 C C . LEU B 1 774 ? 3.611 26.328 8.633 1 94.19 774 LEU B C 1
ATOM 12784 O O . LEU B 1 774 ? 4.84 26.438 8.617 1 94.19 774 LEU B O 1
ATOM 12788 N N . SER B 1 775 ? 2.887 26.688 9.609 1 96.44 775 SER B N 1
ATOM 12789 C CA . SER B 1 775 ? 3.424 27.078 10.906 1 96.44 775 SER B CA 1
ATOM 12790 C C . SER B 1 775 ? 2.682 26.375 12.039 1 96.44 775 SER B C 1
ATOM 12792 O O . SER B 1 775 ? 1.53 25.953 11.875 1 96.44 775 SER B O 1
ATOM 12794 N N . VAL B 1 776 ? 3.373 26.109 13.117 1 96.44 776 VAL B N 1
ATOM 12795 C CA . VAL B 1 776 ? 2.764 25.531 14.312 1 96.44 776 VAL B CA 1
ATOM 12796 C C . VAL B 1 776 ? 3.084 26.406 15.523 1 96.44 776 VAL B C 1
ATOM 12798 O O . VAL B 1 776 ? 4.066 27.156 15.516 1 96.44 776 VAL B O 1
ATOM 12801 N N . ARG B 1 777 ? 2.281 26.328 16.531 1 95.94 777 ARG B N 1
ATOM 12802 C CA . ARG B 1 777 ? 2.512 27.078 17.75 1 95.94 777 ARG B CA 1
ATOM 12803 C C . ARG B 1 777 ? 3.662 26.469 18.562 1 95.94 777 ARG B C 1
ATOM 12805 O O . ARG B 1 777 ? 3.967 25.281 18.422 1 95.94 777 ARG B O 1
ATOM 12812 N N . ASP B 1 778 ? 4.254 27.25 19.375 1 96.56 778 ASP B N 1
ATOM 12813 C CA . ASP B 1 778 ? 5.391 26.797 20.172 1 96.56 778 ASP B CA 1
ATOM 12814 C C . ASP B 1 778 ? 4.984 25.688 21.141 1 96.56 778 ASP B C 1
ATOM 12816 O O . ASP B 1 778 ? 5.785 24.797 21.438 1 96.56 778 ASP B O 1
ATOM 12820 N N . ASN B 1 779 ? 3.727 25.656 21.578 1 95.12 779 ASN B N 1
ATOM 12821 C CA . ASN B 1 779 ? 3.264 24.641 22.531 1 95.12 779 ASN B CA 1
ATOM 12822 C C . ASN B 1 779 ? 2.615 23.453 21.812 1 95.12 779 ASN B C 1
ATOM 12824 O O . ASN B 1 779 ? 1.985 22.609 22.438 1 95.12 779 ASN B O 1
ATOM 12828 N N . PHE B 1 780 ? 2.746 23.422 20.5 1 96.94 780 PHE B N 1
ATOM 12829 C CA . PHE B 1 780 ? 2.229 22.328 19.703 1 96.94 780 PHE B CA 1
ATOM 12830 C C . PHE B 1 780 ? 2.941 21.016 20.062 1 96.94 780 PHE B C 1
ATOM 12832 O O . PHE B 1 780 ? 4.145 21.016 20.328 1 96.94 780 PHE B O 1
ATOM 12839 N N . SER B 1 781 ? 2.182 19.922 20.109 1 97 781 SER B N 1
ATOM 12840 C CA . SER B 1 781 ? 2.756 18.625 20.453 1 97 781 SER B CA 1
ATOM 12841 C C . SER B 1 781 ? 3.922 18.281 19.531 1 97 781 SER B C 1
ATOM 12843 O O . SER B 1 781 ? 3.828 18.453 18.312 1 97 781 SER B O 1
ATOM 12845 N N . LEU B 1 782 ? 5.027 17.828 20.141 1 96.94 782 LEU B N 1
ATOM 12846 C CA . LEU B 1 782 ? 6.203 17.453 19.344 1 96.94 782 LEU B CA 1
ATOM 12847 C C . LEU B 1 782 ? 5.922 16.234 18.484 1 96.94 782 LEU B C 1
ATOM 12849 O O . LEU B 1 782 ? 6.398 16.141 17.359 1 96.94 782 LEU B O 1
ATOM 12853 N N . HIS B 1 783 ? 5.203 15.273 19.031 1 94.69 783 HIS B N 1
ATOM 12854 C CA . HIS B 1 783 ? 4.836 14.078 18.281 1 94.69 783 HIS B CA 1
ATOM 12855 C C . HIS B 1 783 ? 4.047 14.43 17.016 1 94.69 783 HIS B C 1
ATOM 12857 O O . HIS B 1 783 ? 4.332 13.922 15.938 1 94.69 783 HIS B O 1
ATOM 12863 N N . ARG B 1 784 ? 3.082 15.258 17.156 1 94.62 784 ARG B N 1
ATOM 12864 C CA . ARG B 1 784 ? 2.248 15.664 16.031 1 94.62 784 ARG B CA 1
ATOM 12865 C C . ARG B 1 784 ? 3.035 16.516 15.047 1 94.62 784 ARG B C 1
ATOM 12867 O O . ARG B 1 784 ? 2.787 16.484 13.836 1 94.62 784 ARG B O 1
ATOM 12874 N N . THR B 1 785 ? 3.945 17.359 15.594 1 96.56 785 THR B N 1
ATOM 12875 C CA . THR B 1 785 ? 4.848 18.109 14.742 1 96.56 785 THR B CA 1
ATOM 12876 C C . THR B 1 785 ? 5.656 17.188 13.844 1 96.56 785 THR B C 1
ATOM 12878 O O . THR B 1 785 ? 5.812 17.453 12.648 1 96.56 785 THR B O 1
ATOM 12881 N N . TYR B 1 786 ? 6.16 16.094 14.445 1 95.25 786 TYR B N 1
ATOM 12882 C CA . TYR B 1 786 ? 6.922 15.109 13.703 1 95.25 786 TYR B CA 1
ATOM 12883 C C . TYR B 1 786 ? 6.078 14.492 12.586 1 95.25 786 TYR B C 1
ATOM 12885 O O . TYR B 1 786 ? 6.539 14.367 11.453 1 95.25 786 TYR B O 1
ATOM 12893 N N . ILE B 1 787 ? 4.867 14.195 12.867 1 90.25 787 ILE B N 1
ATOM 12894 C CA . ILE B 1 787 ? 3.965 13.555 11.922 1 90.25 787 ILE B CA 1
ATOM 12895 C C . ILE B 1 787 ? 3.674 14.508 10.766 1 90.25 787 ILE B C 1
ATOM 12897 O O . ILE B 1 787 ? 3.721 14.109 9.594 1 90.25 787 ILE B O 1
ATOM 12901 N N . ILE B 1 788 ? 3.424 15.727 11.094 1 92.38 788 ILE B N 1
ATOM 12902 C CA . ILE B 1 788 ? 3.09 16.719 10.086 1 92.38 788 ILE B CA 1
ATOM 12903 C C . ILE B 1 788 ? 4.289 16.953 9.164 1 92.38 788 ILE B C 1
ATOM 12905 O O . ILE B 1 788 ? 4.145 16.969 7.938 1 92.38 788 ILE B O 1
ATOM 12909 N N . PHE B 1 789 ? 5.457 17.094 9.789 1 93.38 789 PHE B N 1
ATOM 12910 C CA . PHE B 1 789 ? 6.668 17.375 9.031 1 93.38 789 PHE B CA 1
ATOM 12911 C C . PHE B 1 789 ? 6.965 16.25 8.047 1 93.38 789 PHE B C 1
ATOM 12913 O O . PHE B 1 789 ? 7.227 16.5 6.867 1 93.38 789 PHE B O 1
ATOM 12920 N N . ARG B 1 790 ? 6.871 15.102 8.477 1 90.38 790 ARG B N 1
ATOM 12921 C CA . ARG B 1 790 ? 7.23 13.945 7.664 1 90.38 790 ARG B CA 1
ATOM 12922 C C . ARG B 1 790 ? 6.156 13.656 6.621 1 90.38 790 ARG B C 1
ATOM 12924 O O . ARG B 1 790 ? 6.469 13.383 5.461 1 90.38 790 ARG B O 1
ATOM 12931 N N . THR B 1 791 ? 4.898 13.688 6.992 1 85.5 791 THR B N 1
ATOM 12932 C CA . THR B 1 791 ? 3.803 13.289 6.117 1 85.5 791 THR B CA 1
ATOM 12933 C C . THR B 1 791 ? 3.631 14.289 4.977 1 85.5 791 THR B C 1
ATOM 12935 O O . THR B 1 791 ? 3.271 13.906 3.859 1 85.5 791 THR B O 1
ATOM 12938 N N . LEU B 1 792 ? 3.92 15.57 5.246 1 87.88 792 LEU B N 1
ATOM 12939 C CA . LEU B 1 792 ? 3.73 16.578 4.211 1 87.88 792 LEU B CA 1
ATOM 12940 C C . LEU B 1 792 ? 5.023 16.828 3.443 1 87.88 792 LEU B C 1
ATOM 12942 O O . LEU B 1 792 ? 5.047 17.594 2.486 1 87.88 792 LEU B O 1
ATOM 12946 N N . GLY B 1 793 ? 6.109 16.125 3.801 1 87.56 793 GLY B N 1
ATOM 12947 C CA . GLY B 1 793 ? 7.379 16.297 3.113 1 87.56 793 GLY B CA 1
ATOM 12948 C C . GLY B 1 793 ? 7.898 17.719 3.174 1 87.56 793 GLY B C 1
ATOM 12949 O O . GLY B 1 793 ? 8.281 18.281 2.148 1 87.56 793 GLY B O 1
ATOM 12950 N N . LEU B 1 794 ? 7.941 18.281 4.367 1 91.81 794 LEU B N 1
ATOM 12951 C CA . LEU B 1 794 ? 8.328 19.672 4.531 1 91.81 794 LEU B CA 1
ATOM 12952 C C . LEU B 1 794 ? 9.844 19.812 4.625 1 91.81 794 LEU B C 1
ATOM 12954 O O . LEU B 1 794 ? 10.531 18.875 5.035 1 91.81 794 LEU B O 1
ATOM 12958 N N . ARG B 1 795 ? 10.297 20.938 4.16 1 92.69 795 ARG B N 1
ATOM 12959 C CA . ARG B 1 795 ? 11.695 21.344 4.336 1 92.69 795 ARG B CA 1
ATOM 12960 C C . ARG B 1 795 ? 11.875 22.141 5.617 1 92.69 795 ARG B C 1
ATOM 12962 O O . ARG B 1 795 ? 12.883 22 6.312 1 92.69 795 ARG B O 1
ATOM 12969 N N . HIS B 1 796 ? 10.984 23.047 5.844 1 94.94 796 HIS B N 1
ATOM 12970 C CA . HIS B 1 796 ? 10.969 23.938 7 1 94.94 796 HIS B CA 1
ATOM 12971 C C . HIS B 1 796 ? 9.594 23.984 7.648 1 94.94 796 HIS B C 1
ATOM 12973 O O . HIS B 1 796 ? 8.578 23.844 6.965 1 94.94 796 HIS B O 1
ATOM 12979 N N . LEU B 1 797 ? 9.547 24.062 8.906 1 96.94 797 LEU B N 1
ATOM 12980 C CA . LEU B 1 797 ? 8.328 24.312 9.672 1 96.94 797 LEU B CA 1
ATOM 12981 C C . LEU B 1 797 ? 8.539 25.469 10.648 1 96.94 797 LEU B C 1
ATOM 12983 O O . LEU B 1 797 ? 9.352 25.375 11.57 1 96.94 797 LEU B O 1
ATOM 12987 N N . THR B 1 798 ? 7.809 26.547 10.438 1 97.75 798 THR B N 1
ATOM 12988 C CA . THR B 1 798 ? 7.965 27.734 11.266 1 97.75 798 THR B CA 1
ATOM 12989 C C . THR B 1 798 ? 7.172 27.594 12.562 1 97.75 798 THR B C 1
ATOM 12991 O O . THR B 1 798 ? 6.055 27.078 12.562 1 97.75 798 THR B O 1
ATOM 12994 N N . VAL B 1 799 ? 7.773 27.969 13.648 1 98.12 799 VAL B N 1
ATOM 12995 C CA . VAL B 1 799 ? 7.117 27.969 14.953 1 98.12 799 VAL B CA 1
ATOM 12996 C C . VAL B 1 799 ? 6.75 29.391 15.352 1 98.12 799 VAL B C 1
ATOM 12998 O O . VAL B 1 799 ? 7.594 30.297 15.305 1 98.12 799 VAL B O 1
ATOM 13001 N N . VAL B 1 800 ? 5.547 29.625 15.711 1 96.81 800 VAL B N 1
ATOM 13002 C CA . VAL B 1 800 ? 5.051 30.953 16.047 1 96.81 800 VAL B CA 1
ATOM 13003 C C . VAL B 1 800 ? 4.5 30.969 17.469 1 96.81 800 VAL B C 1
ATOM 13005 O O . VAL B 1 800 ? 4.227 29.906 18.031 1 96.81 800 VAL B O 1
ATOM 13008 N N . ASP B 1 801 ? 4.43 32.062 18.047 1 93.75 801 ASP B N 1
ATOM 13009 C CA . ASP B 1 801 ? 3.855 32.219 19.375 1 93.75 801 ASP B CA 1
ATOM 13010 C C . ASP B 1 801 ? 2.369 32.562 19.312 1 93.75 801 ASP B C 1
ATOM 13012 O O . ASP B 1 801 ? 1.745 32.406 18.25 1 93.75 801 ASP B O 1
ATOM 13016 N N . GLU B 1 802 ? 1.747 32.969 20.375 1 90.25 802 GLU B N 1
ATOM 13017 C CA . GLU B 1 802 ? 0.311 33.219 20.484 1 90.25 802 GLU B CA 1
ATOM 13018 C C . GLU B 1 802 ? -0.132 34.375 19.594 1 90.25 802 GLU B C 1
ATOM 13020 O O . GLU B 1 802 ? -1.284 34.406 19.156 1 90.25 802 GLU B O 1
ATOM 13025 N N . THR B 1 803 ? 0.728 35.312 19.281 1 89.19 803 THR B N 1
ATOM 13026 C CA . THR B 1 803 ? 0.385 36.5 18.469 1 89.19 803 THR B CA 1
ATOM 13027 C C . THR B 1 803 ? 0.891 36.312 17.031 1 89.19 803 THR B C 1
ATOM 13029 O O . THR B 1 803 ? 1.01 37.312 16.297 1 89.19 803 THR B O 1
ATOM 13032 N N . ASN B 1 804 ? 1.317 35.125 16.641 1 93.38 804 ASN B N 1
ATOM 13033 C CA . ASN B 1 804 ? 1.795 34.781 15.305 1 93.38 804 ASN B CA 1
ATOM 13034 C C . ASN B 1 804 ? 3.17 35.375 15.031 1 93.38 804 ASN B C 1
ATOM 13036 O O . ASN B 1 804 ? 3.512 35.656 13.883 1 93.38 804 ASN B O 1
ATOM 13040 N N . LYS B 1 805 ? 3.889 35.719 16.078 1 93.75 805 LYS B N 1
ATOM 13041 C CA . LYS B 1 805 ? 5.285 36.125 15.93 1 93.75 805 LYS B CA 1
ATOM 13042 C C . LYS B 1 805 ? 6.195 34.906 15.773 1 93.75 805 LYS B C 1
ATOM 13044 O O . LYS B 1 805 ? 6.02 33.906 16.453 1 93.75 805 LYS B O 1
ATOM 13049 N N . VAL B 1 806 ? 7.129 35 14.875 1 96.81 806 VAL B N 1
ATOM 13050 C CA . VAL B 1 806 ? 8.023 33.906 14.625 1 96.81 806 VAL B CA 1
ATOM 13051 C C . VAL B 1 806 ? 9.008 33.75 15.781 1 96.81 806 VAL B C 1
ATOM 13053 O O . VAL B 1 806 ? 9.727 34.688 16.109 1 96.81 806 VAL B O 1
ATOM 13056 N N . VAL B 1 807 ? 9.047 32.594 16.406 1 96.81 807 VAL B N 1
ATOM 13057 C CA . VAL B 1 807 ? 9.906 32.406 17.562 1 96.81 807 VAL B CA 1
ATOM 13058 C C . VAL B 1 807 ? 10.945 31.312 17.266 1 96.81 807 VAL B C 1
ATOM 13060 O O . VAL B 1 807 ? 11.961 31.219 17.969 1 96.81 807 VAL B O 1
ATOM 13063 N N . GLY B 1 808 ? 10.695 30.562 16.266 1 97.31 808 GLY B N 1
ATOM 13064 C CA . GLY B 1 808 ? 11.648 29.516 15.938 1 97.31 808 GLY B CA 1
ATOM 13065 C C . GLY B 1 808 ? 11.359 28.859 14.602 1 97.31 808 GLY B C 1
ATOM 13066 O O . GLY B 1 808 ? 10.422 29.234 13.898 1 97.31 808 GLY B O 1
ATOM 13067 N N . ILE B 1 809 ? 12.25 27.922 14.18 1 97.38 809 ILE B N 1
ATOM 13068 C CA . ILE B 1 809 ? 12.133 27.172 12.938 1 97.38 809 ILE B CA 1
ATOM 13069 C C . ILE B 1 809 ? 12.578 25.734 13.164 1 97.38 809 ILE B C 1
ATOM 13071 O O . ILE B 1 809 ? 13.5 25.469 13.938 1 97.38 809 ILE B O 1
ATOM 13075 N N . ILE B 1 810 ? 11.836 24.812 12.633 1 97.25 810 ILE B N 1
ATOM 13076 C CA . ILE B 1 810 ? 12.172 23.391 12.727 1 97.25 810 ILE B CA 1
ATOM 13077 C C . ILE B 1 810 ? 12.547 22.859 11.344 1 97.25 810 ILE B C 1
ATOM 13079 O O . ILE B 1 810 ? 11.828 23.094 10.367 1 97.25 810 ILE B O 1
ATOM 13083 N N . THR B 1 811 ? 13.688 22.266 11.211 1 95.5 811 THR B N 1
ATOM 13084 C CA . THR B 1 811 ? 14.125 21.609 9.984 1 95.5 811 THR B CA 1
ATOM 13085 C C . THR B 1 811 ? 14.219 20.094 10.18 1 95.5 811 THR B C 1
ATOM 13087 O O . THR B 1 811 ? 13.969 19.594 11.273 1 95.5 811 THR B O 1
ATOM 13090 N N . ARG B 1 812 ? 14.539 19.406 9.141 1 93.75 812 ARG B N 1
ATOM 13091 C CA . ARG B 1 812 ? 14.648 17.953 9.164 1 93.75 812 ARG B CA 1
ATOM 13092 C C . ARG B 1 812 ? 15.703 17.5 10.164 1 93.75 812 ARG B C 1
ATOM 13094 O O . ARG B 1 812 ? 15.508 16.516 10.883 1 93.75 812 ARG B O 1
ATOM 13101 N N . LYS B 1 813 ? 16.812 18.141 10.219 1 93.25 813 LYS B N 1
ATOM 13102 C CA . LYS B 1 813 ? 17.938 17.766 11.07 1 93.25 813 LYS B CA 1
ATOM 13103 C C . LYS B 1 813 ? 17.578 17.906 12.547 1 93.25 813 LYS B C 1
ATOM 13105 O O . LYS B 1 813 ? 18.109 17.172 13.391 1 93.25 813 LYS B O 1
ATOM 13110 N N . ASP B 1 814 ? 16.641 18.797 12.852 1 94.75 814 ASP B N 1
ATOM 13111 C CA . ASP B 1 814 ? 16.188 19 14.227 1 94.75 814 ASP B CA 1
ATOM 13112 C C . ASP B 1 814 ? 15.344 17.828 14.711 1 94.75 814 ASP B C 1
ATOM 13114 O O . ASP B 1 814 ? 15.25 17.562 15.914 1 94.75 814 ASP B O 1
ATOM 13118 N N . LEU B 1 815 ? 14.734 17.141 13.766 1 95.31 815 LEU B N 1
ATOM 13119 C CA . LEU B 1 815 ? 13.789 16.094 14.125 1 95.31 815 LEU B CA 1
ATOM 13120 C C . LEU B 1 815 ? 14.43 14.719 14.031 1 95.31 815 LEU B C 1
ATOM 13122 O O . LEU B 1 815 ? 13.773 13.703 14.258 1 95.31 815 LEU B O 1
ATOM 13126 N N . MET B 1 816 ? 15.703 14.711 13.711 1 94.06 816 MET B N 1
ATOM 13127 C CA . MET B 1 816 ? 16.391 13.43 13.672 1 94.06 816 MET B CA 1
ATOM 13128 C C . MET B 1 816 ? 16.516 12.844 15.078 1 94.06 816 MET B C 1
ATOM 13130 O O . MET B 1 816 ? 16.641 13.586 16.047 1 94.06 816 MET B O 1
ATOM 13134 N N . GLY B 1 817 ? 16.578 11.562 15.219 1 90.94 817 GLY B N 1
ATOM 13135 C CA . GLY B 1 817 ? 16.547 10.852 16.484 1 90.94 817 GLY B CA 1
ATOM 13136 C C . GLY B 1 817 ? 17.625 11.312 17.453 1 90.94 817 GLY B C 1
ATOM 13137 O O . GLY B 1 817 ? 17.328 11.586 18.625 1 90.94 817 GLY B O 1
ATOM 13138 N N . PHE B 1 818 ? 18.844 11.414 17.016 1 88.56 818 PHE B N 1
ATOM 13139 C CA . PHE B 1 818 ? 19.938 11.773 17.922 1 88.56 818 PHE B CA 1
ATOM 13140 C C . PHE B 1 818 ? 19.766 13.195 18.438 1 88.56 818 PHE B C 1
ATOM 13142 O O . PHE B 1 818 ? 20.047 13.469 19.609 1 88.56 818 PHE B O 1
ATOM 13149 N N . HIS B 1 819 ? 19.297 14.078 17.609 1 92 819 HIS B N 1
ATOM 13150 C CA . HIS B 1 819 ? 19.078 15.461 18.031 1 92 819 HIS B CA 1
ATOM 13151 C C . HIS B 1 819 ? 17.906 15.57 19 1 92 819 HIS B C 1
ATOM 13153 O O . HIS B 1 819 ? 17.922 16.391 19.922 1 92 819 HIS B O 1
ATOM 13159 N N . LEU B 1 820 ? 16.844 14.82 18.703 1 93.62 820 LEU B N 1
ATOM 13160 C CA . LEU B 1 820 ? 15.695 14.812 19.594 1 93.62 820 LEU B CA 1
ATOM 13161 C C . LEU B 1 820 ? 16.094 14.32 20.984 1 93.62 820 LEU B C 1
ATOM 13163 O O . LEU B 1 820 ? 15.633 14.859 22 1 93.62 820 LEU B O 1
ATOM 13167 N N . GLU B 1 821 ? 16.922 13.312 21.031 1 91.81 821 GLU B N 1
ATOM 13168 C CA . GLU B 1 821 ? 17.359 12.766 22.312 1 91.81 821 GLU B CA 1
ATOM 13169 C C . GLU B 1 821 ? 18.219 13.773 23.078 1 91.81 821 GLU B C 1
ATOM 13171 O O . GLU B 1 821 ? 18.078 13.914 24.297 1 91.81 821 GLU B O 1
ATOM 13176 N N . GLU B 1 822 ? 19.047 14.422 22.406 1 90.31 822 GLU B N 1
ATOM 13177 C CA . GLU B 1 822 ? 19.906 15.422 23.047 1 90.31 822 GLU B CA 1
ATOM 13178 C C . GLU B 1 822 ? 19.078 16.609 23.547 1 90.31 822 GLU B C 1
ATOM 13180 O O . GLU B 1 822 ? 19.297 17.078 24.672 1 90.31 822 GLU B O 1
ATOM 13185 N N . ALA B 1 823 ? 18.203 17.062 22.703 1 91.69 823 ALA B N 1
ATOM 13186 C CA . ALA B 1 823 ? 17.391 18.219 23.078 1 91.69 823 ALA B CA 1
ATOM 13187 C C . ALA B 1 823 ? 16.484 17.891 24.266 1 91.69 823 ALA B C 1
ATOM 13189 O O . ALA B 1 823 ? 16.312 18.703 25.172 1 91.69 823 ALA B O 1
ATOM 13190 N N . LEU B 1 824 ? 15.906 16.734 24.25 1 92.19 824 LEU B N 1
ATOM 13191 C CA . LEU B 1 824 ? 14.969 16.359 25.312 1 92.19 824 LEU B CA 1
ATOM 13192 C C . LEU B 1 824 ? 15.711 15.961 26.578 1 92.19 824 LEU B C 1
ATOM 13194 O O . LEU B 1 824 ? 15.195 16.109 27.688 1 92.19 824 LEU B O 1
ATOM 13198 N N . ALA B 1 825 ? 16.891 15.312 26.438 1 89.38 825 ALA B N 1
ATOM 13199 C CA . ALA B 1 825 ? 17.688 14.961 27.609 1 89.38 825 ALA B CA 1
ATOM 13200 C C . ALA B 1 825 ? 18.031 16.203 28.438 1 89.38 825 ALA B C 1
ATOM 13202 O O . ALA B 1 825 ? 18.016 16.172 29.672 1 89.38 825 ALA B O 1
ATOM 13203 N N . ALA B 1 826 ? 18.312 17.188 27.781 1 85.69 826 ALA B N 1
ATOM 13204 C CA . ALA B 1 826 ? 18.641 18.438 28.453 1 85.69 826 ALA B CA 1
ATOM 13205 C C . ALA B 1 826 ? 17.438 18.984 29.234 1 85.69 826 ALA B C 1
ATOM 13207 O O . ALA B 1 826 ? 17.594 19.469 30.359 1 85.69 826 ALA B O 1
ATOM 13208 N N . ILE B 1 827 ? 16.344 18.859 28.656 1 88.75 827 ILE B N 1
ATOM 13209 C CA . ILE B 1 827 ? 15.117 19.359 29.281 1 88.75 827 ILE B CA 1
ATOM 13210 C C . ILE B 1 827 ? 14.734 18.453 30.453 1 88.75 827 ILE B C 1
ATOM 13212 O O . ILE B 1 827 ? 14.344 18.953 31.516 1 88.75 827 ILE B O 1
ATOM 13216 N N . LEU B 1 828 ? 14.836 17.188 30.266 1 86.75 828 LEU B N 1
ATOM 13217 C CA . LEU B 1 828 ? 14.469 16.219 31.312 1 86.75 828 LEU B CA 1
ATOM 13218 C C . LEU B 1 828 ? 15.422 16.297 32.5 1 86.75 828 LEU B C 1
ATOM 13220 O O . LEU B 1 828 ? 15.008 16.156 33.656 1 86.75 828 LEU B O 1
ATOM 13224 N N . GLN B 1 829 ? 16.625 16.5 32.188 1 82.44 829 GLN B N 1
ATOM 13225 C CA . GLN B 1 829 ? 17.594 16.672 33.281 1 82.44 829 GLN B CA 1
ATOM 13226 C C . GLN B 1 829 ? 17.312 17.938 34.094 1 82.44 829 GLN B C 1
ATOM 13228 O O . GLN B 1 829 ? 17.406 17.922 35.312 1 82.44 829 GLN B O 1
ATOM 13233 N N . ASN B 1 830 ? 16.953 18.938 33.375 1 81.38 830 ASN B N 1
ATOM 13234 C CA . ASN B 1 830 ? 16.609 20.172 34.062 1 81.38 830 ASN B CA 1
ATOM 13235 C C . ASN B 1 830 ? 15.367 20.016 34.938 1 81.38 830 ASN B C 1
ATOM 13237 O O . ASN B 1 830 ? 15.289 20.578 36.031 1 81.38 830 ASN B O 1
ATOM 13241 N N . GLN B 1 831 ? 14.438 19.25 34.469 1 79.12 831 GLN B N 1
ATOM 13242 C CA . GLN B 1 831 ? 13.219 19 35.219 1 79.12 831 GLN B CA 1
ATOM 13243 C C . GLN B 1 831 ? 13.508 18.156 36.469 1 79.12 831 GLN B C 1
ATOM 13245 O O . GLN B 1 831 ? 12.914 18.375 37.531 1 79.12 831 GLN B O 1
ATOM 13250 N N . MET B 1 832 ? 14.375 17.203 36.312 1 76.38 832 MET B N 1
ATOM 13251 C CA . MET B 1 832 ? 14.75 16.375 37.469 1 76.38 832 MET B CA 1
ATOM 13252 C C . MET B 1 832 ? 15.477 17.188 38.531 1 76.38 832 MET B C 1
ATOM 13254 O O . MET B 1 832 ? 15.258 16.984 39.719 1 76.38 832 MET B O 1
ATOM 13258 N N . GLU B 1 833 ? 16.297 18.078 38.062 1 74 833 GLU B N 1
ATOM 13259 C CA . GLU B 1 833 ? 17.016 18.938 39 1 74 833 GLU B CA 1
ATOM 13260 C C . GLU B 1 833 ? 16.078 19.875 39.719 1 74 833 GLU B C 1
ATOM 13262 O O . GLU B 1 833 ? 16.219 20.094 40.938 1 74 833 GLU B O 1
ATOM 13267 N N . GLN B 1 834 ? 15.125 20.312 38.969 1 73.19 834 GLN B N 1
ATOM 13268 C CA . GLN B 1 834 ? 14.148 21.203 39.562 1 73.19 834 GLN B CA 1
ATOM 13269 C C . GLN B 1 834 ? 13.273 20.453 40.594 1 73.19 834 GLN B C 1
ATOM 13271 O O . GLN B 1 834 ? 12.93 20.984 41.625 1 73.19 834 GLN B O 1
ATOM 13276 N N . ASN B 1 835 ? 12.945 19.234 40.188 1 71.62 835 ASN B N 1
ATOM 13277 C CA . ASN B 1 835 ? 12.156 18.406 41.125 1 71.62 835 ASN B CA 1
ATOM 13278 C C . ASN B 1 835 ? 12.945 18.047 42.375 1 71.62 835 ASN B C 1
ATOM 13280 O O . ASN B 1 835 ? 12.391 18.016 43.469 1 71.62 835 ASN B O 1
ATOM 13284 N N . ASN B 1 836 ? 14.219 17.781 42.219 1 70.38 836 ASN B N 1
ATOM 13285 C CA . ASN B 1 836 ? 15.07 17.5 43.375 1 70.38 836 ASN B CA 1
ATOM 13286 C C . ASN B 1 836 ? 15.211 18.719 44.281 1 70.38 836 ASN B C 1
ATOM 13288 O O . ASN B 1 836 ? 15.195 18.578 45.5 1 70.38 836 ASN B O 1
ATOM 13292 N N . ILE B 1 837 ? 15.289 19.828 43.625 1 66.94 837 ILE B N 1
ATOM 13293 C CA . ILE B 1 837 ? 15.383 21.062 44.406 1 66.94 837 ILE B CA 1
ATOM 13294 C C . ILE B 1 837 ? 14.078 21.281 45.156 1 66.94 837 ILE B C 1
ATOM 13296 O O . ILE B 1 837 ? 14.102 21.688 46.344 1 66.94 837 ILE B O 1
ATOM 13300 N N . ARG B 1 838 ? 13.031 21 44.562 1 72.19 838 ARG B N 1
ATOM 13301 C CA . ARG B 1 838 ? 11.734 21.172 45.219 1 72.19 838 ARG B CA 1
ATOM 13302 C C . ARG B 1 838 ? 11.57 20.188 46.375 1 72.19 838 ARG B C 1
ATOM 13304 O O . ARG B 1 838 ? 11.039 20.547 47.406 1 72.19 838 ARG B O 1
ATOM 13311 N N . VAL B 1 839 ? 12 18.984 46.125 1 71 839 VAL B N 1
ATOM 13312 C CA . VAL B 1 839 ? 11.922 17.969 47.188 1 71 839 VAL B CA 1
ATOM 13313 C C . VAL B 1 839 ? 12.836 18.359 48.344 1 71 839 VAL B C 1
ATOM 13315 O O . VAL B 1 839 ? 12.461 18.219 49.5 1 71 839 VAL B O 1
ATOM 13318 N N . GLU B 1 840 ? 14.016 18.859 48.062 1 66.06 840 GLU B N 1
ATOM 13319 C CA . GLU B 1 840 ? 14.953 19.281 49.094 1 66.06 840 GLU B CA 1
ATOM 13320 C C . GLU B 1 840 ? 14.414 20.484 49.875 1 66.06 840 GLU B C 1
ATOM 13322 O O . GLU B 1 840 ? 14.547 20.547 51.094 1 66.06 840 GLU B O 1
ATOM 13327 N N . MET B 1 841 ? 13.828 21.297 49.125 1 64.75 841 MET B N 1
ATOM 13328 C CA . MET B 1 841 ? 13.25 22.469 49.75 1 64.75 841 MET B CA 1
ATOM 13329 C C . MET B 1 841 ? 12.047 22.094 50.625 1 64.75 841 MET B C 1
ATOM 13331 O O . MET B 1 841 ? 11.836 22.656 51.688 1 64.75 841 MET B O 1
ATOM 13335 N N . ALA B 1 842 ? 11.266 21.25 50.188 1 72.62 842 ALA B N 1
ATOM 13336 C CA . ALA B 1 842 ? 10.141 20.75 50.969 1 72.62 842 ALA B CA 1
ATOM 13337 C C . ALA B 1 842 ? 10.625 20.031 52.219 1 72.62 842 ALA B C 1
ATOM 13339 O O . ALA B 1 842 ? 10.016 20.141 53.281 1 72.62 842 ALA B O 1
ATOM 13340 N N . GLU B 1 843 ? 11.672 19.281 52.156 1 65.5 843 GLU B N 1
ATOM 13341 C CA . GLU B 1 843 ? 12.258 18.609 53.312 1 65.5 843 GLU B CA 1
ATOM 13342 C C . GLU B 1 843 ? 12.828 19.609 54.312 1 65.5 843 GLU B C 1
ATOM 13344 O O . GLU B 1 843 ? 12.75 19.406 55.531 1 65.5 843 GLU B O 1
ATOM 13349 N N . VAL B 1 844 ? 13.297 20.641 53.812 1 65.38 844 VAL B N 1
ATOM 13350 C CA . VAL B 1 844 ? 13.859 21.672 54.688 1 65.38 844 VAL B CA 1
ATOM 13351 C C . VAL B 1 844 ? 12.742 22.422 55.406 1 65.38 844 VAL B C 1
ATOM 13353 O O . VAL B 1 844 ? 12.867 22.766 56.562 1 65.38 844 VAL B O 1
ATOM 13356 N N . THR B 1 845 ? 11.711 22.594 54.75 1 61.25 845 THR B N 1
ATOM 13357 C CA . THR B 1 845 ? 10.602 23.312 55.344 1 61.25 845 THR B CA 1
ATOM 13358 C C . THR B 1 845 ? 9.898 22.422 56.375 1 61.25 845 THR B C 1
ATOM 13360 O O . THR B 1 845 ? 9.266 22.938 57.312 1 61.25 845 THR B O 1
ATOM 13363 N N . ASP B 1 846 ? 9.945 21.219 56.281 1 55.59 846 ASP B N 1
ATOM 13364 C CA . ASP B 1 846 ? 9.312 20.312 57.25 1 55.59 846 ASP B CA 1
ATOM 13365 C C . ASP B 1 846 ? 10.242 20.031 58.406 1 55.59 846 ASP B C 1
ATOM 13367 O O . ASP B 1 846 ? 9.93 19.219 59.281 1 55.59 846 ASP B O 1
ATOM 13371 N N . MET B 1 847 ? 11.445 20.516 58.562 1 49.19 847 MET B N 1
ATOM 13372 C CA . MET B 1 847 ? 12.242 20.375 59.75 1 49.19 847 MET B CA 1
ATOM 13373 C C . MET B 1 847 ? 11.617 21.141 60.906 1 49.19 847 MET B C 1
ATOM 13375 O O . MET B 1 847 ? 11.367 22.344 60.812 1 49.19 847 MET B O 1
ATOM 13379 N N . PRO B 1 848 ? 10.992 20.438 61.812 1 47.62 848 PRO B N 1
ATOM 13380 C CA . PRO B 1 848 ? 10.438 21.031 63.031 1 47.62 848 PRO B CA 1
ATOM 13381 C C . PRO B 1 848 ? 11.445 21.906 63.781 1 47.62 848 PRO B C 1
ATOM 13383 O O . PRO B 1 848 ? 12.656 21.672 63.688 1 47.62 848 PRO B O 1
ATOM 13386 N N . ASN B 1 849 ? 11.18 23.188 63.969 1 42.16 849 ASN B N 1
ATOM 13387 C CA . ASN B 1 849 ? 11.836 24.062 64.938 1 42.16 849 ASN B CA 1
ATOM 13388 C C . ASN B 1 849 ? 11.914 23.438 66.312 1 42.16 849 ASN B C 1
ATOM 13390 O O . ASN B 1 849 ? 10.992 23.578 67.125 1 42.16 849 ASN B O 1
ATOM 13394 N N . SER B 1 850 ? 12.25 22.219 66.562 1 40.75 850 SER B N 1
ATOM 13395 C CA . SER B 1 850 ? 12.281 21.703 67.938 1 40.75 850 SER B CA 1
ATOM 13396 C C . SER B 1 850 ? 13.305 22.438 68.75 1 40.75 850 SER B C 1
ATOM 13398 O O . SER B 1 850 ? 13.477 22.141 69.938 1 40.75 850 SER B O 1
ATOM 13400 N N . THR B 1 851 ? 14.352 23.188 68.312 1 35.16 851 THR B N 1
ATOM 13401 C CA . THR B 1 851 ? 15.352 23.453 69.312 1 35.16 851 THR B CA 1
ATOM 13402 C C . THR B 1 851 ? 14.875 24.562 70.25 1 35.16 851 THR B C 1
ATOM 13404 O O . THR B 1 851 ? 15.602 24.953 71.188 1 35.16 851 THR B O 1
ATOM 13407 N N . THR B 1 852 ? 13.906 25.406 69.938 1 31.48 852 THR B N 1
ATOM 13408 C CA . THR B 1 852 ? 13.898 26.484 70.938 1 31.48 852 THR B CA 1
ATOM 13409 C C . THR B 1 852 ? 13.242 26.016 72.25 1 31.48 852 THR B C 1
ATOM 13411 O O . THR B 1 852 ? 13.062 26.812 73.125 1 31.48 852 THR B O 1
ATOM 13414 N N . ALA B 1 853 ? 13.203 24.578 72.562 1 27.98 853 ALA B N 1
ATOM 13415 C CA . ALA B 1 853 ? 13.07 24.562 74.062 1 27.98 853 ALA B CA 1
ATOM 13416 C C . ALA B 1 853 ? 14.43 24.656 74.75 1 27.98 853 ALA B C 1
ATOM 13418 O O . ALA B 1 853 ? 15.391 24.016 74.312 1 27.98 853 ALA B O 1
#

Nearest PDB structures (foldseek):
  8iad-assembly1_B  TM=8.992E-01  e=1.723E-39  Arabidopsis thaliana
  7jm7-assembly1_A  TM=8.962E-01  e=7.119E-40  Homo sapiens
  7cq7-assembly1_C  TM=8.948E-01  e=7.518E-39  Homo sapiens
  7bxu-assembly1_A  TM=8.799E-01  e=3.362E-36  Homo sapiens
  7xf5-assembly1_A  TM=7.933E-01  e=3.240E-22  Homo sapiens

Organism: Branchiostoma floridae (NCBI:txid7739)

InterPro domains:
  IPR000644 CBS domain [PF00571] (774-817)
  IPR000644 CBS domain [PS51371] (769-827)
  IPR000644 CBS domain [SM00116] (655-708)
  IPR000644 CBS domain [SM00116] (772-820)
  IPR001807 Chloride channel [PF00654] (150-607)
  IPR001807 Chloride channel [PR00762] (159-176)
  IPR001807 Chloride channel [PR00762] (190-209)
  IPR001807 Chloride channel [PR00762] (254-273)
  IPR001807 Chloride channel [PR00762] (558-574)
  IPR001807 Chloride channel [PR00762] (576-595)
  IPR001807 Chloride channel [PR00762] (614-628)
  IPR014743 Chloride channel, core [SSF81340] (75-629)
  IPR046342 CBS domain superfamily [G3DSA:3.10.580.10] (644-820)
  IPR046342 CBS domain superfamily [SSF54631] (645-818)
  IPR051280 Voltage-gated chloride channel/antiporter [PTHR11689] (18-822)

Secondary structure (DSSP, 8-state):
--GGGT-S------SS-S---SSGGGGGS---S-TT-TTTTS--TTSPPPPPHHHHHHHHT--B--SSPP--HHHHHHHHHS----THHHHHHHHHHHHHHHHHHHHHHHHHHHHHHHHHHHHHHHHHTT-HHHHHHHHHHHHHHHHHHHHHHHHHT-GGGSS--HHHHHHHHTTB--TTSS-HHHHHHHHHHHHHHHHHT-S-BSHHHHHHHHHHHHHHHHH-EETTTTEE-SSSGGG-SHHHHHHHHHHHHHHHHHHHHT-HHHHHHHIIIII-S---HHHHHHHHHHHHHHHHHHHHHHHHEETTEE-S-TTEE-HHHHSTT---S---EEGGGHHHHHHHHHHHHHHHHHHHHHHHHHHHHHHHHHHH---HHHHHHHHHHHHHHHHHHHHHHHHHGGGGS--EE--EE-TTS-EE--GGGG-TTT-SS---TT---TTS----EEE-TTS-EEE--EE-HHHHHHSS-HHHHHHHHH-TT-TTSS-HHHHHHHHHHHHHHHHHHTTSSS--BSHHHHHHHHHHHHHHHHHHHHHHH----TTT-GGGTT--HHHHHHHHHHHHHHHHH---HHHHHHHHHHHT-GGGHHHHHHHHHHHHHHHHHH---HHHHHHHHTT-----SS---EETTTEE--GGGSBGGGT-B-S---EESEEEHHHHHHHHHH---SEEEEEE-SSTTSPPEEEEEEEHHHHHHHHT-GGGEEESSSPPPS-TT--SS-HHHH--S--S-HHHHHHHHHHHHH-GGGGSEEEE-GGGSBTT--EEETTSBHHHHHHHHHHTT-SEEEEE-TTS-EEEEEETGGGSHHHHHHHHHHHHHHHHHHHHHHHHHHHHHTS---TT-/--TTSS-----S--SS-S---SSGGGGGS---S-TT-TTTTS--TTSPPPPPHHHHHHHHT--B--SSPP--HHHHHHHHHS----THHHHHHHHHHHHHHHHHHHHHHHHHHHHHHHHHHHHHHHHHTT-HHHHHHHHHHHHHHHHHHHHHHHHHT-GGGSS--HHHHHHHHTTB--TTSS-HHHHHHHHHHHHHHHHHT-S-BSHHHHHHHHHHHHHHHHH-EETTTTEE-SSSGGG-SHHHHHHHHHHHHHHHHHHHHT-HHHHHHHIIIII-S---HHHHHHHHHHHHHHHHHHHHHHHHEETTEE-S-TTEE-HHHHSTT---S---EEGGGHHHHHHHHHHHHHHHHHHHHHHHHHHHHHHHHHHH---HHHHHHHHHHHHHHHHHHHHHHHHHGGGGS--EE--EE-TTS-EE--GGGG-TTT-SS---TT---TTS----EEE-TTS-EEE--EE-HHHHHHSS-HHHHHHHHH-TT-TTSS-HHHHHHHHHHHHHHHHHHTTSSS--BSHHHHHHHHHHHHHHHHHHHHHHH----TTT-GGGTT--HHHHHHHHHHHHHHHHH---HHHHHHHHHHHT-GGGHHHHHHHHHHHHHHHHHH---HHHHHHHHTT-----SS---EETTTEE--GGGSBGGGT-B-S---EESEEEHHHHHHHHHH---SEEEEEE-SSTTSPPEEEEEEEHHHHHHHHT-GGGEEESSSPPPS-TT--SS-HHHH--S--S-HHHHHHHHHHHHH-GGGGSEEEE-GGGSBTT--EEETTSBHHHHHHHHHHTT-SEEEEE-TTS-EEEEEETGGGSHHHHHHHHHHHHHHHHHHHHHHHHHHHHHTS---TT-

Foldseek 3Di:
DVVVVPPVDDPQVLLPPPPPPVPPLQLPQPPVDDLPDPQFFWFFLLGFHDGDPSLVVLLVNWAFAFQDDFQFLLVVVVVVPDPPDDCVVVLVLLLVLLLVLLVLLLVLQLLLQLLLCVLLVVLLVCLQVPNLVVSLCSLLVLLLVLLLVQLVLCLPPNVCLFFLVQLVLLLVQLTIDDPPLQAVSSLVSNSSLASSCQSSQFLFACLSSSLSSLLNSLQCSQQVAHPVVHDGDPPNPVCPDSNNNSLSSLLRSLLSNCSRQVFLVLSLVCSVFRRHLADDPVSSVSSSSSNVSSSVNNQQSQQQDHSNDGPPRRPDRDCPRSFLQAADDDAFDAPVVLVVLLVLLLVLLVLLLVLLSLLVSLLSVLSNVLSPDPDSVVSSVVLSVLSSVLSSLLSCCLSCVLVVDDWAAKWFQDPVLDTDSWQQLADCVHGVATADPPAAARNHDCFDFDQDPVRRTGGRGTHGLLNRQRSHRLSSNLNNLLHWNHLVNDDDVSLVVCLVSLSVSLSNSRRGSTNGHNLSSLLSNQLSVLLVSLNVCCVVPNADDCVRPSNSNNSISSLSSLLSSLSNSLSQQVDAPSSLSSSCRNHVHCSCSVSSNSSSVSSSVSNSRTGDHNSVSVSVSSSSFDDDPDFWADAPPDHTDDLQVDWQLLLFDPDFDAAELKDFLLVLLCVSRVDPDQKHFYWYDPDDPDDTFTQAMDTSQLSLLQSVDCVQKDFPVGDPDPDLSDDPDRPSSRPDPDDPCSVVSNVSSVVCNPDCVRRRIMGRNNSPGSRPAAEEERRHRRRVVSVCCSHSSDQKYFYAYPVRHTGGIDGSVSNRRNNVNVSVNVVVVVVVVVVVVVVVVVVVVPPDPPPPD/DVVVPPPPPPLPQLLPPPPPPVPQLLLPAPPVDDLPDPQFFWFFLLGFHDGDPSLVVLLVNWAFAFQDDFQFLLVVVVVVPDPPDDCVVVLVLLLVLLLVLLVLLLVLQLLLQLLLCVLLVVLLVCLQVVNLVVSLCSLLVLLLVLLLVQLVLCLPPNVCLFFLVQLVLLLVQLTIDDPPLQAPSSLVSNSSLASSCQSSQFLFACLSSSLSSLLNSLQCSQQVAHPVVHDGDPPNPVCPDSNNSSLSSLLRSLLSNCSRQVFLVLSLVCSVFRRHLADDPVSSVSSSSSNVSSSVNNQQSQQQDHSNDGPPRRPDRDCPRNFLQAADDDAFDAPVVLVVLLVLLLVLLVLLLVLLSLLVSLLSVLSNVLSPDPDSVVSSVVLSVLSSVLSSLLSCCLSCVLVVDDWAAKWFQDPVLDTDSFQQLADCVHGVATADPPAAARNHDCFDFDQDPVRRTGGRGTHGLLNRQRSHRLSSNLNNLLHWNHLVNDDDVSLVVCLVSLSVSLSNSRRGSTNGHNLSSLLSNQLSVLLVSLNVCCVVPNADDCVRPSNSNNSISSLSSLSSSLSNSLSQQVDAPSSLSSSCRNHVHCSCSVSSNSSSVSSSVSNSRTGDHNSVSVSVSSSSFDDDPDFWADAPPDHTDDLQVDWQLLLFDPDFDAAELKDFLLVLLCVLSNDNDQKHFYWYDPDPPDDTFTQAMDTSQLSLLQSVDCVQKDFPVGDPDPDLSDDPDRPSSRPDPDDPCSVVSNVSSVVCNPDCVRRRIMGRNNSPGSRPAAEEERRHRRRVVSVVCSHSSDQKYFYAYPVRHTGGIDGSVSNRRNNVNVSVNVVVVVVVVVVVVVVVVVVVVPPDPPPPD

Solvent-accessible surface area (backbone atoms only — not comparable to full-atom values): 85323 Å² total; per-residue (Å²): 122,71,70,72,61,67,70,72,61,79,69,54,50,59,81,61,66,63,67,77,54,76,72,61,75,64,37,71,55,81,72,77,63,60,96,79,42,72,45,63,59,59,26,25,60,71,48,57,59,63,74,51,74,65,44,48,55,55,34,65,68,54,48,66,38,48,37,66,70,65,54,13,40,24,38,50,55,48,56,70,69,42,72,85,67,68,77,57,65,60,51,51,50,33,43,49,39,8,39,51,32,1,47,47,41,40,51,48,48,30,54,25,46,44,49,36,49,55,49,47,52,54,30,49,53,30,33,68,73,66,35,54,67,59,21,47,52,50,48,44,50,54,22,46,50,28,41,51,51,14,20,44,42,17,70,72,72,33,52,58,23,26,18,28,42,56,41,58,50,32,27,36,53,61,26,26,61,63,80,64,63,76,37,71,65,30,46,55,43,27,53,54,11,26,37,21,36,43,34,39,62,46,64,39,20,62,48,32,35,34,21,38,46,11,22,33,44,14,42,41,68,43,43,40,50,36,82,89,75,67,45,68,52,87,57,55,64,82,37,66,41,53,42,48,39,52,51,36,19,46,30,15,27,11,10,12,39,0,26,63,45,43,13,32,68,20,8,40,38,35,31,55,72,70,36,38,60,62,84,54,70,67,57,47,54,46,28,45,52,11,4,45,36,1,24,50,38,21,43,41,50,50,31,22,33,59,60,83,34,76,70,80,34,68,32,42,43,38,55,78,73,48,18,75,46,59,57,85,70,88,65,47,42,34,58,71,55,49,56,61,30,48,50,36,1,44,46,12,1,51,53,16,24,48,47,40,40,51,28,54,52,50,54,49,50,50,31,51,56,46,51,72,43,85,48,68,70,58,41,53,48,49,50,46,48,51,53,50,50,52,46,51,52,51,46,47,46,35,67,49,50,37,71,77,49,71,66,39,70,47,42,14,41,47,98,79,72,40,82,34,78,35,26,44,21,65,44,68,90,78,22,81,35,22,36,73,85,88,57,30,35,71,85,35,56,72,49,60,79,48,74,42,95,84,76,44,37,38,33,67,34,28,29,26,59,41,29,38,48,46,64,46,53,70,69,56,24,41,44,62,42,41,37,60,46,35,67,77,58,60,60,69,66,51,45,53,53,50,40,55,52,50,52,50,50,26,39,62,54,55,75,37,56,31,16,35,10,60,57,51,40,30,37,42,50,14,20,39,59,14,28,50,54,18,40,50,46,25,72,73,71,46,78,43,52,59,88,79,37,58,82,58,28,48,60,32,20,11,60,30,5,49,37,14,14,44,2,20,39,9,11,28,60,53,46,54,72,26,49,52,42,29,53,32,41,20,21,47,44,53,76,52,43,63,54,36,50,51,7,19,51,40,0,28,58,46,7,37,64,42,15,49,36,39,55,59,46,49,23,55,73,68,33,48,69,70,78,67,95,67,87,58,42,54,46,96,86,75,40,69,56,65,44,68,79,38,32,38,58,61,54,36,45,66,81,59,70,70,39,52,37,67,37,35,47,17,58,52,28,47,48,56,42,73,38,82,65,65,61,32,47,25,25,42,54,93,49,95,90,49,75,57,13,55,53,25,33,39,42,44,60,41,53,52,50,52,70,70,37,67,86,58,54,22,34,88,90,49,66,64,81,87,52,46,76,67,54,91,58,53,42,78,69,45,61,54,91,69,80,84,58,49,65,60,48,53,52,48,34,50,48,34,58,70,40,71,71,27,62,59,24,27,34,74,43,61,24,65,28,13,44,57,56,63,60,44,46,37,74,17,30,29,43,59,48,52,49,51,41,52,56,62,32,52,41,66,38,39,24,19,48,68,58,26,30,72,55,22,38,36,42,64,73,43,66,21,55,51,47,42,35,53,42,47,48,55,51,51,52,50,50,51,51,51,49,50,47,50,51,51,49,51,55,58,67,67,55,74,81,65,69,86,112,123,71,73,74,62,66,73,60,71,76,64,79,44,56,83,62,66,64,67,77,57,75,71,62,76,66,34,72,53,81,72,77,61,59,94,79,43,72,46,63,59,58,27,23,61,72,48,55,59,62,74,50,75,65,44,48,55,54,34,66,68,54,49,66,38,49,38,65,70,64,54,13,39,24,40,47,55,47,55,70,71,42,73,86,66,71,76,57,66,59,50,50,49,33,45,49,36,8,37,53,33,2,46,47,41,41,51,47,49,31,53,25,45,44,50,35,48,55,50,47,54,55,30,52,52,30,33,69,72,66,35,56,66,60,21,46,52,51,48,47,49,52,23,46,50,28,40,51,51,16,20,45,40,17,69,72,72,34,50,59,25,27,18,27,42,56,44,57,50,32,27,36,53,62,28,27,60,62,80,64,62,75,37,70,66,30,46,55,45,28,53,54,10,25,37,22,35,45,34,40,62,46,62,39,19,63,47,31,36,33,23,39,45,11,22,35,44,14,42,42,67,44,44,40,50,36,85,88,79,66,44,70,51,89,58,56,64,83,37,67,40,53,44,49,38,52,51,35,19,46,30,15,27,12,8,13,39,0,28,63,46,42,14,31,67,18,10,42,38,35,30,56,73,70,35,37,62,64,86,53,71,68,56,50,54,47,27,45,51,11,5,45,37,0,26,49,39,21,43,40,50,51,29,22,31,58,59,82,34,75,71,81,35,68,31,41,43,40,56,78,76,50,18,76,45,59,56,84,72,87,64,49,43,34,59,70,54,48,56,62,30,47,51,36,1,45,47,12,1,50,51,16,24,47,48,37,39,52,28,53,51,49,54,51,51,50,31,51,54,45,52,71,44,86,48,68,70,57,40,54,47,50,50,45,47,51,53,49,51,51,47,51,51,50,46,48,47,35,67,49,50,35,71,77,50,72,65,39,69,47,42,14,40,46,97,79,73,39,81,36,79,36,27,41,21,64,44,67,88,80,23,82,36,25,36,73,85,86,58,32,35,71,86,36,56,74,47,60,80,47,74,42,92,84,76,46,36,41,30,67,31,29,29,25,58,42,28,39,48,46,65,47,54,70,69,56,23,43,46,62,44,42,36,60,47,36,65,76,57,60,60,69,65,53,43,55,52,51,41,54,54,49,51,51,51,28,40,62,56,55,76,38,56,30,15,34,9,58,56,51,40,32,36,42,50,14,21,38,58,14,27,52,54,18,40,50,45,26,72,71,70,46,78,45,52,60,88,80,36,59,81,58,28,47,58,32,18,12,59,29,6,49,38,13,14,44,2,20,40,9,10,27,61,54,46,55,72,28,50,52,44,28,52,32,41,19,20,48,43,53,77,52,43,62,54,36,49,50,7,19,52,40,0,28,58,44,7,36,62,42,14,51,36,39,54,59,46,49,21,56,73,69,33,48,66,68,78,69,97,66,87,57,42,52,45,96,84,77,40,69,56,65,44,68,80,39,30,37,58,63,54,36,46,67,82,59,69,72,40,52,39,68,37,35,46,17,58,52,28,45,50,58,48,73,39,76,65,65,59,31,46,26,25,43,54,93,49,94,89,48,77,55,13,57,51,25,33,40,42,44,59,43,52,52,49,52,68,70,37,67,88,57,55,23,34,88,90,49,66,65,80,85,52,46,76,67,54,90,60,54,40,78,69,44,63,56,92,67,79,81,57,49,65,60,49,52,52,51,34,49,48,34,57,70,40,70,72,27,62,60,25,28,36,74,42,62,23,66,28,13,44,55,53,62,60,45,46,38,72,19,32,29,43,58,49,52,50,51,40,52,57,61,34,51,40,64,39,39,24,20,46,68,58,25,31,72,56,23,36,35,43,63,74,45,66,20,54,51,47,42,35,53,43,47,47,54,51,51,51,51,50,50,51,50,50,50,48,50,51,52,49,51,55,58,68,64,55,74,82,66,70,85,114

Sequence (1706 aa):
MAEVRSRRKKHTYSVSQVHSVDDVHLAQADTSEGFFARGREFESVYVNHRYTAQEREELSKFDSLDYLPSHSFAYKNWIKRQPSRLDWDRWVMMGLIGFSVGFLGFLLHQIIEIISEYKWDKAEDFIKEGDIAVAYIWVLGISLLLVIVGSGLVVYLRPSAGGSGMPELIGFLNGTVVRHIFNVKTFVVKFLSCACAVASGLPVGPEGPMIHMGGLIGAGLSQFRSGTLGFALPFFERFRNSEDRRNFIQAGAGAGVASAFGAPVGGLLFAMEEVSSFWNMKLTWQTFFCCMIATFTTDLFNSAFTSFQYKGSFGLFRAEKYILFQVRNEIPVNILAFIPTVVLGVLGGLLGGLFTFCNLKIVRGRRALLAKLSSDWKRKLVRISELCLIITLTVTASVFLPAAFACSPFTCYSSHNDVVRSPECLSPENHTIHTENDVSLYTCPPGVVTRFGNNSVTTNKTFNQVATLMFVTGEEAIHHLFSRETHHEFSYGPLFAVLAIYFFLACWTAGSAISSGLVVPMVLIGALYGRIIGLSMVSMFGVMDKSVNEYWAWMDPGAFALIGAASFFGGVSRLTMSLTVIMMEMTNDVQFLLPIMVSIMVAKWVGDFVTHPLYHALLELKCIPFLDSEPVIVHEGDKPVNLELHMARDVMAAPPCIISTRESVANLAHLLLDTPHGGFPVVHSSREGQEKTFYGMITRIELSVILFHPELFETIENPSPEDPEVTLLDYQQTTIHKLYNTDEIEDLLTKFCDDPVYDQQFVNLQPYVNQSALSVRDNFSLHRTYIIFRTLGLRHLTVVDETNKVVGIITRKDLMGFHLEEALAAILQNQMEQNNIRVEMAEVTDMPNSTTAMAEVRSRRKKHTYSVSQVHSVDDVHLAQADTSEGFFARGREFESVYVNHRYTAQEREELSKFDSLDYLPSHSFAYKNWIKRQPSRLDWDRWVMMGLIGFSVGFLGFLLHQIIEIISEYKWDKAEDFIKEGDIAVAYIWVLGISLLLVIVGSGLVVYLRPSAGGSGMPELIGFLNGTVVRHIFNVKTFVVKFLSCACAVASGLPVGPEGPMIHMGGLIGAGLSQFRSGTLGFALPFFERFRNSEDRRNFIQAGAGAGVASAFGAPVGGLLFAMEEVSSFWNMKLTWQTFFCCMIATFTTDLFNSAFTSFQYKGSFGLFRAEKYILFQVRNEIPVNILAFIPTVVLGVLGGLLGGLFTFCNLKIVRGRRALLAKLSSDWKRKLVRISELCLIITLTVTASVFLPAAFACSPFTCYSSHNDVVRSPECLSPENHTIHTENDVSLYTCPPGVVTRFGNNSVTTNKTFNQVATLMFVTGEEAIHHLFSRETHHEFSYGPLFAVLAIYFFLACWTAGSAISSGLVVPMVLIGALYGRIIGLSMVSMFGVMDKSVNEYWAWMDPGAFALIGAASFFGGVSRLTMSLTVIMMEMTNDVQFLLPIMVSIMVAKWVGDFVTHPLYHALLELKCIPFLDSEPVIVHEGDKPVNLELHMARDVMAAPPCIISTRESVANLAHLLLDTPHGGFPVVHSSREGQEKTFYGMITRIELSVILFHPELFETIENPSPEDPEVTLLDYQQTTIHKLYNTDEIEDLLTKFCDDPVYDQQFVNLQPYVNQSALSVRDNFSLHRTYIIFRTLGLRHLTVVDETNKVVGIITRKDLMGFHLEEALAAILQNQMEQNNIRVEMAEVTDMPNSTTA

pLDDT: mean 84.99, std 15.43, range [21.94, 98.69]